Protein 5MZ5 (pdb70)

Sequence (1922 aa):
VTPKKYNIFLASKPVDGDRKWLDVTNKYTNDVAAKVPQATHKDIDDAIDAAVAAAPAMAAMGAYERKAVLEKVVAELKNRFEEIAQTLTMESGKPIKDARGEVTRTIDTFQVAAEESVRIYGEHIPLDISARNKGLQGIVKKFPIGPVSMVSPWNFPLNLVAHKVAPAIAVGCPFVLKPASRTPLSALILGEILHKIEELPLGAFSILPVSREDADMFTVDERFKLLTFTGSGPIGWDMKARAGKKKVVMELGGNAPCIVDDYVPDLDYTIQRLINGGFYQGGQSCIHMQRLYVHERLYDEVKEGFVAAVKKLKMGNPFEEDTYLGPMISESAAKGIEDWVKEAVAKGGKLLTGGNRKGAFIEPTVIEDVPIEANARKEEIFGPVVLLYKYSDFKEAVKECNNTHYGLQSGIFTKDLNKAFYAFEHMEVGGVILNDSPALRVDSQPYGGLKDSGIQREGVKYAMDDMLETKVLVMRNVGTLTPKKYNIFLASKPVDGDRKWLDVTNKYTNDVAAKVPQATHKDIDDAIDAAVAAAPAMAAMGAYERKAVLEKVVAELKNRFEEIAQTLTMESGKPIKDARGEVTRTIDTFQVAAEESVRIYGEHIPLDISARNKGLQGIVKKFPIGPVSMVSPWNFPLNLVAHKVAPAIAVGCPFVLKPASRTPLSALILGEILHKIEELPLGAFSILPVSREDADMFTVDERFKLLTFTGSGPIGWDMKARAGKKKVVMELGGNAPCIVDDYVPDLDYTIQRLINGGFYQGGQSCIHMQRLYVHERLYDEVKEGFVAAVKKLKMGNPFEEDTYLGPMISESAAKGIEDWVKEAVAKGGKLLTGGNRKGAFIEPTVIEDVPIEANARKEEIFGPVVLLYKYSDFKEAVKECNNTHYGLQSGIFTKDLNKAFYAFEHMEVGGVILNDSPALRVDSQPYGGLKDSGIQREGVKYAMDDMLETKVLVMRNVGTLVTPKKYNIFLASKPVDGDRKWLDVTNKYTNDVAAKVPQATHKDIDDAIDAAVAAAPAMAAMGAYERKAVLEKVVAELKNRFEEIAQTLTMESGKPIKDARGEVTRTIDTFQVAAEESVRIYGEHIPLDISARNKGLQGIVKKFPIGPVSMVSPWNFPLNLVAHKVAPAIAVGCPFVLKPASRTPLSALILGEILHKIEELPLGAFSILPVSREDADMFTVDERFKLLTFTGSGPIGWDMKARAGKKKVVMELGGNAPCIVDDYVPDLDYTIQRLINGGFYQGGQSCIHMQRLYVHERLYDEVKEGFVAAVKKLKMGNPFEEDTYLGPMISESAAKGIEDWVKEAVAKGGKLLTGGNRKGAFIEPTVIEDVPIEANARKEEIFGPVVLLYKYSDFKEAVKECNNTHYGLQSGIFTKDLNKAFYAFEHMEVGGVILNDSPALRVDSQPYGGLKDSGIQREGVKYAMDDMLETKVLVMRNVGTLTPKKYNIFLASKPVDGDRKWLDVTNKYTNDVAAKVPQATHKDIDDAIDAAVAAAPAMAAMGAYERKAVLEKVVAELKNRFEEIAQTLTMESGKPIKDARGEVTRTIDTFQVAAEESVRIYGEHIPLDISARNKGLQGIVKKFPIGPVSMVSPWNFPLNLVAHKVAPAIAVGCPFVLKPASRTPLSALILGEILHKIEELPLGAFSILPVSREDADMFTVDERFKLLTFTGSGPIGWDMKARAGKKKVVMELGGNAPCIVDDYVPDLDYTIQRLINGGFYQGGQSCIHMQRLYVHERLYDEVKEGFVAAVKKLKMGNPFEEDTYLGPMISESAAKGIEDWVKEAVAKGGKLLTGGNRKGAFIEPTVIEDVPIEANARKEEIFGPVVLLYKYSDFKEAVKECNNTHYGLQSGIFTKDLNKAFYAFEHMEVGGVILNDSPALRVDSQPYGGLKDSGIQREGVKYAMDDMLETKVLVMRNVGTL

Radius of gyration: 36.04 Å; Cα contacts (8 Å, |Δi|>4): 5044; chains: 4; bounding box: 90×94×94 Å

CATH classification: 3.40.605.10 (+1 more: 3.40.309.10)

B-factor: mean 34.43, std 11.36, range [14.4, 120.55]

Secondary structure (DSSP, 8-state):
-PPEE--EEETTEEE-TTPPEEEEE-TTT--EEEEEEPBPHHHHHHHHHHHHHHHHHHHHS-HHHHHHHHHHHHHHHHHTHHHHHHHHHHHH---HHHHHHHHHHHHHHHHHHHHHHT---EEEEE--SSGGGTTEEEEEEEEE---EEEE--SSSTTHHHHHHHHHHHHHT--EEEE--TTS-HHHHHHHHHHHT-TTS-TTSEEE--B-TTTTTHHHH-TT-SEEEEES-HHHHHHHHHH-TTSEEEEE----EEEEESS-SS-HHHHHHHHHHHHHGGGG-STT-EEEEEEETTTHHHHHHHHHHHHHT--BS-TTSTT--B---S-HHHHHHHHHHHHHHHHTT-EEEE---EETTEE--EEEES--TTSHHHHS---SSEEEEEEES-HHHHHHHHT-SS--SEEEEE-SBHHHHHHHHHH--SSEEEESS-TT---TTS-B--SGGGEES-BSHHHHHHHTEEEEEEEEESTT--/-PEE--EEETTEEE-TTPPEEEEE-TTT--EEEEEEPB-HHHHHHHHHHHHHHHHHHHHS-HHHHHHHHHHHHHHHHHTHHHHHHHHHHHH---HHHHHHHHHHHHHHHHHHHHHHT---EEEEE--SSGGGTTEEEEEEEEE---EEEE--SSSTTHHHHHHHHHHHHHT--EEEE--TTS-HHHHHHHHHHHT-TTS-TTSEEE--B-TTTTTHHHH-TT-SEEEEES-HHHHHHHHHH-TTSEEEEE----EEEEESS-SS-HHHHHHHHHHHHHGGGG-STT-EEEEEEETTTHHHHHHHHHHHHHT--BS-TTSTT--B---S-HHHHHHHHHHHHHHHHTT-EEEE---EETTEE--EEEES--TTSHHHHS---SSEEEEEEES-HHHHHHHHT-SS--SEEEEE-SBHHHHHHHHHH--SSEEEESS-TT---TTS-B--SGGGEES-BSHHHHHHHTEEEEEEEEESTT--/-PPEE--EEETTEEE-TTPPEEEEE-TTT--EEEEEEPBPHHHHHHHHHHHHHHHHHHHHS-HHHHHHHHHHHHHHHHHTHHHHHHHHHHHH---HHHHHHHHHHHHHHHHHHHHHHT---EEEEE--SSGGGTTEEEEEEEEE---EEEE--SSSTTHHHHHHHHHHHHHT--EEEE--TTS-HHHHHHHHHHHT-TTS-TTSEEE--B-TTTTTHHHH-TT-SEEEEES-HHHHHHHHHH-TTSEEEEE----EEEEESS-SS-HHHHHHHHHHHHHGGGG-STT-EEEEEEETTTHHHHHHHHHHHHHT--BS-TTSTT-SB---S-HHHHHHHHHHHHHHHHTT-EEEE---EETTEE--EEEES--TTSHHHHS---SSEEEEEEES-HHHHHHHHT-SS--SEEEEE-SBHHHHHHHHHH--SSEEEESS-TT---TTS-B--SGGGEES-BSHHHHHHHTEEEEEEEEESTT--/-PEE--EEETTEEE-TTPPEEEEE-TTT--EEEEEEPB-HHHHHHHHHHHHHHHHHHHHS-HHHHHHHHHHHHHHHHHTHHHHHHHHHHHH---HHHHHHHHHHHHHHHHHHHHHHT---EEEEE--SSGGGTTEEEEEEEEE---EEEE--SSSTTHHHHHHHHHHHHHT--EEEE--TTS-HHHHHHHHHHHT-TTS-TTSEEE--B-TTTTTHHHH-TT-SEEEEES-HHHHHHHHHH-TTSEEEEE----EEEEESS-SS-HHHHHHHHHHHHHGGGG-STT-EEEEEEETTTHHHHHHHHHHHHHT--BS-TTSTT--B---S-HHHHHHHHHHHHHHHHTT-EEEE---EETTEE--EEEES--TTSHHHHS---SSEEEEEEES-HHHHHHHHT-SS--SEEEEE-SBHHHHHHHHHH--SSEEEESS-TT---TTS-B--SGGGEES-BSHHHHHHHTEEEEEEEEESTT--

Organism: Physcomitrium patens (NCBI:txid3218)

InterPro domains:
  IPR015590 Aldehyde dehydrogenase domain [PF00171] (35-488)
  IPR016161 Aldehyde/histidinol dehydrogenase [SSF53720] (17-492)
  IPR016162 Aldehyde dehydrogenase, N-terminal [G3DSA:3.40.605.10] (43-480)
  IPR016163 Aldehyde dehydrogenase, C-terminal [G3DSA:3.40.309.10] (270-459)
  IPR029510 Aldehyde dehydrogenase, glutamic acid active site [PS00687] (266-273)
  IPR051020 Aldehyde dehydrogenase-related metabolic enzymes [PTHR42991] (15-496)

Foldseek 3Di:
DDAAEFFFFQLLDTDAPPFDWQFAFQLAPRDRNHTYGADDLVSVVRLLVLLQVCLVVLQVADLLLLLVLLVLLLVVLVVCQQVLLVLLCRLQQAASVVSSVLSVLLSVLSVVLSVVLNVQDWDWAAQPPDVVRPQKIKIKGKTFLEEEQEEADRLSQQNRLSLQVSLCSSRRYQYEYAGASSRQVNVSSSSVSSSPRPSRDGSSYTYHHHDPVNPCCSQAPPSHQEYEYEEALVVQVVSVVRNPPHHYFYFYAFAAEEEEADQVVHLVLLLVLLLCQQQASQLLDRQRHAEYEYEPVCQVVSLVSNLVVLVVAAEHRSHDPRHRHTFHSAQVLQVQLLVLLVQQVVQPWAWSDWSDDDRRHGRQTEIEPRDCPRCSNADRSSGNYHYYYYDHDLVVVLVVSQVYQWAWEYEYEDPDPCSQVVSVVRRQHPYYHYNGGSPDDRLQDFGFTDGSSTDWTTRNVRSSVSSIDMDMDIDGNPVPD/DAAEAFFFFQLDTDDPPADWFFAFFQAVRHRRHTYGFDDLVSLVRLLVLQQVCLVVLQVADLLLLLVLLVLLLVVLVVCQQVLLVLLCRLQQAASVLSSVLSVLLSVLSVVLSVVLNVQDWDWAQQPPDVVCPQKIKIKGKTFLEEEQEEADRLSQQNRLSLQVSLCSSRRYQYEYAGASSRQVNVSVSSVSSSPRPSRDGSSYTYHHHDPVNPLCSQDPPSHQEYEYEEALVVQVVSVVRRPPHHYFYFYAFAAEEEEADQVVHLVVLLVLLLCQLQASQLLDRQRHAEYEYEPVCQVVSLVSNLVVLVVAAEHRSHDPRHRHTFHSFQVLQVQLLVLLVQQVVQPKAWSDWSDDDGRHGRQTEIEDRDCPGCSNADRSSGNYHYYYYDHDLVVVLVVSQVYQWAWEYEYEDPDPCSQVVSVVRRQHPYYHYNGGSNDDNLQDFGFTDGSSTDFTTRNVRSSVSSIDMDMDIDRNPVPD/DDAAEFFFFQLLDTDDPPADWQFAFQLFVRDRNHIYGADDLVSVVRLLVLQQVCLVVLQVADLLLLLVLLVLLLVVLVVCQQVLLVLLCRLQQAASVVSSVLSVLLSVLSNVLSVVLNVQDWDWAQQPPDVVRPQKIKIKGKTFLEEEQEEADRLSQQNRLSLQVSLCSSRRYAYEYAGPSSRQVNVSSSSVSSSPRPSRDGSSYTYHHHDPVNPCCSQAPPSHQEYEYEEALVVQVVSVVRNPPHHYFYFYAFAAEEEEADAVVHLVLLLVLLLCQLQASQLLDRQRHAEYEYEPVCQVVSLVSNLVVLVVAAEHRSHDPRHRHTFHSFQVLQVQLLVLLVQQVVQPWAWSDWSDDDGRHGRQTEIEPRDCPRCSNAHRSSGNYHYYYYDHDLVVVLVSSQVYQWAWEYEYEDPDPCSQVVSVVRRQHPYYHYNGGSNDDRLQDFGFTDGSSIDWTTRNVRSSVSRIDMDMDIDRNPVPD/DAAEAFFFALLDTDDPPADWFFAFQLFVRDRRHTYGADDLVSVVRLLVLQQVCLVVLQVADLLLLLVLLVLLLVVLVVCQQVLLVLLCRLQQAASVLSSVLSVLLSVLSNVLSVVLNVQDWDWAAQPPDPVCPQKIKIKGKTFLEEEQEEADRLSQQNRVSLQVSLCSSRRYQYEYAGDSSRCVNVSVSSVSSSPRPSRDGSSYTYHHHDPVNPLCSQDPPSHQEYEYEEALVVQVVSVVRRPPHHYFYQYAFAAEEEEADQVVHLVLLLVQLLCQLQQSQLLDRQRHAEYEYEPVCQVVSLVSNLVVLVVAAEHRSHDPRHRHTFHSFQVLQVQLLVLLVQQVVQPWAWSDWSDDDGRHGRQTEIEDRDCPRCSNAHRSSGNYHYYYYDHDLVVVLVVSQVYQWAFEYEYEDPDPCSQVVSVVRRQHPYYHYNGGSVDDRLQDFGFTDGSSTDFTTRNVRSSVSSIDMDMDIDRNPPPD

Nearest PDB structures (foldseek):
  5mz8-assembly1_D  TM=1.002E+00  e=0.000E+00  Physcomitrium patens
  5kf0-assembly1_C  TM=9.879E-01  e=3.777E-74  Burkholderia vietnamiensis G4
  5j6b-assembly1_C  TM=9.877E-01  e=5.446E-74  Burkholderia thailandensis E264
  5jry-assembly1_A  TM=9.874E-01  e=2.388E-72  Burkholderia multivorans ATCC 17616
  6qhn-assembly2_B  TM=9.439E-01  e=6.249E-44  Alphaproteobacteria

Solvent-accessible surface area: 61012 Å² total; per-residue (Å²): 149,129,34,117,116,20,53,0,3,24,24,10,102,55,34,60,57,140,47,157,90,32,82,1,43,18,16,82,69,113,62,50,23,0,51,0,1,46,3,69,93,140,7,0,42,49,1,0,77,20,1,66,78,5,22,93,51,1,54,87,16,14,3,34,52,27,19,25,0,0,65,72,0,7,60,41,0,125,123,40,54,74,85,0,0,65,17,0,1,26,0,5,1,11,4,0,115,40,0,54,30,3,0,49,26,0,19,20,0,0,30,13,0,0,2,18,0,9,24,33,80,10,47,12,6,24,0,19,22,23,70,106,1,134,29,5,30,0,1,9,34,74,25,37,15,11,9,0,0,0,13,6,10,52,10,16,2,0,2,14,1,0,0,0,0,0,0,0,1,0,5,1,0,1,1,0,0,32,1,14,38,104,2,0,0,0,0,0,2,0,0,46,1,2,72,119,11,140,52,13,27,121,4,0,2,1,0,0,0,6,15,224,151,18,29,66,20,1,4,62,23,154,72,3,78,0,0,2,9,4,17,63,14,107,102,0,29,66,14,24,38,105,1,40,93,12,31,15,7,1,3,1,4,4,5,2,3,0,0,0,4,23,35,14,95,74,46,104,61,0,16,105,51,0,13,36,0,0,0,28,16,3,0,14,4,12,7,7,0,2,0,0,5,0,30,92,141,18,16,110,88,0,49,130,22,0,22,49,25,2,134,168,30,110,56,16,41,0,61,91,85,88,11,68,0,4,4,1,7,33,82,86,32,0,94,31,8,29,80,70,4,107,40,0,57,90,92,57,8,117,80,31,16,18,9,96,78,134,33,20,17,1,59,14,0,0,0,17,86,4,32,88,101,0,42,0,6,84,44,40,9,37,0,0,0,0,0,0,28,128,18,77,67,14,102,100,1,3,139,56,3,26,68,28,69,24,3,4,3,1,0,0,0,0,91,39,0,16,51,0,10,30,0,2,70,84,0,78,8,1,1,0,0,0,2,0,0,0,8,21,12,0,0,20,0,1,15,1,1,35,52,30,0,3,16,48,14,3,0,0,46,31,6,7,72,27,4,16,20,23,11,0,0,0,0,30,72,12,15,79,98,174,41,131,131,22,66,0,4,25,24,11,103,55,32,58,62,158,59,129,103,28,71,1,42,20,15,83,69,110,93,55,26,0,43,0,0,31,3,64,92,143,7,0,42,49,1,0,77,19,0,66,80,5,23,93,51,1,55,86,19,12,4,33,53,26,18,24,0,0,67,72,0,6,59,39,0,126,120,40,54,74,85,0,0,67,17,0,1,28,0,6,2,13,4,0,114,37,0,54,33,3,0,50,24,0,20,21,0,0,34,15,0,0,2,19,0,9,24,34,79,10,50,12,5,22,0,20,21,20,69,102,1,137,29,4,30,0,1,9,36,75,26,35,15,10,10,0,0,0,15,7,12,55,11,14,1,0,2,13,1,0,0,0,1,0,0,0,2,0,4,1,0,0,1,0,0,34,1,16,38,105,2,0,0,0,0,0,3,0,0,53,1,3,73,118,11,140,52,15,25,122,4,0,2,1,0,0,0,7,16,208,146,21,28,77,20,0,2,77,24,121,73,2,73,1,0,2,10,4,16,62,14,107,102,0,28,70,13,24,44,88,0,38,66,12,29,14,6,0,4,1,4,4,3,2,3,0,0,0,4,23,35,14,92,73,46,109,61,0,14,108,51,0,13,36,0,0,0,30,20,4,0,15,4,14,6,6,0,2,0,0,6,0,28,94,141,18,9,89,91,0,45,119,24,0,22,42,25,2,133,166,30,71,56,16,36,0,60,79,83,103,4,70,1,4,4,1,6,34,84,85,32,0,97,31,10,26,82,72,5,127,40,0,64,90,95,56,6,117,75,32,15,18,8,86,71,130,36,18,28,1,42,14,0,0,0,17,86,4,34,81,109,0,46,1,5,79,41,39,8,40,0,0,0,0,0,0,28,114,18,76,69,13,106,99,1,3,141,58,3,25,68,26,69,24,3,4,2,1,0,0,0,0,94,40,0,17,51,0,10,29,0,1,70,84,0,76,7,1,0,0,0,0,2,1,0,0,6,18,13,0,0,20,0,1,14,1,1,36,52,27,0,3,17,47,15,2,0,0,48,32,4,7,72,30,4,16,18,23,11,0,0,0,0,28,70,13,14,81,101,158,133,32,120,136,20,50,0,3,25,20,10,98,57,29,71,48,151,55,155,100,29,69,1,32,21,21,90,71,114,74,46,24,0,58,0,1,44,3,64,92,138,8,0,42,49,1,0,76,21,0,66,80,5,22,93,49,1,56,84,17,13,4,32,52,26,18,25,0,0,64,71,0,8,60,41,0,126,121,42,55,74,85,0,0,65,15,0,1,27,0,7,1,12,4,0,115,40,0,56,32,2,0,50,23,0,20,21,0,0,30,15,0,0,1,18,0,8,26,34,71,9,50,12,5,23,0,20,22,23,69,124,8,137,29,5,30,0,1,9,36,76,25,36,15,10,10,0,0,0,14,6,13,54,12,15,2,0,2,13,1,0,0,0,0,0,0,0,1,0,5,0,0,1,1,0,0,33,1,14,39,106,1,0,0,1,0,0,2,0,0,47,1,2,79,117,11,138,50,15,26,124,3,0,2,1,1,0,0,4,17,226,151,20,28,64,20,2,4,63,23,162,70,3,78,1,0,2,11,4,17,63,14,106,103,0,29,68,14,23,39,103,1,40,97,12,29,14,7,1,3,1,4,4,4,2,4,0,0,0,4,22,34,15,96,74,44,103,61,0,15,105,51,0,14,37,0,0,0,33,16,4,0,14,4,14,5,7,0,2,0,0,5,0,33,92,142,18,14,108,90,0,46,132,24,0,21,49,25,2,134,177,29,72,49,15,34,0,64,77,85,103,5,71,0,3,4,1,6,34,83,85,32,0,98,31,9,25,81,70,4,120,39,0,58,90,92,58,8,116,78,31,17,19,10,94,76,140,35,22,27,1,45,15,0,0,0,17,86,4,32,89,102,0,42,0,4,84,43,40,9,38,0,0,0,0,0,0,27,121,18,75,67,16,106,99,1,3,139,57,2,24,69,27,69,24,3,3,2,1,0,0,0,0,93,39,0,16,51,0,10,34,0,2,69,82,0,77,7,0,0,0,0,0,2,1,0,0,5,20,11,0,1,20,0,1,13,1,1,36,52,28,0,3,17,47,14,3,0,0,49,33,5,8,81,28,5,16,19,27,10,0,0,0,0,29,72,13,15,82,98,173,37,119,125,19,63,0,3,24,24,10,101,54,32,59,62,159,58,130,99,28,73,1,43,21,14,81,70,112,97,60,28,0,53,0,0,29,4,65,90,141,6,0,42,49,1,0,76,20,0,66,79,4,22,91,50,1,56,86,16,13,5,32,48,26,19,24,0,0,66,72,1,7,60,40,0,126,121,44,54,74,86,0,0,66,17,0,1,27,0,6,1,11,4,0,116,40,0,53,20,3,0,44,24,0,20,21,0,1,33,15,0,0,3,18,0,9,25,34,72,9,48,12,6,23,0,20,21,19,71,104,1,139,28,4,28,0,1,7,35,75,26,35,15,10,10,0,0,0,14,7,14,52,10,15,2,0,2,13,1,0,0,0,0,0,0,0,1,0,4,1,0,1,1,0,0,34,1,14,38,106,2,0,0,0,0,0,2,1,0,42,2,3,73,120,11,138,51,13,25,123,3,0,2,1,0,0,0,6,20,211,142,21,28,78,19,1,3,78,23,154,70,2,74,0,0,2,9,4,18,64,14,106,103,0,28,69,12,24,42,90,0,37,95,12,28,14,6,0,4,2,5,4,5,2,3,0,0,0,4,22,34,13,96,75,44,108,61,0,15,107,46,0,12,39,0,0,0,33,15,4,0,14,4,15,6,7,0,2,0,0,5,0,27,95,139,17,9,98,91,0,45,131,25,0,21,50,25,2,135,177,30,70,58,16,35,0,60,79,85,104,4,70,0,4,5,1,6,32,83,86,31,0,96,32,9,24,84,72,4,124,38,0,62,90,92,57,5,116,78,31,16,19,7,93,75,162,34,17,26,1,58,14,0,0,0,17,86,4,32,88,95,0,41,0,6,94,45,41,9,39,0,0,0,0,1,1,28,113,19,76,68,14,107,98,1,3,141,57,3,25,68,27,68,25,3,4,2,1,0,0,0,0,94,39,0,16,51,0,11,29,0,2,71,83,0,77,7,0,1,0,0,0,2,1,0,0,6,22,16,0,3,19,0,0,15,1,1,36,54,28,0,3,16,48,14,2,0,0,46,31,5,8,80,29,4,16,19,28,11,0,0,0,0,28,64,12,11,80,106

Structure (mmCIF, N/CA/C/O backbone):
data_5MZ5
#
_entry.id   5MZ5
#
_cell.length_a   91.802
_cell.length_b   151.793
_cell.length_c   158.518
_cell.angle_alpha   90.00
_cell.angle_beta   90.00
_cell.angle_gamma   90.00
#
_symmetry.space_group_name_H-M   'P 21 21 21'
#
loop_
_entity.id
_entity.type
_entity.pdbx_description
1 polymer ALDH21)
2 non-polymer GLYCEROL
3 non-polymer 1,2-ETHANEDIOL
4 non-polymer DI(HYDROXYETHYL)ETHER
5 water water
#
loop_
_atom_site.group_PDB
_atom_site.id
_atom_site.type_symbol
_atom_site.label_atom_id
_atom_site.label_alt_id
_atom_site.label_comp_id
_atom_site.label_asym_id
_atom_site.label_entity_id
_atom_site.label_seq_id
_atom_site.pdbx_PDB_ins_code
_atom_site.Cartn_x
_atom_site.Cartn_y
_atom_site.Cartn_z
_atom_site.occupancy
_atom_site.B_iso_or_equiv
_atom_site.auth_seq_id
_atom_site.auth_comp_id
_atom_site.auth_asym_id
_atom_site.auth_atom_id
_atom_site.pdbx_PDB_model_num
ATOM 1 N N . VAL A 1 35 ? 78.499 -73.886 26.989 1.00 67.70 17 VAL A N 1
ATOM 2 C CA . VAL A 1 35 ? 77.356 -74.137 27.876 1.00 66.69 17 VAL A CA 1
ATOM 3 C C . VAL A 1 35 ? 76.939 -75.625 27.818 1.00 68.68 17 VAL A C 1
ATOM 4 O O . VAL A 1 35 ? 76.228 -76.041 26.889 1.00 68.04 17 VAL A O 1
ATOM 8 N N . THR A 1 36 ? 77.394 -76.423 28.807 1.00 63.41 18 THR A N 1
ATOM 9 C CA . THR A 1 36 ? 77.027 -77.843 28.870 1.00 62.01 18 THR A CA 1
ATOM 10 C C . THR A 1 36 ? 75.659 -77.961 29.567 1.00 61.27 18 THR A C 1
ATOM 11 O O . THR A 1 36 ? 75.537 -77.525 30.718 1.00 60.27 18 THR A O 1
ATOM 15 N N . PRO A 1 37 ? 74.609 -78.498 28.890 1.00 54.23 19 PRO A N 1
ATOM 16 C CA . PRO A 1 37 ? 73.298 -78.598 29.559 1.00 51.98 19 PRO A CA 1
ATOM 17 C C . PRO A 1 37 ? 73.297 -79.622 30.696 1.00 52.56 19 PRO A C 1
ATOM 18 O O . PRO A 1 37 ? 73.876 -80.707 30.546 1.00 51.79 19 PRO A O 1
ATOM 22 N N . LYS A 1 38 ? 72.676 -79.263 31.846 1.00 46.08 20 LYS A N 1
ATOM 23 C CA . LYS A 1 38 ? 72.572 -80.158 33.002 1.00 43.41 20 LYS A CA 1
ATOM 24 C C . LYS A 1 38 ? 71.579 -81.290 32.692 1.00 43.92 20 LYS A C 1
ATOM 25 O O . LYS A 1 38 ? 70.497 -81.035 32.158 1.00 42.62 20 LYS A O 1
ATOM 31 N N . LYS A 1 39 ? 71.957 -82.536 33.014 1.00 38.92 21 LYS A N 1
ATOM 32 C CA . LYS A 1 39 ? 71.093 -83.698 32.815 1.00 37.69 21 LYS A CA 1
ATOM 33 C C . LYS A 1 39 ? 70.294 -83.952 34.085 1.00 40.39 21 LYS A C 1
ATOM 34 O O . LYS A 1 39 ? 70.839 -83.933 35.188 1.00 39.41 21 LYS A O 1
ATOM 40 N N . TYR A 1 40 ? 68.982 -84.110 33.926 1.00 36.58 22 TYR A N 1
ATOM 41 C CA . TYR A 1 40 ? 68.058 -84.353 35.024 1.00 35.65 22 TYR A CA 1
ATOM 42 C C . TYR A 1 40 ? 67.493 -85.759 34.897 1.00 38.13 22 TYR A C 1
ATOM 43 O O . TYR A 1 40 ? 67.583 -86.382 33.840 1.00 36.45 22 TYR A O 1
ATOM 52 N N . ASN A 1 41 ? 66.906 -86.247 35.979 1.00 35.04 23 ASN A N 1
ATOM 53 C CA . ASN A 1 41 ? 66.215 -87.517 35.991 1.00 34.85 23 ASN A CA 1
ATOM 54 C C . ASN A 1 41 ? 64.733 -87.229 36.082 1.00 37.49 23 ASN A C 1
ATOM 55 O O . ASN A 1 41 ? 64.330 -86.167 36.559 1.00 38.02 23 ASN A O 1
ATOM 60 N N . ILE A 1 42 ? 63.923 -88.182 35.632 1.00 33.08 24 ILE A N 1
ATOM 61 C CA . ILE A 1 42 ? 62.476 -88.127 35.764 1.00 31.33 24 ILE A CA 1
ATOM 62 C C . ILE A 1 42 ? 62.127 -89.125 36.855 1.00 32.24 24 ILE A C 1
ATOM 63 O O . ILE A 1 42 ? 62.978 -89.946 37.223 1.00 30.23 24 ILE A O 1
ATOM 68 N N . PHE A 1 43 ? 60.919 -89.029 37.412 1.00 27.27 25 PHE A N 1
ATOM 69 C CA . PHE A 1 43 ? 60.563 -89.891 38.517 1.00 26.92 25 PHE A CA 1
ATOM 70 C C . PHE A 1 43 ? 59.470 -90.849 38.150 1.00 30.36 25 PHE A C 1
ATOM 71 O O . PHE A 1 43 ? 58.380 -90.445 37.780 1.00 29.38 25 PHE A O 1
ATOM 79 N N . LEU A 1 44 ? 59.801 -92.137 38.208 1.00 29.85 26 LEU A N 1
ATOM 80 C CA . LEU A 1 44 ? 58.909 -93.232 37.866 1.00 30.55 26 LEU A CA 1
ATOM 81 C C . LEU A 1 44 ? 58.761 -94.121 39.082 1.00 34.00 26 LEU A C 1
ATOM 82 O O . LEU A 1 44 ? 59.731 -94.767 39.499 1.00 34.09 26 LEU A O 1
ATOM 87 N N . ALA A 1 45 ? 57.538 -94.132 39.668 1.00 30.28 27 ALA A N 1
ATOM 88 C CA . ALA A 1 45 ? 57.192 -94.904 40.864 1.00 30.34 27 ALA A CA 1
ATOM 89 C C . ALA A 1 45 ? 58.205 -94.612 42.002 1.00 33.66 27 ALA A C 1
ATOM 90 O O . ALA A 1 45 ? 58.793 -95.543 42.573 1.00 33.86 27 ALA A O 1
ATOM 92 N N . SER A 1 46 ? 58.428 -93.284 42.265 1.00 29.35 28 SER A N 1
ATOM 93 C CA . SER A 1 46 ? 59.306 -92.685 43.295 1.00 29.61 28 SER A CA 1
ATOM 94 C C . SER A 1 46 ? 60.810 -92.745 43.009 1.00 33.57 28 SER A C 1
ATOM 95 O O . SER A 1 46 ? 61.609 -92.281 43.831 1.00 33.37 28 SER A O 1
ATOM 98 N N . LYS A 1 47 ? 61.200 -93.325 41.867 1.00 30.29 29 LYS A N 1
ATOM 99 C CA . LYS A 1 47 ? 62.609 -93.549 41.566 1.00 30.62 29 LYS A CA 1
ATOM 100 C C . LYS A 1 47 ? 63.147 -92.720 40.393 1.00 34.05 29 LYS A C 1
ATOM 101 O O . LYS A 1 47 ? 62.453 -92.558 39.385 1.00 30.86 29 LYS A O 1
ATOM 107 N N . PRO A 1 48 ? 64.392 -92.188 40.517 1.00 33.23 30 PRO A N 1
ATOM 108 C CA . PRO A 1 48 ? 64.971 -91.426 39.404 1.00 33.85 30 PRO A CA 1
ATOM 109 C C . PRO A 1 48 ? 65.330 -92.346 38.234 1.00 40.04 30 PRO A C 1
ATOM 110 O O . PRO A 1 48 ? 65.917 -93.405 38.443 1.00 40.43 30 PRO A O 1
ATOM 114 N N . VAL A 1 49 ? 64.921 -91.980 37.018 1.00 38.25 31 VAL A N 1
ATOM 115 C CA . VAL A 1 49 ? 65.235 -92.761 35.823 1.00 39.42 31 VAL A CA 1
ATOM 116 C C . VAL A 1 49 ? 65.724 -91.841 34.703 1.00 46.50 31 VAL A C 1
ATOM 117 O O . VAL A 1 49 ? 65.385 -90.650 34.686 1.00 44.72 31 VAL A O 1
ATOM 121 N N . ASP A 1 50 ? 66.547 -92.402 33.788 1.00 46.89 32 ASP A N 1
ATOM 122 C CA . ASP A 1 50 ? 67.047 -91.754 32.575 1.00 48.65 32 ASP A CA 1
ATOM 123 C C . ASP A 1 50 ? 67.274 -92.819 31.493 1.00 53.64 32 ASP A C 1
ATOM 124 O O . ASP A 1 50 ? 66.385 -93.040 30.677 1.00 51.79 32 ASP A O 1
ATOM 129 N N . GLY A 1 51 ? 68.402 -93.524 31.570 1.00 53.11 33 GLY A N 1
ATOM 130 C CA . GLY A 1 51 ? 68.803 -94.600 30.671 1.00 54.00 33 GLY A CA 1
ATOM 131 C C . GLY A 1 51 ? 68.741 -94.303 29.187 1.00 58.12 33 GLY A C 1
ATOM 132 O O . GLY A 1 51 ? 69.157 -93.229 28.732 1.00 56.71 33 GLY A O 1
ATOM 133 N N . ASP A 1 52 ? 68.165 -95.268 28.442 1.00 55.70 34 ASP A N 1
ATOM 134 C CA . ASP A 1 52 ? 68.008 -95.302 26.982 1.00 55.88 34 ASP A CA 1
ATOM 135 C C . ASP A 1 52 ? 66.913 -94.380 26.408 1.00 54.57 34 ASP A C 1
ATOM 136 O O . ASP A 1 52 ? 66.546 -94.523 25.233 1.00 55.55 34 ASP A O 1
ATOM 141 N N . ARG A 1 53 ? 66.397 -93.448 27.218 1.00 45.79 35 ARG A N 1
ATOM 142 C CA . ARG A 1 53 ? 65.323 -92.542 26.813 1.00 42.66 35 ARG A CA 1
ATOM 143 C C . ARG A 1 53 ? 65.781 -91.356 25.978 1.00 43.70 35 ARG A C 1
ATOM 144 O O . ARG A 1 53 ? 66.930 -90.916 26.074 1.00 43.33 35 ARG A O 1
ATOM 152 N N . LYS A 1 54 ? 64.841 -90.829 25.174 1.00 38.42 36 LYS A N 1
ATOM 153 C CA . LYS A 1 54 ? 64.998 -89.643 24.356 0.50 38.05 36 LYS A CA 1
ATOM 154 C C . LYS A 1 54 ? 65.056 -88.405 25.249 1.00 40.57 36 LYS A C 1
ATOM 155 O O . LYS A 1 54 ? 64.513 -88.406 26.357 1.00 38.57 36 LYS A O 1
ATOM 161 N N . TRP A 1 55 ? 65.737 -87.362 24.785 1.00 38.88 37 TRP A N 1
ATOM 162 C CA . TRP A 1 55 ? 65.904 -86.151 25.577 1.00 38.77 37 TRP A CA 1
ATOM 163 C C . TRP A 1 55 ? 64.967 -85.043 25.187 1.00 40.33 37 TRP A C 1
ATOM 164 O O . TRP A 1 55 ? 64.687 -84.843 24.014 1.00 39.94 37 TRP A O 1
ATOM 175 N N . LEU A 1 56 ? 64.478 -84.326 26.189 1.00 35.30 38 LEU A N 1
ATOM 176 C CA . LEU A 1 56 ? 63.672 -83.125 26.034 1.00 33.63 38 LEU A CA 1
ATOM 177 C C . LEU A 1 56 ? 64.606 -81.952 26.377 1.00 34.12 38 LEU A C 1
ATOM 178 O O . LEU A 1 56 ? 65.236 -81.954 27.451 1.00 31.33 38 LEU A O 1
ATOM 183 N N . ASP A 1 57 ? 64.695 -80.959 25.472 1.00 30.48 39 ASP A N 1
ATOM 184 C CA . ASP A 1 57 ? 65.539 -79.773 25.676 1.00 30.48 39 ASP A CA 1
ATOM 185 C C . ASP A 1 57 ? 64.798 -78.724 26.472 1.00 32.53 39 ASP A C 1
ATOM 186 O O . ASP A 1 57 ? 63.655 -78.410 26.157 1.00 31.44 39 ASP A O 1
ATOM 191 N N . VAL A 1 58 ? 65.446 -78.170 27.498 1.00 28.53 40 VAL A N 1
ATOM 192 C CA . VAL A 1 58 ? 64.882 -77.089 28.300 1.00 26.88 40 VAL A CA 1
ATOM 193 C C . VAL A 1 58 ? 65.773 -75.870 28.113 1.00 32.14 40 VAL A C 1
ATOM 194 O O . VAL A 1 58 ? 66.964 -75.896 28.457 1.00 31.80 40 VAL A O 1
ATOM 198 N N . THR A 1 59 ? 65.191 -74.810 27.548 1.00 28.72 41 THR A N 1
ATOM 199 C CA . THR A 1 59 ? 65.946 -73.599 27.254 1.00 28.74 41 THR A CA 1
ATOM 200 C C . THR A 1 59 ? 65.869 -72.530 28.320 1.00 32.59 41 THR A C 1
ATOM 201 O O . THR A 1 59 ? 64.875 -72.396 29.033 1.00 30.42 41 THR A O 1
ATOM 205 N N . ASN A 1 60 ? 66.943 -71.732 28.383 1.00 31.46 42 ASN A N 1
ATOM 206 C CA . ASN A 1 60 ? 67.037 -70.536 29.193 1.00 29.76 42 ASN A CA 1
ATOM 207 C C . ASN A 1 60 ? 66.144 -69.568 28.396 1.00 30.98 42 ASN A C 1
ATOM 208 O O . ASN A 1 60 ? 66.367 -69.367 27.204 1.00 28.09 42 ASN A O 1
ATOM 213 N N . LYS A 1 61 ? 65.082 -69.058 29.016 1.00 28.50 43 LYS A N 1
ATOM 214 C CA . LYS A 1 61 ? 64.100 -68.225 28.309 1.00 28.23 43 LYS A CA 1
ATOM 215 C C . LYS A 1 61 ? 64.612 -66.827 27.958 1.00 32.92 43 LYS A C 1
ATOM 216 O O . LYS A 1 61 ? 63.993 -66.145 27.120 1.00 33.42 43 LYS A O 1
ATOM 222 N N . TYR A 1 62 ? 65.766 -66.435 28.523 1.00 29.23 44 TYR A N 1
ATOM 223 C CA . TYR A 1 62 ? 66.399 -65.162 28.193 1.00 29.75 44 TYR A CA 1
ATOM 224 C C . TYR A 1 62 ? 67.408 -65.319 27.044 1.00 35.46 44 TYR A C 1
ATOM 225 O O . TYR A 1 62 ? 67.321 -64.585 26.062 1.00 36.36 44 TYR A O 1
ATOM 234 N N . THR A 1 63 ? 68.375 -66.256 27.187 1.00 32.31 45 THR A N 1
ATOM 235 C CA . THR A 1 63 ? 69.464 -66.480 26.224 1.00 31.64 45 THR A CA 1
ATOM 236 C C . THR A 1 63 ? 69.104 -67.411 25.075 1.00 33.58 45 THR A C 1
ATOM 237 O O . THR A 1 63 ? 69.791 -67.380 24.056 1.00 32.85 45 THR A O 1
ATOM 241 N N . ASN A 1 64 ? 68.080 -68.282 25.267 1.00 29.06 46 ASN A N 1
ATOM 242 C CA . ASN A 1 64 ? 67.619 -69.323 24.333 1.00 28.91 46 ASN A CA 1
ATOM 243 C C . ASN A 1 64 ? 68.568 -70.539 24.289 1.00 34.40 46 ASN A C 1
ATOM 244 O O . ASN A 1 64 ? 68.341 -71.460 23.508 1.00 34.81 46 ASN A O 1
ATOM 249 N N . ASP A 1 65 ? 69.580 -70.574 25.186 1.00 31.62 47 ASP A N 1
ATOM 250 C CA . ASP A 1 65 ? 70.522 -71.692 25.306 1.00 32.25 47 ASP A CA 1
ATOM 251 C C . ASP A 1 65 ? 69.809 -72.893 25.904 1.00 36.79 47 ASP A C 1
ATOM 252 O O . ASP A 1 65 ? 68.980 -72.734 26.815 1.00 36.12 47 ASP A O 1
ATOM 257 N N . VAL A 1 66 ? 70.191 -74.098 25.471 1.00 34.19 48 VAL A N 1
ATOM 258 C CA . VAL A 1 66 ? 69.658 -75.334 26.035 1.00 33.74 48 VAL A CA 1
ATOM 259 C C . VAL A 1 66 ? 70.441 -75.494 27.348 1.00 40.96 48 VAL A C 1
ATOM 260 O O . VAL A 1 66 ? 71.650 -75.736 27.324 1.00 42.57 48 VAL A O 1
ATOM 264 N N . ALA A 1 67 ? 69.781 -75.213 28.479 1.00 37.01 49 ALA A N 1
ATOM 265 C CA . ALA A 1 67 ? 70.442 -75.245 29.777 1.00 36.68 49 ALA A CA 1
ATOM 266 C C . ALA A 1 67 ? 70.270 -76.565 30.493 1.00 40.23 49 ALA A C 1
ATOM 267 O O . ALA A 1 67 ? 71.012 -76.861 31.436 1.00 41.67 49 ALA A O 1
ATOM 269 N N . ALA A 1 68 ? 69.298 -77.359 30.045 1.00 34.82 50 ALA A N 1
ATOM 270 C CA . ALA A 1 68 ? 68.972 -78.635 30.649 1.00 33.72 50 ALA A CA 1
ATOM 271 C C . ALA A 1 68 ? 68.433 -79.652 29.650 1.00 37.43 50 ALA A C 1
ATOM 272 O O . ALA A 1 68 ? 67.841 -79.278 28.636 1.00 36.72 50 ALA A O 1
ATOM 274 N N . LYS A 1 69 ? 68.655 -80.943 29.948 1.00 35.27 51 LYS A N 1
ATOM 275 C CA . LYS A 1 69 ? 68.197 -82.105 29.178 1.00 34.95 51 LYS A CA 1
ATOM 276 C C . LYS A 1 69 ? 67.427 -82.990 30.137 1.00 36.62 51 LYS A C 1
ATOM 277 O O . LYS A 1 69 ? 67.920 -83.322 31.223 1.00 35.59 51 LYS A O 1
ATOM 283 N N . VAL A 1 70 ? 66.178 -83.296 29.778 1.00 32.59 52 VAL A N 1
ATOM 284 C CA . VAL A 1 70 ? 65.266 -84.090 30.623 1.00 31.53 52 VAL A CA 1
ATOM 285 C C . VAL A 1 70 ? 64.870 -85.370 29.884 1.00 33.63 52 VAL A C 1
ATOM 286 O O . VAL A 1 70 ? 64.435 -85.269 28.736 1.00 33.76 52 VAL A O 1
ATOM 290 N N . PRO A 1 71 ? 64.964 -86.569 30.501 1.00 30.84 53 PRO A N 1
ATOM 291 C CA . PRO A 1 71 ? 64.483 -87.780 29.818 1.00 30.85 53 PRO A CA 1
ATOM 292 C C . PRO A 1 71 ? 62.991 -87.686 29.499 1.00 36.60 53 PRO A C 1
ATOM 293 O O . PRO A 1 71 ? 62.215 -87.129 30.279 1.00 34.69 53 PRO A O 1
ATOM 297 N N . GLN A 1 72 ? 62.601 -88.180 28.325 1.00 36.82 54 GLN A N 1
ATOM 298 C CA . GLN A 1 72 ? 61.200 -88.192 27.929 1.00 37.50 54 GLN A CA 1
ATOM 299 C C . GLN A 1 72 ? 60.637 -89.575 28.220 1.00 40.57 54 GLN A C 1
ATOM 300 O O . GLN A 1 72 ? 61.218 -90.574 27.793 1.00 40.60 54 GLN A O 1
ATOM 306 N N . ALA A 1 73 ? 59.525 -89.627 28.977 1.00 35.92 55 ALA A N 1
ATOM 307 C CA . ALA A 1 73 ? 58.880 -90.886 29.349 1.00 35.12 55 ALA A CA 1
ATOM 308 C C . ALA A 1 73 ? 58.199 -91.539 28.158 1.00 37.92 55 ALA A C 1
ATOM 309 O O . ALA A 1 73 ? 57.602 -90.856 27.323 1.00 38.00 55 ALA A O 1
ATOM 311 N N . THR A 1 74 ? 58.296 -92.864 28.075 1.00 34.18 56 THR A N 1
ATOM 312 C CA . THR A 1 74 ? 57.625 -93.615 27.010 1.00 34.15 56 THR A CA 1
ATOM 313 C C . THR A 1 74 ? 56.205 -93.940 27.499 1.00 38.12 56 THR A C 1
ATOM 314 O O . THR A 1 74 ? 55.880 -93.710 28.669 1.00 36.21 56 THR A O 1
ATOM 318 N N . HIS A 1 75 ? 55.387 -94.512 26.618 1.00 35.60 57 HIS A N 1
ATOM 319 C CA . HIS A 1 75 ? 54.035 -94.971 26.918 1.00 35.13 57 HIS A CA 1
ATOM 320 C C . HIS A 1 75 ? 54.073 -96.035 28.037 1.00 35.47 57 HIS A C 1
ATOM 321 O O . HIS A 1 75 ? 53.216 -96.017 28.920 1.00 33.40 57 HIS A O 1
ATOM 328 N N . LYS A 1 76 ? 55.071 -96.949 27.983 1.00 31.77 58 LYS A N 1
ATOM 329 C CA . LYS A 1 76 ? 55.264 -98.001 28.968 1.00 32.25 58 LYS A CA 1
ATOM 330 C C . LYS A 1 76 ? 55.567 -97.401 30.348 1.00 36.09 58 LYS A C 1
ATOM 331 O O . LYS A 1 76 ? 55.032 -97.903 31.337 1.00 36.10 58 LYS A O 1
ATOM 337 N N . ASP A 1 77 ? 56.380 -96.310 30.404 1.00 31.47 59 ASP A N 1
ATOM 338 C CA . ASP A 1 77 ? 56.698 -95.597 31.641 1.00 30.38 59 ASP A CA 1
ATOM 339 C C . ASP A 1 77 ? 55.428 -95.054 32.292 1.00 34.45 59 ASP A C 1
ATOM 340 O O . ASP A 1 77 ? 55.236 -95.246 33.496 1.00 33.68 59 ASP A O 1
ATOM 345 N N . ILE A 1 78 ? 54.537 -94.419 31.490 1.00 31.53 60 ILE A N 1
ATOM 346 C CA . ILE A 1 78 ? 53.272 -93.861 31.990 1.00 30.97 60 ILE A CA 1
ATOM 347 C C . ILE A 1 78 ? 52.372 -94.981 32.542 1.00 33.82 60 ILE A C 1
ATOM 348 O O . ILE A 1 78 ? 51.844 -94.838 33.645 1.00 33.32 60 ILE A O 1
ATOM 353 N N . ASP A 1 79 ? 52.260 -96.112 31.807 1.00 29.53 61 ASP A N 1
ATOM 354 C CA . ASP A 1 79 ? 51.499 -97.277 32.263 1.00 29.28 61 ASP A CA 1
ATOM 355 C C . ASP A 1 79 ? 52.011 -97.807 33.595 1.00 30.63 61 ASP A C 1
ATOM 356 O O . ASP A 1 79 ? 51.213 -98.076 34.485 1.00 29.71 61 ASP A O 1
ATOM 361 N N . ASP A 1 80 ? 53.337 -97.929 33.724 1.00 28.42 62 ASP A N 1
ATOM 362 C CA . ASP A 1 80 ? 54.017 -98.400 34.931 1.00 29.82 62 ASP A CA 1
ATOM 363 C C . ASP A 1 80 ? 53.801 -97.434 36.090 1.00 32.29 62 ASP A C 1
ATOM 364 O O . ASP A 1 80 ? 53.584 -97.889 37.213 1.00 30.97 62 ASP A O 1
ATOM 369 N N . ALA A 1 81 ? 53.819 -96.107 35.802 1.00 27.89 63 ALA A N 1
ATOM 370 C CA . ALA A 1 81 ? 53.595 -95.041 36.781 1.00 26.11 63 ALA A CA 1
ATOM 371 C C . ALA A 1 81 ? 52.195 -95.126 37.359 1.00 27.97 63 ALA A C 1
ATOM 372 O O . ALA A 1 81 ? 52.025 -95.051 38.585 1.00 27.31 63 ALA A O 1
ATOM 374 N N . ILE A 1 82 ? 51.194 -95.292 36.475 1.00 22.97 64 ILE A N 1
ATOM 375 C CA . ILE A 1 82 ? 49.795 -95.388 36.891 1.00 22.57 64 ILE A CA 1
ATOM 376 C C . ILE A 1 82 ? 49.552 -96.695 37.695 1.00 27.44 64 ILE A C 1
ATOM 377 O O . ILE A 1 82 ? 48.905 -96.644 38.747 1.00 26.93 64 ILE A O 1
ATOM 382 N N . ASP A 1 83 ? 50.105 -97.844 37.225 1.00 23.73 65 ASP A N 1
ATOM 383 C CA . ASP A 1 83 ? 49.998 -99.121 37.952 1.00 23.40 65 ASP A CA 1
ATOM 384 C C . ASP A 1 83 ? 50.597 -99.014 39.363 1.00 27.00 65 ASP A C 1
ATOM 385 O O . ASP A 1 83 ? 50.019 -99.553 40.308 1.00 26.65 65 ASP A O 1
ATOM 390 N N . ALA A 1 84 ? 51.762 -98.345 39.484 1.00 22.50 66 ALA A N 1
ATOM 391 C CA . ALA A 1 84 ? 52.456 -98.146 40.755 1.00 23.18 66 ALA A CA 1
ATOM 392 C C . ALA A 1 84 ? 51.653 -97.257 41.706 1.00 27.76 66 ALA A C 1
ATOM 393 O O . ALA A 1 84 ? 51.643 -97.536 42.895 1.00 28.95 66 ALA A O 1
ATOM 395 N N . ALA A 1 85 ? 50.939 -96.223 41.169 1.00 25.29 67 ALA A N 1
ATOM 396 C CA . ALA A 1 85 ? 50.082 -95.311 41.938 1.00 24.70 67 ALA A CA 1
ATOM 397 C C . ALA A 1 85 ? 48.873 -96.075 42.493 1.00 29.03 67 ALA A C 1
ATOM 398 O O . ALA A 1 85 ? 48.550 -95.924 43.666 1.00 29.92 67 ALA A O 1
ATOM 400 N N . VAL A 1 86 ? 48.234 -96.920 41.660 1.00 26.48 68 VAL A N 1
ATOM 401 C CA . VAL A 1 86 ? 47.122 -97.793 42.061 1.00 26.32 68 VAL A CA 1
ATOM 402 C C . VAL A 1 86 ? 47.616 -98.746 43.181 1.00 30.58 68 VAL A C 1
ATOM 403 O O . VAL A 1 86 ? 46.958 -98.865 44.214 1.00 30.64 68 VAL A O 1
ATOM 407 N N . ALA A 1 87 ? 48.801 -99.370 42.993 1.00 25.69 69 ALA A N 1
ATOM 408 C CA . ALA A 1 87 ? 49.366 -100.303 43.970 1.00 24.21 69 ALA A CA 1
ATOM 409 C C . ALA A 1 87 ? 49.805 -99.622 45.270 1.00 26.98 69 ALA A C 1
ATOM 410 O O . ALA A 1 87 ? 49.729 -100.253 46.324 1.00 24.89 69 ALA A O 1
ATOM 412 N N . ALA A 1 88 ? 50.187 -98.321 45.213 1.00 23.57 70 ALA A N 1
ATOM 413 C CA . ALA A 1 88 ? 50.582 -97.558 46.399 1.00 23.26 70 ALA A CA 1
ATOM 414 C C . ALA A 1 88 ? 49.396 -96.931 47.150 1.00 26.63 70 ALA A C 1
ATOM 415 O O . ALA A 1 88 ? 49.576 -96.500 48.285 1.00 26.72 70 ALA A O 1
ATOM 417 N N . ALA A 1 89 ? 48.209 -96.852 46.525 1.00 23.29 71 ALA A N 1
ATOM 418 C CA . ALA A 1 89 ? 47.014 -96.237 47.136 1.00 22.91 71 ALA A CA 1
ATOM 419 C C . ALA A 1 89 ? 46.670 -96.811 48.536 1.00 28.52 71 ALA A C 1
ATOM 420 O O . ALA A 1 89 ? 46.535 -95.987 49.446 1.00 28.03 71 ALA A O 1
ATOM 422 N N . PRO A 1 90 ? 46.662 -98.164 48.786 1.00 25.55 72 PRO A N 1
ATOM 423 C CA . PRO A 1 90 ? 46.391 -98.645 50.162 1.00 25.65 72 PRO A CA 1
ATOM 424 C C . PRO A 1 90 ? 47.419 -98.201 51.210 1.00 29.50 72 PRO A C 1
ATOM 425 O O . PRO A 1 90 ? 47.016 -97.806 52.302 1.00 29.28 72 PRO A O 1
ATOM 429 N N . ALA A 1 91 ? 48.732 -98.234 50.887 1.00 25.42 73 ALA A N 1
ATOM 430 C CA . ALA A 1 91 ? 49.754 -97.778 51.843 1.00 25.25 73 ALA A CA 1
ATOM 431 C C . ALA A 1 91 ? 49.688 -96.254 52.071 1.00 29.26 73 ALA A C 1
ATOM 432 O O . ALA A 1 91 ? 49.948 -95.801 53.177 1.00 27.48 73 ALA A O 1
ATOM 434 N N . MET A 1 92 ? 49.300 -95.483 51.039 1.00 28.30 74 MET A N 1
ATOM 435 C CA . MET A 1 92 ? 49.116 -94.027 51.133 1.00 28.54 74 MET A CA 1
ATOM 436 C C . MET A 1 92 ? 47.953 -93.738 52.106 1.00 30.41 74 MET A C 1
ATOM 437 O O . MET A 1 92 ? 48.102 -92.921 53.016 1.00 29.27 74 MET A O 1
ATOM 442 N N . ALA A 1 93 ? 46.824 -94.477 51.939 1.00 26.02 75 ALA A N 1
ATOM 443 C CA . ALA A 1 93 ? 45.611 -94.380 52.757 1.00 25.09 75 ALA A CA 1
ATOM 444 C C . ALA A 1 93 ? 45.814 -94.876 54.207 1.00 29.45 75 ALA A C 1
ATOM 445 O O . ALA A 1 93 ? 45.106 -94.413 55.092 1.00 31.63 75 ALA A O 1
ATOM 447 N N . ALA A 1 94 ? 46.790 -95.779 54.452 1.00 24.71 76 ALA A N 1
ATOM 448 C CA . ALA A 1 94 ? 47.119 -96.335 55.776 1.00 24.08 76 ALA A CA 1
ATOM 449 C C . ALA A 1 94 ? 48.158 -95.499 56.563 1.00 28.13 76 ALA A C 1
ATOM 450 O O . ALA A 1 94 ? 48.374 -95.762 57.739 1.00 29.34 76 ALA A O 1
ATOM 452 N N . MET A 1 95 ? 48.817 -94.523 55.926 1.00 23.97 77 MET A N 1
ATOM 453 C CA . MET A 1 95 ? 49.776 -93.660 56.625 1.00 23.01 77 MET A CA 1
ATOM 454 C C . MET A 1 95 ? 49.065 -92.919 57.777 1.00 26.86 77 MET A C 1
ATOM 455 O O . MET A 1 95 ? 47.911 -92.480 57.627 1.00 24.80 77 MET A O 1
ATOM 460 N N . GLY A 1 96 ? 49.776 -92.753 58.888 1.00 23.10 78 GLY A N 1
ATOM 461 C CA . GLY A 1 96 ? 49.297 -91.945 60.004 1.00 22.48 78 GLY A CA 1
ATOM 462 C C . GLY A 1 96 ? 49.339 -90.488 59.582 1.00 25.92 78 GLY A C 1
ATOM 463 O O . GLY A 1 96 ? 50.125 -90.130 58.695 1.00 25.42 78 GLY A O 1
ATOM 464 N N . ALA A 1 97 ? 48.467 -89.643 60.170 1.00 22.10 79 ALA A N 1
ATOM 465 C CA . ALA A 1 97 ? 48.397 -88.206 59.850 1.00 20.83 79 ALA A CA 1
ATOM 466 C C . ALA A 1 97 ? 49.754 -87.519 60.058 1.00 23.63 79 ALA A C 1
ATOM 467 O O . ALA A 1 97 ? 50.162 -86.709 59.222 1.00 22.34 79 ALA A O 1
ATOM 469 N N . TYR A 1 98 ? 50.477 -87.909 61.131 1.00 21.13 80 TYR A N 1
ATOM 470 C CA . TYR A 1 98 ? 51.806 -87.395 61.477 1.00 21.39 80 TYR A CA 1
ATOM 471 C C . TYR A 1 98 ? 52.859 -87.795 60.421 1.00 25.59 80 TYR A C 1
ATOM 472 O O . TYR A 1 98 ? 53.849 -87.086 60.263 1.00 25.48 80 TYR A O 1
ATOM 481 N N . GLU A 1 99 ? 52.658 -88.934 59.724 1.00 22.83 81 GLU A N 1
ATOM 482 C CA . GLU A 1 99 ? 53.574 -89.386 58.664 1.00 22.89 81 GLU A CA 1
ATOM 483 C C . GLU A 1 99 ? 53.406 -88.519 57.435 1.00 25.36 81 GLU A C 1
ATOM 484 O O . GLU A 1 99 ? 54.404 -88.145 56.829 1.00 26.28 81 GLU A O 1
ATOM 490 N N . ARG A 1 100 ? 52.149 -88.175 57.083 1.00 22.47 82 ARG A N 1
ATOM 491 C CA . ARG A 1 100 ? 51.838 -87.283 55.954 1.00 22.31 82 ARG A CA 1
ATOM 492 C C . ARG A 1 100 ? 52.427 -85.900 56.255 1.00 24.83 82 ARG A C 1
ATOM 493 O O . ARG A 1 100 ? 53.071 -85.319 55.387 1.00 24.66 82 ARG A O 1
ATOM 501 N N . LYS A 1 101 ? 52.289 -85.433 57.523 1.00 20.50 83 LYS A N 1
ATOM 502 C CA . LYS A 1 101 ? 52.854 -84.171 57.994 1.00 20.69 83 LYS A CA 1
ATOM 503 C C . LYS A 1 101 ? 54.381 -84.158 57.879 1.00 23.71 83 LYS A C 1
ATOM 504 O O . LYS A 1 101 ? 54.942 -83.157 57.434 1.00 22.24 83 LYS A O 1
ATOM 510 N N . ALA A 1 102 ? 55.049 -85.244 58.331 1.00 20.81 84 ALA A N 1
ATOM 511 C CA . ALA A 1 102 ? 56.505 -85.381 58.289 1.00 20.84 84 ALA A CA 1
ATOM 512 C C . ALA A 1 102 ? 57.043 -85.267 56.853 1.00 26.76 84 ALA A C 1
ATOM 513 O O . ALA A 1 102 ? 58.077 -84.627 56.658 1.00 27.76 84 ALA A O 1
ATOM 515 N N . VAL A 1 103 ? 56.328 -85.842 55.852 1.00 24.00 85 VAL A N 1
ATOM 516 C CA . VAL A 1 103 ? 56.717 -85.748 54.431 1.00 23.54 85 VAL A CA 1
ATOM 517 C C . VAL A 1 103 ? 56.724 -84.257 54.027 1.00 27.60 85 VAL A C 1
ATOM 518 O O . VAL A 1 103 ? 57.724 -83.760 53.500 1.00 26.79 85 VAL A O 1
ATOM 522 N N . LEU A 1 104 ? 55.602 -83.564 54.289 1.00 23.44 86 LEU A N 1
ATOM 523 C CA . LEU A 1 104 ? 55.413 -82.159 53.931 1.00 23.46 86 LEU A CA 1
ATOM 524 C C . LEU A 1 104 ? 56.398 -81.223 54.631 1.00 28.52 86 LEU A C 1
ATOM 525 O O . LEU A 1 104 ? 56.867 -80.270 54.015 1.00 29.93 86 LEU A O 1
ATOM 530 N N . GLU A 1 105 ? 56.744 -81.520 55.894 1.00 24.60 87 GLU A N 1
ATOM 531 C CA . GLU A 1 105 ? 57.709 -80.731 56.661 1.00 23.67 87 GLU A CA 1
ATOM 532 C C . GLU A 1 105 ? 59.124 -80.930 56.127 1.00 27.15 87 GLU A C 1
ATOM 533 O O . GLU A 1 105 ? 59.926 -79.990 56.160 1.00 26.76 87 GLU A O 1
ATOM 539 N N . LYS A 1 106 ? 59.427 -82.149 55.638 1.00 23.37 88 LYS A N 1
ATOM 540 C CA . LYS A 1 106 ? 60.723 -82.464 55.044 1.00 23.91 88 LYS A CA 1
ATOM 541 C C . LYS A 1 106 ? 60.879 -81.735 53.703 1.00 26.10 88 LYS A C 1
ATOM 542 O O . LYS A 1 106 ? 61.974 -81.308 53.377 1.00 24.92 88 LYS A O 1
ATOM 548 N N . VAL A 1 107 ? 59.764 -81.547 52.956 1.00 22.94 89 VAL A N 1
ATOM 549 C CA . VAL A 1 107 ? 59.758 -80.795 51.697 1.00 21.94 89 VAL A CA 1
ATOM 550 C C . VAL A 1 107 ? 60.048 -79.306 52.025 1.00 27.21 89 VAL A C 1
ATOM 551 O O . VAL A 1 107 ? 60.896 -78.707 51.373 1.00 27.00 89 VAL A O 1
ATOM 555 N N . VAL A 1 108 ? 59.374 -78.749 53.058 1.00 24.55 90 VAL A N 1
ATOM 556 C CA . VAL A 1 108 ? 59.567 -77.369 53.540 1.00 25.47 90 VAL A CA 1
ATOM 557 C C . VAL A 1 108 ? 61.065 -77.115 53.861 1.00 32.19 90 VAL A C 1
ATOM 558 O O . VAL A 1 108 ? 61.635 -76.143 53.351 1.00 32.19 90 VAL A O 1
ATOM 562 N N . ALA A 1 109 ? 61.697 -78.034 54.629 1.00 29.41 91 ALA A N 1
ATOM 563 C CA . ALA A 1 109 ? 63.105 -77.978 55.034 1.00 30.05 91 ALA A CA 1
ATOM 564 C C . ALA A 1 109 ? 64.068 -78.016 53.840 1.00 33.01 91 ALA A C 1
ATOM 565 O O . ALA A 1 109 ? 65.030 -77.243 53.808 1.00 31.58 91 ALA A O 1
ATOM 567 N N . GLU A 1 110 ? 63.786 -78.875 52.849 1.00 29.59 92 GLU A N 1
ATOM 568 C CA . GLU A 1 110 ? 64.604 -78.980 51.637 1.00 29.56 92 GLU A CA 1
ATOM 569 C C . GLU A 1 110 ? 64.458 -77.763 50.713 1.00 32.10 92 GLU A C 1
ATOM 570 O O . GLU A 1 110 ? 65.455 -77.346 50.123 1.00 32.94 92 GLU A O 1
ATOM 576 N N . LEU A 1 111 ? 63.239 -77.177 50.615 1.00 26.39 93 LEU A N 1
ATOM 577 C CA . LEU A 1 111 ? 63.002 -75.954 49.832 1.00 25.84 93 LEU A CA 1
ATOM 578 C C . LEU A 1 111 ? 63.770 -74.762 50.417 1.00 31.18 93 LEU A C 1
ATOM 579 O O . LEU A 1 111 ? 64.342 -73.981 49.667 1.00 31.91 93 LEU A O 1
ATOM 584 N N . LYS A 1 112 ? 63.816 -74.649 51.755 1.00 28.18 94 LYS A N 1
ATOM 585 C CA . LYS A 1 112 ? 64.545 -73.581 52.445 1.00 27.96 94 LYS A CA 1
ATOM 586 C C . LYS A 1 112 ? 66.053 -73.708 52.221 1.00 33.42 94 LYS A C 1
ATOM 587 O O . LYS A 1 112 ? 66.732 -72.707 52.003 1.00 33.03 94 LYS A O 1
ATOM 593 N N . ASN A 1 113 ? 66.558 -74.951 52.262 1.00 31.47 95 ASN A N 1
ATOM 594 C CA . ASN A 1 113 ? 67.956 -75.325 52.111 1.00 32.28 95 ASN A CA 1
ATOM 595 C C . ASN A 1 113 ? 68.490 -75.085 50.695 1.00 38.47 95 ASN A C 1
ATOM 596 O O . ASN A 1 113 ? 69.652 -74.719 50.529 1.00 39.23 95 ASN A O 1
ATOM 601 N N . ARG A 1 114 ? 67.643 -75.311 49.681 1.00 34.81 96 ARG A N 1
ATOM 602 C CA . ARG A 1 114 ? 67.985 -75.158 48.269 1.00 33.75 96 ARG A CA 1
ATOM 603 C C . ARG A 1 114 ? 67.311 -73.911 47.652 1.00 34.42 96 ARG A C 1
ATOM 604 O O . ARG A 1 114 ? 67.215 -73.826 46.437 1.00 33.47 96 ARG A O 1
ATOM 612 N N . PHE A 1 115 ? 66.874 -72.943 48.495 1.00 29.94 97 PHE A N 1
ATOM 613 C CA . PHE A 1 115 ? 66.146 -71.724 48.103 1.00 28.38 97 PHE A CA 1
ATOM 614 C C . PHE A 1 115 ? 66.679 -71.004 46.838 1.00 31.58 97 PHE A C 1
ATOM 615 O O . PHE A 1 115 ? 65.941 -70.887 45.858 1.00 29.06 97 PHE A O 1
ATOM 623 N N . GLU A 1 116 ? 67.918 -70.470 46.894 1.00 30.35 98 GLU A N 1
ATOM 624 C CA . GLU A 1 116 ? 68.529 -69.719 45.801 1.00 30.20 98 GLU A CA 1
ATOM 625 C C . GLU A 1 116 ? 68.689 -70.541 44.544 1.00 32.26 98 GLU A C 1
ATOM 626 O O . GLU A 1 116 ? 68.382 -70.042 43.465 1.00 31.59 98 GLU A O 1
ATOM 632 N N . GLU A 1 117 ? 69.126 -71.807 44.685 1.00 28.69 99 GLU A N 1
ATOM 633 C CA . GLU A 1 117 ? 69.281 -72.740 43.568 1.00 28.31 99 GLU A CA 1
ATOM 634 C C . GLU A 1 117 ? 67.935 -72.952 42.840 1.00 30.36 99 GLU A C 1
ATOM 635 O O . GLU A 1 117 ? 67.901 -72.917 41.617 1.00 27.81 99 GLU A O 1
ATOM 641 N N . ILE A 1 118 ? 66.835 -73.146 43.602 1.00 28.26 100 ILE A N 1
ATOM 642 C CA . ILE A 1 118 ? 65.484 -73.327 43.052 1.00 27.85 100 ILE A CA 1
ATOM 643 C C . ILE A 1 118 ? 65.029 -72.040 42.347 1.00 31.74 100 ILE A C 1
ATOM 644 O O . ILE A 1 118 ? 64.543 -72.114 41.215 1.00 31.76 100 ILE A O 1
ATOM 649 N N . ALA A 1 119 ? 65.251 -70.866 42.986 1.00 27.45 101 ALA A N 1
ATOM 650 C CA . ALA A 1 119 ? 64.924 -69.554 42.411 1.00 26.32 101 ALA A CA 1
ATOM 651 C C . ALA A 1 119 ? 65.668 -69.317 41.077 1.00 28.68 101 ALA A C 1
ATOM 652 O O . ALA A 1 119 ? 65.042 -68.887 40.102 1.00 26.80 101 ALA A O 1
ATOM 654 N N . GLN A 1 120 ? 66.974 -69.639 41.034 1.00 25.06 102 GLN A N 1
ATOM 655 C CA . GLN A 1 120 ? 67.803 -69.493 39.831 1.00 26.21 102 GLN A CA 1
ATOM 656 C C . GLN A 1 120 ? 67.305 -70.385 38.684 1.00 32.15 102 GLN A C 1
ATOM 657 O O . GLN A 1 120 ? 67.220 -69.918 37.557 1.00 31.30 102 GLN A O 1
ATOM 663 N N . THR A 1 121 ? 66.934 -71.645 38.996 1.00 30.28 103 THR A N 1
ATOM 664 C CA . THR A 1 121 ? 66.384 -72.625 38.055 1.00 30.26 103 THR A CA 1
ATOM 665 C C . THR A 1 121 ? 65.047 -72.134 37.512 1.00 33.43 103 THR A C 1
ATOM 666 O O . THR A 1 121 ? 64.790 -72.290 36.323 1.00 33.62 103 THR A O 1
ATOM 670 N N . LEU A 1 122 ? 64.200 -71.557 38.393 1.00 29.21 104 LEU A N 1
ATOM 671 C CA . LEU A 1 122 ? 62.901 -70.988 38.060 1.00 28.80 104 LEU A CA 1
ATOM 672 C C . LEU A 1 122 ? 63.029 -69.861 37.066 1.00 30.06 104 LEU A C 1
ATOM 673 O O . LEU A 1 122 ? 62.344 -69.876 36.055 1.00 29.73 104 LEU A O 1
ATOM 678 N N . THR A 1 123 ? 63.898 -68.877 37.347 1.00 26.13 105 THR A N 1
ATOM 679 C CA . THR A 1 123 ? 64.159 -67.741 36.456 1.00 25.90 105 THR A CA 1
ATOM 680 C C . THR A 1 123 ? 64.662 -68.225 35.088 1.00 29.72 105 THR A C 1
ATOM 681 O O . THR A 1 123 ? 64.188 -67.763 34.051 1.00 27.34 105 THR A O 1
ATOM 685 N N . MET A 1 124 ? 65.606 -69.171 35.101 1.00 28.91 106 MET A N 1
ATOM 686 C CA . MET A 1 124 ? 66.179 -69.759 33.900 1.00 30.40 106 MET A CA 1
ATOM 687 C C . MET A 1 124 ? 65.100 -70.401 32.993 1.00 34.31 106 MET A C 1
ATOM 688 O O . MET A 1 124 ? 65.000 -70.040 31.813 1.00 33.74 106 MET A O 1
ATOM 693 N N . GLU A 1 125 ? 64.308 -71.345 33.533 1.00 30.37 107 GLU A N 1
ATOM 694 C CA . GLU A 1 125 ? 63.331 -72.054 32.707 1.00 30.26 107 GLU A CA 1
ATOM 695 C C . GLU A 1 125 ? 62.033 -71.282 32.427 1.00 33.87 107 GLU A C 1
ATOM 696 O O . GLU A 1 125 ? 61.339 -71.637 31.480 1.00 32.65 107 GLU A O 1
ATOM 702 N N . SER A 1 126 ? 61.670 -70.295 33.271 1.00 29.94 108 SER A N 1
ATOM 703 C CA . SER A 1 126 ? 60.415 -69.573 33.064 1.00 29.55 108 SER A CA 1
ATOM 704 C C . SER A 1 126 ? 60.598 -68.175 32.484 1.00 32.81 108 SER A C 1
ATOM 705 O O . SER A 1 126 ? 59.654 -67.624 31.913 1.00 32.35 108 SER A O 1
ATOM 708 N N . GLY A 1 127 ? 61.794 -67.610 32.647 1.00 27.34 109 GLY A N 1
ATOM 709 C CA . GLY A 1 127 ? 62.078 -66.256 32.197 1.00 27.15 109 GLY A CA 1
ATOM 710 C C . GLY A 1 127 ? 61.578 -65.188 33.158 1.00 30.90 109 GLY A C 1
ATOM 711 O O . GLY A 1 127 ? 61.658 -63.998 32.850 1.00 31.12 109 GLY A O 1
ATOM 712 N N . LYS A 1 128 ? 61.033 -65.582 34.326 1.00 28.29 110 LYS A N 1
ATOM 713 C CA . LYS A 1 128 ? 60.538 -64.597 35.292 1.00 27.34 110 LYS A CA 1
ATOM 714 C C . LYS A 1 128 ? 61.698 -63.943 36.046 1.00 30.19 110 LYS A C 1
ATOM 715 O O . LYS A 1 128 ? 62.682 -64.619 36.342 1.00 27.91 110 LYS A O 1
ATOM 721 N N . PRO A 1 129 ? 61.631 -62.624 36.330 1.00 27.95 111 PRO A N 1
ATOM 722 C CA . PRO A 1 129 ? 62.734 -61.976 37.063 1.00 28.10 111 PRO A CA 1
ATOM 723 C C . PRO A 1 129 ? 63.072 -62.685 38.380 1.00 31.72 111 PRO A C 1
ATOM 724 O O . PRO A 1 129 ? 62.171 -63.219 39.021 1.00 31.11 111 PRO A O 1
ATOM 728 N N . ILE A 1 130 ? 64.364 -62.715 38.765 1.00 29.01 112 ILE A N 1
ATOM 729 C CA . ILE A 1 130 ? 64.867 -63.394 39.970 1.00 29.91 112 ILE A CA 1
ATOM 730 C C . ILE A 1 130 ? 64.120 -62.975 41.256 1.00 33.94 112 ILE A C 1
ATOM 731 O O . ILE A 1 130 ? 63.881 -63.830 42.108 1.00 32.92 112 ILE A O 1
ATOM 736 N N . LYS A 1 131 ? 63.714 -61.694 41.374 1.00 31.77 113 LYS A N 1
ATOM 737 C CA . LYS A 1 131 ? 62.953 -61.217 42.536 1.00 31.51 113 LYS A CA 1
ATOM 738 C C . LYS A 1 131 ? 61.600 -61.943 42.588 1.00 32.54 113 LYS A C 1
ATOM 739 O O . LYS A 1 131 ? 61.198 -62.374 43.667 1.00 31.43 113 LYS A O 1
ATOM 745 N N . ASP A 1 132 ? 60.924 -62.106 41.419 1.00 28.64 114 ASP A N 1
ATOM 746 C CA . ASP A 1 132 ? 59.642 -62.827 41.329 1.00 28.64 114 ASP A CA 1
ATOM 747 C C . ASP A 1 132 ? 59.820 -64.320 41.577 1.00 30.78 114 ASP A C 1
ATOM 748 O O . ASP A 1 132 ? 58.972 -64.924 42.232 1.00 30.15 114 ASP A O 1
ATOM 753 N N . ALA A 1 133 ? 60.928 -64.914 41.050 1.00 27.36 115 ALA A N 1
ATOM 754 C CA . ALA A 1 133 ? 61.273 -66.325 41.234 1.00 27.08 115 ALA A CA 1
ATOM 755 C C . ALA A 1 133 ? 61.457 -66.646 42.724 1.00 29.60 115 ALA A C 1
ATOM 756 O O . ALA A 1 133 ? 60.949 -67.664 43.165 1.00 28.60 115 ALA A O 1
ATOM 758 N N . ARG A 1 134 ? 62.125 -65.749 43.494 1.00 27.04 116 ARG A N 1
ATOM 759 C CA . ARG A 1 134 ? 62.338 -65.875 44.956 1.00 27.20 116 ARG A CA 1
ATOM 760 C C . ARG A 1 134 ? 61.007 -65.805 45.684 1.00 30.39 116 ARG A C 1
ATOM 761 O O . ARG A 1 134 ? 60.778 -66.609 46.587 1.00 28.31 116 ARG A O 1
ATOM 769 N N . GLY A 1 135 ? 60.123 -64.896 45.231 1.00 28.55 117 GLY A N 1
ATOM 770 C CA . GLY A 1 135 ? 58.760 -64.746 45.746 1.00 27.85 117 GLY A CA 1
ATOM 771 C C . GLY A 1 135 ? 57.959 -66.025 45.540 1.00 31.82 117 GLY A C 1
ATOM 772 O O . GLY A 1 135 ? 57.220 -66.445 46.434 1.00 33.07 117 GLY A O 1
ATOM 773 N N . GLU A 1 136 ? 58.151 -66.695 44.385 1.00 26.40 118 GLU A N 1
ATOM 774 C CA . GLU A 1 136 ? 57.487 -67.965 44.064 1.00 25.03 118 GLU A CA 1
ATOM 775 C C . GLU A 1 136 ? 57.972 -69.134 44.949 1.00 27.72 118 GLU A C 1
ATOM 776 O O . GLU A 1 136 ? 57.162 -70.004 45.284 1.00 25.31 118 GLU A O 1
ATOM 782 N N . VAL A 1 137 ? 59.284 -69.157 45.306 1.00 25.33 119 VAL A N 1
ATOM 783 C CA . VAL A 1 137 ? 59.850 -70.191 46.180 1.00 25.72 119 VAL A CA 1
ATOM 784 C C . VAL A 1 137 ? 59.290 -70.010 47.627 1.00 29.84 119 VAL A C 1
ATOM 785 O O . VAL A 1 137 ? 58.848 -70.985 48.221 1.00 30.15 119 VAL A O 1
ATOM 789 N N . THR A 1 138 ? 59.185 -68.762 48.110 1.00 25.87 120 THR A N 1
ATOM 790 C CA . THR A 1 138 ? 58.611 -68.415 49.418 1.00 25.40 120 THR A CA 1
ATOM 791 C C . THR A 1 138 ? 57.150 -68.853 49.480 1.00 27.06 120 THR A C 1
ATOM 792 O O . THR A 1 138 ? 56.715 -69.389 50.493 1.00 27.49 120 THR A O 1
ATOM 796 N N . ARG A 1 139 ? 56.387 -68.586 48.419 1.00 22.63 121 ARG A N 1
ATOM 797 C CA . ARG A 1 139 ? 54.981 -68.951 48.373 1.00 23.11 121 ARG A CA 1
ATOM 798 C C . ARG A 1 139 ? 54.811 -70.474 48.325 1.00 27.27 121 ARG A C 1
ATOM 799 O O . ARG A 1 139 ? 53.854 -70.980 48.908 1.00 26.12 121 ARG A O 1
ATOM 807 N N . THR A 1 140 ? 55.751 -71.197 47.650 1.00 25.35 122 THR A N 1
ATOM 808 C CA . THR A 1 140 ? 55.777 -72.673 47.570 1.00 24.87 122 THR A CA 1
ATOM 809 C C . THR A 1 140 ? 56.061 -73.242 48.964 1.00 27.30 122 THR A C 1
ATOM 810 O O . THR A 1 140 ? 55.447 -74.237 49.342 1.00 26.86 122 THR A O 1
ATOM 814 N N . ILE A 1 141 ? 56.990 -72.598 49.714 1.00 25.12 123 ILE A N 1
ATOM 815 C CA . ILE A 1 141 ? 57.315 -72.944 51.107 1.00 25.03 123 ILE A CA 1
ATOM 816 C C . ILE A 1 141 ? 56.040 -72.780 51.968 1.00 27.43 123 ILE A C 1
ATOM 817 O O . ILE A 1 141 ? 55.696 -73.709 52.698 1.00 25.25 123 ILE A O 1
ATOM 822 N N . ASP A 1 142 ? 55.288 -71.667 51.783 1.00 25.11 124 ASP A N 1
ATOM 823 C CA . ASP A 1 142 ? 54.040 -71.424 52.513 1.00 25.57 124 ASP A CA 1
ATOM 824 C C . ASP A 1 142 ? 52.967 -72.466 52.178 1.00 28.54 124 ASP A C 1
ATOM 825 O O . ASP A 1 142 ? 52.233 -72.873 53.067 1.00 27.97 124 ASP A O 1
ATOM 830 N N . THR A 1 143 ? 52.871 -72.875 50.901 1.00 23.81 125 THR A N 1
ATOM 831 C CA . THR A 1 143 ? 51.895 -73.844 50.397 1.00 22.67 125 THR A CA 1
ATOM 832 C C . THR A 1 143 ? 52.139 -75.217 51.033 1.00 23.74 125 THR A C 1
ATOM 833 O O . THR A 1 143 ? 51.190 -75.830 51.521 1.00 21.61 125 THR A O 1
ATOM 837 N N . PHE A 1 144 ? 53.404 -75.686 51.026 1.00 20.40 126 PHE A N 1
ATOM 838 C CA . PHE A 1 144 ? 53.767 -76.963 51.638 1.00 20.55 126 PHE A CA 1
ATOM 839 C C . PHE A 1 144 ? 53.598 -76.912 53.171 1.00 24.75 126 PHE A C 1
ATOM 840 O O . PHE A 1 144 ? 53.222 -77.922 53.768 1.00 24.16 126 PHE A O 1
ATOM 848 N N . GLN A 1 145 ? 53.840 -75.727 53.780 1.00 21.39 127 GLN A N 1
ATOM 849 C CA . GLN A 1 145 ? 53.697 -75.495 55.217 1.00 22.30 127 GLN A CA 1
ATOM 850 C C . GLN A 1 145 ? 52.230 -75.540 55.615 1.00 27.26 127 GLN A C 1
ATOM 851 O O . GLN A 1 145 ? 51.910 -76.210 56.583 1.00 28.37 127 GLN A O 1
ATOM 857 N N . VAL A 1 146 ? 51.333 -74.881 54.837 1.00 24.80 128 VAL A N 1
ATOM 858 C CA . VAL A 1 146 ? 49.882 -74.920 55.073 1.00 24.45 128 VAL A CA 1
ATOM 859 C C . VAL A 1 146 ? 49.417 -76.393 54.971 1.00 28.20 128 VAL A C 1
ATOM 860 O O . VAL A 1 146 ? 48.643 -76.838 55.822 1.00 28.94 128 VAL A O 1
ATOM 864 N N . ALA A 1 147 ? 49.909 -77.140 53.950 1.00 22.28 129 ALA A N 1
ATOM 865 C CA . ALA A 1 147 ? 49.540 -78.539 53.751 1.00 21.08 129 ALA A CA 1
ATOM 866 C C . ALA A 1 147 ? 49.972 -79.409 54.916 1.00 22.65 129 ALA A C 1
ATOM 867 O O . ALA A 1 147 ? 49.181 -80.250 55.347 1.00 20.52 129 ALA A O 1
ATOM 869 N N . ALA A 1 148 ? 51.198 -79.179 55.458 1.00 20.01 130 ALA A N 1
ATOM 870 C CA . ALA A 1 148 ? 51.702 -79.915 56.625 1.00 20.53 130 ALA A CA 1
ATOM 871 C C . ALA A 1 148 ? 50.733 -79.748 57.810 1.00 23.02 130 ALA A C 1
ATOM 872 O O . ALA A 1 148 ? 50.388 -80.734 58.467 1.00 21.26 130 ALA A O 1
ATOM 874 N N . GLU A 1 149 ? 50.247 -78.506 58.034 1.00 20.19 131 GLU A N 1
ATOM 875 C CA . GLU A 1 149 ? 49.325 -78.193 59.132 1.00 20.16 131 GLU A CA 1
ATOM 876 C C . GLU A 1 149 ? 47.940 -78.752 58.912 1.00 21.84 131 GLU A C 1
ATOM 877 O O . GLU A 1 149 ? 47.292 -79.165 59.872 1.00 21.54 131 GLU A O 1
ATOM 883 N N . GLU A 1 150 ? 47.480 -78.754 57.648 1.00 17.79 132 GLU A N 1
ATOM 884 C CA . GLU A 1 150 ? 46.179 -79.286 57.263 1.00 16.70 132 GLU A CA 1
ATOM 885 C C . GLU A 1 150 ? 46.135 -80.826 57.307 1.00 23.88 132 GLU A C 1
ATOM 886 O O . GLU A 1 150 ? 45.073 -81.385 57.579 1.00 25.33 132 GLU A O 1
ATOM 892 N N . SER A 1 151 ? 47.273 -81.503 57.046 1.00 21.39 133 SER A N 1
ATOM 893 C CA . SER A 1 151 ? 47.364 -82.979 57.054 1.00 21.23 133 SER A CA 1
ATOM 894 C C . SER A 1 151 ? 46.933 -83.627 58.391 1.00 25.03 133 SER A C 1
ATOM 895 O O . SER A 1 151 ? 46.448 -84.765 58.381 1.00 23.80 133 SER A O 1
ATOM 898 N N . VAL A 1 152 ? 47.105 -82.901 59.517 1.00 22.34 134 VAL A N 1
ATOM 899 C CA . VAL A 1 152 ? 46.741 -83.354 60.866 1.00 22.31 134 VAL A CA 1
ATOM 900 C C . VAL A 1 152 ? 45.410 -82.738 61.333 1.00 27.24 134 VAL A C 1
ATOM 901 O O . VAL A 1 152 ? 45.057 -82.869 62.497 1.00 27.17 134 VAL A O 1
ATOM 905 N N . ARG A 1 153 ? 44.653 -82.116 60.415 1.00 25.23 135 ARG A N 1
ATOM 906 C CA . ARG A 1 153 ? 43.386 -81.440 60.713 1.00 25.07 135 ARG A CA 1
ATOM 907 C C . ARG A 1 153 ? 42.237 -81.846 59.816 1.00 27.14 135 ARG A C 1
ATOM 908 O O . ARG A 1 153 ? 41.324 -81.044 59.610 1.00 26.10 135 ARG A O 1
ATOM 916 N N . ILE A 1 154 ? 42.260 -83.065 59.279 1.00 24.18 136 ILE A N 1
ATOM 917 C CA . ILE A 1 154 ? 41.137 -83.523 58.460 1.00 23.19 136 ILE A CA 1
ATOM 918 C C . ILE A 1 154 ? 40.078 -84.037 59.453 1.00 27.70 136 ILE A C 1
ATOM 919 O O . ILE A 1 154 ? 40.154 -85.164 59.942 1.00 30.15 136 ILE A O 1
ATOM 924 N N . TYR A 1 155 ? 39.141 -83.180 59.772 1.00 22.78 137 TYR A N 1
ATOM 925 C CA . TYR A 1 155 ? 38.066 -83.463 60.717 1.00 23.96 137 TYR A CA 1
ATOM 926 C C . TYR A 1 155 ? 36.867 -84.092 60.053 1.00 28.85 137 TYR A C 1
ATOM 927 O O . TYR A 1 155 ? 36.614 -83.902 58.858 1.00 29.92 137 TYR A O 1
ATOM 936 N N . GLY A 1 156 ? 36.147 -84.858 60.841 1.00 24.21 138 GLY A N 1
ATOM 937 C CA . GLY A 1 156 ? 34.899 -85.454 60.416 1.00 24.52 138 GLY A CA 1
ATOM 938 C C . GLY A 1 156 ? 33.807 -84.938 61.331 1.00 27.89 138 GLY A C 1
ATOM 939 O O . GLY A 1 156 ? 34.063 -84.117 62.216 1.00 25.00 138 GLY A O 1
ATOM 940 N N . GLU A 1 157 ? 32.594 -85.417 61.140 1.00 26.59 139 GLU A N 1
ATOM 941 C CA . GLU A 1 157 ? 31.491 -84.976 61.990 1.00 27.85 139 GLU A CA 1
ATOM 942 C C . GLU A 1 157 ? 30.846 -86.143 62.697 1.00 30.74 139 GLU A C 1
ATOM 943 O O . GLU A 1 157 ? 30.769 -87.241 62.161 1.00 32.06 139 GLU A O 1
ATOM 949 N N . HIS A 1 158 ? 30.314 -85.869 63.865 1.00 27.58 140 HIS A N 1
ATOM 950 C CA . HIS A 1 158 ? 29.416 -86.744 64.565 1.00 28.12 140 HIS A CA 1
ATOM 951 C C . HIS A 1 158 ? 28.037 -86.090 64.344 1.00 30.44 140 HIS A C 1
ATOM 952 O O . HIS A 1 158 ? 27.833 -84.931 64.707 1.00 28.06 140 HIS A O 1
ATOM 959 N N . ILE A 1 159 ? 27.139 -86.790 63.645 1.00 29.29 141 ILE A N 1
ATOM 960 C CA . ILE A 1 159 ? 25.841 -86.212 63.310 1.00 29.47 141 ILE A CA 1
ATOM 961 C C . ILE A 1 159 ? 24.677 -86.963 63.954 1.00 31.79 141 ILE A C 1
ATOM 962 O O . ILE A 1 159 ? 24.631 -88.197 63.895 1.00 30.77 141 ILE A O 1
ATOM 967 N N . PRO A 1 160 ? 23.707 -86.234 64.560 1.00 27.59 142 PRO A N 1
ATOM 968 C CA . PRO A 1 160 ? 22.486 -86.926 65.027 1.00 26.85 142 PRO A CA 1
ATOM 969 C C . PRO A 1 160 ? 21.644 -87.226 63.768 1.00 29.10 142 PRO A C 1
ATOM 970 O O . PRO A 1 160 ? 21.608 -86.410 62.836 1.00 28.91 142 PRO A O 1
ATOM 974 N N . LEU A 1 161 ? 21.082 -88.427 63.671 1.00 24.16 143 LEU A N 1
ATOM 975 C CA . LEU A 1 161 ? 20.273 -88.766 62.505 1.00 23.58 143 LEU A CA 1
ATOM 976 C C . LEU A 1 161 ? 18.805 -88.995 62.893 1.00 30.91 143 LEU A C 1
ATOM 977 O O . LEU A 1 161 ? 17.963 -89.205 62.025 1.00 31.13 143 LEU A O 1
ATOM 982 N N . ASP A 1 162 ? 18.493 -88.873 64.204 1.00 28.32 144 ASP A N 1
ATOM 983 C CA . ASP A 1 162 ? 17.136 -89.011 64.750 1.00 27.97 144 ASP A CA 1
ATOM 984 C C . ASP A 1 162 ? 16.408 -87.664 64.640 1.00 30.20 144 ASP A C 1
ATOM 985 O O . ASP A 1 162 ? 16.006 -87.067 65.634 1.00 28.36 144 ASP A O 1
ATOM 990 N N . ILE A 1 163 ? 16.237 -87.210 63.401 1.00 27.41 145 ILE A N 1
ATOM 991 C CA . ILE A 1 163 ? 15.622 -85.921 63.039 1.00 28.23 145 ILE A CA 1
ATOM 992 C C . ILE A 1 163 ? 14.098 -85.975 63.048 1.00 28.43 145 ILE A C 1
ATOM 993 O O . ILE A 1 163 ? 13.457 -84.932 63.034 1.00 27.20 145 ILE A O 1
ATOM 998 N N . SER A 1 164 ? 13.533 -87.185 63.040 1.00 24.43 146 SER A N 1
ATOM 999 C CA . SER A 1 164 ? 12.093 -87.456 63.067 1.00 25.14 146 SER A CA 1
ATOM 1000 C C . SER A 1 164 ? 11.896 -88.812 63.748 1.00 30.05 146 SER A C 1
ATOM 1001 O O . SER A 1 164 ? 12.879 -89.538 63.932 1.00 29.11 146 SER A O 1
ATOM 1004 N N . ALA A 1 165 ? 10.660 -89.119 64.182 1.00 27.55 147 ALA A N 1
ATOM 1005 C CA . ALA A 1 165 ? 10.308 -90.345 64.905 1.00 28.56 147 ALA A CA 1
ATOM 1006 C C . ALA A 1 165 ? 10.671 -91.633 64.178 1.00 35.02 147 ALA A C 1
ATOM 1007 O O . ALA A 1 165 ? 11.109 -92.583 64.834 1.00 35.21 147 ALA A O 1
ATOM 1009 N N . ARG A 1 166 ? 10.513 -91.662 62.832 1.00 32.42 148 ARG A N 1
ATOM 1010 C CA . ARG A 1 166 ? 10.856 -92.828 62.014 1.00 33.15 148 ARG A CA 1
ATOM 1011 C C . ARG A 1 166 ? 12.382 -93.135 62.055 1.00 36.55 148 ARG A C 1
ATOM 1012 O O . ARG A 1 166 ? 12.795 -94.286 61.860 1.00 35.77 148 ARG A O 1
ATOM 1020 N N . ASN A 1 167 ? 13.195 -92.107 62.379 1.00 32.17 149 ASN A N 1
ATOM 1021 C CA . ASN A 1 167 ? 14.654 -92.180 62.472 1.00 30.48 149 ASN A CA 1
ATOM 1022 C C . ASN A 1 167 ? 15.193 -92.327 63.895 1.00 31.82 149 ASN A C 1
ATOM 1023 O O . ASN A 1 167 ? 16.393 -92.137 64.110 1.00 31.61 149 ASN A O 1
ATOM 1028 N N . LYS A 1 168 ? 14.335 -92.729 64.841 1.00 27.23 150 LYS A N 1
ATOM 1029 C CA . LYS A 1 168 ? 14.693 -92.972 66.241 1.00 27.44 150 LYS A CA 1
ATOM 1030 C C . LYS A 1 168 ? 15.883 -93.957 66.368 1.00 31.07 150 LYS A C 1
ATOM 1031 O O . LYS A 1 168 ? 15.905 -94.980 65.676 1.00 31.27 150 LYS A O 1
ATOM 1037 N N . GLY A 1 169 ? 16.827 -93.629 67.259 1.00 26.56 151 GLY A N 1
ATOM 1038 C CA . GLY A 1 169 ? 17.988 -94.448 67.574 1.00 25.36 151 GLY A CA 1
ATOM 1039 C C . GLY A 1 169 ? 19.094 -94.422 66.540 1.00 28.31 151 GLY A C 1
ATOM 1040 O O . GLY A 1 169 ? 19.990 -95.265 66.591 1.00 28.59 151 GLY A O 1
ATOM 1041 N N . LEU A 1 170 ? 19.072 -93.447 65.618 1.00 22.89 152 LEU A N 1
ATOM 1042 C CA . LEU A 1 170 ? 20.111 -93.327 64.600 1.00 20.22 152 LEU A CA 1
ATOM 1043 C C . LEU A 1 170 ? 21.044 -92.152 64.849 1.00 25.68 152 LEU A C 1
ATOM 1044 O O . LEU A 1 170 ? 20.619 -91.072 65.255 1.00 24.72 152 LEU A O 1
ATOM 1049 N N . GLN A 1 171 ? 22.342 -92.391 64.606 1.00 23.52 153 GLN A N 1
ATOM 1050 C CA . GLN A 1 171 ? 23.419 -91.404 64.680 1.00 22.36 153 GLN A CA 1
ATOM 1051 C C . GLN A 1 171 ? 24.395 -91.771 63.566 1.00 24.38 153 GLN A C 1
ATOM 1052 O O . GLN A 1 171 ? 24.371 -92.894 63.055 1.00 23.69 153 GLN A O 1
ATOM 1058 N N . GLY A 1 172 ? 25.229 -90.834 63.197 1.00 21.12 154 GLY A N 1
ATOM 1059 C CA . GLY A 1 172 ? 26.196 -91.055 62.137 1.00 21.26 154 GLY A CA 1
ATOM 1060 C C . GLY A 1 172 ? 27.546 -90.457 62.408 1.00 27.49 154 GLY A C 1
ATOM 1061 O O . GLY A 1 172 ? 27.666 -89.456 63.125 1.00 29.00 154 GLY A O 1
ATOM 1062 N N . ILE A 1 173 ? 28.573 -91.098 61.869 1.00 25.20 155 ILE A N 1
ATOM 1063 C CA . ILE A 1 173 ? 29.948 -90.604 61.887 1.00 24.98 155 ILE A CA 1
ATOM 1064 C C . ILE A 1 173 ? 30.290 -90.371 60.419 1.00 27.21 155 ILE A C 1
ATOM 1065 O O . ILE A 1 173 ? 30.246 -91.306 59.623 1.00 23.50 155 ILE A O 1
ATOM 1070 N N . VAL A 1 174 ? 30.576 -89.116 60.069 1.00 26.05 156 VAL A N 1
ATOM 1071 C CA . VAL A 1 174 ? 30.938 -88.715 58.712 1.00 26.33 156 VAL A CA 1
ATOM 1072 C C . VAL A 1 174 ? 32.444 -88.500 58.689 1.00 31.88 156 VAL A C 1
ATOM 1073 O O . VAL A 1 174 ? 32.954 -87.686 59.447 1.00 33.54 156 VAL A O 1
ATOM 1077 N N . LYS A 1 175 ? 33.149 -89.247 57.842 1.00 27.51 157 LYS A N 1
ATOM 1078 C CA . LYS A 1 175 ? 34.601 -89.185 57.735 1.00 27.43 157 LYS A CA 1
ATOM 1079 C C . LYS A 1 175 ? 34.979 -89.049 56.261 1.00 30.40 157 LYS A C 1
ATOM 1080 O O . LYS A 1 175 ? 34.215 -89.440 55.386 1.00 30.04 157 LYS A O 1
ATOM 1086 N N . LYS A 1 176 ? 36.137 -88.443 55.992 1.00 26.75 158 LYS A N 1
ATOM 1087 C CA . LYS A 1 176 ? 36.648 -88.222 54.639 1.00 24.36 158 LYS A CA 1
ATOM 1088 C C . LYS A 1 176 ? 37.797 -89.164 54.345 1.00 26.74 158 LYS A C 1
ATOM 1089 O O . LYS A 1 176 ? 38.642 -89.406 55.207 1.00 25.75 158 LYS A O 1
ATOM 1095 N N . PHE A 1 177 ? 37.806 -89.729 53.135 1.00 22.59 159 PHE A N 1
ATOM 1096 C CA . PHE A 1 177 ? 38.805 -90.705 52.715 1.00 22.20 159 PHE A CA 1
ATOM 1097 C C . PHE A 1 177 ? 39.530 -90.268 51.452 1.00 24.13 159 PHE A C 1
ATOM 1098 O O . PHE A 1 177 ? 38.907 -89.619 50.616 1.00 23.09 159 PHE A O 1
ATOM 1106 N N . PRO A 1 178 ? 40.818 -90.648 51.246 1.00 20.48 160 PRO A N 1
ATOM 1107 C CA . PRO A 1 178 ? 41.476 -90.306 49.968 1.00 20.46 160 PRO A CA 1
ATOM 1108 C C . PRO A 1 178 ? 40.672 -90.794 48.754 1.00 23.73 160 PRO A C 1
ATOM 1109 O O . PRO A 1 178 ? 40.184 -91.926 48.769 1.00 24.72 160 PRO A O 1
ATOM 1113 N N . ILE A 1 179 ? 40.489 -89.936 47.741 1.00 20.79 161 ILE A N 1
ATOM 1114 C CA . ILE A 1 179 ? 39.744 -90.277 46.504 1.00 21.12 161 ILE A CA 1
ATOM 1115 C C . ILE A 1 179 ? 40.468 -91.385 45.707 1.00 26.23 161 ILE A C 1
ATOM 1116 O O . ILE A 1 179 ? 39.810 -92.170 45.020 1.00 26.13 161 ILE A O 1
ATOM 1121 N N . GLY A 1 180 ? 41.798 -91.454 45.851 1.00 21.97 162 GLY A N 1
ATOM 1122 C CA . GLY A 1 180 ? 42.636 -92.427 45.157 1.00 21.16 162 GLY A CA 1
ATOM 1123 C C . GLY A 1 180 ? 43.651 -91.773 44.251 1.00 23.61 162 GLY A C 1
ATOM 1124 O O . GLY A 1 180 ? 43.911 -90.583 44.417 1.00 23.69 162 GLY A O 1
ATOM 1125 N N . PRO A 1 181 ? 44.198 -92.507 43.239 1.00 20.91 163 PRO A N 1
ATOM 1126 C CA . PRO A 1 181 ? 45.198 -91.897 42.319 1.00 20.45 163 PRO A CA 1
ATOM 1127 C C . PRO A 1 181 ? 44.743 -90.622 41.593 1.00 23.42 163 PRO A C 1
ATOM 1128 O O . PRO A 1 181 ? 43.639 -90.539 41.061 1.00 20.86 163 PRO A O 1
ATOM 1132 N N . VAL A 1 182 ? 45.618 -89.610 41.620 1.00 21.49 164 VAL A N 1
ATOM 1133 C CA . VAL A 1 182 ? 45.350 -88.294 41.051 1.00 20.04 164 VAL A CA 1
ATOM 1134 C C . VAL A 1 182 ? 46.221 -88.041 39.828 1.00 22.95 164 VAL A C 1
ATOM 1135 O O . VAL A 1 182 ? 47.439 -88.213 39.883 1.00 21.46 164 VAL A O 1
ATOM 1139 N N . SER A 1 183 ? 45.579 -87.603 38.726 1.00 20.24 165 SER A N 1
ATOM 1140 C CA . SER A 1 183 ? 46.258 -87.178 37.503 1.00 19.48 165 SER A CA 1
ATOM 1141 C C . SER A 1 183 ? 46.440 -85.654 37.625 1.00 22.38 165 SER A C 1
ATOM 1142 O O . SER A 1 183 ? 45.461 -84.928 37.833 1.00 21.83 165 SER A O 1
ATOM 1145 N N . MET A 1 184 ? 47.695 -85.182 37.533 1.00 18.82 166 MET A N 1
ATOM 1146 C CA . MET A 1 184 ? 48.022 -83.751 37.663 1.00 17.24 166 MET A CA 1
ATOM 1147 C C . MET A 1 184 ? 48.693 -83.267 36.413 1.00 24.20 166 MET A C 1
ATOM 1148 O O . MET A 1 184 ? 49.618 -83.913 35.922 1.00 24.88 166 MET A O 1
ATOM 1153 N N . VAL A 1 185 ? 48.203 -82.144 35.879 1.00 21.85 167 VAL A N 1
ATOM 1154 C CA . VAL A 1 185 ? 48.728 -81.484 34.688 1.00 21.83 167 VAL A CA 1
ATOM 1155 C C . VAL A 1 185 ? 48.914 -80.024 35.078 1.00 27.68 167 VAL A C 1
ATOM 1156 O O . VAL A 1 185 ? 47.953 -79.341 35.417 1.00 27.96 167 VAL A O 1
ATOM 1160 N N . SER A 1 186 ? 50.165 -79.577 35.111 1.00 25.77 168 SER A N 1
ATOM 1161 C CA . SER A 1 186 ? 50.526 -78.249 35.601 1.00 25.50 168 SER A CA 1
ATOM 1162 C C . SER A 1 186 ? 51.008 -77.275 34.491 1.00 29.72 168 SER A C 1
ATOM 1163 O O . SER A 1 186 ? 51.351 -77.719 33.400 1.00 26.99 168 SER A O 1
ATOM 1166 N N . PRO A 1 187 ? 51.024 -75.942 34.753 1.00 29.54 169 PRO A N 1
ATOM 1167 C CA . PRO A 1 187 ? 51.407 -74.991 33.696 1.00 29.45 169 PRO A CA 1
ATOM 1168 C C . PRO A 1 187 ? 52.877 -74.537 33.722 1.00 33.03 169 PRO A C 1
ATOM 1169 O O . PRO A 1 187 ? 53.668 -74.952 34.586 1.00 31.09 169 PRO A O 1
ATOM 1173 N N . TRP A 1 188 ? 53.216 -73.627 32.796 1.00 30.09 170 TRP A N 1
ATOM 1174 C CA . TRP A 1 188 ? 54.546 -73.072 32.656 1.00 31.48 170 TRP A CA 1
ATOM 1175 C C . TRP A 1 188 ? 54.726 -71.699 33.322 1.00 34.72 170 TRP A C 1
ATOM 1176 O O . TRP A 1 188 ? 55.873 -71.285 33.501 1.00 34.77 170 TRP A O 1
ATOM 1187 N N . ASN A 1 189 ? 53.628 -70.986 33.672 1.00 31.33 171 ASN A N 1
ATOM 1188 C CA . ASN A 1 189 ? 53.717 -69.617 34.234 1.00 31.97 171 ASN A CA 1
ATOM 1189 C C . ASN A 1 189 ? 54.132 -69.550 35.733 1.00 37.82 171 ASN A C 1
ATOM 1190 O O . ASN A 1 189 ? 54.771 -68.559 36.131 1.00 39.73 171 ASN A O 1
ATOM 1195 N N . PHE A 1 190 ? 53.787 -70.564 36.547 1.00 30.88 172 PHE A N 1
ATOM 1196 C CA . PHE A 1 190 ? 54.274 -70.665 37.945 1.00 30.27 172 PHE A CA 1
ATOM 1197 C C . PHE A 1 190 ? 54.633 -72.144 38.084 1.00 34.42 172 PHE A C 1
ATOM 1198 O O . PHE A 1 190 ? 53.872 -72.901 38.697 1.00 34.26 172 PHE A O 1
ATOM 1206 N N . PRO A 1 191 ? 55.743 -72.595 37.448 1.00 30.96 173 PRO A N 1
ATOM 1207 C CA . PRO A 1 191 ? 56.032 -74.041 37.409 1.00 30.82 173 PRO A CA 1
ATOM 1208 C C . PRO A 1 191 ? 56.386 -74.710 38.729 1.00 32.11 173 PRO A C 1
ATOM 1209 O O . PRO A 1 191 ? 56.489 -75.943 38.766 1.00 31.97 173 PRO A O 1
ATOM 1213 N N . LEU A 1 192 ? 56.559 -73.930 39.794 1.00 26.56 174 LEU A N 1
ATOM 1214 C CA . LEU A 1 192 ? 56.809 -74.512 41.101 1.00 26.27 174 LEU A CA 1
ATOM 1215 C C . LEU A 1 192 ? 55.558 -74.384 41.980 1.00 27.61 174 LEU A C 1
ATOM 1216 O O . LEU A 1 192 ? 55.049 -75.395 42.461 1.00 26.89 174 LEU A O 1
ATOM 1221 N N . ASN A 1 193 ? 55.053 -73.148 42.154 1.00 23.48 175 ASN A N 1
ATOM 1222 C CA . ASN A 1 193 ? 53.891 -72.868 42.985 1.00 22.86 175 ASN A CA 1
ATOM 1223 C C . ASN A 1 193 ? 52.614 -73.553 42.509 1.00 27.19 175 ASN A C 1
ATOM 1224 O O . ASN A 1 193 ? 51.882 -74.083 43.339 1.00 26.60 175 ASN A O 1
ATOM 1229 N N . LEU A 1 194 ? 52.341 -73.554 41.200 1.00 24.54 176 LEU A N 1
ATOM 1230 C CA . LEU A 1 194 ? 51.112 -74.163 40.700 1.00 23.96 176 LEU A CA 1
ATOM 1231 C C . LEU A 1 194 ? 51.209 -75.693 40.679 1.00 28.24 176 LEU A C 1
ATOM 1232 O O . LEU A 1 194 ? 50.172 -76.365 40.678 1.00 27.83 176 LEU A O 1
ATOM 1237 N N . VAL A 1 195 ? 52.437 -76.231 40.835 1.00 24.58 177 VAL A N 1
ATOM 1238 C CA . VAL A 1 195 ? 52.670 -77.670 41.032 1.00 23.95 177 VAL A CA 1
ATOM 1239 C C . VAL A 1 195 ? 52.368 -77.964 42.515 1.00 26.98 177 VAL A C 1
ATOM 1240 O O . VAL A 1 195 ? 51.602 -78.890 42.818 1.00 25.00 177 VAL A O 1
ATOM 1244 N N . ALA A 1 196 ? 52.961 -77.146 43.432 1.00 23.00 178 ALA A N 1
ATOM 1245 C CA . ALA A 1 196 ? 52.787 -77.248 44.890 1.00 22.30 178 ALA A CA 1
ATOM 1246 C C . ALA A 1 196 ? 51.306 -77.265 45.285 1.00 25.79 178 ALA A C 1
ATOM 1247 O O . ALA A 1 196 ? 50.922 -78.071 46.131 1.00 24.53 178 ALA A O 1
ATOM 1249 N N . HIS A 1 197 ? 50.466 -76.441 44.613 1.00 22.38 179 HIS A N 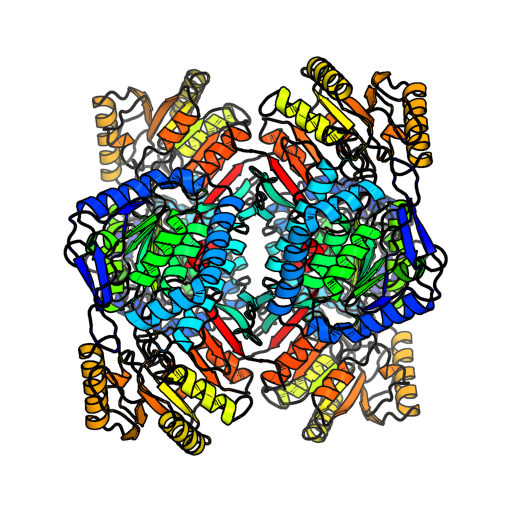1
ATOM 1250 C CA . HIS A 1 197 ? 49.028 -76.354 44.888 1.00 21.09 179 HIS A CA 1
ATOM 1251 C C . HIS A 1 197 ? 48.237 -77.623 44.510 1.00 24.51 179 HIS A C 1
ATOM 1252 O O . HIS A 1 197 ? 47.057 -77.729 44.855 1.00 24.46 179 HIS A O 1
ATOM 1259 N N . LYS A 1 198 ? 48.888 -78.595 43.846 1.00 21.53 180 LYS A N 1
ATOM 1260 C CA . LYS A 1 198 ? 48.286 -79.891 43.517 1.00 21.25 180 LYS A CA 1
ATOM 1261 C C . LYS A 1 198 ? 48.945 -80.996 44.354 1.00 23.20 180 LYS A C 1
ATOM 1262 O O . LYS A 1 198 ? 48.246 -81.805 44.974 1.00 23.84 180 LYS A O 1
ATOM 1268 N N . VAL A 1 199 ? 50.281 -81.007 44.388 1.00 19.10 181 VAL A N 1
ATOM 1269 C CA . VAL A 1 199 ? 51.127 -81.999 45.072 1.00 19.16 181 VAL A CA 1
ATOM 1270 C C . VAL A 1 199 ? 50.998 -81.944 46.619 1.00 22.37 181 VAL A C 1
ATOM 1271 O O . VAL A 1 199 ? 50.824 -82.994 47.234 1.00 20.16 181 VAL A O 1
ATOM 1275 N N . ALA A 1 200 ? 51.093 -80.745 47.231 1.00 21.31 182 ALA A N 1
ATOM 1276 C CA . ALA A 1 200 ? 51.007 -80.593 48.702 1.00 21.61 182 ALA A CA 1
ATOM 1277 C C . ALA A 1 200 ? 49.648 -81.099 49.232 1.00 25.46 182 ALA A C 1
ATOM 1278 O O . ALA A 1 200 ? 49.683 -81.943 50.110 1.00 24.19 182 ALA A O 1
ATOM 1280 N N . PRO A 1 201 ? 48.460 -80.733 48.652 1.00 23.57 183 PRO A N 1
ATOM 1281 C CA . PRO A 1 201 ? 47.196 -81.338 49.132 1.00 22.50 183 PRO A CA 1
ATOM 1282 C C . PRO A 1 201 ? 47.060 -82.857 48.906 1.00 24.15 183 PRO A C 1
ATOM 1283 O O . PRO A 1 201 ? 46.461 -83.518 49.748 1.00 22.04 183 PRO A O 1
ATOM 1287 N N . ALA A 1 202 ? 47.645 -83.423 47.824 1.00 20.94 184 ALA A N 1
ATOM 1288 C CA . ALA A 1 202 ? 47.619 -84.873 47.559 1.00 20.28 184 ALA A CA 1
ATOM 1289 C C . ALA A 1 202 ? 48.346 -85.647 48.663 1.00 23.95 184 ALA A C 1
ATOM 1290 O O . ALA A 1 202 ? 47.833 -86.650 49.150 1.00 24.16 184 ALA A O 1
ATOM 1292 N N . ILE A 1 203 ? 49.510 -85.148 49.084 1.00 20.66 185 ILE A N 1
ATOM 1293 C CA . ILE A 1 203 ? 50.301 -85.722 50.175 1.00 20.56 185 ILE A CA 1
ATOM 1294 C C . ILE A 1 203 ? 49.577 -85.488 51.539 1.00 23.77 185 ILE A C 1
ATOM 1295 O O . ILE A 1 203 ? 49.486 -86.418 52.326 1.00 22.53 185 ILE A O 1
ATOM 1300 N N . ALA A 1 204 ? 49.008 -84.286 51.763 1.00 19.91 186 ALA A N 1
ATOM 1301 C CA . ALA A 1 204 ? 48.290 -83.951 52.998 1.00 20.29 186 ALA A CA 1
ATOM 1302 C C . ALA A 1 204 ? 47.086 -84.876 53.252 1.00 25.24 186 ALA A C 1
ATOM 1303 O O . ALA A 1 204 ? 46.757 -85.165 54.404 1.00 25.49 186 ALA A O 1
ATOM 1305 N N . VAL A 1 205 ? 46.459 -85.354 52.169 1.00 21.17 187 VAL A N 1
ATOM 1306 C CA . VAL A 1 205 ? 45.309 -86.237 52.173 1.00 21.52 187 VAL A CA 1
ATOM 1307 C C . VAL A 1 205 ? 45.702 -87.737 52.157 1.00 25.69 187 VAL A C 1
ATOM 1308 O O . VAL A 1 205 ? 45.050 -88.543 52.811 1.00 25.30 187 VAL A O 1
ATOM 1312 N N . GLY A 1 206 ? 46.756 -88.078 51.432 1.00 22.79 188 GLY A N 1
ATOM 1313 C CA . GLY A 1 206 ? 47.209 -89.454 51.291 1.00 22.95 188 GLY A CA 1
ATOM 1314 C C . GLY A 1 206 ? 46.769 -90.070 49.973 1.00 26.70 188 GLY A C 1
ATOM 1315 O O . GLY A 1 206 ? 46.348 -91.232 49.940 1.00 26.13 188 GLY A O 1
ATOM 1316 N N . CYS A 1 207 ? 46.864 -89.290 48.879 1.00 21.88 189 CYS A N 1
ATOM 1317 C CA . CYS A 1 207 ? 46.556 -89.720 47.507 1.00 21.19 189 CYS A CA 1
ATOM 1318 C C . CYS A 1 207 ? 47.849 -89.946 46.743 1.00 24.47 189 CYS A C 1
ATOM 1319 O O . CYS A 1 207 ? 48.630 -89.004 46.639 1.00 23.38 189 CYS A O 1
ATOM 1322 N N . PRO A 1 208 ? 48.052 -91.103 46.074 1.00 22.63 190 PRO A N 1
ATOM 1323 C CA . PRO A 1 208 ? 49.209 -91.216 45.167 1.00 22.74 190 PRO A CA 1
ATOM 1324 C C . PRO A 1 208 ? 48.921 -90.385 43.896 1.00 25.71 190 PRO A C 1
ATOM 1325 O O . PRO A 1 208 ? 47.759 -90.111 43.574 1.00 24.48 190 PRO A O 1
ATOM 1329 N N . PHE A 1 209 ? 49.965 -89.949 43.185 1.00 20.75 191 PHE A N 1
ATOM 1330 C CA . PHE A 1 209 ? 49.736 -89.113 42.019 1.00 19.20 191 PHE A CA 1
ATOM 1331 C C . PHE A 1 209 ? 50.754 -89.336 40.909 1.00 24.38 191 PHE A C 1
ATOM 1332 O O . PHE A 1 209 ? 51.869 -89.777 41.166 1.00 23.48 191 PHE A O 1
ATOM 1340 N N . VAL A 1 210 ? 50.370 -88.982 39.678 1.00 22.26 192 VAL A N 1
ATOM 1341 C CA . VAL A 1 210 ? 51.231 -88.984 38.492 1.00 21.03 192 VAL A CA 1
ATOM 1342 C C . VAL A 1 210 ? 51.142 -87.567 37.957 1.00 24.91 192 VAL A C 1
ATOM 1343 O O . VAL A 1 210 ? 50.065 -87.115 37.568 1.00 25.77 192 VAL A O 1
ATOM 1347 N N . LEU A 1 211 ? 52.258 -86.854 37.982 1.00 20.65 193 LEU A N 1
ATOM 1348 C CA . LEU A 1 211 ? 52.307 -85.484 37.516 1.00 21.05 193 LEU A CA 1
ATOM 1349 C C . LEU A 1 211 ? 52.973 -85.339 36.164 1.00 26.26 193 LEU A C 1
ATOM 1350 O O . LEU A 1 211 ? 54.069 -85.869 35.931 1.00 23.94 193 LEU A O 1
ATOM 1355 N N . LYS A 1 212 ? 52.278 -84.604 35.273 1.00 24.33 194 LYS A N 1
ATOM 1356 C CA . LYS A 1 212 ? 52.772 -84.239 33.963 1.00 24.63 194 LYS A CA 1
ATOM 1357 C C . LYS A 1 212 ? 53.140 -82.746 34.072 1.00 27.89 194 LYS A C 1
ATOM 1358 O O . LYS A 1 212 ? 52.261 -81.890 34.001 1.00 25.74 194 LYS A O 1
ATOM 1364 N N . PRO A 1 213 ? 54.419 -82.401 34.310 1.00 25.58 195 PRO A N 1
ATOM 1365 C CA . PRO A 1 213 ? 54.769 -80.974 34.352 1.00 25.58 195 PRO A CA 1
ATOM 1366 C C . PRO A 1 213 ? 54.775 -80.402 32.924 1.00 28.27 195 PRO A C 1
ATOM 1367 O O . PRO A 1 213 ? 54.859 -81.177 31.962 1.00 26.80 195 PRO A O 1
ATOM 1371 N N . ALA A 1 214 ? 54.677 -79.063 32.775 1.00 24.58 196 ALA A N 1
ATOM 1372 C CA . ALA A 1 214 ? 54.733 -78.444 31.444 1.00 24.26 196 ALA A CA 1
ATOM 1373 C C . ALA A 1 214 ? 56.120 -78.729 30.847 1.00 28.59 196 ALA A C 1
ATOM 1374 O O . ALA A 1 214 ? 57.130 -78.642 31.551 1.00 27.45 196 ALA A O 1
ATOM 1376 N N . SER A 1 215 ? 56.154 -79.145 29.579 1.00 27.90 197 SER A N 1
ATOM 1377 C CA . SER A 1 215 ? 57.385 -79.501 28.872 1.00 28.26 197 SER A CA 1
ATOM 1378 C C . SER A 1 215 ? 58.379 -78.346 28.737 1.00 30.18 197 SER A C 1
ATOM 1379 O O . SER A 1 215 ? 59.582 -78.597 28.727 1.00 30.53 197 SER A O 1
ATOM 1382 N N . ARG A 1 216 ? 57.893 -77.098 28.710 1.00 26.04 198 ARG A N 1
ATOM 1383 C CA . ARG A 1 216 ? 58.743 -75.901 28.644 1.00 26.59 198 ARG A CA 1
ATOM 1384 C C . ARG A 1 216 ? 59.410 -75.591 29.987 1.00 29.26 198 ARG A C 1
ATOM 1385 O O . ARG A 1 216 ? 60.487 -75.000 30.001 1.00 28.76 198 ARG A O 1
ATOM 1393 N N . THR A 1 217 ? 58.743 -75.938 31.122 1.00 24.10 199 THR A N 1
ATOM 1394 C CA . THR A 1 217 ? 59.232 -75.645 32.469 1.00 24.38 199 THR A CA 1
ATOM 1395 C C . THR A 1 217 ? 59.144 -76.885 33.413 1.00 27.71 199 THR A C 1
ATOM 1396 O O . THR A 1 217 ? 58.484 -76.795 34.450 1.00 27.14 199 THR A O 1
ATOM 1400 N N . PRO A 1 218 ? 59.830 -78.023 33.137 1.00 23.66 200 PRO A N 1
ATOM 1401 C CA . PRO A 1 218 ? 59.664 -79.193 34.021 1.00 22.43 200 PRO A CA 1
ATOM 1402 C C . PRO A 1 218 ? 60.612 -79.301 35.205 1.00 26.00 200 PRO A C 1
ATOM 1403 O O . PRO A 1 218 ? 60.404 -80.160 36.049 1.00 26.13 200 PRO A O 1
ATOM 1407 N N . LEU A 1 219 ? 61.682 -78.507 35.228 1.00 23.06 201 LEU A N 1
ATOM 1408 C CA . LEU A 1 219 ? 62.751 -78.651 36.213 1.00 22.95 201 LEU A CA 1
ATOM 1409 C C . LEU A 1 219 ? 62.337 -78.400 37.638 1.00 28.95 201 LEU A C 1
ATOM 1410 O O . LEU A 1 219 ? 62.876 -79.056 38.524 1.00 29.66 201 LEU A O 1
ATOM 1415 N N . SER A 1 220 ? 61.394 -77.467 37.864 1.00 27.03 202 SER A N 1
ATOM 1416 C CA . SER A 1 220 ? 60.865 -77.123 39.191 1.00 27.11 202 SER A CA 1
ATOM 1417 C C . SER A 1 220 ? 60.125 -78.315 39.763 1.00 30.81 202 SER A C 1
ATOM 1418 O O . SER A 1 220 ? 60.299 -78.648 40.947 1.00 30.48 202 SER A O 1
ATOM 1421 N N . ALA A 1 221 ? 59.329 -78.984 38.903 1.00 26.97 203 ALA A N 1
ATOM 1422 C CA . ALA A 1 221 ? 58.617 -80.196 39.283 1.00 25.64 203 ALA A CA 1
ATOM 1423 C C . ALA A 1 221 ? 59.599 -81.345 39.552 1.00 26.64 203 ALA A C 1
ATOM 1424 O O . ALA A 1 221 ? 59.377 -82.137 40.463 1.00 24.06 203 ALA A O 1
ATOM 1426 N N . LEU A 1 222 ? 60.693 -81.411 38.782 1.00 23.52 204 LEU A N 1
ATOM 1427 C CA . LEU A 1 222 ? 61.692 -82.462 38.920 1.00 23.67 204 LEU A CA 1
ATOM 1428 C C . LEU A 1 222 ? 62.521 -82.301 40.187 1.00 27.88 204 LEU A C 1
ATOM 1429 O O . LEU A 1 222 ? 62.947 -83.305 40.744 1.00 27.01 204 LEU A O 1
ATOM 1434 N N . ILE A 1 223 ? 62.707 -81.045 40.657 1.00 25.83 205 ILE A N 1
ATOM 1435 C CA . ILE A 1 223 ? 63.373 -80.718 41.915 1.00 26.47 205 ILE A CA 1
ATOM 1436 C C . ILE A 1 223 ? 62.479 -81.217 43.057 1.00 30.08 205 ILE A C 1
ATOM 1437 O O . ILE A 1 223 ? 63.000 -81.852 43.973 1.00 29.99 205 ILE A O 1
ATOM 1442 N N . LEU A 1 224 ? 61.135 -81.028 42.957 1.00 28.06 206 LEU A N 1
ATOM 1443 C CA . LEU A 1 224 ? 60.212 -81.560 43.980 1.00 28.83 206 LEU A CA 1
ATOM 1444 C C . LEU A 1 224 ? 60.324 -83.094 44.042 1.00 31.57 206 LEU A C 1
ATOM 1445 O O . LEU A 1 224 ? 60.377 -83.643 45.137 1.00 30.53 206 LEU A O 1
ATOM 1450 N N . GLY A 1 225 ? 60.487 -83.720 42.872 1.00 28.39 207 GLY A N 1
ATOM 1451 C CA . GLY A 1 225 ? 60.695 -85.152 42.681 1.00 28.35 207 GLY A CA 1
ATOM 1452 C C . GLY A 1 225 ? 61.945 -85.653 43.370 1.00 32.02 207 GLY A C 1
ATOM 1453 O O . GLY A 1 225 ? 61.884 -86.676 44.048 1.00 31.68 207 GLY A O 1
ATOM 1454 N N . GLU A 1 226 ? 63.073 -84.895 43.266 1.00 29.01 208 GLU A N 1
ATOM 1455 C CA . GLU A 1 226 ? 64.349 -85.213 43.922 1.00 28.68 208 GLU A CA 1
ATOM 1456 C C . GLU A 1 226 ? 64.166 -85.187 45.437 1.00 30.63 208 GLU A C 1
ATOM 1457 O O . GLU A 1 226 ? 64.649 -86.082 46.143 1.00 29.73 208 GLU A O 1
ATOM 1463 N N . ILE A 1 227 ? 63.483 -84.140 45.927 1.00 26.86 209 ILE A N 1
ATOM 1464 C CA . ILE A 1 227 ? 63.186 -83.948 47.344 1.00 26.56 209 ILE A CA 1
ATOM 1465 C C . ILE A 1 227 ? 62.324 -85.126 47.845 1.00 30.23 209 ILE A C 1
ATOM 1466 O O . ILE A 1 227 ? 62.687 -85.763 48.820 1.00 30.97 209 ILE A O 1
ATOM 1471 N N . LEU A 1 228 ? 61.235 -85.444 47.126 1.00 25.90 210 LEU A N 1
ATOM 1472 C CA . LEU A 1 228 ? 60.299 -86.503 47.481 1.00 25.30 210 LEU A CA 1
ATOM 1473 C C . LEU A 1 228 ? 60.916 -87.883 47.503 1.00 28.16 210 LEU A C 1
ATOM 1474 O O . LEU A 1 228 ? 60.581 -88.677 48.373 1.00 27.59 210 LEU A O 1
ATOM 1479 N N . HIS A 1 229 ? 61.838 -88.154 46.563 1.00 24.47 211 HIS A N 1
ATOM 1480 C CA . HIS A 1 229 ? 62.565 -89.414 46.433 1.00 24.27 211 HIS A CA 1
ATOM 1481 C C . HIS A 1 229 ? 63.355 -89.774 47.701 1.00 26.82 211 HIS A C 1
ATOM 1482 O O . HIS A 1 229 ? 63.436 -90.943 48.046 1.00 25.95 211 HIS A O 1
ATOM 1489 N N . LYS A 1 230 ? 63.922 -88.774 48.396 1.00 25.16 212 LYS A N 1
ATOM 1490 C CA . LYS A 1 230 ? 64.718 -88.958 49.612 1.00 26.18 212 LYS A CA 1
ATOM 1491 C C . LYS A 1 230 ? 63.861 -89.111 50.882 1.00 32.74 212 LYS A C 1
ATOM 1492 O O . LYS A 1 230 ? 64.420 -89.326 51.954 1.00 34.10 212 LYS A O 1
ATOM 1498 N N . ILE A 1 231 ? 62.514 -89.012 50.777 1.00 29.72 213 ILE A N 1
ATOM 1499 C CA . ILE A 1 231 ? 61.641 -89.104 51.954 1.00 29.08 213 ILE A CA 1
ATOM 1500 C C . ILE A 1 231 ? 61.122 -90.544 52.141 1.00 34.43 213 ILE A C 1
ATOM 1501 O O . ILE A 1 231 ? 60.248 -91.010 51.405 1.00 33.20 213 ILE A O 1
ATOM 1506 N N . GLU A 1 232 ? 61.673 -91.217 53.166 1.00 33.44 214 GLU A N 1
ATOM 1507 C CA . GLU A 1 232 ? 61.414 -92.607 53.549 1.00 34.76 214 GLU A CA 1
ATOM 1508 C C . GLU A 1 232 ? 59.963 -92.882 53.964 1.00 38.01 214 GLU A C 1
ATOM 1509 O O . GLU A 1 232 ? 59.469 -93.971 53.675 1.00 37.52 214 GLU A O 1
ATOM 1515 N N . GLU A 1 233 ? 59.285 -91.903 54.623 1.00 34.69 215 GLU A N 1
ATOM 1516 C CA . GLU A 1 233 ? 57.883 -91.988 55.070 1.00 34.28 215 GLU A CA 1
ATOM 1517 C C . GLU A 1 233 ? 56.910 -92.160 53.898 1.00 36.64 215 GLU A C 1
ATOM 1518 O O . GLU A 1 233 ? 55.832 -92.727 54.076 1.00 36.49 215 GLU A O 1
ATOM 1524 N N . LEU A 1 234 ? 57.278 -91.648 52.716 1.00 31.28 216 LEU A N 1
ATOM 1525 C CA . LEU A 1 234 ? 56.432 -91.717 51.535 1.00 30.01 216 LEU A CA 1
ATOM 1526 C C . LEU A 1 234 ? 56.523 -93.093 50.869 1.00 32.96 216 LEU A C 1
ATOM 1527 O O . LEU A 1 234 ? 57.610 -93.484 50.460 1.00 33.06 216 LEU A O 1
ATOM 1532 N N . PRO A 1 235 ? 55.412 -93.880 50.828 1.00 30.42 217 PRO A N 1
ATOM 1533 C CA . PRO A 1 235 ? 55.473 -95.231 50.227 1.00 30.09 217 PRO A CA 1
ATOM 1534 C C . PRO A 1 235 ? 56.012 -95.272 48.792 1.00 33.52 217 PRO A C 1
ATOM 1535 O O . PRO A 1 235 ? 55.844 -94.315 48.045 1.00 31.64 217 PRO A O 1
ATOM 1539 N N . LEU A 1 236 ? 56.645 -96.393 48.412 1.00 31.71 218 LEU A N 1
ATOM 1540 C CA . LEU A 1 236 ? 57.166 -96.597 47.059 1.00 33.60 218 LEU A CA 1
ATOM 1541 C C . LEU A 1 236 ? 56.009 -96.610 46.046 1.00 36.25 218 LEU A C 1
ATOM 1542 O O . LEU A 1 236 ? 54.994 -97.270 46.270 1.00 36.70 218 LEU A O 1
ATOM 1547 N N . GLY A 1 237 ? 56.153 -95.827 44.987 1.00 32.22 219 GLY A N 1
ATOM 1548 C CA . GLY A 1 237 ? 55.128 -95.688 43.957 1.00 31.45 219 GLY A CA 1
ATOM 1549 C C . GLY A 1 237 ? 54.081 -94.626 44.227 1.00 33.22 219 GLY A C 1
ATOM 1550 O O . GLY A 1 237 ? 53.158 -94.472 43.428 1.00 33.23 219 GLY A O 1
ATOM 1551 N N . ALA A 1 238 ? 54.215 -93.869 45.343 1.00 28.83 220 ALA A N 1
ATOM 1552 C CA . ALA A 1 238 ? 53.292 -92.782 45.735 1.00 26.98 220 ALA A CA 1
ATOM 1553 C C . ALA A 1 238 ? 53.304 -91.637 44.711 1.00 28.07 220 ALA A C 1
ATOM 1554 O O . ALA A 1 238 ? 52.332 -90.870 44.601 1.00 27.74 220 ALA A O 1
ATOM 1556 N N . PHE A 1 239 ? 54.422 -91.483 44.006 1.00 21.42 221 PHE A N 1
ATOM 1557 C CA . PHE A 1 239 ? 54.522 -90.411 43.030 1.00 21.62 221 PHE A CA 1
ATOM 1558 C C . PHE A 1 239 ? 55.324 -90.789 41.806 1.00 26.72 221 PHE A C 1
ATOM 1559 O O . PHE A 1 239 ? 56.232 -91.618 41.864 1.00 25.96 221 PHE A O 1
ATOM 1567 N N . SER A 1 240 ? 54.987 -90.123 40.705 1.00 25.21 222 SER A N 1
ATOM 1568 C CA . SER A 1 240 ? 55.687 -90.140 39.435 1.00 24.73 222 SER A CA 1
ATOM 1569 C C . SER A 1 240 ? 55.583 -88.726 38.889 1.00 27.99 222 SER A C 1
ATOM 1570 O O . SER A 1 240 ? 54.527 -88.105 39.010 1.00 24.77 222 SER A O 1
ATOM 1573 N N . ILE A 1 241 ? 56.693 -88.203 38.369 1.00 27.37 223 ILE A N 1
ATOM 1574 C CA . ILE A 1 241 ? 56.782 -86.874 37.741 1.00 28.42 223 ILE A CA 1
ATOM 1575 C C . ILE A 1 241 ? 57.462 -87.100 36.388 1.00 33.66 223 ILE A C 1
ATOM 1576 O O . ILE A 1 241 ? 58.664 -87.382 36.332 1.00 31.04 223 ILE A O 1
ATOM 1581 N N . LEU A 1 242 ? 56.644 -87.081 35.320 1.00 33.32 224 LEU A N 1
ATOM 1582 C CA . LEU A 1 242 ? 57.086 -87.365 33.960 1.00 34.96 224 LEU A CA 1
ATOM 1583 C C . LEU A 1 242 ? 56.698 -86.285 32.922 1.00 38.77 224 LEU A C 1
ATOM 1584 O O . LEU A 1 242 ? 55.512 -86.145 32.606 1.00 36.37 224 LEU A O 1
ATOM 1589 N N . PRO A 1 243 ? 57.677 -85.549 32.345 1.00 37.91 225 PRO A N 1
ATOM 1590 C CA . PRO A 1 243 ? 57.359 -84.657 31.208 1.00 38.57 225 PRO A CA 1
ATOM 1591 C C . PRO A 1 243 ? 57.009 -85.612 30.055 1.00 41.54 225 PRO A C 1
ATOM 1592 O O . PRO A 1 243 ? 57.705 -86.609 29.825 1.00 41.58 225 PRO A O 1
ATOM 1596 N N . VAL A 1 244 ? 55.857 -85.403 29.439 1.00 38.11 226 VAL A N 1
ATOM 1597 C CA . VAL A 1 244 ? 55.341 -86.358 28.454 1.00 38.05 226 VAL A CA 1
ATOM 1598 C C . VAL A 1 244 ? 55.177 -85.718 27.061 1.00 41.70 226 VAL A C 1
ATOM 1599 O O . VAL A 1 244 ? 54.833 -84.527 26.934 1.00 40.49 226 VAL A O 1
ATOM 1603 N N . SER A 1 245 ? 55.474 -86.526 26.025 1.00 38.76 227 SER A N 1
ATOM 1604 C CA . SER A 1 245 ? 55.329 -86.164 24.614 1.00 40.01 227 SER A CA 1
ATOM 1605 C C . SER A 1 245 ? 53.831 -86.074 24.271 1.00 44.10 227 SER A C 1
ATOM 1606 O O . SER A 1 245 ? 52.984 -86.645 24.968 1.00 43.10 227 SER A O 1
ATOM 1609 N N . ARG A 1 246 ? 53.523 -85.392 23.174 1.00 41.29 228 ARG A N 1
ATOM 1610 C CA . ARG A 1 246 ? 52.166 -85.198 22.679 1.00 40.74 228 ARG A CA 1
ATOM 1611 C C . ARG A 1 246 ? 51.446 -86.525 22.404 1.00 43.30 228 ARG A C 1
ATOM 1612 O O . ARG A 1 246 ? 50.268 -86.648 22.719 1.00 41.56 228 ARG A O 1
ATOM 1620 N N . GLU A 1 247 ? 52.174 -87.524 21.874 1.00 41.27 229 GLU A N 1
ATOM 1621 C CA . GLU A 1 247 ? 51.638 -88.840 21.510 1.00 41.99 229 GLU A CA 1
ATOM 1622 C C . GLU A 1 247 ? 51.043 -89.631 22.695 1.00 45.36 229 GLU A C 1
ATOM 1623 O O . GLU A 1 247 ? 50.206 -90.517 22.469 1.00 46.04 229 GLU A O 1
ATOM 1629 N N . ASP A 1 248 ? 51.472 -89.312 23.939 1.00 39.43 230 ASP A N 1
ATOM 1630 C CA . ASP A 1 248 ? 51.050 -89.997 25.153 1.00 38.39 230 ASP A CA 1
ATOM 1631 C C . ASP A 1 248 ? 50.363 -89.112 26.186 1.00 38.88 230 ASP A C 1
ATOM 1632 O O . ASP A 1 248 ? 49.900 -89.628 27.201 1.00 37.36 230 ASP A O 1
ATOM 1637 N N . ALA A 1 249 ? 50.286 -87.797 25.942 1.00 34.96 231 ALA A N 1
ATOM 1638 C CA . ALA A 1 249 ? 49.669 -86.835 26.867 1.00 34.73 231 ALA A CA 1
ATOM 1639 C C . ALA A 1 249 ? 48.217 -87.166 27.249 1.00 37.14 231 ALA A C 1
ATOM 1640 O O . ALA A 1 249 ? 47.828 -86.933 28.392 1.00 36.90 231 ALA A O 1
ATOM 1642 N N . ASP A 1 250 ? 47.447 -87.749 26.315 1.00 32.48 232 ASP A N 1
ATOM 1643 C CA . ASP A 1 250 ? 46.038 -88.130 26.490 1.00 31.59 232 ASP A CA 1
ATOM 1644 C C . ASP A 1 250 ? 45.779 -89.123 27.635 1.00 32.31 232 ASP A C 1
ATOM 1645 O O . ASP A 1 250 ? 44.686 -89.113 28.198 1.00 29.03 232 ASP A O 1
ATOM 1650 N N . MET A 1 251 ? 46.787 -89.939 28.006 1.00 30.83 233 MET A N 1
ATOM 1651 C CA . MET A 1 251 ? 46.706 -90.896 29.121 1.00 31.59 233 MET A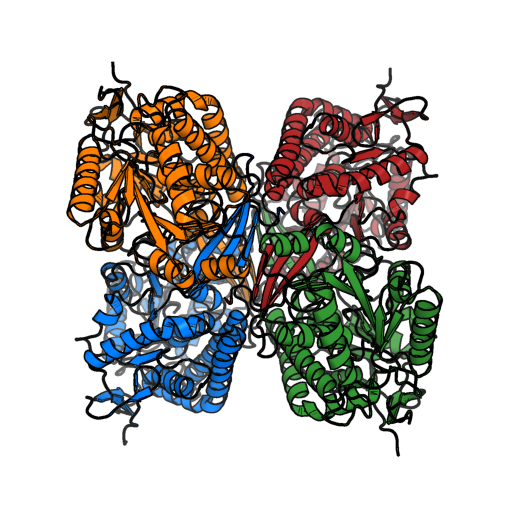 CA 1
ATOM 1652 C C . MET A 1 251 ? 46.318 -90.202 30.446 1.00 31.49 233 MET A C 1
ATOM 1653 O O . MET A 1 251 ? 45.522 -90.740 31.213 1.00 29.77 233 MET A O 1
ATOM 1658 N N . PHE A 1 252 ? 46.811 -88.964 30.649 1.00 26.24 234 PHE A N 1
ATOM 1659 C CA . PHE A 1 252 ? 46.525 -88.140 31.817 1.00 25.08 234 PHE A CA 1
ATOM 1660 C C . PHE A 1 252 ? 45.061 -87.703 31.883 1.00 29.70 234 PHE A C 1
ATOM 1661 O O . PHE A 1 252 ? 44.546 -87.403 32.973 1.00 29.06 234 PHE A O 1
ATOM 1669 N N . THR A 1 253 ? 44.389 -87.678 30.715 1.00 25.72 235 THR A N 1
ATOM 1670 C CA . THR A 1 253 ? 42.993 -87.294 30.615 1.00 25.81 235 THR A CA 1
ATOM 1671 C C . THR A 1 253 ? 42.031 -88.486 30.774 1.00 29.23 235 THR A C 1
ATOM 1672 O O . THR A 1 253 ? 41.156 -88.454 31.628 1.00 28.67 235 THR A O 1
ATOM 1676 N N . VAL A 1 254 ? 42.193 -89.509 29.943 1.00 27.00 236 VAL A N 1
ATOM 1677 C CA . VAL A 1 254 ? 41.259 -90.625 29.769 1.00 27.09 236 VAL A CA 1
ATOM 1678 C C . VAL A 1 254 ? 41.457 -91.851 30.675 1.00 32.11 236 VAL A C 1
ATOM 1679 O O . VAL A 1 254 ? 40.504 -92.623 30.840 1.00 31.82 236 VAL A O 1
ATOM 1683 N N . ASP A 1 255 ? 42.664 -92.069 31.210 1.00 28.85 237 ASP A N 1
ATOM 1684 C CA . ASP A 1 255 ? 42.934 -93.286 31.976 1.00 28.38 237 ASP A CA 1
ATOM 1685 C C . ASP A 1 255 ? 41.985 -93.486 33.165 1.00 31.48 237 ASP A C 1
ATOM 1686 O O . ASP A 1 255 ? 41.865 -92.627 34.032 1.00 30.31 237 ASP A O 1
ATOM 1691 N N . GLU A 1 256 ? 41.289 -94.620 33.157 1.00 28.95 238 GLU A N 1
ATOM 1692 C CA . GLU A 1 256 ? 40.277 -95.000 34.142 1.00 29.95 238 GLU A CA 1
ATOM 1693 C C . GLU A 1 256 ? 40.859 -95.331 35.516 1.00 32.69 238 GLU A C 1
ATOM 1694 O O . GLU A 1 256 ? 40.106 -95.348 36.492 1.00 32.90 238 GLU A O 1
ATOM 1700 N N . ARG A 1 257 ? 42.197 -95.561 35.613 1.00 27.75 239 ARG A N 1
ATOM 1701 C CA . ARG A 1 257 ? 42.856 -95.845 36.896 1.00 27.04 239 ARG A CA 1
ATOM 1702 C C . ARG A 1 257 ? 42.950 -94.579 37.774 1.00 28.54 239 ARG A C 1
ATOM 1703 O O . ARG A 1 257 ? 43.075 -94.684 38.985 1.00 29.21 239 ARG A O 1
ATOM 1711 N N . PHE A 1 258 ? 42.873 -93.389 37.164 1.00 23.99 240 PHE A N 1
ATOM 1712 C CA . PHE A 1 258 ? 42.848 -92.131 37.905 1.00 23.22 240 PHE A CA 1
ATOM 1713 C C . PHE A 1 258 ? 41.418 -91.838 38.369 1.00 27.34 240 PHE A C 1
ATOM 1714 O O . PHE A 1 258 ? 40.460 -91.987 37.593 1.00 26.47 240 PHE A O 1
ATOM 1722 N N . LYS A 1 259 ? 41.295 -91.380 39.623 1.00 23.21 241 LYS A N 1
ATOM 1723 C CA . LYS A 1 259 ? 40.007 -91.044 40.258 1.00 22.60 241 LYS A CA 1
ATOM 1724 C C . LYS A 1 259 ? 39.695 -89.561 40.164 1.00 26.30 241 LYS A C 1
ATOM 1725 O O . LYS A 1 259 ? 38.542 -89.140 40.309 1.00 25.31 241 LYS A O 1
ATOM 1731 N N . LEU A 1 260 ? 40.734 -88.774 39.921 1.00 23.17 242 LEU A N 1
ATOM 1732 C CA . LEU A 1 260 ? 40.636 -87.335 39.784 1.00 22.62 242 LEU A CA 1
ATOM 1733 C C . LEU A 1 260 ? 41.669 -86.826 38.785 1.00 27.50 242 LEU A C 1
ATOM 1734 O O . LEU A 1 260 ? 42.813 -87.283 38.787 1.00 26.55 242 LEU A O 1
ATOM 1739 N N . LEU A 1 261 ? 41.239 -85.887 37.928 1.00 23.40 243 LEU A N 1
ATOM 1740 C CA . LEU A 1 261 ? 42.103 -85.125 37.060 1.00 22.66 243 LEU A CA 1
ATOM 1741 C C . LEU A 1 261 ? 42.091 -83.664 37.592 1.00 26.17 243 LEU A C 1
ATOM 1742 O O . LEU A 1 261 ? 41.033 -83.058 37.730 1.00 24.85 243 LEU A O 1
ATOM 1747 N N . THR A 1 262 ? 43.269 -83.116 37.871 1.00 24.13 244 THR A N 1
ATOM 1748 C CA . THR A 1 262 ? 43.421 -81.716 38.288 1.00 23.34 244 THR A CA 1
ATOM 1749 C C . THR A 1 262 ? 44.342 -81.032 37.283 1.00 26.25 244 THR A C 1
ATOM 1750 O O . THR A 1 262 ? 45.523 -81.395 37.134 1.00 24.24 244 THR A O 1
ATOM 1754 N N . PHE A 1 263 ? 43.763 -80.068 36.559 1.00 24.12 245 PHE A N 1
ATOM 1755 C CA . PHE A 1 263 ? 44.451 -79.344 35.495 1.00 23.55 245 PHE A CA 1
ATOM 1756 C C . PHE A 1 263 ? 44.507 -77.851 35.749 1.00 26.46 245 PHE A C 1
ATOM 1757 O O . PHE A 1 263 ? 43.523 -77.238 36.182 1.00 25.88 245 PHE A O 1
ATOM 1765 N N . THR A 1 264 ? 45.685 -77.283 35.492 1.00 22.80 246 THR A N 1
ATOM 1766 C CA . THR A 1 264 ? 45.930 -75.839 35.510 1.00 22.91 246 THR A CA 1
ATOM 1767 C C . THR A 1 264 ? 46.579 -75.510 34.174 1.00 28.00 246 THR A C 1
ATOM 1768 O O . THR A 1 264 ? 47.612 -76.087 33.829 1.00 26.54 246 THR A O 1
ATOM 1772 N N . GLY A 1 265 ? 45.937 -74.630 33.423 1.00 27.05 247 GLY A N 1
ATOM 1773 C CA . GLY A 1 265 ? 46.441 -74.225 32.115 1.00 27.89 247 GLY A CA 1
ATOM 1774 C C . GLY A 1 265 ? 45.417 -73.544 31.241 1.00 33.24 247 GLY A C 1
ATOM 1775 O O . GLY A 1 265 ? 44.487 -72.907 31.745 1.00 34.13 247 GLY A O 1
ATOM 1776 N N . SER A 1 266 ? 45.604 -73.680 29.919 1.00 29.91 248 SER A N 1
ATOM 1777 C CA . SER A 1 266 ? 44.754 -73.101 28.882 1.00 30.23 248 SER A CA 1
ATOM 1778 C C . SER A 1 266 ? 43.309 -73.605 28.929 1.00 32.05 248 SER A C 1
ATOM 1779 O O . SER A 1 266 ? 43.077 -74.809 28.986 1.00 30.78 248 SER A O 1
ATOM 1782 N N . GLY A 1 267 ? 42.367 -72.660 28.896 1.00 29.24 249 GLY A N 1
ATOM 1783 C CA . GLY A 1 267 ? 40.928 -72.895 28.914 1.00 28.79 249 GLY A CA 1
ATOM 1784 C C . GLY A 1 267 ? 40.438 -73.873 27.865 1.00 32.85 249 GLY A C 1
ATOM 1785 O O . GLY A 1 267 ? 39.832 -74.879 28.238 1.00 32.24 249 GLY A O 1
ATOM 1786 N N . PRO A 1 268 ? 40.715 -73.649 26.541 1.00 29.36 250 PRO A N 1
ATOM 1787 C CA . PRO A 1 268 ? 40.225 -74.596 25.522 1.00 28.37 250 PRO A CA 1
ATOM 1788 C C . PRO A 1 268 ? 40.725 -76.023 25.721 1.00 31.43 250 PRO A C 1
ATOM 1789 O O . PRO A 1 268 ? 39.980 -76.973 25.495 1.00 29.24 250 PRO A O 1
ATOM 1793 N N . ILE A 1 269 ? 41.986 -76.162 26.169 1.00 30.06 251 ILE A N 1
ATOM 1794 C CA . ILE A 1 269 ? 42.626 -77.448 26.460 1.00 28.76 251 ILE A CA 1
ATOM 1795 C C . ILE A 1 269 ? 41.907 -78.089 27.661 1.00 29.25 251 ILE A C 1
ATOM 1796 O O . ILE A 1 269 ? 41.516 -79.255 27.584 1.00 26.41 251 ILE A O 1
ATOM 1801 N N . GLY A 1 270 ? 41.728 -77.309 28.726 1.00 27.14 252 GLY A N 1
ATOM 1802 C CA . GLY A 1 270 ? 41.087 -77.742 29.970 1.00 26.70 252 GLY A CA 1
ATOM 1803 C C . GLY A 1 270 ? 39.659 -78.209 29.804 1.00 29.82 252 GLY A C 1
ATOM 1804 O O . GLY A 1 270 ? 39.325 -79.317 30.223 1.00 29.62 252 GLY A O 1
ATOM 1805 N N . TRP A 1 271 ? 38.816 -77.383 29.161 1.00 25.19 253 TRP A N 1
ATOM 1806 C CA . TRP A 1 271 ? 37.423 -77.759 28.901 1.00 24.46 253 TRP A CA 1
ATOM 1807 C C . TRP A 1 271 ? 37.298 -79.030 28.071 1.00 27.87 253 TRP A C 1
ATOM 1808 O O . TRP A 1 271 ? 36.427 -79.841 28.338 1.00 27.60 253 TRP A O 1
ATOM 1819 N N . ASP A 1 272 ? 38.188 -79.210 27.087 1.00 25.39 254 ASP A N 1
ATOM 1820 C CA . ASP A 1 272 ? 38.222 -80.405 26.265 1.00 24.99 254 ASP A CA 1
ATOM 1821 C C . ASP A 1 272 ? 38.647 -81.644 27.090 1.00 26.19 254 ASP A C 1
ATOM 1822 O O . ASP A 1 272 ? 38.113 -82.726 26.882 1.00 25.56 254 ASP A O 1
ATOM 1827 N N . MET A 1 273 ? 39.595 -81.488 28.020 1.00 23.87 255 MET A N 1
ATOM 1828 C CA . MET A 1 273 ? 39.995 -82.586 28.919 1.00 23.60 255 MET A CA 1
ATOM 1829 C C . MET A 1 273 ? 38.830 -82.995 29.842 1.00 25.11 255 MET A C 1
ATOM 1830 O O . MET A 1 273 ? 38.599 -84.198 30.031 1.00 22.85 255 MET A O 1
ATOM 1835 N N . LYS A 1 274 ? 38.073 -82.003 30.360 1.00 19.94 256 LYS A N 1
ATOM 1836 C CA . LYS A 1 274 ? 36.896 -82.259 31.215 1.00 20.44 256 LYS A CA 1
ATOM 1837 C C . LYS A 1 274 ? 35.857 -83.082 30.433 1.00 26.01 256 LYS A C 1
ATOM 1838 O O . LYS A 1 274 ? 35.361 -84.079 30.961 1.00 25.57 256 LYS A O 1
ATOM 1844 N N . ALA A 1 275 ? 35.594 -82.696 29.139 1.00 22.98 257 ALA A N 1
ATOM 1845 C CA . ALA A 1 275 ? 34.654 -83.376 28.256 1.00 23.20 257 ALA A CA 1
ATOM 1846 C C . ALA A 1 275 ? 35.029 -84.835 27.986 1.00 28.50 257 ALA A C 1
ATOM 1847 O O . ALA A 1 275 ? 34.132 -85.677 27.867 1.00 29.01 257 ALA A O 1
ATOM 1849 N N . ARG A 1 276 ? 36.347 -85.146 27.932 1.00 24.13 258 ARG A N 1
ATOM 1850 C CA . ARG A 1 276 ? 36.812 -86.494 27.583 1.00 23.73 258 ARG A CA 1
ATOM 1851 C C . ARG A 1 276 ? 37.396 -87.298 28.729 1.00 27.56 258 ARG A C 1
ATOM 1852 O O . ARG A 1 276 ? 37.829 -88.426 28.510 1.00 28.07 258 ARG A O 1
ATOM 1860 N N . ALA A 1 277 ? 37.362 -86.754 29.953 1.00 24.66 259 ALA A N 1
ATOM 1861 C CA . ALA A 1 277 ? 37.914 -87.385 31.147 1.00 23.40 259 ALA A CA 1
ATOM 1862 C C . ALA A 1 277 ? 37.284 -88.746 31.542 1.00 28.26 259 ALA A C 1
ATOM 1863 O O . ALA A 1 277 ? 37.921 -89.532 32.248 1.00 28.21 259 ALA A O 1
ATOM 1865 N N . GLY A 1 278 ? 36.059 -89.012 31.088 1.00 24.36 260 GLY A N 1
ATOM 1866 C CA . GLY A 1 278 ? 35.338 -90.222 31.464 1.00 23.68 260 GLY A CA 1
ATOM 1867 C C . GLY A 1 278 ? 34.666 -90.056 32.821 1.00 27.72 260 GLY A C 1
ATOM 1868 O O . GLY A 1 278 ? 34.170 -88.976 33.142 1.00 27.77 260 GLY A O 1
ATOM 1869 N N . LYS A 1 279 ? 34.714 -91.095 33.659 1.00 24.59 261 LYS A N 1
ATOM 1870 C CA . LYS A 1 279 ? 34.030 -91.150 34.967 1.00 23.80 261 LYS A CA 1
ATOM 1871 C C . LYS A 1 279 ? 34.664 -90.341 36.109 1.00 26.76 261 LYS A C 1
ATOM 1872 O O . LYS A 1 279 ? 33.950 -89.947 37.027 1.00 25.95 261 LYS A O 1
ATOM 1878 N N . LYS A 1 280 ? 35.975 -90.106 36.072 1.00 23.26 262 LYS A N 1
ATOM 1879 C CA . LYS A 1 280 ? 36.698 -89.376 37.118 1.00 22.52 262 LYS A CA 1
ATOM 1880 C C . LYS A 1 280 ? 36.195 -87.944 37.379 1.00 27.53 262 LYS A C 1
ATOM 1881 O O . LYS A 1 280 ? 35.668 -87.274 36.476 1.00 26.91 262 LYS A O 1
ATOM 1887 N N . LYS A 1 281 ? 36.450 -87.458 38.606 1.00 22.76 263 LYS A N 1
ATOM 1888 C CA . LYS A 1 281 ? 36.193 -86.076 38.972 1.00 22.40 263 LYS A CA 1
ATOM 1889 C C . LYS A 1 281 ? 37.242 -85.189 38.275 1.00 25.86 263 LYS A C 1
ATOM 1890 O O . LYS A 1 281 ? 38.352 -85.637 37.938 1.00 23.60 263 LYS A O 1
ATOM 1896 N N . VAL A 1 282 ? 36.856 -83.941 38.006 1.00 23.70 264 VAL A N 1
ATOM 1897 C CA . VAL A 1 282 ? 37.710 -82.983 37.322 1.00 23.62 264 VAL A CA 1
ATOM 1898 C C . VAL A 1 282 ? 37.712 -81.666 38.083 1.00 29.77 264 VAL A C 1
ATOM 1899 O O . VAL A 1 282 ? 36.653 -81.185 38.471 1.00 30.61 264 VAL A O 1
ATOM 1903 N N . VAL A 1 283 ? 38.914 -81.101 38.287 1.00 25.94 265 VAL A N 1
ATOM 1904 C CA . VAL A 1 283 ? 39.198 -79.805 38.899 1.00 26.34 265 VAL A CA 1
ATOM 1905 C C . VAL A 1 283 ? 39.935 -79.040 37.809 1.00 30.10 265 VAL A C 1
ATOM 1906 O O . VAL A 1 283 ? 40.821 -79.615 37.173 1.00 29.24 265 VAL A O 1
ATOM 1910 N N . MET A 1 284 ? 39.570 -77.765 37.592 1.00 27.07 266 MET A N 1
ATOM 1911 C CA . MET A 1 284 ? 40.153 -76.935 36.540 1.00 27.96 266 MET A CA 1
ATOM 1912 C C . MET A 1 284 ? 40.489 -75.526 37.026 1.00 31.84 266 MET A C 1
ATOM 1913 O O . MET A 1 284 ? 39.615 -74.803 37.501 1.00 32.21 266 MET A O 1
ATOM 1918 N N . GLU A 1 285 ? 41.733 -75.116 36.819 1.00 26.97 267 GLU A N 1
ATOM 1919 C CA . GLU A 1 285 ? 42.187 -73.756 37.118 1.00 26.07 267 GLU A CA 1
ATOM 1920 C C . GLU A 1 285 ? 42.618 -73.195 35.779 1.00 28.84 267 GLU A C 1
ATOM 1921 O O . GLU A 1 285 ? 43.641 -73.610 35.228 1.00 27.46 267 GLU A O 1
ATOM 1927 N N . LEU A 1 286 ? 41.765 -72.353 35.187 1.00 25.39 268 LEU A N 1
ATOM 1928 C CA . LEU A 1 286 ? 42.030 -71.834 33.839 1.00 25.16 268 LEU A CA 1
ATOM 1929 C C . LEU A 1 286 ? 42.281 -70.338 33.879 1.00 31.74 268 LEU A C 1
ATOM 1930 O O . LEU A 1 286 ? 42.478 -69.793 34.970 1.00 33.92 268 LEU A O 1
ATOM 1935 N N . GLY A 1 287 ? 42.316 -69.700 32.721 1.00 29.11 269 GLY A N 1
ATOM 1936 C CA . GLY A 1 287 ? 42.632 -68.278 32.616 1.00 29.92 269 GLY A CA 1
ATOM 1937 C C . GLY A 1 287 ? 41.621 -67.277 33.138 1.00 34.29 269 GLY A C 1
ATOM 1938 O O . GLY A 1 287 ? 40.589 -67.641 33.708 1.00 33.31 269 GLY A O 1
ATOM 1939 N N . GLY A 1 288 ? 41.933 -66.004 32.939 1.00 30.29 270 GLY A N 1
ATOM 1940 C CA . GLY A 1 288 ? 41.063 -64.916 33.337 1.00 29.25 270 GLY A CA 1
ATOM 1941 C C . GLY A 1 288 ? 41.244 -63.667 32.514 1.00 31.77 270 GLY A C 1
ATOM 1942 O O . GLY A 1 288 ? 42.095 -63.608 31.629 1.00 31.90 270 GLY A O 1
ATOM 1943 N N . ASN A 1 289 ? 40.411 -62.681 32.778 1.00 29.15 271 ASN A N 1
ATOM 1944 C CA . ASN A 1 289 ? 40.478 -61.359 32.126 1.00 29.59 271 ASN A CA 1
ATOM 1945 C C . ASN A 1 289 ? 40.039 -60.405 33.236 1.00 31.75 271 ASN A C 1
ATOM 1946 O O . ASN A 1 289 ? 38.943 -59.829 33.205 1.00 31.83 271 ASN A O 1
ATOM 1951 N N . ALA A 1 290 ? 40.907 -60.317 34.263 1.00 26.79 272 ALA A N 1
ATOM 1952 C CA . ALA A 1 290 ? 40.663 -59.595 35.497 1.00 25.81 272 ALA A CA 1
ATOM 1953 C C . ALA A 1 290 ? 40.558 -58.072 35.379 1.00 30.58 272 ALA A C 1
ATOM 1954 O O . ALA A 1 290 ? 41.491 -57.387 34.942 1.00 30.09 272 ALA A O 1
ATOM 1956 N N . PRO A 1 291 ? 39.412 -57.536 35.853 1.00 25.42 273 PRO A N 1
ATOM 1957 C CA . PRO A 1 291 ? 39.235 -56.081 35.878 1.00 25.04 273 PRO A CA 1
ATOM 1958 C C . PRO A 1 291 ? 39.546 -55.481 37.273 1.00 30.12 273 PRO A C 1
ATOM 1959 O O . PRO A 1 291 ? 39.555 -56.180 38.285 1.00 28.27 273 PRO A O 1
ATOM 1963 N N . CYS A 1 292 ? 39.745 -54.168 37.328 1.00 29.25 274 CYS A N 1
ATOM 1964 C CA . CYS A 1 292 ? 39.926 -53.452 38.590 1.00 28.91 274 CYS A CA 1
ATOM 1965 C C . CYS A 1 292 ? 39.188 -52.133 38.505 1.00 32.96 274 CYS A C 1
ATOM 1966 O O . CYS A 1 292 ? 39.321 -51.431 37.509 1.00 32.94 274 CYS A O 1
ATOM 1969 N N . ILE A 1 293 ? 38.406 -51.814 39.548 1.00 29.87 275 ILE A N 1
ATOM 1970 C CA . ILE A 1 293 ? 37.702 -50.547 39.699 1.00 29.23 275 ILE A CA 1
ATOM 1971 C C . ILE A 1 293 ? 38.533 -49.647 40.630 1.00 31.65 275 ILE A C 1
ATOM 1972 O O . ILE A 1 293 ? 38.945 -50.089 41.696 1.00 30.26 275 ILE A O 1
ATOM 1977 N N . VAL A 1 294 ? 38.779 -48.401 40.215 1.00 29.63 276 VAL A N 1
ATOM 1978 C CA . VAL A 1 294 ? 39.448 -47.395 41.030 1.00 30.38 276 VAL A CA 1
ATOM 1979 C C . VAL A 1 294 ? 38.398 -46.302 41.275 1.00 33.87 276 VAL A C 1
ATOM 1980 O O . VAL A 1 294 ? 38.134 -45.497 40.391 1.00 33.14 276 VAL A O 1
ATOM 1984 N N . ASP A 1 295 ? 37.743 -46.340 42.453 1.00 31.56 277 ASP A N 1
ATOM 1985 C CA . ASP A 1 295 ? 36.725 -45.351 42.831 1.00 31.96 277 ASP A CA 1
ATOM 1986 C C . ASP A 1 295 ? 37.242 -44.377 43.890 1.00 33.78 277 ASP A C 1
ATOM 1987 O O . ASP A 1 295 ? 36.581 -43.397 44.198 1.00 34.54 277 ASP A O 1
ATOM 1992 N N . ASP A 1 296 ? 38.441 -44.645 44.421 1.00 28.89 278 ASP A N 1
ATOM 1993 C CA . ASP A 1 296 ? 39.142 -43.878 45.457 1.00 28.11 278 ASP A CA 1
ATOM 1994 C C . ASP A 1 296 ? 40.618 -44.278 45.453 1.00 32.14 278 ASP A C 1
ATOM 1995 O O . ASP A 1 296 ? 40.982 -45.280 44.835 1.00 30.68 278 ASP A O 1
ATOM 2000 N N . TYR A 1 297 ? 41.459 -43.517 46.175 1.00 30.68 279 TYR A N 1
ATOM 2001 C CA . TYR A 1 297 ? 42.881 -43.818 46.369 1.00 30.46 279 TYR A CA 1
ATOM 2002 C C . TYR A 1 297 ? 42.971 -44.355 47.787 1.00 34.21 279 TYR A C 1
ATOM 2003 O O . TYR A 1 297 ? 42.570 -43.660 48.726 1.00 33.32 279 TYR A O 1
ATOM 2012 N N . VAL A 1 298 ? 43.378 -45.625 47.949 1.00 30.83 280 VAL A N 1
ATOM 2013 C CA . VAL A 1 298 ? 43.409 -46.223 49.287 1.00 29.82 280 VAL A CA 1
ATOM 2014 C C . VAL A 1 298 ? 44.780 -46.853 49.619 1.00 33.65 280 VAL A C 1
ATOM 2015 O O . VAL A 1 298 ? 45.138 -47.841 48.984 1.00 33.32 280 VAL A O 1
ATOM 2019 N N . PRO A 1 299 ? 45.526 -46.370 50.652 1.00 30.00 281 PRO A N 1
ATOM 2020 C CA . PRO A 1 299 ? 45.252 -45.179 51.497 1.00 29.71 281 PRO A CA 1
ATOM 2021 C C . PRO A 1 299 ? 45.527 -43.856 50.773 1.00 33.56 281 PRO A C 1
ATOM 2022 O O . PRO A 1 299 ? 45.008 -42.811 51.175 1.00 33.16 281 PRO A O 1
ATOM 2026 N N . ASP A 1 300 ? 46.340 -43.898 49.701 1.00 30.13 282 ASP A N 1
ATOM 2027 C CA . ASP A 1 300 ? 46.700 -42.717 48.915 1.00 31.44 282 ASP A CA 1
ATOM 2028 C C . ASP A 1 300 ? 46.995 -43.091 47.463 1.00 35.53 282 ASP A C 1
ATOM 2029 O O . ASP A 1 300 ? 47.002 -44.282 47.125 1.00 33.75 282 ASP A O 1
ATOM 2034 N N . LEU A 1 301 ? 47.225 -42.072 46.606 1.00 34.43 283 LEU A N 1
ATOM 2035 C CA . LEU A 1 301 ? 47.506 -42.233 45.179 1.00 34.39 283 LEU A CA 1
ATOM 2036 C C . LEU A 1 301 ? 48.754 -43.070 44.910 1.00 37.91 283 LEU A C 1
ATOM 2037 O O . LEU A 1 301 ? 48.694 -43.983 44.091 1.00 35.64 283 LEU A O 1
ATOM 2042 N N . ASP A 1 302 ? 49.863 -42.770 45.609 1.00 36.87 284 ASP A N 1
ATOM 2043 C CA . ASP A 1 302 ? 51.145 -43.470 45.465 1.00 37.26 284 ASP A CA 1
ATOM 2044 C C . ASP A 1 302 ? 50.990 -44.971 45.657 1.00 38.06 284 ASP A C 1
ATOM 2045 O O . ASP A 1 302 ? 51.432 -45.736 44.801 1.00 37.38 284 ASP A O 1
ATOM 2050 N N . TYR A 1 303 ? 50.340 -45.382 46.771 1.00 32.32 285 TYR A N 1
ATOM 2051 C CA . TYR A 1 303 ? 50.100 -46.782 47.070 1.00 31.61 285 TYR A CA 1
ATOM 2052 C C . TYR A 1 303 ? 49.147 -47.417 46.051 1.00 33.64 285 TYR A C 1
ATOM 2053 O O . TYR A 1 303 ? 49.389 -48.547 45.647 1.00 32.46 285 TYR A O 1
ATOM 2062 N N . THR A 1 304 ? 48.090 -46.690 45.629 1.00 30.77 286 THR A N 1
ATOM 2063 C CA . THR A 1 304 ? 47.126 -47.171 44.620 1.00 30.06 286 THR A CA 1
ATOM 2064 C C . THR A 1 304 ? 47.833 -47.481 43.297 1.00 32.51 286 THR A C 1
ATOM 2065 O O . THR A 1 304 ? 47.666 -48.588 42.786 1.00 32.00 286 THR A O 1
ATOM 2069 N N . ILE A 1 305 ? 48.675 -46.541 42.799 1.00 29.14 287 ILE A N 1
ATOM 2070 C CA . ILE A 1 305 ? 49.451 -46.684 41.553 1.00 28.35 287 ILE A CA 1
ATOM 2071 C C . ILE A 1 305 ? 50.380 -47.897 41.642 1.00 32.26 287 ILE A C 1
ATOM 2072 O O . ILE A 1 305 ? 50.383 -48.712 40.725 1.00 30.26 287 ILE A O 1
ATOM 2077 N N . GLN A 1 306 ? 51.126 -48.037 42.764 1.00 31.60 288 GLN A N 1
ATOM 2078 C CA . GLN A 1 306 ? 52.042 -49.166 42.979 1.00 31.59 288 GLN A CA 1
ATOM 2079 C C . GLN A 1 306 ? 51.326 -50.503 42.879 1.00 34.23 288 GLN A C 1
ATOM 2080 O O . GLN A 1 306 ? 51.861 -51.426 42.277 1.00 33.81 288 GLN A O 1
ATOM 2086 N N . ARG A 1 307 ? 50.106 -50.606 43.460 1.00 30.31 289 ARG A N 1
ATOM 2087 C CA . ARG A 1 307 ? 49.327 -51.851 43.432 1.00 28.54 289 ARG A CA 1
ATOM 2088 C C . ARG A 1 307 ? 48.741 -52.115 42.061 1.00 30.30 289 ARG A C 1
ATOM 2089 O O . ARG A 1 307 ? 48.667 -53.270 41.646 1.00 29.78 289 ARG A O 1
ATOM 2097 N N . LEU A 1 308 ? 48.370 -51.040 41.338 1.00 26.99 290 LEU A N 1
ATOM 2098 C CA . LEU A 1 308 ? 47.857 -51.149 39.967 1.00 26.70 290 LEU A CA 1
ATOM 2099 C C . LEU A 1 308 ? 48.973 -51.596 39.015 1.00 31.51 290 LEU A C 1
ATOM 2100 O O . LEU A 1 308 ? 48.717 -52.372 38.088 1.00 31.37 290 LEU A O 1
ATOM 2105 N N . ILE A 1 309 ? 50.215 -51.135 39.270 1.00 28.42 291 ILE A N 1
ATOM 2106 C CA . ILE A 1 309 ? 51.416 -51.526 38.506 1.00 28.74 291 ILE A CA 1
ATOM 2107 C C . ILE A 1 309 ? 51.678 -53.026 38.743 1.00 33.95 291 ILE A C 1
ATOM 2108 O O . ILE A 1 309 ? 51.868 -53.770 37.777 1.00 33.65 291 ILE A O 1
ATOM 2113 N N . ASN A 1 310 ? 51.625 -53.474 40.026 1.00 31.11 292 ASN A N 1
ATOM 2114 C CA . ASN A 1 310 ? 51.805 -54.884 40.373 1.00 29.83 292 ASN A CA 1
ATOM 2115 C C . ASN A 1 310 ? 50.749 -55.738 39.648 1.00 32.58 292 ASN A C 1
ATOM 2116 O O . ASN A 1 310 ? 51.096 -56.724 39.001 1.00 31.81 292 ASN A O 1
ATOM 2121 N N . GLY A 1 311 ? 49.495 -55.312 39.704 1.00 27.74 293 GLY A N 1
ATOM 2122 C CA . GLY A 1 311 ? 48.409 -56.017 39.038 1.00 27.35 293 GLY A CA 1
ATOM 2123 C C . GLY A 1 311 ? 48.585 -56.168 37.541 1.00 29.59 293 GLY A C 1
ATOM 2124 O O . GLY A 1 311 ? 48.486 -57.274 36.998 1.00 28.64 293 GLY A O 1
ATOM 2125 N N . GLY A 1 312 ? 48.839 -55.054 36.886 1.00 25.79 294 GLY A N 1
ATOM 2126 C CA . GLY A 1 312 ? 48.985 -55.008 35.440 1.00 25.53 294 GLY A CA 1
ATOM 2127 C C . GLY A 1 312 ? 50.252 -55.571 34.830 1.00 28.69 294 GLY A C 1
ATOM 2128 O O . GLY A 1 312 ? 50.236 -55.933 33.651 1.00 28.73 294 GLY A O 1
ATOM 2129 N N . PHE A 1 313 ? 51.366 -55.621 35.583 1.00 26.68 295 PHE A N 1
ATOM 2130 C CA . PHE A 1 313 ? 52.658 -55.998 35.002 1.00 28.37 295 PHE A CA 1
ATOM 2131 C C . PHE A 1 313 ? 53.539 -56.992 35.782 1.00 42.48 295 PHE A C 1
ATOM 2132 O O . PHE A 1 313 ? 54.617 -57.329 35.272 1.00 43.63 295 PHE A O 1
ATOM 2140 N N . TYR A 1 314 ? 53.113 -57.478 36.966 1.00 44.83 296 TYR A N 1
ATOM 2141 C CA . TYR A 1 314 ? 53.893 -58.494 37.700 1.00 47.69 296 TYR A CA 1
ATOM 2142 C C . TYR A 1 314 ? 53.821 -59.794 36.873 1.00 50.32 296 TYR A C 1
ATOM 2143 O O . TYR A 1 314 ? 52.804 -60.028 36.196 1.00 49.63 296 TYR A O 1
ATOM 2152 N N . GLN A 1 315 ? 54.909 -60.602 36.878 1.00 46.57 297 GLN A N 1
ATOM 2153 C CA . GLN A 1 315 ? 55.045 -61.837 36.079 1.00 45.87 297 GLN A CA 1
ATOM 2154 C C . GLN A 1 315 ? 54.921 -61.531 34.566 1.00 47.28 297 GLN A C 1
ATOM 2155 O O . GLN A 1 315 ? 54.730 -62.435 33.753 1.00 47.65 297 GLN A O 1
ATOM 2161 N N . GLY A 1 316 ? 55.027 -60.247 34.221 1.00 41.72 298 GLY A N 1
ATOM 2162 C CA . GLY A 1 316 ? 54.888 -59.735 32.862 1.00 40.40 298 GLY A CA 1
ATOM 2163 C C . GLY A 1 316 ? 53.513 -59.955 32.272 1.00 41.56 298 GLY A C 1
ATOM 2164 O O . GLY A 1 316 ? 53.398 -60.164 31.067 1.00 40.72 298 GLY A O 1
ATOM 2165 N N . GLY A 1 317 ? 52.484 -59.946 33.127 1.00 36.64 299 GLY A N 1
ATOM 2166 C CA . GLY A 1 317 ? 51.112 -60.223 32.733 1.00 35.90 299 GLY A CA 1
ATOM 2167 C C . GLY A 1 317 ? 50.837 -61.683 32.407 1.00 39.28 299 GLY A C 1
ATOM 2168 O O . GLY A 1 317 ? 49.718 -62.016 32.005 1.00 38.79 299 GLY A O 1
ATOM 2169 N N . GLN A 1 318 ? 51.850 -62.578 32.581 1.00 35.49 300 GLN A N 1
ATOM 2170 C CA . GLN A 1 318 ? 51.733 -64.031 32.335 1.00 34.13 300 GLN A CA 1
ATOM 2171 C C . GLN A 1 318 ? 51.209 -64.714 33.609 1.00 36.72 300 GLN A C 1
ATOM 2172 O O . GLN A 1 318 ? 51.883 -65.530 34.255 1.00 35.48 300 GLN A O 1
ATOM 2178 N N . SER A 1 319 ? 49.990 -64.318 33.982 1.00 32.99 301 SER A N 1
ATOM 2179 C CA . SER A 1 319 ? 49.296 -64.767 35.171 1.00 32.24 301 SER A CA 1
ATOM 2180 C C . SER A 1 319 ? 47.816 -64.806 34.866 1.00 38.24 301 SER A C 1
ATOM 2181 O O . SER A 1 319 ? 47.300 -63.937 34.166 1.00 37.31 301 SER A O 1
ATOM 2184 N N . CYS A 1 320 ? 47.137 -65.816 35.404 1.00 37.32 302 CYS A N 1
ATOM 2185 C CA . CYS A 1 320 ? 45.703 -66.024 35.241 1.00 38.15 302 CYS A CA 1
ATOM 2186 C C . CYS A 1 320 ? 44.894 -64.950 35.981 1.00 37.27 302 CYS A C 1
ATOM 2187 O O . CYS A 1 320 ? 43.723 -64.777 35.671 1.00 35.81 302 CYS A O 1
ATOM 2190 N N . ILE A 1 321 ? 45.542 -64.191 36.920 1.00 31.98 303 ILE A N 1
ATOM 2191 C CA . ILE A 1 321 ? 44.914 -63.086 37.665 1.00 30.39 303 ILE A CA 1
ATOM 2192 C C . ILE A 1 321 ? 45.582 -61.722 37.349 1.00 32.28 303 ILE A C 1
ATOM 2193 O O . ILE A 1 321 ? 45.403 -60.762 38.094 1.00 31.60 303 ILE A O 1
ATOM 2198 N N . HIS A 1 322 ? 46.304 -61.634 36.214 1.00 27.81 304 HIS A N 1
ATOM 2199 C CA . HIS A 1 322 ? 46.890 -60.390 35.718 1.00 26.69 304 HIS A CA 1
ATOM 2200 C C . HIS A 1 322 ? 45.765 -59.345 35.562 1.00 26.86 304 HIS A C 1
ATOM 2201 O O . HIS A 1 322 ? 44.675 -59.698 35.120 1.00 23.92 304 HIS A O 1
ATOM 2208 N N . MET A 1 323 ? 45.994 -58.086 35.987 1.00 23.88 305 MET A N 1
ATOM 2209 C CA . MET A 1 323 ? 44.972 -57.036 35.832 1.00 22.41 305 MET A CA 1
ATOM 2210 C C . MET A 1 323 ? 45.008 -56.554 34.374 1.00 27.74 305 MET A C 1
ATOM 2211 O O . MET A 1 323 ? 45.889 -55.784 33.974 1.00 27.85 305 MET A O 1
ATOM 2216 N N . GLN A 1 324 ? 44.070 -57.064 33.571 1.00 25.94 306 GLN A N 1
ATOM 2217 C CA . GLN A 1 324 ? 43.995 -56.753 32.144 1.00 25.80 306 GLN A CA 1
ATOM 2218 C C . GLN A 1 324 ? 43.185 -55.488 31.860 1.00 28.86 306 GLN A C 1
ATOM 2219 O O . GLN A 1 324 ? 43.485 -54.789 30.900 1.00 26.39 306 GLN A O 1
ATOM 2225 N N . ARG A 1 325 ? 42.152 -55.214 32.683 1.00 27.04 307 ARG A N 1
ATOM 2226 C CA . ARG A 1 325 ? 41.243 -54.079 32.483 1.00 27.76 307 ARG A CA 1
ATOM 2227 C C . ARG A 1 325 ? 41.182 -53.184 33.716 1.00 32.65 307 ARG A C 1
ATOM 2228 O O . ARG A 1 325 ? 41.017 -53.669 34.842 1.00 30.92 307 ARG A O 1
ATOM 2236 N N . LEU A 1 326 ? 41.351 -51.872 33.488 1.00 29.32 308 LEU A N 1
ATOM 2237 C CA . LEU A 1 326 ? 41.360 -50.881 34.546 1.00 29.50 308 LEU A CA 1
ATOM 2238 C C . LEU A 1 326 ? 40.267 -49.842 34.298 1.00 34.36 308 LEU A C 1
ATOM 2239 O O . LEU A 1 326 ? 40.302 -49.150 33.282 1.00 36.17 308 LEU A O 1
ATOM 2244 N N . TYR A 1 327 ? 39.304 -49.755 35.235 1.00 28.39 309 TYR A N 1
ATOM 2245 C CA . TYR A 1 327 ? 38.151 -48.846 35.215 1.00 27.48 309 TYR A CA 1
ATOM 2246 C C . TYR A 1 327 ? 38.348 -47.793 36.288 1.00 31.27 309 TYR A C 1
ATOM 2247 O O . TYR A 1 327 ? 38.421 -48.117 37.475 1.00 29.49 309 TYR A O 1
ATOM 2256 N N . VAL A 1 328 ? 38.537 -46.540 35.861 1.00 28.90 310 VAL A N 1
ATOM 2257 C CA . VAL A 1 328 ? 38.793 -45.427 36.778 1.00 28.85 310 VAL A CA 1
ATOM 2258 C C . VAL A 1 328 ? 37.658 -44.407 36.698 1.00 32.61 310 VAL A C 1
ATOM 2259 O O . VAL A 1 328 ? 37.245 -44.029 35.608 1.00 30.27 310 VAL A O 1
ATOM 2263 N N . HIS A 1 329 ? 37.139 -43.985 37.856 1.00 31.14 311 HIS A N 1
ATOM 2264 C CA . HIS A 1 329 ? 36.074 -42.997 37.893 1.00 31.01 311 HIS A CA 1
ATOM 2265 C C . HIS A 1 329 ? 36.561 -41.667 37.248 1.00 34.97 311 HIS A C 1
ATOM 2266 O O . HIS A 1 329 ? 37.717 -41.271 37.425 1.00 32.62 311 HIS A O 1
ATOM 2273 N N . GLU A 1 330 ? 35.670 -41.021 36.469 1.00 32.96 312 GLU A N 1
ATOM 2274 C CA . GLU A 1 330 ? 35.913 -39.789 35.721 0.50 33.00 312 GLU A CA 1
ATOM 2275 C C . GLU A 1 330 ? 36.595 -38.672 36.525 1.00 37.43 312 GLU A C 1
ATOM 2276 O O . GLU A 1 330 ? 37.423 -37.961 35.947 1.00 37.02 312 GLU A O 1
ATOM 2282 N N . ARG A 1 331 ? 36.271 -38.511 37.843 1.00 34.63 313 ARG A N 1
ATOM 2283 C CA . ARG A 1 331 ? 36.883 -37.453 38.669 1.00 35.09 313 ARG A CA 1
ATOM 2284 C C . ARG A 1 331 ? 38.375 -37.730 38.959 1.00 36.58 313 ARG A C 1
ATOM 2285 O O . ARG A 1 331 ? 39.129 -36.802 39.237 1.00 35.25 313 ARG A O 1
ATOM 2293 N N . LEU A 1 332 ? 38.789 -39.007 38.887 1.00 32.69 314 LEU A N 1
ATOM 2294 C CA . LEU A 1 332 ? 40.156 -39.446 39.185 1.00 31.28 314 LEU A CA 1
ATOM 2295 C C . LEU A 1 332 ? 40.947 -39.793 37.940 1.00 34.86 314 LEU A C 1
ATOM 2296 O O . LEU A 1 332 ? 42.169 -39.905 38.016 1.00 34.42 314 LEU A O 1
ATOM 2301 N N . TYR A 1 333 ? 40.251 -39.991 36.812 1.00 32.62 315 TYR A N 1
ATOM 2302 C CA . TYR A 1 333 ? 40.796 -40.492 35.558 1.00 33.55 315 TYR A CA 1
ATOM 2303 C C . TYR A 1 333 ? 42.120 -39.862 35.088 1.00 38.60 315 TYR A C 1
ATOM 2304 O O . TYR A 1 333 ? 43.077 -40.610 34.888 1.00 38.11 315 TYR A O 1
ATOM 2313 N N . ASP A 1 334 ? 42.172 -38.530 34.867 1.00 36.95 316 ASP A N 1
ATOM 2314 C CA . ASP A 1 334 ? 43.382 -37.864 34.361 1.00 36.81 316 ASP A CA 1
ATOM 2315 C C . ASP A 1 334 ? 44.577 -38.028 35.295 1.00 38.22 316 ASP A C 1
ATOM 2316 O O . ASP A 1 334 ? 45.680 -38.315 34.830 1.00 36.42 316 ASP A O 1
ATOM 2321 N N . GLU A 1 335 ? 44.342 -37.904 36.613 1.00 34.86 317 GLU A N 1
ATOM 2322 C CA . GLU A 1 335 ? 45.383 -38.061 37.627 1.00 34.55 317 GLU A CA 1
ATOM 2323 C C . GLU A 1 335 ? 45.940 -39.501 37.651 1.00 36.13 317 GLU A C 1
ATOM 2324 O O . GLU A 1 335 ? 47.160 -39.680 37.672 1.00 35.25 317 GLU A O 1
ATOM 2330 N N . VAL A 1 336 ? 45.049 -40.510 37.608 1.00 31.96 318 VAL A N 1
ATOM 2331 C CA . VAL A 1 336 ? 45.409 -41.933 37.598 1.00 30.31 318 VAL A CA 1
ATOM 2332 C C . VAL A 1 336 ? 46.177 -42.272 36.316 1.00 33.64 318 VAL A C 1
ATOM 2333 O O . VAL A 1 336 ? 47.270 -42.818 36.413 1.00 33.53 318 VAL A O 1
ATOM 2337 N N . LYS A 1 337 ? 45.629 -41.920 35.140 1.00 30.04 319 LYS A N 1
ATOM 2338 C CA . LYS A 1 337 ? 46.260 -42.158 33.837 1.00 30.62 319 LYS A CA 1
ATOM 2339 C C . LYS A 1 337 ? 47.693 -41.587 33.799 1.00 36.17 319 LYS A C 1
ATOM 2340 O O . LYS A 1 337 ? 48.620 -42.288 33.405 1.00 36.55 319 LYS A O 1
ATOM 2346 N N . GLU A 1 338 ? 47.865 -40.330 34.237 1.00 32.74 320 GLU A N 1
ATOM 2347 C CA . GLU A 1 338 ? 49.156 -39.658 34.282 1.00 33.00 320 GLU A CA 1
ATOM 2348 C C . GLU A 1 338 ? 50.160 -40.438 35.174 1.00 37.83 320 GLU A C 1
ATOM 2349 O O . GLU A 1 338 ? 51.248 -40.792 34.705 1.00 38.12 320 GLU A O 1
ATOM 2355 N N . GLY A 1 339 ? 49.772 -40.695 36.426 1.00 33.21 321 GLY A N 1
ATOM 2356 C CA . GLY A 1 339 ? 50.599 -41.410 37.389 1.00 33.14 321 GLY A CA 1
ATOM 2357 C C . GLY A 1 339 ? 50.902 -42.843 36.991 1.00 37.45 321 GLY A C 1
ATOM 2358 O O . GLY A 1 339 ? 52.043 -43.295 37.140 1.00 39.30 321 GLY A O 1
ATOM 2359 N N . PHE A 1 340 ? 49.888 -43.559 36.472 1.00 31.06 322 PHE A N 1
ATOM 2360 C CA . PHE A 1 340 ? 50.008 -44.942 36.020 1.00 31.16 322 PHE A CA 1
ATOM 2361 C C . PHE A 1 340 ? 50.949 -45.060 34.824 1.00 35.95 322 PHE A C 1
ATOM 2362 O O . PHE A 1 340 ? 51.893 -45.851 34.899 1.00 34.96 322 PHE A O 1
ATOM 2370 N N . VAL A 1 341 ? 50.734 -44.256 33.754 1.00 33.38 323 VAL A N 1
ATOM 2371 C CA . VAL A 1 341 ? 51.590 -44.254 32.549 1.00 33.71 323 VAL A CA 1
ATOM 2372 C C . VAL A 1 341 ? 53.041 -43.869 32.911 1.00 37.68 323 VAL A C 1
ATOM 2373 O O . VAL A 1 341 ? 53.972 -44.522 32.440 1.00 38.29 323 VAL A O 1
ATOM 2377 N N . ALA A 1 342 ? 53.233 -42.847 33.767 1.00 34.39 324 ALA A N 1
ATOM 2378 C CA . ALA A 1 342 ? 54.569 -42.441 34.221 1.00 34.97 324 ALA A CA 1
ATOM 2379 C C . ALA A 1 342 ? 55.276 -43.598 34.963 1.00 39.67 324 ALA A C 1
ATOM 2380 O O . ALA A 1 342 ? 56.460 -43.850 34.724 1.00 40.77 324 ALA A O 1
ATOM 2382 N N . ALA A 1 343 ? 54.537 -44.334 35.809 1.00 35.09 325 ALA A N 1
ATOM 2383 C CA . ALA A 1 343 ? 55.088 -45.478 36.532 1.00 33.89 325 ALA A CA 1
ATOM 2384 C C . ALA A 1 343 ? 55.415 -46.672 35.617 1.00 37.96 325 ALA A C 1
ATOM 2385 O O . ALA A 1 343 ? 56.451 -47.299 35.831 1.00 37.57 325 ALA A O 1
ATOM 2387 N N . VAL A 1 344 ? 54.605 -46.942 34.558 1.00 35.95 326 VAL A N 1
ATOM 2388 C CA . VAL A 1 344 ? 54.918 -48.061 33.642 1.00 36.26 326 VAL A CA 1
ATOM 2389 C C . VAL A 1 344 ? 56.181 -47.743 32.833 1.00 39.53 326 VAL A C 1
ATOM 2390 O O . VAL A 1 344 ? 56.943 -48.667 32.533 1.00 38.88 326 VAL A O 1
ATOM 2394 N N . LYS A 1 345 ? 56.412 -46.443 32.510 1.00 36.33 327 LYS A N 1
ATOM 2395 C CA . LYS A 1 345 ? 57.578 -45.975 31.758 1.00 36.74 327 LYS A CA 1
ATOM 2396 C C . LYS A 1 345 ? 58.892 -46.155 32.522 1.00 41.47 327 LYS A C 1
ATOM 2397 O O . LYS A 1 345 ? 59.955 -46.191 31.899 1.00 42.53 327 LYS A O 1
ATOM 2403 N N . LYS A 1 346 ? 58.811 -46.324 33.853 1.00 36.63 328 LYS A N 1
ATOM 2404 C CA . LYS A 1 346 ? 59.958 -46.505 34.743 1.00 36.52 328 LYS A CA 1
ATOM 2405 C C . LYS A 1 346 ? 60.321 -47.977 34.946 1.00 38.99 328 LYS A C 1
ATOM 2406 O O . LYS A 1 346 ? 61.398 -48.256 35.489 1.00 37.06 328 LYS A O 1
ATOM 2412 N N . LEU A 1 347 ? 59.421 -48.915 34.531 1.00 35.17 329 LEU A N 1
ATOM 2413 C CA . LEU A 1 347 ? 59.599 -50.354 34.723 1.00 34.26 329 LEU A CA 1
ATOM 2414 C C . LEU A 1 347 ? 60.788 -50.901 33.951 1.00 39.67 329 LEU A C 1
ATOM 2415 O O . LEU A 1 347 ? 60.861 -50.725 32.741 1.00 40.85 329 LEU A O 1
ATOM 2420 N N . LYS A 1 348 ? 61.742 -51.526 34.661 1.00 36.31 330 LYS A N 1
ATOM 2421 C CA . LYS A 1 348 ? 62.948 -52.077 34.044 1.00 36.50 330 LYS A CA 1
ATOM 2422 C C . LYS A 1 348 ? 62.648 -53.396 33.371 1.00 38.53 330 LYS A C 1
ATOM 2423 O O . LYS A 1 348 ? 62.223 -54.351 34.018 1.00 36.53 330 LYS A O 1
ATOM 2429 N N . MET A 1 349 ? 62.874 -53.431 32.060 1.00 36.08 331 MET A N 1
ATOM 2430 C CA . MET A 1 349 ? 62.692 -54.589 31.206 1.00 35.27 331 MET A CA 1
ATOM 2431 C C . MET A 1 349 ? 64.075 -55.057 30.759 1.00 39.18 331 MET A C 1
ATOM 2432 O O . MET A 1 349 ? 64.884 -54.254 30.285 1.00 40.73 331 MET A O 1
ATOM 2437 N N . GLY A 1 350 ? 64.345 -56.343 30.933 1.00 33.12 332 GLY A N 1
ATOM 2438 C CA . GLY A 1 350 ? 65.623 -56.908 30.530 1.00 32.19 332 GLY A CA 1
ATOM 2439 C C . GLY A 1 350 ? 65.904 -58.286 31.068 1.00 34.94 332 GLY A C 1
ATOM 2440 O O . GLY A 1 350 ? 64.985 -59.080 31.291 1.00 33.06 332 GLY A O 1
ATOM 2441 N N . ASN A 1 351 ? 67.199 -58.564 31.255 1.00 32.24 333 ASN A N 1
ATOM 2442 C CA . ASN A 1 351 ? 67.748 -59.811 31.773 1.00 32.15 333 ASN A CA 1
ATOM 2443 C C . ASN A 1 351 ? 67.068 -60.192 33.109 1.00 35.28 333 ASN A C 1
ATOM 2444 O O . ASN A 1 351 ? 67.259 -59.489 34.103 1.00 34.76 333 ASN A O 1
ATOM 2449 N N . PRO A 1 352 ? 66.273 -61.297 33.140 1.00 30.01 334 PRO A N 1
ATOM 2450 C CA . PRO A 1 352 ? 65.562 -61.658 34.381 1.00 28.48 334 PRO A CA 1
ATOM 2451 C C . PRO A 1 352 ? 66.492 -62.040 35.539 1.00 31.78 334 PRO A C 1
ATOM 2452 O O . PRO A 1 352 ? 66.057 -62.023 36.688 1.00 29.61 334 PRO A O 1
ATOM 2456 N N . PHE A 1 353 ? 67.782 -62.324 35.238 1.00 28.38 335 PHE A N 1
ATOM 2457 C CA . PHE A 1 353 ? 68.791 -62.641 36.253 1.00 28.41 335 PHE A CA 1
ATOM 2458 C C . PHE A 1 353 ? 69.309 -61.399 36.991 1.00 33.86 335 PHE A C 1
ATOM 2459 O O . PHE A 1 353 ? 69.949 -61.541 38.039 1.00 33.37 335 PHE A O 1
ATOM 2467 N N . GLU A 1 354 ? 69.010 -60.185 36.460 1.00 32.47 336 GLU A N 1
ATOM 2468 C CA . GLU A 1 354 ? 69.382 -58.920 37.110 1.00 33.29 336 GLU A CA 1
ATOM 2469 C C . GLU A 1 354 ? 68.431 -58.699 38.276 1.00 35.24 336 GLU A C 1
ATOM 2470 O O . GLU A 1 354 ? 67.237 -58.955 38.144 1.00 34.30 336 GLU A O 1
ATOM 2476 N N . GLU A 1 355 ? 68.973 -58.259 39.419 1.00 31.99 337 GLU A N 1
ATOM 2477 C CA . GLU A 1 355 ? 68.237 -57.981 40.633 0.50 32.19 337 GLU A CA 1
ATOM 2478 C C . GLU A 1 355 ? 67.215 -56.868 40.473 1.00 38.02 337 GLU A C 1
ATOM 2479 O O . GLU A 1 355 ? 66.168 -56.936 41.110 1.00 37.46 337 GLU A O 1
ATOM 2485 N N . ASP A 1 356 ? 67.488 -55.851 39.626 1.00 35.96 338 ASP A N 1
ATOM 2486 C CA . ASP A 1 356 ? 66.565 -54.723 39.447 1.00 35.94 338 ASP A CA 1
ATOM 2487 C C . ASP A 1 356 ? 65.598 -54.872 38.233 1.00 39.78 338 ASP A C 1
ATOM 2488 O O . ASP A 1 356 ? 64.818 -53.956 37.988 1.00 40.45 338 ASP A O 1
ATOM 2493 N N . THR A 1 357 ? 65.615 -56.033 37.525 1.00 34.15 339 THR A N 1
ATOM 2494 C CA . THR A 1 357 ? 64.685 -56.286 36.418 1.00 33.22 339 THR A CA 1
ATOM 2495 C C . THR A 1 357 ? 63.282 -56.508 36.983 1.00 36.52 339 THR A C 1
ATOM 2496 O O . THR A 1 357 ? 63.088 -57.336 37.890 1.00 34.06 339 THR A O 1
ATOM 2500 N N . TYR A 1 358 ? 62.318 -55.737 36.452 1.00 32.97 340 TYR A N 1
ATOM 2501 C CA . TYR A 1 358 ? 60.919 -55.853 36.829 1.00 31.84 340 TYR A CA 1
ATOM 2502 C C . TYR A 1 358 ? 60.208 -56.757 35.834 1.00 36.10 340 TYR A C 1
ATOM 2503 O O . TYR A 1 358 ? 59.389 -57.569 36.234 1.00 35.72 340 TYR A O 1
ATOM 2512 N N . LEU A 1 359 ? 60.510 -56.598 34.533 1.00 32.94 341 LEU A N 1
ATOM 2513 C CA . LEU A 1 359 ? 59.862 -57.307 33.443 1.00 31.82 341 LEU A CA 1
ATOM 2514 C C . LEU A 1 359 ? 60.855 -58.133 32.627 1.00 32.61 341 LEU A C 1
ATOM 2515 O O . LEU A 1 359 ? 61.749 -57.583 31.995 1.00 30.53 341 LEU A O 1
ATOM 2520 N N . GLY A 1 360 ? 60.673 -59.448 32.656 1.00 29.74 342 GLY A N 1
ATOM 2521 C CA . GLY A 1 360 ? 61.479 -60.380 31.879 1.00 29.79 342 GLY A CA 1
ATOM 2522 C C . GLY A 1 360 ? 60.873 -60.642 30.502 1.00 33.57 342 GLY A C 1
ATOM 2523 O O . GLY A 1 360 ? 59.899 -59.982 30.105 1.00 31.64 342 GLY A O 1
ATOM 2524 N N . PRO A 1 361 ? 61.409 -61.605 29.721 1.00 31.81 343 PRO A N 1
ATOM 2525 C CA . PRO A 1 361 ? 60.812 -61.857 28.394 1.00 31.64 343 PRO A CA 1
ATOM 2526 C C . PRO A 1 361 ? 59.539 -62.694 28.492 1.00 35.53 343 PRO A C 1
ATOM 2527 O O . PRO A 1 361 ? 59.240 -63.242 29.556 1.00 35.69 343 PRO A O 1
ATOM 2531 N N . MET A 1 362 ? 58.799 -62.818 27.383 1.00 30.64 344 MET A N 1
ATOM 2532 C CA . MET A 1 362 ? 57.631 -63.693 27.351 1.00 29.50 344 MET A CA 1
ATOM 2533 C C . MET A 1 362 ? 58.173 -65.136 27.209 1.00 36.15 344 MET A C 1
ATOM 2534 O O . MET A 1 362 ? 59.366 -65.313 26.916 1.00 35.81 344 MET A O 1
ATOM 2539 N N . ILE A 1 363 ? 57.327 -66.157 27.478 1.00 33.14 345 ILE A N 1
ATOM 2540 C CA . ILE A 1 363 ? 57.735 -67.568 27.456 1.00 32.30 345 ILE A CA 1
ATOM 2541 C C . ILE A 1 363 ? 58.376 -67.982 26.113 1.00 36.52 345 ILE A C 1
ATOM 2542 O O . ILE A 1 363 ? 59.256 -68.846 26.100 1.00 37.25 345 ILE A O 1
ATOM 2547 N N . SER A 1 364 ? 57.969 -67.332 25.014 1.00 32.96 346 SER A N 1
ATOM 2548 C CA . SER A 1 364 ? 58.488 -67.574 23.669 1.00 32.58 346 SER A CA 1
ATOM 2549 C C . SER A 1 364 ? 58.301 -66.336 22.799 1.00 35.55 346 SER A C 1
ATOM 2550 O O . SER A 1 364 ? 57.493 -65.461 23.132 1.00 34.66 346 SER A O 1
ATOM 2553 N N . GLU A 1 365 ? 59.033 -66.284 21.669 1.00 32.83 347 GLU A N 1
ATOM 2554 C CA . GLU A 1 365 ? 58.938 -65.207 20.689 1.00 34.20 347 GLU A CA 1
ATOM 2555 C C . GLU A 1 365 ? 57.542 -65.220 20.028 1.00 37.32 347 GLU A C 1
ATOM 2556 O O . GLU A 1 365 ? 56.988 -64.156 19.754 1.00 35.20 347 GLU A O 1
ATOM 2562 N N . SER A 1 366 ? 56.982 -66.433 19.819 1.00 34.57 348 SER A N 1
ATOM 2563 C CA . SER A 1 366 ? 55.648 -66.672 19.265 1.00 35.19 348 SER A CA 1
ATOM 2564 C C . SER A 1 366 ? 54.562 -66.084 20.204 1.00 38.54 348 SER A C 1
ATOM 2565 O O . SER A 1 366 ? 53.608 -65.453 19.728 1.00 38.83 348 SER A O 1
ATOM 2568 N N . ALA A 1 367 ? 54.739 -66.256 21.532 1.00 33.53 349 ALA A N 1
ATOM 2569 C CA . ALA A 1 367 ? 53.833 -65.698 22.544 1.00 31.86 349 ALA A CA 1
ATOM 2570 C C . ALA A 1 367 ? 53.872 -64.159 22.433 1.00 36.05 349 ALA A C 1
ATOM 2571 O O . ALA A 1 367 ? 52.816 -63.528 22.348 1.00 35.64 349 ALA A O 1
ATOM 2573 N N . ALA A 1 368 ? 55.095 -63.576 22.352 1.00 33.09 350 ALA A N 1
ATOM 2574 C CA . ALA A 1 368 ? 55.333 -62.131 22.196 1.00 33.06 350 ALA A CA 1
ATOM 2575 C C . ALA A 1 368 ? 54.709 -61.577 20.896 1.00 38.29 350 ALA A C 1
ATOM 2576 O O . ALA A 1 368 ? 54.058 -60.533 20.949 1.00 37.66 350 ALA A O 1
ATOM 2578 N N . LYS A 1 369 ? 54.873 -62.298 19.749 1.00 35.81 351 LYS A N 1
ATOM 2579 C CA . LYS A 1 369 ? 54.305 -61.925 18.444 1.00 36.40 351 LYS A CA 1
ATOM 2580 C C . LYS A 1 369 ? 52.776 -61.863 18.506 1.00 40.25 351 LYS A C 1
ATOM 2581 O O . LYS A 1 369 ? 52.194 -60.937 17.946 1.00 41.36 351 LYS A O 1
ATOM 2587 N N . GLY A 1 370 ? 52.165 -62.828 19.209 1.00 35.96 352 GLY A N 1
ATOM 2588 C CA . GLY A 1 370 ? 50.723 -62.913 19.428 1.00 35.08 352 GLY A CA 1
ATOM 2589 C C . GLY A 1 370 ? 50.189 -61.706 20.177 1.00 38.83 352 GLY A C 1
ATOM 2590 O O . GLY A 1 370 ? 49.173 -61.131 19.779 1.00 37.78 352 GLY A O 1
ATOM 2591 N N . ILE A 1 371 ? 50.893 -61.297 21.256 1.00 35.75 353 ILE A N 1
ATOM 2592 C CA . ILE A 1 371 ? 50.551 -60.121 22.081 1.00 34.24 353 ILE A CA 1
ATOM 2593 C C . ILE A 1 371 ? 50.667 -58.837 21.225 1.00 36.57 353 ILE A C 1
ATOM 2594 O O . ILE A 1 371 ? 49.744 -58.026 21.204 1.00 35.18 353 ILE A O 1
ATOM 2599 N N . GLU A 1 372 ? 51.788 -58.692 20.492 1.00 33.92 354 GLU A N 1
ATOM 2600 C CA . GLU A 1 372 ? 52.057 -57.587 19.571 1.00 34.62 354 GLU A CA 1
ATOM 2601 C C . GLU A 1 372 ? 50.923 -57.451 18.516 1.00 38.27 354 GLU A C 1
ATOM 2602 O O . GLU A 1 372 ? 50.492 -56.328 18.227 1.00 36.82 354 GLU A O 1
ATOM 2608 N N . ASP A 1 373 ? 50.440 -58.594 17.967 1.00 35.23 355 ASP A N 1
ATOM 2609 C CA . ASP A 1 373 ? 49.352 -58.613 16.982 1.00 35.88 355 ASP A CA 1
ATOM 2610 C C . ASP A 1 373 ? 48.063 -58.063 17.598 1.00 38.13 355 ASP A C 1
ATOM 2611 O O . ASP A 1 373 ? 47.378 -57.249 16.975 1.00 35.85 355 ASP A O 1
ATOM 2616 N N . TRP A 1 374 ? 47.736 -58.513 18.830 1.00 35.76 356 TRP A N 1
ATOM 2617 C CA . TRP A 1 374 ? 46.542 -58.066 19.543 1.00 36.07 356 TRP A CA 1
ATOM 2618 C C . TRP A 1 374 ? 46.616 -56.595 19.906 1.00 38.35 356 TRP A C 1
ATOM 2619 O O . TRP A 1 374 ? 45.594 -55.922 19.849 1.00 38.36 356 TRP A O 1
ATOM 2630 N N . VAL A 1 375 ? 47.823 -56.077 20.211 1.00 33.97 357 VAL A N 1
ATOM 2631 C CA . VAL A 1 375 ? 48.027 -54.651 20.503 1.00 33.72 357 VAL A CA 1
ATOM 2632 C C . VAL A 1 375 ? 47.745 -53.832 19.221 1.00 39.81 357 VAL A C 1
ATOM 2633 O O . VAL A 1 375 ? 46.985 -52.854 19.277 1.00 40.50 357 VAL A O 1
ATOM 2637 N N . LYS A 1 376 ? 48.335 -54.247 18.071 1.00 36.34 358 LYS A N 1
ATOM 2638 C CA . LYS A 1 376 ? 48.137 -53.577 16.782 1.00 37.34 358 LYS A CA 1
ATOM 2639 C C . LYS A 1 376 ? 46.654 -53.606 16.377 1.00 41.15 358 LYS A C 1
ATOM 2640 O O . LYS A 1 376 ? 46.110 -52.579 15.976 1.00 41.62 358 LYS A O 1
ATOM 2646 N N . GLU A 1 377 ? 45.993 -54.761 16.554 1.00 36.41 359 GLU A N 1
ATOM 2647 C CA . GLU A 1 377 ? 44.573 -54.921 16.256 1.00 36.91 359 GLU A CA 1
ATOM 2648 C C . GLU A 1 377 ? 43.713 -53.983 17.129 1.00 42.52 359 GLU A C 1
ATOM 2649 O O . GLU A 1 377 ? 42.782 -53.370 16.609 1.00 42.96 359 GLU A O 1
ATOM 2655 N N . ALA A 1 378 ? 44.050 -53.852 18.437 1.00 39.15 360 ALA A N 1
ATOM 2656 C CA . ALA A 1 378 ? 43.348 -52.985 19.390 1.00 37.88 360 ALA A CA 1
ATOM 2657 C C . ALA A 1 378 ? 43.416 -51.521 18.948 1.00 44.64 360 ALA A C 1
ATOM 2658 O O . ALA A 1 378 ? 42.389 -50.837 18.979 1.00 43.32 360 ALA A O 1
ATOM 2660 N N . VAL A 1 379 ? 44.612 -51.063 18.493 1.00 43.81 361 VAL A N 1
ATOM 2661 C CA . VAL A 1 379 ? 44.823 -49.701 18.018 1.00 45.46 361 VAL A CA 1
ATOM 2662 C C . VAL A 1 379 ? 44.103 -49.481 16.657 1.00 48.23 361 VAL A C 1
ATOM 2663 O O . VAL A 1 379 ? 43.520 -48.414 16.453 1.00 48.16 361 VAL A O 1
ATOM 2667 N N . ALA A 1 380 ? 44.086 -50.515 15.775 1.00 43.62 362 ALA A N 1
ATOM 2668 C CA . ALA A 1 380 ? 43.414 -50.475 14.456 1.00 43.65 362 ALA A CA 1
ATOM 2669 C C . ALA A 1 380 ? 41.886 -50.331 14.608 1.00 47.01 362 ALA A C 1
ATOM 2670 O O . ALA A 1 380 ? 41.241 -49.663 13.806 1.00 46.63 362 ALA A O 1
ATOM 2672 N N . LYS A 1 381 ? 41.332 -50.926 15.675 1.00 43.38 363 LYS A N 1
ATOM 2673 C CA . LYS A 1 381 ? 39.913 -50.900 16.007 1.00 42.61 363 LYS A CA 1
ATOM 2674 C C . LYS A 1 381 ? 39.475 -49.632 16.784 1.00 48.45 363 LYS A C 1
ATOM 2675 O O . LYS A 1 381 ? 38.298 -49.520 17.149 1.00 50.10 363 LYS A O 1
ATOM 2681 N N . GLY A 1 382 ? 40.398 -48.690 17.004 1.00 43.70 364 GLY A N 1
ATOM 2682 C CA . GLY A 1 382 ? 40.088 -47.445 17.703 1.00 43.66 364 GLY A CA 1
ATOM 2683 C C . GLY A 1 382 ? 40.755 -47.194 19.048 1.00 46.44 364 GLY A C 1
ATOM 2684 O O . GLY A 1 382 ? 40.606 -46.102 19.603 1.00 46.33 364 GLY A O 1
ATOM 2685 N N . GLY A 1 383 ? 41.491 -48.179 19.574 1.00 40.96 365 GLY A N 1
ATOM 2686 C CA . GLY A 1 383 ? 42.208 -48.033 20.840 1.00 39.31 365 GLY A CA 1
ATOM 2687 C C . GLY A 1 383 ? 43.344 -47.024 20.761 1.00 42.47 365 GLY A C 1
ATOM 2688 O O . GLY A 1 383 ? 44.064 -46.966 19.760 1.00 41.61 365 GLY A O 1
ATOM 2689 N N . LYS A 1 384 ? 43.515 -46.219 21.811 1.00 38.91 366 LYS A N 1
ATOM 2690 C CA . LYS A 1 384 ? 44.579 -45.215 21.853 1.00 39.46 366 LYS A CA 1
ATOM 2691 C C . LYS A 1 384 ? 45.771 -45.730 22.672 1.00 42.79 366 LYS A C 1
ATOM 2692 O O . LYS A 1 384 ? 45.651 -45.934 23.886 1.00 42.63 366 LYS A O 1
ATOM 2698 N N . LEU A 1 385 ? 46.916 -45.942 22.001 1.00 37.10 367 LEU A N 1
ATOM 2699 C CA . LEU A 1 385 ? 48.134 -46.413 22.643 1.00 35.87 367 LEU A CA 1
ATOM 2700 C C . LEU A 1 385 ? 48.736 -45.290 23.495 1.00 41.17 367 LEU A C 1
ATOM 2701 O O . LEU A 1 385 ? 49.069 -44.223 22.968 1.00 42.24 367 LEU A O 1
ATOM 2706 N N . LEU A 1 386 ? 48.827 -45.520 24.819 1.00 37.17 368 LEU A N 1
ATOM 2707 C CA . LEU A 1 386 ? 49.367 -44.531 25.756 1.00 36.93 368 LEU A CA 1
ATOM 2708 C C . LEU A 1 386 ? 50.864 -44.691 25.975 1.00 40.70 368 LEU A C 1
ATOM 2709 O O . LEU A 1 386 ? 51.557 -43.693 26.196 1.00 41.05 368 LEU A O 1
ATOM 2714 N N . THR A 1 387 ? 51.358 -45.949 25.904 1.00 36.04 369 THR A N 1
ATOM 2715 C CA . THR A 1 387 ? 52.777 -46.306 26.061 1.00 35.49 369 THR A CA 1
ATOM 2716 C C . THR A 1 387 ? 53.014 -47.755 25.609 1.00 39.81 369 THR A C 1
ATOM 2717 O O . THR A 1 387 ? 52.071 -48.549 25.575 1.00 39.03 369 THR A O 1
ATOM 2721 N N . GLY A 1 388 ? 54.264 -48.077 25.291 1.00 37.22 370 GLY A N 1
ATOM 2722 C CA . GLY A 1 388 ? 54.694 -49.415 24.895 1.00 37.11 370 GLY A CA 1
ATOM 2723 C C . GLY A 1 388 ? 54.139 -49.913 23.579 1.00 40.74 370 GLY A C 1
ATOM 2724 O O . GLY A 1 388 ? 53.983 -49.138 22.632 1.00 40.52 370 GLY A O 1
ATOM 2725 N N . GLY A 1 389 ? 53.861 -51.213 23.525 1.00 36.85 371 GLY A N 1
ATOM 2726 C CA . GLY A 1 389 ? 53.322 -51.864 22.330 1.00 36.95 371 GLY A CA 1
ATOM 2727 C C . GLY A 1 389 ? 54.346 -52.404 21.343 1.00 41.12 371 GLY A C 1
ATOM 2728 O O . GLY A 1 389 ? 53.962 -52.983 20.321 1.00 42.17 371 GLY A O 1
ATOM 2729 N N . ASN A 1 390 ? 55.652 -52.216 21.621 1.00 36.99 372 ASN A N 1
ATOM 2730 C CA . ASN A 1 390 ? 56.713 -52.704 20.737 1.00 37.59 372 ASN A CA 1
ATOM 2731 C C . ASN A 1 390 ? 57.300 -54.035 21.202 1.00 43.21 372 ASN A C 1
ATOM 2732 O O . ASN A 1 390 ? 57.382 -54.302 22.411 1.00 42.91 372 ASN A O 1
ATOM 2737 N N . ARG A 1 391 ? 57.683 -54.873 20.226 1.00 39.20 373 ARG A N 1
ATOM 2738 C CA . ARG A 1 391 ? 58.279 -56.183 20.460 1.00 38.47 373 ARG A CA 1
ATOM 2739 C C . ARG A 1 391 ? 59.764 -56.150 20.088 1.00 44.54 373 ARG A C 1
ATOM 2740 O O . ARG A 1 391 ? 60.151 -55.540 19.090 1.00 46.29 373 ARG A O 1
ATOM 2748 N N . LYS A 1 392 ? 60.584 -56.812 20.904 1.00 42.00 374 LYS A N 1
ATOM 2749 C CA . LYS A 1 392 ? 62.026 -56.956 20.735 1.00 42.12 374 LYS A CA 1
ATOM 2750 C C . LYS A 1 392 ? 62.279 -58.436 21.087 1.00 43.15 374 LYS A C 1
ATOM 2751 O O . LYS A 1 392 ? 62.428 -58.768 22.269 1.00 41.55 374 LYS A O 1
ATOM 2757 N N . GLY A 1 393 ? 62.221 -59.308 20.068 1.00 37.46 375 GLY A N 1
ATOM 2758 C CA . GLY A 1 393 ? 62.355 -60.753 20.230 1.00 35.53 375 GLY A CA 1
ATOM 2759 C C . GLY A 1 393 ? 61.192 -61.315 21.032 1.00 36.66 375 GLY A C 1
ATOM 2760 O O . GLY A 1 393 ? 60.045 -61.219 20.598 1.00 35.62 375 GLY A O 1
ATOM 2761 N N . ALA A 1 394 ? 61.473 -61.868 22.227 1.00 32.41 376 ALA A N 1
ATOM 2762 C CA . ALA A 1 394 ? 60.448 -62.414 23.122 1.00 31.92 376 ALA A CA 1
ATOM 2763 C C . ALA A 1 394 ? 59.946 -61.348 24.123 1.00 37.25 376 ALA A C 1
ATOM 2764 O O . ALA A 1 394 ? 58.992 -61.596 24.865 1.00 36.79 376 ALA A O 1
ATOM 2766 N N . PHE A 1 395 ? 60.568 -60.155 24.114 1.00 34.72 377 PHE A N 1
ATOM 2767 C CA . PHE A 1 395 ? 60.201 -59.037 24.976 1.00 34.45 377 PHE A CA 1
ATOM 2768 C C . PHE A 1 395 ? 59.076 -58.183 24.385 1.00 40.40 377 PHE A C 1
ATOM 2769 O O . PHE A 1 395 ? 59.100 -57.845 23.202 1.00 40.26 377 PHE A O 1
ATOM 2777 N N . ILE A 1 396 ? 58.094 -57.843 25.230 1.00 37.35 378 ILE A N 1
ATOM 2778 C CA . ILE A 1 396 ? 56.976 -56.953 24.926 1.00 37.09 378 ILE A CA 1
ATOM 2779 C C . ILE A 1 396 ? 57.087 -55.838 25.940 1.00 38.83 378 ILE A C 1
ATOM 2780 O O . ILE A 1 396 ? 57.136 -56.101 27.148 1.00 39.20 378 ILE A O 1
ATOM 2785 N N . GLU A 1 397 ? 57.122 -54.597 25.458 1.00 35.08 379 GLU A N 1
ATOM 2786 C CA . GLU A 1 397 ? 57.165 -53.413 26.318 1.00 34.48 379 GLU A CA 1
ATOM 2787 C C . GLU A 1 397 ? 55.895 -53.353 27.188 1.00 35.32 379 GLU A C 1
ATOM 2788 O O . GLU A 1 397 ? 54.822 -53.749 26.708 1.00 33.63 379 GLU A O 1
ATOM 2794 N N . PRO A 1 398 ? 55.979 -52.885 28.459 1.00 31.17 380 PRO A N 1
ATOM 2795 C CA . PRO A 1 398 ? 54.734 -52.740 29.254 1.00 29.59 380 PRO A CA 1
ATOM 2796 C C . PRO A 1 398 ? 53.836 -51.726 28.522 1.00 33.59 380 PRO A C 1
ATOM 2797 O O . PRO A 1 398 ? 54.281 -50.638 28.143 1.00 32.25 380 PRO A O 1
ATOM 2801 N N . THR A 1 399 ? 52.626 -52.169 28.179 1.00 31.52 381 THR A N 1
ATOM 2802 C CA . THR A 1 399 ? 51.687 -51.436 27.342 1.00 31.62 381 THR A CA 1
ATOM 2803 C C . THR A 1 399 ? 50.419 -51.038 28.072 1.00 35.11 381 THR A C 1
ATOM 2804 O O . THR A 1 399 ? 49.907 -51.805 28.878 1.00 34.36 381 THR A O 1
ATOM 2808 N N . VAL A 1 400 ? 49.895 -49.846 27.737 1.00 32.79 382 VAL A N 1
ATOM 2809 C CA . VAL A 1 400 ? 48.617 -49.295 28.207 1.00 32.64 382 VAL A CA 1
ATOM 2810 C C . VAL A 1 400 ? 47.855 -48.769 26.986 1.00 35.80 382 VAL A C 1
ATOM 2811 O O . VAL A 1 400 ? 48.378 -47.960 26.235 1.00 34.33 382 VAL A O 1
ATOM 2815 N N . ILE A 1 401 ? 46.638 -49.267 26.779 1.00 34.24 383 ILE A N 1
ATOM 2816 C CA . ILE A 1 401 ? 45.778 -48.863 25.665 1.00 34.24 383 ILE A CA 1
ATOM 2817 C C . ILE A 1 401 ? 44.442 -48.388 26.231 1.00 38.98 383 ILE A C 1
ATOM 2818 O O . ILE A 1 401 ? 43.826 -49.074 27.044 1.00 37.53 383 ILE A O 1
ATOM 2823 N N . GLU A 1 402 ? 44.005 -47.228 25.770 1.00 37.44 384 GLU A N 1
ATOM 2824 C CA . GLU A 1 402 ? 42.783 -46.563 26.179 1.00 38.59 384 GLU A CA 1
ATOM 2825 C C . GLU A 1 402 ? 41.642 -46.798 25.176 1.00 45.51 384 GLU A C 1
ATOM 2826 O O . GLU A 1 402 ? 41.868 -46.791 23.970 1.00 45.72 384 GLU A O 1
ATOM 2832 N N . ASP A 1 403 ? 40.419 -47.037 25.706 1.00 43.45 385 ASP A N 1
ATOM 2833 C CA . ASP A 1 403 ? 39.157 -47.220 24.966 1.00 43.69 385 ASP A CA 1
ATOM 2834 C C . ASP A 1 403 ? 39.213 -48.280 23.842 1.00 45.58 385 ASP A C 1
ATOM 2835 O O . ASP A 1 403 ? 38.805 -48.025 22.703 1.00 46.45 385 ASP A O 1
ATOM 2840 N N . VAL A 1 404 ? 39.681 -49.483 24.188 1.00 39.41 386 VAL A N 1
ATOM 2841 C CA . VAL A 1 404 ? 39.722 -50.604 23.253 1.00 37.81 386 VAL A CA 1
ATOM 2842 C C . VAL A 1 404 ? 38.279 -51.159 23.132 1.00 39.90 386 VAL A C 1
ATOM 2843 O O . VAL A 1 404 ? 37.664 -51.465 24.159 1.00 37.42 386 VAL A O 1
ATOM 2847 N N . PRO A 1 405 ? 37.706 -51.252 21.904 1.00 37.01 387 PRO A N 1
ATOM 2848 C CA . PRO A 1 405 ? 36.326 -51.764 21.783 1.00 36.73 387 PRO A CA 1
ATOM 2849 C C . PRO A 1 405 ? 36.189 -53.249 22.131 1.00 39.64 387 PRO A C 1
ATOM 2850 O O . PRO A 1 405 ? 37.159 -54.001 22.076 1.00 37.96 387 PRO A O 1
ATOM 2854 N N . ILE A 1 406 ? 34.972 -53.649 22.500 1.00 38.41 388 ILE A N 1
ATOM 2855 C CA . ILE A 1 406 ? 34.581 -55.000 22.912 1.00 39.16 388 ILE A CA 1
ATOM 2856 C C . ILE A 1 406 ? 34.904 -56.083 21.844 1.00 44.81 388 ILE A C 1
ATOM 2857 O O . ILE A 1 406 ? 35.179 -57.219 22.210 1.00 44.18 388 ILE A O 1
ATOM 2862 N N . GLU A 1 407 ? 34.876 -55.726 20.549 1.00 44.01 389 GLU A N 1
ATOM 2863 C CA . GLU A 1 407 ? 35.143 -56.668 19.458 1.00 44.42 389 GLU A CA 1
ATOM 2864 C C . GLU A 1 407 ? 36.642 -57.039 19.331 1.00 48.31 389 GLU A C 1
ATOM 2865 O O . GLU A 1 407 ? 36.944 -58.121 18.812 1.00 48.97 389 GLU A O 1
ATOM 2871 N N . ALA A 1 408 ? 37.568 -56.174 19.823 1.00 42.82 390 ALA A N 1
ATOM 2872 C CA . ALA A 1 408 ? 39.015 -56.458 19.783 1.00 41.46 390 ALA A CA 1
ATOM 2873 C C . ALA A 1 408 ? 39.397 -57.632 20.691 1.00 43.14 390 ALA A C 1
ATOM 2874 O O . ALA A 1 408 ? 38.877 -57.746 21.812 1.00 41.94 390 ALA A O 1
ATOM 2876 N N . ASN A 1 409 ? 40.301 -58.512 20.193 1.00 38.01 391 ASN A N 1
ATOM 2877 C CA . ASN A 1 409 ? 40.800 -59.692 20.916 1.00 36.69 391 ASN A CA 1
ATOM 2878 C C . ASN A 1 409 ? 41.436 -59.341 22.254 1.00 39.78 391 ASN A C 1
ATOM 2879 O O . ASN A 1 409 ? 41.286 -60.108 23.209 1.00 39.03 391 ASN A O 1
ATOM 2884 N N . ALA A 1 410 ? 42.128 -58.178 22.322 1.00 36.13 392 ALA A N 1
ATOM 2885 C CA . ALA A 1 410 ? 42.777 -57.673 23.535 1.00 35.22 392 ALA A CA 1
ATOM 2886 C C . ALA A 1 410 ? 41.736 -57.429 24.643 1.00 38.18 392 ALA A C 1
ATOM 2887 O O . ALA A 1 410 ? 42.062 -57.599 25.811 1.00 37.70 392 ALA A O 1
ATOM 2889 N N . ARG A 1 411 ? 40.483 -57.096 24.273 1.00 34.25 393 ARG A N 1
ATOM 2890 C CA . ARG A 1 411 ? 39.402 -56.859 25.228 1.00 33.94 393 ARG A CA 1
ATOM 2891 C C . ARG A 1 411 ? 38.601 -58.135 25.566 1.00 38.23 393 ARG A C 1
ATOM 2892 O O . ARG A 1 411 ? 38.298 -58.383 26.733 1.00 37.86 393 ARG A O 1
ATOM 2900 N N . LYS A 1 412 ? 38.280 -58.935 24.550 1.00 35.38 394 LYS A N 1
ATOM 2901 C CA . LYS A 1 412 ? 37.476 -60.153 24.640 1.00 34.66 394 LYS A CA 1
ATOM 2902 C C . LYS A 1 412 ? 38.214 -61.346 25.277 1.00 39.56 394 LYS A C 1
ATOM 2903 O O . LYS A 1 412 ? 37.611 -62.108 26.044 1.00 38.72 394 LYS A O 1
ATOM 2909 N N . GLU A 1 413 ? 39.503 -61.520 24.947 1.00 34.92 395 GLU A N 1
ATOM 2910 C CA . GLU A 1 413 ? 40.285 -62.674 25.394 1.00 32.79 395 GLU A CA 1
ATOM 2911 C C . GLU A 1 413 ? 41.363 -62.329 26.409 1.00 36.91 395 GLU A C 1
ATOM 2912 O O . GLU A 1 413 ? 41.732 -61.164 26.565 1.00 36.71 395 GLU A O 1
ATOM 2918 N N . GLU A 1 414 ? 41.909 -63.376 27.047 1.00 32.40 396 GLU A N 1
ATOM 2919 C CA . GLU A 1 414 ? 43.025 -63.296 27.975 1.00 31.84 396 GLU A CA 1
ATOM 2920 C C . GLU A 1 414 ? 44.267 -62.983 27.140 1.00 37.06 396 GLU A C 1
ATOM 2921 O O . GLU A 1 414 ? 44.616 -63.750 26.240 1.00 37.29 396 GLU A O 1
ATOM 2927 N N . ILE A 1 415 ? 44.899 -61.837 27.397 1.00 34.41 397 ILE A N 1
ATOM 2928 C CA . ILE A 1 415 ? 46.086 -61.442 26.648 1.00 34.15 397 ILE A CA 1
ATOM 2929 C C . ILE A 1 415 ? 47.347 -62.189 27.192 1.00 35.16 397 ILE A C 1
ATOM 2930 O O . ILE A 1 415 ? 48.207 -62.567 26.403 1.00 32.41 397 ILE A O 1
ATOM 2935 N N . PHE A 1 416 ? 47.424 -62.433 28.527 1.00 32.31 398 PHE A N 1
ATOM 2936 C CA . PHE A 1 416 ? 48.559 -63.122 29.172 1.00 32.69 398 PHE A CA 1
ATOM 2937 C C . PHE A 1 416 ? 49.917 -62.444 28.782 1.00 37.08 398 PHE A C 1
ATOM 2938 O O . PHE A 1 416 ? 50.880 -63.105 28.379 1.00 36.97 398 PHE A O 1
ATOM 2946 N N . GLY A 1 417 ? 49.937 -61.114 28.874 1.00 34.23 399 GLY A N 1
ATOM 2947 C CA . GLY A 1 417 ? 51.075 -60.274 28.513 1.00 33.61 399 GLY A CA 1
ATOM 2948 C C . GLY A 1 417 ? 51.059 -58.959 29.262 1.00 35.18 399 GLY A C 1
ATOM 2949 O O . GLY A 1 417 ? 50.079 -58.667 29.963 1.00 33.12 399 GLY A O 1
ATOM 2950 N N . PRO A 1 418 ? 52.125 -58.128 29.151 1.00 30.47 400 PRO A N 1
ATOM 2951 C CA . PRO A 1 418 ? 52.150 -56.888 29.953 1.00 29.61 400 PRO A CA 1
ATOM 2952 C C . PRO A 1 418 ? 51.341 -55.770 29.296 1.00 32.43 400 PRO A C 1
ATOM 2953 O O . PRO A 1 418 ? 51.893 -54.759 28.857 1.00 33.62 400 PRO A O 1
ATOM 2957 N N . VAL A 1 419 ? 50.020 -55.986 29.201 1.00 26.63 401 VAL A N 1
ATOM 2958 C CA . VAL A 1 419 ? 49.072 -55.094 28.541 1.00 25.23 401 VAL A CA 1
ATOM 2959 C C . VAL A 1 419 ? 47.909 -54.792 29.452 1.00 28.99 401 VAL A C 1
ATOM 2960 O O . VAL A 1 419 ? 47.276 -55.722 29.961 1.00 28.23 401 VAL A O 1
ATOM 2964 N N . VAL A 1 420 ? 47.614 -53.488 29.628 1.00 26.82 402 VAL A N 1
ATOM 2965 C CA . VAL A 1 420 ? 46.501 -52.993 30.440 1.00 27.26 402 VAL A CA 1
ATOM 2966 C C . VAL A 1 420 ? 45.557 -52.151 29.588 1.00 32.07 402 VAL A C 1
ATOM 2967 O O . VAL A 1 420 ? 45.992 -51.222 28.907 1.00 30.96 402 VAL A O 1
ATOM 2971 N N . LEU A 1 421 ? 44.261 -52.486 29.633 1.00 30.19 403 LEU A N 1
ATOM 2972 C CA . LEU A 1 421 ? 43.223 -51.744 28.928 1.00 30.32 403 LEU A CA 1
ATOM 2973 C C . LEU A 1 421 ? 42.551 -50.784 29.891 1.00 35.21 403 LEU A C 1
ATOM 2974 O O . LEU A 1 421 ? 41.896 -51.214 30.837 1.00 35.06 403 LEU A O 1
ATOM 2979 N N . LEU A 1 422 ? 42.760 -49.479 29.665 1.00 32.87 404 LEU A N 1
ATOM 2980 C CA . LEU A 1 422 ? 42.240 -48.397 30.497 1.00 32.79 404 LEU A CA 1
ATOM 2981 C C . LEU A 1 422 ? 40.901 -47.867 30.007 1.00 36.19 404 LEU A C 1
ATOM 2982 O O . LEU A 1 422 ? 40.714 -47.630 28.812 1.00 35.74 404 LEU A O 1
ATOM 2987 N N . TYR A 1 423 ? 39.976 -47.667 30.953 1.00 32.52 405 TYR A N 1
ATOM 2988 C CA . TYR A 1 423 ? 38.626 -47.143 30.706 1.00 31.97 405 TYR A CA 1
ATOM 2989 C C . TYR A 1 423 ? 38.211 -46.175 31.803 1.00 35.48 405 TYR A C 1
ATOM 2990 O O . TYR A 1 423 ? 38.646 -46.283 32.953 1.00 34.51 405 TYR A O 1
ATOM 2999 N N . LYS A 1 424 ? 37.322 -45.261 31.438 1.00 31.76 406 LYS A N 1
ATOM 3000 C CA . LYS A 1 424 ? 36.727 -44.270 32.318 1.00 30.96 406 LYS A CA 1
ATOM 3001 C C . LYS A 1 424 ? 35.270 -44.671 32.537 1.00 32.15 406 LYS A C 1
ATOM 3002 O O . LYS A 1 424 ? 34.644 -45.239 31.639 1.00 29.81 406 LYS A O 1
ATOM 3008 N N . TYR A 1 425 ? 34.728 -44.366 33.721 1.00 28.54 407 TYR A N 1
ATOM 3009 C CA . TYR A 1 425 ? 33.316 -44.596 34.019 1.00 27.65 407 TYR A CA 1
ATOM 3010 C C . TYR A 1 425 ? 32.781 -43.428 34.848 1.00 31.69 407 TYR A C 1
ATOM 3011 O O . TYR A 1 425 ? 33.561 -42.717 35.496 1.00 29.65 407 TYR A O 1
ATOM 3020 N N . SER A 1 426 ? 31.455 -43.245 34.827 1.00 30.66 408 SER A N 1
ATOM 3021 C CA . SER A 1 426 ? 30.784 -42.199 35.603 1.00 33.00 408 SER A CA 1
ATOM 3022 C C . SER A 1 426 ? 29.848 -42.815 36.642 1.00 39.17 408 SER A C 1
ATOM 3023 O O . SER A 1 426 ? 29.595 -42.190 37.677 1.00 40.55 408 SER A O 1
ATOM 3026 N N . ASP A 1 427 ? 29.317 -44.022 36.353 1.00 35.30 409 ASP A N 1
ATOM 3027 C CA . ASP A 1 427 ? 28.405 -44.729 37.249 1.00 35.26 409 ASP A CA 1
ATOM 3028 C C . ASP A 1 427 ? 29.047 -46.011 37.801 1.00 37.67 409 ASP A C 1
ATOM 3029 O O . ASP A 1 427 ? 29.489 -46.862 37.027 1.00 38.03 409 ASP A O 1
ATOM 3034 N N . PHE A 1 428 ? 29.093 -46.142 39.137 1.00 31.90 410 PHE A N 1
ATOM 3035 C CA . PHE A 1 428 ? 29.673 -47.286 39.836 1.00 29.69 410 PHE A CA 1
ATOM 3036 C C . PHE A 1 428 ? 28.994 -48.620 39.466 1.00 34.09 410 PHE A C 1
ATOM 3037 O O . PHE A 1 428 ? 29.698 -49.591 39.194 1.00 32.98 410 PHE A O 1
ATOM 3045 N N . LYS A 1 429 ? 27.640 -48.666 39.477 1.00 30.94 411 LYS A N 1
ATOM 3046 C CA . LYS A 1 429 ? 26.859 -49.858 39.141 1.00 31.02 411 LYS A CA 1
ATOM 3047 C C . LYS A 1 429 ? 27.225 -50.339 37.724 1.00 35.23 411 LYS A C 1
ATOM 3048 O O . LYS A 1 429 ? 27.363 -51.547 37.497 1.00 33.95 411 LYS A O 1
ATOM 3054 N N . GLU A 1 430 ? 27.415 -49.377 36.793 1.00 30.75 412 GLU A N 1
ATOM 3055 C CA . GLU A 1 430 ? 27.796 -49.623 35.403 1.00 30.00 412 GLU A CA 1
ATOM 3056 C C . GLU A 1 430 ? 29.207 -50.161 35.301 1.00 32.88 412 GLU A C 1
ATOM 3057 O O . GLU A 1 430 ? 29.456 -51.014 34.458 1.00 31.79 412 GLU A O 1
ATOM 3063 N N . ALA A 1 431 ? 30.130 -49.671 36.155 1.00 29.89 413 ALA A N 1
ATOM 3064 C CA . ALA A 1 431 ? 31.512 -50.148 36.198 1.00 29.09 413 ALA A CA 1
ATOM 3065 C C . ALA A 1 431 ? 31.528 -51.634 36.617 1.00 30.61 413 ALA A C 1
ATOM 3066 O O . ALA A 1 431 ? 32.255 -52.412 36.003 1.00 29.44 413 ALA A O 1
ATOM 3068 N N . VAL A 1 432 ? 30.698 -52.022 37.636 1.00 25.88 414 VAL A N 1
ATOM 3069 C CA . VAL A 1 432 ? 30.573 -53.400 38.127 1.00 24.98 414 VAL A CA 1
ATOM 3070 C C . VAL A 1 432 ? 30.038 -54.303 36.998 1.00 29.62 414 VAL A C 1
ATOM 3071 O O . VAL A 1 432 ? 30.579 -55.386 36.768 1.00 30.94 414 VAL A O 1
ATOM 3075 N N . LYS A 1 433 ? 28.995 -53.830 36.293 1.00 25.74 415 LYS A N 1
ATOM 3076 C CA . LYS A 1 433 ? 28.383 -54.502 35.158 1.00 26.33 415 LYS A CA 1
ATOM 3077 C C . LYS A 1 433 ? 29.439 -54.715 34.037 1.00 31.38 415 LYS A C 1
ATOM 3078 O O . LYS A 1 433 ? 29.507 -55.800 33.454 1.00 31.66 415 LYS A O 1
ATOM 3084 N N . GLU A 1 434 ? 30.294 -53.708 33.791 1.00 26.46 416 GLU A N 1
ATOM 3085 C CA . GLU A 1 434 ? 31.342 -53.815 32.789 1.00 26.90 416 GLU A CA 1
ATOM 3086 C C . GLU A 1 434 ? 32.461 -54.780 33.211 1.00 31.41 416 GLU A C 1
ATOM 3087 O O . GLU A 1 434 ? 33.028 -55.466 32.356 1.00 29.89 416 GLU A O 1
ATOM 3093 N N . CYS A 1 435 ? 32.764 -54.845 34.529 1.00 29.37 417 CYS A N 1
ATOM 3094 C CA . CYS A 1 435 ? 33.730 -55.802 35.092 1.00 28.52 417 CYS A CA 1
ATOM 3095 C C . CYS A 1 435 ? 33.275 -57.223 34.776 1.00 28.56 417 CYS A C 1
ATOM 3096 O O . CYS A 1 435 ? 34.100 -58.067 34.427 1.00 28.15 417 CYS A O 1
ATOM 3099 N N . ASN A 1 436 ? 31.952 -57.458 34.878 1.00 24.00 418 ASN A N 1
ATOM 3100 C CA . ASN A 1 436 ? 31.274 -58.723 34.623 1.00 24.46 418 ASN A CA 1
ATOM 3101 C C . ASN A 1 436 ? 31.089 -59.022 33.154 1.00 28.86 418 ASN A C 1
ATOM 3102 O O . ASN A 1 436 ? 30.746 -60.158 32.829 1.00 27.41 418 ASN A O 1
ATOM 3107 N N . ASN A 1 437 ? 31.297 -58.011 32.268 1.00 27.64 419 ASN A N 1
ATOM 3108 C CA . ASN A 1 437 ? 31.132 -58.128 30.813 1.00 27.41 419 ASN A CA 1
ATOM 3109 C C . ASN A 1 437 ? 32.336 -58.854 30.185 1.00 31.73 419 ASN A C 1
ATOM 3110 O O . ASN A 1 437 ? 33.155 -58.264 29.456 1.00 32.00 419 ASN A O 1
ATOM 3115 N N . THR A 1 438 ? 32.430 -60.154 30.500 1.00 26.53 420 THR A N 1
ATOM 3116 C CA . THR A 1 438 ? 33.509 -61.055 30.103 1.00 26.63 420 THR A CA 1
ATOM 3117 C C . THR A 1 438 ? 33.028 -62.499 30.232 1.00 30.74 420 THR A C 1
ATOM 3118 O O . THR A 1 438 ? 32.093 -62.765 30.987 1.00 28.25 420 THR A O 1
ATOM 3122 N N . HIS A 1 439 ? 33.687 -63.423 29.529 1.00 30.17 421 HIS A N 1
ATOM 3123 C CA . HIS A 1 439 ? 33.382 -64.849 29.586 1.00 31.54 421 HIS A CA 1
ATOM 3124 C C . HIS A 1 439 ? 34.267 -65.561 30.618 1.00 32.55 421 HIS A C 1
ATOM 3125 O O . HIS A 1 439 ? 34.102 -66.754 30.870 1.00 31.74 421 HIS A O 1
ATOM 3132 N N . TYR A 1 440 ? 35.145 -64.797 31.286 1.00 27.87 422 TYR A N 1
ATOM 3133 C CA . TYR A 1 440 ? 35.996 -65.281 32.381 1.00 26.09 422 TYR A CA 1
ATOM 3134 C C . TYR A 1 440 ? 35.365 -64.837 33.715 1.00 28.59 422 TYR A C 1
ATOM 3135 O O . TYR A 1 440 ? 34.402 -64.069 33.711 1.00 26.91 422 TYR A O 1
ATOM 3144 N N . GLY A 1 441 ? 35.886 -65.332 34.838 1.00 26.39 423 GLY A N 1
ATOM 3145 C CA . GLY A 1 441 ? 35.374 -64.974 36.158 1.00 26.37 423 GLY A CA 1
ATOM 3146 C C . GLY A 1 441 ? 36.251 -65.448 37.289 1.00 30.44 423 GLY A C 1
ATOM 3147 O O . GLY A 1 441 ? 35.771 -66.090 38.218 1.00 29.62 423 GLY A O 1
ATOM 3148 N N . LEU A 1 442 ? 37.541 -65.125 37.222 1.00 27.68 424 LEU A N 1
ATOM 3149 C CA . LEU A 1 442 ? 38.513 -65.568 38.211 1.00 26.91 424 LEU A CA 1
ATOM 3150 C C . LEU A 1 442 ? 38.582 -64.624 39.404 1.00 29.37 424 LEU A C 1
ATOM 3151 O O . LEU A 1 442 ? 38.120 -64.980 40.493 1.00 29.38 424 LEU A O 1
ATOM 3156 N N . GLN A 1 443 ? 39.122 -63.419 39.204 1.00 26.34 425 GLN A N 1
ATOM 3157 C CA . GLN A 1 443 ? 39.249 -62.410 40.252 1.00 25.49 425 GLN A CA 1
ATOM 3158 C C . GLN A 1 443 ? 38.987 -61.018 39.718 1.00 27.92 425 GLN A C 1
ATOM 3159 O O . GLN A 1 443 ? 39.081 -60.780 38.519 1.00 26.88 425 GLN A O 1
ATOM 3165 N N . SER A 1 444 ? 38.607 -60.116 40.614 1.00 26.48 426 SER A N 1
ATOM 3166 C CA . SER A 1 444 ? 38.340 -58.697 40.351 1.00 26.81 426 SER A CA 1
ATOM 3167 C C . SER A 1 444 ? 38.931 -57.892 41.502 1.00 31.08 426 SER A C 1
ATOM 3168 O O . SER A 1 444 ? 39.093 -58.420 42.599 1.00 30.42 426 SER A O 1
ATOM 3171 N N . GLY A 1 445 ? 39.246 -56.632 41.235 1.00 27.93 427 GLY A N 1
ATOM 3172 C CA . GLY A 1 445 ? 39.790 -55.705 42.209 1.00 26.69 427 GLY A CA 1
ATOM 3173 C C . GLY A 1 445 ? 38.913 -54.474 42.311 1.00 30.35 427 GLY A C 1
ATOM 3174 O O . GLY A 1 445 ? 38.249 -54.101 41.342 1.00 28.39 427 GLY A O 1
ATOM 3175 N N . ILE A 1 446 ? 38.877 -53.858 43.504 1.00 27.21 428 ILE A N 1
ATOM 3176 C CA . ILE A 1 446 ? 38.127 -52.627 43.763 1.00 27.70 428 ILE A CA 1
ATOM 3177 C C . ILE A 1 446 ? 38.832 -51.736 44.810 1.00 31.82 428 ILE A C 1
ATOM 3178 O O . ILE A 1 446 ? 39.070 -52.176 45.937 1.00 32.52 428 ILE A O 1
ATOM 3183 N N . PHE A 1 447 ? 39.118 -50.483 44.445 1.00 27.71 429 PHE A N 1
ATOM 3184 C CA . PHE A 1 447 ? 39.664 -49.488 45.381 1.00 27.61 429 PHE A CA 1
ATOM 3185 C C . PHE A 1 447 ? 38.515 -48.569 45.766 1.00 31.45 429 PHE A C 1
ATOM 3186 O O . PHE A 1 447 ? 37.952 -47.892 44.902 1.00 30.57 429 PHE A O 1
ATOM 3194 N N . THR A 1 448 ? 38.137 -48.589 47.056 1.00 27.38 430 THR A N 1
ATOM 3195 C CA . THR A 1 448 ? 37.016 -47.790 47.567 1.00 27.36 430 THR A CA 1
ATOM 3196 C C . THR A 1 448 ? 37.146 -47.538 49.058 1.00 31.01 430 THR A C 1
ATOM 3197 O O . THR A 1 448 ? 37.655 -48.393 49.789 1.00 30.48 430 THR A O 1
ATOM 3201 N N . LYS A 1 449 ? 36.647 -46.379 49.504 1.00 27.03 431 LYS A N 1
ATOM 3202 C CA . LYS A 1 449 ? 36.580 -46.008 50.913 1.00 26.78 431 LYS A CA 1
ATOM 3203 C C . LYS A 1 449 ? 35.124 -46.170 51.386 1.00 30.55 431 LYS A C 1
ATOM 3204 O O . LYS A 1 449 ? 34.823 -45.978 52.568 1.00 30.32 431 LYS A O 1
ATOM 3210 N N . ASP A 1 450 ? 34.230 -46.493 50.445 1.00 27.19 432 ASP A N 1
ATOM 3211 C CA . ASP A 1 450 ? 32.791 -46.624 50.651 1.00 26.85 432 ASP A CA 1
ATOM 3212 C C . ASP A 1 450 ? 32.386 -48.037 51.065 1.00 29.47 432 ASP A C 1
ATOM 3213 O O . ASP A 1 450 ? 32.556 -48.987 50.309 1.00 29.18 432 ASP A O 1
ATOM 3218 N N . LEU A 1 451 ? 31.824 -48.156 52.275 1.00 26.30 433 LEU A N 1
ATOM 3219 C CA . LEU A 1 451 ? 31.363 -49.404 52.876 1.00 24.97 433 LEU A CA 1
ATOM 3220 C C . LEU A 1 451 ? 30.376 -50.161 51.965 1.00 27.94 433 LEU A C 1
ATOM 3221 O O . LEU A 1 451 ? 30.527 -51.362 51.748 1.00 26.86 433 LEU A O 1
ATOM 3226 N N . ASN A 1 452 ? 29.374 -49.449 51.444 1.00 25.08 434 ASN A N 1
ATOM 3227 C CA . ASN A 1 452 ? 28.336 -50.039 50.590 1.00 24.31 434 ASN A CA 1
ATOM 3228 C C . ASN A 1 452 ? 28.838 -50.442 49.210 1.00 27.55 434 ASN A C 1
ATOM 3229 O O . ASN A 1 452 ? 28.457 -51.501 48.725 1.00 27.15 434 ASN A O 1
ATOM 3234 N N . LYS A 1 453 ? 29.737 -49.655 48.610 1.00 25.27 435 LYS A N 1
ATOM 3235 C CA . LYS A 1 453 ? 30.336 -49.980 47.299 1.00 24.98 435 LYS A CA 1
ATOM 3236 C C . LYS A 1 453 ? 31.195 -51.239 47.402 1.00 28.00 435 LYS A C 1
ATOM 3237 O O . LYS A 1 453 ? 31.153 -52.077 46.507 1.00 27.15 435 LYS A O 1
ATOM 3243 N N . ALA A 1 454 ? 31.943 -51.381 48.528 1.00 26.76 436 ALA A N 1
ATOM 3244 C CA . ALA A 1 454 ? 32.797 -52.537 48.819 1.00 25.80 436 ALA A CA 1
ATOM 3245 C C . ALA A 1 454 ? 31.959 -53.824 48.858 1.00 26.95 436 ALA A C 1
ATOM 3246 O O . ALA A 1 454 ? 32.280 -54.793 48.159 1.00 26.23 436 ALA A O 1
ATOM 3248 N N . PHE A 1 455 ? 30.853 -53.805 49.629 1.00 22.37 437 PHE A N 1
ATOM 3249 C CA . PHE A 1 455 ? 29.991 -54.969 49.777 1.00 22.71 437 PHE A CA 1
ATOM 3250 C C . PHE A 1 455 ? 29.055 -55.185 48.582 1.00 28.10 437 PHE A C 1
ATOM 3251 O O . PHE A 1 455 ? 28.666 -56.322 48.341 1.00 28.65 437 PHE A O 1
ATOM 3259 N N . TYR A 1 456 ? 28.732 -54.131 47.814 1.00 25.83 438 TYR A N 1
ATOM 3260 C CA . TYR A 1 456 ? 27.934 -54.252 46.584 1.00 24.94 438 TYR A CA 1
ATOM 3261 C C . TYR A 1 456 ? 28.801 -55.021 45.577 1.00 28.21 438 TYR A C 1
ATOM 3262 O O . TYR A 1 456 ? 28.314 -55.952 44.932 1.00 27.99 438 TYR A O 1
ATOM 3271 N N . ALA A 1 457 ? 30.095 -54.642 45.462 1.00 26.06 439 ALA A N 1
ATOM 3272 C CA . ALA A 1 457 ? 31.041 -55.311 44.557 1.00 26.30 439 ALA A CA 1
ATOM 3273 C C . ALA A 1 457 ? 31.244 -56.787 44.963 1.00 29.45 439 ALA A C 1
ATOM 3274 O O . ALA A 1 457 ? 31.299 -57.651 44.091 1.00 29.16 439 ALA A O 1
ATOM 3276 N N . PHE A 1 458 ? 31.320 -57.082 46.281 1.00 24.78 440 PHE A N 1
ATOM 3277 C CA . PHE A 1 458 ? 31.453 -58.461 46.763 1.00 24.21 440 PHE A CA 1
ATOM 3278 C C . PHE A 1 458 ? 30.238 -59.290 46.326 1.00 28.45 440 PHE A C 1
ATOM 3279 O O . PHE A 1 458 ? 30.386 -60.398 45.826 1.00 27.87 440 PHE A O 1
ATOM 3287 N N . GLU A 1 459 ? 29.057 -58.713 46.458 1.00 26.90 441 GLU A N 1
ATOM 3288 C CA . GLU A 1 459 ? 27.796 -59.332 46.094 1.00 28.07 441 GLU A CA 1
ATOM 3289 C C . GLU A 1 459 ? 27.581 -59.549 44.583 1.00 33.24 441 GLU A C 1
ATOM 3290 O O . GLU A 1 459 ? 27.064 -60.599 44.200 1.00 33.55 441 GLU A O 1
ATOM 3296 N N . HIS A 1 460 ? 27.943 -58.565 43.742 1.00 28.51 442 HIS A N 1
ATOM 3297 C CA . HIS A 1 460 ? 27.611 -58.605 42.319 1.00 28.62 442 HIS A CA 1
ATOM 3298 C C . HIS A 1 460 ? 28.733 -58.969 41.352 1.00 30.43 442 HIS A C 1
ATOM 3299 O O . HIS A 1 460 ? 28.413 -59.325 40.209 1.00 30.20 442 HIS A O 1
ATOM 3306 N N . MET A 1 461 ? 30.019 -58.924 41.774 1.00 24.81 443 MET A N 1
ATOM 3307 C CA . MET A 1 461 ? 31.095 -59.323 40.855 1.00 23.75 443 MET A CA 1
ATOM 3308 C C . MET A 1 461 ? 31.092 -60.855 40.666 1.00 26.15 443 MET A C 1
ATOM 3309 O O . MET A 1 461 ? 31.154 -61.595 41.643 1.00 26.91 443 MET A O 1
ATOM 3314 N N . GLU A 1 462 ? 30.968 -61.306 39.414 1.00 21.83 444 GLU A N 1
ATOM 3315 C CA . GLU A 1 462 ? 30.861 -62.706 39.002 1.00 21.61 444 GLU A CA 1
ATOM 3316 C C . GLU A 1 462 ? 32.205 -63.381 38.910 1.00 26.49 444 GLU A C 1
ATOM 3317 O O . GLU A 1 462 ? 32.652 -63.758 37.822 1.00 26.21 444 GLU A O 1
ATOM 3323 N N . VAL A 1 463 ? 32.863 -63.514 40.070 1.00 24.60 445 VAL A N 1
ATOM 3324 C CA . VAL A 1 463 ? 34.217 -64.057 40.207 1.00 24.20 445 VAL A CA 1
ATOM 3325 C C . VAL A 1 463 ? 34.299 -64.973 41.425 1.00 28.46 445 VAL A C 1
ATOM 3326 O O . VAL A 1 463 ? 33.379 -64.972 42.249 1.00 27.69 445 VAL A O 1
ATOM 3330 N N . GLY A 1 464 ? 35.426 -65.678 41.562 1.00 25.08 446 GLY A N 1
ATOM 3331 C CA . GLY A 1 464 ? 35.738 -66.483 42.749 1.00 24.10 446 GLY A CA 1
ATOM 3332 C C . GLY A 1 464 ? 36.342 -65.657 43.891 1.00 27.27 446 GLY A C 1
ATOM 3333 O O . GLY A 1 464 ? 36.222 -66.013 45.063 1.00 26.53 446 GLY A O 1
ATOM 3334 N N . GLY A 1 465 ? 37.006 -64.552 43.555 1.00 24.71 447 GLY A N 1
ATOM 3335 C CA . GLY A 1 465 ? 37.641 -63.683 44.536 1.00 24.10 447 GLY A CA 1
ATOM 3336 C C . GLY A 1 465 ? 37.582 -62.211 44.191 1.00 27.37 447 GLY A C 1
ATOM 3337 O O . GLY A 1 465 ? 37.914 -61.817 43.069 1.00 25.48 447 GLY A O 1
ATOM 3338 N N . VAL A 1 466 ? 37.148 -61.388 45.164 1.00 23.72 448 VAL A N 1
ATOM 3339 C CA . VAL A 1 466 ? 37.067 -59.940 45.018 1.00 22.34 448 VAL A CA 1
ATOM 3340 C C . VAL A 1 466 ? 38.167 -59.354 45.901 1.00 27.10 448 VAL A C 1
ATOM 3341 O O . VAL A 1 466 ? 38.179 -59.574 47.111 1.00 26.42 448 VAL A O 1
ATOM 3345 N N . ILE A 1 467 ? 39.087 -58.615 45.291 1.00 24.89 449 ILE A N 1
ATOM 3346 C CA . ILE A 1 467 ? 40.169 -57.980 46.032 1.00 24.35 449 ILE A CA 1
ATOM 3347 C C . ILE A 1 467 ? 39.781 -56.561 46.371 1.00 27.93 449 ILE A C 1
ATOM 3348 O O . ILE A 1 467 ? 39.545 -55.752 45.476 1.00 26.25 449 ILE A O 1
ATOM 3353 N N . LEU A 1 468 ? 39.710 -56.279 47.692 1.00 24.46 450 LEU A N 1
ATOM 3354 C CA . LEU A 1 468 ? 39.338 -54.992 48.233 1.00 23.97 450 LEU A CA 1
ATOM 3355 C C . LEU A 1 468 ? 40.575 -54.184 48.642 1.00 26.84 450 LEU A C 1
ATOM 3356 O O . LEU A 1 468 ? 41.335 -54.594 49.527 1.00 25.20 450 LEU A O 1
ATOM 3361 N N . ASN A 1 469 ? 40.766 -53.048 47.964 1.00 25.53 451 ASN A N 1
ATOM 3362 C CA . ASN A 1 469 ? 41.855 -52.070 48.147 1.00 27.44 451 ASN A CA 1
ATOM 3363 C C . ASN A 1 469 ? 43.242 -52.668 47.834 1.00 33.46 451 ASN A C 1
ATOM 3364 O O . ASN A 1 469 ? 44.249 -52.426 48.501 1.00 34.68 451 ASN A O 1
ATOM 3369 N N . ASP A 1 470 ? 43.254 -53.435 46.756 1.00 30.61 452 ASP A N 1
ATOM 3370 C CA . ASP A 1 470 ? 44.399 -54.018 46.075 1.00 30.06 452 ASP A CA 1
ATOM 3371 C C . ASP A 1 470 ? 43.862 -54.454 44.711 1.00 33.38 452 ASP A C 1
ATOM 3372 O O . ASP A 1 470 ? 42.639 -54.506 44.506 1.00 31.24 452 ASP A O 1
ATOM 3377 N N . SER A 1 471 ? 44.772 -54.699 43.769 1.00 30.52 453 SER A N 1
ATOM 3378 C CA . SER A 1 471 ? 44.459 -55.116 42.414 1.00 29.87 453 SER A CA 1
ATOM 3379 C C . SER A 1 471 ? 44.017 -56.595 42.439 1.00 32.25 453 SER A C 1
ATOM 3380 O O . SER A 1 471 ? 44.311 -57.294 43.428 1.00 31.89 453 SER A O 1
ATOM 3383 N N . PRO A 1 472 ? 43.374 -57.103 41.350 1.00 26.50 454 PRO A N 1
ATOM 3384 C CA . PRO A 1 472 ? 42.952 -58.525 41.332 1.00 25.60 454 PRO A CA 1
ATOM 3385 C C . PRO A 1 472 ? 44.108 -59.539 41.299 1.00 28.50 454 PRO A C 1
ATOM 3386 O O . PRO A 1 472 ? 43.848 -60.742 41.372 1.00 27.71 454 PRO A O 1
ATOM 3390 N N . ALA A 1 473 ? 45.368 -59.076 41.156 1.00 25.10 455 ALA A N 1
ATOM 3391 C CA . ALA A 1 473 ? 46.515 -59.972 41.070 1.00 26.20 455 ALA A CA 1
ATOM 3392 C C . ALA A 1 473 ? 46.963 -60.562 42.431 1.00 32.44 455 ALA A C 1
ATOM 3393 O O . ALA A 1 473 ? 47.913 -61.344 42.479 1.00 34.39 455 ALA A O 1
ATOM 3395 N N . LEU A 1 474 ? 46.213 -60.289 43.498 1.00 27.98 456 LEU A N 1
ATOM 3396 C CA . LEU A 1 474 ? 46.509 -60.794 44.829 1.00 27.07 456 LEU A CA 1
ATOM 3397 C C . LEU A 1 474 ? 45.984 -62.207 45.084 1.00 30.02 456 LEU A C 1
ATOM 3398 O O . LEU A 1 474 ? 44.812 -62.495 44.864 1.00 29.68 456 LEU A O 1
ATOM 3403 N N . ARG A 1 475 ? 46.875 -63.083 45.553 1.00 26.20 457 ARG A N 1
ATOM 3404 C CA . ARG A 1 475 ? 46.548 -64.430 45.974 1.00 26.49 457 ARG A CA 1
ATOM 3405 C C . ARG A 1 475 ? 47.314 -64.833 47.237 1.00 30.37 457 ARG A C 1
ATOM 3406 O O . ARG A 1 475 ? 48.547 -64.803 47.252 1.00 29.99 457 ARG A O 1
ATOM 3414 N N . VAL A 1 476 ? 46.574 -65.254 48.274 1.00 27.48 458 VAL A N 1
ATOM 3415 C CA . VAL A 1 476 ? 47.137 -65.824 49.493 1.00 26.91 458 VAL A CA 1
ATOM 3416 C C . VAL A 1 476 ? 47.013 -67.338 49.274 1.00 30.02 458 VAL A C 1
ATOM 3417 O O . VAL A 1 476 ? 45.952 -67.821 48.878 1.00 26.66 458 VAL A O 1
ATOM 3421 N N . ASP A 1 477 ? 48.092 -68.088 49.540 1.00 28.94 459 ASP A N 1
ATOM 3422 C CA . ASP A 1 477 ? 48.151 -69.525 49.262 1.00 28.57 459 ASP A CA 1
ATOM 3423 C C . ASP A 1 477 ? 47.178 -70.385 50.110 1.00 33.08 459 ASP A C 1
ATOM 3424 O O . ASP A 1 477 ? 46.983 -71.565 49.791 1.00 32.71 459 ASP A O 1
ATOM 3429 N N . SER A 1 478 ? 46.480 -69.761 51.090 1.00 27.95 460 SER A N 1
ATOM 3430 C CA . SER A 1 478 ? 45.463 -70.432 51.892 1.00 26.75 460 SER A CA 1
ATOM 3431 C C . SER A 1 478 ? 44.024 -70.076 51.478 1.00 30.53 460 SER A C 1
ATOM 3432 O O . SER A 1 478 ? 43.075 -70.705 51.959 1.00 31.17 460 SER A O 1
ATOM 3435 N N . GLN A 1 479 ? 43.858 -69.034 50.640 1.00 25.82 461 GLN A N 1
ATOM 3436 C CA . GLN A 1 479 ? 42.532 -68.577 50.224 1.00 24.88 461 GLN A CA 1
ATOM 3437 C C . GLN A 1 479 ? 41.852 -69.553 49.238 1.00 28.17 461 GLN A C 1
ATOM 3438 O O . GLN A 1 479 ? 42.572 -70.227 48.490 1.00 28.19 461 GLN A O 1
ATOM 3444 N N . PRO A 1 480 ? 40.494 -69.611 49.154 1.00 23.87 462 PRO A N 1
ATOM 3445 C CA . PRO A 1 480 ? 39.881 -70.429 48.082 1.00 22.89 462 PRO A CA 1
ATOM 3446 C C . PRO A 1 480 ? 40.103 -69.685 46.755 1.00 29.26 462 PRO A C 1
ATOM 3447 O O . PRO A 1 480 ? 39.679 -68.538 46.596 1.00 29.58 462 PRO A O 1
ATOM 3451 N N . TYR A 1 481 ? 40.895 -70.287 45.872 1.00 26.26 463 TYR A N 1
ATOM 3452 C CA . TYR A 1 481 ? 41.272 -69.681 44.602 1.00 26.58 463 TYR A CA 1
ATOM 3453 C C . TYR A 1 481 ? 40.699 -70.464 43.423 1.00 28.63 463 TYR A C 1
ATOM 3454 O O . TYR A 1 481 ? 40.894 -71.669 43.309 1.00 26.59 463 TYR A O 1
ATOM 3463 N N . GLY A 1 482 ? 40.022 -69.750 42.547 1.00 25.91 464 GLY A N 1
ATOM 3464 C CA . GLY A 1 482 ? 39.375 -70.336 41.386 1.00 25.61 464 GLY A CA 1
ATOM 3465 C C . GLY A 1 482 ? 38.284 -69.431 40.881 1.00 32.32 464 GLY A C 1
ATOM 3466 O O . GLY A 1 482 ? 38.100 -68.318 41.394 1.00 32.84 464 GLY A O 1
ATOM 3467 N N . GLY A 1 483 ? 37.579 -69.874 39.856 1.00 31.00 465 GLY A N 1
ATOM 3468 C CA . GLY A 1 483 ? 36.585 -68.983 39.290 1.00 30.91 465 GLY A CA 1
ATOM 3469 C C . GLY A 1 483 ? 35.300 -69.541 38.745 1.00 30.48 465 GLY A C 1
ATOM 3470 O O . GLY A 1 483 ? 34.984 -70.728 38.866 1.00 26.75 465 GLY A O 1
ATOM 3471 N N . LEU A 1 484 ? 34.552 -68.616 38.158 1.00 27.10 466 LEU A N 1
ATOM 3472 C CA . LEU A 1 484 ? 33.270 -68.853 37.521 1.00 26.12 466 LEU A CA 1
ATOM 3473 C C . LEU A 1 484 ? 33.484 -68.756 36.034 1.00 26.59 466 LEU A C 1
ATOM 3474 O O . LEU A 1 484 ? 34.591 -68.410 35.584 1.00 24.56 466 LEU A O 1
ATOM 3479 N N . LYS A 1 485 ? 32.433 -69.084 35.268 1.00 23.35 467 LYS A N 1
ATOM 3480 C CA . LYS A 1 485 ? 32.405 -69.021 33.810 1.00 22.62 467 LYS A CA 1
ATOM 3481 C C . LYS A 1 485 ? 33.563 -69.842 33.158 1.00 27.35 467 LYS A C 1
ATOM 3482 O O . LYS A 1 485 ? 33.732 -71.014 33.508 1.00 26.72 467 LYS A O 1
ATOM 3488 N N . ASP A 1 486 ? 34.345 -69.251 32.229 1.00 25.57 468 ASP A N 1
ATOM 3489 C CA . ASP A 1 486 ? 35.428 -69.978 31.545 1.00 26.25 468 ASP A CA 1
ATOM 3490 C C . ASP A 1 486 ? 36.721 -70.096 32.350 1.00 28.43 468 ASP A C 1
ATOM 3491 O O . ASP A 1 486 ? 37.663 -70.752 31.889 1.00 27.82 468 ASP A O 1
ATOM 3496 N N . SER A 1 487 ? 36.746 -69.530 33.564 1.00 23.88 469 SER A N 1
ATOM 3497 C CA . SER A 1 487 ? 37.923 -69.570 34.442 1.00 23.42 469 SER A CA 1
ATOM 3498 C C . SER A 1 487 ? 38.131 -70.923 35.155 1.00 27.04 469 SER A C 1
ATOM 3499 O O . SER A 1 487 ? 39.195 -71.158 35.709 1.00 27.32 469 SER A O 1
ATOM 3502 N N . GLY A 1 488 ? 37.160 -71.815 35.061 1.00 25.16 470 GLY A N 1
ATOM 3503 C CA . GLY A 1 488 ? 37.287 -73.177 35.577 1.00 25.94 470 GLY A CA 1
ATOM 3504 C C . GLY A 1 488 ? 36.166 -73.650 36.471 1.00 29.19 470 GLY A C 1
ATOM 3505 O O . GLY A 1 488 ? 35.071 -73.082 36.464 1.00 29.64 470 GLY A O 1
ATOM 3506 N N . ILE A 1 489 ? 36.445 -74.717 37.220 1.00 25.96 471 ILE A N 1
ATOM 3507 C CA . ILE A 1 489 ? 35.548 -75.341 38.203 1.00 26.18 471 ILE A CA 1
ATOM 3508 C C . ILE A 1 489 ? 36.338 -75.741 39.444 1.00 28.76 471 ILE A C 1
ATOM 3509 O O . ILE A 1 489 ? 37.464 -76.252 39.333 1.00 27.41 471 ILE A O 1
ATOM 3514 N N . GLN A 1 490 ? 35.719 -75.540 40.631 1.00 24.15 472 GLN A N 1
ATOM 3515 C CA . GLN A 1 490 ? 36.270 -75.840 41.965 1.00 23.54 472 GLN A CA 1
ATOM 3516 C C . GLN A 1 490 ? 37.353 -74.849 42.396 1.00 26.40 472 GLN A C 1
ATOM 3517 O O . GLN A 1 490 ? 37.602 -73.842 41.726 1.00 26.16 472 GLN A O 1
ATOM 3523 N N . ARG A 1 491 ? 37.941 -75.099 43.558 1.00 23.85 473 ARG A N 1
ATOM 3524 C CA . ARG A 1 491 ? 38.911 -74.199 44.141 1.00 24.06 473 ARG A CA 1
ATOM 3525 C C . ARG A 1 491 ? 40.181 -74.897 44.568 1.00 28.85 473 ARG A C 1
ATOM 3526 O O . ARG A 1 491 ? 40.155 -76.021 45.080 1.00 27.08 473 ARG A O 1
ATOM 3534 N N . GLU A 1 492 ? 41.281 -74.171 44.413 1.00 25.62 474 GLU A N 1
ATOM 3535 C CA . GLU A 1 492 ? 42.586 -74.510 44.940 1.00 24.82 474 GLU A CA 1
ATOM 3536 C C . GLU A 1 492 ? 42.806 -73.571 46.131 1.00 27.99 474 GLU A C 1
ATOM 3537 O O . GLU A 1 492 ? 41.894 -72.842 46.525 1.00 26.56 474 GLU A O 1
ATOM 3543 N N . GLY A 1 493 ? 43.963 -73.657 46.745 1.00 27.06 475 GLY A N 1
ATOM 3544 C CA . GLY A 1 493 ? 44.202 -73.102 48.067 1.00 27.92 475 GLY A CA 1
ATOM 3545 C C . GLY A 1 493 ? 44.113 -74.390 48.860 1.00 29.75 475 GLY A C 1
ATOM 3546 O O . GLY A 1 493 ? 43.168 -75.171 48.670 1.00 28.01 475 GLY A O 1
ATOM 3547 N N . VAL A 1 494 ? 45.169 -74.701 49.607 1.00 25.92 476 VAL A N 1
ATOM 3548 C CA . VAL A 1 494 ? 45.436 -76.014 50.196 1.00 25.43 476 VAL A CA 1
ATOM 3549 C C . VAL A 1 494 ? 44.199 -76.745 50.765 1.00 27.46 476 VAL A C 1
ATOM 3550 O O . VAL A 1 494 ? 43.920 -77.848 50.292 1.00 26.14 476 VAL A O 1
ATOM 3554 N N . LYS A 1 495 ? 43.469 -76.162 51.751 1.00 24.09 477 LYS A N 1
ATOM 3555 C CA . LYS A 1 495 ? 42.332 -76.874 52.368 1.00 22.61 477 LYS A CA 1
ATOM 3556 C C . LYS A 1 495 ? 41.167 -77.135 51.378 1.00 25.57 477 LYS A C 1
ATOM 3557 O O . LYS A 1 495 ? 40.512 -78.163 51.479 1.00 25.61 477 LYS A O 1
ATOM 3563 N N . TYR A 1 496 ? 40.980 -76.275 50.382 1.00 23.62 478 TYR A N 1
ATOM 3564 C CA . TYR A 1 496 ? 39.941 -76.443 49.344 1.00 22.56 478 TYR A CA 1
ATOM 3565 C C . TYR A 1 496 ? 40.358 -77.490 48.313 1.00 24.59 478 TYR A C 1
ATOM 3566 O O . TYR A 1 496 ? 39.522 -78.299 47.915 1.00 23.58 478 TYR A O 1
ATOM 3575 N N . ALA A 1 497 ? 41.660 -77.490 47.883 1.00 21.52 479 ALA A N 1
ATOM 3576 C CA . ALA A 1 497 ? 42.167 -78.516 46.957 1.00 20.71 479 ALA A CA 1
ATOM 3577 C C . ALA A 1 497 ? 42.063 -79.891 47.626 1.00 25.78 479 ALA A C 1
ATOM 3578 O O . ALA A 1 497 ? 41.654 -80.850 46.970 1.00 25.75 479 ALA A O 1
ATOM 3580 N N . MET A 1 498 ? 42.347 -79.961 48.960 1.00 20.78 480 MET A N 1
ATOM 3581 C CA . MET A 1 498 ? 42.216 -81.199 49.742 1.00 19.73 480 MET A CA 1
ATOM 3582 C C . MET A 1 498 ? 40.797 -81.759 49.710 1.00 25.15 480 MET A C 1
ATOM 3583 O O . MET A 1 498 ? 40.647 -82.965 49.576 1.00 22.58 480 MET A O 1
ATOM 3588 N N . ASP A 1 499 ? 39.764 -80.887 49.792 1.00 26.31 481 ASP A N 1
ATOM 3589 C CA . ASP A 1 499 ? 38.352 -81.296 49.715 1.00 27.74 481 ASP A CA 1
ATOM 3590 C C . ASP A 1 499 ? 38.032 -82.129 48.461 1.00 30.77 481 ASP A C 1
ATOM 3591 O O . ASP A 1 499 ? 37.329 -83.135 48.556 1.00 30.77 481 ASP A O 1
ATOM 3596 N N . ASP A 1 500 ? 38.575 -81.723 47.294 1.00 27.35 482 ASP A N 1
ATOM 3597 C CA . ASP A 1 500 ? 38.370 -82.411 46.022 1.00 26.21 482 ASP A CA 1
ATOM 3598 C C . ASP A 1 500 ? 39.103 -83.757 45.922 1.00 28.38 482 ASP A C 1
ATOM 3599 O O . ASP A 1 500 ? 38.727 -84.596 45.107 1.00 28.35 482 ASP A O 1
ATOM 3604 N N . MET A 1 501 ? 40.127 -83.967 46.764 1.00 24.18 483 MET A N 1
ATOM 3605 C CA . MET A 1 501 ? 40.897 -85.215 46.842 1.00 23.62 483 MET A CA 1
ATOM 3606 C C . MET A 1 501 ? 40.371 -86.140 47.952 1.00 26.81 483 MET A C 1
ATOM 3607 O O . MET A 1 501 ? 40.989 -87.156 48.287 1.00 25.79 483 MET A O 1
ATOM 3612 N N . LEU A 1 502 ? 39.217 -85.778 48.519 1.00 23.45 484 LEU A N 1
ATOM 3613 C CA . LEU A 1 502 ? 38.584 -86.523 49.605 1.00 23.65 484 LEU A CA 1
ATOM 3614 C C . LEU A 1 502 ? 37.180 -86.958 49.247 1.00 28.43 484 LEU A C 1
ATOM 3615 O O . LEU A 1 502 ? 36.450 -86.221 48.595 1.00 28.63 484 LEU A O 1
ATOM 3620 N N . GLU A 1 503 ? 36.811 -88.171 49.658 1.00 24.35 485 GLU A N 1
ATOM 3621 C CA . GLU A 1 503 ? 35.462 -88.698 49.465 1.00 22.88 485 GLU A CA 1
ATOM 3622 C C . GLU A 1 503 ? 34.783 -88.811 50.814 1.00 25.31 485 GLU A C 1
ATOM 3623 O O . GLU A 1 503 ? 35.401 -89.238 51.787 1.00 24.56 485 GLU A O 1
ATOM 3629 N N . THR A 1 504 ? 33.525 -88.415 50.869 1.00 22.20 486 THR A N 1
ATOM 3630 C CA . THR A 1 504 ? 32.716 -88.495 52.081 1.00 23.09 486 THR A CA 1
ATOM 3631 C C . THR A 1 504 ? 32.171 -89.921 52.259 1.00 25.68 486 THR A C 1
ATOM 3632 O O . THR A 1 504 ? 31.664 -90.505 51.304 1.00 26.42 486 THR A O 1
ATOM 3636 N N . LYS A 1 505 ? 32.267 -90.456 53.484 1.00 20.42 487 LYS A N 1
ATOM 3637 C CA . LYS A 1 505 ? 31.687 -91.754 53.847 1.00 18.87 487 LYS A CA 1
ATOM 3638 C C . LYS A 1 505 ? 30.998 -91.590 55.184 1.00 21.14 487 LYS A C 1
ATOM 3639 O O . LYS A 1 505 ? 31.577 -91.038 56.117 1.00 19.55 487 LYS A O 1
ATOM 3645 N N . VAL A 1 506 ? 29.754 -92.064 55.280 1.00 18.66 488 VAL A N 1
ATOM 3646 C 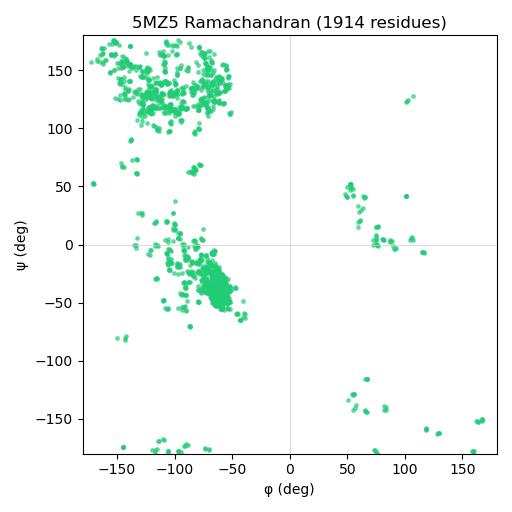CA . VAL A 1 506 ? 29.007 -92.007 56.554 1.00 18.68 488 VAL A CA 1
ATOM 3647 C C . VAL A 1 506 ? 28.818 -93.418 57.138 1.00 24.65 488 VAL A C 1
ATOM 3648 O O . VAL A 1 506 ? 28.527 -94.356 56.410 1.00 24.77 488 VAL A O 1
ATOM 3652 N N . LEU A 1 507 ? 28.985 -93.547 58.450 1.00 22.08 489 LEU A N 1
ATOM 3653 C CA . LEU A 1 507 ? 28.695 -94.760 59.202 1.00 22.57 489 LEU A CA 1
ATOM 3654 C C . LEU A 1 507 ? 27.369 -94.456 59.907 1.00 26.44 489 LEU A C 1
ATOM 3655 O O . LEU A 1 507 ? 27.328 -93.615 60.809 1.00 24.84 489 LEU A O 1
ATOM 3660 N N . VAL A 1 508 ? 26.279 -95.054 59.419 1.00 24.16 490 VAL A N 1
ATOM 3661 C CA . VAL A 1 508 ? 24.941 -94.873 59.980 1.00 23.67 490 VAL A CA 1
ATOM 3662 C C . VAL A 1 508 ? 24.791 -95.969 61.023 1.00 28.26 490 VAL A C 1
ATOM 3663 O O . VAL A 1 508 ? 24.878 -97.141 60.704 1.00 27.92 490 VAL A O 1
ATOM 3667 N N . MET A 1 509 ? 24.625 -95.569 62.275 1.00 27.20 491 MET A N 1
ATOM 3668 C CA . MET A 1 509 ? 24.605 -96.463 63.424 1.00 27.26 491 MET A CA 1
ATOM 3669 C C . MET A 1 509 ? 23.239 -96.547 64.077 1.00 27.53 491 MET A C 1
ATOM 3670 O O . MET A 1 509 ? 22.730 -95.558 64.607 1.00 27.37 491 MET A O 1
ATOM 3675 N N . ARG A 1 510 ? 22.668 -97.747 64.063 1.00 22.02 492 ARG A N 1
ATOM 3676 C CA . ARG A 1 510 ? 21.366 -98.069 64.634 1.00 21.85 492 ARG A CA 1
ATOM 3677 C C . ARG A 1 510 ? 21.497 -98.649 66.048 1.00 25.03 492 ARG A C 1
ATOM 3678 O O . ARG A 1 510 ? 22.021 -99.751 66.228 1.00 25.83 492 ARG A O 1
ATOM 3686 N N . ASN A 1 511 ? 21.018 -97.885 67.047 1.00 21.96 493 ASN A N 1
ATOM 3687 C CA . ASN A 1 511 ? 21.034 -98.232 68.476 1.00 23.46 493 ASN A CA 1
ATOM 3688 C C . ASN A 1 511 ? 22.407 -98.717 68.982 1.00 28.58 493 ASN A C 1
ATOM 3689 O O . ASN A 1 511 ? 22.486 -99.686 69.737 1.00 27.95 493 ASN A O 1
ATOM 3694 N N . VAL A 1 512 ? 23.484 -98.051 68.551 1.00 26.78 494 VAL A N 1
ATOM 3695 C CA . VAL A 1 512 ? 24.835 -98.415 68.999 1.00 26.97 494 VAL A CA 1
ATOM 3696 C C . VAL A 1 512 ? 25.010 -97.835 70.424 1.00 30.43 494 VAL A C 1
ATOM 3697 O O . VAL A 1 512 ? 24.760 -96.652 70.660 1.00 29.26 494 VAL A O 1
ATOM 3701 N N . GLY A 1 513 ? 25.357 -98.700 71.362 1.00 25.90 495 GLY A N 1
ATOM 3702 C CA . GLY A 1 513 ? 25.466 -98.327 72.759 1.00 24.81 495 GLY A CA 1
ATOM 3703 C C . GLY A 1 513 ? 24.306 -98.877 73.554 1.00 30.96 495 GLY A C 1
ATOM 3704 O O . GLY A 1 513 ? 24.171 -98.561 74.737 1.00 31.39 495 GLY A O 1
ATOM 3705 N N . THR A 1 514 ? 23.449 -99.706 72.909 1.00 29.42 496 THR A N 1
ATOM 3706 C CA . THR A 1 514 ? 22.320 -100.379 73.582 1.00 31.14 496 THR A CA 1
ATOM 3707 C C . THR A 1 514 ? 22.849 -101.752 73.977 1.00 35.94 496 THR A C 1
ATOM 3708 O O . THR A 1 514 ? 23.281 -102.520 73.124 1.00 36.77 496 THR A O 1
ATOM 3712 N N . LEU A 1 515 ? 22.869 -102.031 75.264 1.00 32.45 497 LEU A N 1
ATOM 3713 C CA . LEU A 1 515 ? 23.372 -103.299 75.766 1.00 34.45 497 LEU A CA 1
ATOM 3714 C C . LEU A 1 515 ? 22.337 -104.436 75.623 1.00 51.40 497 LEU A C 1
ATOM 3715 O O . LEU A 1 515 ? 21.118 -104.149 75.643 1.00 52.47 497 LEU A O 1
ATOM 3721 N N . THR B 1 36 ? -12.414 -92.262 33.098 1.00 57.20 18 THR B N 1
ATOM 3722 C CA . THR B 1 36 ? -11.910 -91.109 32.354 1.00 56.39 18 THR B CA 1
ATOM 3723 C C . THR B 1 36 ? -10.569 -90.641 32.947 1.00 57.04 18 THR B C 1
ATOM 3724 O O . THR B 1 36 ? -10.502 -90.365 34.155 1.00 57.41 18 THR B O 1
ATOM 3728 N N . PRO B 1 37 ? -9.478 -90.589 32.138 1.00 49.70 19 PRO B N 1
ATOM 3729 C CA . PRO B 1 37 ? -8.183 -90.165 32.701 1.00 47.21 19 PRO B CA 1
ATOM 3730 C C . PRO B 1 37 ? -8.166 -88.691 33.108 1.00 46.48 19 PRO B C 1
ATOM 3731 O O . PRO B 1 37 ? -8.737 -87.852 32.410 1.00 45.12 19 PRO B O 1
ATOM 3735 N N . LYS B 1 38 ? -7.537 -88.380 34.250 1.00 40.98 20 LYS B N 1
ATOM 3736 C CA . LYS B 1 38 ? -7.416 -86.999 34.735 1.00 39.69 20 LYS B CA 1
ATOM 3737 C C . LYS B 1 38 ? -6.433 -86.211 33.840 1.00 40.65 20 LYS B C 1
ATOM 3738 O O . LYS B 1 38 ? -5.371 -86.720 33.491 1.00 38.22 20 LYS B O 1
ATOM 3744 N N . LYS B 1 39 ? -6.797 -84.981 33.472 1.00 38.15 21 LYS B N 1
ATOM 3745 C CA . LYS B 1 39 ? -5.942 -84.117 32.647 1.00 38.39 21 LYS B CA 1
ATOM 3746 C C . LYS B 1 39 ? -5.110 -83.229 33.550 1.00 41.44 21 LYS B C 1
ATOM 3747 O O . LYS B 1 39 ? -5.642 -82.620 34.481 1.00 42.33 21 LYS B O 1
ATOM 3753 N N . TYR B 1 40 ? -3.794 -83.206 33.312 1.00 35.98 22 TYR B N 1
ATOM 3754 C CA . TYR B 1 40 ? -2.848 -82.415 34.094 1.00 33.79 22 TYR B CA 1
ATOM 3755 C C . TYR B 1 40 ? -2.273 -81.276 33.284 1.00 33.63 22 TYR B C 1
ATOM 3756 O O . TYR B 1 40 ? -2.380 -81.261 32.064 1.00 32.35 22 TYR B O 1
ATOM 3765 N N . ASN B 1 41 ? -1.663 -80.310 33.969 1.00 30.76 23 ASN B N 1
ATOM 3766 C CA . ASN B 1 41 ? -0.914 -79.217 33.354 1.00 30.63 23 ASN B CA 1
ATOM 3767 C C . ASN B 1 41 ? 0.555 -79.443 33.650 1.00 32.41 23 ASN B C 1
ATOM 3768 O O . ASN B 1 41 ? 0.907 -80.079 34.637 1.00 32.97 23 ASN B O 1
ATOM 3773 N N . ILE B 1 42 ? 1.411 -78.905 32.804 1.00 27.82 24 ILE B N 1
ATOM 3774 C CA . ILE B 1 42 ? 2.840 -78.907 33.072 1.00 26.08 24 ILE B CA 1
ATOM 3775 C C . ILE B 1 42 ? 3.179 -77.465 33.449 1.00 29.53 24 ILE B C 1
ATOM 3776 O O . ILE B 1 42 ? 2.300 -76.596 33.371 1.00 30.62 24 ILE B O 1
ATOM 3781 N N . PHE B 1 43 ? 4.397 -77.214 33.908 1.00 24.18 25 PHE B N 1
ATOM 3782 C CA . PHE B 1 43 ? 4.756 -75.899 34.407 1.00 22.55 25 PHE B CA 1
ATOM 3783 C C . PHE B 1 43 ? 5.871 -75.292 33.624 1.00 27.14 25 PHE B C 1
ATOM 3784 O O . PHE B 1 43 ? 6.953 -75.850 33.534 1.00 27.79 25 PHE B O 1
ATOM 3792 N N . LEU B 1 44 ? 5.583 -74.168 33.010 1.00 24.77 26 LEU B N 1
ATOM 3793 C CA . LEU B 1 44 ? 6.530 -73.443 32.199 1.00 24.47 26 LEU B CA 1
ATOM 3794 C C . LEU B 1 44 ? 6.646 -72.065 32.806 1.00 28.14 26 LEU B C 1
ATOM 3795 O O . LEU B 1 44 ? 5.649 -71.348 32.876 1.00 27.40 26 LEU B O 1
ATOM 3800 N N . ALA B 1 45 ? 7.863 -71.711 33.278 1.00 25.43 27 ALA B N 1
ATOM 3801 C CA . ALA B 1 45 ? 8.179 -70.418 33.904 1.00 25.73 27 ALA B CA 1
ATOM 3802 C C . ALA B 1 45 ? 7.161 -70.068 35.013 1.00 30.68 27 ALA B C 1
ATOM 3803 O O . ALA B 1 45 ? 6.580 -68.973 35.021 1.00 30.54 27 ALA B O 1
ATOM 3805 N N . SER B 1 46 ? 6.918 -71.061 35.923 1.00 26.96 28 SER B N 1
ATOM 3806 C CA . SER B 1 46 ? 6.027 -71.023 37.104 1.00 25.65 28 SER B CA 1
ATOM 3807 C C . SER B 1 46 ? 4.529 -71.120 36.798 1.00 29.31 28 SER B C 1
ATOM 3808 O O . SER B 1 46 ? 3.719 -71.077 37.724 1.00 28.96 28 SER B O 1
ATOM 3811 N N . LYS B 1 47 ? 4.157 -71.219 35.523 1.00 25.95 29 LYS B N 1
ATOM 3812 C CA . LYS B 1 47 ? 2.758 -71.166 35.111 1.00 25.87 29 LYS B CA 1
ATOM 3813 C C . LYS B 1 47 ? 2.226 -72.473 34.518 1.00 29.49 29 LYS B C 1
ATOM 3814 O O . LYS B 1 47 ? 2.933 -73.119 33.755 1.00 28.03 29 LYS B O 1
ATOM 3820 N N . PRO B 1 48 ? 0.971 -72.863 34.866 1.00 27.74 30 PRO B N 1
ATOM 3821 C CA . PRO B 1 48 ? 0.405 -74.105 34.300 1.00 27.58 30 PRO B CA 1
ATOM 3822 C C . PRO B 1 48 ? 0.110 -73.919 32.817 1.00 33.67 30 PRO B C 1
ATOM 3823 O O . PRO B 1 48 ? -0.460 -72.895 32.422 1.00 34.24 30 PRO B O 1
ATOM 3827 N N . VAL B 1 49 ? 0.599 -74.854 31.990 1.00 30.44 31 VAL B N 1
ATOM 3828 C CA . VAL B 1 49 ? 0.387 -74.819 30.536 1.00 30.66 31 VAL B CA 1
ATOM 3829 C C . VAL B 1 49 ? -0.163 -76.170 30.055 1.00 35.32 31 VAL B C 1
ATOM 3830 O O . VAL B 1 49 ? 0.140 -77.221 30.633 1.00 33.23 31 VAL B O 1
ATOM 3834 N N . ASP B 1 50 ? -0.973 -76.124 28.995 1.00 35.26 32 ASP B N 1
ATOM 3835 C CA . ASP B 1 50 ? -1.601 -77.291 28.388 1.00 36.36 32 ASP B CA 1
ATOM 3836 C C . ASP B 1 50 ? -1.638 -77.111 26.853 1.00 38.99 32 ASP B C 1
ATOM 3837 O O . ASP B 1 50 ? -0.771 -77.641 26.153 1.00 35.63 32 ASP B O 1
ATOM 3842 N N . GLY B 1 51 ? -2.616 -76.334 26.369 1.00 37.40 33 GLY B N 1
ATOM 3843 C CA . GLY B 1 51 ? -2.807 -76.006 24.961 1.00 37.41 33 GLY B CA 1
ATOM 3844 C C . GLY B 1 51 ? -2.976 -77.188 24.030 1.00 41.79 33 GLY B C 1
ATOM 3845 O O . GLY B 1 51 ? -3.685 -78.137 24.364 1.00 40.73 33 GLY B O 1
ATOM 3846 N N . ASP B 1 52 ? -2.332 -77.121 22.843 1.00 38.77 34 ASP B N 1
ATOM 3847 C CA . ASP B 1 52 ? -2.406 -78.180 21.833 1.00 38.81 34 ASP B CA 1
ATOM 3848 C C . ASP B 1 52 ? -1.168 -79.086 21.817 1.00 37.87 34 ASP B C 1
ATOM 3849 O O . ASP B 1 52 ? -0.875 -79.698 20.786 1.00 37.07 34 ASP B O 1
ATOM 3854 N N . ARG B 1 53 ? -0.477 -79.207 22.965 1.00 30.43 35 ARG B N 1
ATOM 3855 C CA . ARG B 1 53 ? 0.706 -80.058 23.113 1.00 29.39 35 ARG B CA 1
ATOM 3856 C C . ARG B 1 53 ? 0.328 -81.533 23.019 1.00 34.65 35 ARG B C 1
ATOM 3857 O O . ARG B 1 53 ? -0.787 -81.924 23.406 1.00 34.41 35 ARG B O 1
ATOM 3865 N N . LYS B 1 54 ? 1.270 -82.355 22.518 1.00 30.03 36 LYS B N 1
ATOM 3866 C CA . LYS B 1 54 ? 1.118 -83.802 22.448 1.00 29.43 36 LYS B CA 1
ATOM 3867 C C . LYS B 1 54 ? 0.868 -84.337 23.899 1.00 34.13 36 LYS B C 1
ATOM 3868 O O . LYS B 1 54 ? 1.432 -83.832 24.880 1.00 30.13 36 LYS B O 1
ATOM 3874 N N . TRP B 1 55 ? -0.045 -85.290 24.009 1.00 32.90 37 TRP B N 1
ATOM 3875 C CA . TRP B 1 55 ? -0.442 -85.867 25.271 1.00 33.83 37 TRP B CA 1
ATOM 3876 C C . TRP B 1 55 ? 0.319 -87.128 25.589 1.00 36.48 37 TRP B C 1
ATOM 3877 O O . TRP B 1 55 ? 0.453 -88.028 24.757 1.00 34.13 37 TRP B O 1
ATOM 3888 N N . LEU B 1 56 ? 0.763 -87.201 26.829 1.00 34.88 38 LEU B N 1
ATOM 3889 C CA . LEU B 1 56 ? 1.471 -88.325 27.402 1.00 35.71 38 LEU B CA 1
ATOM 3890 C C . LEU B 1 56 ? 0.460 -89.095 28.245 1.00 36.76 38 LEU B C 1
ATOM 3891 O O . LEU B 1 56 ? -0.239 -88.498 29.066 1.00 37.35 38 LEU B O 1
ATOM 3896 N N . ASP B 1 57 ? 0.388 -90.404 28.051 1.00 31.31 39 ASP B N 1
ATOM 3897 C CA . ASP B 1 57 ? -0.439 -91.277 28.870 1.00 30.41 39 ASP B CA 1
ATOM 3898 C C . ASP B 1 57 ? 0.338 -91.679 30.100 1.00 32.49 39 ASP B C 1
ATOM 3899 O O . ASP B 1 57 ? 1.494 -92.070 29.989 1.00 31.29 39 ASP B O 1
ATOM 3904 N N . VAL B 1 58 ? -0.295 -91.606 31.267 1.00 29.40 40 VAL B N 1
ATOM 3905 C CA . VAL B 1 58 ? 0.300 -92.116 32.501 1.00 28.39 40 VAL B CA 1
ATOM 3906 C C . VAL B 1 58 ? -0.635 -93.220 32.887 1.00 30.92 40 VAL B C 1
ATOM 3907 O O . VAL B 1 58 ? -1.831 -92.965 33.076 1.00 31.09 40 VAL B O 1
ATOM 3911 N N . THR B 1 59 ? -0.114 -94.455 32.953 1.00 26.41 41 THR B N 1
ATOM 3912 C CA . THR B 1 59 ? -0.933 -95.603 33.323 1.00 26.42 41 THR B CA 1
ATOM 3913 C C . THR B 1 59 ? -0.863 -95.941 34.804 1.00 31.76 41 THR B C 1
ATOM 3914 O O . THR B 1 59 ? 0.174 -95.721 35.449 1.00 31.09 41 THR B O 1
ATOM 3918 N N . ASN B 1 60 ? -1.943 -96.587 35.312 1.00 29.25 42 ASN B N 1
ATOM 3919 C CA . ASN B 1 60 ? -2.025 -97.163 36.644 1.00 29.23 42 ASN B CA 1
ATOM 3920 C C . ASN B 1 60 ? -1.143 -98.423 36.512 1.00 33.03 42 ASN B C 1
ATOM 3921 O O . ASN B 1 60 ? -1.377 -99.245 35.627 1.00 33.48 42 ASN B O 1
ATOM 3926 N N . LYS B 1 61 ? -0.090 -98.521 37.314 1.00 28.87 43 LYS B N 1
ATOM 3927 C CA . LYS B 1 61 ? 0.886 -99.601 37.174 1.00 27.61 43 LYS B CA 1
ATOM 3928 C C . LYS B 1 61 ? 0.361 -100.970 37.640 1.00 30.46 43 LYS B C 1
ATOM 3929 O O . LYS B 1 61 ? 0.991 -101.978 37.353 1.00 29.88 43 LYS B O 1
ATOM 3935 N N . TYR B 1 62 ? -0.806 -101.009 38.280 1.00 27.64 44 TYR B N 1
ATOM 3936 C CA . TYR B 1 62 ? -1.451 -102.259 38.670 1.00 28.80 44 TYR B CA 1
ATOM 3937 C C . TYR B 1 62 ? -2.450 -102.730 37.611 1.00 36.06 44 TYR B C 1
ATOM 3938 O O . TYR B 1 62 ? -2.368 -103.877 37.169 1.00 35.76 44 TYR B O 1
ATOM 3947 N N . THR B 1 63 ? -3.406 -101.854 37.228 1.00 34.43 45 THR B N 1
ATOM 3948 C CA . THR B 1 63 ? -4.485 -102.168 36.273 1.00 34.92 45 THR B CA 1
ATOM 3949 C C . THR B 1 63 ? -4.094 -102.008 34.807 1.00 39.61 45 THR B C 1
ATOM 3950 O O . THR B 1 63 ? -4.746 -102.601 33.945 1.00 40.26 45 THR B O 1
ATOM 3954 N N . ASN B 1 64 ? -3.060 -101.179 34.525 1.00 35.27 46 ASN B N 1
ATOM 3955 C CA . ASN B 1 64 ? -2.565 -100.825 33.182 1.00 35.07 46 ASN B CA 1
ATOM 3956 C C . ASN B 1 64 ? -3.489 -99.840 32.446 1.00 37.58 46 ASN B C 1
ATOM 3957 O O . ASN B 1 64 ? -3.212 -99.498 31.291 1.00 36.97 46 ASN B O 1
ATOM 3962 N N . ASP B 1 65 ? -4.558 -99.352 33.115 1.00 33.04 47 ASP B N 1
ATOM 3963 C CA . ASP B 1 65 ? -5.455 -98.367 32.518 1.00 33.05 47 ASP B CA 1
ATOM 3964 C C . ASP B 1 65 ? -4.784 -97.005 32.504 1.00 37.03 47 ASP B C 1
ATOM 3965 O O . ASP B 1 65 ? -4.021 -96.673 33.426 1.00 36.03 47 ASP B O 1
ATOM 3970 N N . VAL B 1 66 ? -5.089 -96.211 31.475 1.00 32.25 48 VAL B N 1
ATOM 3971 C CA . VAL B 1 66 ? -4.600 -94.847 31.375 1.00 31.22 48 VAL B CA 1
ATOM 3972 C C . VAL B 1 66 ? -5.358 -94.085 32.462 1.00 36.55 48 VAL B C 1
ATOM 3973 O O . VAL B 1 66 ? -6.590 -94.048 32.453 1.00 37.60 48 VAL B O 1
ATOM 3977 N N . ALA B 1 67 ? -4.619 -93.577 33.449 1.00 31.47 49 ALA B N 1
ATOM 3978 C CA . ALA B 1 67 ? -5.205 -92.878 34.572 1.00 30.78 49 ALA B CA 1
ATOM 3979 C C . ALA B 1 67 ? -5.085 -91.377 34.403 1.00 33.53 49 ALA B C 1
ATOM 3980 O O . ALA B 1 67 ? -5.868 -90.634 34.999 1.00 34.23 49 ALA B O 1
ATOM 3982 N N . ALA B 1 68 ? -4.091 -90.923 33.620 1.00 28.16 50 ALA B N 1
ATOM 3983 C CA . ALA B 1 68 ? -3.856 -89.498 33.418 1.00 27.50 50 ALA B CA 1
ATOM 3984 C C . ALA B 1 68 ? -3.329 -89.149 32.038 1.00 32.65 50 ALA B C 1
ATOM 3985 O O . ALA B 1 68 ? -2.690 -89.970 31.376 1.00 32.28 50 ALA B O 1
ATOM 3987 N N . LYS B 1 69 ? -3.578 -87.895 31.626 1.00 30.62 51 LYS B N 1
ATOM 3988 C CA . LYS B 1 69 ? -3.107 -87.298 30.375 1.00 30.22 51 LYS B CA 1
ATOM 3989 C C . LYS B 1 69 ? -2.250 -86.113 30.772 1.00 33.67 51 LYS B C 1
ATOM 3990 O O . LYS B 1 69 ? -2.662 -85.272 31.589 1.00 33.55 51 LYS B O 1
ATOM 3996 N N . VAL B 1 70 ? -1.015 -86.102 30.272 1.00 28.31 52 VAL B N 1
ATOM 3997 C CA . VAL B 1 70 ? -0.032 -85.088 30.620 1.00 26.93 52 VAL B CA 1
ATOM 3998 C C . VAL B 1 70 ? 0.517 -84.399 29.360 1.00 32.24 52 VAL B C 1
ATOM 3999 O O . VAL B 1 70 ? 1.002 -85.090 28.453 1.00 31.91 52 VAL B O 1
ATOM 4003 N N . PRO B 1 71 ? 0.497 -83.046 29.260 1.00 27.97 53 PRO B N 1
ATOM 4004 C CA . PRO B 1 71 ? 1.119 -82.410 28.079 1.00 26.90 53 PRO B CA 1
ATOM 4005 C C . PRO B 1 71 ? 2.621 -82.706 28.009 1.00 31.40 53 PRO B C 1
ATOM 4006 O O . PRO B 1 71 ? 3.282 -82.844 29.040 1.00 30.49 53 PRO B O 1
ATOM 4010 N N . GLN B 1 72 ? 3.147 -82.873 26.795 1.00 28.53 54 GLN B N 1
ATOM 4011 C CA . GLN B 1 72 ? 4.578 -83.091 26.582 1.00 27.41 54 GLN B CA 1
ATOM 4012 C C . GLN B 1 72 ? 5.147 -81.737 26.108 1.00 28.90 54 GLN B C 1
ATOM 4013 O O . GLN B 1 72 ? 4.606 -81.129 25.183 1.00 26.89 54 GLN B O 1
ATOM 4019 N N . ALA B 1 73 ? 6.203 -81.254 26.774 1.00 25.24 55 ALA B N 1
ATOM 4020 C CA . ALA B 1 73 ? 6.832 -79.991 26.403 1.00 25.30 55 ALA B CA 1
ATOM 4021 C C . ALA B 1 73 ? 7.497 -80.101 25.016 1.00 29.87 55 ALA B C 1
ATOM 4022 O O . ALA B 1 73 ? 7.886 -81.191 24.596 1.00 29.65 55 ALA B O 1
ATOM 4024 N N . THR B 1 74 ? 7.514 -78.998 24.272 1.00 26.39 56 THR B N 1
ATOM 4025 C CA . THR B 1 74 ? 8.156 -78.907 22.945 1.00 25.58 56 THR B CA 1
ATOM 4026 C C . THR B 1 74 ? 9.585 -78.348 23.132 1.00 28.99 56 THR B C 1
ATOM 4027 O O . THR B 1 74 ? 9.966 -78.006 24.248 1.00 26.80 56 THR B O 1
ATOM 4031 N N . HIS B 1 75 ? 10.379 -78.292 22.059 1.00 28.40 57 HIS B N 1
ATOM 4032 C CA . HIS B 1 75 ? 11.722 -77.718 22.083 1.00 29.23 57 HIS B CA 1
ATOM 4033 C C . HIS B 1 75 ? 11.645 -76.217 22.488 1.00 32.02 57 HIS B C 1
ATOM 4034 O O . HIS B 1 75 ? 12.486 -75.732 23.263 1.00 31.67 57 HIS B O 1
ATOM 4041 N N . LYS B 1 76 ? 10.628 -75.504 21.966 1.00 27.15 58 LYS B N 1
ATOM 4042 C CA . LYS B 1 76 ? 10.395 -74.099 22.270 1.00 26.85 58 LYS B CA 1
ATOM 4043 C C . LYS B 1 76 ? 10.085 -73.894 23.762 1.00 29.58 58 LYS B C 1
ATOM 4044 O O . LYS B 1 76 ? 10.590 -72.933 24.343 1.00 29.33 58 LYS B O 1
ATOM 4050 N N . ASP B 1 77 ? 9.298 -74.803 24.386 1.00 25.13 59 ASP B N 1
ATOM 4051 C CA . ASP B 1 77 ? 8.989 -74.728 25.834 1.00 24.04 59 ASP B CA 1
ATOM 4052 C C . ASP B 1 77 ? 10.260 -74.865 26.677 1.00 26.97 59 ASP B C 1
ATOM 4053 O O . ASP B 1 77 ? 10.427 -74.117 27.632 1.00 24.30 59 ASP B O 1
ATOM 4058 N N . ILE B 1 78 ? 11.166 -75.793 26.293 1.00 24.66 60 ILE B N 1
ATOM 4059 C CA . ILE B 1 78 ? 12.424 -75.996 27.008 1.00 24.68 60 ILE B CA 1
ATOM 4060 C C . ILE B 1 78 ? 13.291 -74.733 26.902 1.00 31.02 60 ILE B C 1
ATOM 4061 O O . ILE B 1 78 ? 13.793 -74.271 27.928 1.00 30.16 60 ILE B O 1
ATOM 4066 N N . ASP B 1 79 ? 13.418 -74.153 25.681 1.00 28.56 61 ASP B N 1
ATOM 4067 C CA . ASP B 1 79 ? 14.151 -72.900 25.463 1.00 28.05 61 ASP B CA 1
ATOM 4068 C C . ASP B 1 79 ? 13.613 -71.772 26.309 1.00 28.24 61 ASP B C 1
ATOM 4069 O O . ASP B 1 79 ? 14.403 -71.054 26.929 1.00 27.82 61 ASP B O 1
ATOM 4074 N N . ASP B 1 80 ? 12.267 -71.634 26.349 1.00 22.61 62 ASP B N 1
ATOM 4075 C CA . ASP B 1 80 ? 11.570 -70.608 27.119 1.00 22.91 62 ASP B CA 1
ATOM 4076 C C . ASP B 1 80 ? 11.780 -70.817 28.616 1.00 27.63 62 ASP B C 1
ATOM 4077 O O . ASP B 1 80 ? 11.969 -69.844 29.331 1.00 27.70 62 ASP B O 1
ATOM 4082 N N . ALA B 1 81 ? 11.782 -72.083 29.071 1.00 24.84 63 ALA B N 1
ATOM 4083 C CA . ALA B 1 81 ? 11.981 -72.471 30.468 1.00 24.46 63 ALA B CA 1
ATOM 4084 C C . ALA B 1 81 ? 13.380 -72.086 30.925 1.00 27.05 63 ALA B C 1
ATOM 4085 O O . ALA B 1 81 ? 13.525 -71.520 32.003 1.00 25.87 63 ALA B O 1
ATOM 4087 N N . ILE B 1 82 ? 14.400 -72.375 30.094 1.00 25.45 64 ILE B N 1
ATOM 4088 C CA . ILE B 1 82 ? 15.792 -72.051 30.394 1.00 25.58 64 ILE B CA 1
ATOM 4089 C C . ILE B 1 82 ? 15.995 -70.524 30.397 1.00 30.32 64 ILE B C 1
ATOM 4090 O O . ILE B 1 82 ? 16.614 -70.015 31.323 1.00 29.86 64 ILE B O 1
ATOM 4095 N N . ASP B 1 83 ? 15.433 -69.798 29.400 1.00 26.16 65 ASP B N 1
ATOM 4096 C CA . ASP B 1 83 ? 15.511 -68.327 29.363 1.00 25.99 65 ASP B CA 1
ATOM 4097 C C . ASP B 1 83 ? 14.872 -67.694 30.602 1.00 27.44 65 ASP B C 1
ATOM 4098 O O . ASP B 1 83 ? 15.409 -66.716 31.120 1.00 26.15 65 ASP B O 1
ATOM 4103 N N . ALA B 1 84 ? 13.720 -68.236 31.050 1.00 22.73 66 ALA B N 1
ATOM 4104 C CA . ALA B 1 84 ? 12.995 -67.739 32.219 1.00 23.46 66 ALA B CA 1
ATOM 4105 C C . ALA B 1 84 ? 13.795 -67.975 33.503 1.00 27.99 66 ALA B C 1
ATOM 4106 O O . ALA B 1 84 ? 13.792 -67.108 34.369 1.00 27.21 66 ALA B O 1
ATOM 4108 N N . ALA B 1 85 ? 14.506 -69.124 33.599 1.00 25.06 67 ALA B N 1
ATOM 4109 C CA . ALA B 1 85 ? 15.360 -69.485 34.736 1.00 25.03 67 ALA B CA 1
ATOM 4110 C C . ALA B 1 85 ? 16.560 -68.524 34.818 1.00 28.35 67 ALA B C 1
ATOM 4111 O O . ALA B 1 85 ? 16.859 -68.038 35.902 1.00 27.33 67 ALA B O 1
ATOM 4113 N N . VAL B 1 86 ? 17.214 -68.226 33.671 1.00 25.52 68 VAL B N 1
ATOM 4114 C CA . VAL B 1 86 ? 18.321 -67.270 33.564 1.00 25.34 68 VAL B CA 1
ATOM 4115 C C . VAL B 1 86 ? 17.806 -65.878 34.008 1.00 29.39 68 VAL B C 1
ATOM 4116 O O . VAL B 1 86 ? 18.444 -65.228 34.846 1.00 28.64 68 VAL B O 1
ATOM 4120 N N . ALA B 1 87 ? 16.619 -65.470 33.521 1.00 25.36 69 ALA B N 1
ATOM 4121 C CA . ALA B 1 87 ? 16.024 -64.169 33.861 1.00 25.97 69 ALA B CA 1
ATOM 4122 C C . ALA B 1 87 ? 15.598 -64.064 35.317 1.00 29.59 69 ALA B C 1
ATOM 4123 O O . ALA B 1 87 ? 15.634 -62.970 35.869 1.00 28.99 69 ALA B O 1
ATOM 4125 N N . ALA B 1 88 ? 15.213 -65.194 35.943 1.00 26.37 70 ALA B N 1
ATOM 4126 C CA . ALA B 1 88 ? 14.785 -65.240 37.348 1.00 25.17 70 ALA B CA 1
ATOM 4127 C C . ALA B 1 88 ? 15.967 -65.377 38.322 1.00 28.12 70 ALA B C 1
ATOM 4128 O O . ALA B 1 88 ? 15.776 -65.155 39.509 1.00 26.92 70 ALA B O 1
ATOM 4130 N N . ALA B 1 89 ? 17.176 -65.752 37.839 1.00 26.51 71 ALA B N 1
ATOM 4131 C CA . ALA B 1 89 ? 18.355 -65.963 38.706 1.00 26.13 71 ALA B CA 1
ATOM 4132 C C . ALA B 1 89 ? 18.681 -64.746 39.598 1.00 30.35 71 ALA B C 1
ATOM 4133 O O . ALA B 1 89 ? 18.796 -64.972 40.797 1.00 29.16 71 ALA B O 1
ATOM 4135 N N . PRO B 1 90 ? 18.695 -63.462 39.108 1.00 28.18 72 PRO B N 1
ATOM 4136 C CA . PRO B 1 90 ? 18.952 -62.328 40.026 1.00 27.05 72 PRO B CA 1
ATOM 4137 C C . PRO B 1 90 ? 17.911 -62.169 41.135 1.00 29.68 72 PRO B C 1
ATOM 4138 O O . PRO B 1 90 ? 18.306 -61.958 42.272 1.00 29.31 72 PRO B O 1
ATOM 4142 N N . ALA B 1 91 ? 16.597 -62.297 40.833 1.00 26.92 73 ALA B N 1
ATOM 4143 C CA . ALA B 1 91 ? 15.557 -62.194 41.876 1.00 26.53 73 ALA B CA 1
ATOM 4144 C C . ALA B 1 91 ? 15.624 -63.377 42.865 1.00 32.61 73 ALA B C 1
ATOM 4145 O O . ALA B 1 91 ? 15.350 -63.193 44.047 1.00 33.05 73 ALA B O 1
ATOM 4147 N N . MET B 1 92 ? 16.011 -64.574 42.390 1.00 30.69 74 MET B N 1
ATOM 4148 C CA . MET B 1 92 ? 16.180 -65.770 43.231 1.00 31.35 74 MET B CA 1
ATOM 4149 C C . MET B 1 92 ? 17.326 -65.515 44.227 1.00 32.93 74 MET B C 1
ATOM 4150 O O . MET B 1 92 ? 17.156 -65.718 45.429 1.00 33.48 74 MET B O 1
ATOM 4155 N N . ALA B 1 93 ? 18.457 -64.983 43.718 1.00 28.89 75 ALA B N 1
ATOM 4156 C CA . ALA B 1 93 ? 19.669 -64.642 44.468 1.00 28.75 75 ALA B CA 1
ATOM 4157 C C . ALA B 1 93 ? 19.465 -63.468 45.439 1.00 33.60 75 ALA B C 1
ATOM 4158 O O . ALA B 1 93 ? 20.172 -63.402 46.444 1.00 34.38 75 ALA B O 1
ATOM 4160 N N . ALA B 1 94 ? 18.495 -62.558 45.153 1.00 29.76 76 ALA B N 1
ATOM 4161 C CA . ALA B 1 94 ? 18.180 -61.383 45.981 1.00 28.00 76 ALA B CA 1
ATOM 4162 C C . ALA B 1 94 ? 17.146 -61.662 47.092 1.00 30.75 76 ALA B C 1
ATOM 4163 O O . ALA B 1 94 ? 16.971 -60.830 47.980 1.00 30.87 76 ALA B O 1
ATOM 4165 N N . MET B 1 95 ? 16.485 -62.825 47.068 1.00 27.08 77 MET B N 1
ATOM 4166 C CA . MET B 1 95 ? 15.523 -63.190 48.121 1.00 26.25 77 MET B CA 1
ATOM 4167 C C . MET B 1 95 ? 16.229 -63.227 49.494 1.00 29.96 77 MET B C 1
ATOM 4168 O O . MET B 1 95 ? 17.391 -63.653 49.596 1.00 29.96 77 MET B O 1
ATOM 4173 N N . GLY B 1 96 ? 15.520 -62.796 50.525 1.00 25.21 78 GLY B N 1
ATOM 4174 C CA . GLY B 1 96 ? 16.001 -62.897 51.891 1.00 24.12 78 GLY B CA 1
ATOM 4175 C C . GLY B 1 96 ? 15.939 -64.363 52.297 1.00 26.60 78 GLY B C 1
ATOM 4176 O O . GLY B 1 96 ? 15.149 -65.130 51.722 1.00 25.75 78 GLY B O 1
ATOM 4177 N N . ALA B 1 97 ? 16.798 -64.780 53.251 1.00 20.71 79 ALA B N 1
ATOM 4178 C CA . ALA B 1 97 ? 16.851 -66.180 53.725 1.00 19.98 79 ALA B CA 1
ATOM 4179 C C . ALA B 1 97 ? 15.480 -66.638 54.268 1.00 25.95 79 ALA B C 1
ATOM 4180 O O . ALA B 1 97 ? 15.048 -67.763 53.984 1.00 26.03 79 ALA B O 1
ATOM 4182 N N . TYR B 1 98 ? 14.765 -65.723 54.964 1.00 22.14 80 TYR B N 1
ATOM 4183 C CA . TYR B 1 98 ? 13.432 -65.970 55.520 1.00 22.86 80 TYR B CA 1
ATOM 4184 C C . TYR B 1 98 ? 12.374 -66.169 54.402 1.00 26.32 80 TYR B C 1
ATOM 4185 O O . TYR B 1 98 ? 11.372 -66.851 54.625 1.00 26.28 80 TYR B O 1
ATOM 4194 N N . GLU B 1 99 ? 12.592 -65.572 53.217 1.00 23.89 81 GLU B N 1
ATOM 4195 C CA . GLU B 1 99 ? 11.669 -65.730 52.085 1.00 24.41 81 GLU B CA 1
ATOM 4196 C C . GLU B 1 99 ? 11.827 -67.120 51.486 1.00 28.39 81 GLU B C 1
ATOM 4197 O O . GLU B 1 99 ? 10.826 -67.747 51.163 1.00 28.93 81 GLU B O 1
ATOM 4203 N N . ARG B 1 100 ? 13.087 -67.609 51.367 1.00 25.70 82 ARG B N 1
ATOM 4204 C CA . ARG B 1 100 ? 13.389 -68.954 50.867 1.00 25.04 82 ARG B CA 1
ATOM 4205 C C . ARG B 1 100 ? 12.775 -69.965 51.826 1.00 27.40 82 ARG B C 1
ATOM 4206 O O . ARG B 1 100 ? 12.116 -70.903 51.381 1.00 26.74 82 ARG B O 1
ATOM 4214 N N . LYS B 1 101 ? 12.921 -69.719 53.151 1.00 24.22 83 LYS B N 1
ATOM 4215 C CA . LYS B 1 101 ? 12.323 -70.528 54.215 1.00 24.15 83 LYS B CA 1
ATOM 4216 C C . LYS B 1 101 ? 10.799 -70.583 54.106 1.00 26.44 83 LYS B C 1
ATOM 4217 O O . LYS B 1 101 ? 10.233 -71.660 54.235 1.00 23.65 83 LYS B O 1
ATOM 4223 N N . ALA B 1 102 ? 10.139 -69.413 53.913 1.00 26.26 84 ALA B N 1
ATOM 4224 C CA . ALA B 1 102 ? 8.678 -69.311 53.785 1.00 28.23 84 ALA B CA 1
ATOM 4225 C C . ALA B 1 102 ? 8.143 -70.152 52.632 1.00 31.40 84 ALA B C 1
ATOM 4226 O O . ALA B 1 102 ? 7.104 -70.797 52.810 1.00 30.84 84 ALA B O 1
ATOM 4228 N N . VAL B 1 103 ? 8.872 -70.196 51.476 1.00 27.71 85 VAL B N 1
ATOM 4229 C CA . VAL B 1 103 ? 8.495 -71.025 50.315 1.00 26.23 85 VAL B CA 1
ATOM 4230 C C . VAL B 1 103 ? 8.479 -72.497 50.757 1.00 28.11 85 VAL B C 1
ATOM 4231 O O . VAL B 1 103 ? 7.476 -73.184 50.569 1.00 28.15 85 VAL B O 1
ATOM 4235 N N . LEU B 1 104 ? 9.594 -72.960 51.343 1.00 23.72 86 LEU B N 1
ATOM 4236 C CA . LEU B 1 104 ? 9.775 -74.348 51.776 1.00 23.28 86 LEU B CA 1
ATOM 4237 C C . LEU B 1 104 ? 8.775 -74.777 52.850 1.00 28.75 86 LEU B C 1
ATOM 4238 O O . LEU B 1 104 ? 8.294 -75.912 52.804 1.00 27.92 86 LEU B O 1
ATOM 4243 N N . GLU B 1 105 ? 8.421 -73.856 53.773 1.00 26.03 87 GLU B N 1
ATOM 4244 C CA . GLU B 1 105 ? 7.433 -74.114 54.828 1.00 26.08 87 GLU B CA 1
ATOM 4245 C C . GLU B 1 105 ? 6.027 -74.225 54.243 1.00 30.14 87 GLU B C 1
ATOM 4246 O O . GLU B 1 105 ? 5.223 -75.022 54.732 1.00 30.05 87 GLU B O 1
ATOM 4252 N N . LYS B 1 106 ? 5.735 -73.436 53.191 1.00 28.22 88 LYS B N 1
ATOM 4253 C CA . LYS B 1 106 ? 4.450 -73.487 52.481 1.00 28.14 88 LYS B CA 1
ATOM 4254 C C . LYS B 1 106 ? 4.312 -74.809 51.725 1.00 31.52 88 LYS B C 1
ATOM 4255 O O . LYS B 1 106 ? 3.212 -75.344 51.653 1.00 32.32 88 LYS B O 1
ATOM 4261 N N . VAL B 1 107 ? 5.434 -75.364 51.220 1.00 26.19 89 VAL B N 1
ATOM 4262 C CA . VAL B 1 107 ? 5.453 -76.666 50.534 1.00 25.34 89 VAL B CA 1
ATOM 4263 C C . VAL B 1 107 ? 5.134 -77.757 51.577 1.00 28.81 89 VAL B C 1
ATOM 4264 O O . VAL B 1 107 ? 4.283 -78.604 51.319 1.00 29.29 89 VAL B O 1
ATOM 4268 N N . VAL B 1 108 ? 5.794 -77.704 52.756 1.00 24.21 90 VAL B N 1
ATOM 4269 C CA . VAL B 1 108 ? 5.582 -78.626 53.874 1.00 24.01 90 VAL B CA 1
ATOM 4270 C C . VAL B 1 108 ? 4.080 -78.664 54.246 1.00 28.78 90 VAL B C 1
ATOM 4271 O O . VAL B 1 108 ? 3.496 -79.752 54.318 1.00 27.56 90 VAL B O 1
ATOM 4275 N N . ALA B 1 109 ? 3.459 -77.470 54.428 1.00 25.93 91 ALA B N 1
ATOM 4276 C CA . ALA B 1 109 ? 2.045 -77.312 54.802 1.00 26.22 91 ALA B CA 1
ATOM 4277 C C . ALA B 1 109 ? 1.093 -77.884 53.738 1.00 29.58 91 ALA B C 1
ATOM 4278 O O . ALA B 1 109 ? 0.128 -78.540 54.101 1.00 28.55 91 ALA B O 1
ATOM 4280 N N . GLU B 1 110 ? 1.397 -77.682 52.438 1.00 27.27 92 GLU B N 1
ATOM 4281 C CA . GLU B 1 110 ? 0.578 -78.204 51.339 1.00 28.12 92 GLU B CA 1
ATOM 4282 C C . GLU B 1 110 ? 0.713 -79.738 51.180 1.00 32.81 92 GLU B C 1
ATOM 4283 O O . GLU B 1 110 ? -0.278 -80.402 50.874 1.00 33.67 92 GLU B O 1
ATOM 4289 N N . LEU B 1 111 ? 1.916 -80.290 51.413 1.00 28.01 93 LEU B N 1
ATOM 4290 C CA . LEU B 1 111 ? 2.156 -81.729 51.362 1.00 27.60 93 LEU B CA 1
ATOM 4291 C C . LEU B 1 111 ? 1.376 -82.435 52.495 1.00 32.95 93 LEU B C 1
ATOM 4292 O O . LEU B 1 111 ? 0.790 -83.481 52.251 1.00 33.96 93 LEU B O 1
ATOM 4297 N N . LYS B 1 112 ? 1.321 -81.837 53.705 1.00 28.18 94 LYS B N 1
ATOM 4298 C CA . LYS B 1 112 ? 0.572 -82.383 54.842 1.00 28.26 94 LYS B CA 1
ATOM 4299 C C . LYS B 1 112 ? -0.943 -82.367 54.576 1.00 35.65 94 LYS B C 1
ATOM 4300 O O . LYS B 1 112 ? -1.640 -83.326 54.902 1.00 35.04 94 LYS B O 1
ATOM 4306 N N . ASN B 1 113 ? -1.428 -81.278 53.971 1.00 33.90 95 ASN B N 1
ATOM 4307 C CA . ASN B 1 113 ? -2.819 -81.019 53.632 1.00 33.93 95 ASN B CA 1
ATOM 4308 C C . ASN B 1 113 ? -3.350 -81.963 52.552 1.00 37.78 95 ASN B C 1
ATOM 4309 O O . ASN B 1 113 ? -4.522 -82.335 52.596 1.00 37.89 95 ASN B O 1
ATOM 4314 N N . ARG B 1 114 ? -2.504 -82.314 51.565 1.00 33.65 96 ARG B N 1
ATOM 4315 C CA . ARG B 1 114 ? -2.873 -83.184 50.445 1.00 33.53 96 ARG B CA 1
ATOM 4316 C C . ARG B 1 114 ? -2.230 -84.587 50.579 1.00 36.47 96 ARG B C 1
ATOM 4317 O O . ARG B 1 114 ? -2.142 -85.305 49.583 1.00 36.87 96 ARG B O 1
ATOM 4325 N N . PHE B 1 115 ? -1.804 -84.972 51.807 1.00 30.09 97 PHE B N 1
ATOM 4326 C CA . PHE B 1 115 ? -1.063 -86.206 52.114 1.00 28.99 97 PHE B CA 1
ATOM 4327 C C . PHE B 1 115 ? -1.586 -87.478 51.417 1.00 35.24 97 PHE B C 1
ATOM 4328 O O . PHE B 1 115 ? -0.844 -88.088 50.641 1.00 34.35 97 PHE B O 1
ATOM 4336 N N . GLU B 1 116 ? -2.820 -87.901 51.748 1.00 34.23 98 GLU B N 1
ATOM 4337 C CA . GLU B 1 116 ? -3.440 -89.107 51.213 1.00 34.37 98 GLU B CA 1
ATOM 4338 C C . GLU B 1 116 ? -3.604 -89.073 49.713 1.00 36.81 98 GLU B C 1
ATOM 4339 O O . GLU B 1 116 ? -3.315 -90.074 49.063 1.00 34.41 98 GLU B O 1
ATOM 4345 N N . GLU B 1 117 ? -4.033 -87.921 49.160 1.00 34.71 99 GLU B N 1
ATOM 4346 C CA . GLU B 1 117 ? -4.196 -87.719 47.720 1.00 34.67 99 GLU B CA 1
ATOM 4347 C C . GLU B 1 117 ? -2.862 -87.940 46.985 1.00 38.75 99 GLU B C 1
ATOM 4348 O O . GLU B 1 117 ? -2.845 -88.625 45.962 1.00 39.71 99 GLU B O 1
ATOM 4354 N N . ILE B 1 118 ? -1.753 -87.372 47.519 1.00 33.62 100 ILE B N 1
ATOM 4355 C CA . ILE B 1 118 ? -0.413 -87.514 46.946 1.00 31.27 100 ILE B CA 1
ATOM 4356 C C . ILE B 1 118 ? 0.028 -88.992 47.032 1.00 31.66 100 ILE B C 1
ATOM 4357 O O . ILE B 1 118 ? 0.501 -89.531 46.036 1.00 29.33 100 ILE B O 1
ATOM 4362 N N . ALA B 1 119 ? -0.178 -89.642 48.198 1.00 27.69 101 ALA B N 1
ATOM 4363 C CA . ALA B 1 119 ? 0.146 -91.065 48.424 1.00 27.41 101 ALA B CA 1
ATOM 4364 C C . ALA B 1 119 ? -0.609 -91.978 47.445 1.00 29.63 101 ALA B C 1
ATOM 4365 O O . ALA B 1 119 ? 0.012 -92.865 46.860 1.00 28.99 101 ALA B O 1
ATOM 4367 N N . GLN B 1 120 ? -1.914 -91.720 47.220 1.00 25.15 102 GLN B N 1
ATOM 4368 C CA . GLN B 1 120 ? -2.748 -92.477 46.280 1.00 25.01 102 GLN B CA 1
ATOM 4369 C C . GLN B 1 120 ? -2.246 -92.347 44.845 1.00 29.25 102 GLN B C 1
ATOM 4370 O O . GLN B 1 120 ? -2.155 -93.348 44.146 1.00 27.25 102 GLN B O 1
ATOM 4376 N N . THR B 1 121 ? -1.882 -91.110 44.429 1.00 27.28 103 THR B N 1
ATOM 4377 C CA . THR B 1 121 ? -1.342 -90.797 43.102 1.00 27.43 103 THR B CA 1
ATOM 4378 C C . THR B 1 121 ? 0.003 -91.496 42.905 1.00 30.31 103 THR B C 1
ATOM 4379 O O . THR B 1 121 ? 0.287 -91.977 41.812 1.00 28.97 103 THR B O 1
ATOM 4383 N N . LEU B 1 122 ? 0.812 -91.559 43.986 1.00 28.57 104 LEU B N 1
ATOM 4384 C CA . LEU B 1 122 ? 2.126 -92.188 44.037 1.00 28.82 104 LEU B CA 1
ATOM 4385 C C . LEU B 1 122 ? 2.005 -93.678 43.773 1.00 30.75 104 LEU B C 1
ATOM 4386 O O . LEU B 1 122 ? 2.674 -94.178 42.869 1.00 29.88 104 LEU B O 1
ATOM 4391 N N . THR B 1 123 ? 1.099 -94.367 44.492 1.00 27.45 105 THR B N 1
ATOM 4392 C CA . THR B 1 123 ? 0.813 -95.800 44.313 1.00 28.17 105 THR B CA 1
ATOM 4393 C C . THR B 1 123 ? 0.356 -96.111 42.889 1.00 33.34 105 THR B C 1
ATOM 4394 O O . THR B 1 123 ? 0.838 -97.056 42.279 1.00 33.02 105 THR B O 1
ATOM 4398 N N . MET B 1 124 ? -0.545 -95.292 42.368 1.00 32.16 106 MET B N 1
ATOM 4399 C CA . MET B 1 124 ? -1.136 -95.393 41.037 1.00 32.38 106 MET B CA 1
ATOM 4400 C C . MET B 1 124 ? -0.072 -95.304 39.934 1.00 33.77 106 MET B C 1
ATOM 4401 O O . MET B 1 124 ? -0.005 -96.209 39.095 1.00 33.01 106 MET B O 1
ATOM 4406 N N . GLU B 1 125 ? 0.750 -94.228 39.924 1.00 28.85 107 GLU B N 1
ATOM 4407 C CA . GLU B 1 125 ? 1.746 -94.046 38.856 1.00 27.67 107 GLU B CA 1
ATOM 4408 C C . GLU B 1 125 ? 3.037 -94.860 39.027 1.00 31.01 107 GLU B C 1
ATOM 4409 O O . GLU B 1 125 ? 3.739 -95.064 38.035 1.00 30.00 107 GLU B O 1
ATOM 4415 N N . SER B 1 126 ? 3.398 -95.247 40.269 1.00 27.02 108 SER B N 1
ATOM 4416 C CA . SER B 1 126 ? 4.642 -95.976 40.499 1.00 26.08 108 SER B CA 1
ATOM 4417 C C . SER B 1 126 ? 4.440 -97.457 40.752 1.00 30.97 108 SER B C 1
ATOM 4418 O O . SER B 1 126 ? 5.372 -98.220 40.568 1.00 30.77 108 SER B O 1
ATOM 4421 N N . GLY B 1 127 ? 3.244 -97.854 41.174 1.00 29.26 109 GLY B N 1
ATOM 4422 C CA . GLY B 1 127 ? 2.952 -99.249 41.498 1.00 29.01 109 GLY B CA 1
ATOM 4423 C C . GLY B 1 127 ? 3.409 -99.649 42.893 1.00 31.82 109 GLY B C 1
ATOM 4424 O O . GLY B 1 127 ? 3.295 -100.822 43.262 1.00 31.38 109 GLY B O 1
ATOM 4425 N N . LYS B 1 128 ? 3.942 -98.695 43.688 1.00 27.93 110 LYS B N 1
ATOM 4426 C CA . LYS B 1 128 ? 4.425 -99.037 45.027 1.00 28.45 110 LYS B CA 1
ATOM 4427 C C . LYS B 1 128 ? 3.273 -99.185 46.021 1.00 31.97 110 LYS B C 1
ATOM 4428 O O . LYS B 1 128 ? 2.302 -98.443 45.915 1.00 30.92 110 LYS B O 1
ATOM 4434 N N . PRO B 1 129 ? 3.321 -100.172 46.950 1.00 29.75 111 PRO B N 1
ATOM 4435 C CA . PRO B 1 129 ? 2.207 -100.336 47.910 1.00 29.47 111 PRO B CA 1
ATOM 4436 C C . PRO B 1 129 ? 1.895 -99.051 48.659 1.00 32.12 111 PRO B C 1
ATOM 4437 O O . PRO B 1 129 ? 2.810 -98.275 48.943 1.00 32.54 111 PRO B O 1
ATOM 4441 N N . ILE B 1 130 ? 0.609 -98.813 48.941 1.00 28.56 112 ILE B N 1
ATOM 4442 C CA . ILE B 1 130 ? 0.095 -97.605 49.604 1.00 28.49 112 ILE B CA 1
ATOM 4443 C C . ILE B 1 130 ? 0.850 -97.291 50.940 1.00 32.04 112 ILE B C 1
ATOM 4444 O O . ILE B 1 130 ? 1.128 -96.124 51.199 1.00 29.96 112 ILE B O 1
ATOM 4449 N N . LYS B 1 131 ? 1.264 -98.312 51.714 1.00 31.29 113 LYS B N 1
ATOM 4450 C CA . LYS B 1 131 ? 2.029 -98.084 52.951 1.00 32.07 113 LYS B CA 1
ATOM 4451 C C . LYS B 1 131 ? 3.391 -97.444 52.605 1.00 35.62 113 LYS B C 1
ATOM 4452 O O . LYS B 1 131 ? 3.814 -96.521 53.299 1.00 35.52 113 LYS B O 1
ATOM 4458 N N . ASP B 1 132 ? 4.062 -97.929 51.526 1.00 30.16 114 ASP B N 1
ATOM 4459 C CA . ASP B 1 132 ? 5.348 -97.397 51.079 1.00 30.20 114 ASP B CA 1
ATOM 4460 C C . ASP B 1 132 ? 5.202 -95.982 50.507 1.00 31.43 114 ASP B C 1
ATOM 4461 O O . ASP B 1 132 ? 6.074 -95.135 50.738 1.00 28.83 114 ASP B O 1
ATOM 4466 N N . ALA B 1 133 ? 4.099 -95.736 49.774 1.00 27.82 115 ALA B N 1
ATOM 4467 C CA . ALA B 1 133 ? 3.772 -94.438 49.196 1.00 26.85 115 ALA B CA 1
ATOM 4468 C C . ALA B 1 133 ? 3.567 -93.375 50.278 1.00 30.20 115 ALA B C 1
ATOM 4469 O O . ALA B 1 133 ? 4.020 -92.254 50.109 1.00 29.46 115 ALA B O 1
ATOM 4471 N N . ARG B 1 134 ? 2.925 -93.737 51.394 1.00 28.24 116 ARG B N 1
ATOM 4472 C CA . ARG B 1 134 ? 2.715 -92.852 52.548 1.00 27.88 116 ARG B CA 1
ATOM 4473 C C . ARG B 1 134 ? 4.054 -92.539 53.204 1.00 31.61 116 ARG B C 1
ATOM 4474 O O . ARG B 1 134 ? 4.293 -91.385 53.558 1.00 30.97 116 ARG B O 1
ATOM 4482 N N . GLY B 1 135 ? 4.924 -93.555 53.303 1.00 27.30 117 GLY B N 1
ATOM 4483 C CA . GLY B 1 135 ? 6.286 -93.416 53.806 1.00 27.03 117 GLY B CA 1
ATOM 4484 C C . GLY B 1 135 ? 7.105 -92.447 52.968 1.00 31.14 117 GLY B C 1
ATOM 4485 O O . GLY B 1 135 ? 7.836 -91.625 53.517 1.00 31.49 117 GLY B O 1
ATOM 4486 N N . GLU B 1 136 ? 6.950 -92.497 51.625 1.00 28.45 118 GLU B N 1
ATOM 4487 C CA . GLU B 1 136 ? 7.642 -91.588 50.705 1.00 26.85 118 GLU B CA 1
ATOM 4488 C C . GLU B 1 136 ? 7.201 -90.125 50.908 1.00 28.41 118 GLU B C 1
ATOM 4489 O O . GLU B 1 136 ? 8.056 -89.237 50.914 1.00 27.23 118 GLU B O 1
ATOM 4495 N N . VAL B 1 137 ? 5.873 -89.879 51.042 1.00 25.08 119 VAL B N 1
ATOM 4496 C CA . VAL B 1 137 ? 5.284 -88.537 51.288 1.00 25.03 119 VAL B CA 1
ATOM 4497 C C . VAL B 1 137 ? 5.809 -87.979 52.642 1.00 30.01 119 VAL B C 1
ATOM 4498 O O . VAL B 1 137 ? 6.156 -86.801 52.737 1.00 28.60 119 VAL B O 1
ATOM 4502 N N . THR B 1 138 ? 5.923 -88.849 53.650 1.00 29.45 120 THR B N 1
ATOM 4503 C CA . THR B 1 138 ? 6.468 -88.483 54.958 1.00 30.31 120 THR B CA 1
ATOM 4504 C C . THR B 1 138 ? 7.924 -88.027 54.823 1.00 33.76 120 THR B C 1
ATOM 4505 O O . THR B 1 138 ? 8.270 -86.976 55.351 1.00 34.27 120 THR B O 1
ATOM 4509 N N . ARG B 1 139 ? 8.755 -88.799 54.092 1.00 29.73 121 ARG B N 1
ATOM 4510 C CA . ARG B 1 139 ? 10.161 -88.480 53.848 1.00 28.50 121 ARG B CA 1
ATOM 4511 C C . ARG B 1 139 ? 10.327 -87.206 53.017 1.00 31.67 121 ARG B C 1
ATOM 4512 O O . ARG B 1 139 ? 11.278 -86.451 53.233 1.00 30.51 121 ARG B O 1
ATOM 4520 N N . THR B 1 140 ? 9.378 -86.950 52.102 1.00 29.27 122 THR B N 1
ATOM 4521 C CA . THR B 1 140 ? 9.358 -85.739 51.274 1.00 28.44 122 THR B CA 1
ATOM 4522 C C . THR B 1 140 ? 9.087 -84.532 52.156 1.00 29.57 122 THR B C 1
ATOM 4523 O O . THR B 1 140 ? 9.701 -83.487 51.946 1.00 28.10 122 THR B O 1
ATOM 4527 N N . ILE B 1 141 ? 8.163 -84.674 53.143 1.00 26.30 123 ILE B N 1
ATOM 4528 C CA . ILE B 1 141 ? 7.841 -83.627 54.110 1.00 24.74 123 ILE B CA 1
ATOM 4529 C C . ILE B 1 141 ? 9.107 -83.335 54.926 1.00 28.80 123 ILE B C 1
ATOM 4530 O O . ILE B 1 141 ? 9.463 -82.161 55.072 1.00 28.52 123 ILE B O 1
ATOM 4535 N N . ASP B 1 142 ? 9.829 -84.394 55.375 1.00 23.99 124 ASP B N 1
ATOM 4536 C CA . ASP B 1 142 ? 11.072 -84.243 56.141 1.00 23.49 124 ASP B CA 1
ATOM 4537 C C . ASP B 1 142 ? 12.153 -83.544 55.324 1.00 27.52 124 ASP B C 1
ATOM 4538 O O . ASP B 1 142 ? 12.877 -82.729 55.872 1.00 27.03 124 ASP B O 1
ATOM 4543 N N . THR B 1 143 ? 12.265 -83.869 54.012 1.00 25.05 125 THR B N 1
ATOM 4544 C CA . THR B 1 143 ? 13.246 -83.305 53.085 1.00 23.10 125 THR B CA 1
ATOM 4545 C C . THR B 1 143 ? 13.016 -81.801 52.922 1.00 26.09 125 THR B C 1
ATOM 4546 O O . THR B 1 143 ? 13.959 -81.027 53.041 1.00 23.26 125 THR B O 1
ATOM 4550 N N . PHE B 1 144 ? 11.748 -81.395 52.670 1.00 24.70 126 PHE B N 1
ATOM 4551 C CA . PHE B 1 144 ? 11.386 -79.986 52.537 1.00 24.39 126 PHE B CA 1
ATOM 4552 C C . PHE B 1 144 ? 11.557 -79.234 53.862 1.00 27.43 126 PHE B C 1
ATOM 4553 O O . PHE B 1 144 ? 11.945 -78.070 53.852 1.00 26.45 126 PHE B O 1
ATOM 4561 N N . GLN B 1 145 ? 11.293 -79.919 54.993 1.00 25.74 127 GLN B N 1
ATOM 4562 C CA . GLN B 1 145 ? 11.438 -79.371 56.346 1.00 25.74 127 GLN B CA 1
ATOM 4563 C C . GLN B 1 145 ? 12.911 -79.129 56.675 1.00 28.65 127 GLN B C 1
ATOM 4564 O O . GLN B 1 145 ? 13.245 -78.041 57.145 1.00 29.46 127 GLN B O 1
ATOM 4570 N N . VAL B 1 146 ? 13.787 -80.104 56.385 1.00 24.15 128 VAL B N 1
ATOM 4571 C CA . VAL B 1 146 ? 15.247 -79.957 56.561 1.00 24.05 128 VAL B CA 1
ATOM 4572 C C . VAL B 1 146 ? 15.730 -78.755 55.709 1.00 26.25 128 VAL B C 1
ATOM 4573 O O . VAL B 1 146 ? 16.500 -77.940 56.204 1.00 26.96 128 VAL B O 1
ATOM 4577 N N . ALA B 1 147 ? 15.265 -78.655 54.439 1.00 22.09 129 ALA B N 1
ATOM 4578 C CA . ALA B 1 147 ? 15.629 -77.561 53.538 1.00 21.42 129 ALA B CA 1
ATOM 4579 C C . ALA B 1 147 ? 15.187 -76.205 54.077 1.00 24.02 129 ALA B C 1
ATOM 4580 O O . ALA B 1 147 ? 15.968 -75.259 54.003 1.00 24.84 129 ALA B O 1
ATOM 4582 N N . ALA B 1 148 ? 13.963 -76.114 54.651 1.00 20.19 130 ALA B N 1
ATOM 4583 C CA . ALA B 1 148 ? 13.461 -74.873 55.269 1.00 20.79 130 ALA B CA 1
ATOM 4584 C C . ALA B 1 148 ? 14.428 -74.396 56.374 1.00 26.36 130 ALA B C 1
ATOM 4585 O O . ALA B 1 148 ? 14.770 -73.213 56.429 1.00 25.53 130 ALA B O 1
ATOM 4587 N N . GLU B 1 149 ? 14.913 -75.336 57.209 1.00 25.03 131 GLU B N 1
ATOM 4588 C CA . GLU B 1 149 ? 15.844 -75.046 58.317 1.00 24.99 131 GLU B CA 1
ATOM 4589 C C . GLU B 1 149 ? 17.243 -74.708 57.849 1.00 29.75 131 GLU B C 1
ATOM 4590 O O . GLU B 1 149 ? 17.898 -73.857 58.445 1.00 30.21 131 GLU B O 1
ATOM 4596 N N . GLU B 1 150 ? 17.688 -75.352 56.760 1.00 26.60 132 GLU B N 1
ATOM 4597 C CA . GLU B 1 150 ? 18.993 -75.114 56.160 1.00 24.12 132 GLU B CA 1
ATOM 4598 C C . GLU B 1 150 ? 19.051 -73.781 55.411 1.00 27.17 132 GLU B C 1
ATOM 4599 O O . GLU B 1 150 ? 20.125 -73.176 55.344 1.00 25.04 132 GLU B O 1
ATOM 4605 N N . SER B 1 151 ? 17.907 -73.326 54.835 1.00 24.97 133 SER B N 1
ATOM 4606 C CA . SER B 1 151 ? 17.829 -72.058 54.074 1.00 23.76 133 SER B CA 1
ATOM 4607 C C . SER B 1 151 ? 18.267 -70.826 54.889 1.00 26.89 133 SER B C 1
ATOM 4608 O O . SER B 1 151 ? 18.769 -69.861 54.302 1.00 25.90 133 SER B O 1
ATOM 4611 N N . VAL B 1 152 ? 18.074 -70.862 56.235 1.00 25.22 134 VAL B N 1
ATOM 4612 C CA . VAL B 1 152 ? 18.441 -69.772 57.158 1.00 25.08 134 VAL B CA 1
ATOM 4613 C C . VAL B 1 152 ? 19.784 -70.049 57.883 1.00 29.17 134 VAL B C 1
ATOM 4614 O O . VAL B 1 152 ? 20.131 -69.351 58.824 1.00 29.83 134 VAL B O 1
ATOM 4618 N N . ARG B 1 153 ? 20.545 -71.037 57.417 1.00 26.55 135 ARG B N 1
ATOM 4619 C CA . ARG B 1 153 ? 21.810 -71.465 58.018 1.00 26.50 135 ARG B CA 1
ATOM 4620 C C . ARG B 1 153 ? 22.958 -71.547 57.054 1.00 28.29 135 ARG B C 1
ATOM 4621 O O . ARG B 1 153 ? 23.874 -72.338 57.295 1.00 29.45 135 ARG B O 1
ATOM 4629 N N . ILE B 1 154 ? 22.929 -70.788 55.967 1.00 24.19 136 ILE B N 1
ATOM 4630 C CA . ILE B 1 154 ? 24.056 -70.809 55.026 1.00 23.39 136 ILE B CA 1
ATOM 4631 C C . ILE B 1 154 ? 25.113 -69.863 55.592 1.00 27.47 136 ILE B C 1
ATOM 4632 O O . ILE B 1 154 ? 25.028 -68.650 55.436 1.00 28.23 136 ILE B O 1
ATOM 4637 N N . TYR B 1 155 ? 26.057 -70.433 56.316 1.00 24.47 137 TYR B N 1
ATOM 4638 C CA . TYR B 1 155 ? 27.126 -69.719 56.981 1.00 24.99 137 TYR B CA 1
ATOM 4639 C C . TYR B 1 155 ? 28.330 -69.526 56.090 1.00 27.63 137 TYR B C 1
ATOM 4640 O O . TYR B 1 155 ? 28.583 -70.320 55.183 1.00 28.47 137 TYR B O 1
ATOM 4649 N N . GLY B 1 156 ? 29.050 -68.455 56.359 1.00 23.17 138 GLY B N 1
ATOM 4650 C CA . GLY B 1 156 ? 30.310 -68.155 55.703 1.00 22.97 138 GLY B CA 1
ATOM 4651 C C . GLY B 1 156 ? 31.406 -68.160 56.750 1.00 26.15 138 GLY B C 1
ATOM 4652 O O . GLY B 1 156 ? 31.143 -68.417 57.928 1.00 23.48 138 GLY B O 1
ATOM 4653 N N . GLU B 1 157 ? 32.628 -67.845 56.345 1.00 26.38 139 GLU B N 1
ATOM 4654 C CA . GLU B 1 157 ? 33.736 -67.784 57.277 1.00 28.13 139 GLU B CA 1
ATOM 4655 C C . GLU B 1 157 ? 34.377 -66.419 57.250 1.00 32.94 139 GLU B C 1
ATOM 4656 O O . GLU B 1 157 ? 34.439 -65.766 56.206 1.00 33.66 139 GLU B O 1
ATOM 4662 N N . HIS B 1 158 ? 34.958 -66.043 58.379 1.00 29.15 140 HIS B N 1
ATOM 4663 C CA . HIS B 1 158 ? 35.838 -64.903 58.472 1.00 28.61 140 HIS B CA 1
ATOM 4664 C C . HIS B 1 158 ? 37.198 -65.584 58.630 1.00 32.27 140 HIS B C 1
ATOM 4665 O O . HIS B 1 158 ? 37.401 -66.384 59.553 1.00 31.25 140 HIS B O 1
ATOM 4672 N N . ILE B 1 159 ? 38.094 -65.345 57.675 1.00 29.38 141 ILE B N 1
ATOM 4673 C CA . ILE B 1 159 ? 39.385 -66.007 57.683 1.00 28.55 141 ILE B CA 1
ATOM 4674 C C . ILE B 1 159 ? 40.549 -65.022 57.829 1.00 31.95 141 ILE B C 1
ATOM 4675 O O . ILE B 1 159 ? 40.586 -64.011 57.140 1.00 31.50 141 ILE B O 1
ATOM 4680 N N . PRO B 1 160 ? 41.526 -65.317 58.717 1.00 28.20 142 PRO B N 1
ATOM 4681 C CA . PRO B 1 160 ? 42.742 -64.487 58.740 1.00 27.60 142 PRO B CA 1
ATOM 4682 C C . PRO B 1 160 ? 43.555 -64.882 57.491 1.00 29.58 142 PRO B C 1
ATOM 4683 O O . PRO B 1 160 ? 43.597 -66.080 57.115 1.00 29.49 142 PRO B O 1
ATOM 4687 N N . LEU B 1 161 ? 44.132 -63.895 56.812 1.00 24.09 143 LEU B N 1
ATOM 4688 C CA . LEU B 1 161 ? 44.892 -64.198 55.605 1.00 22.98 143 LEU B CA 1
ATOM 4689 C C . LEU B 1 161 ? 46.369 -63.826 55.758 1.00 27.63 143 LEU B C 1
ATOM 4690 O O . LEU B 1 161 ? 47.178 -64.109 54.877 1.00 28.41 143 LEU B O 1
ATOM 4695 N N . ASP B 1 162 ? 46.732 -63.311 56.933 1.00 24.98 144 ASP B N 1
ATOM 4696 C CA . ASP B 1 162 ? 48.098 -62.917 57.293 1.00 24.89 144 ASP B CA 1
ATOM 4697 C C . ASP B 1 162 ? 48.834 -64.130 57.881 1.00 30.16 144 ASP B C 1
ATOM 4698 O O . ASP B 1 162 ? 49.276 -64.127 59.038 1.00 30.08 144 ASP B O 1
ATOM 4703 N N . ILE B 1 163 ? 48.978 -65.164 57.048 1.00 28.47 145 ILE B N 1
ATOM 4704 C CA . ILE B 1 163 ? 49.603 -66.458 57.397 1.00 28.84 145 ILE B CA 1
ATOM 4705 C C . ILE B 1 163 ? 51.141 -66.403 57.359 1.00 30.87 145 ILE B C 1
ATOM 4706 O O . ILE B 1 163 ? 51.795 -67.311 57.859 1.00 30.03 145 ILE B O 1
ATOM 4711 N N . SER B 1 164 ? 51.695 -65.362 56.723 1.00 26.30 146 SER B N 1
ATOM 4712 C CA . SER B 1 164 ? 53.131 -65.119 56.572 1.00 26.64 146 SER B CA 1
ATOM 4713 C C . SER B 1 164 ? 53.321 -63.610 56.447 1.00 29.31 146 SER B C 1
ATOM 4714 O O . SER B 1 164 ? 52.333 -62.901 56.254 1.00 28.03 146 SER B O 1
ATOM 4717 N N . ALA B 1 165 ? 54.550 -63.117 56.655 1.00 27.66 147 ALA B N 1
ATOM 4718 C CA . ALA B 1 165 ? 54.909 -61.683 56.628 1.00 28.55 147 ALA B CA 1
ATOM 4719 C C . ALA B 1 165 ? 54.519 -60.959 55.342 1.00 34.15 147 ALA B C 1
ATOM 4720 O O . ALA B 1 165 ? 54.079 -59.814 55.408 1.00 35.05 147 ALA B O 1
ATOM 4722 N N . ARG B 1 166 ? 54.660 -61.617 54.184 1.00 31.43 148 ARG B N 1
ATOM 4723 C CA . ARG B 1 166 ? 54.282 -61.048 52.881 1.00 32.03 148 ARG B CA 1
ATOM 4724 C C . ARG B 1 166 ? 52.767 -60.784 52.786 1.00 35.37 148 ARG B C 1
ATOM 4725 O O . ARG B 1 166 ? 52.337 -59.928 52.011 1.00 35.33 148 ARG B O 1
ATOM 4733 N N . ASN B 1 167 ? 51.968 -61.490 53.621 1.00 30.21 149 ASN B N 1
ATOM 4734 C CA . ASN B 1 167 ? 50.512 -61.381 53.671 1.00 28.10 149 ASN B CA 1
ATOM 4735 C C . ASN B 1 167 ? 49.989 -60.512 54.813 1.00 30.73 149 ASN B C 1
ATOM 4736 O O . ASN B 1 167 ? 48.809 -60.568 55.119 1.00 30.32 149 ASN B O 1
ATOM 4741 N N . LYS B 1 168 ? 50.853 -59.673 55.404 1.00 27.38 150 LYS B N 1
ATOM 4742 C CA . LYS B 1 168 ? 50.526 -58.736 56.478 1.00 26.88 150 LYS B CA 1
ATOM 4743 C C . LYS B 1 168 ? 49.336 -57.826 56.086 1.00 30.50 150 LYS B C 1
ATOM 4744 O O . LYS B 1 168 ? 49.306 -57.320 54.966 1.00 31.67 150 LYS B O 1
ATOM 4750 N N . GLY B 1 169 ? 48.402 -57.624 57.020 1.00 24.42 151 GLY B N 1
ATOM 4751 C CA . GLY B 1 169 ? 47.246 -56.747 56.861 1.00 23.52 151 GLY B CA 1
ATOM 4752 C C . GLY B 1 169 ? 46.131 -57.314 56.002 1.00 26.44 151 GLY B C 1
ATOM 4753 O O . GLY B 1 169 ? 45.246 -56.566 55.578 1.00 25.74 151 GLY B O 1
ATOM 4754 N N . LEU B 1 170 ? 46.156 -58.645 55.755 1.00 22.23 152 LEU B N 1
ATOM 4755 C CA . LEU B 1 170 ? 45.161 -59.326 54.933 1.00 21.83 152 LEU B CA 1
ATOM 4756 C C . LEU B 1 170 ? 44.202 -60.164 55.745 1.00 27.99 152 LEU B C 1
ATOM 4757 O O . LEU B 1 170 ? 44.594 -60.866 56.688 1.00 27.84 152 LEU B O 1
ATOM 4762 N N . GLN B 1 171 ? 42.934 -60.104 55.362 1.00 25.35 153 GLN B N 1
ATOM 4763 C CA . GLN B 1 171 ? 41.866 -60.884 55.989 1.00 25.36 153 GLN B CA 1
ATOM 4764 C C . GLN B 1 171 ? 40.822 -61.192 54.911 1.00 29.89 153 GLN B C 1
ATOM 4765 O O . GLN B 1 171 ? 40.726 -60.476 53.926 1.00 29.30 153 GLN B O 1
ATOM 4771 N N . GLY B 1 172 ? 40.055 -62.247 55.095 1.00 27.90 154 GLY B N 1
ATOM 4772 C CA . GLY B 1 172 ? 39.029 -62.591 54.125 1.00 26.84 154 GLY B CA 1
ATOM 4773 C C . GLY B 1 172 ? 37.674 -62.927 54.698 1.00 28.03 154 GLY B C 1
ATOM 4774 O O . GLY B 1 172 ? 37.566 -63.386 55.831 1.00 26.94 154 GLY B O 1
ATOM 4775 N N . ILE B 1 173 ? 36.634 -62.650 53.921 1.00 24.34 155 ILE B N 1
ATOM 4776 C CA . ILE B 1 173 ? 35.262 -63.044 54.205 1.00 24.04 155 ILE B CA 1
ATOM 4777 C C . ILE B 1 173 ? 34.919 -64.020 53.083 1.00 27.34 155 ILE B C 1
ATOM 4778 O O . ILE B 1 173 ? 34.999 -63.660 51.910 1.00 25.23 155 ILE B O 1
ATOM 4783 N N . VAL B 1 174 ? 34.630 -65.266 53.448 1.00 25.82 156 VAL B N 1
ATOM 4784 C CA . VAL B 1 174 ? 34.275 -66.333 52.503 1.00 26.12 156 VAL B CA 1
ATOM 4785 C C . VAL B 1 174 ? 32.774 -66.519 52.616 1.00 33.79 156 VAL B C 1
ATOM 4786 O O . VAL B 1 174 ? 32.266 -66.789 53.705 1.00 35.40 156 VAL B O 1
ATOM 4790 N N . LYS B 1 175 ? 32.068 -66.332 51.512 1.00 30.24 157 LYS B N 1
ATOM 4791 C CA . LYS B 1 175 ? 30.609 -66.444 51.458 1.00 29.01 157 LYS B CA 1
ATOM 4792 C C . LYS B 1 175 ? 30.236 -67.340 50.281 1.00 30.77 157 LYS B C 1
ATOM 4793 O O . LYS B 1 175 ? 31.015 -67.483 49.333 1.00 29.03 157 LYS B O 1
ATOM 4799 N N . LYS B 1 176 ? 29.078 -68.002 50.376 1.00 26.96 158 LYS B N 1
ATOM 4800 C CA . LYS B 1 176 ? 28.574 -68.895 49.333 1.00 25.12 158 LYS B CA 1
ATOM 4801 C C . LYS B 1 176 ? 27.430 -68.236 48.569 1.00 26.18 158 LYS B C 1
ATOM 4802 O O . LYS B 1 176 ? 26.599 -67.551 49.161 1.00 26.20 158 LYS B O 1
ATOM 4808 N N . PHE B 1 177 ? 27.418 -68.406 47.256 1.00 22.19 159 PHE B N 1
ATOM 4809 C CA . PHE B 1 177 ? 26.429 -67.796 46.371 1.00 21.61 159 PHE B CA 1
ATOM 4810 C C . PHE B 1 177 ? 25.715 -68.838 45.541 1.00 23.91 159 PHE B C 1
ATOM 4811 O O . PHE B 1 177 ? 26.347 -69.826 45.184 1.00 23.38 159 PHE B O 1
ATOM 4819 N N . PRO B 1 178 ? 24.428 -68.638 45.158 1.00 21.46 160 PRO B N 1
ATOM 4820 C CA . PRO B 1 178 ? 23.779 -69.618 44.249 1.00 20.10 160 PRO B CA 1
ATOM 4821 C C . PRO B 1 178 ? 24.601 -69.831 42.969 1.00 21.52 160 PRO B C 1
ATOM 4822 O O . PRO B 1 178 ? 25.105 -68.868 42.397 1.00 22.27 160 PRO B O 1
ATOM 4826 N N . ILE B 1 179 ? 24.784 -71.092 42.548 1.00 17.31 161 ILE B N 1
ATOM 4827 C CA . ILE B 1 179 ? 25.517 -71.445 41.324 1.00 17.02 161 ILE B CA 1
ATOM 4828 C C . ILE B 1 179 ? 24.806 -70.895 40.055 1.00 24.43 161 ILE B C 1
ATOM 4829 O O . ILE B 1 179 ? 25.463 -70.552 39.073 1.00 24.97 161 ILE B O 1
ATOM 4834 N N . GLY B 1 180 ? 23.485 -70.768 40.132 1.00 22.92 162 GLY B N 1
ATOM 4835 C CA . GLY B 1 180 ? 22.657 -70.293 39.038 1.00 23.18 162 GLY B CA 1
ATOM 4836 C C . GLY B 1 180 ? 21.661 -71.349 38.587 1.00 27.76 162 GLY B C 1
ATOM 4837 O O . GLY B 1 180 ? 21.373 -72.273 39.352 1.00 26.99 162 GLY B O 1
ATOM 4838 N N . PRO B 1 181 ? 21.134 -71.253 37.329 1.00 24.78 163 PRO B N 1
ATOM 4839 C CA . PRO B 1 181 ? 20.132 -72.241 36.854 1.00 23.72 163 PRO B CA 1
ATOM 4840 C C . PRO B 1 181 ? 20.565 -73.706 36.889 1.00 24.98 163 PRO B C 1
ATOM 4841 O O . PRO B 1 181 ? 21.655 -74.057 36.436 1.00 24.04 163 PRO B O 1
ATOM 4845 N N . VAL B 1 182 ? 19.711 -74.570 37.432 1.00 22.12 164 VAL B N 1
ATOM 4846 C CA . VAL B 1 182 ? 20.099 -75.967 37.532 1.00 21.72 164 VAL B CA 1
ATOM 4847 C C . VAL B 1 182 ? 19.126 -76.849 36.762 1.00 27.63 164 VAL B C 1
ATOM 4848 O O . VAL B 1 182 ? 17.912 -76.655 36.797 1.00 27.38 164 VAL B O 1
ATOM 4852 N N . SER B 1 183 ? 19.712 -77.802 36.018 1.00 24.33 165 SER B N 1
ATOM 4853 C CA . SER B 1 183 ? 19.013 -78.814 35.225 1.00 23.23 165 SER B CA 1
ATOM 4854 C C . SER B 1 183 ? 18.841 -80.054 36.110 1.00 26.37 165 SER B C 1
ATOM 4855 O O . SER B 1 183 ? 19.817 -80.607 36.630 1.00 25.08 165 SER B O 1
ATOM 4858 N N . MET B 1 184 ? 17.591 -80.474 36.282 1.00 22.52 166 MET B N 1
ATOM 4859 C CA . MET B 1 184 ? 17.251 -81.622 37.109 1.00 21.10 166 MET B CA 1
ATOM 4860 C C . MET B 1 184 ? 16.586 -82.695 36.281 1.00 26.62 166 MET B C 1
ATOM 4861 O O . MET B 1 184 ? 15.675 -82.407 35.510 1.00 27.28 166 MET B O 1
ATOM 4866 N N . VAL B 1 185 ? 17.068 -83.925 36.418 1.00 23.97 167 VAL B N 1
ATOM 4867 C CA . VAL B 1 185 ? 16.555 -85.103 35.713 1.00 24.34 167 VAL B CA 1
ATOM 4868 C C . VAL B 1 185 ? 16.338 -86.138 36.807 1.00 28.79 167 VAL B C 1
ATOM 4869 O O . VAL B 1 185 ? 17.288 -86.557 37.473 1.00 27.82 167 VAL B O 1
ATOM 4873 N N . SER B 1 186 ? 15.063 -86.478 37.033 1.00 26.52 168 SER B N 1
ATOM 4874 C CA . SER B 1 186 ? 14.619 -87.327 38.130 1.00 26.57 168 SER B CA 1
ATOM 4875 C C . SER B 1 186 ? 14.154 -88.730 37.706 1.00 30.26 168 SER B C 1
ATOM 4876 O O . SER B 1 186 ? 13.827 -88.921 36.540 1.00 30.36 168 SER B O 1
ATOM 4879 N N . PRO B 1 187 ? 14.173 -89.740 38.619 1.00 28.49 169 PRO B N 1
ATOM 4880 C CA . PRO B 1 187 ? 13.781 -91.101 38.212 1.00 29.28 169 PRO B CA 1
ATOM 4881 C C . PRO B 1 187 ? 12.294 -91.454 38.465 1.00 33.80 169 PRO B C 1
ATOM 4882 O O . PRO B 1 187 ? 11.510 -90.648 38.991 1.00 31.88 169 PRO B O 1
ATOM 4886 N N . TRP B 1 188 ? 11.936 -92.701 38.132 1.00 31.68 170 TRP B N 1
ATOM 4887 C CA . TRP B 1 188 ? 10.580 -93.231 38.301 1.00 31.73 170 TRP B CA 1
ATOM 4888 C C . TRP B 1 188 ? 10.375 -94.038 39.586 1.00 34.56 170 TRP B C 1
ATOM 4889 O O . TRP B 1 188 ? 9.220 -94.295 39.942 1.00 34.86 170 TRP B O 1
ATOM 4900 N N . ASN B 1 189 ? 11.468 -94.477 40.254 1.00 30.11 171 ASN B N 1
ATOM 4901 C CA . ASN B 1 189 ? 11.355 -95.343 41.447 1.00 30.05 171 ASN B CA 1
ATOM 4902 C C . ASN B 1 189 ? 10.907 -94.590 42.747 1.00 37.02 171 ASN B C 1
ATOM 4903 O O . ASN B 1 189 ? 10.124 -95.138 43.540 1.00 38.36 171 ASN B O 1
ATOM 4908 N N . PHE B 1 190 ? 11.340 -93.350 42.949 1.00 33.61 172 PHE B N 1
ATOM 4909 C CA . PHE B 1 190 ? 10.838 -92.546 44.081 1.00 33.84 172 PHE B CA 1
ATOM 4910 C C . PHE B 1 190 ? 10.501 -91.207 43.431 1.00 35.63 172 PHE B C 1
ATOM 4911 O O . PHE B 1 190 ? 11.286 -90.258 43.563 1.00 34.07 172 PHE B O 1
ATOM 4919 N N . PRO B 1 191 ? 9.390 -91.143 42.639 1.00 31.25 173 PRO B N 1
ATOM 4920 C CA . PRO B 1 191 ? 9.113 -89.921 41.859 1.00 30.48 173 PRO B CA 1
ATOM 4921 C C . PRO B 1 191 ? 8.778 -88.666 42.661 1.00 33.20 173 PRO B C 1
ATOM 4922 O O . PRO B 1 191 ? 8.670 -87.591 42.071 1.00 33.39 173 PRO B O 1
ATOM 4926 N N . LEU B 1 192 ? 8.603 -88.787 43.980 1.00 28.44 174 LEU B N 1
ATOM 4927 C CA . LEU B 1 192 ? 8.364 -87.613 44.805 1.00 27.88 174 LEU B CA 1
ATOM 4928 C C . LEU B 1 192 ? 9.617 -87.271 45.624 1.00 29.79 174 LEU B C 1
ATOM 4929 O O . LEU B 1 192 ? 10.134 -86.162 45.503 1.00 28.46 174 LEU B O 1
ATOM 4934 N N . ASN B 1 193 ? 10.123 -88.230 46.414 1.00 25.90 175 ASN B N 1
ATOM 4935 C CA . ASN B 1 193 ? 11.270 -88.011 47.287 1.00 26.19 175 ASN B CA 1
ATOM 4936 C C . ASN B 1 193 ? 12.583 -87.745 46.531 1.00 30.14 175 ASN B C 1
ATOM 4937 O O . ASN B 1 193 ? 13.367 -86.912 46.981 1.00 30.63 175 ASN B O 1
ATOM 4942 N N . LEU B 1 194 ? 12.812 -88.399 45.395 1.00 27.23 176 LEU B N 1
ATOM 4943 C CA . LEU B 1 194 ? 14.055 -88.157 44.663 1.00 26.73 176 LEU B CA 1
ATOM 4944 C C . LEU B 1 194 ? 13.979 -86.850 43.858 1.00 30.39 176 LEU B C 1
ATOM 4945 O O . LEU B 1 194 ? 15.020 -86.283 43.526 1.00 29.82 176 LEU B O 1
ATOM 4950 N N . VAL B 1 195 ? 12.754 -86.310 43.677 1.00 27.04 177 VAL B N 1
ATOM 4951 C CA . VAL B 1 195 ? 12.534 -84.977 43.097 1.00 25.90 177 VAL B CA 1
ATOM 4952 C C . VAL B 1 195 ? 12.823 -83.954 44.225 1.00 26.82 177 VAL B C 1
ATOM 4953 O O . VAL B 1 195 ? 13.583 -83.012 44.015 1.00 27.27 177 VAL B O 1
ATOM 4957 N N . ALA B 1 196 ? 12.233 -84.172 45.421 1.00 22.98 178 ALA B N 1
ATOM 4958 C CA . ALA B 1 196 ? 12.388 -83.317 46.611 1.00 22.63 178 ALA B CA 1
ATOM 4959 C C . ALA B 1 196 ? 13.875 -83.095 46.956 1.00 25.85 178 ALA B C 1
ATOM 4960 O O . ALA B 1 196 ? 14.253 -81.964 47.243 1.00 22.70 178 ALA B O 1
ATOM 4962 N N . HIS B 1 197 ? 14.716 -84.152 46.824 1.00 23.20 179 HIS B N 1
ATOM 4963 C CA . HIS B 1 197 ? 16.152 -84.090 47.105 1.00 22.97 179 HIS B CA 1
ATOM 4964 C C . HIS B 1 197 ? 16.954 -83.197 46.121 1.00 27.05 179 HIS B C 1
ATOM 4965 O O . HIS B 1 197 ? 18.134 -82.904 46.384 1.00 26.71 179 HIS B O 1
ATOM 4972 N N . LYS B 1 198 ? 16.304 -82.723 45.034 1.00 22.81 180 LYS B N 1
ATOM 4973 C CA . LYS B 1 198 ? 16.913 -81.793 44.081 1.00 22.50 180 LYS B CA 1
ATOM 4974 C C . LYS B 1 198 ? 16.247 -80.408 44.219 1.00 26.03 180 LYS B C 1
ATOM 4975 O O . LYS B 1 198 ? 16.943 -79.394 44.339 1.00 25.64 180 LYS B O 1
ATOM 4981 N N . VAL B 1 199 ? 14.907 -80.384 44.241 1.00 21.53 181 VAL B N 1
ATOM 4982 C CA . VAL B 1 199 ? 14.074 -79.179 44.313 1.00 21.30 181 VAL B CA 1
ATOM 4983 C C . VAL B 1 199 ? 14.208 -78.414 45.666 1.00 25.18 181 VAL B C 1
ATOM 4984 O O . VAL B 1 199 ? 14.383 -77.188 45.654 1.00 24.70 181 VAL B O 1
ATOM 4988 N N . ALA B 1 200 ? 14.096 -79.114 46.807 1.00 21.89 182 ALA B N 1
ATOM 4989 C CA . ALA B 1 200 ? 14.193 -78.476 48.136 1.00 20.99 182 ALA B CA 1
ATOM 4990 C C . ALA B 1 200 ? 15.551 -77.775 48.343 1.00 22.95 182 ALA B C 1
ATOM 4991 O O . ALA B 1 200 ? 15.532 -76.590 48.664 1.00 21.90 182 ALA B O 1
ATOM 4993 N N . PRO B 1 201 ? 16.723 -78.399 48.025 1.00 22.58 183 PRO B N 1
ATOM 4994 C CA . PRO B 1 201 ? 18.004 -77.663 48.137 1.00 21.93 183 PRO B CA 1
ATOM 4995 C C . PRO B 1 201 ? 18.122 -76.455 47.204 1.00 24.26 183 PRO B C 1
ATOM 4996 O O . PRO B 1 201 ? 18.726 -75.471 47.620 1.00 20.87 183 PRO B O 1
ATOM 5000 N N . ALA B 1 202 ? 17.567 -76.531 45.949 1.00 22.80 184 ALA B N 1
ATOM 5001 C CA . ALA B 1 202 ? 17.597 -75.436 44.971 1.00 23.34 184 ALA B CA 1
ATOM 5002 C C . ALA B 1 202 ? 16.873 -74.191 45.515 1.00 26.35 184 ALA B C 1
ATOM 5003 O O . ALA B 1 202 ? 17.386 -73.072 45.416 1.00 24.62 184 ALA B O 1
ATOM 5005 N N . ILE B 1 203 ? 15.702 -74.403 46.136 1.00 24.20 185 ILE B N 1
ATOM 5006 C CA . ILE B 1 203 ? 14.927 -73.333 46.751 1.00 24.55 185 ILE B CA 1
ATOM 5007 C C . ILE B 1 203 ? 15.623 -72.811 48.022 1.00 26.60 185 ILE B C 1
ATOM 5008 O O . ILE B 1 203 ? 15.694 -71.596 48.219 1.00 25.52 185 ILE B O 1
ATOM 5013 N N . ALA B 1 204 ? 16.188 -73.725 48.837 1.00 23.18 186 ALA B N 1
ATOM 5014 C CA . ALA B 1 204 ? 16.896 -73.367 50.088 1.00 23.18 186 ALA B CA 1
ATOM 5015 C C . ALA B 1 204 ? 18.099 -72.448 49.835 1.00 26.00 186 ALA B C 1
ATOM 5016 O O . ALA B 1 204 ? 18.414 -71.602 50.659 1.00 24.03 186 ALA B O 1
ATOM 5018 N N . VAL B 1 205 ? 18.736 -72.616 48.673 1.00 24.23 187 VAL B N 1
ATOM 5019 C CA . VAL B 1 205 ? 19.905 -71.866 48.230 1.00 25.23 187 VAL B CA 1
ATOM 5020 C C . VAL B 1 205 ? 19.524 -70.594 47.427 1.00 27.37 187 VAL B C 1
ATOM 5021 O O . VAL B 1 205 ? 20.193 -69.574 47.562 1.00 26.21 187 VAL B O 1
ATOM 5025 N N . GLY B 1 206 ? 18.469 -70.676 46.619 1.00 22.49 188 GLY B N 1
ATOM 5026 C CA . GLY B 1 206 ? 18.051 -69.576 45.769 1.00 22.54 188 GLY B CA 1
ATOM 5027 C C . GLY B 1 206 ? 18.493 -69.760 44.330 1.00 26.76 188 GLY B C 1
ATOM 5028 O O . GLY B 1 206 ? 18.903 -68.798 43.688 1.00 26.22 188 GLY B O 1
ATOM 5029 N N . CYS B 1 207 ? 18.384 -70.996 43.806 1.00 24.65 189 CYS B N 1
ATOM 5030 C CA . CYS B 1 207 ? 18.713 -71.356 42.414 1.00 24.47 189 CYS B CA 1
ATOM 5031 C C . CYS B 1 207 ? 17.432 -71.551 41.631 1.00 27.23 189 CYS B C 1
ATOM 5032 O O . CYS B 1 207 ? 16.633 -72.407 42.031 1.00 25.56 189 CYS B O 1
ATOM 5035 N N . PRO B 1 208 ? 17.260 -70.919 40.446 1.00 24.10 190 PRO B N 1
ATOM 5036 C CA . PRO B 1 208 ? 16.109 -71.290 39.599 1.00 23.65 190 PRO B CA 1
ATOM 5037 C C . PRO B 1 208 ? 16.391 -72.671 38.969 1.00 27.62 190 PRO B C 1
ATOM 5038 O O . PRO B 1 208 ? 17.557 -73.087 38.871 1.00 27.90 190 PRO B O 1
ATOM 5042 N N . PHE B 1 209 ? 15.351 -73.408 38.588 1.00 22.85 191 PHE B N 1
ATOM 5043 C CA . PHE B 1 209 ? 15.586 -74.726 38.018 1.00 22.09 191 PHE B CA 1
ATOM 5044 C C . PHE B 1 209 ? 14.608 -75.119 36.916 1.00 26.32 191 PHE B C 1
ATOM 5045 O O . PHE B 1 209 ? 13.486 -74.603 36.864 1.00 23.81 191 PHE B O 1
ATOM 5053 N N . VAL B 1 210 ? 15.049 -76.071 36.048 1.00 22.23 192 VAL B N 1
ATOM 5054 C CA . VAL B 1 210 ? 14.211 -76.665 35.020 1.00 21.56 192 VAL B CA 1
ATOM 5055 C C . VAL B 1 210 ? 14.260 -78.182 35.285 1.00 27.14 192 VAL B C 1
ATOM 5056 O O . VAL B 1 210 ? 15.329 -78.797 35.190 1.00 26.30 192 VAL B O 1
ATOM 5060 N N . LEU B 1 211 ? 13.106 -78.760 35.666 1.00 24.25 193 LEU B N 1
ATOM 5061 C CA . LEU B 1 211 ? 13.013 -80.177 35.978 1.00 24.09 193 LEU B CA 1
ATOM 5062 C C . LEU B 1 211 ? 12.382 -81.010 34.879 1.00 27.55 193 LEU B C 1
ATOM 5063 O O . LEU B 1 211 ? 11.301 -80.676 34.393 1.00 26.70 193 LEU B O 1
ATOM 5068 N N . LYS B 1 212 ? 13.063 -82.111 34.516 1.00 24.79 194 LYS B N 1
ATOM 5069 C CA . LYS B 1 212 ? 12.573 -83.101 33.566 1.00 25.30 194 LYS B CA 1
ATOM 5070 C C . LYS B 1 212 ? 12.164 -84.303 34.424 1.00 28.92 194 LYS B C 1
ATOM 5071 O O . LYS B 1 212 ? 13.031 -85.072 34.836 1.00 27.67 194 LYS B O 1
ATOM 5077 N N . PRO B 1 213 ? 10.864 -84.463 34.760 1.00 27.02 195 PRO B N 1
ATOM 5078 C CA . PRO B 1 213 ? 10.470 -85.646 35.543 1.00 27.21 195 PRO B CA 1
ATOM 5079 C C . PRO B 1 213 ? 10.479 -86.892 34.659 1.00 28.54 195 PRO B C 1
ATOM 5080 O O . PRO B 1 213 ? 10.468 -86.756 33.428 1.00 28.20 195 PRO B O 1
ATOM 5084 N N . ALA B 1 214 ? 10.511 -88.096 35.258 1.00 25.41 196 ALA B N 1
ATOM 5085 C CA . ALA B 1 214 ? 10.450 -89.332 34.433 1.00 25.40 196 ALA B CA 1
ATOM 5086 C C . ALA B 1 214 ? 9.052 -89.388 33.767 1.00 28.49 196 ALA B C 1
ATOM 5087 O O . ALA B 1 214 ? 8.038 -89.112 34.415 1.00 25.56 196 ALA B O 1
ATOM 5089 N N . SER B 1 215 ? 9.014 -89.664 32.474 1.00 28.07 197 SER B N 1
ATOM 5090 C CA . SER B 1 215 ? 7.770 -89.727 31.694 1.00 29.62 197 SER B CA 1
ATOM 5091 C C . SER B 1 215 ? 6.784 -90.812 32.163 1.00 32.37 197 SER B C 1
ATOM 5092 O O . SER B 1 215 ? 5.589 -90.634 31.970 1.00 30.78 197 SER B O 1
ATOM 5095 N N . ARG B 1 216 ? 7.265 -91.881 32.824 1.00 30.43 198 ARG B N 1
ATOM 5096 C CA . ARG B 1 216 ? 6.404 -92.929 33.393 1.00 31.79 198 ARG B CA 1
ATOM 5097 C C . ARG B 1 216 ? 5.722 -92.483 34.696 1.00 35.38 198 ARG B C 1
ATOM 5098 O O . ARG B 1 216 ? 4.629 -92.959 35.011 1.00 35.16 198 ARG B O 1
ATOM 5106 N N . THR B 1 217 ? 6.386 -91.599 35.471 1.00 31.24 199 THR B N 1
ATOM 5107 C CA . THR B 1 217 ? 5.903 -91.130 36.778 1.00 29.77 199 THR B CA 1
ATOM 5108 C C . THR B 1 217 ? 6.021 -89.585 36.928 1.00 32.22 199 THR B C 1
ATOM 5109 O O . THR B 1 217 ? 6.702 -89.117 37.859 1.00 32.63 199 THR B O 1
ATOM 5113 N N . PRO B 1 218 ? 5.348 -88.757 36.092 1.00 27.10 200 PRO B N 1
ATOM 5114 C CA . PRO B 1 218 ? 5.529 -87.300 36.230 1.00 25.95 200 PRO B CA 1
ATOM 5115 C C . PRO B 1 218 ? 4.580 -86.589 37.191 1.00 29.79 200 PRO B C 1
ATOM 5116 O O . PRO B 1 218 ? 4.805 -85.421 37.485 1.00 30.25 200 PRO B O 1
ATOM 5120 N N . LEU B 1 219 ? 3.523 -87.268 37.643 1.00 26.78 201 LEU B N 1
ATOM 5121 C CA . LEU B 1 219 ? 2.434 -86.692 38.438 1.00 27.29 201 LEU B CA 1
ATOM 5122 C C . LEU B 1 219 ? 2.879 -86.168 39.783 1.00 33.79 201 LEU B C 1
ATOM 5123 O O . LEU B 1 219 ? 2.451 -85.077 40.153 1.00 34.92 201 LEU B O 1
ATOM 5128 N N . SER B 1 220 ? 3.790 -86.871 40.466 1.00 30.29 202 SER B N 1
ATOM 5129 C CA . SER B 1 220 ? 4.322 -86.422 41.746 1.00 30.45 202 SER B CA 1
ATOM 5130 C C . SER B 1 220 ? 5.036 -85.087 41.583 1.00 35.06 202 SER B C 1
ATOM 5131 O O . SER B 1 220 ? 4.768 -84.164 42.364 1.00 36.22 202 SER B O 1
ATOM 5134 N N . ALA B 1 221 ? 5.893 -84.969 40.525 1.00 29.67 203 ALA B N 1
ATOM 5135 C CA . ALA B 1 221 ? 6.622 -83.743 40.191 1.00 27.05 203 ALA B CA 1
ATOM 5136 C C . ALA B 1 221 ? 5.647 -82.636 39.824 1.00 30.64 203 ALA B C 1
ATOM 5137 O O . ALA B 1 221 ? 5.849 -81.502 40.239 1.00 31.54 203 ALA B O 1
ATOM 5139 N N . LEU B 1 222 ? 4.570 -82.972 39.077 1.00 27.07 204 LEU B N 1
ATOM 5140 C CA . LEU B 1 222 ? 3.542 -82.018 38.675 1.00 26.56 204 LEU B CA 1
ATOM 5141 C C . LEU B 1 222 ? 2.729 -81.490 39.876 1.00 31.56 204 LEU B C 1
ATOM 5142 O O . LEU B 1 222 ? 2.374 -80.319 39.871 1.00 32.38 204 LEU B O 1
ATOM 5147 N N . ILE B 1 223 ? 2.518 -82.306 40.926 1.00 29.36 205 ILE B N 1
ATOM 5148 C CA . ILE B 1 223 ? 1.821 -81.868 42.160 1.00 29.74 205 ILE B CA 1
ATOM 5149 C C . ILE B 1 223 ? 2.715 -80.848 42.898 1.00 33.10 205 ILE B C 1
ATOM 5150 O O . ILE B 1 223 ? 2.191 -79.862 43.410 1.00 32.80 205 ILE B O 1
ATOM 5155 N N . LEU B 1 224 ? 4.060 -81.025 42.846 1.00 29.95 206 LEU B N 1
ATOM 5156 C CA . LEU B 1 224 ? 5.004 -80.057 43.415 1.00 30.30 206 LEU B CA 1
ATOM 5157 C C . LEU B 1 224 ? 4.937 -78.744 42.667 1.00 32.66 206 LEU B C 1
ATOM 5158 O O . LEU B 1 224 ? 5.027 -77.689 43.285 1.00 33.18 206 LEU B O 1
ATOM 5163 N N . GLY B 1 225 ? 4.735 -78.821 41.355 1.00 29.27 207 GLY B N 1
ATOM 5164 C CA . GLY B 1 225 ? 4.560 -77.664 40.485 1.00 28.58 207 GLY B CA 1
ATOM 5165 C C . GLY B 1 225 ? 3.320 -76.886 40.865 1.00 31.37 207 GLY B C 1
ATOM 5166 O O . GLY B 1 225 ? 3.392 -75.672 41.017 1.00 30.27 207 GLY B O 1
ATOM 5167 N N . GLU B 1 226 ? 2.182 -77.594 41.068 1.00 29.61 208 GLU B N 1
ATOM 5168 C CA . GLU B 1 226 ? 0.906 -77.005 41.497 1.00 30.33 208 GLU B CA 1
ATOM 5169 C C . GLU B 1 226 ? 1.106 -76.215 42.765 1.00 32.06 208 GLU B C 1
ATOM 5170 O O . GLU B 1 226 ? 0.642 -75.080 42.860 1.00 31.64 208 GLU B O 1
ATOM 5176 N N . ILE B 1 227 ? 1.809 -76.824 43.737 1.00 28.02 209 ILE B N 1
ATOM 5177 C CA . ILE B 1 227 ? 2.093 -76.214 45.033 1.00 27.12 209 ILE B CA 1
ATOM 5178 C C . ILE B 1 227 ? 2.926 -74.954 44.841 1.00 31.21 209 ILE B C 1
ATOM 5179 O O . ILE B 1 227 ? 2.514 -73.866 45.288 1.00 29.69 209 ILE B O 1
ATOM 5184 N N . LEU B 1 228 ? 4.057 -75.095 44.098 1.00 28.16 210 LEU B N 1
ATOM 5185 C CA . LEU B 1 228 ? 4.994 -74.007 43.843 1.00 26.89 210 LEU B CA 1
ATOM 5186 C C . LEU B 1 228 ? 4.367 -72.858 43.117 1.00 33.36 210 LEU B C 1
ATOM 5187 O O . LEU B 1 228 ? 4.703 -71.714 43.414 1.00 34.10 210 LEU B O 1
ATOM 5192 N N . HIS B 1 229 ? 3.430 -73.151 42.190 1.00 30.92 211 HIS B N 1
ATOM 5193 C CA . HIS B 1 229 ? 2.714 -72.154 41.402 1.00 30.59 211 HIS B CA 1
ATOM 5194 C C . HIS B 1 229 ? 1.930 -71.179 42.294 1.00 35.20 211 HIS B C 1
ATOM 5195 O O . HIS B 1 229 ? 1.856 -69.992 41.974 1.00 35.27 211 HIS B O 1
ATOM 5202 N N . LYS B 1 230 ? 1.372 -71.678 43.411 1.00 31.86 212 LYS B N 1
ATOM 5203 C CA . LYS B 1 230 ? 0.578 -70.882 44.351 1.00 32.14 212 LYS B CA 1
ATOM 5204 C C . LYS B 1 230 ? 1.416 -70.079 45.365 1.00 35.46 212 LYS B C 1
ATOM 5205 O O . LYS B 1 230 ? 0.843 -69.328 46.159 1.00 34.82 212 LYS B O 1
ATOM 5211 N N . ILE B 1 231 ? 2.760 -70.228 45.350 1.00 32.08 213 ILE B N 1
ATOM 5212 C CA . ILE B 1 231 ? 3.618 -69.517 46.317 1.00 31.38 213 ILE B CA 1
ATOM 5213 C C . ILE B 1 231 ? 4.142 -68.184 45.729 1.00 37.70 213 ILE B C 1
ATOM 5214 O O . ILE B 1 231 ? 5.017 -68.164 44.864 1.00 36.75 213 ILE B O 1
ATOM 5219 N N . GLU B 1 232 ? 3.585 -67.076 46.240 1.00 37.57 214 GLU B N 1
ATOM 5220 C CA . GLU B 1 232 ? 3.857 -65.689 45.840 1.00 38.82 214 GLU B CA 1
ATOM 5221 C C . GLU B 1 232 ? 5.310 -65.230 46.072 1.00 42.25 214 GLU B C 1
ATOM 5222 O O . GLU B 1 232 ? 5.817 -64.450 45.252 1.00 41.12 214 GLU B O 1
ATOM 5228 N N . GLU B 1 233 ? 5.973 -65.713 47.169 1.00 38.23 215 GLU B N 1
ATOM 5229 C CA . GLU B 1 233 ? 7.369 -65.397 47.519 1.00 37.69 215 GLU B CA 1
ATOM 5230 C C . GLU B 1 233 ? 8.349 -65.864 46.440 1.00 40.33 215 GLU B C 1
ATOM 5231 O O . GLU B 1 233 ? 9.421 -65.270 46.295 1.00 41.22 215 GLU B O 1
ATOM 5237 N N . LEU B 1 234 ? 8.002 -66.944 45.715 1.00 34.16 216 LEU B N 1
ATOM 5238 C CA . LEU B 1 234 ? 8.855 -67.513 44.683 1.00 32.21 216 LEU B CA 1
ATOM 5239 C C . LEU B 1 234 ? 8.775 -66.700 43.382 1.00 33.98 216 LEU B C 1
ATOM 5240 O O . LEU B 1 234 ? 7.690 -66.576 42.810 1.00 33.14 216 LEU B O 1
ATOM 5245 N N . PRO B 1 235 ? 9.896 -66.067 42.946 1.00 30.56 217 PRO B N 1
ATOM 5246 C CA . PRO B 1 235 ? 9.856 -65.234 41.714 1.00 30.05 217 PRO B CA 1
ATOM 5247 C C . PRO B 1 235 ? 9.343 -65.957 40.465 1.00 35.10 217 PRO B C 1
ATOM 5248 O O . PRO B 1 235 ? 9.499 -67.167 40.345 1.00 34.55 217 PRO B O 1
ATOM 5252 N N . LEU B 1 236 ? 8.721 -65.211 39.543 1.00 32.48 218 LEU B N 1
ATOM 5253 C CA . LEU B 1 236 ? 8.215 -65.733 38.283 1.00 32.83 218 LEU B CA 1
ATOM 5254 C C . LEU B 1 236 ? 9.376 -66.268 37.443 1.00 35.57 218 LEU B C 1
ATOM 5255 O O . LEU B 1 236 ? 10.394 -65.588 37.295 1.00 35.39 218 LEU B O 1
ATOM 5260 N N . GLY B 1 237 ? 9.226 -67.498 36.945 1.00 30.74 219 GLY B N 1
ATOM 5261 C CA . GLY B 1 237 ? 10.250 -68.162 36.151 1.00 29.67 219 GLY B CA 1
ATOM 5262 C C . GLY B 1 237 ? 11.283 -68.918 36.961 1.00 33.01 219 GLY B C 1
ATOM 5263 O O . GLY B 1 237 ? 12.220 -69.465 36.381 1.00 33.99 219 GLY B O 1
ATOM 5264 N N . ALA B 1 238 ? 11.120 -68.980 38.298 1.00 28.82 220 ALA B N 1
ATOM 5265 C CA . ALA B 1 238 ? 12.018 -69.698 39.219 1.00 28.56 220 ALA B CA 1
ATOM 5266 C C . ALA B 1 238 ? 12.013 -71.198 38.936 1.00 30.32 220 ALA B C 1
ATOM 5267 O O . ALA B 1 238 ? 12.984 -71.889 39.256 1.00 28.34 220 ALA B O 1
ATOM 5269 N N . PHE B 1 239 ? 10.899 -71.710 38.390 1.00 25.15 221 PHE B N 1
ATOM 5270 C CA . PHE B 1 239 ? 10.799 -73.132 38.118 1.00 24.02 221 PHE B CA 1
ATOM 5271 C C . PHE B 1 239 ? 9.996 -73.450 36.852 1.00 28.73 221 PHE B C 1
ATOM 5272 O O . PHE B 1 239 ? 9.077 -72.722 36.472 1.00 28.31 221 PHE B O 1
ATOM 5280 N N . SER B 1 240 ? 10.320 -74.587 36.254 1.00 24.23 222 SER B N 1
ATOM 5281 C CA . SER B 1 240 ? 9.603 -75.193 35.148 1.00 23.76 222 SER B CA 1
ATOM 5282 C C . SER B 1 240 ? 9.709 -76.680 35.430 1.00 28.04 222 SER B C 1
ATOM 5283 O O . SER B 1 240 ? 10.722 -77.125 35.984 1.00 27.21 222 SER B O 1
ATOM 5286 N N . ILE B 1 241 ? 8.652 -77.424 35.114 1.00 24.25 223 ILE B N 1
ATOM 5287 C CA . ILE B 1 241 ? 8.575 -78.880 35.284 1.00 23.60 223 ILE B CA 1
ATOM 5288 C C . ILE B 1 241 ? 8.034 -79.389 33.969 1.00 27.92 223 ILE B C 1
ATOM 5289 O O . ILE B 1 241 ? 6.866 -79.140 33.632 1.00 28.43 223 ILE B O 1
ATOM 5294 N N . LEU B 1 242 ? 8.913 -80.019 33.182 1.00 24.21 224 LEU B N 1
ATOM 5295 C CA . LEU B 1 242 ? 8.546 -80.393 31.817 1.00 24.82 224 LEU B CA 1
ATOM 5296 C C . LEU B 1 242 ? 8.842 -81.839 31.401 1.00 30.53 224 LEU B C 1
ATOM 5297 O O . LEU B 1 242 ? 10.013 -82.191 31.193 1.00 31.24 224 LEU B O 1
ATOM 5302 N N . PRO B 1 243 ? 7.784 -82.665 31.189 1.00 27.03 225 PRO B N 1
ATOM 5303 C CA . PRO B 1 243 ? 7.989 -83.988 30.579 1.00 26.96 225 PRO B CA 1
ATOM 5304 C C . PRO B 1 243 ? 8.437 -83.700 29.128 1.00 30.72 225 PRO B C 1
ATOM 5305 O O . PRO B 1 243 ? 7.875 -82.824 28.467 1.00 29.41 225 PRO B O 1
ATOM 5309 N N . VAL B 1 244 ? 9.503 -84.363 28.679 1.00 28.90 226 VAL B N 1
ATOM 5310 C CA . VAL B 1 244 ? 10.175 -84.095 27.399 1.00 29.87 226 VAL B CA 1
ATOM 5311 C C . VAL B 1 244 ? 10.333 -85.363 26.538 1.00 37.32 226 VAL B C 1
ATOM 5312 O O . VAL B 1 244 ? 10.620 -86.449 27.065 1.00 37.08 226 VAL B O 1
ATOM 5316 N N . SER B 1 245 ? 10.200 -85.191 25.201 1.00 35.91 227 SER B N 1
ATOM 5317 C CA . SER B 1 245 ? 10.422 -86.221 24.182 1.00 36.90 227 SER B CA 1
ATOM 5318 C C . SER B 1 245 ? 11.916 -86.611 24.168 1.00 40.96 227 SER B C 1
ATOM 5319 O O . SER B 1 245 ? 12.757 -85.869 24.684 1.00 38.46 227 SER B O 1
ATOM 5322 N N . ARG B 1 246 ? 12.259 -87.744 23.548 1.00 39.82 228 ARG B N 1
ATOM 5323 C CA . ARG B 1 246 ? 13.667 -88.125 23.496 1.00 39.96 228 ARG B CA 1
ATOM 5324 C C . ARG B 1 246 ? 14.461 -87.275 22.487 1.00 42.08 228 ARG B C 1
ATOM 5325 O O . ARG B 1 246 ? 15.668 -87.158 22.644 1.00 40.03 228 ARG B O 1
ATOM 5333 N N . GLU B 1 247 ? 13.780 -86.659 21.485 1.00 39.51 229 GLU B N 1
ATOM 5334 C CA . GLU B 1 247 ? 14.399 -85.764 20.488 1.00 39.57 229 GLU B CA 1
ATOM 5335 C C . GLU B 1 247 ? 14.914 -84.443 21.091 1.00 41.72 229 GLU B C 1
ATOM 5336 O O . GLU B 1 247 ? 15.735 -83.763 20.455 1.00 42.42 229 GLU B O 1
ATOM 5342 N N . ASP B 1 248 ? 14.437 -84.090 22.305 1.00 34.77 230 ASP B N 1
ATOM 5343 C CA . ASP B 1 248 ? 14.775 -82.851 23.001 1.00 33.14 230 ASP B CA 1
ATOM 5344 C C . ASP B 1 248 ? 15.409 -83.044 24.370 1.00 35.10 230 ASP B C 1
ATOM 5345 O O . ASP B 1 248 ? 15.852 -82.055 24.965 1.00 32.75 230 ASP B O 1
ATOM 5350 N N . ALA B 1 249 ? 15.421 -84.294 24.892 1.00 31.77 231 ALA B N 1
ATOM 5351 C CA . ALA B 1 249 ? 15.942 -84.609 26.231 1.00 31.24 231 ALA B CA 1
ATOM 5352 C C . ALA B 1 249 ? 17.398 -84.165 26.457 1.00 32.15 231 ALA B C 1
ATOM 5353 O O . ALA B 1 249 ? 17.731 -83.753 27.565 1.00 31.48 231 ALA B O 1
ATOM 5355 N N . ASP B 1 250 ? 18.232 -84.187 25.385 1.00 27.81 232 ASP B N 1
ATOM 5356 C CA . ASP B 1 250 ? 19.641 -83.794 25.394 1.00 27.38 232 ASP B CA 1
ATOM 5357 C C . ASP B 1 250 ? 19.882 -82.349 25.844 1.00 30.88 232 ASP B C 1
ATOM 5358 O O . ASP B 1 250 ? 20.944 -82.081 26.405 1.00 29.76 232 ASP B O 1
ATOM 5363 N N . MET B 1 251 ? 18.903 -81.445 25.667 1.00 28.22 233 MET B N 1
ATOM 5364 C CA . MET B 1 251 ? 18.979 -80.045 26.114 1.00 29.42 233 MET B CA 1
ATOM 5365 C C . MET B 1 251 ? 19.307 -79.938 27.613 1.00 31.26 233 MET B C 1
ATOM 5366 O O . MET B 1 251 ? 20.098 -79.079 28.006 1.00 29.80 233 MET B O 1
ATOM 5371 N N . PHE B 1 252 ? 18.742 -80.850 28.432 1.00 26.28 234 PHE B N 1
ATOM 5372 C CA . PHE B 1 252 ? 18.987 -80.936 29.875 1.00 24.51 234 PHE B CA 1
ATOM 5373 C C . PHE B 1 252 ? 20.450 -81.270 30.202 1.00 27.76 234 PHE B C 1
ATOM 5374 O O . PHE B 1 252 ? 20.914 -80.978 31.300 1.00 27.20 234 PHE B O 1
ATOM 5382 N N . THR B 1 253 ? 21.185 -81.809 29.222 1.00 25.60 235 THR B N 1
ATOM 5383 C CA . THR B 1 253 ? 22.593 -82.174 29.360 1.00 25.47 235 THR B CA 1
ATOM 5384 C C . THR B 1 253 ? 23.534 -81.101 28.833 1.00 27.00 235 THR B C 1
ATOM 5385 O O . THR B 1 253 ? 24.444 -80.686 29.547 1.00 24.70 235 THR B O 1
ATOM 5389 N N . VAL B 1 254 ? 23.343 -80.696 27.571 1.00 24.04 236 VAL B N 1
ATOM 5390 C CA . VAL B 1 254 ? 24.271 -79.830 26.837 1.00 24.10 236 VAL B CA 1
ATOM 5391 C C . VAL B 1 254 ? 24.071 -78.324 27.005 1.00 29.39 236 VAL B C 1
ATOM 5392 O O . VAL B 1 254 ? 25.039 -77.593 26.782 1.00 30.68 236 VAL B O 1
ATOM 5396 N N . ASP B 1 255 ? 22.862 -77.852 27.352 1.00 25.87 237 ASP B N 1
ATOM 5397 C CA . ASP B 1 255 ? 22.612 -76.412 27.370 1.00 26.81 237 ASP B CA 1
ATOM 5398 C C . ASP B 1 255 ? 23.559 -75.632 28.296 1.00 31.46 237 ASP B C 1
ATOM 5399 O O . ASP B 1 255 ? 23.650 -75.912 29.489 1.00 29.98 237 ASP B O 1
ATOM 5404 N N . GLU B 1 256 ? 24.297 -74.673 27.694 1.00 29.28 238 GLU B N 1
ATOM 5405 C CA . GLU B 1 256 ? 25.293 -73.861 28.373 1.00 30.30 238 GLU B CA 1
ATOM 5406 C C . GLU B 1 256 ? 24.709 -72.872 29.389 1.00 33.15 238 GLU B C 1
ATOM 5407 O O . GLU B 1 256 ? 25.450 -72.412 30.251 1.00 33.66 238 GLU B O 1
ATOM 5413 N N . ARG B 1 257 ? 23.386 -72.563 29.312 1.00 27.92 239 ARG B N 1
ATOM 5414 C CA . ARG B 1 257 ? 22.719 -71.652 30.245 1.00 25.89 239 ARG B CA 1
ATOM 5415 C C . ARG B 1 257 ? 22.578 -72.266 31.628 1.00 27.32 239 ARG B C 1
ATOM 5416 O O . ARG B 1 257 ? 22.449 -71.528 32.609 1.00 25.79 239 ARG B O 1
ATOM 5424 N N . PHE B 1 258 ? 22.621 -73.624 31.712 1.00 23.39 240 PHE B N 1
ATOM 5425 C CA . PHE B 1 258 ? 22.565 -74.351 32.969 1.00 21.88 240 PHE B CA 1
ATOM 5426 C C . PHE B 1 258 ? 23.964 -74.351 33.607 1.00 24.47 240 PHE B C 1
ATOM 5427 O O . PHE B 1 258 ? 24.957 -74.587 32.924 1.00 22.89 240 PHE B O 1
ATOM 5435 N N . LYS B 1 259 ? 24.034 -74.115 34.911 1.00 21.23 241 LYS B N 1
ATOM 5436 C CA . LYS B 1 259 ? 25.316 -74.085 35.630 1.00 21.45 241 LYS B CA 1
ATOM 5437 C C . LYS B 1 259 ? 25.598 -75.409 36.322 1.00 26.30 241 LYS B C 1
ATOM 5438 O O . LYS B 1 259 ? 26.739 -75.700 36.679 1.00 27.10 241 LYS B O 1
ATOM 5444 N N . LEU B 1 260 ? 24.548 -76.197 36.530 1.00 22.64 242 LEU B N 1
ATOM 5445 C CA . LEU B 1 260 ? 24.639 -77.492 37.167 1.00 22.31 242 LEU B CA 1
ATOM 5446 C C . LEU B 1 260 ? 23.628 -78.462 36.575 1.00 27.81 242 LEU B C 1
ATOM 5447 O O . LEU B 1 260 ? 22.476 -78.104 36.334 1.00 28.75 242 LEU B O 1
ATOM 5452 N N . LEU B 1 261 ? 24.070 -79.692 36.367 1.00 24.76 243 LEU B N 1
ATOM 5453 C CA . LEU B 1 261 ? 23.220 -80.801 35.970 1.00 24.72 243 LEU B CA 1
ATOM 5454 C C . LEU B 1 261 ? 23.182 -81.759 37.157 1.00 28.03 243 LEU B C 1
ATOM 5455 O O . LEU B 1 261 ? 24.238 -82.215 37.615 1.00 27.04 243 LEU B O 1
ATOM 5460 N N . THR B 1 262 ? 21.982 -82.060 37.645 1.00 23.85 244 THR B N 1
ATOM 5461 C CA . THR B 1 262 ? 21.825 -83.030 38.719 1.00 23.66 244 THR B CA 1
ATOM 5462 C C . THR B 1 262 ? 20.909 -84.146 38.206 1.00 26.24 244 THR B C 1
ATOM 5463 O O . THR B 1 262 ? 19.739 -83.922 37.877 1.00 24.38 244 THR B O 1
ATOM 5467 N N . PHE B 1 263 ? 21.470 -85.338 38.123 1.00 24.01 245 PHE B N 1
ATOM 5468 C CA . PHE B 1 263 ? 20.801 -86.514 37.585 1.00 24.27 245 PHE B CA 1
ATOM 5469 C C . PHE B 1 263 ? 20.720 -87.652 38.567 1.00 30.07 245 PHE B C 1
ATOM 5470 O O . PHE B 1 263 ? 21.701 -87.969 39.246 1.00 30.24 245 PHE B O 1
ATOM 5478 N N . THR B 1 264 ? 19.544 -88.281 38.620 1.00 26.57 246 THR B N 1
ATOM 5479 C CA . THR B 1 264 ? 19.286 -89.497 39.377 1.00 25.95 246 THR B CA 1
ATOM 5480 C C . THR B 1 264 ? 18.645 -90.468 38.415 1.00 30.06 246 THR B C 1
ATOM 5481 O O . THR B 1 264 ? 17.614 -90.147 37.817 1.00 29.51 246 THR B O 1
ATOM 5485 N N . GLY B 1 265 ? 19.278 -91.616 38.239 1.00 27.60 247 GLY B N 1
ATOM 5486 C CA . GLY B 1 265 ? 18.792 -92.662 37.346 1.00 28.36 247 GLY B CA 1
ATOM 5487 C C . GLY B 1 265 ? 19.834 -93.684 36.942 1.00 34.31 247 GLY B C 1
ATOM 5488 O O . GLY B 1 265 ? 20.772 -93.962 37.685 1.00 33.92 247 GLY B O 1
ATOM 5489 N N . SER B 1 266 ? 19.654 -94.259 35.762 1.00 34.38 248 SER B N 1
ATOM 5490 C CA . SER B 1 266 ? 20.502 -95.302 35.168 1.00 34.37 248 SER B CA 1
ATOM 5491 C C . SER B 1 266 ? 21.962 -94.855 34.947 1.00 36.18 248 SER B C 1
ATOM 5492 O O . SER B 1 266 ? 22.216 -93.782 34.393 1.00 34.10 248 SER B O 1
ATOM 5495 N N . GLY B 1 267 ? 22.888 -95.701 35.396 1.00 33.19 249 GLY B N 1
ATOM 5496 C CA . GLY B 1 267 ? 24.329 -95.497 35.279 1.00 33.61 249 GLY B CA 1
ATOM 5497 C C . GLY B 1 267 ? 24.829 -95.226 33.866 1.00 36.58 249 GLY B C 1
ATOM 5498 O O . GLY B 1 267 ? 25.439 -94.179 33.640 1.00 36.20 249 GLY B O 1
ATOM 5499 N N . PRO B 1 268 ? 24.547 -96.102 32.865 1.00 32.43 250 PRO B N 1
ATOM 5500 C CA . PRO B 1 268 ? 25.010 -95.816 31.493 1.00 32.04 250 PRO B CA 1
ATOM 5501 C C . PRO B 1 268 ? 24.499 -94.486 30.935 1.00 36.07 250 PRO B C 1
ATOM 5502 O O . PRO B 1 268 ? 25.236 -93.792 30.244 1.00 35.09 250 PRO B O 1
ATOM 5506 N N . ILE B 1 269 ? 23.246 -94.122 31.260 1.00 33.91 251 ILE B N 1
ATOM 5507 C CA . ILE B 1 269 ? 22.625 -92.863 30.853 1.00 33.47 251 ILE B CA 1
ATOM 5508 C C . ILE B 1 269 ? 23.367 -91.693 31.536 1.00 33.29 251 ILE B C 1
ATOM 5509 O O . ILE B 1 269 ? 23.770 -90.757 30.863 1.00 32.09 251 ILE B O 1
ATOM 5514 N N . GLY B 1 270 ? 23.563 -91.799 32.850 1.00 29.85 252 GLY B N 1
ATOM 5515 C CA . GLY B 1 270 ? 24.238 -90.798 33.665 1.00 28.80 252 GLY B CA 1
ATOM 5516 C C . GLY B 1 270 ? 25.670 -90.518 33.248 1.00 30.64 252 GLY B C 1
ATOM 5517 O O . GLY B 1 270 ? 26.038 -89.353 33.056 1.00 29.16 252 GLY B O 1
ATOM 5518 N N . TRP B 1 271 ? 26.490 -91.575 33.091 1.00 25.12 253 TRP B N 1
ATOM 5519 C CA . TRP B 1 271 ? 27.884 -91.416 32.653 1.00 25.64 253 TRP B CA 1
ATOM 5520 C C . TRP B 1 271 ? 28.015 -90.798 31.258 1.00 28.47 253 TRP B C 1
ATOM 5521 O O . TRP B 1 271 ? 28.910 -89.990 31.021 1.00 27.66 253 TRP B O 1
ATOM 5532 N N . ASP B 1 272 ? 27.082 -91.121 30.375 1.00 25.67 254 ASP B N 1
ATOM 5533 C CA . ASP B 1 272 ? 27.041 -90.557 29.038 1.00 26.03 254 ASP B CA 1
ATOM 5534 C C . ASP B 1 272 ? 26.618 -89.073 29.100 1.00 28.56 254 ASP B C 1
ATOM 5535 O O . ASP B 1 272 ? 27.139 -88.267 28.338 1.00 27.99 254 ASP B O 1
ATOM 5540 N N . MET B 1 273 ? 25.723 -88.717 30.031 1.00 24.13 255 MET B N 1
ATOM 5541 C CA . MET B 1 273 ? 25.313 -87.318 30.249 1.00 24.57 255 MET B CA 1
ATOM 5542 C C . MET B 1 273 ? 26.485 -86.480 30.778 1.00 26.98 255 MET B C 1
ATOM 5543 O O . MET B 1 273 ? 26.655 -85.347 30.333 1.00 27.06 255 MET B O 1
ATOM 5548 N N . LYS B 1 274 ? 27.300 -87.047 31.710 1.00 22.03 256 LYS B N 1
ATOM 5549 C CA . LYS B 1 274 ? 28.492 -86.403 32.268 1.00 21.59 256 LYS B CA 1
ATOM 5550 C C . LYS B 1 274 ? 29.498 -86.113 31.136 1.00 27.09 256 LYS B C 1
ATOM 5551 O O . LYS B 1 274 ? 30.054 -85.007 31.078 1.00 28.13 256 LYS B O 1
ATOM 5557 N N . ALA B 1 275 ? 29.672 -87.078 30.215 1.00 23.70 257 ALA B N 1
ATOM 5558 C CA . ALA B 1 275 ? 30.584 -86.962 29.059 1.00 25.06 257 ALA B CA 1
ATOM 5559 C C . ALA B 1 275 ? 30.179 -85.841 28.093 1.00 31.12 257 ALA B C 1
ATOM 5560 O O . ALA B 1 275 ? 31.048 -85.185 27.509 1.00 30.82 257 ALA B O 1
ATOM 5562 N N . ARG B 1 276 ? 28.866 -85.570 27.994 1.00 28.05 258 ARG B N 1
ATOM 5563 C CA . ARG B 1 276 ? 28.311 -84.577 27.069 1.00 27.35 258 ARG B CA 1
ATOM 5564 C C . ARG B 1 276 ? 27.848 -83.274 27.720 1.00 29.94 258 ARG B C 1
ATOM 5565 O O . ARG B 1 276 ? 27.310 -82.414 27.022 1.00 28.91 258 ARG B O 1
ATOM 5573 N N . ALA B 1 277 ? 28.023 -83.130 29.050 1.00 25.88 259 ALA B N 1
ATOM 5574 C CA . ALA B 1 277 ? 27.504 -81.979 29.784 1.00 24.88 259 ALA B CA 1
ATOM 5575 C C . ALA B 1 277 ? 28.133 -80.630 29.445 1.00 29.14 259 ALA B C 1
ATOM 5576 O O . ALA B 1 277 ? 27.477 -79.603 29.644 1.00 29.38 259 ALA B O 1
ATOM 5578 N N . GLY B 1 278 ? 29.354 -80.616 28.918 1.00 25.09 260 GLY B N 1
ATOM 5579 C CA . GLY B 1 278 ? 29.998 -79.338 28.622 1.00 24.86 260 GLY B CA 1
ATOM 5580 C C . GLY B 1 278 ? 30.661 -78.774 29.866 1.00 27.09 260 GLY B C 1
ATOM 5581 O O . GLY B 1 278 ? 31.145 -79.541 30.694 1.00 26.28 260 GLY B O 1
ATOM 5582 N N . LYS B 1 279 ? 30.616 -77.448 30.054 1.00 24.54 261 LYS B N 1
ATOM 5583 C CA . LYS B 1 279 ? 31.300 -76.736 31.157 1.00 24.13 261 LYS B CA 1
ATOM 5584 C C . LYS B 1 279 ? 30.681 -76.885 32.542 1.00 27.37 261 LYS B C 1
ATOM 5585 O O . LYS B 1 279 ? 31.418 -76.841 33.527 1.00 25.90 261 LYS B O 1
ATOM 5591 N N . LYS B 1 280 ? 29.360 -77.079 32.618 1.00 25.63 262 LYS B N 1
ATOM 5592 C CA . LYS B 1 280 ? 28.606 -77.181 33.878 1.00 25.31 262 LYS B CA 1
ATOM 5593 C C . LYS B 1 280 ? 29.097 -78.257 34.850 1.00 29.24 262 LYS B C 1
ATOM 5594 O O . LYS B 1 280 ? 29.654 -79.286 34.437 1.00 29.09 262 LYS B O 1
ATOM 5600 N N . LYS B 1 281 ? 28.836 -78.026 36.143 1.00 25.60 263 LYS B N 1
ATOM 5601 C CA . LYS B 1 281 ? 29.085 -78.999 37.196 1.00 25.36 263 LYS B CA 1
ATOM 5602 C C . LYS B 1 281 ? 28.036 -80.120 37.056 1.00 28.73 263 LYS B C 1
ATOM 5603 O O . LYS B 1 281 ? 26.928 -79.886 36.566 1.00 28.58 263 LYS B O 1
ATOM 5609 N N . VAL B 1 282 ? 28.425 -81.344 37.394 1.00 25.50 264 VAL B N 1
ATOM 5610 C CA . VAL B 1 282 ? 27.576 -82.525 37.251 1.00 25.54 264 VAL B CA 1
ATOM 5611 C C . VAL B 1 282 ? 27.468 -83.267 38.591 1.00 28.81 264 VAL B C 1
ATOM 5612 O O . VAL B 1 282 ? 28.487 -83.547 39.186 1.00 31.39 264 VAL B O 1
ATOM 5616 N N . VAL B 1 283 ? 26.250 -83.558 39.061 1.00 23.95 265 VAL B N 1
ATOM 5617 C CA . VAL B 1 283 ? 25.927 -84.349 40.274 1.00 23.39 265 VAL B CA 1
ATOM 5618 C C . VAL B 1 283 ? 25.183 -85.581 39.777 1.00 28.58 265 VAL B C 1
ATOM 5619 O O . VAL B 1 283 ? 24.213 -85.445 39.014 1.00 27.18 265 VAL B O 1
ATOM 5623 N N . MET B 1 284 ? 25.683 -86.783 40.138 1.00 25.91 266 MET B N 1
ATOM 5624 C CA . MET B 1 284 ? 25.077 -88.041 39.666 1.00 26.09 266 MET B CA 1
ATOM 5625 C C . MET B 1 284 ? 24.768 -89.004 40.805 1.00 28.89 266 MET B C 1
ATOM 5626 O O . MET B 1 284 ? 25.671 -89.380 41.545 1.00 27.21 266 MET B O 1
ATOM 5631 N N . GLU B 1 285 ? 23.500 -89.448 40.885 1.00 26.13 267 GLU B N 1
ATOM 5632 C CA . GLU B 1 285 ? 23.021 -90.438 41.843 1.00 25.63 267 GLU B CA 1
ATOM 5633 C C . GLU B 1 285 ? 22.591 -91.613 41.002 1.00 29.74 267 GLU B C 1
ATOM 5634 O O . GLU B 1 285 ? 21.556 -91.576 40.329 1.00 28.13 267 GLU B O 1
ATOM 5640 N N . LEU B 1 286 ? 23.452 -92.624 40.943 1.00 28.28 268 LEU B N 1
ATOM 5641 C CA . LEU B 1 286 ? 23.222 -93.748 40.049 1.00 28.97 268 LEU B CA 1
ATOM 5642 C C . LEU B 1 286 ? 22.858 -95.019 40.818 1.00 34.54 268 LEU B C 1
ATOM 5643 O O . LEU B 1 286 ? 22.512 -94.928 41.994 1.00 36.34 268 LEU B O 1
ATOM 5648 N N . GLY B 1 287 ? 22.856 -96.168 40.157 1.00 31.17 269 GLY B N 1
ATOM 5649 C CA . GLY B 1 287 ? 22.478 -97.421 40.807 1.00 31.03 269 GLY B CA 1
ATOM 5650 C C . GLY B 1 287 ? 23.484 -98.015 41.766 1.00 32.36 269 GLY B C 1
ATOM 5651 O O . GLY B 1 287 ? 24.525 -97.421 42.047 1.00 30.57 269 GLY B O 1
ATOM 5652 N N . GLY B 1 288 ? 23.151 -99.201 42.270 1.00 28.32 270 GLY B N 1
ATOM 5653 C CA . GLY B 1 288 ? 24.004 -99.937 43.187 1.00 26.89 270 GLY B CA 1
ATOM 5654 C C . GLY B 1 288 ? 23.796 -101.437 43.123 1.00 29.58 270 GLY B C 1
ATOM 5655 O O . GLY B 1 288 ? 22.941 -101.935 42.394 1.00 28.70 270 GLY B O 1
ATOM 5656 N N . ASN B 1 289 ? 24.613 -102.166 43.861 1.00 25.17 271 ASN B N 1
ATOM 5657 C CA . ASN B 1 289 ? 24.529 -103.613 44.016 1.00 25.42 271 ASN B CA 1
ATOM 5658 C C . ASN B 1 289 ? 24.942 -103.841 45.466 1.00 27.88 271 ASN B C 1
ATOM 5659 O O . ASN B 1 289 ? 26.021 -104.370 45.759 1.00 28.60 271 ASN B O 1
ATOM 5664 N N . ALA B 1 290 ? 24.075 -103.357 46.369 1.00 23.41 272 ALA B N 1
ATOM 5665 C CA . ALA B 1 290 ? 24.313 -103.318 47.804 1.00 22.65 272 ALA B CA 1
ATOM 5666 C C . ALA B 1 290 ? 24.413 -104.657 48.493 1.00 26.92 272 ALA B C 1
ATOM 5667 O O . ALA B 1 290 ? 23.465 -105.446 48.498 1.00 25.94 272 ALA B O 1
ATOM 5669 N N . PRO B 1 291 ? 25.564 -104.872 49.162 1.00 22.92 273 PRO B N 1
ATOM 5670 C CA . PRO B 1 291 ? 25.741 -106.106 49.948 1.00 23.09 273 PRO B CA 1
ATOM 5671 C C . PRO B 1 291 ? 25.452 -105.881 51.450 1.00 26.62 273 PRO B C 1
ATOM 5672 O O . PRO B 1 291 ? 25.451 -104.756 51.937 1.00 24.87 273 PRO B O 1
ATOM 5676 N N . CYS B 1 292 ? 25.254 -106.963 52.184 1.00 25.83 274 CYS B N 1
ATOM 5677 C CA . CYS B 1 292 ? 25.079 -106.913 53.647 1.00 24.00 274 CYS B CA 1
ATOM 5678 C C . CYS B 1 292 ? 25.792 -108.072 54.258 1.00 27.66 274 CYS B C 1
ATOM 5679 O O . CYS B 1 292 ? 25.635 -109.203 53.784 1.00 28.35 274 CYS B O 1
ATOM 5682 N N . ILE B 1 293 ? 26.583 -107.801 55.314 1.00 24.82 275 ILE B N 1
ATOM 5683 C CA . ILE B 1 293 ? 27.283 -108.828 56.086 1.00 24.72 275 ILE B CA 1
ATOM 5684 C C . ILE B 1 293 ? 26.455 -109.101 57.351 1.00 27.06 275 ILE B C 1
ATOM 5685 O O . ILE B 1 293 ? 26.069 -108.164 58.038 1.00 23.85 275 ILE B O 1
ATOM 5690 N N . VAL B 1 294 ? 26.185 -110.379 57.646 1.00 24.71 276 VAL B N 1
ATOM 5691 C CA . VAL B 1 294 ? 25.523 -110.793 58.884 1.00 23.52 276 VAL B CA 1
ATOM 5692 C C . VAL B 1 294 ? 26.570 -111.608 59.651 1.00 25.97 276 VAL B C 1
ATOM 5693 O O . VAL B 1 294 ? 26.804 -112.767 59.313 1.00 24.46 276 VAL B O 1
ATOM 5697 N N . ASP B 1 295 ? 27.247 -110.966 60.635 1.00 22.53 277 ASP B N 1
ATOM 5698 C CA . ASP B 1 295 ? 28.278 -111.615 61.460 1.00 22.71 277 ASP B CA 1
ATOM 5699 C C . ASP B 1 295 ? 27.780 -111.873 62.871 1.00 28.17 277 ASP B C 1
ATOM 5700 O O . ASP B 1 295 ? 28.437 -112.566 63.628 1.00 29.82 277 ASP B O 1
ATOM 5705 N N . ASP B 1 296 ? 26.585 -111.354 63.197 1.00 24.89 278 ASP B N 1
ATOM 5706 C CA . ASP B 1 296 ? 25.895 -111.457 64.484 1.00 24.08 278 ASP B CA 1
ATOM 5707 C C . ASP B 1 296 ? 24.424 -111.108 64.288 1.00 27.16 278 ASP B C 1
ATOM 5708 O O . ASP B 1 296 ? 24.056 -110.579 63.245 1.00 24.06 278 ASP B O 1
ATOM 5713 N N . TYR B 1 297 ? 23.584 -111.379 65.307 1.00 26.24 279 TYR B N 1
ATOM 5714 C CA . TYR B 1 297 ? 22.167 -111.009 65.316 1.00 26.00 279 TYR B CA 1
ATOM 5715 C C . TYR B 1 297 ? 22.091 -109.806 66.227 1.00 29.19 279 TYR B C 1
ATOM 5716 O O . TYR B 1 297 ? 22.514 -109.890 67.386 1.00 29.76 279 TYR B O 1
ATOM 5725 N N . VAL B 1 298 ? 21.669 -108.653 65.700 1.00 25.77 280 VAL B N 1
ATOM 5726 C CA . VAL B 1 298 ? 21.663 -107.430 66.528 1.00 25.12 280 VAL B CA 1
ATOM 5727 C C . VAL B 1 298 ? 20.295 -106.702 66.494 1.00 28.68 280 VAL B C 1
ATOM 5728 O O . VAL B 1 298 ? 19.930 -106.191 65.445 1.00 27.61 280 VAL B O 1
ATOM 5732 N N . PRO B 1 299 ? 19.552 -106.585 67.627 1.00 26.95 281 PRO B N 1
ATOM 5733 C CA . PRO B 1 299 ? 19.839 -107.148 68.960 1.00 27.33 281 PRO B CA 1
ATOM 5734 C C . PRO B 1 299 ? 19.578 -108.662 69.049 1.00 32.59 281 PRO B C 1
ATOM 5735 O O . PRO B 1 299 ? 20.105 -109.331 69.936 1.00 31.91 281 PRO B O 1
ATOM 5739 N N . ASP B 1 300 ? 18.754 -109.192 68.130 1.00 29.98 282 ASP B N 1
ATOM 5740 C CA . ASP B 1 300 ? 18.379 -110.605 68.080 1.00 29.25 282 ASP B CA 1
ATOM 5741 C C . ASP B 1 300 ? 18.061 -111.047 66.647 1.00 31.34 282 ASP B C 1
ATOM 5742 O O . ASP B 1 300 ? 18.045 -110.217 65.736 1.00 29.82 282 ASP B O 1
ATOM 5747 N N . LEU B 1 301 ? 17.827 -112.367 66.454 1.00 29.00 283 LEU B N 1
ATOM 5748 C CA . LEU B 1 301 ? 17.531 -112.975 65.155 1.00 28.22 283 LEU B CA 1
ATOM 5749 C C . LEU B 1 301 ? 16.289 -112.403 64.492 1.00 32.78 283 LEU B C 1
ATOM 5750 O O . LEU B 1 301 ? 16.337 -112.067 63.308 1.00 30.65 283 LEU B O 1
ATOM 5755 N N . ASP B 1 302 ? 15.177 -112.293 65.258 1.00 32.80 284 ASP B N 1
ATOM 5756 C CA . ASP B 1 302 ? 13.898 -111.752 64.771 1.00 33.24 284 ASP B CA 1
ATOM 5757 C C . ASP B 1 302 ? 14.047 -110.376 64.150 1.00 31.43 284 ASP B C 1
ATOM 5758 O O . ASP B 1 302 ? 13.590 -110.167 63.033 1.00 28.25 284 ASP B O 1
ATOM 5763 N N . TYR B 1 303 ? 14.706 -109.451 64.874 1.00 28.54 285 TYR B N 1
ATOM 5764 C CA . TYR B 1 303 ? 14.942 -108.093 64.403 1.00 27.83 285 TYR B CA 1
ATOM 5765 C C . TYR B 1 303 ? 15.891 -108.095 63.190 1.00 31.90 285 TYR B C 1
ATOM 5766 O O . TYR B 1 303 ? 15.642 -107.347 62.254 1.00 30.51 285 TYR B O 1
ATOM 5775 N N . THR B 1 304 ? 16.947 -108.946 63.203 1.00 28.55 286 THR B N 1
ATOM 5776 C CA . THR B 1 304 ? 17.895 -109.068 62.087 1.00 27.91 286 THR B CA 1
ATOM 5777 C C . THR B 1 304 ? 17.175 -109.501 60.793 1.00 31.09 286 THR B C 1
ATOM 5778 O O . THR B 1 304 ? 17.331 -108.823 59.783 1.00 30.28 286 THR B O 1
ATOM 5782 N N . ILE B 1 305 ? 16.339 -110.573 60.859 1.00 27.98 287 ILE B N 1
ATOM 5783 C CA . ILE B 1 305 ? 15.529 -111.083 59.743 1.00 27.24 287 ILE B CA 1
ATOM 5784 C C . ILE B 1 305 ? 14.595 -109.990 59.202 1.00 29.70 287 ILE B C 1
ATOM 5785 O O . ILE B 1 305 ? 14.578 -109.762 57.995 1.00 29.83 287 ILE B O 1
ATOM 5790 N N . GLN B 1 306 ? 13.861 -109.287 60.093 1.00 27.09 288 GLN B N 1
ATOM 5791 C CA . GLN B 1 306 ? 12.958 -108.194 59.702 1.00 27.76 288 GLN B CA 1
ATOM 5792 C C . GLN B 1 306 ? 13.678 -107.102 58.898 1.00 29.47 288 GLN B C 1
ATOM 5793 O O . GLN B 1 306 ? 13.134 -106.629 57.909 1.00 28.59 288 GLN B O 1
ATOM 5799 N N . ARG B 1 307 ? 14.900 -106.729 59.311 1.00 26.59 289 ARG B N 1
ATOM 5800 C CA . ARG B 1 307 ? 15.703 -105.700 58.623 1.00 26.34 289 ARG B CA 1
ATOM 5801 C C . ARG B 1 307 ? 16.268 -106.208 57.305 1.00 29.24 289 ARG B C 1
ATOM 5802 O O . ARG B 1 307 ? 16.361 -105.438 56.346 1.00 29.26 289 ARG B O 1
ATOM 5810 N N . LEU B 1 308 ? 16.595 -107.522 57.237 1.00 24.81 290 LEU B N 1
ATOM 5811 C CA . LEU B 1 308 ? 17.056 -108.158 56.002 1.00 23.81 290 LEU B CA 1
ATOM 5812 C C . LEU B 1 308 ? 15.913 -108.247 54.984 1.00 28.79 290 LEU B C 1
ATOM 5813 O O . LEU B 1 308 ? 16.143 -108.025 53.800 1.00 28.83 290 LEU B O 1
ATOM 5818 N N . ILE B 1 309 ? 14.671 -108.534 55.450 1.00 27.09 291 ILE B N 1
ATOM 5819 C CA . ILE B 1 309 ? 13.451 -108.572 54.613 1.00 26.34 291 ILE B CA 1
ATOM 5820 C C . ILE B 1 309 ? 13.187 -107.161 54.065 1.00 28.46 291 ILE B C 1
ATOM 5821 O O . ILE B 1 309 ? 12.937 -106.993 52.869 1.00 26.26 291 ILE B O 1
ATOM 5826 N N . ASN B 1 310 ? 13.257 -106.151 54.942 1.00 26.32 292 ASN B N 1
ATOM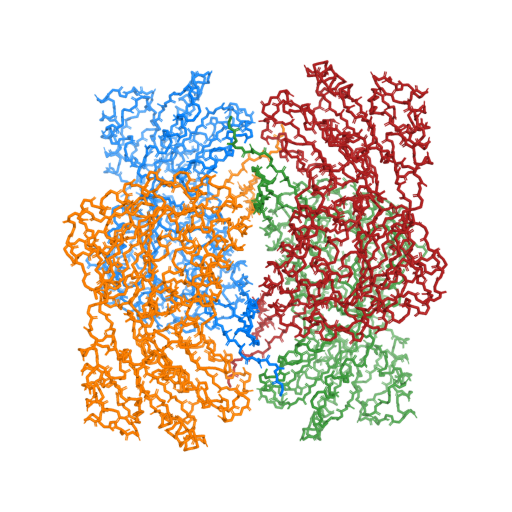 5827 C CA . ASN B 1 310 ? 13.074 -104.757 54.539 1.00 26.42 292 ASN B CA 1
ATOM 5828 C C . ASN B 1 310 ? 14.101 -104.365 53.455 1.00 29.06 292 ASN B C 1
ATOM 5829 O O . ASN B 1 310 ? 13.733 -103.780 52.438 1.00 28.29 292 ASN B O 1
ATOM 5834 N N . GLY B 1 311 ? 15.362 -104.723 53.665 1.00 23.78 293 GLY B N 1
ATOM 5835 C CA . GLY B 1 311 ? 16.411 -104.399 52.709 1.00 22.97 293 GLY B CA 1
ATOM 5836 C C . GLY B 1 311 ? 16.298 -105.104 51.378 1.00 26.36 293 GLY B C 1
ATOM 5837 O O . GLY B 1 311 ? 16.519 -104.499 50.327 1.00 24.39 293 GLY B O 1
ATOM 5838 N N . GLY B 1 312 ? 15.978 -106.388 51.430 1.00 23.34 294 GLY B N 1
ATOM 5839 C CA . GLY B 1 312 ? 15.888 -107.194 50.236 1.00 22.72 294 GLY B CA 1
ATOM 5840 C C . GLY B 1 312 ? 14.648 -107.008 49.396 1.00 28.67 294 GLY B C 1
ATOM 5841 O O . GLY B 1 312 ? 14.684 -107.307 48.196 1.00 28.81 294 GLY B O 1
ATOM 5842 N N . PHE B 1 313 ? 13.534 -106.552 50.001 1.00 28.00 295 PHE B N 1
ATOM 5843 C CA . PHE B 1 313 ? 12.255 -106.518 49.277 1.00 30.33 295 PHE B CA 1
ATOM 5844 C C . PHE B 1 313 ? 11.430 -105.221 49.393 1.00 42.99 295 PHE B C 1
ATOM 5845 O O . PHE B 1 313 ? 10.384 -105.131 48.738 1.00 43.49 295 PHE B O 1
ATOM 5853 N N . TYR B 1 314 ? 11.876 -104.225 50.183 1.00 45.58 296 TYR B N 1
ATOM 5854 C CA . TYR B 1 314 ? 11.148 -102.945 50.269 1.00 47.97 296 TYR B CA 1
ATOM 5855 C C . TYR B 1 314 ? 11.209 -102.274 48.883 1.00 49.08 296 TYR B C 1
ATOM 5856 O O . TYR B 1 314 ? 12.226 -102.413 48.181 1.00 48.65 296 TYR B O 1
ATOM 5865 N N . GLN B 1 315 ? 10.102 -101.603 48.472 1.00 43.81 297 GLN B N 1
ATOM 5866 C CA . GLN B 1 315 ? 9.928 -100.943 47.159 1.00 42.45 297 GLN B CA 1
ATOM 5867 C C . GLN B 1 315 ? 10.080 -101.975 46.031 1.00 42.40 297 GLN B C 1
ATOM 5868 O O . GLN B 1 315 ? 10.367 -101.604 44.889 1.00 42.20 297 GLN B O 1
ATOM 5874 N N . GLY B 1 316 ? 9.935 -103.257 46.392 1.00 35.90 298 GLY B N 1
ATOM 5875 C CA . GLY B 1 316 ? 10.078 -104.405 45.507 1.00 34.94 298 GLY B CA 1
ATOM 5876 C C . GLY B 1 316 ? 11.456 -104.546 44.899 1.00 37.06 298 GLY B C 1
ATOM 5877 O O . GLY B 1 316 ? 11.573 -105.012 43.771 1.00 35.01 298 GLY B O 1
ATOM 5878 N N . GLY B 1 317 ? 12.488 -104.089 45.622 1.00 34.04 299 GLY B N 1
ATOM 5879 C CA . GLY B 1 317 ? 13.864 -104.097 45.142 1.00 33.10 299 GLY B CA 1
ATOM 5880 C C . GLY B 1 317 ? 14.180 -103.012 44.130 1.00 35.43 299 GLY B C 1
ATOM 5881 O O . GLY B 1 317 ? 15.326 -102.900 43.691 1.00 33.42 299 GLY B O 1
ATOM 5882 N N . GLN B 1 318 ? 13.161 -102.186 43.762 1.00 32.72 300 GLN B N 1
ATOM 5883 C CA . GLN B 1 318 ? 13.279 -101.077 42.797 1.00 32.26 300 GLN B CA 1
ATOM 5884 C C . GLN B 1 318 ? 13.824 -99.830 43.516 1.00 34.48 300 GLN B C 1
ATOM 5885 O O . GLN B 1 318 ? 13.157 -98.799 43.652 1.00 33.92 300 GLN B O 1
ATOM 5891 N N . SER B 1 319 ? 15.058 -99.971 44.007 1.00 29.20 301 SER B N 1
ATOM 5892 C CA . SER B 1 319 ? 15.772 -98.985 44.793 1.00 28.21 301 SER B CA 1
ATOM 5893 C C . SER B 1 319 ? 17.251 -99.136 44.509 1.00 32.80 301 SER B C 1
ATOM 5894 O O . SER B 1 319 ? 17.751 -100.262 44.353 1.00 30.50 301 SER B O 1
ATOM 5897 N N . CYS B 1 320 ? 17.955 -97.998 44.477 1.00 31.28 302 CYS B N 1
ATOM 5898 C CA . CYS B 1 320 ? 19.397 -97.946 44.242 1.00 34.01 302 CYS B CA 1
ATOM 5899 C C . CYS B 1 320 ? 20.201 -98.479 45.434 1.00 32.15 302 CYS B C 1
ATOM 5900 O O . CYS B 1 320 ? 21.377 -98.791 45.281 1.00 30.87 302 CYS B O 1
ATOM 5903 N N . ILE B 1 321 ? 19.545 -98.633 46.601 1.00 26.40 303 ILE B N 1
ATOM 5904 C CA . ILE B 1 321 ? 20.156 -99.175 47.820 1.00 25.89 303 ILE B CA 1
ATOM 5905 C C . ILE B 1 321 ? 19.468 -100.483 48.262 1.00 29.14 303 ILE B C 1
ATOM 5906 O O . ILE B 1 321 ? 19.627 -100.906 49.412 1.00 29.29 303 ILE B O 1
ATOM 5911 N N . HIS B 1 322 ? 18.730 -101.143 47.331 1.00 23.87 304 HIS B N 1
ATOM 5912 C CA . HIS B 1 322 ? 18.118 -102.469 47.555 1.00 22.08 304 HIS B CA 1
ATOM 5913 C C . HIS B 1 322 ? 19.237 -103.443 47.994 1.00 26.76 304 HIS B C 1
ATOM 5914 O O . HIS B 1 322 ? 20.330 -103.394 47.437 1.00 26.48 304 HIS B O 1
ATOM 5921 N N . MET B 1 323 ? 18.990 -104.275 49.011 1.00 24.32 305 MET B N 1
ATOM 5922 C CA . MET B 1 323 ? 19.981 -105.263 49.460 1.00 23.52 305 MET B CA 1
ATOM 5923 C C . MET B 1 323 ? 19.903 -106.439 48.483 1.00 28.20 305 MET B C 1
ATOM 5924 O O . MET B 1 323 ? 18.965 -107.245 48.521 1.00 27.06 305 MET B O 1
ATOM 5929 N N . GLN B 1 324 ? 20.858 -106.463 47.540 1.00 25.81 306 GLN B N 1
ATOM 5930 C CA . GLN B 1 324 ? 20.928 -107.452 46.475 1.00 25.35 306 GLN B CA 1
ATOM 5931 C C . GLN B 1 324 ? 21.748 -108.677 46.882 1.00 29.56 306 GLN B C 1
ATOM 5932 O O . GLN B 1 324 ? 21.461 -109.780 46.434 1.00 28.71 306 GLN B O 1
ATOM 5938 N N . ARG B 1 325 ? 22.782 -108.471 47.696 1.00 26.47 307 ARG B N 1
ATOM 5939 C CA . ARG B 1 325 ? 23.692 -109.535 48.116 1.00 25.30 307 ARG B CA 1
ATOM 5940 C C . ARG B 1 325 ? 23.754 -109.665 49.636 1.00 26.45 307 ARG B C 1
ATOM 5941 O O . ARG B 1 325 ? 23.913 -108.681 50.346 1.00 24.23 307 ARG B O 1
ATOM 5949 N N . LEU B 1 326 ? 23.595 -110.889 50.124 1.00 24.67 308 LEU B N 1
ATOM 5950 C CA . LEU B 1 326 ? 23.570 -111.195 51.545 1.00 23.87 308 LEU B CA 1
ATOM 5951 C C . LEU B 1 326 ? 24.652 -112.220 51.891 1.00 26.43 308 LEU B C 1
ATOM 5952 O O . LEU B 1 326 ? 24.580 -113.366 51.449 1.00 25.89 308 LEU B O 1
ATOM 5957 N N . TYR B 1 327 ? 25.638 -111.796 52.693 1.00 24.07 309 TYR B N 1
ATOM 5958 C CA . TYR B 1 327 ? 26.790 -112.595 53.149 1.00 23.60 309 TYR B CA 1
ATOM 5959 C C . TYR B 1 327 ? 26.603 -112.935 54.619 1.00 25.36 309 TYR B C 1
ATOM 5960 O O . TYR B 1 327 ? 26.540 -112.043 55.450 1.00 23.99 309 TYR B O 1
ATOM 5969 N N . VAL B 1 328 ? 26.403 -114.220 54.916 1.00 22.21 310 VAL B N 1
ATOM 5970 C CA . VAL B 1 328 ? 26.151 -114.687 56.279 1.00 21.39 310 VAL B CA 1
ATOM 5971 C C . VAL B 1 328 ? 27.283 -115.601 56.728 1.00 26.53 310 VAL B C 1
ATOM 5972 O O . VAL B 1 328 ? 27.677 -116.506 55.992 1.00 27.10 310 VAL B O 1
ATOM 5976 N N . HIS B 1 329 ? 27.819 -115.361 57.936 1.00 23.66 311 HIS B N 1
ATOM 5977 C CA . HIS B 1 329 ? 28.892 -116.190 58.471 1.00 23.72 311 HIS B CA 1
ATOM 5978 C C . HIS B 1 329 ? 28.408 -117.640 58.634 1.00 26.84 311 HIS B C 1
ATOM 5979 O O . HIS B 1 329 ? 27.264 -117.862 59.020 1.00 26.06 311 HIS B O 1
ATOM 5986 N N . GLU B 1 330 ? 29.266 -118.605 58.291 1.00 23.82 312 GLU B N 1
ATOM 5987 C CA . GLU B 1 330 ? 29.011 -120.043 58.298 0.50 24.11 312 GLU B CA 1
ATOM 5988 C C . GLU B 1 330 ? 28.330 -120.573 59.561 1.00 30.45 312 GLU B C 1
ATOM 5989 O O . GLU B 1 330 ? 27.494 -121.467 59.430 1.00 32.07 312 GLU B O 1
ATOM 5995 N N . ARG B 1 331 ? 28.669 -120.043 60.776 1.00 27.00 313 ARG B N 1
ATOM 5996 C CA . ARG B 1 331 ? 28.064 -120.505 62.033 1.00 27.28 313 ARG B CA 1
ATOM 5997 C C . ARG B 1 331 ? 26.588 -120.091 62.153 1.00 31.12 313 ARG B C 1
ATOM 5998 O O . ARG B 1 331 ? 25.843 -120.728 62.891 1.00 33.31 313 ARG B O 1
ATOM 6006 N N . LEU B 1 332 ? 26.176 -119.039 61.434 1.00 26.24 314 LEU B N 1
ATOM 6007 C CA . LEU B 1 332 ? 24.808 -118.502 61.458 1.00 25.66 314 LEU B CA 1
ATOM 6008 C C . LEU B 1 332 ? 24.005 -118.839 60.209 1.00 29.46 314 LEU B C 1
ATOM 6009 O O . LEU B 1 332 ? 22.786 -118.674 60.207 1.00 29.40 314 LEU B O 1
ATOM 6014 N N . TYR B 1 333 ? 24.693 -119.277 59.144 1.00 26.07 315 TYR B N 1
ATOM 6015 C CA . TYR B 1 333 ? 24.142 -119.506 57.811 1.00 25.70 315 TYR B CA 1
ATOM 6016 C C . TYR B 1 333 ? 22.815 -120.277 57.747 1.00 30.22 315 TYR B C 1
ATOM 6017 O O . TYR B 1 333 ? 21.864 -119.739 57.176 1.00 27.94 315 TYR B O 1
ATOM 6026 N N . ASP B 1 334 ? 22.759 -121.529 58.260 1.00 29.34 316 ASP B N 1
ATOM 6027 C CA . ASP B 1 334 ? 21.542 -122.343 58.174 1.00 29.90 316 ASP B CA 1
ATOM 6028 C C . ASP B 1 334 ? 20.360 -121.695 58.879 1.00 33.68 316 ASP B C 1
ATOM 6029 O O . ASP B 1 334 ? 19.273 -121.665 58.321 1.00 32.47 316 ASP B O 1
ATOM 6034 N N . GLU B 1 335 ? 20.593 -121.136 60.070 1.00 30.83 317 GLU B N 1
ATOM 6035 C CA . GLU B 1 335 ? 19.567 -120.467 60.857 1.00 31.23 317 GLU B CA 1
ATOM 6036 C C . GLU B 1 335 ? 19.016 -119.214 60.137 1.00 33.59 317 GLU B C 1
ATOM 6037 O O . GLU B 1 335 ? 17.796 -119.063 60.059 1.00 33.16 317 GLU B O 1
ATOM 6043 N N . VAL B 1 336 ? 19.912 -118.375 59.562 1.00 28.50 318 VAL B N 1
ATOM 6044 C CA . VAL B 1 336 ? 19.548 -117.167 58.820 1.00 27.43 318 VAL B CA 1
ATOM 6045 C C . VAL B 1 336 ? 18.786 -117.526 57.544 1.00 31.65 318 VAL B C 1
ATOM 6046 O O . VAL B 1 336 ? 17.697 -116.992 57.329 1.00 30.32 318 VAL B O 1
ATOM 6050 N N . LYS B 1 337 ? 19.334 -118.446 56.722 1.00 30.19 319 LYS B N 1
ATOM 6051 C CA . LYS B 1 337 ? 18.703 -118.907 55.481 1.00 30.72 319 LYS B CA 1
ATOM 6052 C C . LYS B 1 337 ? 17.271 -119.409 55.746 1.00 36.08 319 LYS B C 1
ATOM 6053 O O . LYS B 1 337 ? 16.342 -119.010 55.043 1.00 36.88 319 LYS B O 1
ATOM 6059 N N . GLU B 1 338 ? 17.110 -120.263 56.763 1.00 32.68 320 GLU B N 1
ATOM 6060 C CA . GLU B 1 338 ? 15.818 -120.830 57.155 1.00 34.14 320 GLU B CA 1
ATOM 6061 C C . GLU B 1 338 ? 14.815 -119.732 57.545 1.00 35.70 320 GLU B C 1
ATOM 6062 O O . GLU B 1 338 ? 13.723 -119.690 56.982 1.00 33.91 320 GLU B O 1
ATOM 6068 N N . GLY B 1 339 ? 15.213 -118.841 58.458 1.00 31.16 321 GLY B N 1
ATOM 6069 C CA . GLY B 1 339 ? 14.379 -117.742 58.933 1.00 30.25 321 GLY B CA 1
ATOM 6070 C C . GLY B 1 339 ? 14.042 -116.734 57.856 1.00 32.28 321 GLY B C 1
ATOM 6071 O O . GLY B 1 339 ? 12.897 -116.293 57.757 1.00 31.31 321 GLY B O 1
ATOM 6072 N N . PHE B 1 340 ? 15.043 -116.376 57.036 1.00 28.30 322 PHE B N 1
ATOM 6073 C CA . PHE B 1 340 ? 14.907 -115.443 55.918 1.00 26.86 322 PHE B CA 1
ATOM 6074 C C . PHE B 1 340 ? 13.958 -115.975 54.851 1.00 30.05 322 PHE B C 1
ATOM 6075 O O . PHE B 1 340 ? 13.007 -115.270 54.511 1.00 30.43 322 PHE B O 1
ATOM 6083 N N . VAL B 1 341 ? 14.159 -117.228 54.380 1.00 25.96 323 VAL B N 1
ATOM 6084 C CA . VAL B 1 341 ? 13.303 -117.859 53.364 1.00 26.21 323 VAL B CA 1
ATOM 6085 C C . VAL B 1 341 ? 11.859 -118.003 53.878 1.00 30.72 323 VAL B C 1
ATOM 6086 O O . VAL B 1 341 ? 10.920 -117.698 53.141 1.00 30.57 323 VAL B O 1
ATOM 6090 N N . ALA B 1 342 ? 11.682 -118.429 55.145 1.00 27.34 324 ALA B N 1
ATOM 6091 C CA . ALA B 1 342 ? 10.357 -118.552 55.761 1.00 26.36 324 ALA B CA 1
ATOM 6092 C C . ALA B 1 342 ? 9.636 -117.195 55.803 1.00 32.84 324 ALA B C 1
ATOM 6093 O O . ALA B 1 342 ? 8.445 -117.120 55.467 1.00 34.26 324 ALA B O 1
ATOM 6095 N N . ALA B 1 343 ? 10.369 -116.117 56.147 1.00 30.27 325 ALA B N 1
ATOM 6096 C CA . ALA B 1 343 ? 9.816 -114.762 56.178 1.00 29.41 325 ALA B CA 1
ATOM 6097 C C . ALA B 1 343 ? 9.469 -114.218 54.771 1.00 34.05 325 ALA B C 1
ATOM 6098 O O . ALA B 1 343 ? 8.433 -113.561 54.648 1.00 34.29 325 ALA B O 1
ATOM 6100 N N . VAL B 1 344 ? 10.269 -114.527 53.708 1.00 31.05 326 VAL B N 1
ATOM 6101 C CA . VAL B 1 344 ? 9.944 -114.027 52.352 1.00 32.07 326 VAL B CA 1
ATOM 6102 C C . VAL B 1 344 ? 8.683 -114.759 51.822 1.00 34.98 326 VAL B C 1
ATOM 6103 O O . VAL B 1 344 ? 7.848 -114.132 51.160 1.00 34.69 326 VAL B O 1
ATOM 6107 N N . LYS B 1 345 ? 8.488 -116.019 52.220 1.00 31.21 327 LYS B N 1
ATOM 6108 C CA . LYS B 1 345 ? 7.308 -116.805 51.841 1.00 32.01 327 LYS B CA 1
ATOM 6109 C C . LYS B 1 345 ? 5.992 -116.251 52.411 1.00 37.40 327 LYS B C 1
ATOM 6110 O O . LYS B 1 345 ? 4.937 -116.524 51.844 1.00 39.43 327 LYS B O 1
ATOM 6116 N N . LYS B 1 346 ? 6.068 -115.436 53.480 1.00 31.88 328 LYS B N 1
ATOM 6117 C CA . LYS B 1 346 ? 4.929 -114.814 54.157 1.00 31.12 328 LYS B CA 1
ATOM 6118 C C . LYS B 1 346 ? 4.559 -113.435 53.586 1.00 34.71 328 LYS B C 1
ATOM 6119 O O . LYS B 1 346 ? 3.496 -112.907 53.933 1.00 35.20 328 LYS B O 1
ATOM 6125 N N . LEU B 1 347 ? 5.431 -112.848 52.728 1.00 29.15 329 LEU B N 1
ATOM 6126 C CA . LEU B 1 347 ? 5.233 -111.522 52.146 1.00 28.58 329 LEU B CA 1
ATOM 6127 C C . LEU B 1 347 ? 4.034 -111.465 51.194 1.00 33.84 329 LEU B C 1
ATOM 6128 O O . LEU B 1 347 ? 3.955 -112.255 50.250 1.00 34.36 329 LEU B O 1
ATOM 6133 N N . LYS B 1 348 ? 3.095 -110.539 51.455 1.00 29.87 330 LYS B N 1
ATOM 6134 C CA . LYS B 1 348 ? 1.915 -110.403 50.605 1.00 30.12 330 LYS B CA 1
ATOM 6135 C C . LYS B 1 348 ? 2.214 -109.629 49.330 1.00 33.85 330 LYS B C 1
ATOM 6136 O O . LYS B 1 348 ? 2.606 -108.463 49.380 1.00 32.86 330 LYS B O 1
ATOM 6142 N N . MET B 1 349 ? 2.020 -110.289 48.191 1.00 31.44 331 MET B N 1
ATOM 6143 C CA . MET B 1 349 ? 2.206 -109.727 46.861 1.00 30.90 331 MET B CA 1
ATOM 6144 C C . MET B 1 349 ? 0.825 -109.546 46.216 1.00 34.99 331 MET B C 1
ATOM 6145 O O . MET B 1 349 ? 0.022 -110.477 46.237 1.00 36.89 331 MET B O 1
ATOM 6150 N N . GLY B 1 350 ? 0.551 -108.361 45.683 1.00 29.70 332 GLY B N 1
ATOM 6151 C CA . GLY B 1 350 ? -0.735 -108.093 45.047 1.00 29.99 332 GLY B CA 1
ATOM 6152 C C . GLY B 1 350 ? -1.013 -106.635 44.768 1.00 34.39 332 GLY B C 1
ATOM 6153 O O . GLY B 1 350 ? -0.082 -105.848 44.550 1.00 33.24 332 GLY B O 1
ATOM 6154 N N . ASN B 1 351 ? -2.314 -106.282 44.758 1.00 31.27 333 ASN B N 1
ATOM 6155 C CA . ASN B 1 351 ? -2.840 -104.938 44.525 1.00 30.87 333 ASN B CA 1
ATOM 6156 C C . ASN B 1 351 ? -2.170 -103.934 45.484 1.00 36.00 333 ASN B C 1
ATOM 6157 O O . ASN B 1 351 ? -2.376 -104.041 46.699 1.00 35.09 333 ASN B O 1
ATOM 6162 N N . PRO B 1 352 ? -1.349 -102.973 44.952 1.00 33.24 334 PRO B N 1
ATOM 6163 C CA . PRO B 1 352 ? -0.657 -102.005 45.827 1.00 31.58 334 PRO B CA 1
ATOM 6164 C C . PRO B 1 352 ? -1.578 -101.052 46.593 1.00 34.75 334 PRO B C 1
ATOM 6165 O O . PRO B 1 352 ? -1.137 -100.460 47.568 1.00 34.05 334 PRO B O 1
ATOM 6169 N N . PHE B 1 353 ? -2.854 -100.913 46.168 1.00 31.43 335 PHE B N 1
ATOM 6170 C CA . PHE B 1 353 ? -3.841 -100.073 46.845 1.00 31.14 335 PHE B CA 1
ATOM 6171 C C . PHE B 1 353 ? -4.332 -100.706 48.144 1.00 34.82 335 PHE B C 1
ATOM 6172 O O . PHE B 1 353 ? -4.869 -99.994 48.997 1.00 34.84 335 PHE B O 1
ATOM 6180 N N . GLU B 1 354 ? -4.126 -102.033 48.315 1.00 31.62 336 GLU B N 1
ATOM 6181 C CA . GLU B 1 354 ? -4.498 -102.760 49.533 1.00 32.13 336 GLU B CA 1
ATOM 6182 C C . GLU B 1 354 ? -3.483 -102.489 50.627 1.00 37.59 336 GLU B C 1
ATOM 6183 O O . GLU B 1 354 ? -2.265 -102.543 50.392 1.00 37.28 336 GLU B O 1
ATOM 6189 N N . GLU B 1 355 ? -4.001 -102.171 51.821 1.00 34.50 337 GLU B N 1
ATOM 6190 C CA . GLU B 1 355 ? -3.260 -101.807 53.024 0.50 34.21 337 GLU B CA 1
ATOM 6191 C C . GLU B 1 355 ? -2.289 -102.854 53.504 1.00 38.63 337 GLU B C 1
ATOM 6192 O O . GLU B 1 355 ? -1.264 -102.493 54.078 1.00 39.15 337 GLU B O 1
ATOM 6198 N N . ASP B 1 356 ? -2.586 -104.147 53.288 1.00 35.19 338 ASP B N 1
ATOM 6199 C CA . ASP B 1 356 ? -1.712 -105.235 53.748 1.00 35.61 338 ASP B CA 1
ATOM 6200 C C . ASP B 1 356 ? -0.756 -105.770 52.661 1.00 37.95 338 ASP B C 1
ATOM 6201 O O . ASP B 1 356 ? -0.043 -106.747 52.895 1.00 37.44 338 ASP B O 1
ATOM 6206 N N . THR B 1 357 ? -0.743 -105.128 51.474 1.00 33.90 339 THR B N 1
ATOM 6207 C CA . THR B 1 357 ? 0.161 -105.515 50.388 1.00 31.94 339 THR B CA 1
ATOM 6208 C C . THR B 1 357 ? 1.564 -105.038 50.710 1.00 33.42 339 THR B C 1
ATOM 6209 O O . THR B 1 357 ? 1.760 -103.861 51.039 1.00 31.91 339 THR B O 1
ATOM 6213 N N . TYR B 1 358 ? 2.529 -105.979 50.669 1.00 29.71 340 TYR B N 1
ATOM 6214 C CA . TYR B 1 358 ? 3.936 -105.710 50.933 1.00 28.66 340 TYR B CA 1
ATOM 6215 C C . TYR B 1 358 ? 4.677 -105.457 49.623 1.00 31.73 340 TYR B C 1
ATOM 6216 O O . TYR B 1 358 ? 5.507 -104.559 49.556 1.00 30.95 340 TYR B O 1
ATOM 6225 N N . LEU B 1 359 ? 4.396 -106.274 48.604 1.00 29.22 341 LEU B N 1
ATOM 6226 C CA . LEU B 1 359 ? 5.044 -106.258 47.307 1.00 29.93 341 LEU B CA 1
ATOM 6227 C C . LEU B 1 359 ? 4.072 -105.972 46.147 1.00 33.15 341 LEU B C 1
ATOM 6228 O O . LEU B 1 359 ? 3.207 -106.784 45.830 1.00 32.50 341 LEU B O 1
ATOM 6233 N N . GLY B 1 360 ? 4.244 -104.820 45.519 1.00 30.94 342 GLY B N 1
ATOM 6234 C CA . GLY B 1 360 ? 3.441 -104.423 44.370 1.00 31.62 342 GLY B CA 1
ATOM 6235 C C . GLY B 1 360 ? 4.048 -104.919 43.065 1.00 35.28 342 GLY B C 1
ATOM 6236 O O . GLY B 1 360 ? 5.016 -105.685 43.076 1.00 33.33 342 GLY B O 1
ATOM 6237 N N . PRO B 1 361 ? 3.517 -104.506 41.899 1.00 33.19 343 PRO B N 1
ATOM 6238 C CA . PRO B 1 361 ? 4.118 -104.974 40.637 1.00 32.60 343 PRO B CA 1
ATOM 6239 C C . PRO B 1 361 ? 5.387 -104.206 40.282 1.00 33.87 343 PRO B C 1
ATOM 6240 O O . PRO B 1 361 ? 5.678 -103.174 40.880 1.00 32.84 343 PRO B O 1
ATOM 6244 N N . MET B 1 362 ? 6.123 -104.678 39.272 1.00 30.26 344 MET B N 1
ATOM 6245 C CA . MET B 1 362 ? 7.292 -103.952 38.771 1.00 28.30 344 MET B CA 1
ATOM 6246 C C . MET B 1 362 ? 6.767 -102.797 37.900 1.00 32.66 344 MET B C 1
ATOM 6247 O O . MET B 1 362 ? 5.575 -102.773 37.577 1.00 30.61 344 MET B O 1
ATOM 6252 N N . ILE B 1 363 ? 7.634 -101.822 37.568 1.00 31.56 345 ILE B N 1
ATOM 6253 C CA . ILE B 1 363 ? 7.247 -100.626 36.822 1.00 32.51 345 ILE B CA 1
ATOM 6254 C C . ILE B 1 363 ? 6.584 -100.969 35.473 1.00 36.38 345 ILE B C 1
ATOM 6255 O O . ILE B 1 363 ? 5.698 -100.239 35.043 1.00 36.25 345 ILE B O 1
ATOM 6260 N N . SER B 1 364 ? 6.970 -102.098 34.853 1.00 31.19 346 SER B N 1
ATOM 6261 C CA . SER B 1 364 ? 6.411 -102.571 33.583 1.00 30.68 346 SER B CA 1
ATOM 6262 C C . SER B 1 364 ? 6.586 -104.076 33.486 1.00 36.82 346 SER B C 1
ATOM 6263 O O . SER B 1 364 ? 7.392 -104.658 34.233 1.00 36.21 346 SER B O 1
ATOM 6266 N N . GLU B 1 365 ? 5.849 -104.703 32.552 1.00 34.20 347 GLU B N 1
ATOM 6267 C CA . GLU B 1 365 ? 5.928 -106.132 32.274 1.00 35.03 347 GLU B CA 1
ATOM 6268 C C . GLU B 1 365 ? 7.315 -106.466 31.692 1.00 37.93 347 GLU B C 1
ATOM 6269 O O . GLU B 1 365 ? 7.866 -107.517 32.006 1.00 37.28 347 GLU B O 1
ATOM 6275 N N . SER B 1 366 ? 7.883 -105.541 30.889 1.00 34.16 348 SER B N 1
ATOM 6276 C CA . SER B 1 366 ? 9.212 -105.645 30.275 1.00 33.63 348 SER B CA 1
ATOM 6277 C C . SER B 1 366 ? 10.307 -105.669 31.376 1.00 38.12 348 SER B C 1
ATOM 6278 O O . SER B 1 366 ? 11.259 -106.450 31.279 1.00 37.57 348 SER B O 1
ATOM 6281 N N . ALA B 1 367 ? 10.151 -104.824 32.422 1.00 34.31 349 ALA B N 1
ATOM 6282 C CA . ALA B 1 367 ? 11.054 -104.777 33.574 1.00 32.65 349 ALA B CA 1
ATOM 6283 C C . ALA B 1 367 ? 11.005 -106.135 34.283 1.00 34.35 349 ALA B C 1
ATOM 6284 O O . ALA B 1 367 ? 12.065 -106.711 34.529 1.00 33.13 349 ALA B O 1
ATOM 6286 N N . ALA B 1 368 ? 9.782 -106.669 34.535 1.00 30.38 350 ALA B N 1
ATOM 6287 C CA . ALA B 1 368 ? 9.530 -107.982 35.146 1.00 31.26 350 ALA B CA 1
ATOM 6288 C C . ALA B 1 368 ? 10.134 -109.139 34.317 1.00 37.87 350 ALA B C 1
ATOM 6289 O O . ALA B 1 368 ? 10.786 -110.005 34.899 1.00 39.61 350 ALA B O 1
ATOM 6291 N N . LYS B 1 369 ? 9.961 -109.121 32.963 1.00 33.72 351 LYS B N 1
ATOM 6292 C CA . LYS B 1 369 ? 10.516 -110.120 32.035 1.00 33.00 351 LYS B CA 1
ATOM 6293 C C . LYS B 1 369 ? 12.045 -110.152 32.102 1.00 34.76 351 LYS B C 1
ATOM 6294 O O . LYS B 1 369 ? 12.618 -111.235 32.125 1.00 35.14 351 LYS B O 1
ATOM 6300 N N . GLY B 1 370 ? 12.666 -108.976 32.185 1.00 30.32 352 GLY B N 1
ATOM 6301 C CA . GLY B 1 370 ? 14.107 -108.806 32.324 1.00 29.90 352 GLY B CA 1
ATOM 6302 C C . GLY B 1 370 ? 14.646 -109.417 33.605 1.00 36.18 352 GLY B C 1
ATOM 6303 O O . GLY B 1 370 ? 15.659 -110.116 33.571 1.00 37.50 352 GLY B O 1
ATOM 6304 N N . ILE B 1 371 ? 13.954 -109.188 34.742 1.00 33.63 353 ILE B N 1
ATOM 6305 C CA . ILE B 1 371 ? 14.297 -109.749 36.064 1.00 32.93 353 ILE B CA 1
ATOM 6306 C C . ILE B 1 371 ? 14.177 -111.285 36.009 1.00 38.12 353 ILE B C 1
ATOM 6307 O O . ILE B 1 371 ? 15.106 -111.978 36.424 1.00 37.06 353 ILE B O 1
ATOM 6312 N N . GLU B 1 372 ? 13.049 -111.794 35.454 1.00 36.62 354 GLU B N 1
ATOM 6313 C CA . GLU B 1 372 ? 12.763 -113.222 35.267 1.00 37.67 354 GLU B CA 1
ATOM 6314 C C . GLU B 1 372 ? 13.879 -113.899 34.440 1.00 41.16 354 GLU B C 1
ATOM 6315 O O . GLU B 1 372 ? 14.304 -114.999 34.795 1.00 41.41 354 GLU B O 1
ATOM 6321 N N . ASP B 1 373 ? 14.360 -113.230 33.365 1.00 37.33 355 ASP B N 1
ATOM 6322 C CA . ASP B 1 373 ? 15.437 -113.736 32.510 1.00 37.83 355 ASP B CA 1
ATOM 6323 C C . ASP B 1 373 ? 16.735 -113.874 33.308 1.00 39.35 355 ASP B C 1
ATOM 6324 O O . ASP B 1 373 ? 17.404 -114.896 33.203 1.00 38.56 355 ASP B O 1
ATOM 6329 N N . TRP B 1 374 ? 17.076 -112.849 34.115 1.00 34.28 356 TRP B N 1
ATOM 6330 C CA . TRP B 1 374 ? 18.271 -112.860 34.957 1.00 32.76 356 TRP B CA 1
ATOM 6331 C C . TRP B 1 374 ? 18.188 -113.916 36.047 1.00 33.80 356 TRP B C 1
ATOM 6332 O O . TRP B 1 374 ? 19.200 -114.520 36.356 1.00 32.27 356 TRP B O 1
ATOM 6343 N N . VAL B 1 375 ? 16.985 -114.195 36.576 1.00 30.28 357 VAL B N 1
ATOM 6344 C CA . VAL B 1 375 ? 16.777 -115.242 37.582 1.00 30.19 357 VAL B CA 1
ATOM 6345 C C . VAL B 1 375 ? 17.025 -116.625 36.929 1.00 34.89 357 VAL B C 1
ATOM 6346 O O . VAL B 1 375 ? 17.773 -117.435 37.486 1.00 32.90 357 VAL B O 1
ATOM 6350 N N . LYS B 1 376 ? 16.435 -116.866 35.729 1.00 33.31 358 LYS B N 1
ATOM 6351 C CA . LYS B 1 376 ? 16.622 -118.116 34.981 1.00 33.81 358 LYS B CA 1
ATOM 6352 C C . LYS B 1 376 ? 18.107 -118.318 34.620 1.00 35.33 358 LYS B C 1
ATOM 6353 O O . LYS B 1 376 ? 18.634 -119.414 34.811 1.00 35.18 358 LYS B O 1
ATOM 6359 N N . GLU B 1 377 ? 18.781 -117.241 34.167 1.00 28.98 359 GLU B N 1
ATOM 6360 C CA . GLU B 1 377 ? 20.199 -117.266 33.825 1.00 28.21 359 GLU B CA 1
ATOM 6361 C C . GLU B 1 377 ? 21.060 -117.600 35.068 1.00 34.04 359 GLU B C 1
ATOM 6362 O O . GLU B 1 377 ? 21.998 -118.399 34.954 1.00 34.43 359 GLU B O 1
ATOM 6368 N N . ALA B 1 378 ? 20.714 -117.020 36.250 1.00 29.52 360 ALA B N 1
ATOM 6369 C CA . ALA B 1 378 ? 21.430 -117.246 37.508 1.00 29.26 360 ALA B CA 1
ATOM 6370 C C . ALA B 1 378 ? 21.366 -118.722 37.902 1.00 36.14 360 ALA B C 1
ATOM 6371 O O . ALA B 1 378 ? 22.392 -119.286 38.284 1.00 37.19 360 ALA B O 1
ATOM 6373 N N . VAL B 1 379 ? 20.174 -119.351 37.766 1.00 33.46 361 VAL B N 1
ATOM 6374 C CA . VAL B 1 379 ? 19.942 -120.772 38.067 1.00 33.42 361 VAL B CA 1
ATOM 6375 C C . VAL B 1 379 ? 20.671 -121.653 37.037 1.00 37.63 361 VAL B C 1
ATOM 6376 O O . VAL B 1 379 ? 21.264 -122.650 37.426 1.00 38.70 361 VAL B O 1
ATOM 6380 N N . ALA B 1 380 ? 20.672 -121.257 35.739 1.00 35.08 362 ALA B N 1
ATOM 6381 C CA . ALA B 1 380 ? 21.350 -121.984 34.652 1.00 35.74 362 ALA B CA 1
ATOM 6382 C C . ALA B 1 380 ? 22.880 -122.034 34.861 1.00 39.79 362 ALA B C 1
ATOM 6383 O O . ALA B 1 380 ? 23.519 -123.048 34.573 1.00 41.58 362 ALA B O 1
ATOM 6385 N N . LYS B 1 381 ? 23.441 -120.960 35.417 1.00 33.78 363 LYS B N 1
ATOM 6386 C CA . LYS B 1 381 ? 24.863 -120.822 35.724 1.00 32.59 363 LYS B CA 1
ATOM 6387 C C . LYS B 1 381 ? 25.297 -121.464 37.066 1.00 36.07 363 LYS B C 1
ATOM 6388 O O . LYS B 1 381 ? 26.464 -121.359 37.440 1.00 35.33 363 LYS B O 1
ATOM 6394 N N . GLY B 1 382 ? 24.376 -122.135 37.759 1.00 33.28 364 GLY B N 1
ATOM 6395 C CA . GLY B 1 382 ? 24.693 -122.830 39.004 1.00 33.58 364 GLY B CA 1
ATOM 6396 C C . GLY B 1 382 ? 24.010 -122.354 40.269 1.00 37.32 364 GLY B C 1
ATOM 6397 O O . GLY B 1 382 ? 24.143 -123.000 41.303 1.00 36.81 364 GLY B O 1
ATOM 6398 N N . GLY B 1 383 ? 23.283 -121.240 40.200 1.00 34.24 365 GLY B N 1
ATOM 6399 C CA . GLY B 1 383 ? 22.541 -120.711 41.345 1.00 32.91 365 GLY B CA 1
ATOM 6400 C C . GLY B 1 383 ? 21.401 -121.613 41.799 1.00 34.71 365 GLY B C 1
ATOM 6401 O O . GLY B 1 383 ? 20.690 -122.200 40.975 1.00 32.62 365 GLY B O 1
ATOM 6402 N N . LYS B 1 384 ? 21.235 -121.752 43.123 1.00 31.31 366 LYS B N 1
ATOM 6403 C CA . LYS B 1 384 ? 20.173 -122.578 43.694 1.00 31.62 366 LYS B CA 1
ATOM 6404 C C . LYS B 1 384 ? 18.986 -121.717 44.131 1.00 35.10 366 LYS B C 1
ATOM 6405 O O . LYS B 1 384 ? 19.103 -120.905 45.050 1.00 35.04 366 LYS B O 1
ATOM 6411 N N . LEU B 1 385 ? 17.848 -121.891 43.456 1.00 31.94 367 LEU B N 1
ATOM 6412 C CA . LEU B 1 385 ? 16.630 -121.157 43.755 1.00 31.59 367 LEU B CA 1
ATOM 6413 C C . LEU B 1 385 ? 16.033 -121.662 45.080 1.00 36.37 367 LEU B C 1
ATOM 6414 O O . LEU B 1 385 ? 15.685 -122.840 45.189 1.00 35.77 367 LEU B O 1
ATOM 6419 N N . LEU B 1 386 ? 15.950 -120.771 46.092 1.00 32.37 368 LEU B N 1
ATOM 6420 C CA . LEU B 1 386 ? 15.418 -121.137 47.409 1.00 31.68 368 LEU B CA 1
ATOM 6421 C C . LEU B 1 386 ? 13.938 -120.850 47.515 1.00 36.23 368 LEU B C 1
ATOM 6422 O O . LEU B 1 386 ? 13.225 -121.579 48.209 1.00 37.48 368 LEU B O 1
ATOM 6427 N N . THR B 1 387 ? 13.479 -119.789 46.831 1.00 31.38 369 THR B N 1
ATOM 6428 C CA . THR B 1 387 ? 12.074 -119.378 46.793 1.00 30.94 369 THR B CA 1
ATOM 6429 C C . THR B 1 387 ? 11.826 -118.387 45.641 1.00 33.18 369 THR B C 1
ATOM 6430 O O . THR B 1 387 ? 12.755 -117.720 45.182 1.00 31.50 369 THR B O 1
ATOM 6434 N N . GLY B 1 388 ? 10.575 -118.307 45.195 1.00 31.13 370 GLY B N 1
ATOM 6435 C CA . GLY B 1 388 ? 10.139 -117.388 44.148 1.00 31.28 370 GLY B CA 1
ATOM 6436 C C . GLY B 1 388 ? 10.687 -117.666 42.764 1.00 36.27 370 GLY B C 1
ATOM 6437 O O . GLY B 1 388 ? 10.827 -118.822 42.367 1.00 35.82 370 GLY B O 1
ATOM 6438 N N . GLY B 1 389 ? 10.964 -116.598 42.029 1.00 34.29 371 GLY B N 1
ATOM 6439 C CA . GLY B 1 389 ? 11.520 -116.663 40.679 1.00 34.95 371 GLY B CA 1
ATOM 6440 C C . GLY B 1 389 ? 10.505 -116.676 39.554 1.00 40.71 371 GLY B C 1
ATOM 6441 O O . GLY B 1 389 ? 10.897 -116.674 38.381 1.00 41.86 371 GLY B O 1
ATOM 6442 N N . ASN B 1 390 ? 9.201 -116.698 39.886 1.00 37.11 372 ASN B N 1
ATOM 6443 C CA . ASN B 1 390 ? 8.144 -116.736 38.867 1.00 37.41 372 ASN B CA 1
ATOM 6444 C C . ASN B 1 390 ? 7.547 -115.365 38.571 1.00 41.82 372 ASN B C 1
ATOM 6445 O O . ASN B 1 390 ? 7.437 -114.519 39.466 1.00 41.40 372 ASN B O 1
ATOM 6450 N N . ARG B 1 391 ? 7.174 -115.155 37.298 1.00 38.11 373 ARG B N 1
ATOM 6451 C CA . ARG B 1 391 ? 6.565 -113.922 36.814 1.00 36.92 373 ARG B CA 1
ATOM 6452 C C . ARG B 1 391 ? 5.087 -114.145 36.526 1.00 42.42 373 ARG B C 1
ATOM 6453 O O . ARG B 1 391 ? 4.690 -115.202 36.011 1.00 42.09 373 ARG B O 1
ATOM 6461 N N . LYS B 1 392 ? 4.280 -113.136 36.871 1.00 38.85 374 LYS B N 1
ATOM 6462 C CA . LYS B 1 392 ? 2.840 -113.091 36.646 1.00 38.78 374 LYS B CA 1
ATOM 6463 C C . LYS B 1 392 ? 2.566 -111.664 36.173 1.00 38.88 374 LYS B C 1
ATOM 6464 O O . LYS B 1 392 ? 2.417 -110.770 36.991 1.00 38.44 374 LYS B O 1
ATOM 6470 N N . GLY B 1 393 ? 2.631 -111.447 34.862 1.00 33.79 375 GLY B N 1
ATOM 6471 C CA . GLY B 1 393 ? 2.492 -110.127 34.257 1.00 33.01 375 GLY B CA 1
ATOM 6472 C C . GLY B 1 393 ? 3.667 -109.234 34.624 1.00 36.60 375 GLY B C 1
ATOM 6473 O O . GLY B 1 393 ? 4.814 -109.550 34.293 1.00 36.86 375 GLY B O 1
ATOM 6474 N N . ALA B 1 394 ? 3.400 -108.139 35.359 1.00 31.46 376 ALA B N 1
ATOM 6475 C CA . ALA B 1 394 ? 4.441 -107.222 35.821 1.00 31.20 376 ALA B CA 1
ATOM 6476 C C . ALA B 1 394 ? 4.945 -107.614 37.238 1.00 35.79 376 ALA B C 1
ATOM 6477 O O . ALA B 1 394 ? 5.903 -107.022 37.743 1.00 35.29 376 ALA B O 1
ATOM 6479 N N . PHE B 1 395 ? 4.318 -108.631 37.848 1.00 32.80 377 PHE B N 1
ATOM 6480 C CA . PHE B 1 395 ? 4.693 -109.137 39.169 1.00 33.58 377 PHE B CA 1
ATOM 6481 C C . PHE B 1 395 ? 5.817 -110.167 39.110 1.00 38.70 377 PHE B C 1
ATOM 6482 O O . PHE B 1 395 ? 5.793 -111.062 38.276 1.00 39.23 377 PHE B O 1
ATOM 6490 N N . ILE B 1 396 ? 6.806 -110.018 40.000 1.00 34.67 378 ILE B N 1
ATOM 6491 C CA . ILE B 1 396 ? 7.904 -110.956 40.212 1.00 33.86 378 ILE B CA 1
ATOM 6492 C C . ILE B 1 396 ? 7.784 -111.369 41.681 1.00 34.42 378 ILE B C 1
ATOM 6493 O O . ILE B 1 396 ? 7.741 -110.504 42.572 1.00 33.29 378 ILE B O 1
ATOM 6498 N N . GLU B 1 397 ? 7.738 -112.684 41.926 1.00 28.92 379 GLU B N 1
ATOM 6499 C CA . GLU B 1 397 ? 7.695 -113.240 43.269 1.00 28.44 379 GLU B CA 1
ATOM 6500 C C . GLU B 1 397 ? 8.961 -112.848 44.045 1.00 32.70 379 GLU B C 1
ATOM 6501 O O . GLU B 1 397 ? 10.030 -112.767 43.431 1.00 32.30 379 GLU B O 1
ATOM 6507 N N . PRO B 1 398 ? 8.878 -112.580 45.377 1.00 29.69 380 PRO B N 1
ATOM 6508 C CA . PRO B 1 398 ? 10.113 -112.284 46.135 1.00 29.21 380 PRO B CA 1
ATOM 6509 C C . PRO B 1 398 ? 11.008 -113.531 46.043 1.00 33.29 380 PRO B C 1
ATOM 6510 O O . PRO B 1 398 ? 10.554 -114.651 46.299 1.00 32.84 380 PRO B O 1
ATOM 6514 N N . THR B 1 399 ? 12.227 -113.343 45.513 1.00 29.36 381 THR B N 1
ATOM 6515 C CA . THR B 1 399 ? 13.142 -114.417 45.137 1.00 28.72 381 THR B CA 1
ATOM 6516 C C . THR B 1 399 ? 14.414 -114.430 45.941 1.00 29.78 381 THR B C 1
ATOM 6517 O O . THR B 1 399 ? 14.984 -113.368 46.191 1.00 28.46 381 THR B O 1
ATOM 6521 N N . VAL B 1 400 ? 14.882 -115.642 46.314 1.00 25.58 382 VAL B N 1
ATOM 6522 C CA . VAL B 1 400 ? 16.162 -115.847 47.010 1.00 24.77 382 VAL B CA 1
ATOM 6523 C C . VAL B 1 400 ? 16.945 -116.910 46.238 1.00 30.31 382 VAL B C 1
ATOM 6524 O O . VAL B 1 400 ? 16.441 -118.009 45.993 1.00 31.06 382 VAL B O 1
ATOM 6528 N N . ILE B 1 401 ? 18.153 -116.556 45.800 1.00 27.53 383 ILE B N 1
ATOM 6529 C CA . ILE B 1 401 ? 19.012 -117.477 45.049 1.00 27.51 383 ILE B CA 1
ATOM 6530 C C . ILE B 1 401 ? 20.351 -117.601 45.774 1.00 30.58 383 ILE B C 1
ATOM 6531 O O . ILE B 1 401 ? 20.975 -116.601 46.137 1.00 28.72 383 ILE B O 1
ATOM 6536 N N . GLU B 1 402 ? 20.779 -118.833 45.968 1.00 28.03 384 GLU B N 1
ATOM 6537 C CA . GLU B 1 402 ? 22.009 -119.181 46.660 1.00 29.60 384 GLU B CA 1
ATOM 6538 C C . GLU B 1 402 ? 23.139 -119.500 45.672 1.00 34.82 384 GLU B C 1
ATOM 6539 O O . GLU B 1 402 ? 22.899 -120.127 44.641 1.00 32.47 384 GLU B O 1
ATOM 6545 N N . ASP B 1 403 ? 24.364 -119.025 45.989 1.00 34.48 385 ASP B N 1
ATOM 6546 C CA . ASP B 1 403 ? 25.620 -119.262 45.259 1.00 35.23 385 ASP B CA 1
ATOM 6547 C C . ASP B 1 403 ? 25.559 -118.934 43.758 1.00 39.18 385 ASP B C 1
ATOM 6548 O O . ASP B 1 403 ? 25.958 -119.739 42.919 1.00 39.72 385 ASP B O 1
ATOM 6553 N N . VAL B 1 404 ? 25.103 -117.726 43.435 1.00 34.94 386 VAL B N 1
ATOM 6554 C CA . VAL B 1 404 ? 25.057 -117.256 42.057 1.00 34.28 386 VAL B CA 1
ATOM 6555 C C . VAL B 1 404 ? 26.503 -116.854 41.657 1.00 37.03 386 VAL B C 1
ATOM 6556 O O . VAL B 1 404 ? 27.103 -116.037 42.350 1.00 35.11 386 VAL B O 1
ATOM 6560 N N . PRO B 1 405 ? 27.084 -117.431 40.579 1.00 34.57 387 PRO B N 1
ATOM 6561 C CA . PRO B 1 405 ? 28.468 -117.058 40.204 1.00 33.49 387 PRO B CA 1
ATOM 6562 C C . PRO B 1 405 ? 28.599 -115.619 39.694 1.00 36.25 387 PRO B C 1
ATOM 6563 O O . PRO B 1 405 ? 27.620 -115.024 39.239 1.00 32.65 387 PRO B O 1
ATOM 6567 N N . ILE B 1 406 ? 29.824 -115.082 39.756 1.00 36.56 388 ILE B N 1
ATOM 6568 C CA . ILE B 1 406 ? 30.195 -113.714 39.361 1.00 38.18 388 ILE B CA 1
ATOM 6569 C C . ILE B 1 406 ? 29.864 -113.403 37.875 1.00 42.26 388 ILE B C 1
ATOM 6570 O O . ILE B 1 406 ? 29.601 -112.250 37.544 1.00 41.11 388 ILE B O 1
ATOM 6575 N N . GLU B 1 407 ? 29.824 -114.439 37.012 1.00 39.89 389 GLU B N 1
ATOM 6576 C CA . GLU B 1 407 ? 29.558 -114.328 35.573 1.00 40.69 389 GLU B CA 1
ATOM 6577 C C . GLU B 1 407 ? 28.096 -114.033 35.266 1.00 45.04 389 GLU B C 1
ATOM 6578 O O . GLU B 1 407 ? 27.792 -113.496 34.193 1.00 45.43 389 GLU B O 1
ATOM 6584 N N . ALA B 1 408 ? 27.190 -114.391 36.188 1.00 39.41 390 ALA B N 1
ATOM 6585 C CA . ALA B 1 408 ? 25.762 -114.153 36.005 1.00 37.94 390 ALA B CA 1
ATOM 6586 C C . ALA B 1 408 ? 25.405 -112.671 36.148 1.00 38.51 390 ALA B C 1
ATOM 6587 O O . ALA B 1 408 ? 25.917 -111.998 37.044 1.00 36.27 390 ALA B O 1
ATOM 6589 N N . ASN B 1 409 ? 24.511 -112.173 35.261 1.00 34.55 391 ASN B N 1
ATOM 6590 C CA . ASN B 1 409 ? 24.023 -110.787 35.264 1.00 33.74 391 ASN B CA 1
ATOM 6591 C C . ASN B 1 409 ? 23.393 -110.381 36.586 1.00 36.22 391 ASN B C 1
ATOM 6592 O O . ASN B 1 409 ? 23.561 -109.235 36.998 1.00 35.52 391 ASN B O 1
ATOM 6597 N N . ALA B 1 410 ? 22.696 -111.322 37.259 1.00 32.53 392 ALA B N 1
ATOM 6598 C CA . ALA B 1 410 ? 22.051 -111.106 38.557 1.00 32.10 392 ALA B CA 1
ATOM 6599 C C . ALA B 1 410 ? 23.089 -110.742 39.633 1.00 35.42 392 ALA B C 1
ATOM 6600 O O . ALA B 1 410 ? 22.778 -109.969 40.531 1.00 34.46 392 ALA B O 1
ATOM 6602 N N . ARG B 1 411 ? 24.332 -111.234 39.491 1.00 32.06 393 ARG B N 1
ATOM 6603 C CA . ARG B 1 411 ? 25.413 -110.945 40.419 1.00 31.55 393 ARG B CA 1
ATOM 6604 C C . ARG B 1 411 ? 26.215 -109.681 40.061 1.00 34.26 393 ARG B C 1
ATOM 6605 O O . ARG B 1 411 ? 26.494 -108.890 40.957 1.00 33.97 393 ARG B O 1
ATOM 6613 N N . LYS B 1 412 ? 26.640 -109.534 38.812 1.00 30.68 394 LYS B N 1
ATOM 6614 C CA . LYS B 1 412 ? 27.459 -108.394 38.387 1.00 31.20 394 LYS B CA 1
ATOM 6615 C C . LYS B 1 412 ? 26.671 -107.103 38.209 1.00 36.04 394 LYS B C 1
ATOM 6616 O O . LYS B 1 412 ? 27.212 -106.034 38.475 1.00 37.28 394 LYS B O 1
ATOM 6622 N N . GLU B 1 413 ? 25.405 -107.188 37.782 1.00 31.62 395 GLU B N 1
ATOM 6623 C CA . GLU B 1 413 ? 24.621 -105.984 37.533 1.00 30.58 395 GLU B CA 1
ATOM 6624 C C . GLU B 1 413 ? 23.513 -105.776 38.560 1.00 33.49 395 GLU B C 1
ATOM 6625 O O . GLU B 1 413 ? 23.033 -106.741 39.151 1.00 32.82 395 GLU B O 1
ATOM 6631 N N . GLU B 1 414 ? 23.062 -104.519 38.700 1.00 30.74 396 GLU B N 1
ATOM 6632 C CA . GLU B 1 414 ? 21.931 -104.112 39.544 1.00 31.49 396 GLU B CA 1
ATOM 6633 C C . GLU B 1 414 ? 20.661 -104.821 39.030 1.00 37.26 396 GLU B C 1
ATOM 6634 O O . GLU B 1 414 ? 20.309 -104.677 37.852 1.00 37.74 396 GLU B O 1
ATOM 6640 N N . ILE B 1 415 ? 20.003 -105.610 39.894 1.00 34.90 397 ILE B N 1
ATOM 6641 C CA . ILE B 1 415 ? 18.807 -106.348 39.499 1.00 34.76 397 ILE B CA 1
ATOM 6642 C C . ILE B 1 415 ? 17.563 -105.425 39.496 1.00 35.98 397 ILE B C 1
ATOM 6643 O O . ILE B 1 415 ? 16.743 -105.541 38.584 1.00 35.62 397 ILE B O 1
ATOM 6648 N N . PHE B 1 416 ? 17.442 -104.496 40.481 1.00 31.38 398 PHE B N 1
ATOM 6649 C CA . PHE B 1 416 ? 16.313 -103.549 40.603 1.00 30.47 398 PHE B CA 1
ATOM 6650 C C . PHE B 1 416 ? 14.967 -104.317 40.636 1.00 34.48 398 PHE B C 1
ATOM 6651 O O . PHE B 1 416 ? 13.989 -103.942 39.982 1.00 33.31 398 PHE B O 1
ATOM 6659 N N . GLY B 1 417 ? 14.973 -105.419 41.368 1.00 30.60 399 GLY B N 1
ATOM 6660 C CA . GLY B 1 417 ? 13.820 -106.293 41.509 1.00 30.52 399 GLY B CA 1
ATOM 6661 C C . GLY B 1 417 ? 13.842 -107.011 42.837 1.00 33.64 399 GLY B C 1
ATOM 6662 O O . GLY B 1 417 ? 14.833 -106.897 43.569 1.00 32.02 399 GLY B O 1
ATOM 6663 N N . PRO B 1 418 ? 12.767 -107.764 43.195 1.00 30.63 400 PRO B N 1
ATOM 6664 C CA . PRO B 1 418 ? 12.741 -108.398 44.531 1.00 29.61 400 PRO B CA 1
ATOM 6665 C C . PRO B 1 418 ? 13.533 -109.709 44.563 1.00 30.73 400 PRO B C 1
ATOM 6666 O O . PRO B 1 418 ? 12.967 -110.784 44.755 1.00 30.11 400 PRO B O 1
ATOM 6670 N N . VAL B 1 419 ? 14.859 -109.599 44.342 1.00 25.19 401 VAL B N 1
ATOM 6671 C CA . VAL B 1 419 ? 15.789 -110.718 44.248 1.00 23.97 401 VAL B CA 1
ATOM 6672 C C . VAL B 1 419 ? 16.942 -110.517 45.201 1.00 27.58 401 VAL B C 1
ATOM 6673 O O . VAL B 1 419 ? 17.567 -109.462 45.199 1.00 28.49 401 VAL B O 1
ATOM 6677 N N . VAL B 1 420 ? 17.229 -111.531 46.017 1.00 23.89 402 VAL B N 1
ATOM 6678 C CA . VAL B 1 420 ? 18.355 -111.483 46.944 1.00 23.30 402 VAL B CA 1
ATOM 6679 C C . VAL B 1 420 ? 19.266 -112.654 46.633 1.00 27.12 402 VAL B C 1
ATOM 6680 O O . VAL B 1 420 ? 18.810 -113.790 46.527 1.00 26.23 402 VAL B O 1
ATOM 6684 N N . LEU B 1 421 ? 20.558 -112.359 46.519 1.00 24.95 403 LEU B N 1
ATOM 6685 C CA . LEU B 1 421 ? 21.633 -113.318 46.311 1.00 25.03 403 LEU B CA 1
ATOM 6686 C C . LEU B 1 421 ? 22.234 -113.645 47.675 1.00 27.82 403 LEU B C 1
ATOM 6687 O O . LEU B 1 421 ? 22.767 -112.767 48.344 1.00 26.40 403 LEU B O 1
ATOM 6692 N N . LEU B 1 422 ? 22.160 -114.915 48.072 1.00 25.58 404 LEU B N 1
ATOM 6693 C CA . LEU B 1 422 ? 22.647 -115.406 49.361 1.00 25.05 404 LEU B CA 1
ATOM 6694 C C . LEU B 1 422 ? 23.981 -116.151 49.255 1.00 27.12 404 LEU B C 1
ATOM 6695 O O . LEU B 1 422 ? 24.140 -117.042 48.435 1.00 25.63 404 LEU B O 1
ATOM 6700 N N . TYR B 1 423 ? 24.901 -115.812 50.148 1.00 25.44 405 TYR B N 1
ATOM 6701 C CA . TYR B 1 423 ? 26.238 -116.386 50.205 1.00 25.96 405 TYR B CA 1
ATOM 6702 C C . TYR B 1 423 ? 26.659 -116.642 51.636 1.00 29.13 405 TYR B C 1
ATOM 6703 O O . TYR B 1 423 ? 26.238 -115.943 52.552 1.00 27.83 405 TYR B O 1
ATOM 6712 N N . LYS B 1 424 ? 27.560 -117.609 51.801 1.00 27.08 406 LYS B N 1
ATOM 6713 C CA . LYS B 1 424 ? 28.166 -118.001 53.065 1.00 26.73 406 LYS B CA 1
ATOM 6714 C C . LYS B 1 424 ? 29.623 -117.551 53.029 1.00 30.29 406 LYS B C 1
ATOM 6715 O O . LYS B 1 424 ? 30.239 -117.558 51.968 1.00 29.96 406 LYS B O 1
ATOM 6721 N N . TYR B 1 425 ? 30.187 -117.212 54.188 1.00 26.75 407 TYR B N 1
ATOM 6722 C CA . TYR B 1 425 ? 31.610 -116.880 54.306 1.00 25.68 407 TYR B CA 1
ATOM 6723 C C . TYR B 1 425 ? 32.148 -117.445 55.628 1.00 30.12 407 TYR B C 1
ATOM 6724 O O . TYR B 1 425 ? 31.377 -117.697 56.565 1.00 28.63 407 TYR B O 1
ATOM 6733 N N . SER B 1 426 ? 33.467 -117.616 55.708 1.00 29.04 408 SER B N 1
ATOM 6734 C CA . SER B 1 426 ? 34.128 -118.099 56.922 1.00 30.48 408 SER B CA 1
ATOM 6735 C C . SER B 1 426 ? 35.056 -117.032 57.516 1.00 35.91 408 SER B C 1
ATOM 6736 O O . SER B 1 426 ? 35.284 -117.016 58.725 1.00 37.32 408 SER B O 1
ATOM 6739 N N . ASP B 1 427 ? 35.598 -116.162 56.662 1.00 31.56 409 ASP B N 1
ATOM 6740 C CA . ASP B 1 427 ? 36.521 -115.100 57.061 1.00 31.12 409 ASP B CA 1
ATOM 6741 C C . ASP B 1 427 ? 35.896 -113.722 56.842 1.00 31.83 409 ASP B C 1
ATOM 6742 O O . ASP B 1 427 ? 35.467 -113.409 55.726 1.00 31.46 409 ASP B O 1
ATOM 6747 N N . PHE B 1 428 ? 35.844 -112.913 57.911 1.00 27.00 410 PHE B N 1
ATOM 6748 C CA . PHE B 1 428 ? 35.278 -111.560 57.893 1.00 25.60 410 PHE B CA 1
ATOM 6749 C C . PHE B 1 428 ? 35.963 -110.621 56.888 1.00 29.61 410 PHE B C 1
ATOM 6750 O O . PHE B 1 428 ? 35.259 -109.936 56.137 1.00 30.47 410 PHE B O 1
ATOM 6758 N N . LYS B 1 429 ? 37.309 -110.579 56.879 1.00 26.10 411 LYS B N 1
ATOM 6759 C CA . LYS B 1 429 ? 38.095 -109.755 55.949 1.00 26.71 411 LYS B CA 1
ATOM 6760 C C . LYS B 1 429 ? 37.723 -110.081 54.501 1.00 28.91 411 LYS B C 1
ATOM 6761 O O . LYS B 1 429 ? 37.589 -109.175 53.684 1.00 27.64 411 LYS B O 1
ATOM 6767 N N . GLU B 1 430 ? 37.534 -111.380 54.213 1.00 25.98 412 GLU B N 1
ATOM 6768 C CA . GLU B 1 430 ? 37.154 -111.911 52.906 1.00 25.23 412 GLU B CA 1
ATOM 6769 C C . GLU B 1 430 ? 35.732 -111.508 52.530 1.00 26.87 412 GLU B C 1
ATOM 6770 O O . GLU B 1 430 ? 35.465 -111.254 51.356 1.00 26.53 412 GLU B O 1
ATOM 6776 N N . ALA B 1 431 ? 34.819 -111.461 53.520 1.00 23.03 413 ALA B N 1
ATOM 6777 C CA . ALA B 1 431 ? 33.437 -111.035 53.300 1.00 23.13 413 ALA B CA 1
ATOM 6778 C C . ALA B 1 431 ? 33.418 -109.555 52.873 1.00 26.77 413 ALA B C 1
ATOM 6779 O O . ALA B 1 431 ? 32.701 -109.217 51.931 1.00 26.34 413 ALA B O 1
ATOM 6781 N N . VAL B 1 432 ? 34.256 -108.695 53.531 1.00 23.85 414 VAL B N 1
ATOM 6782 C CA . VAL B 1 432 ? 34.403 -107.262 53.219 1.00 22.27 414 VAL B CA 1
ATOM 6783 C C . VAL B 1 432 ? 34.933 -107.111 51.776 1.00 25.50 414 VAL B C 1
ATOM 6784 O O . VAL B 1 432 ? 34.403 -106.307 51.006 1.00 22.64 414 VAL B O 1
ATOM 6788 N N . LYS B 1 433 ? 35.972 -107.901 51.427 1.00 23.56 415 LYS B N 1
ATOM 6789 C CA . LYS B 1 433 ? 36.580 -107.928 50.102 1.00 23.63 415 LYS B CA 1
ATOM 6790 C C . LYS B 1 433 ? 35.515 -108.314 49.048 1.00 28.38 415 LYS B C 1
ATOM 6791 O O . LYS B 1 433 ? 35.446 -107.683 47.999 1.00 27.64 415 LYS B O 1
ATOM 6797 N N . GLU B 1 434 ? 34.647 -109.296 49.366 1.00 25.69 416 GLU B N 1
ATOM 6798 C CA . GLU B 1 434 ? 33.582 -109.715 48.453 1.00 24.57 416 GLU B CA 1
ATOM 6799 C C . GLU B 1 434 ? 32.474 -108.646 48.319 1.00 26.36 416 GLU B C 1
ATOM 6800 O O . GLU B 1 434 ? 31.916 -108.477 47.222 1.00 25.09 416 GLU B O 1
ATOM 6806 N N . CYS B 1 435 ? 32.184 -107.910 49.409 1.00 22.83 417 CYS B N 1
ATOM 6807 C CA . CYS B 1 435 ? 31.236 -106.777 49.392 1.00 22.96 417 CYS B CA 1
ATOM 6808 C C . CYS B 1 435 ? 31.704 -105.725 48.381 1.00 28.23 417 CYS B C 1
ATOM 6809 O O . CYS B 1 435 ? 30.891 -105.149 47.655 1.00 28.82 417 CYS B O 1
ATOM 6812 N N . ASN B 1 436 ? 33.032 -105.494 48.346 1.00 24.91 418 ASN B N 1
ATOM 6813 C CA . ASN B 1 436 ? 33.725 -104.558 47.461 1.00 24.37 418 ASN B CA 1
ATOM 6814 C C . ASN B 1 436 ? 33.903 -105.088 46.045 1.00 27.76 418 ASN B C 1
ATOM 6815 O O . ASN B 1 436 ? 34.289 -104.318 45.174 1.00 27.05 418 ASN B O 1
ATOM 6820 N N . ASN B 1 437 ? 33.660 -106.400 45.820 1.00 26.57 419 ASN B N 1
ATOM 6821 C CA . ASN B 1 437 ? 33.814 -107.074 44.522 1.00 27.44 419 ASN B CA 1
ATOM 6822 C C . ASN B 1 437 ? 32.624 -106.760 43.609 1.00 32.22 419 ASN B C 1
ATOM 6823 O O . ASN B 1 437 ? 31.786 -107.618 43.315 1.00 33.69 419 ASN B O 1
ATOM 6828 N N . THR B 1 438 ? 32.558 -105.497 43.186 1.00 28.07 420 THR B N 1
ATOM 6829 C CA . THR B 1 438 ? 31.477 -104.926 42.385 1.00 27.55 420 THR B CA 1
ATOM 6830 C C . THR B 1 438 ? 31.979 -103.628 41.744 1.00 31.43 420 THR B C 1
ATOM 6831 O O . THR B 1 438 ? 32.894 -103.001 42.281 1.00 30.52 420 THR B O 1
ATOM 6835 N N . HIS B 1 439 ? 31.370 -103.223 40.616 1.00 28.46 421 HIS B N 1
ATOM 6836 C CA . HIS B 1 439 ? 31.696 -101.964 39.942 1.00 29.07 421 HIS B CA 1
ATOM 6837 C C . HIS B 1 439 ? 30.853 -100.808 40.484 1.00 29.17 421 HIS B C 1
ATOM 6838 O O . HIS B 1 439 ? 31.055 -99.677 40.067 1.00 28.23 421 HIS B O 1
ATOM 6845 N N . TYR B 1 440 ? 29.930 -101.095 41.435 1.00 26.05 422 TYR B N 1
ATOM 6846 C CA . TYR B 1 440 ? 29.081 -100.126 42.128 1.00 25.36 422 TYR B CA 1
ATOM 6847 C C . TYR B 1 440 ? 29.724 -99.812 43.495 1.00 28.04 422 TYR B C 1
ATOM 6848 O O . TYR B 1 440 ? 30.686 -100.473 43.876 1.00 25.76 422 TYR B O 1
ATOM 6857 N N . GLY B 1 441 ? 29.206 -98.814 44.206 1.00 25.70 423 GLY B N 1
ATOM 6858 C CA . GLY B 1 441 ? 29.725 -98.434 45.523 1.00 25.95 423 GLY B CA 1
ATOM 6859 C C . GLY B 1 441 ? 28.850 -97.427 46.236 1.00 31.37 423 GLY B C 1
ATOM 6860 O O . GLY B 1 441 ? 29.334 -96.382 46.679 1.00 31.35 423 GLY B O 1
ATOM 6861 N N . LEU B 1 442 ? 27.553 -97.727 46.344 1.00 26.84 424 LEU B N 1
ATOM 6862 C CA . LEU B 1 442 ? 26.589 -96.820 46.956 1.00 26.68 424 LEU B CA 1
ATOM 6863 C C . LEU B 1 442 ? 26.514 -96.997 48.480 1.00 28.86 424 LEU B C 1
ATOM 6864 O O . LEU B 1 442 ? 26.982 -96.126 49.218 1.00 27.31 424 LEU B O 1
ATOM 6869 N N . GLN B 1 443 ? 25.953 -98.116 48.943 1.00 25.39 425 GLN B N 1
ATOM 6870 C CA . GLN B 1 443 ? 25.827 -98.428 50.360 1.00 24.94 425 GLN B CA 1
ATOM 6871 C C . GLN B 1 443 ? 26.076 -99.896 50.627 1.00 28.64 425 GLN B C 1
ATOM 6872 O O . GLN B 1 443 ? 25.969 -100.715 49.734 1.00 27.79 425 GLN B O 1
ATOM 6878 N N . SER B 1 444 ? 26.466 -100.201 51.863 1.00 26.14 426 SER B N 1
ATOM 6879 C CA . SER B 1 444 ? 26.716 -101.546 52.381 1.00 25.65 426 SER B CA 1
ATOM 6880 C C . SER B 1 444 ? 26.136 -101.616 53.787 1.00 26.58 426 SER B C 1
ATOM 6881 O O . SER B 1 444 ? 25.988 -100.592 54.439 1.00 25.88 426 SER B O 1
ATOM 6884 N N . GLY B 1 445 ? 25.808 -102.815 54.224 1.00 22.22 427 GLY B N 1
ATOM 6885 C CA . GLY B 1 445 ? 25.270 -103.083 55.547 1.00 21.76 427 GLY B CA 1
ATOM 6886 C C . GLY B 1 445 ? 26.124 -104.101 56.269 1.00 25.85 427 GLY B C 1
ATOM 6887 O O . GLY B 1 445 ? 26.780 -104.925 55.637 1.00 25.09 427 GLY B O 1
ATOM 6888 N N . ILE B 1 446 ? 26.147 -104.022 57.598 1.00 23.09 428 ILE B N 1
ATOM 6889 C CA . ILE B 1 446 ? 26.896 -104.934 58.450 1.00 22.80 428 ILE B CA 1
ATOM 6890 C C . ILE B 1 446 ? 26.207 -105.118 59.799 1.00 26.11 428 ILE B C 1
ATOM 6891 O O . ILE B 1 446 ? 25.935 -104.138 60.485 1.00 25.90 428 ILE B O 1
ATOM 6896 N N . PHE B 1 447 ? 25.929 -106.378 60.173 1.00 22.01 429 PHE B N 1
ATOM 6897 C CA . PHE B 1 447 ? 25.398 -106.729 61.481 1.00 21.45 429 PHE B CA 1
ATOM 6898 C C . PHE B 1 447 ? 26.557 -107.312 62.279 1.00 25.33 429 PHE B C 1
ATOM 6899 O O . PHE B 1 447 ? 27.117 -108.334 61.890 1.00 24.61 429 PHE B O 1
ATOM 6907 N N . THR B 1 448 ? 26.945 -106.632 63.369 1.00 22.87 430 THR B N 1
ATOM 6908 C CA . THR B 1 448 ? 28.070 -107.044 64.221 1.00 22.27 430 THR B CA 1
ATOM 6909 C C . THR B 1 448 ? 27.946 -106.489 65.634 1.00 25.47 430 THR B C 1
ATOM 6910 O O . THR B 1 448 ? 27.424 -105.390 65.830 1.00 25.68 430 THR B O 1
ATOM 6914 N N . LYS B 1 449 ? 28.459 -107.235 66.605 1.00 23.56 431 LYS B N 1
ATOM 6915 C CA . LYS B 1 449 ? 28.540 -106.823 68.021 1.00 24.20 431 LYS B CA 1
ATOM 6916 C C . LYS B 1 449 ? 30.006 -106.459 68.321 1.00 28.86 431 LYS B C 1
ATOM 6917 O O . LYS B 1 449 ? 30.330 -106.021 69.425 1.00 29.72 431 LYS B O 1
ATOM 6923 N N . ASP B 1 450 ? 30.883 -106.651 67.319 1.00 24.35 432 ASP B N 1
ATOM 6924 C CA . ASP B 1 450 ? 32.319 -106.458 67.417 1.00 24.53 432 ASP B CA 1
ATOM 6925 C C . ASP B 1 450 ? 32.750 -105.044 67.041 1.00 28.33 432 ASP B C 1
ATOM 6926 O O . ASP B 1 450 ? 32.583 -104.614 65.895 1.00 27.05 432 ASP B O 1
ATOM 6931 N N . LEU B 1 451 ? 33.318 -104.328 68.019 1.00 24.77 433 LEU B N 1
ATOM 6932 C CA . LEU B 1 451 ? 33.816 -102.958 67.863 1.00 23.02 433 LEU B CA 1
ATOM 6933 C C . LEU B 1 451 ? 34.786 -102.814 66.666 1.00 24.83 433 LEU B C 1
ATOM 6934 O O . LEU B 1 451 ? 34.636 -101.900 65.855 1.00 21.37 433 LEU B O 1
ATOM 6939 N N . ASN B 1 452 ? 35.779 -103.707 66.584 1.00 22.56 434 ASN B N 1
ATOM 6940 C CA . ASN B 1 452 ? 36.803 -103.662 65.544 1.00 22.81 434 ASN B CA 1
ATOM 6941 C C . ASN B 1 452 ? 36.284 -104.026 64.166 1.00 26.25 434 ASN B C 1
ATOM 6942 O O . ASN B 1 452 ? 36.680 -103.385 63.206 1.00 26.35 434 ASN B O 1
ATOM 6947 N N . LYS B 1 453 ? 35.368 -104.999 64.066 1.00 22.96 435 LYS B N 1
ATOM 6948 C CA . LYS B 1 453 ? 34.749 -105.387 62.789 1.00 22.05 435 LYS B CA 1
ATOM 6949 C C . LYS B 1 453 ? 33.896 -104.247 62.227 1.00 26.35 435 LYS B C 1
ATOM 6950 O O . LYS B 1 453 ? 33.923 -103.989 61.020 1.00 24.77 435 LYS B O 1
ATOM 6956 N N . ALA B 1 454 ? 33.161 -103.552 63.114 1.00 24.51 436 ALA B N 1
ATOM 6957 C CA . ALA B 1 454 ? 32.324 -102.404 62.763 1.00 24.12 436 ALA B CA 1
ATOM 6958 C C . ALA B 1 454 ? 33.168 -101.294 62.123 1.00 24.82 436 ALA B C 1
ATOM 6959 O O . ALA B 1 454 ? 32.853 -100.841 61.021 1.00 23.46 436 ALA B O 1
ATOM 6961 N N . PHE B 1 455 ? 34.281 -100.927 62.782 1.00 21.75 437 PHE B N 1
ATOM 6962 C CA . PHE B 1 455 ? 35.157 -99.864 62.296 1.00 22.07 437 PHE B CA 1
ATOM 6963 C C . PHE B 1 455 ? 36.083 -100.304 61.170 1.00 25.13 437 PHE B C 1
ATOM 6964 O O . PHE B 1 455 ? 36.465 -99.461 60.370 1.00 26.37 437 PHE B O 1
ATOM 6972 N N . TYR B 1 456 ? 36.383 -101.617 61.051 1.00 21.16 438 TYR B N 1
ATOM 6973 C CA . TYR B 1 456 ? 37.166 -102.150 59.942 1.00 20.26 438 TYR B CA 1
ATOM 6974 C C . TYR B 1 456 ? 36.291 -102.019 58.674 1.00 24.88 438 TYR B C 1
ATOM 6975 O O . TYR B 1 456 ? 36.775 -101.580 57.623 1.00 24.61 438 TYR B O 1
ATOM 6984 N N . ALA B 1 457 ? 34.993 -102.377 58.794 1.00 21.35 439 ALA B N 1
ATOM 6985 C CA . ALA B 1 457 ? 34.040 -102.260 57.680 1.00 21.66 439 ALA B CA 1
ATOM 6986 C C . ALA B 1 457 ? 33.856 -100.790 57.254 1.00 24.44 439 ALA B C 1
ATOM 6987 O O . ALA B 1 457 ? 33.799 -100.506 56.063 1.00 23.79 439 ALA B O 1
ATOM 6989 N N . PHE B 1 458 ? 33.814 -99.858 58.219 1.00 22.37 440 PHE B N 1
ATOM 6990 C CA . PHE B 1 458 ? 33.682 -98.425 57.915 1.00 22.63 440 PHE B CA 1
ATOM 6991 C C . PHE B 1 458 ? 34.900 -97.951 57.105 1.00 26.66 440 PHE B C 1
ATOM 6992 O O . PHE B 1 458 ? 34.757 -97.262 56.102 1.00 25.75 440 PHE B O 1
ATOM 7000 N N . GLU B 1 459 ? 36.072 -98.401 57.504 1.00 25.33 441 GLU B N 1
ATOM 7001 C CA . GLU B 1 459 ? 37.329 -98.070 56.863 1.00 26.00 441 GLU B CA 1
ATOM 7002 C C . GLU B 1 459 ? 37.525 -98.665 55.461 1.00 29.14 441 GLU B C 1
ATOM 7003 O O . GLU B 1 459 ? 38.052 -97.970 54.582 1.00 29.10 441 GLU B O 1
ATOM 7009 N N . HIS B 1 460 ? 37.146 -99.942 55.262 1.00 24.28 442 HIS B N 1
ATOM 7010 C CA . HIS B 1 460 ? 37.468 -100.659 54.025 1.00 25.51 442 HIS B CA 1
ATOM 7011 C C . HIS B 1 460 ? 36.337 -100.844 53.027 1.00 28.60 442 HIS B C 1
ATOM 7012 O O . HIS B 1 460 ? 36.638 -101.133 51.872 1.00 28.66 442 HIS B O 1
ATOM 7019 N N . MET B 1 461 ? 35.072 -100.648 53.417 1.00 24.36 443 MET B N 1
ATOM 7020 C CA . MET B 1 461 ? 33.982 -100.773 52.443 1.00 22.98 443 MET B CA 1
ATOM 7021 C C . MET B 1 461 ? 33.997 -99.585 51.475 1.00 28.53 443 MET B C 1
ATOM 7022 O O . MET B 1 461 ? 33.969 -98.421 51.903 1.00 26.82 443 MET B O 1
ATOM 7027 N N . GLU B 1 462 ? 34.114 -99.889 50.169 1.00 26.15 444 GLU B N 1
ATOM 7028 C CA . GLU B 1 462 ? 34.233 -98.899 49.088 1.00 25.27 444 GLU B CA 1
ATOM 7029 C C . GLU B 1 462 ? 32.872 -98.380 48.668 1.00 26.61 444 GLU B C 1
ATOM 7030 O O . GLU B 1 462 ? 32.413 -98.634 47.562 1.00 24.44 444 GLU B O 1
ATOM 7036 N N . VAL B 1 463 ? 32.222 -97.655 49.583 1.00 24.36 445 VAL B N 1
ATOM 7037 C CA . VAL B 1 463 ? 30.869 -97.108 49.442 1.00 22.37 445 VAL B CA 1
ATOM 7038 C C . VAL B 1 463 ? 30.814 -95.685 50.015 1.00 24.98 445 VAL B C 1
ATOM 7039 O O . VAL B 1 463 ? 31.742 -95.260 50.714 1.00 22.38 445 VAL B O 1
ATOM 7043 N N . GLY B 1 464 ? 29.689 -94.999 49.772 1.00 21.88 446 GLY B N 1
ATOM 7044 C CA . GLY B 1 464 ? 29.404 -93.692 50.359 1.00 20.87 446 GLY B CA 1
ATOM 7045 C C . GLY B 1 464 ? 28.801 -93.798 51.761 1.00 23.02 446 GLY B C 1
ATOM 7046 O O . GLY B 1 464 ? 28.915 -92.884 52.572 1.00 21.59 446 GLY B O 1
ATOM 7047 N N . GLY B 1 465 ? 28.117 -94.893 52.039 1.00 21.07 447 GLY B N 1
ATOM 7048 C CA . GLY B 1 465 ? 27.463 -95.107 53.327 1.00 20.72 447 GLY B CA 1
ATOM 7049 C C . GLY B 1 465 ? 27.520 -96.538 53.810 1.00 25.88 447 GLY B C 1
ATOM 7050 O O . GLY B 1 465 ? 27.185 -97.458 53.069 1.00 25.60 447 GLY B O 1
ATOM 7051 N N . VAL B 1 466 ? 27.990 -96.734 55.055 1.00 23.68 448 VAL B N 1
ATOM 7052 C CA . VAL B 1 466 ? 28.057 -98.049 55.683 1.00 22.47 448 VAL B CA 1
ATOM 7053 C C . VAL B 1 466 ? 26.950 -98.070 56.755 1.00 24.71 448 VAL B C 1
ATOM 7054 O O . VAL B 1 466 ? 26.986 -97.258 57.670 1.00 24.09 448 VAL B O 1
ATOM 7058 N N . ILE B 1 467 ? 25.966 -98.983 56.624 1.00 20.83 449 ILE B N 1
ATOM 7059 C CA . ILE B 1 467 ? 24.878 -99.095 57.611 1.00 20.43 449 ILE B CA 1
ATOM 7060 C C . ILE B 1 467 ? 25.256 -100.147 58.635 1.00 25.26 449 ILE B C 1
ATOM 7061 O O . ILE B 1 467 ? 25.485 -101.306 58.282 1.00 26.09 449 ILE B O 1
ATOM 7066 N N . LEU B 1 468 ? 25.367 -99.726 59.897 1.00 23.16 450 LEU B N 1
ATOM 7067 C CA . LEU B 1 468 ? 25.762 -100.567 61.008 1.00 22.16 450 LEU B CA 1
ATOM 7068 C C . LEU B 1 468 ? 24.556 -101.025 61.801 1.00 26.14 450 LEU B C 1
ATOM 7069 O O . LEU B 1 468 ? 23.837 -100.212 62.364 1.00 25.00 450 LEU B O 1
ATOM 7074 N N . ASN B 1 469 ? 24.331 -102.350 61.803 1.00 24.27 451 ASN B N 1
ATOM 7075 C CA . ASN B 1 469 ? 23.245 -103.066 62.489 1.00 24.53 451 ASN B CA 1
ATOM 7076 C C . ASN B 1 469 ? 21.856 -102.714 61.913 1.00 28.53 451 ASN B C 1
ATOM 7077 O O . ASN B 1 469 ? 20.845 -102.591 62.609 1.00 28.55 451 ASN B O 1
ATOM 7082 N N . ASP B 1 470 ? 21.844 -102.615 60.597 1.00 25.46 452 ASP B N 1
ATOM 7083 C CA . ASP B 1 470 ? 20.687 -102.495 59.724 1.00 25.32 452 ASP B CA 1
ATOM 7084 C C . ASP B 1 470 ? 21.196 -102.857 58.335 1.00 29.80 452 ASP B C 1
ATOM 7085 O O . ASP B 1 470 ? 22.417 -102.929 58.122 1.00 30.26 452 ASP B O 1
ATOM 7090 N N . SER B 1 471 ? 20.275 -103.128 57.409 1.00 26.26 453 SER B N 1
ATOM 7091 C CA . SER B 1 471 ? 20.586 -103.479 56.030 1.00 25.63 453 SER B CA 1
ATOM 7092 C C . SER B 1 471 ? 21.042 -102.215 55.274 1.00 29.47 453 SER B C 1
ATOM 7093 O O . SER B 1 471 ? 20.771 -101.098 55.740 1.00 28.41 453 SER B O 1
ATOM 7096 N N . PRO B 1 472 ? 21.682 -102.359 54.085 1.00 26.91 454 PRO B N 1
ATOM 7097 C CA . PRO B 1 472 ? 22.106 -101.159 53.319 1.00 25.86 454 PRO B CA 1
ATOM 7098 C C . PRO B 1 472 ? 20.961 -100.306 52.766 1.00 28.98 454 PRO B C 1
ATOM 7099 O O . PRO B 1 472 ? 21.234 -99.248 52.198 1.00 27.81 454 PRO B O 1
ATOM 7103 N N . ALA B 1 473 ? 19.696 -100.771 52.880 1.00 27.21 455 ALA B N 1
ATOM 7104 C CA . ALA B 1 473 ? 18.543 -100.041 52.340 1.00 28.51 455 ALA B CA 1
ATOM 7105 C C . ALA B 1 473 ? 18.107 -98.829 53.184 1.00 35.75 455 ALA B C 1
ATOM 7106 O O . ALA B 1 473 ? 17.157 -98.140 52.813 1.00 37.58 455 ALA B O 1
ATOM 7108 N N . LEU B 1 474 ? 18.854 -98.520 54.259 1.00 31.37 456 LEU B N 1
ATOM 7109 C CA . LEU B 1 474 ? 18.555 -97.394 55.123 1.00 29.29 456 LEU B CA 1
ATOM 7110 C C . LEU B 1 474 ? 19.104 -96.064 54.608 1.00 30.66 456 LEU B C 1
ATOM 7111 O O . LEU B 1 474 ? 20.281 -95.951 54.274 1.00 29.01 456 LEU B O 1
ATOM 7116 N N . ARG B 1 475 ? 18.231 -95.047 54.586 1.00 26.75 457 ARG B N 1
ATOM 7117 C CA . ARG B 1 475 ? 18.604 -93.680 54.250 1.00 26.04 457 ARG B CA 1
ATOM 7118 C C . ARG B 1 475 ? 17.824 -92.683 55.086 1.00 31.03 457 ARG B C 1
ATOM 7119 O O . ARG B 1 475 ? 16.592 -92.690 55.070 1.00 30.90 457 ARG B O 1
ATOM 7127 N N . VAL B 1 476 ? 18.552 -91.786 55.777 1.00 29.12 458 VAL B N 1
ATOM 7128 C CA . VAL B 1 476 ? 17.979 -90.668 56.532 1.00 27.93 458 VAL B CA 1
ATOM 7129 C C . VAL B 1 476 ? 18.122 -89.493 55.559 1.00 32.67 458 VAL B C 1
ATOM 7130 O O . VAL B 1 476 ? 19.196 -89.304 54.987 1.00 31.49 458 VAL B O 1
ATOM 7134 N N . ASP B 1 477 ? 17.048 -88.709 55.372 1.00 31.03 459 ASP B N 1
ATOM 7135 C CA . ASP B 1 477 ? 17.006 -87.628 54.385 1.00 31.07 459 ASP B CA 1
ATOM 7136 C C . ASP B 1 477 ? 17.991 -86.473 54.659 1.00 32.98 459 ASP B C 1
ATOM 7137 O O . ASP B 1 477 ? 18.188 -85.633 53.776 1.00 33.51 459 ASP B O 1
ATOM 7142 N N . SER B 1 478 ? 18.699 -86.504 55.800 1.00 27.74 460 SER B N 1
ATOM 7143 C CA . SER B 1 478 ? 19.710 -85.494 56.135 1.00 27.68 460 SER B CA 1
ATOM 7144 C C . SER B 1 478 ? 21.164 -86.022 55.986 1.00 30.15 460 SER B C 1
ATOM 7145 O O . SER B 1 478 ? 22.104 -85.232 56.060 1.00 30.99 460 SER B O 1
ATOM 7148 N N . GLN B 1 479 ? 21.340 -87.346 55.797 1.00 24.38 461 GLN B N 1
ATOM 7149 C CA . GLN B 1 479 ? 22.651 -87.971 55.693 1.00 23.28 461 GLN B CA 1
ATOM 7150 C C . GLN B 1 479 ? 23.316 -87.704 54.330 1.00 27.14 461 GLN B C 1
ATOM 7151 O O . GLN B 1 479 ? 22.581 -87.555 53.343 1.00 27.36 461 GLN B O 1
ATOM 7157 N N . PRO B 1 480 ? 24.677 -87.650 54.226 1.00 23.09 462 PRO B N 1
ATOM 7158 C CA . PRO B 1 480 ? 25.300 -87.520 52.877 1.00 22.03 462 PRO B CA 1
ATOM 7159 C C . PRO B 1 480 ? 25.085 -88.850 52.134 1.00 27.61 462 PRO B C 1
ATOM 7160 O O . PRO B 1 480 ? 25.523 -89.913 52.582 1.00 28.78 462 PRO B O 1
ATOM 7164 N N . TYR B 1 481 ? 24.316 -88.796 51.061 1.00 24.81 463 TYR B N 1
ATOM 7165 C CA . TYR B 1 481 ? 23.926 -89.970 50.298 1.00 25.56 463 TYR B CA 1
ATOM 7166 C C . TYR B 1 481 ? 24.502 -89.909 48.893 1.00 29.32 463 TYR B C 1
ATOM 7167 O O . TYR B 1 481 ? 24.321 -88.928 48.167 1.00 28.81 463 TYR B O 1
ATOM 7176 N N . GLY B 1 482 ? 25.172 -90.976 48.517 1.00 26.20 464 GLY B N 1
ATOM 7177 C CA . GLY B 1 482 ? 25.819 -91.077 47.217 1.00 26.25 464 GLY B CA 1
ATOM 7178 C C . GLY B 1 482 ? 26.892 -92.134 47.244 1.00 30.94 464 GLY B C 1
ATOM 7179 O O . GLY B 1 482 ? 27.059 -92.822 48.250 1.00 31.25 464 GLY B O 1
ATOM 7180 N N . GLY B 1 483 ? 27.585 -92.306 46.143 1.00 29.05 465 GLY B N 1
ATOM 7181 C CA . GLY B 1 483 ? 28.564 -93.369 46.120 1.00 29.14 465 GLY B CA 1
ATOM 7182 C C . GLY B 1 483 ? 29.849 -93.188 45.367 1.00 30.32 465 GLY B C 1
ATOM 7183 O O . GLY B 1 483 ? 30.177 -92.101 44.883 1.00 29.22 465 GLY B O 1
ATOM 7184 N N . LEU B 1 484 ? 30.597 -94.293 45.327 1.00 26.17 466 LEU B N 1
ATOM 7185 C CA . LEU B 1 484 ? 31.886 -94.429 44.654 1.00 25.04 466 LEU B CA 1
ATOM 7186 C C . LEU B 1 484 ? 31.670 -95.280 43.428 1.00 28.18 466 LEU B C 1
ATOM 7187 O O . LEU B 1 484 ? 30.568 -95.809 43.227 1.00 29.45 466 LEU B O 1
ATOM 7192 N N . LYS B 1 485 ? 32.719 -95.426 42.612 1.00 24.55 467 LYS B N 1
ATOM 7193 C CA . LYS B 1 485 ? 32.751 -96.244 41.395 1.00 23.46 467 LYS B CA 1
ATOM 7194 C C . LYS B 1 485 ? 31.606 -95.882 40.416 1.00 27.24 467 LYS B C 1
ATOM 7195 O O . LYS B 1 485 ? 31.455 -94.700 40.128 1.00 28.10 467 LYS B O 1
ATOM 7201 N N . ASP B 1 486 ? 30.804 -96.855 39.929 1.00 23.22 468 ASP B N 1
ATOM 7202 C CA . ASP B 1 486 ? 29.717 -96.579 38.976 1.00 23.65 468 ASP B CA 1
ATOM 7203 C C . ASP B 1 486 ? 28.435 -96.039 39.614 1.00 30.03 468 ASP B C 1
ATOM 7204 O O . ASP B 1 486 ? 27.499 -95.710 38.886 1.00 32.53 468 ASP B O 1
ATOM 7209 N N . SER B 1 487 ? 28.405 -95.893 40.949 1.00 25.06 469 SER B N 1
ATOM 7210 C CA . SER B 1 487 ? 27.232 -95.387 41.671 1.00 23.77 469 SER B CA 1
ATOM 7211 C C . SER B 1 487 ? 27.053 -93.867 41.583 1.00 26.66 469 SER B C 1
ATOM 7212 O O . SER B 1 487 ? 25.993 -93.369 41.945 1.00 25.19 469 SER B O 1
ATOM 7215 N N . GLY B 1 488 ? 28.045 -93.165 41.045 1.00 24.34 470 GLY B N 1
ATOM 7216 C CA . GLY B 1 488 ? 27.943 -91.736 40.774 1.00 25.04 470 GLY B CA 1
ATOM 7217 C C . GLY B 1 488 ? 29.066 -90.878 41.296 1.00 28.52 470 GLY B C 1
ATOM 7218 O O . GLY B 1 488 ? 30.146 -91.370 41.621 1.00 27.12 470 GLY B O 1
ATOM 7219 N N . ILE B 1 489 ? 28.790 -89.576 41.375 1.00 27.07 471 ILE B N 1
ATOM 7220 C CA . ILE B 1 489 ? 29.690 -88.538 41.889 1.00 27.52 471 ILE B CA 1
ATOM 7221 C C . ILE B 1 489 ? 28.898 -87.551 42.740 1.00 28.96 471 ILE B C 1
ATOM 7222 O O . ILE B 1 489 ? 27.769 -87.208 42.399 1.00 28.68 471 ILE B O 1
ATOM 7227 N N . GLN B 1 490 ? 29.498 -87.094 43.853 1.00 22.94 472 GLN B N 1
ATOM 7228 C CA . GLN B 1 490 ? 28.932 -86.132 44.808 1.00 22.13 472 GLN B CA 1
ATOM 7229 C C . GLN B 1 490 ? 27.878 -86.751 45.718 1.00 26.52 472 GLN B C 1
ATOM 7230 O O . GLN B 1 490 ? 27.629 -87.964 45.673 1.00 26.56 472 GLN B O 1
ATOM 7236 N N . ARG B 1 491 ? 27.306 -85.923 46.605 1.00 22.95 473 ARG B N 1
ATOM 7237 C CA . ARG B 1 491 ? 26.332 -86.358 47.584 1.00 21.51 473 ARG B CA 1
ATOM 7238 C C . ARG B 1 491 ? 25.072 -85.537 47.583 1.00 26.12 473 ARG B C 1
ATOM 7239 O O . ARG B 1 491 ? 25.115 -84.319 47.428 1.00 24.78 473 ARG B O 1
ATOM 7247 N N . GLU B 1 492 ? 23.953 -86.220 47.828 1.00 24.46 474 GLU B N 1
ATOM 7248 C CA . GLU B 1 492 ? 22.646 -85.648 48.105 1.00 24.06 474 GLU B CA 1
ATOM 7249 C C . GLU B 1 492 ? 22.414 -85.835 49.600 1.00 27.14 474 GLU B C 1
ATOM 7250 O O . GLU B 1 492 ? 23.318 -86.281 50.306 1.00 27.87 474 GLU B O 1
ATOM 7256 N N . GLY B 1 493 ? 21.276 -85.398 50.087 1.00 24.78 475 GLY B N 1
ATOM 7257 C CA . GLY B 1 493 ? 21.008 -85.209 51.504 1.00 24.87 475 GLY B CA 1
ATOM 7258 C C . GLY B 1 493 ? 21.047 -83.697 51.486 1.00 28.62 475 GLY B C 1
ATOM 7259 O O . GLY B 1 493 ? 21.946 -83.119 50.854 1.00 26.27 475 GLY B O 1
ATOM 7260 N N . VAL B 1 494 ? 20.004 -83.055 52.015 1.00 26.18 476 VAL B N 1
ATOM 7261 C CA . VAL B 1 494 ? 19.727 -81.625 51.844 1.00 25.56 476 VAL B CA 1
ATOM 7262 C C . VAL B 1 494 ? 20.966 -80.713 51.924 1.00 26.58 476 VAL B C 1
ATOM 7263 O O . VAL B 1 494 ? 21.251 -80.063 50.923 1.00 24.26 476 VAL B O 1
ATOM 7267 N N . LYS B 1 495 ? 21.688 -80.658 53.065 1.00 23.51 477 LYS B N 1
ATOM 7268 C CA . LYS B 1 495 ? 22.826 -79.748 53.211 1.00 22.49 477 LYS B CA 1
ATOM 7269 C C . LYS B 1 495 ? 23.993 -80.060 52.228 1.00 24.21 477 LYS B C 1
ATOM 7270 O O . LYS B 1 495 ? 24.649 -79.131 51.788 1.00 21.74 477 LYS B O 1
ATOM 7276 N N . TYR B 1 496 ? 24.191 -81.336 51.829 1.00 22.58 478 TYR B N 1
ATOM 7277 C CA . TYR B 1 496 ? 25.236 -81.725 50.868 1.00 22.12 478 TYR B CA 1
ATOM 7278 C C . TYR B 1 496 ? 24.832 -81.385 49.460 1.00 25.56 478 TYR B C 1
ATOM 7279 O O . TYR B 1 496 ? 25.659 -80.915 48.682 1.00 25.19 478 TYR B O 1
ATOM 7288 N N . ALA B 1 497 ? 23.546 -81.577 49.135 1.00 21.79 479 ALA B N 1
ATOM 7289 C CA . ALA B 1 497 ? 23.035 -81.203 47.819 1.00 20.74 479 ALA B CA 1
ATOM 7290 C C . ALA B 1 497 ? 23.105 -79.655 47.707 1.00 24.28 479 ALA B C 1
ATOM 7291 O O . ALA B 1 497 ? 23.402 -79.138 46.635 1.00 24.34 479 ALA B O 1
ATOM 7293 N N . MET B 1 498 ? 22.833 -78.925 48.809 1.00 21.09 480 MET B N 1
ATOM 7294 C CA . MET B 1 498 ? 22.933 -77.446 48.805 1.00 20.54 480 MET B CA 1
ATOM 7295 C C . MET B 1 498 ? 24.365 -76.951 48.449 1.00 27.30 480 MET B C 1
ATOM 7296 O O . MET B 1 498 ? 24.507 -76.018 47.658 1.00 27.83 480 MET B O 1
ATOM 7301 N N . ASP B 1 499 ? 25.401 -77.633 48.972 1.00 26.08 481 ASP B N 1
ATOM 7302 C CA . ASP B 1 499 ? 26.808 -77.332 48.719 1.00 27.09 481 ASP B CA 1
ATOM 7303 C C . ASP B 1 499 ? 27.162 -77.343 47.248 1.00 29.51 481 ASP B C 1
ATOM 7304 O O . ASP B 1 499 ? 27.896 -76.457 46.816 1.00 29.89 481 ASP B O 1
ATOM 7309 N N . ASP B 1 500 ? 26.625 -78.309 46.472 1.00 25.91 482 ASP B N 1
ATOM 7310 C CA . ASP B 1 500 ? 26.872 -78.385 45.033 1.00 25.48 482 ASP B CA 1
ATOM 7311 C C . ASP B 1 500 ? 26.155 -77.284 44.252 1.00 26.50 482 ASP B C 1
ATOM 7312 O O . ASP B 1 500 ? 26.546 -76.992 43.127 1.00 26.42 482 ASP B O 1
ATOM 7317 N N . MET B 1 501 ? 25.117 -76.673 44.845 1.00 22.17 483 MET B N 1
ATOM 7318 C CA . MET B 1 501 ? 24.353 -75.573 44.241 1.00 21.97 483 MET B CA 1
ATOM 7319 C C . MET B 1 501 ? 24.876 -74.203 44.704 1.00 26.13 483 MET B C 1
ATOM 7320 O O . MET B 1 501 ? 24.241 -73.173 44.461 1.00 26.50 483 MET B O 1
ATOM 7325 N N . LEU B 1 502 ? 26.026 -74.204 45.394 1.00 23.58 484 LEU B N 1
ATOM 7326 C CA . LEU B 1 502 ? 26.648 -73.000 45.930 1.00 23.30 484 LEU B CA 1
ATOM 7327 C C . LEU B 1 502 ? 28.055 -72.824 45.406 1.00 26.81 484 LEU B C 1
ATOM 7328 O O . LEU B 1 502 ? 28.785 -73.796 45.252 1.00 25.78 484 LEU B O 1
ATOM 7333 N N . GLU B 1 503 ? 28.429 -71.576 45.124 1.00 24.40 485 GLU B N 1
ATOM 7334 C CA . GLU B 1 503 ? 29.774 -71.218 44.684 1.00 23.01 485 GLU B CA 1
ATOM 7335 C C . GLU B 1 503 ? 30.441 -70.388 45.762 1.00 26.56 485 GLU B C 1
ATOM 7336 O O . GLU B 1 503 ? 29.816 -69.514 46.359 1.00 27.36 485 GLU B O 1
ATOM 7342 N N . THR B 1 504 ? 31.701 -70.666 46.008 1.00 22.79 486 THR B N 1
ATOM 7343 C CA . THR B 1 504 ? 32.500 -69.958 47.003 1.00 23.43 486 THR B CA 1
ATOM 7344 C C . THR B 1 504 ? 33.028 -68.650 46.391 1.00 26.89 486 THR B C 1
ATOM 7345 O O . THR B 1 504 ? 33.524 -68.643 45.255 1.00 28.06 486 THR B O 1
ATOM 7349 N N . LYS B 1 505 ? 32.912 -67.563 47.145 1.00 21.65 487 LYS B N 1
ATOM 7350 C CA . LYS B 1 505 ? 33.475 -66.263 46.780 1.00 21.62 487 LYS B CA 1
ATOM 7351 C C . LYS B 1 505 ? 34.180 -65.710 47.998 1.00 23.64 487 LYS B C 1
ATOM 7352 O O . LYS B 1 505 ? 33.604 -65.682 49.083 1.00 22.82 487 LYS B O 1
ATOM 7358 N N . VAL B 1 506 ? 35.422 -65.263 47.819 1.00 19.97 488 VAL B N 1
ATOM 7359 C CA . VAL B 1 506 ? 36.173 -64.670 48.921 1.00 19.29 488 VAL B CA 1
ATOM 7360 C C . VAL B 1 506 ? 36.366 -63.162 48.658 1.00 23.18 488 VAL B C 1
ATOM 7361 O O . VAL B 1 506 ? 36.661 -62.755 47.535 1.00 22.70 488 VAL B O 1
ATOM 7365 N N . LEU B 1 507 ? 36.192 -62.360 49.702 1.00 19.61 489 LEU B N 1
ATOM 7366 C CA . LEU B 1 507 ? 36.466 -60.936 49.708 1.00 20.31 489 LEU B CA 1
ATOM 7367 C C . LEU B 1 507 ? 37.797 -60.808 50.450 1.00 24.54 489 LEU B C 1
ATOM 7368 O O . LEU B 1 507 ? 37.837 -61.037 51.651 1.00 22.61 489 LEU B O 1
ATOM 7373 N N . VAL B 1 508 ? 38.898 -60.578 49.708 1.00 22.72 490 VAL B N 1
ATOM 7374 C CA . VAL B 1 508 ? 40.226 -60.437 50.299 1.00 23.60 490 VAL B CA 1
ATOM 7375 C C . VAL B 1 508 ? 40.376 -58.956 50.605 1.00 30.94 490 VAL B C 1
ATOM 7376 O O . VAL B 1 508 ? 40.320 -58.134 49.692 1.00 31.63 490 VAL B O 1
ATOM 7380 N N . MET B 1 509 ? 40.530 -58.626 51.897 1.00 28.35 491 MET B N 1
ATOM 7381 C CA . MET B 1 509 ? 40.558 -57.259 52.392 1.00 28.67 491 MET B CA 1
ATOM 7382 C C . MET B 1 509 ? 41.928 -56.809 52.856 1.00 31.13 491 MET B C 1
ATOM 7383 O O . MET B 1 509 ? 42.480 -57.359 53.807 1.00 30.06 491 MET B O 1
ATOM 7388 N N . ARG B 1 510 ? 42.462 -55.777 52.194 1.00 29.40 492 ARG B N 1
ATOM 7389 C CA . ARG B 1 510 ? 43.769 -55.199 52.480 1.00 30.14 492 ARG B CA 1
ATOM 7390 C C . ARG B 1 510 ? 43.652 -53.965 53.378 1.00 33.05 492 ARG B C 1
ATOM 7391 O O . ARG B 1 510 ? 43.104 -52.935 52.962 1.00 32.73 492 ARG B O 1
ATOM 7399 N N . ASN B 1 511 ? 44.157 -54.100 54.626 1.00 28.85 493 ASN B N 1
ATOM 7400 C CA . ASN B 1 511 ? 44.176 -53.060 55.669 1.00 28.62 493 ASN B CA 1
ATOM 7401 C C . ASN B 1 511 ? 42.805 -52.389 55.888 1.00 30.91 493 ASN B C 1
ATOM 7402 O O . ASN B 1 511 ? 42.716 -51.172 56.037 1.00 28.93 493 ASN B O 1
ATOM 7407 N N . VAL B 1 512 ? 41.736 -53.187 55.877 1.00 29.20 494 VAL B N 1
ATOM 7408 C CA . VAL B 1 512 ? 40.389 -52.671 56.115 1.00 30.30 494 VAL B CA 1
ATOM 7409 C C . VAL B 1 512 ? 40.253 -52.443 57.631 1.00 35.00 494 VAL B C 1
ATOM 7410 O O . VAL B 1 512 ? 40.521 -53.350 58.422 1.00 35.27 494 VAL B O 1
ATOM 7414 N N . GLY B 1 513 ? 39.917 -51.213 58.003 1.00 31.20 495 GLY B N 1
ATOM 7415 C CA . GLY B 1 513 ? 39.817 -50.798 59.394 1.00 30.81 495 GLY B CA 1
ATOM 7416 C C . GLY B 1 513 ? 40.993 -49.933 59.797 1.00 35.29 495 GLY B C 1
ATOM 7417 O O . GLY B 1 513 ? 41.140 -49.605 60.968 1.00 34.45 495 GLY B O 1
ATOM 7418 N N . THR B 1 514 ? 41.860 -49.580 58.831 1.00 34.34 496 THR B N 1
ATOM 7419 C CA . THR B 1 514 ? 42.995 -48.678 59.041 1.00 35.58 496 THR B CA 1
ATOM 7420 C C . THR B 1 514 ? 42.494 -47.290 58.655 1.00 39.24 496 THR B C 1
ATOM 7421 O O . THR B 1 514 ? 42.108 -47.064 57.510 1.00 38.71 496 THR B O 1
ATOM 7425 N N . LEU B 1 515 ? 42.485 -46.376 59.614 1.00 37.12 497 LEU B N 1
ATOM 7426 C CA . LEU B 1 515 ? 42.029 -45.017 59.371 1.00 41.58 497 LEU B CA 1
ATOM 7427 C C . LEU B 1 515 ? 43.089 -44.156 58.658 1.00 68.15 497 LEU B C 1
ATOM 7428 O O . LEU B 1 515 ? 44.301 -44.419 58.855 1.00 74.43 497 LEU B O 1
ATOM 7434 N N . VAL C 1 35 ? 78.830 -78.597 96.116 1.00 72.32 17 VAL C N 1
ATOM 7435 C CA . VAL C 1 35 ? 77.817 -78.392 95.075 1.00 71.56 17 VAL C CA 1
ATOM 7436 C C . VAL C 1 35 ? 77.247 -76.958 95.145 1.00 74.32 17 VAL C C 1
ATOM 7437 O O . VAL C 1 35 ? 76.457 -76.633 96.039 1.00 74.29 17 VAL C O 1
ATOM 7441 N N . THR C 1 36 ? 77.686 -76.094 94.212 1.00 69.03 18 THR C N 1
ATOM 7442 C CA . THR C 1 36 ? 77.224 -74.704 94.172 1.00 67.39 18 THR C CA 1
ATOM 7443 C C . THR C 1 36 ? 75.864 -74.634 93.450 1.00 66.16 18 THR C C 1
ATOM 7444 O O . THR C 1 36 ? 75.787 -75.040 92.283 1.00 65.49 18 THR C O 1
ATOM 7448 N N . PRO C 1 37 ? 74.778 -74.158 94.122 1.00 58.69 19 PRO C N 1
ATOM 7449 C CA . PRO C 1 37 ? 73.470 -74.078 93.433 1.00 55.85 19 PRO C CA 1
ATOM 7450 C C . PRO C 1 37 ? 73.454 -73.046 92.309 1.00 56.01 19 PRO C C 1
ATOM 7451 O O . PRO C 1 37 ? 74.009 -71.957 92.474 1.00 56.23 19 PRO C O 1
ATOM 7455 N N . LYS C 1 38 ? 72.855 -73.405 91.157 1.00 49.27 20 LYS C N 1
ATOM 7456 C CA . LYS C 1 38 ? 72.744 -72.513 90.001 1.00 47.29 20 LYS C CA 1
ATOM 7457 C C . LYS C 1 38 ? 71.772 -71.355 90.294 1.00 47.77 20 LYS C C 1
ATOM 7458 O O . LYS C 1 38 ? 70.683 -71.574 90.823 1.00 46.30 20 LYS C O 1
ATOM 7464 N N . LYS C 1 39 ? 72.185 -70.122 89.971 1.00 43.41 21 LYS C N 1
ATOM 7465 C CA . LYS C 1 39 ? 71.355 -68.933 90.153 1.00 42.26 21 LYS C CA 1
ATOM 7466 C C . LYS C 1 39 ? 70.586 -68.675 88.855 1.00 44.90 21 LYS C C 1
ATOM 7467 O O . LYS C 1 39 ? 71.156 -68.710 87.756 1.00 44.09 21 LYS C O 1
ATOM 7473 N N . TYR C 1 40 ? 69.275 -68.469 88.991 1.00 39.10 22 TYR C N 1
ATOM 7474 C CA . TYR C 1 40 ? 68.384 -68.203 87.868 1.00 37.51 22 TYR C CA 1
ATOM 7475 C C . TYR C 1 40 ? 67.849 -66.788 87.984 1.00 37.64 22 TYR C C 1
ATOM 7476 O O . TYR C 1 40 ? 67.967 -66.160 89.034 1.00 35.83 22 TYR C O 1
ATOM 7485 N N . ASN C 1 41 ? 67.262 -66.288 86.910 1.00 33.51 23 ASN C N 1
ATOM 7486 C CA . ASN C 1 41 ? 66.585 -64.990 86.920 1.00 32.59 23 ASN C CA 1
ATOM 7487 C C . ASN C 1 41 ? 65.097 -65.268 86.818 1.00 34.54 23 ASN C C 1
ATOM 7488 O O . ASN C 1 41 ? 64.689 -66.306 86.290 1.00 33.27 23 ASN C O 1
ATOM 7493 N N . ILE C 1 42 ? 64.293 -64.340 87.317 1.00 32.31 24 ILE C N 1
ATOM 7494 C CA . ILE C 1 42 ? 62.843 -64.361 87.153 1.00 31.15 24 ILE C CA 1
ATOM 7495 C C . ILE C 1 42 ? 62.532 -63.339 86.052 1.00 32.97 24 ILE C C 1
ATOM 7496 O O . ILE C 1 42 ? 63.430 -62.579 85.655 1.00 32.65 24 ILE C O 1
ATOM 7501 N N . PHE C 1 43 ? 61.317 -63.363 85.514 1.00 26.49 25 PHE C N 1
ATOM 7502 C CA . PHE C 1 43 ? 60.976 -62.493 84.409 1.00 26.59 25 PHE C CA 1
ATOM 7503 C C . PHE C 1 43 ? 59.884 -61.518 84.772 1.00 31.88 25 PHE C C 1
ATOM 7504 O O . PHE C 1 43 ? 58.777 -61.912 85.112 1.00 30.31 25 PHE C O 1
ATOM 7512 N N . LEU C 1 44 ? 60.223 -60.235 84.716 1.00 31.42 26 LEU C N 1
ATOM 7513 C CA . LEU C 1 44 ? 59.337 -59.135 85.052 1.00 31.44 26 LEU C CA 1
ATOM 7514 C C . LEU C 1 44 ? 59.208 -58.243 83.840 1.00 35.14 26 LEU C C 1
ATOM 7515 O O . LEU C 1 44 ? 60.193 -57.614 83.428 1.00 35.49 26 LEU C O 1
ATOM 7520 N N . ALA C 1 45 ? 57.986 -58.207 83.249 1.00 30.80 27 ALA C N 1
ATOM 7521 C CA . ALA C 1 45 ? 57.659 -57.426 82.056 1.00 29.92 27 ALA C CA 1
ATOM 7522 C C . ALA C 1 45 ? 58.660 -57.746 80.915 1.00 33.80 27 ALA C C 1
ATOM 7523 O O . ALA C 1 45 ? 59.252 -56.836 80.322 1.00 33.42 27 ALA C O 1
ATOM 7525 N N . SER C 1 46 ? 58.867 -59.073 80.659 1.00 29.29 28 SER C N 1
ATOM 7526 C CA . SER C 1 46 ? 59.737 -59.674 79.625 1.00 28.52 28 SER C CA 1
ATOM 7527 C C . SER C 1 46 ? 61.240 -59.635 79.911 1.00 33.10 28 SER C C 1
ATOM 7528 O O . SER C 1 46 ? 62.027 -60.112 79.086 1.00 32.60 28 SER C O 1
ATOM 7531 N N . LYS C 1 47 ? 61.644 -59.059 81.054 1.00 30.73 29 LYS C N 1
ATOM 7532 C CA . LYS C 1 47 ? 63.055 -58.852 81.360 1.00 31.09 29 LYS C CA 1
ATOM 7533 C C . LYS C 1 47 ? 63.587 -59.687 82.534 1.00 35.27 29 LYS C C 1
ATOM 7534 O O . LYS C 1 47 ? 62.890 -59.838 83.547 1.00 32.95 29 LYS C O 1
ATOM 7540 N N . PRO C 1 48 ? 64.824 -60.244 82.403 1.00 34.22 30 PRO C N 1
ATOM 7541 C CA . PRO C 1 48 ? 65.396 -61.025 83.511 1.00 35.15 30 PRO C CA 1
ATOM 7542 C C . PRO C 1 48 ? 65.758 -60.118 84.683 1.00 41.70 30 PRO C C 1
ATOM 7543 O O . PRO C 1 48 ? 66.370 -59.062 84.488 1.00 41.42 30 PRO C O 1
ATOM 7547 N N . VAL C 1 49 ? 65.284 -60.475 85.883 1.00 40.08 31 VAL C N 1
ATOM 7548 C CA . VAL C 1 49 ? 65.563 -59.705 87.104 1.00 41.16 31 VAL C CA 1
ATOM 7549 C C . VAL C 1 49 ? 66.119 -60.641 88.185 1.00 47.98 31 VAL C C 1
ATOM 7550 O O . VAL C 1 49 ? 65.766 -61.826 88.220 1.00 45.40 31 VAL C O 1
ATOM 7554 N N . ASP C 1 50 ? 67.007 -60.102 89.035 1.00 49.64 32 ASP C N 1
ATOM 7555 C CA . ASP C 1 50 ? 67.648 -60.818 90.144 1.00 51.39 32 ASP C CA 1
ATOM 7556 C C . ASP C 1 50 ? 67.809 -59.875 91.349 1.00 56.06 32 ASP C C 1
ATOM 7557 O O . ASP C 1 50 ? 66.954 -59.860 92.232 1.00 53.90 32 ASP C O 1
ATOM 7562 N N . GLY C 1 51 ? 68.871 -59.066 91.327 1.00 55.76 33 GLY C N 1
ATOM 7563 C CA . GLY C 1 51 ? 69.222 -58.064 92.329 1.00 56.57 33 GLY C CA 1
ATOM 7564 C C . GLY C 1 51 ? 69.336 -58.573 93.748 1.00 61.06 33 GLY C C 1
ATOM 7565 O O . GLY C 1 51 ? 69.819 -59.691 93.998 1.00 60.01 33 GLY C O 1
ATOM 7566 N N . ASP C 1 52 ? 68.874 -57.734 94.690 1.00 58.16 34 ASP C N 1
ATOM 7567 C CA . ASP C 1 52 ? 68.906 -58.044 96.115 1.00 58.11 34 ASP C CA 1
ATOM 7568 C C . ASP C 1 52 ? 67.547 -58.542 96.628 1.00 58.64 34 ASP C C 1
ATOM 7569 O O . ASP C 1 52 ? 67.139 -58.278 97.767 1.00 59.84 34 ASP C O 1
ATOM 7574 N N . ARG C 1 53 ? 66.881 -59.328 95.783 1.00 50.50 35 ARG C N 1
ATOM 7575 C CA . ARG C 1 53 ? 65.619 -59.959 96.123 1.00 47.47 35 ARG C CA 1
ATOM 7576 C C . ARG C 1 53 ? 65.939 -61.204 96.941 1.00 49.52 35 ARG C C 1
ATOM 7577 O O . ARG C 1 53 ? 67.048 -61.746 96.848 1.00 48.51 35 ARG C O 1
ATOM 7585 N N . LYS C 1 54 ? 64.965 -61.650 97.740 1.00 45.13 36 LYS C N 1
ATOM 7586 C CA . LYS C 1 54 ? 65.077 -62.847 98.566 0.50 44.96 36 LYS C CA 1
ATOM 7587 C C . LYS C 1 54 ? 65.178 -64.094 97.681 1.00 48.08 36 LYS C C 1
ATOM 7588 O O . LYS C 1 54 ? 64.664 -64.087 96.559 1.00 46.76 36 LYS C O 1
ATOM 7594 N N . TRP C 1 55 ? 65.870 -65.146 98.157 1.00 44.71 37 TRP C N 1
ATOM 7595 C CA . TRP C 1 55 ? 66.056 -66.375 97.378 1.00 43.88 37 TRP C CA 1
ATOM 7596 C C . TRP C 1 55 ? 65.112 -67.494 97.759 1.00 43.61 37 TRP C C 1
ATOM 7597 O O . TRP C 1 55 ? 64.874 -67.736 98.939 1.00 43.06 37 TRP C O 1
ATOM 7608 N N . LEU C 1 56 ? 64.571 -68.173 96.742 1.00 37.44 38 LEU C N 1
ATOM 7609 C CA . LEU C 1 56 ? 63.734 -69.362 96.877 1.00 35.64 38 LEU C CA 1
ATOM 7610 C C . LEU C 1 56 ? 64.666 -70.520 96.491 1.00 36.60 38 LEU C C 1
ATOM 7611 O O . LEU C 1 56 ? 65.346 -70.455 95.464 1.00 36.43 38 LEU C O 1
ATOM 7616 N N . ASP C 1 57 ? 64.713 -71.556 97.321 1.00 31.60 39 ASP C N 1
ATOM 7617 C CA . ASP C 1 57 ? 65.572 -72.715 97.089 1.00 31.65 39 ASP C CA 1
ATOM 7618 C C . ASP C 1 57 ? 64.836 -73.762 96.290 1.00 33.40 39 ASP C C 1
ATOM 7619 O O . ASP C 1 57 ? 63.683 -74.053 96.588 1.00 31.66 39 ASP C O 1
ATOM 7624 N N . VAL C 1 58 ? 65.495 -74.354 95.288 1.00 30.13 40 VAL C N 1
ATOM 7625 C CA . VAL C 1 58 ? 64.892 -75.444 94.519 1.00 29.14 40 VAL C CA 1
ATOM 7626 C C . VAL C 1 58 ? 65.772 -76.665 94.726 1.00 33.73 40 VAL C C 1
ATOM 7627 O O . VAL C 1 58 ? 66.970 -76.618 94.442 1.00 33.50 40 VAL C O 1
ATOM 7631 N N . THR C 1 59 ? 65.180 -77.733 95.275 1.00 30.77 41 THR C N 1
ATOM 7632 C CA . THR C 1 59 ? 65.901 -78.951 95.610 1.00 31.16 41 THR C CA 1
ATOM 7633 C C . THR C 1 59 ? 65.860 -80.032 94.555 1.00 34.97 41 THR C C 1
ATOM 7634 O O . THR C 1 59 ? 64.894 -80.156 93.802 1.00 33.63 41 THR C O 1
ATOM 7638 N N . ASN C 1 60 ? 66.913 -80.854 94.549 1.00 31.56 42 ASN C N 1
ATOM 7639 C CA . ASN C 1 60 ? 66.993 -82.051 93.731 1.00 30.17 42 ASN C CA 1
ATOM 7640 C C . ASN C 1 60 ? 66.051 -83.003 94.502 1.00 31.62 42 ASN C C 1
ATOM 7641 O O . ASN C 1 60 ? 66.230 -83.208 95.699 1.00 30.18 42 ASN C O 1
ATOM 7646 N N . LYS C 1 61 ? 65.001 -83.488 93.864 1.00 27.39 43 LYS C N 1
ATOM 7647 C CA . LYS C 1 61 ? 63.990 -84.298 94.551 1.00 26.19 43 LYS C CA 1
ATOM 7648 C C . LYS C 1 61 ? 64.455 -85.717 94.889 1.00 30.49 43 LYS C C 1
ATOM 7649 O O . LYS C 1 61 ? 63.818 -86.387 95.718 1.00 30.36 43 LYS C O 1
ATOM 7655 N N . TYR C 1 62 ? 65.617 -86.125 94.357 1.00 26.68 44 TYR C N 1
ATOM 7656 C CA . TYR C 1 62 ? 66.224 -87.405 94.707 1.00 27.57 44 TYR C CA 1
ATOM 7657 C C . TYR C 1 62 ? 67.189 -87.273 95.908 1.00 34.93 44 TYR C C 1
ATOM 7658 O O . TYR C 1 62 ? 67.068 -88.026 96.873 1.00 34.75 44 TYR C O 1
ATOM 7667 N N . THR C 1 63 ? 68.148 -86.334 95.835 1.00 34.81 45 THR C N 1
ATOM 7668 C CA . THR C 1 63 ? 69.184 -86.121 96.863 1.00 35.67 45 THR C CA 1
ATOM 7669 C C . THR C 1 63 ? 68.749 -85.195 98.011 1.00 40.67 45 THR C C 1
ATOM 7670 O O . THR C 1 63 ? 69.327 -85.263 99.101 1.00 41.54 45 THR C O 1
ATOM 7674 N N . ASN C 1 64 ? 67.762 -84.316 97.753 1.00 36.20 46 ASN C N 1
ATOM 7675 C CA . ASN C 1 64 ? 67.206 -83.289 98.653 1.00 35.61 46 ASN C CA 1
ATOM 7676 C C . ASN C 1 64 ? 68.162 -82.088 98.800 1.00 38.73 46 ASN C C 1
ATOM 7677 O O . ASN C 1 64 ? 67.891 -81.196 99.601 1.00 39.24 46 ASN C O 1
ATOM 7682 N N . ASP C 1 65 ? 69.245 -82.031 98.004 1.00 34.87 47 ASP C N 1
ATOM 7683 C CA . ASP C 1 65 ? 70.168 -80.901 98.065 1.00 34.88 47 ASP C CA 1
ATOM 7684 C C . ASP C 1 65 ? 69.588 -79.733 97.295 1.00 38.41 47 ASP C C 1
ATOM 7685 O O . ASP C 1 65 ? 68.911 -79.950 96.284 1.00 37.12 47 ASP C O 1
ATOM 7690 N N . VAL C 1 66 ? 69.894 -78.490 97.738 1.00 34.58 48 VAL C N 1
ATOM 7691 C CA . VAL C 1 66 ? 69.485 -77.268 97.031 1.00 32.88 48 VAL C CA 1
ATOM 7692 C C . VAL C 1 66 ? 70.313 -77.291 95.748 1.00 37.57 48 VAL C C 1
ATOM 7693 O O . VAL C 1 66 ? 71.541 -77.287 95.810 1.00 37.27 48 VAL C O 1
ATOM 7697 N N . ALA C 1 67 ? 69.651 -77.419 94.598 1.00 34.31 49 ALA C N 1
ATOM 7698 C CA . ALA C 1 67 ? 70.370 -77.476 93.327 1.00 34.17 49 ALA C CA 1
ATOM 7699 C C . ALA C 1 67 ? 70.302 -76.147 92.591 1.00 37.63 49 ALA C C 1
ATOM 7700 O O . ALA C 1 67 ? 71.078 -75.907 91.663 1.00 38.02 49 ALA C O 1
ATOM 7702 N N . ALA C 1 68 ? 69.368 -75.282 93.008 1.00 33.27 50 ALA C N 1
ATOM 7703 C CA . ALA C 1 68 ? 69.127 -73.995 92.368 1.00 32.46 50 ALA C CA 1
ATOM 7704 C C . ALA C 1 68 ? 68.555 -72.948 93.309 1.00 35.92 50 ALA C C 1
ATOM 7705 O O . ALA C 1 68 ? 67.833 -73.266 94.254 1.00 35.03 50 ALA C O 1
ATOM 7707 N N . LYS C 1 69 ? 68.877 -71.688 93.032 1.00 34.59 51 LYS C N 1
ATOM 7708 C CA . LYS C 1 69 ? 68.380 -70.539 93.777 1.00 34.69 51 LYS C CA 1
ATOM 7709 C C . LYS C 1 69 ? 67.713 -69.592 92.792 1.00 38.74 51 LYS C C 1
ATOM 7710 O O . LYS C 1 69 ? 68.282 -69.292 91.738 1.00 38.97 51 LYS C O 1
ATOM 7716 N N . VAL C 1 70 ? 66.453 -69.236 93.066 1.00 34.54 52 VAL C N 1
ATOM 7717 C CA . VAL C 1 70 ? 65.693 -68.359 92.166 1.00 34.09 52 VAL C CA 1
ATOM 7718 C C . VAL C 1 70 ? 65.211 -67.111 92.959 1.00 37.75 52 VAL C C 1
ATOM 7719 O O . VAL C 1 70 ? 64.842 -67.241 94.135 1.00 36.69 52 VAL C O 1
ATOM 7723 N N . PRO C 1 71 ? 65.286 -65.892 92.361 1.00 34.55 53 PRO C N 1
ATOM 7724 C CA . PRO C 1 71 ? 64.801 -64.694 93.080 1.00 34.11 53 PRO C CA 1
ATOM 7725 C C . PRO C 1 71 ? 63.297 -64.777 93.345 1.00 37.93 53 PRO C C 1
ATOM 7726 O O . PRO C 1 71 ? 62.542 -65.335 92.552 1.00 35.46 53 PRO C O 1
ATOM 7730 N N . GLN C 1 72 ? 62.867 -64.272 94.489 1.00 37.34 54 GLN C N 1
ATOM 7731 C CA . GLN C 1 72 ? 61.449 -64.273 94.799 1.00 37.39 54 GLN C CA 1
ATOM 7732 C C . GLN C 1 72 ? 60.900 -62.884 94.517 1.00 41.51 54 GLN C C 1
ATOM 7733 O O . GLN C 1 72 ? 61.475 -61.889 94.966 1.00 41.43 54 GLN C O 1
ATOM 7739 N N . ALA C 1 73 ? 59.807 -62.819 93.746 1.00 37.44 55 ALA C N 1
ATOM 7740 C CA . ALA C 1 73 ? 59.161 -61.564 93.395 1.00 36.48 55 ALA C CA 1
ATOM 7741 C C . ALA C 1 73 ? 58.501 -60.926 94.616 1.00 40.63 55 ALA C C 1
ATOM 7742 O O . ALA C 1 73 ? 57.908 -61.631 95.439 1.00 39.82 55 ALA C O 1
ATOM 7744 N N . THR C 1 74 ? 58.640 -59.588 94.743 1.00 37.77 56 THR C N 1
ATOM 7745 C CA . THR C 1 74 ? 58.022 -58.774 95.808 1.00 37.22 56 THR C CA 1
ATOM 7746 C C . THR C 1 74 ? 56.607 -58.400 95.357 1.00 40.20 56 THR C C 1
ATOM 7747 O O . THR C 1 74 ? 56.277 -58.575 94.186 1.00 38.70 56 THR C O 1
ATOM 7751 N N . HIS C 1 75 ? 55.803 -57.827 96.269 1.00 37.19 57 HIS C N 1
ATOM 7752 C CA . HIS C 1 75 ? 54.455 -57.341 95.997 1.00 36.37 57 HIS C CA 1
ATOM 7753 C C . HIS C 1 75 ? 54.508 -56.272 94.893 1.00 36.55 57 HIS C C 1
ATOM 7754 O O . HIS C 1 75 ? 53.659 -56.289 94.003 1.00 33.37 57 HIS C O 1
ATOM 7761 N N . LYS C 1 76 ? 55.513 -55.352 94.961 1.00 33.15 58 LYS C N 1
ATOM 7762 C CA . LYS C 1 76 ? 55.738 -54.306 93.968 1.00 32.27 58 LYS C CA 1
ATOM 7763 C C . LYS C 1 76 ? 56.054 -54.913 92.592 1.00 35.53 58 LYS C C 1
ATOM 7764 O O . LYS C 1 76 ? 55.530 -54.412 91.603 1.00 36.29 58 LYS C O 1
ATOM 7770 N N . ASP C 1 77 ? 56.872 -55.999 92.523 1.00 31.26 59 ASP C N 1
ATOM 7771 C CA . ASP C 1 77 ? 57.166 -56.687 91.259 1.00 30.23 59 ASP C CA 1
ATOM 7772 C C . ASP C 1 77 ? 55.891 -57.231 90.623 1.00 32.98 59 ASP C C 1
ATOM 7773 O O . ASP C 1 77 ? 55.722 -57.065 89.420 1.00 31.98 59 ASP C O 1
ATOM 7778 N N . ILE C 1 78 ? 54.983 -57.858 91.427 1.00 29.92 60 ILE C N 1
ATOM 7779 C CA . ILE C 1 78 ? 53.706 -58.406 90.924 1.00 29.15 60 ILE C CA 1
ATOM 7780 C C . ILE C 1 78 ? 52.829 -57.270 90.374 1.00 33.80 60 ILE C C 1
ATOM 7781 O O . ILE C 1 78 ? 52.304 -57.398 89.271 1.00 34.45 60 ILE C O 1
ATOM 7786 N N . ASP C 1 79 ? 52.727 -56.150 91.111 1.00 30.74 61 ASP C N 1
ATOM 7787 C CA . ASP C 1 79 ? 51.992 -54.963 90.665 1.00 31.20 61 ASP C CA 1
ATOM 7788 C C . ASP C 1 79 ? 52.513 -54.432 89.338 1.00 31.78 61 ASP C C 1
ATOM 7789 O O . ASP C 1 79 ? 51.718 -54.138 88.449 1.00 30.41 61 ASP C O 1
ATOM 7794 N N . ASP C 1 80 ? 53.849 -54.350 89.205 1.00 28.66 62 ASP C N 1
ATOM 7795 C CA . ASP C 1 80 ? 54.539 -53.898 87.993 1.00 28.83 62 ASP C CA 1
ATOM 7796 C C . ASP C 1 80 ? 54.302 -54.859 86.833 1.00 31.80 62 ASP C C 1
ATOM 7797 O O . ASP C 1 80 ? 54.096 -54.406 85.713 1.00 30.99 62 ASP C O 1
ATOM 7802 N N . ALA C 1 81 ? 54.303 -56.181 87.112 1.00 29.86 63 ALA C N 1
ATOM 7803 C CA . ALA C 1 81 ? 54.041 -57.249 86.139 1.00 29.19 63 ALA C CA 1
ATOM 7804 C C . ALA C 1 81 ? 52.634 -57.139 85.566 1.00 30.88 63 ALA C C 1
ATOM 7805 O O . ALA C 1 81 ? 52.457 -57.212 84.346 1.00 30.05 63 ALA C O 1
ATOM 7807 N N . ILE C 1 82 ? 51.645 -56.934 86.448 1.00 27.08 64 ILE C N 1
ATOM 7808 C CA . ILE C 1 82 ? 50.243 -56.803 86.045 1.00 26.27 64 ILE C CA 1
ATOM 7809 C C . ILE C 1 82 ? 50.032 -55.504 85.242 1.00 30.06 64 ILE C C 1
ATOM 7810 O O . ILE C 1 82 ? 49.380 -55.550 84.192 1.00 31.13 64 ILE C O 1
ATOM 7815 N N . ASP C 1 83 ? 50.612 -54.372 85.706 1.00 25.44 65 ASP C N 1
ATOM 7816 C CA . ASP C 1 83 ? 50.533 -53.102 84.975 1.00 25.51 65 ASP C CA 1
ATOM 7817 C C . ASP C 1 83 ? 51.133 -53.217 83.568 1.00 28.24 65 ASP C C 1
ATOM 7818 O O . ASP C 1 83 ? 50.568 -52.667 82.620 1.00 27.73 65 ASP C O 1
ATOM 7823 N N . ALA C 1 84 ? 52.273 -53.924 83.447 1.00 24.32 66 ALA C N 1
ATOM 7824 C CA . ALA C 1 84 ? 52.969 -54.122 82.172 1.00 24.75 66 ALA C CA 1
ATOM 7825 C C . ALA C 1 84 ? 52.147 -54.985 81.219 1.00 27.55 66 ALA C C 1
ATOM 7826 O O . ALA C 1 84 ? 52.137 -54.698 80.029 1.00 27.62 66 ALA C O 1
ATOM 7828 N N . ALA C 1 85 ? 51.425 -56.007 81.750 1.00 25.67 67 ALA C N 1
ATOM 7829 C CA . ALA C 1 85 ? 50.543 -56.896 80.981 1.00 25.26 67 ALA C CA 1
ATOM 7830 C C . ALA C 1 85 ? 49.352 -56.109 80.425 1.00 29.45 67 ALA C C 1
ATOM 7831 O O . ALA C 1 85 ? 49.037 -56.240 79.240 1.00 29.12 67 ALA C O 1
ATOM 7833 N N . VAL C 1 86 ? 48.731 -55.248 81.267 1.00 27.30 68 VAL C N 1
ATOM 7834 C CA . VAL C 1 86 ? 47.632 -54.361 80.861 1.00 26.94 68 VAL C CA 1
ATOM 7835 C C . VAL C 1 86 ? 48.151 -53.415 79.737 1.00 30.55 68 VAL C C 1
ATOM 7836 O O . VAL C 1 86 ? 47.496 -53.275 78.700 1.00 29.07 68 VAL C O 1
ATOM 7840 N N . ALA C 1 87 ? 49.347 -52.822 79.933 1.00 27.23 69 ALA C N 1
ATOM 7841 C CA . ALA C 1 87 ? 49.935 -51.896 78.962 1.00 27.62 69 ALA C CA 1
ATOM 7842 C C . ALA C 1 87 ? 50.341 -52.573 77.659 1.00 28.90 69 ALA C C 1
ATOM 7843 O O . ALA C 1 87 ? 50.254 -51.939 76.613 1.00 27.01 69 ALA C O 1
ATOM 7845 N N . ALA C 1 88 ? 50.707 -53.877 77.708 1.00 26.49 70 ALA C N 1
ATOM 7846 C CA . ALA C 1 88 ? 51.096 -54.637 76.518 1.00 26.73 70 ALA C CA 1
ATOM 7847 C C . ALA C 1 88 ? 49.893 -55.244 75.757 1.00 30.13 70 ALA C C 1
ATOM 7848 O O . ALA C 1 88 ? 50.068 -55.686 74.623 1.00 28.93 70 ALA C O 1
ATOM 7850 N N . ALA C 1 89 ? 48.694 -55.286 76.379 1.00 27.33 71 ALA C N 1
ATOM 7851 C CA . ALA C 1 89 ? 47.495 -55.879 75.764 1.00 27.01 71 ALA C CA 1
ATOM 7852 C C . ALA C 1 89 ? 47.169 -55.306 74.357 1.00 31.16 71 ALA C C 1
ATOM 7853 O O . ALA C 1 89 ? 47.011 -56.129 73.453 1.00 29.86 71 ALA C O 1
ATOM 7855 N N . PRO C 1 90 ? 47.193 -53.948 74.102 1.00 28.10 72 PRO C N 1
ATOM 7856 C CA . PRO C 1 90 ? 46.929 -53.461 72.730 1.00 27.35 72 PRO C CA 1
ATOM 7857 C C . PRO C 1 90 ? 47.952 -53.930 71.692 1.00 31.75 72 PRO C C 1
ATOM 7858 O O . PRO C 1 90 ? 47.543 -54.321 70.602 1.00 31.82 72 PRO C O 1
ATOM 7862 N N . ALA C 1 91 ? 49.263 -53.924 72.018 1.00 28.47 73 ALA C N 1
ATOM 7863 C CA . ALA C 1 91 ? 50.285 -54.399 71.066 1.00 29.03 73 ALA C CA 1
ATOM 7864 C C . ALA C 1 91 ? 50.191 -55.915 70.837 1.00 33.15 73 ALA C C 1
ATOM 7865 O O . ALA C 1 91 ? 50.447 -56.371 69.719 1.00 32.80 73 ALA C O 1
ATOM 7867 N N . MET C 1 92 ? 49.782 -56.679 71.872 1.00 29.85 74 MET C N 1
ATOM 7868 C CA . MET C 1 92 ? 49.566 -58.136 71.777 1.00 29.38 74 MET C CA 1
ATOM 7869 C C . MET C 1 92 ? 48.403 -58.400 70.788 1.00 31.84 74 MET C C 1
ATOM 7870 O O . MET C 1 92 ? 48.545 -59.217 69.880 1.00 29.75 74 MET C O 1
ATOM 7875 N N . ALA C 1 93 ? 47.290 -57.640 70.942 1.00 28.33 75 ALA C N 1
ATOM 7876 C CA . ALA C 1 93 ? 46.084 -57.708 70.118 1.00 27.68 75 ALA C CA 1
ATOM 7877 C C . ALA C 1 93 ? 46.304 -57.206 68.681 1.00 32.20 75 ALA C C 1
ATOM 7878 O O . ALA C 1 93 ? 45.581 -57.644 67.790 1.00 33.91 75 ALA C O 1
ATOM 7880 N N . ALA C 1 94 ? 47.304 -56.313 68.445 1.00 27.56 76 ALA C N 1
ATOM 7881 C CA . ALA C 1 94 ? 47.654 -55.764 67.123 1.00 26.70 76 ALA C CA 1
ATOM 7882 C C . ALA C 1 94 ? 48.653 -56.635 66.330 1.00 29.32 76 ALA C C 1
ATOM 7883 O O . ALA C 1 94 ? 48.836 -56.413 65.138 1.00 29.32 76 ALA C O 1
ATOM 7885 N N . MET C 1 95 ? 49.301 -57.612 66.969 1.00 25.89 77 MET C N 1
ATOM 7886 C CA . MET C 1 95 ? 50.235 -58.503 66.267 1.00 25.39 77 MET C CA 1
ATOM 7887 C C . MET C 1 95 ? 49.497 -59.234 65.124 1.00 28.71 77 MET C C 1
ATOM 7888 O O . MET C 1 95 ? 48.327 -59.637 65.286 1.00 27.17 77 MET C O 1
ATOM 7893 N N . GLY C 1 96 ? 50.199 -59.428 64.009 1.00 23.64 78 GLY C N 1
ATOM 7894 C CA . GLY C 1 96 ? 49.693 -60.216 62.893 1.00 23.11 78 GLY C CA 1
ATOM 7895 C C . GLY C 1 96 ? 49.697 -61.676 63.317 1.00 27.08 78 GLY C C 1
ATOM 7896 O O . GLY C 1 96 ? 50.472 -62.059 64.204 1.00 26.16 78 GLY C O 1
ATOM 7897 N N . ALA C 1 97 ? 48.803 -62.495 62.734 1.00 24.12 79 ALA C N 1
ATOM 7898 C CA . ALA C 1 97 ? 48.696 -63.929 63.052 1.00 22.38 79 ALA C CA 1
ATOM 7899 C C . ALA C 1 97 ? 50.041 -64.645 62.850 1.00 25.80 79 ALA C C 1
ATOM 7900 O O . ALA C 1 97 ? 50.427 -65.459 63.694 1.00 25.41 79 ALA C O 1
ATOM 7902 N N . TYR C 1 98 ? 50.770 -64.289 61.767 1.00 22.46 80 TYR C N 1
ATOM 7903 C CA . TYR C 1 98 ? 52.086 -64.822 61.418 1.00 22.16 80 TYR C CA 1
ATOM 7904 C C . TYR C 1 98 ? 53.152 -64.439 62.473 1.00 26.38 80 TYR C C 1
ATOM 7905 O O . TYR C 1 98 ? 54.126 -65.170 62.628 1.00 27.04 80 TYR C O 1
ATOM 7914 N N . GLU C 1 99 ? 52.986 -63.293 63.166 1.00 22.47 81 GLU C N 1
ATOM 7915 C CA . GLU C 1 99 ? 53.916 -62.865 64.222 1.00 22.16 81 GLU C CA 1
ATOM 7916 C C . GLU C 1 99 ? 53.727 -63.725 65.461 1.00 26.86 81 GLU C C 1
ATOM 7917 O O . GLU C 1 99 ? 54.709 -64.110 66.086 1.00 27.07 81 GLU C O 1
ATOM 7923 N N . ARG C 1 100 ? 52.460 -64.048 65.805 1.00 25.97 82 ARG C N 1
ATOM 7924 C CA . ARG C 1 100 ? 52.132 -64.916 66.947 1.00 25.83 82 ARG C CA 1
ATOM 7925 C C . ARG C 1 100 ? 52.694 -66.311 66.657 1.00 28.00 82 ARG C C 1
ATOM 7926 O O . ARG C 1 100 ? 53.335 -66.904 67.532 1.00 26.36 82 ARG C O 1
ATOM 7934 N N . LYS C 1 101 ? 52.544 -66.774 65.397 1.00 24.21 83 LYS C N 1
ATOM 7935 C CA . LYS C 1 101 ? 53.083 -68.049 64.913 1.00 24.03 83 LYS C CA 1
ATOM 7936 C C . LYS C 1 101 ? 54.608 -68.091 65.024 1.00 24.61 83 LYS C C 1
ATOM 7937 O O . LYS C 1 101 ? 55.142 -69.106 65.464 1.00 22.89 83 LYS C O 1
ATOM 7943 N N . ALA C 1 102 ? 55.296 -67.023 64.572 1.00 21.58 84 ALA C N 1
ATOM 7944 C CA . ALA C 1 102 ? 56.755 -66.918 64.605 1.00 22.70 84 ALA C CA 1
ATOM 7945 C C . ALA C 1 102 ? 57.296 -67.043 66.045 1.00 27.30 84 ALA C C 1
ATOM 7946 O O . ALA C 1 102 ? 58.318 -67.710 66.234 1.00 26.93 84 ALA C O 1
ATOM 7948 N N . VAL C 1 103 ? 56.592 -66.454 67.054 1.00 24.08 85 VAL C N 1
ATOM 7949 C CA . VAL C 1 103 ? 56.977 -66.561 68.473 1.00 23.70 85 VAL C CA 1
ATOM 7950 C C . VAL C 1 103 ? 56.954 -68.051 68.868 1.00 26.83 85 VAL C C 1
ATOM 7951 O O . VAL C 1 103 ? 57.941 -68.575 69.386 1.00 25.64 85 VAL C O 1
ATOM 7955 N N . LEU C 1 104 ? 55.822 -68.721 68.607 1.00 24.19 86 LEU C N 1
ATOM 7956 C CA . LEU C 1 104 ? 55.599 -70.124 68.958 1.00 24.14 86 LEU C CA 1
ATOM 7957 C C . LEU C 1 104 ? 56.565 -71.079 68.259 1.00 30.36 86 LEU C C 1
ATOM 7958 O O . LEU C 1 104 ? 57.021 -72.036 68.883 1.00 30.64 86 LEU C O 1
ATOM 7963 N N . GLU C 1 105 ? 56.919 -70.791 66.989 1.00 27.65 87 GLU C N 1
ATOM 7964 C CA . GLU C 1 105 ? 57.869 -71.590 66.222 1.00 26.91 87 GLU C CA 1
ATOM 7965 C C . GLU C 1 105 ? 59.281 -71.419 66.771 1.00 30.71 87 GLU C C 1
ATOM 7966 O O . GLU C 1 105 ? 60.063 -72.378 66.763 1.00 30.43 87 GLU C O 1
ATOM 7972 N N . LYS C 1 106 ? 59.605 -70.203 67.262 1.00 25.91 88 LYS C N 1
ATOM 7973 C CA . LYS C 1 106 ? 60.908 -69.916 67.875 1.00 25.48 88 LYS C CA 1
ATOM 7974 C C . LYS C 1 106 ? 61.047 -70.662 69.200 1.00 27.39 88 LYS C C 1
ATOM 7975 O O . LYS C 1 106 ? 62.130 -71.138 69.519 1.00 26.67 88 LYS C O 1
ATOM 7981 N N . VAL C 1 107 ? 59.931 -70.827 69.935 1.00 24.95 89 VAL C N 1
ATOM 7982 C CA . VAL C 1 107 ? 59.901 -71.589 71.195 1.00 24.01 89 VAL C CA 1
ATOM 7983 C C . VAL C 1 107 ? 60.172 -73.078 70.873 1.00 27.76 89 VAL C C 1
ATOM 7984 O O . VAL C 1 107 ? 61.014 -73.693 71.533 1.00 26.28 89 VAL C O 1
ATOM 7988 N N . VAL C 1 108 ? 59.482 -73.622 69.837 1.00 24.31 90 VAL C N 1
ATOM 7989 C CA . VAL C 1 108 ? 59.656 -75.000 69.351 1.00 24.93 90 VAL C CA 1
ATOM 7990 C C . VAL C 1 108 ? 61.145 -75.279 69.037 1.00 30.86 90 VAL C C 1
ATOM 7991 O O . VAL C 1 108 ? 61.698 -76.261 69.545 1.00 31.33 90 VAL C O 1
ATOM 7995 N N . ALA C 1 109 ? 61.786 -74.385 68.247 1.00 28.04 91 ALA C N 1
ATOM 7996 C CA . ALA C 1 109 ? 63.187 -74.471 67.837 1.00 28.63 91 ALA C CA 1
ATOM 7997 C C . ALA C 1 109 ? 64.167 -74.439 69.036 1.00 32.55 91 ALA C C 1
ATOM 7998 O O . ALA C 1 109 ? 65.125 -75.215 69.063 1.00 31.73 91 ALA C O 1
ATOM 8000 N N . GLU C 1 110 ? 63.907 -73.576 70.024 1.00 30.00 92 GLU C N 1
ATOM 8001 C CA . GLU C 1 110 ? 64.732 -73.483 71.238 1.00 30.65 92 GLU C CA 1
ATOM 8002 C C . GLU C 1 110 ? 64.567 -74.701 72.164 1.00 32.63 92 GLU C C 1
ATOM 8003 O O . GLU C 1 110 ? 65.547 -75.138 72.749 1.00 32.38 92 GLU C O 1
ATOM 8009 N N . LEU C 1 111 ? 63.340 -75.256 72.268 1.00 27.59 93 LEU C N 1
ATOM 8010 C CA . LEU C 1 111 ? 63.057 -76.457 73.060 1.00 26.26 93 LEU C CA 1
ATOM 8011 C C . LEU C 1 111 ? 63.802 -77.671 72.467 1.00 32.26 93 LEU C C 1
ATOM 8012 O O . LEU C 1 111 ? 64.368 -78.454 73.218 1.00 31.98 93 LEU C O 1
ATOM 8017 N N . LYS C 1 112 ? 63.851 -77.790 71.122 1.00 30.46 94 LYS C N 1
ATOM 8018 C CA . LYS C 1 112 ? 64.563 -78.874 70.434 1.00 30.58 94 LYS C CA 1
ATOM 8019 C C . LYS C 1 112 ? 66.072 -78.775 70.651 1.00 36.48 94 LYS C C 1
ATOM 8020 O O . LYS C 1 112 ? 66.734 -79.788 70.878 1.00 36.87 94 LYS C O 1
ATOM 8026 N N . ASN C 1 113 ? 66.597 -77.546 70.596 1.00 34.83 95 ASN C N 1
ATOM 8027 C CA . ASN C 1 113 ? 68.008 -77.202 70.749 1.00 35.93 95 ASN C CA 1
ATOM 8028 C C . ASN C 1 113 ? 68.547 -77.458 72.171 1.00 41.38 95 ASN C C 1
ATOM 8029 O O . ASN C 1 113 ? 69.704 -77.865 72.328 1.00 42.85 95 ASN C O 1
ATOM 8034 N N . ARG C 1 114 ? 67.713 -77.210 73.194 1.00 35.51 96 ARG C N 1
ATOM 8035 C CA . ARG C 1 114 ? 68.056 -77.374 74.601 1.00 34.30 96 ARG C CA 1
ATOM 8036 C C . ARG C 1 114 ? 67.368 -78.612 75.221 1.00 35.78 96 ARG C C 1
ATOM 8037 O O . ARG C 1 114 ? 67.273 -78.693 76.446 1.00 35.40 96 ARG C O 1
ATOM 8045 N N . PHE C 1 115 ? 66.912 -79.572 74.375 1.00 30.57 97 PHE C N 1
ATOM 8046 C CA . PHE C 1 115 ? 66.147 -80.771 74.766 1.00 29.08 97 PHE C CA 1
ATOM 8047 C C . PHE C 1 115 ? 66.652 -81.509 76.036 1.00 32.02 97 PHE C C 1
ATOM 8048 O O . PHE C 1 115 ? 65.913 -81.603 77.019 1.00 29.20 97 PHE C O 1
ATOM 8056 N N . GLU C 1 116 ? 67.868 -82.082 75.977 1.00 30.85 98 GLU C N 1
ATOM 8057 C CA . GLU C 1 116 ? 68.474 -82.838 77.065 1.00 30.54 98 GLU C CA 1
ATOM 8058 C C . GLU C 1 116 ? 68.665 -82.015 78.320 1.00 34.17 98 GLU C C 1
ATOM 8059 O O . GLU C 1 116 ? 68.346 -82.502 79.403 1.00 34.13 98 GLU C O 1
ATOM 8065 N N . GLU C 1 117 ? 69.122 -80.759 78.173 1.00 30.39 99 GLU C N 1
ATOM 8066 C CA . GLU C 1 117 ? 69.308 -79.830 79.294 1.00 29.16 99 GLU C CA 1
ATOM 8067 C C . GLU C 1 117 ? 67.975 -79.588 80.039 1.00 32.33 99 GLU C C 1
ATOM 8068 O O . GLU C 1 117 ? 67.943 -79.620 81.272 1.00 30.56 99 GLU C O 1
ATOM 8074 N N . ILE C 1 118 ? 66.877 -79.368 79.279 1.00 28.15 100 ILE C N 1
ATOM 8075 C CA . ILE C 1 118 ? 65.544 -79.157 79.839 1.00 27.26 100 ILE C CA 1
ATOM 8076 C C . ILE C 1 118 ? 65.060 -80.445 80.550 1.00 31.18 100 ILE C C 1
ATOM 8077 O O . ILE C 1 118 ? 64.573 -80.366 81.684 1.00 29.84 100 ILE C O 1
ATOM 8082 N N . ALA C 1 119 ? 65.245 -81.620 79.903 1.00 27.32 101 ALA C N 1
ATOM 8083 C CA . ALA C 1 119 ? 64.885 -82.933 80.470 1.00 26.39 101 ALA C CA 1
ATOM 8084 C C . ALA C 1 119 ? 65.635 -83.186 81.794 1.00 29.17 101 ALA C C 1
ATOM 8085 O O . ALA C 1 119 ? 65.012 -83.614 82.767 1.00 28.54 101 ALA C O 1
ATOM 8087 N N . GLN C 1 120 ? 66.943 -82.881 81.837 1.00 26.06 102 GLN C N 1
ATOM 8088 C CA . GLN C 1 120 ? 67.777 -83.055 83.036 1.00 26.15 102 GLN C CA 1
ATOM 8089 C C . GLN C 1 120 ? 67.298 -82.175 84.195 1.00 31.25 102 GLN C C 1
ATOM 8090 O O . GLN C 1 120 ? 67.160 -82.669 85.313 1.00 28.82 102 GLN C O 1
ATOM 8096 N N . THR C 1 121 ? 66.978 -80.894 83.898 1.00 30.45 103 THR C N 1
ATOM 8097 C CA . THR C 1 121 ? 66.443 -79.913 84.845 1.00 30.52 103 THR C CA 1
ATOM 8098 C C . THR C 1 121 ? 65.094 -80.376 85.393 1.00 32.28 103 THR C C 1
ATOM 8099 O O . THR C 1 121 ? 64.831 -80.206 86.580 1.00 31.33 103 THR C O 1
ATOM 8103 N N . LEU C 1 122 ? 64.252 -80.940 84.520 1.00 28.30 104 LEU C N 1
ATOM 8104 C CA . LEU C 1 122 ? 62.933 -81.467 84.834 1.00 27.78 104 LEU C CA 1
ATOM 8105 C C . LEU C 1 122 ? 63.034 -82.632 85.811 1.00 29.95 104 LEU C C 1
ATOM 8106 O O . LEU C 1 122 ? 62.292 -82.673 86.794 1.00 28.94 104 LEU C O 1
ATOM 8111 N N . THR C 1 123 ? 63.924 -83.595 85.522 1.00 26.78 105 THR C N 1
ATOM 8112 C CA . THR C 1 123 ? 64.142 -84.761 86.373 1.00 27.74 105 THR C CA 1
ATOM 8113 C C . THR C 1 123 ? 64.610 -84.313 87.752 1.00 32.41 105 THR C C 1
ATOM 8114 O O . THR C 1 123 ? 64.085 -84.791 88.761 1.00 29.86 105 THR C O 1
ATOM 8118 N N . MET C 1 124 ? 65.566 -83.369 87.777 1.00 31.74 106 MET C N 1
ATOM 8119 C CA . MET C 1 124 ? 66.144 -82.804 88.992 1.00 33.05 106 MET C CA 1
ATOM 8120 C C . MET C 1 124 ? 65.084 -82.135 89.898 1.00 35.51 106 MET C C 1
ATOM 8121 O O . MET C 1 124 ? 64.962 -82.506 91.074 1.00 34.50 106 MET C O 1
ATOM 8126 N N . GLU C 1 125 ? 64.318 -81.166 89.359 1.00 30.64 107 GLU C N 1
ATOM 8127 C CA . GLU C 1 125 ? 63.347 -80.432 90.171 1.00 29.64 107 GLU C CA 1
ATOM 8128 C C . GLU C 1 125 ? 62.029 -81.170 90.436 1.00 32.24 107 GLU C C 1
ATOM 8129 O O . GLU C 1 125 ? 61.336 -80.802 91.375 1.00 31.42 107 GLU C O 1
ATOM 8135 N N . SER C 1 126 ? 61.651 -82.148 89.592 1.00 28.67 108 SER C N 1
ATOM 8136 C CA . SER C 1 126 ? 60.380 -82.845 89.795 1.00 28.16 108 SER C CA 1
ATOM 8137 C C . SER C 1 126 ? 60.532 -84.244 90.362 1.00 31.71 108 SER C C 1
ATOM 8138 O O . SER C 1 126 ? 59.568 -84.780 90.919 1.00 31.40 108 SER C O 1
ATOM 8141 N N . GLY C 1 127 ? 61.718 -84.829 90.204 1.00 26.62 109 GLY C N 1
ATOM 8142 C CA . GLY C 1 127 ? 61.983 -86.193 90.646 1.00 26.98 109 GLY C CA 1
ATOM 8143 C C . GLY C 1 127 ? 61.486 -87.249 89.676 1.00 31.15 109 GLY C C 1
ATOM 8144 O O . GLY C 1 127 ? 61.554 -88.438 89.984 1.00 31.21 109 GLY C O 1
ATOM 8145 N N . LYS C 1 128 ? 60.940 -86.841 88.514 1.00 29.35 110 LYS C N 1
ATOM 8146 C CA . LYS C 1 128 ? 60.423 -87.820 87.555 1.00 29.05 110 LYS C CA 1
ATOM 8147 C C . LYS C 1 128 ? 61.561 -88.494 86.790 1.00 30.89 110 LYS C C 1
ATOM 8148 O O . LYS C 1 128 ? 62.549 -87.829 86.485 1.00 29.82 110 LYS C O 1
ATOM 8154 N N . PRO C 1 129 ? 61.477 -89.816 86.515 1.00 27.74 111 PRO C N 1
ATOM 8155 C CA . PRO C 1 129 ? 62.568 -90.483 85.780 1.00 28.44 111 PRO C CA 1
ATOM 8156 C C . PRO C 1 129 ? 62.920 -89.783 84.462 1.00 31.91 111 PRO C C 1
ATOM 8157 O O . PRO C 1 129 ? 62.029 -89.240 83.812 1.00 30.25 111 PRO C O 1
ATOM 8161 N N . ILE C 1 130 ? 64.224 -89.781 84.080 1.00 28.84 112 ILE C N 1
ATOM 8162 C CA . ILE C 1 130 ? 64.733 -89.108 82.877 1.00 29.50 112 ILE C CA 1
ATOM 8163 C C . ILE C 1 130 ? 63.956 -89.496 81.586 1.00 36.36 112 ILE C C 1
ATOM 8164 O O . ILE C 1 130 ? 63.730 -88.626 80.747 1.00 35.64 112 ILE C O 1
ATOM 8169 N N . LYS C 1 131 ? 63.521 -90.774 81.455 1.00 35.08 113 LYS C N 1
ATOM 8170 C CA . LYS C 1 131 ? 62.742 -91.229 80.300 1.00 34.50 113 LYS C CA 1
ATOM 8171 C C . LYS C 1 131 ? 61.414 -90.485 80.250 1.00 35.02 113 LYS C C 1
ATOM 8172 O O . LYS C 1 131 ? 61.012 -90.068 79.165 1.00 33.87 113 LYS C O 1
ATOM 8178 N N . ASP C 1 132 ? 60.746 -90.296 81.422 1.00 30.85 114 ASP C N 1
ATOM 8179 C CA . ASP C 1 132 ? 59.478 -89.554 81.519 1.00 30.99 114 ASP C CA 1
ATOM 8180 C C . ASP C 1 132 ? 59.696 -88.058 81.284 1.00 29.91 114 ASP C C 1
ATOM 8181 O O . ASP C 1 132 ? 58.863 -87.418 80.654 1.00 27.42 114 ASP C O 1
ATOM 8186 N N . ALA C 1 133 ? 60.822 -87.511 81.803 1.00 26.41 115 ALA C N 1
ATOM 8187 C CA . ALA C 1 133 ? 61.206 -86.104 81.627 1.00 26.47 115 ALA C CA 1
ATOM 8188 C C . ALA C 1 133 ? 61.374 -85.779 80.123 1.00 31.49 115 ALA C C 1
ATOM 8189 O O . ALA C 1 133 ? 60.852 -84.762 79.674 1.00 30.93 115 ALA C O 1
ATOM 8191 N N . ARG C 1 134 ? 62.017 -86.686 79.350 1.00 28.59 116 ARG C N 1
ATOM 8192 C CA . ARG C 1 134 ? 62.225 -86.553 77.890 1.00 28.53 116 ARG C CA 1
ATOM 8193 C C . ARG C 1 134 ? 60.878 -86.596 77.169 1.00 32.65 116 ARG C C 1
ATOM 8194 O O . ARG C 1 134 ? 60.660 -85.807 76.257 1.00 33.26 116 ARG C O 1
ATOM 8202 N N . GLY C 1 135 ? 59.974 -87.467 77.632 1.00 29.10 117 GLY C N 1
ATOM 8203 C CA . GLY C 1 135 ? 58.606 -87.580 77.125 1.00 27.97 117 GLY C CA 1
ATOM 8204 C C . GLY C 1 135 ? 57.838 -86.285 77.318 1.00 31.33 117 GLY C C 1
ATOM 8205 O O . GLY C 1 135 ? 57.142 -85.852 76.412 1.00 30.97 117 GLY C O 1
ATOM 8206 N N . GLU C 1 136 ? 58.021 -85.611 78.480 1.00 29.31 118 GLU C N 1
ATOM 8207 C CA . GLU C 1 136 ? 57.394 -84.323 78.817 1.00 27.79 118 GLU C CA 1
ATOM 8208 C C . GLU C 1 136 ? 57.893 -83.174 77.914 1.00 29.68 118 GLU C C 1
ATOM 8209 O O . GLU C 1 136 ? 57.096 -82.327 77.512 1.00 29.72 118 GLU C O 1
ATOM 8215 N N . VAL C 1 137 ? 59.198 -83.142 77.625 1.00 24.82 119 VAL C N 1
ATOM 8216 C CA . VAL C 1 137 ? 59.814 -82.162 76.734 1.00 24.19 119 VAL C CA 1
ATOM 8217 C C . VAL C 1 137 ? 59.261 -82.367 75.298 1.00 28.22 119 VAL C C 1
ATOM 8218 O O . VAL C 1 137 ? 58.930 -81.394 74.638 1.00 27.55 119 VAL C O 1
ATOM 8222 N N . THR C 1 138 ? 59.122 -83.624 74.853 1.00 25.50 120 THR C N 1
ATOM 8223 C CA . THR C 1 138 ? 58.565 -83.958 73.540 1.00 25.99 120 THR C CA 1
ATOM 8224 C C . THR C 1 138 ? 57.126 -83.439 73.432 1.00 29.37 120 THR C C 1
ATOM 8225 O O . THR C 1 138 ? 56.781 -82.815 72.429 1.00 29.59 120 THR C O 1
ATOM 8229 N N . ARG C 1 139 ? 56.304 -83.683 74.478 1.00 24.25 121 ARG C N 1
ATOM 8230 C CA . ARG C 1 139 ? 54.907 -83.285 74.516 1.00 23.36 121 ARG C CA 1
ATOM 8231 C C . ARG C 1 139 ? 54.767 -81.770 74.538 1.00 26.19 121 ARG C C 1
ATOM 8232 O O . ARG C 1 139 ? 53.817 -81.238 73.940 1.00 24.49 121 ARG C O 1
ATOM 8240 N N . THR C 1 140 ? 55.724 -81.085 75.208 1.00 23.74 122 THR C N 1
ATOM 8241 C CA . THR C 1 140 ? 55.789 -79.612 75.292 1.00 24.34 122 THR C CA 1
ATOM 8242 C C . THR C 1 140 ? 56.084 -79.029 73.908 1.00 26.85 122 THR C C 1
ATOM 8243 O O . THR C 1 140 ? 55.500 -78.011 73.545 1.00 26.05 122 THR C O 1
ATOM 8247 N N . ILE C 1 141 ? 56.973 -79.691 73.144 1.00 25.27 123 ILE C N 1
ATOM 8248 C CA . ILE C 1 141 ? 57.297 -79.320 71.762 1.00 26.27 123 ILE C CA 1
ATOM 8249 C C . ILE C 1 141 ? 56.027 -79.452 70.927 1.00 30.25 123 ILE C C 1
ATOM 8250 O O . ILE C 1 141 ? 55.689 -78.510 70.215 1.00 29.73 123 ILE C O 1
ATOM 8255 N N . ASP C 1 142 ? 55.274 -80.577 71.093 1.00 27.25 124 ASP C N 1
ATOM 8256 C CA . ASP C 1 142 ? 54.018 -80.802 70.371 1.00 27.68 124 ASP C CA 1
ATOM 8257 C C . ASP C 1 142 ? 52.965 -79.747 70.704 1.00 28.44 124 ASP C C 1
ATOM 8258 O O . ASP C 1 142 ? 52.234 -79.324 69.817 1.00 27.38 124 ASP C O 1
ATOM 8263 N N . THR C 1 143 ? 52.878 -79.342 71.979 1.00 23.50 125 THR C N 1
ATOM 8264 C CA . THR C 1 143 ? 51.913 -78.360 72.479 1.00 22.01 125 THR C CA 1
ATOM 8265 C C . THR C 1 143 ? 52.179 -76.995 71.845 1.00 24.83 125 THR C C 1
ATOM 8266 O O . THR C 1 143 ? 51.240 -76.361 71.365 1.00 23.16 125 THR C O 1
ATOM 8270 N N . PHE C 1 144 ? 53.458 -76.545 71.855 1.00 22.28 126 PHE C N 1
ATOM 8271 C CA . PHE C 1 144 ? 53.851 -75.272 71.246 1.00 22.25 126 PHE C CA 1
ATOM 8272 C C . PHE C 1 144 ? 53.681 -75.318 69.711 1.00 26.62 126 PHE C C 1
ATOM 8273 O O . PHE C 1 144 ? 53.325 -74.305 69.108 1.00 24.09 126 PHE C O 1
ATOM 8281 N N . GLN C 1 145 ? 53.906 -76.505 69.102 1.00 25.49 127 GLN C N 1
ATOM 8282 C CA . GLN C 1 145 ? 53.752 -76.727 67.665 1.00 24.92 127 GLN C CA 1
ATOM 8283 C C . GLN C 1 145 ? 52.280 -76.651 67.267 1.00 27.25 127 GLN C C 1
ATOM 8284 O O . GLN C 1 145 ? 51.975 -75.967 66.299 1.00 26.04 127 GLN C O 1
ATOM 8290 N N . VAL C 1 146 ? 51.367 -77.306 68.039 1.00 24.16 128 VAL C N 1
ATOM 8291 C CA . VAL C 1 146 ? 49.916 -77.243 67.797 1.00 22.92 128 VAL C CA 1
ATOM 8292 C C . VAL C 1 146 ? 49.478 -75.761 67.908 1.00 26.04 128 VAL C C 1
ATOM 8293 O O . VAL C 1 146 ? 48.704 -75.300 67.062 1.00 25.13 128 VAL C O 1
ATOM 8297 N N . ALA C 1 147 ? 49.985 -75.023 68.938 1.00 21.54 129 ALA C N 1
ATOM 8298 C CA . ALA C 1 147 ? 49.654 -73.607 69.144 1.00 20.08 129 ALA C CA 1
ATOM 8299 C C . ALA C 1 147 ? 50.106 -72.743 67.983 1.00 21.38 129 ALA C C 1
ATOM 8300 O O . ALA C 1 147 ? 49.343 -71.876 67.563 1.00 20.53 129 ALA C O 1
ATOM 8302 N N . ALA C 1 148 ? 51.318 -73.007 67.432 1.00 19.38 130 ALA C N 1
ATOM 8303 C CA . ALA C 1 148 ? 51.835 -72.282 66.267 1.00 21.61 130 ALA C CA 1
ATOM 8304 C C . ALA C 1 148 ? 50.859 -72.418 65.079 1.00 26.22 130 ALA C C 1
ATOM 8305 O O . ALA C 1 148 ? 50.540 -71.421 64.426 1.00 24.75 130 ALA C O 1
ATOM 8307 N N . GLU C 1 149 ? 50.340 -73.645 64.853 1.00 22.99 131 GLU C N 1
ATOM 8308 C CA . GLU C 1 149 ? 49.417 -73.937 63.759 1.00 22.56 131 GLU C CA 1
ATOM 8309 C C . GLU C 1 149 ? 48.040 -73.351 63.982 1.00 24.46 131 GLU C C 1
ATOM 8310 O O . GLU C 1 149 ? 47.388 -72.923 63.023 1.00 24.13 131 GLU C O 1
ATOM 8316 N N . GLU C 1 150 ? 47.591 -73.334 65.244 1.00 19.81 132 GLU C N 1
ATOM 8317 C CA . GLU C 1 150 ? 46.300 -72.782 65.622 1.00 18.81 132 GLU C CA 1
ATOM 8318 C C . GLU C 1 150 ? 46.283 -71.248 65.573 1.00 23.42 132 GLU C C 1
ATOM 8319 O O . GLU C 1 150 ? 45.228 -70.673 65.285 1.00 21.73 132 GLU C O 1
ATOM 8325 N N . SER C 1 151 ? 47.440 -70.586 65.859 1.00 20.88 133 SER C N 1
ATOM 8326 C CA . SER C 1 151 ? 47.555 -69.112 65.847 1.00 21.79 133 SER C CA 1
ATOM 8327 C C . SER C 1 151 ? 47.147 -68.463 64.507 1.00 25.34 133 SER C C 1
ATOM 8328 O O . SER C 1 151 ? 46.698 -67.309 64.491 1.00 23.50 133 SER C O 1
ATOM 8331 N N . VAL C 1 152 ? 47.308 -69.214 63.405 1.00 22.91 134 VAL C N 1
ATOM 8332 C CA . VAL C 1 152 ? 46.994 -68.770 62.045 1.00 23.55 134 VAL C CA 1
ATOM 8333 C C . VAL C 1 152 ? 45.660 -69.331 61.545 1.00 28.40 134 VAL C C 1
ATOM 8334 O O . VAL C 1 152 ? 45.372 -69.213 60.354 1.00 28.49 134 VAL C O 1
ATOM 8338 N N . ARG C 1 153 ? 44.833 -69.886 62.459 1.00 25.35 135 ARG C N 1
ATOM 8339 C CA . ARG C 1 153 ? 43.547 -70.527 62.161 1.00 26.24 135 ARG C CA 1
ATOM 8340 C C . ARG C 1 153 ? 42.409 -70.083 63.047 1.00 27.83 135 ARG C C 1
ATOM 8341 O O . ARG C 1 153 ? 41.478 -70.862 63.255 1.00 26.77 135 ARG C O 1
ATOM 8349 N N . ILE C 1 154 ? 42.462 -68.866 63.591 1.00 24.73 136 ILE C N 1
ATOM 8350 C CA . ILE C 1 154 ? 41.347 -68.396 64.422 1.00 23.63 136 ILE C CA 1
ATOM 8351 C C . ILE C 1 154 ? 40.287 -67.869 63.435 1.00 28.36 136 ILE C C 1
ATOM 8352 O O . ILE C 1 154 ? 40.394 -66.755 62.906 1.00 28.77 136 ILE C O 1
ATOM 8357 N N . TYR C 1 155 ? 39.312 -68.724 63.146 1.00 23.92 137 TYR C N 1
ATOM 8358 C CA . TYR C 1 155 ? 38.234 -68.437 62.212 1.00 23.77 137 TYR C CA 1
ATOM 8359 C C . TYR C 1 155 ? 37.059 -67.773 62.868 1.00 28.12 137 TYR C C 1
ATOM 8360 O O . TYR C 1 155 ? 36.824 -67.939 64.066 1.00 27.82 137 TYR C O 1
ATOM 8369 N N . GLY C 1 156 ? 36.378 -66.955 62.085 1.00 24.00 138 GLY C N 1
ATOM 8370 C CA . GLY C 1 156 ? 35.157 -66.293 62.494 1.00 23.39 138 GLY C CA 1
ATOM 8371 C C . GLY C 1 156 ? 34.046 -66.788 61.600 1.00 27.46 138 GLY C C 1
ATOM 8372 O O . GLY C 1 156 ? 34.281 -67.627 60.730 1.00 25.14 138 GLY C O 1
ATOM 8373 N N . GLU C 1 157 ? 32.846 -66.275 61.783 1.00 28.27 139 GLU C N 1
ATOM 8374 C CA . GLU C 1 157 ? 31.727 -66.693 60.956 1.00 30.49 139 GLU C CA 1
ATOM 8375 C C . GLU C 1 157 ? 31.102 -65.508 60.258 1.00 35.25 139 GLU C C 1
ATOM 8376 O O . GLU C 1 157 ? 31.067 -64.402 60.799 1.00 37.77 139 GLU C O 1
ATOM 8382 N N . HIS C 1 158 ? 30.526 -65.769 59.098 1.00 30.56 140 HIS C N 1
ATOM 8383 C CA . HIS C 1 158 ? 29.658 -64.848 58.414 1.00 29.38 140 HIS C CA 1
ATOM 8384 C C . HIS C 1 158 ? 28.285 -65.477 58.664 1.00 32.77 140 HIS C C 1
ATOM 8385 O O . HIS C 1 158 ? 28.058 -66.652 58.334 1.00 31.15 140 HIS C O 1
ATOM 8392 N N . ILE C 1 159 ? 27.401 -64.736 59.335 1.00 30.24 141 ILE C N 1
ATOM 8393 C CA . ILE C 1 159 ? 26.093 -65.280 59.664 1.00 30.52 141 ILE C CA 1
ATOM 8394 C C . ILE C 1 159 ? 24.951 -64.493 59.020 1.00 33.09 141 ILE C C 1
ATOM 8395 O O . ILE C 1 159 ? 24.933 -63.268 59.101 1.00 31.63 141 ILE C O 1
ATOM 8400 N N . PRO C 1 160 ? 23.973 -65.176 58.386 1.00 29.33 142 PRO C N 1
ATOM 8401 C CA . PRO C 1 160 ? 22.771 -64.442 57.920 1.00 28.84 142 PRO C CA 1
ATOM 8402 C C . PRO C 1 160 ? 21.919 -64.145 59.181 1.00 29.91 142 PRO C C 1
ATOM 8403 O O . PRO C 1 160 ? 21.872 -64.975 60.093 1.00 29.31 142 PRO C O 1
ATOM 8407 N N . LEU C 1 161 ? 21.340 -62.950 59.287 1.00 24.36 143 LEU C N 1
ATOM 8408 C CA . LEU C 1 161 ? 20.532 -62.597 60.458 1.00 24.09 143 LEU C CA 1
ATOM 8409 C C . LEU C 1 161 ? 19.094 -62.325 60.057 1.00 29.58 143 LEU C C 1
ATOM 8410 O O . LEU C 1 161 ? 18.233 -62.151 60.920 1.00 29.78 143 LEU C O 1
ATOM 8415 N N . ASP C 1 162 ? 18.808 -62.418 58.741 1.00 27.71 144 ASP C N 1
ATOM 8416 C CA . ASP C 1 162 ? 17.456 -62.248 58.202 1.00 28.07 144 ASP C CA 1
ATOM 8417 C C . ASP C 1 162 ? 16.694 -63.591 58.311 1.00 31.42 144 ASP C C 1
ATOM 8418 O O . ASP C 1 162 ? 16.284 -64.193 57.316 1.00 29.30 144 ASP C O 1
ATOM 8423 N N . ILE C 1 163 ? 16.514 -64.033 59.552 1.00 29.66 145 ILE C N 1
ATOM 8424 C CA . ILE C 1 163 ? 15.883 -65.309 59.921 1.00 30.66 145 ILE C CA 1
ATOM 8425 C C . ILE C 1 163 ? 14.356 -65.239 59.904 1.00 33.19 145 ILE C C 1
ATOM 8426 O O . ILE C 1 163 ? 13.706 -66.278 59.922 1.00 33.16 145 ILE C O 1
ATOM 8431 N N . SER C 1 164 ? 13.804 -64.021 59.898 1.00 29.38 146 SER C N 1
ATOM 8432 C CA . SER C 1 164 ? 12.375 -63.710 59.846 1.00 29.04 146 SER C CA 1
ATOM 8433 C C . SER C 1 164 ? 12.222 -62.347 59.167 1.00 32.83 146 SER C C 1
ATOM 8434 O O . SER C 1 164 ? 13.226 -61.646 58.993 1.00 32.05 146 SER C O 1
ATOM 8437 N N . ALA C 1 165 ? 11.001 -62.010 58.708 1.00 30.00 147 ALA C N 1
ATOM 8438 C CA . ALA C 1 165 ? 10.680 -60.766 57.997 1.00 30.44 147 ALA C CA 1
ATOM 8439 C C . ALA C 1 165 ? 11.077 -59.488 58.728 1.00 37.07 147 ALA C C 1
ATOM 8440 O O . ALA C 1 165 ? 11.542 -58.552 58.079 1.00 37.95 147 ALA C O 1
ATOM 8442 N N . ARG C 1 166 ? 10.906 -59.445 60.065 1.00 34.55 148 ARG C N 1
ATOM 8443 C CA . ARG C 1 166 ? 11.270 -58.289 60.896 1.00 34.83 148 ARG C CA 1
ATOM 8444 C C . ARG C 1 166 ? 12.796 -58.044 60.887 1.00 37.30 148 ARG C C 1
ATOM 8445 O O . ARG C 1 166 ? 13.244 -56.919 61.109 1.00 36.22 148 ARG C O 1
ATOM 8453 N N . ASN C 1 167 ? 13.579 -59.094 60.556 1.00 32.36 149 ASN C N 1
ATOM 8454 C CA . ASN C 1 167 ? 15.043 -59.053 60.484 1.00 30.54 149 ASN C CA 1
ATOM 8455 C C . ASN C 1 167 ? 15.605 -58.912 59.068 1.00 31.09 149 ASN C C 1
ATOM 8456 O O . ASN C 1 167 ? 16.802 -59.154 58.864 1.00 29.43 149 ASN C O 1
ATOM 8461 N N . LYS C 1 168 ? 14.762 -58.468 58.112 1.00 26.77 150 LYS C N 1
ATOM 8462 C CA . LYS C 1 168 ? 15.130 -58.229 56.714 1.00 26.75 150 LYS C CA 1
ATOM 8463 C C . LYS C 1 168 ? 16.347 -57.286 56.605 1.00 30.34 150 LYS C C 1
ATOM 8464 O O . LYS C 1 168 ? 16.416 -56.288 57.327 1.00 30.12 150 LYS C O 1
ATOM 8470 N N . GLY C 1 169 ? 17.266 -57.620 55.698 1.00 26.18 151 GLY C N 1
ATOM 8471 C CA . GLY C 1 169 ? 18.451 -56.834 55.390 1.00 26.11 151 GLY C CA 1
ATOM 8472 C C . GLY C 1 169 ? 19.557 -56.896 56.421 1.00 28.37 151 GLY C C 1
ATOM 8473 O O . GLY C 1 169 ? 20.461 -56.055 56.391 1.00 29.21 151 GLY C O 1
ATOM 8474 N N . LEU C 1 170 ? 19.496 -57.871 57.347 1.00 22.74 152 LEU C N 1
ATOM 8475 C CA . LEU C 1 170 ? 20.515 -58.003 58.389 1.00 22.03 152 LEU C CA 1
ATOM 8476 C C . LEU C 1 170 ? 21.439 -59.174 58.159 1.00 28.06 152 LEU C C 1
ATOM 8477 O O . LEU C 1 170 ? 21.001 -60.250 57.759 1.00 27.94 152 LEU C O 1
ATOM 8482 N N . GLN C 1 171 ? 22.730 -58.956 58.419 1.00 25.24 153 GLN C N 1
ATOM 8483 C CA . GLN C 1 171 ? 23.757 -59.990 58.332 1.00 24.93 153 GLN C CA 1
ATOM 8484 C C . GLN C 1 171 ? 24.771 -59.684 59.424 1.00 27.07 153 GLN C C 1
ATOM 8485 O O . GLN C 1 171 ? 24.833 -58.555 59.893 1.00 25.33 153 GLN C O 1
ATOM 8491 N N . GLY C 1 172 ? 25.579 -60.664 59.781 1.00 24.70 154 GLY C N 1
ATOM 8492 C CA . GLY C 1 172 ? 26.592 -60.478 60.805 1.00 25.00 154 GLY C CA 1
ATOM 8493 C C . GLY C 1 172 ? 27.936 -61.094 60.500 1.00 30.54 154 GLY C C 1
ATOM 8494 O O . GLY C 1 172 ? 28.046 -62.065 59.743 1.00 30.63 154 GLY C O 1
ATOM 8495 N N . ILE C 1 173 ? 28.967 -60.501 61.084 1.00 27.99 155 ILE C N 1
ATOM 8496 C CA . ILE C 1 173 ? 30.326 -61.024 61.061 1.00 27.99 155 ILE C CA 1
ATOM 8497 C C . ILE C 1 173 ? 30.658 -61.261 62.524 1.00 29.89 155 ILE C C 1
ATOM 8498 O O . ILE C 1 173 ? 30.630 -60.322 63.317 1.00 27.25 155 ILE C O 1
ATOM 8503 N N . VAL C 1 174 ? 30.923 -62.518 62.875 1.00 28.09 156 VAL C N 1
ATOM 8504 C CA . VAL C 1 174 ? 31.272 -62.935 64.236 1.00 27.53 156 VAL C CA 1
ATOM 8505 C C . VAL C 1 174 ? 32.769 -63.191 64.248 1.00 32.11 156 VAL C C 1
ATOM 8506 O O . VAL C 1 174 ? 33.254 -64.013 63.487 1.00 34.00 156 VAL C O 1
ATOM 8510 N N . LYS C 1 175 ? 33.496 -62.477 65.098 1.00 27.79 157 LYS C N 1
ATOM 8511 C CA . LYS C 1 175 ? 34.943 -62.583 65.195 1.00 27.12 157 LYS C CA 1
ATOM 8512 C C . LYS C 1 175 ? 35.319 -62.742 66.667 1.00 29.81 157 LYS C C 1
ATOM 8513 O O . LYS C 1 175 ? 34.571 -62.311 67.538 1.00 31.13 157 LYS C O 1
ATOM 8519 N N . LYS C 1 176 ? 36.452 -63.392 66.936 1.00 24.82 158 LYS C N 1
ATOM 8520 C CA . LYS C 1 176 ? 36.960 -63.623 68.290 1.00 23.73 158 LYS C CA 1
ATOM 8521 C C . LYS C 1 176 ? 38.137 -62.701 68.580 1.00 25.00 158 LYS C C 1
ATOM 8522 O O . LYS C 1 176 ? 38.964 -62.465 67.707 1.00 22.25 158 LYS C O 1
ATOM 8528 N N . PHE C 1 177 ? 38.177 -62.148 69.799 1.00 21.60 159 PHE C N 1
ATOM 8529 C CA . PHE C 1 177 ? 39.195 -61.202 70.217 1.00 21.69 159 PHE C CA 1
ATOM 8530 C C . PHE C 1 177 ? 39.904 -61.664 71.483 1.00 26.20 159 PHE C C 1
ATOM 8531 O O . PHE C 1 177 ? 39.273 -62.323 72.304 1.00 25.49 159 PHE C O 1
ATOM 8539 N N . PRO C 1 178 ? 41.198 -61.308 71.696 1.00 22.55 160 PRO C N 1
ATOM 8540 C CA . PRO C 1 178 ? 41.851 -61.686 72.963 1.00 22.07 160 PRO C CA 1
ATOM 8541 C C . PRO C 1 178 ? 41.052 -61.186 74.175 1.00 23.41 160 PRO C C 1
ATOM 8542 O O . PRO C 1 178 ? 40.568 -60.053 74.163 1.00 23.02 160 PRO C O 1
ATOM 8546 N N . ILE C 1 179 ? 40.867 -62.037 75.188 1.00 21.36 161 ILE C N 1
ATOM 8547 C CA . ILE C 1 179 ? 40.134 -61.686 76.427 1.00 22.14 161 ILE C CA 1
ATOM 8548 C C . ILE C 1 179 ? 40.880 -60.582 77.214 1.00 26.26 161 ILE C C 1
ATOM 8549 O O . ILE C 1 179 ? 40.245 -59.769 77.886 1.00 25.40 161 ILE C O 1
ATOM 8554 N N . GLY C 1 180 ? 42.209 -60.554 77.078 1.00 23.35 162 GLY C N 1
ATOM 8555 C CA . GLY C 1 180 ? 43.074 -59.599 77.759 1.00 23.61 162 GLY C CA 1
ATOM 8556 C C . GLY C 1 180 ? 44.061 -60.281 78.685 1.00 26.69 162 GLY C C 1
ATOM 8557 O O . GLY C 1 180 ? 44.309 -61.469 78.519 1.00 26.34 162 GLY C O 1
ATOM 8558 N N . PRO C 1 181 ? 44.617 -59.565 79.696 1.00 24.57 163 PRO C N 1
ATOM 8559 C CA . PRO C 1 181 ? 45.606 -60.190 80.609 1.00 23.45 163 PRO C CA 1
ATOM 8560 C C . PRO C 1 181 ? 45.135 -61.452 81.339 1.00 26.19 163 PRO C C 1
ATOM 8561 O O . PRO C 1 181 ? 44.030 -61.509 81.892 1.00 23.97 163 PRO C O 1
ATOM 8565 N N . VAL C 1 182 ? 45.993 -62.477 81.305 1.00 21.73 164 VAL C N 1
ATOM 8566 C CA . VAL C 1 182 ? 45.704 -63.776 81.875 1.00 21.13 164 VAL C CA 1
ATOM 8567 C C . VAL C 1 182 ? 46.579 -64.043 83.108 1.00 25.09 164 VAL C C 1
ATOM 8568 O O . VAL C 1 182 ? 47.796 -63.890 83.056 1.00 24.39 164 VAL C O 1
ATOM 8572 N N . SER C 1 183 ? 45.934 -64.466 84.200 1.00 21.39 165 SER C N 1
ATOM 8573 C CA . SER C 1 183 ? 46.584 -64.918 85.420 1.00 21.08 165 SER C CA 1
ATOM 8574 C C . SER C 1 183 ? 46.730 -66.462 85.275 1.00 23.99 165 SER C C 1
ATOM 8575 O O . SER C 1 183 ? 45.747 -67.162 85.038 1.00 22.55 165 SER C O 1
ATOM 8578 N N . MET C 1 184 ? 47.956 -66.968 85.374 1.00 21.06 166 MET C N 1
ATOM 8579 C CA . MET C 1 184 ? 48.244 -68.399 85.242 1.00 19.79 166 MET C CA 1
ATOM 8580 C C . MET C 1 184 ? 48.909 -68.910 86.501 1.00 25.21 166 MET C C 1
ATOM 8581 O O . MET C 1 184 ? 49.851 -68.288 86.995 1.00 23.89 166 MET C O 1
ATOM 8586 N N . VAL C 1 185 ? 48.390 -70.030 87.032 1.00 23.19 167 VAL C N 1
ATOM 8587 C CA . VAL C 1 185 ? 48.910 -70.699 88.226 1.00 23.88 167 VAL C CA 1
ATOM 8588 C C . VAL C 1 185 ? 49.072 -72.169 87.826 1.00 28.76 167 VAL C C 1
ATOM 8589 O O . VAL C 1 185 ? 48.105 -72.840 87.490 1.00 29.43 167 VAL C O 1
ATOM 8593 N N . SER C 1 186 ? 50.308 -72.634 87.781 1.00 27.24 168 SER C N 1
ATOM 8594 C CA . SER C 1 186 ? 50.644 -73.971 87.295 1.00 26.00 168 SER C CA 1
ATOM 8595 C C . SER C 1 186 ? 51.100 -74.958 88.401 1.00 28.18 168 SER C C 1
ATOM 8596 O O . SER C 1 186 ? 51.425 -74.524 89.512 1.00 26.05 168 SER C O 1
ATOM 8599 N N . PRO C 1 187 ? 51.094 -76.296 88.125 1.00 25.30 169 PRO C N 1
ATOM 8600 C CA . PRO C 1 187 ? 51.457 -77.261 89.173 1.00 25.85 169 PRO C CA 1
ATOM 8601 C C . PRO C 1 187 ? 52.920 -77.739 89.153 1.00 31.35 169 PRO C C 1
ATOM 8602 O O . PRO C 1 187 ? 53.719 -77.346 88.285 1.00 30.24 169 PRO C O 1
ATOM 8606 N N . TRP C 1 188 ? 53.236 -78.646 90.079 1.00 27.57 170 TRP C N 1
ATOM 8607 C CA . TRP C 1 188 ? 54.556 -79.229 90.222 1.00 29.42 170 TRP C CA 1
ATOM 8608 C C . TRP C 1 188 ? 54.707 -80.619 89.548 1.00 34.23 170 TRP C C 1
ATOM 8609 O O . TRP C 1 188 ? 55.842 -81.054 89.365 1.00 35.22 170 TRP C O 1
ATOM 8620 N N . ASN C 1 189 ? 53.595 -81.327 89.215 1.00 30.24 171 ASN C N 1
ATOM 8621 C CA . ASN C 1 189 ? 53.684 -82.679 88.628 1.00 31.49 171 ASN C CA 1
ATOM 8622 C C . ASN C 1 189 ? 54.133 -82.697 87.148 1.00 37.89 171 ASN C C 1
ATOM 8623 O O . ASN C 1 189 ? 54.864 -83.616 86.769 1.00 40.50 171 ASN C O 1
ATOM 8628 N N . PHE C 1 190 ? 53.736 -81.713 86.326 1.00 32.43 172 PHE C N 1
ATOM 8629 C CA . PHE C 1 190 ? 54.234 -81.619 84.928 1.00 31.35 172 PHE C CA 1
ATOM 8630 C C . PHE C 1 190 ? 54.624 -80.157 84.785 1.00 34.57 172 PHE C C 1
ATOM 8631 O O . PHE C 1 190 ? 53.868 -79.390 84.183 1.00 32.75 172 PHE C O 1
ATOM 8639 N N . PRO C 1 191 ? 55.756 -79.727 85.417 1.00 32.89 173 PRO C N 1
ATOM 8640 C CA . PRO C 1 191 ? 56.069 -78.288 85.463 1.00 33.16 173 PRO C CA 1
ATOM 8641 C C . PRO C 1 191 ? 56.426 -77.625 84.136 1.00 35.30 173 PRO C C 1
ATOM 8642 O O . PRO C 1 191 ? 56.589 -76.405 84.097 1.00 36.87 173 PRO C O 1
ATOM 8646 N N . LEU C 1 192 ? 56.551 -78.401 83.066 1.00 28.13 174 LEU C N 1
ATOM 8647 C CA . LEU C 1 192 ? 56.832 -77.835 81.760 1.00 26.90 174 LEU C CA 1
ATOM 8648 C C . LEU C 1 192 ? 55.584 -77.935 80.883 1.00 28.83 174 LEU C C 1
ATOM 8649 O O . LEU C 1 192 ? 55.091 -76.919 80.405 1.00 27.23 174 LEU C O 1
ATOM 8654 N N . ASN C 1 193 ? 55.040 -79.149 80.737 1.00 25.59 175 ASN C N 1
ATOM 8655 C CA . ASN C 1 193 ? 53.895 -79.389 79.873 1.00 25.06 175 ASN C CA 1
ATOM 8656 C C . ASN C 1 193 ? 52.608 -78.712 80.352 1.00 27.31 175 ASN C C 1
ATOM 8657 O O . ASN C 1 193 ? 51.865 -78.181 79.519 1.00 24.31 175 ASN C O 1
ATOM 8662 N N . LEU C 1 194 ? 52.357 -78.686 81.674 1.00 26.09 176 LEU C N 1
ATOM 8663 C CA . LEU C 1 194 ? 51.142 -78.052 82.178 1.00 26.24 176 LEU C CA 1
ATOM 8664 C C . LEU C 1 194 ? 51.280 -76.517 82.200 1.00 30.63 176 LEU C C 1
ATOM 8665 O O . LEU C 1 194 ? 50.264 -75.819 82.205 1.00 30.23 176 LEU C O 1
ATOM 8670 N N . VAL C 1 195 ? 52.519 -76.007 82.040 1.00 26.91 177 VAL C N 1
ATOM 8671 C CA . VAL C 1 195 ? 52.788 -74.574 81.852 1.00 25.92 177 VAL C CA 1
ATOM 8672 C C . VAL C 1 195 ? 52.493 -74.264 80.368 1.00 27.60 177 VAL C C 1
ATOM 8673 O O . VAL C 1 195 ? 51.755 -73.316 80.070 1.00 26.03 177 VAL C O 1
ATOM 8677 N N . ALA C 1 196 ? 53.062 -75.092 79.451 1.00 22.36 178 ALA C N 1
ATOM 8678 C CA . ALA C 1 196 ? 52.880 -74.987 77.995 1.00 21.95 178 ALA C CA 1
ATOM 8679 C C . ALA C 1 196 ? 51.392 -74.936 77.602 1.00 25.62 178 ALA C C 1
ATOM 8680 O O . ALA C 1 196 ? 51.018 -74.122 76.763 1.00 23.52 178 ALA C O 1
ATOM 8682 N N . HIS C 1 197 ? 50.541 -75.749 78.272 1.00 23.56 179 HIS C N 1
ATOM 8683 C CA . HIS C 1 197 ? 49.096 -75.805 78.005 1.00 22.75 179 HIS C CA 1
ATOM 8684 C C . HIS C 1 197 ? 48.332 -74.513 78.394 1.00 24.69 179 HIS C C 1
ATOM 8685 O O . HIS C 1 197 ? 47.158 -74.381 78.049 1.00 23.03 179 HIS C O 1
ATOM 8692 N N . LYS C 1 198 ? 49.010 -73.553 79.063 1.00 21.82 180 LYS C N 1
ATOM 8693 C CA . LYS C 1 198 ? 48.447 -72.246 79.400 1.00 20.81 180 LYS C CA 1
ATOM 8694 C C . LYS C 1 198 ? 49.130 -71.153 78.566 1.00 23.15 180 LYS C C 1
ATOM 8695 O O . LYS C 1 198 ? 48.454 -70.332 77.957 1.00 23.56 180 LYS C O 1
ATOM 8701 N N . VAL C 1 199 ? 50.466 -71.183 78.512 1.00 20.95 181 VAL C N 1
ATOM 8702 C CA . VAL C 1 199 ? 51.332 -70.205 77.832 1.00 21.16 181 VAL C CA 1
ATOM 8703 C C . VAL C 1 199 ? 51.186 -70.242 76.292 1.00 26.64 181 VAL C C 1
ATOM 8704 O O . VAL C 1 199 ? 51.030 -69.176 75.683 1.00 23.88 181 VAL C O 1
ATOM 8708 N N . ALA C 1 200 ? 51.277 -71.444 75.673 1.00 25.00 182 ALA C N 1
ATOM 8709 C CA . ALA C 1 200 ? 51.175 -71.590 74.203 1.00 24.34 182 ALA C CA 1
ATOM 8710 C C . ALA C 1 200 ? 49.826 -71.054 73.673 1.00 25.98 182 ALA C C 1
ATOM 8711 O O . ALA C 1 200 ? 49.881 -70.205 72.798 1.00 22.79 182 ALA C O 1
ATOM 8713 N N . PRO C 1 201 ? 48.639 -71.400 74.270 1.00 24.44 183 PRO C N 1
ATOM 8714 C CA . PRO C 1 201 ? 47.371 -70.797 73.802 1.00 23.53 183 PRO C CA 1
ATOM 8715 C C . PRO C 1 201 ? 47.286 -69.276 73.980 1.00 25.84 183 PRO C C 1
ATOM 8716 O O . PRO C 1 201 ? 46.692 -68.624 73.127 1.00 25.15 183 PRO C O 1
ATOM 8720 N N . ALA C 1 202 ? 47.861 -68.710 75.079 1.00 22.06 184 ALA C N 1
ATOM 8721 C CA . ALA C 1 202 ? 47.870 -67.253 75.343 1.00 21.40 184 ALA C CA 1
ATOM 8722 C C . ALA C 1 202 ? 48.606 -66.492 74.235 1.00 23.76 184 ALA C C 1
ATOM 8723 O O . ALA C 1 202 ? 48.117 -65.465 73.768 1.00 23.63 184 ALA C O 1
ATOM 8725 N N . ILE C 1 203 ? 49.758 -67.019 73.803 1.00 20.22 185 ILE C N 1
ATOM 8726 C CA . ILE C 1 203 ? 50.569 -66.450 72.716 1.00 19.72 185 ILE C CA 1
ATOM 8727 C C . ILE C 1 203 ? 49.855 -66.656 71.357 1.00 23.08 185 ILE C C 1
ATOM 8728 O O . ILE C 1 203 ? 49.785 -65.720 70.568 1.00 21.55 185 ILE C O 1
ATOM 8733 N N . ALA C 1 204 ? 49.257 -67.847 71.130 1.00 20.46 186 ALA C N 1
ATOM 8734 C CA . ALA C 1 204 ? 48.527 -68.165 69.899 1.00 20.03 186 ALA C CA 1
ATOM 8735 C C . ALA C 1 204 ? 47.358 -67.218 69.646 1.00 22.72 186 ALA C C 1
ATOM 8736 O O . ALA C 1 204 ? 47.040 -66.920 68.494 1.00 22.23 186 ALA C O 1
ATOM 8738 N N . VAL C 1 205 ? 46.736 -66.737 70.729 1.00 19.55 187 VAL C N 1
ATOM 8739 C CA . VAL C 1 205 ? 45.592 -65.828 70.721 1.00 20.23 187 VAL C CA 1
ATOM 8740 C C . VAL C 1 205 ? 46.017 -64.337 70.745 1.00 24.08 187 VAL C C 1
ATOM 8741 O O . VAL C 1 205 ? 45.383 -63.508 70.100 1.00 24.38 187 VAL C O 1
ATOM 8745 N N . GLY C 1 206 ? 47.074 -64.025 71.478 1.00 20.72 188 GLY C N 1
ATOM 8746 C CA . GLY C 1 206 ? 47.548 -62.658 71.627 1.00 20.57 188 GLY C CA 1
ATOM 8747 C C . GLY C 1 206 ? 47.118 -62.043 72.946 1.00 24.11 188 GLY C C 1
ATOM 8748 O O . GLY C 1 206 ? 46.726 -60.880 72.981 1.00 23.24 188 GLY C O 1
ATOM 8749 N N . CYS C 1 207 ? 47.195 -62.822 74.033 1.00 21.90 189 CYS C N 1
ATOM 8750 C CA . CYS C 1 207 ? 46.897 -62.389 75.409 1.00 21.97 189 CYS C CA 1
ATOM 8751 C C . CYS C 1 207 ? 48.200 -62.188 76.176 1.00 24.58 189 CYS C C 1
ATOM 8752 O O . CYS C 1 207 ? 48.954 -63.158 76.292 1.00 22.82 189 CYS C O 1
ATOM 8755 N N . PRO C 1 208 ? 48.432 -61.037 76.840 1.00 23.43 190 PRO C N 1
ATOM 8756 C CA . PRO C 1 208 ? 49.601 -60.947 77.743 1.00 23.80 190 PRO C CA 1
ATOM 8757 C C . PRO C 1 208 ? 49.306 -61.776 79.012 1.00 27.30 190 PRO C C 1
ATOM 8758 O O . PRO C 1 208 ? 48.136 -62.029 79.343 1.00 26.14 190 PRO C O 1
ATOM 8762 N N . PHE C 1 209 ? 50.346 -62.226 79.715 1.00 22.21 191 PHE C N 1
ATOM 8763 C CA . PHE C 1 209 ? 50.105 -63.060 80.886 1.00 20.15 191 PHE C CA 1
ATOM 8764 C C . PHE C 1 209 ? 51.113 -62.878 81.997 1.00 23.78 191 PHE C C 1
ATOM 8765 O O . PHE C 1 209 ? 52.249 -62.481 81.752 1.00 23.84 191 PHE C O 1
ATOM 8773 N N . VAL C 1 210 ? 50.683 -63.192 83.222 1.00 20.09 192 VAL C N 1
ATOM 8774 C CA . VAL C 1 210 ? 51.541 -63.224 84.404 1.00 20.39 192 VAL C CA 1
ATOM 8775 C C . VAL C 1 210 ? 51.446 -64.667 84.941 1.00 25.27 192 VAL C C 1
ATOM 8776 O O . VAL C 1 210 ? 50.359 -65.125 85.304 1.00 24.80 192 VAL C O 1
ATOM 8780 N N . LEU C 1 211 ? 52.558 -65.403 84.882 1.00 23.33 193 LEU C N 1
ATOM 8781 C CA . LEU C 1 211 ? 52.603 -66.798 85.344 1.00 23.24 193 LEU C CA 1
ATOM 8782 C C . LEU C 1 211 ? 53.238 -66.967 86.731 1.00 28.02 193 LEU C C 1
ATOM 8783 O O . LEU C 1 211 ? 54.347 -66.489 86.987 1.00 27.08 193 LEU C O 1
ATOM 8788 N N . LYS C 1 212 ? 52.512 -67.657 87.621 1.00 24.37 194 LYS C N 1
ATOM 8789 C CA . LYS C 1 212 ? 53.016 -68.020 88.930 1.00 23.72 194 LYS C CA 1
ATOM 8790 C C . LYS C 1 212 ? 53.350 -69.525 88.818 1.00 27.10 194 LYS C C 1
ATOM 8791 O O . LYS C 1 212 ? 52.451 -70.352 88.891 1.00 26.20 194 LYS C O 1
ATOM 8797 N N . PRO C 1 213 ? 54.617 -69.906 88.584 1.00 26.62 195 PRO C N 1
ATOM 8798 C CA . PRO C 1 213 ? 54.937 -71.338 88.562 1.00 26.79 195 PRO C CA 1
ATOM 8799 C C . PRO C 1 213 ? 54.918 -71.912 89.986 1.00 29.93 195 PRO C C 1
ATOM 8800 O O . PRO C 1 213 ? 55.018 -71.140 90.946 1.00 29.73 195 PRO C O 1
ATOM 8804 N N . ALA C 1 214 ? 54.786 -73.248 90.135 1.00 25.97 196 ALA C N 1
ATOM 8805 C CA . ALA C 1 214 ? 54.823 -73.873 91.471 1.00 25.63 196 ALA C CA 1
ATOM 8806 C C . ALA C 1 214 ? 56.211 -73.612 92.077 1.00 28.79 196 ALA C C 1
ATOM 8807 O O . ALA C 1 214 ? 57.224 -73.706 91.374 1.00 27.54 196 ALA C O 1
ATOM 8809 N N . SER C 1 215 ? 56.237 -73.226 93.361 1.00 26.96 197 SER C N 1
ATOM 8810 C CA . SER C 1 215 ? 57.479 -72.889 94.066 1.00 27.81 197 SER C CA 1
ATOM 8811 C C . SER C 1 215 ? 58.474 -74.054 94.178 1.00 30.23 197 SER C C 1
ATOM 8812 O O . SER C 1 215 ? 59.674 -73.817 94.201 1.00 31.02 197 SER C O 1
ATOM 8815 N N . ARG C 1 216 ? 57.978 -75.290 94.194 1.00 26.54 198 ARG C N 1
ATOM 8816 C CA . ARG C 1 216 ? 58.802 -76.495 94.247 1.00 26.97 198 ARG C CA 1
ATOM 8817 C C . ARG C 1 216 ? 59.457 -76.815 92.897 1.00 28.92 198 ARG C C 1
ATOM 8818 O O . ARG C 1 216 ? 60.539 -77.398 92.877 1.00 28.92 198 ARG C O 1
ATOM 8826 N N . THR C 1 217 ? 58.797 -76.462 91.783 1.00 24.53 199 THR C N 1
ATOM 8827 C CA . THR C 1 217 ? 59.293 -76.755 90.429 1.00 24.07 199 THR C CA 1
ATOM 8828 C C . THR C 1 217 ? 59.207 -75.506 89.484 1.00 27.09 199 THR C C 1
ATOM 8829 O O . THR C 1 217 ? 58.539 -75.586 88.441 1.00 23.87 199 THR C O 1
ATOM 8833 N N . PRO C 1 218 ? 59.898 -74.368 89.759 1.00 24.75 200 PRO C N 1
ATOM 8834 C CA . PRO C 1 218 ? 59.724 -73.207 88.872 1.00 25.05 200 PRO C CA 1
ATOM 8835 C C . PRO C 1 218 ? 60.703 -73.091 87.704 1.00 29.00 200 PRO C C 1
ATOM 8836 O O . PRO C 1 218 ? 60.519 -72.202 86.891 1.00 29.10 200 PRO C O 1
ATOM 8840 N N . LEU C 1 219 ? 61.754 -73.927 87.653 1.00 26.74 201 LEU C N 1
ATOM 8841 C CA . LEU C 1 219 ? 62.844 -73.845 86.672 1.00 27.20 201 LEU C CA 1
ATOM 8842 C C . LEU C 1 219 ? 62.412 -74.100 85.237 1.00 33.58 201 LEU C C 1
ATOM 8843 O O . LEU C 1 219 ? 62.862 -73.373 84.339 1.00 33.34 201 LEU C O 1
ATOM 8848 N N . SER C 1 220 ? 61.532 -75.105 85.016 1.00 31.26 202 SER C N 1
ATOM 8849 C CA . SER C 1 220 ? 60.976 -75.400 83.689 1.00 31.27 202 SER C CA 1
ATOM 8850 C C . SER C 1 220 ? 60.297 -74.131 83.159 1.00 32.80 202 SER C C 1
ATOM 8851 O O . SER C 1 220 ? 60.556 -73.737 82.020 1.00 32.43 202 SER C O 1
ATOM 8854 N N . ALA C 1 221 ? 59.497 -73.457 84.015 1.00 27.61 203 ALA C N 1
ATOM 8855 C CA . ALA C 1 221 ? 58.821 -72.213 83.649 1.00 26.58 203 ALA C CA 1
ATOM 8856 C C . ALA C 1 221 ? 59.818 -71.090 83.372 1.00 28.37 203 ALA C C 1
ATOM 8857 O O . ALA C 1 221 ? 59.606 -70.327 82.436 1.00 27.87 203 ALA C O 1
ATOM 8859 N N . LEU C 1 222 ? 60.901 -71.000 84.165 1.00 24.60 204 LEU C N 1
ATOM 8860 C CA . LEU C 1 222 ? 61.939 -69.979 84.006 1.00 25.55 204 LEU C CA 1
ATOM 8861 C C . LEU C 1 222 ? 62.758 -70.171 82.711 1.00 29.19 204 LEU C C 1
ATOM 8862 O O . LEU C 1 222 ? 63.127 -69.179 82.092 1.00 26.97 204 LEU C O 1
ATOM 8867 N N . ILE C 1 223 ? 62.981 -71.445 82.288 1.00 27.42 205 ILE C N 1
ATOM 8868 C CA . ILE C 1 223 ? 63.643 -71.783 81.027 1.00 28.23 205 ILE C CA 1
ATOM 8869 C C . ILE C 1 223 ? 62.766 -71.241 79.871 1.00 29.88 205 ILE C C 1
ATOM 8870 O O . ILE C 1 223 ? 63.319 -70.622 78.963 1.00 27.92 205 ILE C O 1
ATOM 8875 N N . LEU C 1 224 ? 61.410 -71.384 79.958 1.00 27.66 206 LEU C N 1
ATOM 8876 C CA . LEU C 1 224 ? 60.500 -70.812 78.949 1.00 29.25 206 LEU C CA 1
ATOM 8877 C C . LEU C 1 224 ? 60.625 -69.266 78.892 1.00 31.15 206 LEU C C 1
ATOM 8878 O O . LEU C 1 224 ? 60.598 -68.691 77.808 1.00 29.78 206 LEU C O 1
ATOM 8883 N N . GLY C 1 225 ? 60.820 -68.645 80.056 1.00 27.96 207 GLY C N 1
ATOM 8884 C CA . GLY C 1 225 ? 61.025 -67.210 80.212 1.00 28.13 207 GLY C CA 1
ATOM 8885 C C . GLY C 1 225 ? 62.281 -66.738 79.514 1.00 30.77 207 GLY C C 1
ATOM 8886 O O . GLY C 1 225 ? 62.248 -65.698 78.861 1.00 28.50 207 GLY C O 1
ATOM 8887 N N . GLU C 1 226 ? 63.387 -67.535 79.614 1.00 28.53 208 GLU C N 1
ATOM 8888 C CA . GLU C 1 226 ? 64.672 -67.253 78.958 1.00 29.60 208 GLU C CA 1
ATOM 8889 C C . GLU C 1 226 ? 64.461 -67.271 77.450 1.00 32.83 208 GLU C C 1
ATOM 8890 O O . GLU C 1 226 ? 64.911 -66.353 76.755 1.00 33.50 208 GLU C O 1
ATOM 8896 N N . ILE C 1 227 ? 63.770 -68.323 76.955 1.00 27.15 209 ILE C N 1
ATOM 8897 C CA . ILE C 1 227 ? 63.415 -68.495 75.538 1.00 26.84 209 ILE C CA 1
ATOM 8898 C C . ILE C 1 227 ? 62.577 -67.279 75.024 1.00 32.39 209 ILE C C 1
ATOM 8899 O O . ILE C 1 227 ? 62.942 -66.644 74.035 1.00 33.97 209 ILE C O 1
ATOM 8904 N N . LEU C 1 228 ? 61.487 -66.960 75.724 1.00 27.45 210 LEU C N 1
ATOM 8905 C CA . LEU C 1 228 ? 60.564 -65.870 75.398 1.00 26.59 210 LEU C CA 1
ATOM 8906 C C . LEU C 1 228 ? 61.213 -64.485 75.404 1.00 30.44 210 LEU C C 1
ATOM 8907 O O . LEU C 1 228 ? 60.873 -63.666 74.546 1.00 29.45 210 LEU C O 1
ATOM 8912 N N . HIS C 1 229 ? 62.171 -64.243 76.338 1.00 27.92 211 HIS C N 1
ATOM 8913 C CA . HIS C 1 229 ? 62.921 -62.992 76.484 1.00 28.13 211 HIS C CA 1
ATOM 8914 C C . HIS C 1 229 ? 63.712 -62.635 75.208 1.00 31.21 211 HIS C C 1
ATOM 8915 O O . HIS C 1 229 ? 63.801 -61.456 74.860 1.00 29.02 211 HIS C O 1
ATOM 8922 N N . LYS C 1 230 ? 64.263 -63.652 74.518 1.00 28.82 212 LYS C N 1
ATOM 8923 C CA . LYS C 1 230 ? 65.074 -63.476 73.303 1.00 29.12 212 LYS C CA 1
ATOM 8924 C C . LYS C 1 230 ? 64.230 -63.339 72.025 1.00 32.21 212 LYS C C 1
ATOM 8925 O O . LYS C 1 230 ? 64.798 -63.167 70.953 1.00 33.10 212 LYS C O 1
ATOM 8931 N N . ILE C 1 231 ? 62.895 -63.410 72.126 1.00 27.94 213 ILE C N 1
ATOM 8932 C CA . ILE C 1 231 ? 62.010 -63.311 70.959 1.00 27.83 213 ILE C CA 1
ATOM 8933 C C . ILE C 1 231 ? 61.525 -61.855 70.772 1.00 33.36 213 ILE C C 1
ATOM 8934 O O . ILE C 1 231 ? 60.658 -61.366 71.506 1.00 31.95 213 ILE C O 1
ATOM 8939 N N . GLU C 1 232 ? 62.105 -61.196 69.760 1.00 33.36 214 GLU C N 1
ATOM 8940 C CA . GLU C 1 232 ? 61.863 -59.799 69.363 1.00 35.32 214 GLU C CA 1
ATOM 8941 C C . GLU C 1 232 ? 60.405 -59.498 68.941 1.00 39.22 214 GLU C C 1
ATOM 8942 O O . GLU C 1 232 ? 59.935 -58.402 69.224 1.00 39.29 214 GLU C O 1
ATOM 8948 N N . GLU C 1 233 ? 59.703 -60.464 68.291 1.00 36.36 215 GLU C N 1
ATOM 8949 C CA . GLU C 1 233 ? 58.302 -60.346 67.844 1.00 36.36 215 GLU C CA 1
ATOM 8950 C C . GLU C 1 233 ? 57.340 -60.143 69.015 1.00 40.32 215 GLU C C 1
ATOM 8951 O O . GLU C 1 233 ? 56.271 -59.552 68.838 1.00 40.94 215 GLU C O 1
ATOM 8957 N N . LEU C 1 234 ? 57.694 -60.670 70.193 1.00 35.50 216 LEU C N 1
ATOM 8958 C CA . LEU C 1 234 ? 56.848 -60.587 71.369 1.00 34.46 216 LEU C CA 1
ATOM 8959 C C . LEU C 1 234 ? 56.968 -59.207 72.040 1.00 38.24 216 LEU C C 1
ATOM 8960 O O . LEU C 1 234 ? 58.064 -58.840 72.460 1.00 37.59 216 LEU C O 1
ATOM 8965 N N . PRO C 1 235 ? 55.864 -58.405 72.083 1.00 34.27 217 PRO C N 1
ATOM 8966 C CA . PRO C 1 235 ? 55.941 -57.061 72.693 1.00 33.53 217 PRO C CA 1
ATOM 8967 C C . PRO C 1 235 ? 56.463 -57.037 74.131 1.00 37.70 217 PRO C C 1
ATOM 8968 O O . PRO C 1 235 ? 56.288 -58.002 74.873 1.00 35.91 217 PRO C O 1
ATOM 8972 N N . LEU C 1 236 ? 57.105 -55.921 74.522 1.00 35.89 218 LEU C N 1
ATOM 8973 C CA . LEU C 1 236 ? 57.632 -55.727 75.875 1.00 36.71 218 LEU C CA 1
ATOM 8974 C C . LEU C 1 236 ? 56.479 -55.715 76.881 1.00 37.40 218 LEU C C 1
ATOM 8975 O O . LEU C 1 236 ? 55.475 -55.037 76.664 1.00 37.50 218 LEU C O 1
ATOM 8980 N N . GLY C 1 237 ? 56.617 -56.496 77.942 1.00 31.92 219 GLY C N 1
ATOM 8981 C CA . GLY C 1 237 ? 55.595 -56.610 78.973 1.00 30.89 219 GLY C CA 1
ATOM 8982 C C . GLY C 1 237 ? 54.532 -57.660 78.703 1.00 34.69 219 GLY C C 1
ATOM 8983 O O . GLY C 1 237 ? 53.608 -57.802 79.506 1.00 35.50 219 GLY C O 1
ATOM 8984 N N . ALA C 1 238 ? 54.650 -58.415 77.576 1.00 29.18 220 ALA C N 1
ATOM 8985 C CA . ALA C 1 238 ? 53.725 -59.483 77.179 1.00 27.81 220 ALA C CA 1
ATOM 8986 C C . ALA C 1 238 ? 53.713 -60.632 78.185 1.00 29.16 220 ALA C C 1
ATOM 8987 O O . ALA C 1 238 ? 52.734 -61.379 78.270 1.00 28.49 220 ALA C O 1
ATOM 8989 N N . PHE C 1 239 ? 54.820 -60.811 78.911 1.00 24.59 221 PHE C N 1
ATOM 8990 C CA . PHE C 1 239 ? 54.901 -61.883 79.883 1.00 24.13 221 PHE C CA 1
ATOM 8991 C C . PHE C 1 239 ? 55.712 -61.511 81.122 1.00 29.88 221 PHE C C 1
ATOM 8992 O O . PHE C 1 239 ? 56.636 -60.695 81.066 1.00 29.74 221 PHE C O 1
ATOM 9000 N N . SER C 1 240 ? 55.369 -62.172 82.226 1.00 27.04 222 SER C N 1
ATOM 9001 C CA . SER C 1 240 ? 56.090 -62.169 83.486 1.00 26.98 222 SER C CA 1
ATOM 9002 C C . SER C 1 240 ? 55.960 -63.599 84.031 1.00 31.18 222 SER C C 1
ATOM 9003 O O . SER C 1 240 ? 54.879 -64.192 83.928 1.00 30.28 222 SER C O 1
ATOM 9006 N N . ILE C 1 241 ? 57.071 -64.181 84.506 1.00 27.90 223 ILE C N 1
ATOM 9007 C CA . ILE C 1 241 ? 57.111 -65.515 85.134 1.00 27.81 223 ILE C CA 1
ATOM 9008 C C . ILE C 1 241 ? 57.729 -65.282 86.506 1.00 32.80 223 ILE C C 1
ATOM 9009 O O . ILE C 1 241 ? 58.928 -65.000 86.606 1.00 30.49 223 ILE C O 1
ATOM 9014 N N . LEU C 1 242 ? 56.879 -65.301 87.550 1.00 30.79 224 LEU C N 1
ATOM 9015 C CA . LEU C 1 242 ? 57.317 -64.962 88.899 1.00 32.02 224 LEU C CA 1
ATOM 9016 C C . LEU C 1 242 ? 56.981 -65.973 90.008 1.00 35.54 224 LEU C C 1
ATOM 9017 O O . LEU C 1 242 ? 55.823 -66.049 90.413 1.00 33.19 224 LEU C O 1
ATOM 9022 N N . PRO C 1 243 ? 57.988 -66.693 90.564 1.00 34.63 225 PRO C N 1
ATOM 9023 C CA . PRO C 1 243 ? 57.743 -67.502 91.778 1.00 34.91 225 PRO C CA 1
ATOM 9024 C C . PRO C 1 243 ? 57.418 -66.480 92.883 1.00 37.33 225 PRO C C 1
ATOM 9025 O O . PRO C 1 243 ? 58.089 -65.446 93.029 1.00 34.89 225 PRO C O 1
ATOM 9029 N N . VAL C 1 244 ? 56.296 -66.709 93.548 1.00 35.70 226 VAL C N 1
ATOM 9030 C CA . VAL C 1 244 ? 55.733 -65.785 94.526 1.00 36.81 226 VAL C CA 1
ATOM 9031 C C . VAL C 1 244 ? 55.554 -66.471 95.901 1.00 42.96 226 VAL C C 1
ATOM 9032 O O . VAL C 1 244 ? 55.198 -67.655 95.980 1.00 41.73 226 VAL C O 1
ATOM 9036 N N . SER C 1 245 ? 55.793 -65.705 96.975 1.00 41.89 227 SER C N 1
ATOM 9037 C CA . SER C 1 245 ? 55.608 -66.144 98.356 1.00 42.71 227 SER C CA 1
ATOM 9038 C C . SER C 1 245 ? 54.099 -66.323 98.631 1.00 45.95 227 SER C C 1
ATOM 9039 O O . SER C 1 245 ? 53.263 -65.833 97.866 1.00 45.16 227 SER C O 1
ATOM 9042 N N . ARG C 1 246 ? 53.766 -66.986 99.744 1.00 42.03 228 ARG C N 1
ATOM 9043 C CA . ARG C 1 246 ? 52.395 -67.199 100.196 1.00 41.37 228 ARG C CA 1
ATOM 9044 C C . ARG C 1 246 ? 51.698 -65.839 100.488 1.00 44.17 228 ARG C C 1
ATOM 9045 O O . ARG C 1 246 ? 50.522 -65.677 100.171 1.00 42.01 228 ARG C O 1
ATOM 9053 N N . GLU C 1 247 ? 52.465 -64.859 101.010 1.00 42.89 229 GLU C N 1
ATOM 9054 C CA . GLU C 1 247 ? 52.005 -63.517 101.395 1.00 44.10 229 GLU C CA 1
ATOM 9055 C C . GLU C 1 247 ? 51.408 -62.701 100.236 1.00 47.15 229 GLU C C 1
ATOM 9056 O O . GLU C 1 247 ? 50.600 -61.809 100.496 1.00 47.91 229 GLU C O 1
ATOM 9062 N N . ASP C 1 248 ? 51.809 -63.000 98.973 1.00 40.70 230 ASP C N 1
ATOM 9063 C CA . ASP C 1 248 ? 51.390 -62.279 97.777 1.00 39.01 230 ASP C CA 1
ATOM 9064 C C . ASP C 1 248 ? 50.691 -63.138 96.738 1.00 41.47 230 ASP C C 1
ATOM 9065 O O . ASP C 1 248 ? 50.227 -62.597 95.729 1.00 41.52 230 ASP C O 1
ATOM 9070 N N . ALA C 1 249 ? 50.616 -64.463 96.960 1.00 36.04 231 ALA C N 1
ATOM 9071 C CA . ALA C 1 249 ? 49.984 -65.404 96.026 1.00 34.77 231 ALA C CA 1
ATOM 9072 C C . ALA C 1 249 ? 48.523 -65.061 95.661 1.00 36.37 231 ALA C C 1
ATOM 9073 O O . ALA C 1 249 ? 48.120 -65.290 94.521 1.00 35.56 231 ALA C O 1
ATOM 9075 N N . ASP C 1 250 ? 47.766 -64.470 96.605 1.00 31.94 232 ASP C N 1
ATOM 9076 C CA . ASP C 1 250 ? 46.359 -64.061 96.453 1.00 30.60 232 ASP C CA 1
ATOM 9077 C C . ASP C 1 250 ? 46.109 -63.074 95.316 1.00 32.82 232 ASP C C 1
ATOM 9078 O O . ASP C 1 250 ? 45.012 -63.065 94.758 1.00 32.03 232 ASP C O 1
ATOM 9083 N N . MET C 1 251 ? 47.132 -62.259 94.953 1.00 29.85 233 MET C N 1
ATOM 9084 C CA . MET C 1 251 ? 47.042 -61.289 93.844 1.00 28.93 233 MET C CA 1
ATOM 9085 C C . MET C 1 251 ? 46.664 -61.963 92.517 1.00 29.36 233 MET C C 1
ATOM 9086 O O . MET C 1 251 ? 45.903 -61.393 91.739 1.00 27.50 233 MET C O 1
ATOM 9091 N N . PHE C 1 252 ? 47.131 -63.215 92.308 1.00 25.05 234 PHE C N 1
ATOM 9092 C CA . PHE C 1 252 ? 46.823 -64.022 91.122 1.00 24.09 234 PHE C CA 1
ATOM 9093 C C . PHE C 1 252 ? 45.347 -64.440 91.075 1.00 28.68 234 PHE C C 1
ATOM 9094 O O . PHE C 1 252 ? 44.826 -64.738 89.996 1.00 27.29 234 PHE C O 1
ATOM 9102 N N . THR C 1 253 ? 44.669 -64.432 92.245 1.00 26.78 235 THR C N 1
ATOM 9103 C CA . THR C 1 253 ? 43.260 -64.784 92.340 1.00 27.82 235 THR C CA 1
ATOM 9104 C C . THR C 1 253 ? 42.324 -63.569 92.176 1.00 31.02 235 THR C C 1
ATOM 9105 O O . THR C 1 253 ? 41.448 -63.570 91.313 1.00 29.61 235 THR C O 1
ATOM 9109 N N . VAL C 1 254 ? 42.517 -62.568 93.024 1.00 28.47 236 VAL C N 1
ATOM 9110 C CA . VAL C 1 254 ? 41.622 -61.426 93.204 1.00 28.73 236 VAL C CA 1
ATOM 9111 C C . VAL C 1 254 ? 41.867 -60.207 92.294 1.00 32.63 236 VAL C C 1
ATOM 9112 O O . VAL C 1 254 ? 40.945 -59.407 92.138 1.00 31.45 236 VAL C O 1
ATOM 9116 N N . ASP C 1 255 ? 43.081 -60.017 91.755 1.00 29.80 237 ASP C N 1
ATOM 9117 C CA . ASP C 1 255 ? 43.380 -58.797 91.008 1.00 28.99 237 ASP C CA 1
ATOM 9118 C C . ASP C 1 255 ? 42.445 -58.583 89.814 1.00 33.26 237 ASP C C 1
ATOM 9119 O O . ASP C 1 255 ? 42.330 -59.434 88.936 1.00 33.47 237 ASP C O 1
ATOM 9124 N N . GLU C 1 256 ? 41.758 -57.439 89.831 1.00 30.42 238 GLU C N 1
ATOM 9125 C CA . GLU C 1 256 ? 40.758 -57.028 88.850 1.00 30.99 238 GLU C CA 1
ATOM 9126 C C . GLU C 1 256 ? 41.346 -56.718 87.467 1.00 33.76 238 GLU C C 1
ATOM 9127 O O . GLU C 1 256 ? 40.599 -56.710 86.494 1.00 34.24 238 GLU C O 1
ATOM 9133 N N . ARG C 1 257 ? 42.674 -56.485 87.366 1.00 29.16 239 ARG C N 1
ATOM 9134 C CA . ARG C 1 257 ? 43.337 -56.231 86.077 1.00 28.25 239 ARG C CA 1
ATOM 9135 C C . ARG C 1 257 ? 43.411 -57.495 85.179 1.00 30.71 239 ARG C C 1
ATOM 9136 O O . ARG C 1 257 ? 43.524 -57.379 83.958 1.00 31.62 239 ARG C O 1
ATOM 9144 N N . PHE C 1 258 ? 43.335 -58.693 85.770 1.00 26.12 240 PHE C N 1
ATOM 9145 C CA . PHE C 1 258 ? 43.299 -59.919 84.976 1.00 24.83 240 PHE C CA 1
ATOM 9146 C C . PHE C 1 258 ? 41.856 -60.178 84.542 1.00 28.43 240 PHE C C 1
ATOM 9147 O O . PHE C 1 258 ? 40.917 -60.009 85.334 1.00 26.77 240 PHE C O 1
ATOM 9155 N N . LYS C 1 259 ? 41.701 -60.624 83.298 1.00 25.50 241 LYS C N 1
ATOM 9156 C CA . LYS C 1 259 ? 40.399 -60.936 82.678 1.00 24.74 241 LYS C CA 1
ATOM 9157 C C . LYS C 1 259 ? 40.068 -62.411 82.787 1.00 26.71 241 LYS C C 1
ATOM 9158 O O . LYS C 1 259 ? 38.908 -62.811 82.657 1.00 26.14 241 LYS C O 1
ATOM 9164 N N . LEU C 1 260 ? 41.097 -63.220 83.028 1.00 22.11 242 LEU C N 1
ATOM 9165 C CA . LEU C 1 260 ? 40.980 -64.658 83.159 1.00 21.00 242 LEU C CA 1
ATOM 9166 C C . LEU C 1 260 ? 42.009 -65.182 84.137 1.00 26.52 242 LEU C C 1
ATOM 9167 O O . LEU C 1 260 ? 43.156 -64.740 84.126 1.00 26.36 242 LEU C O 1
ATOM 9172 N N . LEU C 1 261 ? 41.592 -66.128 84.979 1.00 23.82 243 LEU C N 1
ATOM 9173 C CA . LEU C 1 261 ? 42.447 -66.904 85.840 1.00 23.71 243 LEU C CA 1
ATOM 9174 C C . LEU C 1 261 ? 42.377 -68.361 85.328 1.00 28.00 243 LEU C C 1
ATOM 9175 O O . LEU C 1 261 ? 41.290 -68.941 85.226 1.00 26.92 243 LEU C O 1
ATOM 9180 N N . THR C 1 262 ? 43.541 -68.946 85.037 1.00 23.89 244 THR C N 1
ATOM 9181 C CA . THR C 1 262 ? 43.636 -70.352 84.637 1.00 23.55 244 THR C CA 1
ATOM 9182 C C . THR C 1 262 ? 44.530 -71.072 85.635 1.00 27.39 244 THR C C 1
ATOM 9183 O O . THR C 1 262 ? 45.717 -70.738 85.786 1.00 25.69 244 THR C O 1
ATOM 9187 N N . PHE C 1 263 ? 43.930 -72.034 86.349 1.00 24.46 245 PHE C N 1
ATOM 9188 C CA . PHE C 1 263 ? 44.600 -72.772 87.410 1.00 23.52 245 PHE C CA 1
ATOM 9189 C C . PHE C 1 263 ? 44.629 -74.263 87.165 1.00 26.34 245 PHE C C 1
ATOM 9190 O O . PHE C 1 263 ? 43.634 -74.860 86.762 1.00 25.27 245 PHE C O 1
ATOM 9198 N N . THR C 1 264 ? 45.794 -74.852 87.418 1.00 22.90 246 THR C N 1
ATOM 9199 C CA . THR C 1 264 ? 46.002 -76.299 87.396 1.00 22.35 246 THR C CA 1
ATOM 9200 C C . THR C 1 264 ? 46.636 -76.655 88.722 1.00 26.14 246 THR C C 1
ATOM 9201 O O . THR C 1 264 ? 47.687 -76.112 89.055 1.00 25.99 246 THR C O 1
ATOM 9205 N N . GLY C 1 265 ? 45.968 -77.514 89.478 1.00 23.74 247 GLY C N 1
ATOM 9206 C CA . GLY C 1 265 ? 46.456 -77.947 90.786 1.00 24.83 247 GLY C CA 1
ATOM 9207 C C . GLY C 1 265 ? 45.406 -78.608 91.656 1.00 30.95 247 GLY C C 1
ATOM 9208 O O . GLY C 1 265 ? 44.448 -79.208 91.158 1.00 30.80 247 GLY C O 1
ATOM 9209 N N . SER C 1 266 ? 45.597 -78.500 92.968 1.00 28.78 248 SER C N 1
ATOM 9210 C CA . SER C 1 266 ? 44.733 -79.070 94.002 1.00 29.27 248 SER C CA 1
ATOM 9211 C C . SER C 1 266 ? 43.303 -78.522 93.960 1.00 32.24 248 SER C C 1
ATOM 9212 O O . SER C 1 266 ? 43.097 -77.302 93.901 1.00 30.29 248 SER C O 1
ATOM 9215 N N . GLY C 1 267 ? 42.338 -79.444 93.987 1.00 29.82 249 GLY C N 1
ATOM 9216 C CA . GLY C 1 267 ? 40.905 -79.161 93.959 1.00 29.68 249 GLY C CA 1
ATOM 9217 C C . GLY C 1 267 ? 40.438 -78.190 95.030 1.00 34.96 249 GLY C C 1
ATOM 9218 O O . GLY C 1 267 ? 39.858 -77.162 94.675 1.00 35.61 249 GLY C O 1
ATOM 9219 N N . PRO C 1 268 ? 40.705 -78.432 96.347 1.00 31.92 250 PRO C N 1
ATOM 9220 C CA . PRO C 1 268 ? 40.238 -77.478 97.373 1.00 31.68 250 PRO C CA 1
ATOM 9221 C C . PRO C 1 268 ? 40.783 -76.062 97.180 1.00 34.12 250 PRO C C 1
ATOM 9222 O O . PRO C 1 268 ? 40.062 -75.091 97.416 1.00 32.58 250 PRO C O 1
ATOM 9226 N N . ILE C 1 269 ? 42.054 -75.956 96.738 1.00 30.75 251 ILE C N 1
ATOM 9227 C CA . ILE C 1 269 ? 42.729 -74.684 96.457 1.00 29.64 251 ILE C CA 1
ATOM 9228 C C . ILE C 1 269 ? 42.020 -74.012 95.257 1.00 29.54 251 ILE C C 1
ATOM 9229 O O . ILE C 1 269 ? 41.656 -72.840 95.349 1.00 27.90 251 ILE C O 1
ATOM 9234 N N . GLY C 1 270 ? 41.825 -74.779 94.182 1.00 25.23 252 GLY C N 1
ATOM 9235 C CA . GLY C 1 270 ? 41.182 -74.332 92.945 1.00 24.86 252 GLY C CA 1
ATOM 9236 C C . GLY C 1 270 ? 39.764 -73.825 93.119 1.00 28.84 252 GLY C C 1
ATOM 9237 O O . GLY C 1 270 ? 39.455 -72.703 92.704 1.00 28.34 252 GLY C O 1
ATOM 9238 N N . TRP C 1 271 ? 38.905 -74.628 93.772 1.00 24.82 253 TRP C N 1
ATOM 9239 C CA . TRP C 1 271 ? 37.521 -74.215 94.031 1.00 24.53 253 TRP C CA 1
ATOM 9240 C C . TRP C 1 271 ? 37.434 -72.946 94.857 1.00 29.77 253 TRP C C 1
ATOM 9241 O O . TRP C 1 271 ? 36.581 -72.099 94.588 1.00 29.26 253 TRP C O 1
ATOM 9252 N N . ASP C 1 272 ? 38.334 -72.804 95.849 1.00 26.64 254 ASP C N 1
ATOM 9253 C CA . ASP C 1 272 ? 38.406 -71.621 96.680 1.00 25.56 254 ASP C CA 1
ATOM 9254 C C . ASP C 1 272 ? 38.853 -70.389 95.866 1.00 26.33 254 ASP C C 1
ATOM 9255 O O . ASP C 1 272 ? 38.343 -69.296 96.092 1.00 26.11 254 ASP C O 1
ATOM 9260 N N . MET C 1 273 ? 39.770 -70.573 94.906 1.00 22.60 255 MET C N 1
ATOM 9261 C CA . MET C 1 273 ? 40.202 -69.480 94.014 1.00 22.79 255 MET C CA 1
ATOM 9262 C C . MET C 1 273 ? 39.060 -69.018 93.120 1.00 24.37 255 MET C C 1
ATOM 9263 O O . MET C 1 273 ? 38.891 -67.815 92.937 1.00 24.05 255 MET C O 1
ATOM 9268 N N . LYS C 1 274 ? 38.263 -69.968 92.601 1.00 20.79 256 LYS C N 1
ATOM 9269 C CA . LYS C 1 274 ? 37.093 -69.690 91.748 1.00 20.92 256 LYS C CA 1
ATOM 9270 C C . LYS C 1 274 ? 36.073 -68.847 92.534 1.00 26.89 256 LYS C C 1
ATOM 9271 O O . LYS C 1 274 ? 35.572 -67.844 92.009 1.00 26.20 256 LYS C O 1
ATOM 9277 N N . ALA C 1 275 ? 35.826 -69.223 93.819 1.00 24.42 257 ALA C N 1
ATOM 9278 C CA . ALA C 1 275 ? 34.898 -68.533 94.712 1.00 23.59 257 ALA C CA 1
ATOM 9279 C C . ALA C 1 275 ? 35.329 -67.087 94.988 1.00 28.90 257 ALA C C 1
ATOM 9280 O O . ALA C 1 275 ? 34.466 -66.199 95.082 1.00 29.07 257 ALA C O 1
ATOM 9282 N N . ARG C 1 276 ? 36.667 -66.842 95.052 1.00 24.04 258 ARG C N 1
ATOM 9283 C CA . ARG C 1 276 ? 37.216 -65.516 95.381 1.00 23.81 258 ARG C CA 1
ATOM 9284 C C . ARG C 1 276 ? 37.813 -64.727 94.212 1.00 27.85 258 ARG C C 1
ATOM 9285 O O . ARG C 1 276 ? 38.333 -63.642 94.429 1.00 28.23 258 ARG C O 1
ATOM 9293 N N . ALA C 1 277 ? 37.712 -65.247 92.986 1.00 26.67 259 ALA C N 1
ATOM 9294 C CA . ALA C 1 277 ? 38.261 -64.626 91.780 1.00 26.45 259 ALA C CA 1
ATOM 9295 C C . AL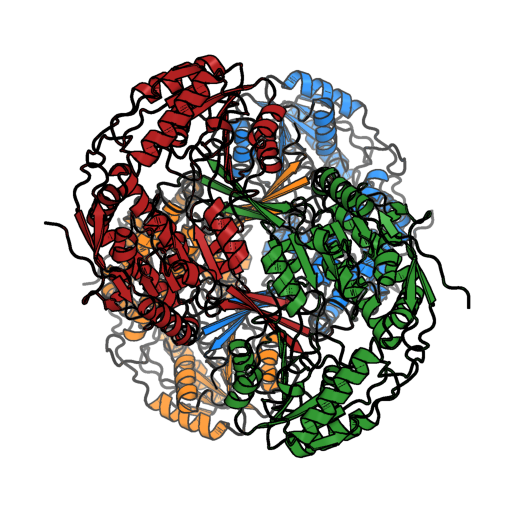A C 1 277 ? 37.652 -63.246 91.406 1.00 31.68 259 ALA C C 1
ATOM 9296 O O . ALA C 1 277 ? 38.313 -62.458 90.723 1.00 32.69 259 ALA C O 1
ATOM 9298 N N . GLY C 1 278 ? 36.425 -62.970 91.849 1.00 25.55 260 GLY C N 1
ATOM 9299 C CA . GLY C 1 278 ? 35.755 -61.733 91.486 1.00 25.81 260 GLY C CA 1
ATOM 9300 C C . GLY C 1 278 ? 35.081 -61.868 90.130 1.00 29.45 260 GLY C C 1
ATOM 9301 O O . GLY C 1 278 ? 34.562 -62.938 89.801 1.00 28.78 260 GLY C O 1
ATOM 9302 N N . LYS C 1 279 ? 35.149 -60.818 89.307 1.00 25.68 261 LYS C N 1
ATOM 9303 C CA . LYS C 1 279 ? 34.467 -60.744 87.998 1.00 24.74 261 LYS C CA 1
ATOM 9304 C C . LYS C 1 279 ? 35.079 -61.579 86.856 1.00 27.98 261 LYS C C 1
ATOM 9305 O O . LYS C 1 279 ? 34.363 -61.942 85.921 1.00 28.10 261 LYS C O 1
ATOM 9311 N N . LYS C 1 280 ? 36.381 -61.845 86.903 1.00 23.67 262 LYS C N 1
ATOM 9312 C CA . LYS C 1 280 ? 37.095 -62.571 85.855 1.00 23.36 262 LYS C CA 1
ATOM 9313 C C . LYS C 1 280 ? 36.561 -63.984 85.574 1.00 27.78 262 LYS C C 1
ATOM 9314 O O . LYS C 1 280 ? 36.018 -64.650 86.468 1.00 27.01 262 LYS C O 1
ATOM 9320 N N . LYS C 1 281 ? 36.793 -64.454 84.342 1.00 23.21 263 LYS C N 1
ATOM 9321 C CA . LYS C 1 281 ? 36.502 -65.823 83.947 1.00 23.20 263 LYS C CA 1
ATOM 9322 C C . LYS C 1 281 ? 37.538 -66.742 84.623 1.00 26.53 263 LYS C C 1
ATOM 9323 O O . LYS C 1 281 ? 38.663 -66.322 84.928 1.00 25.07 263 LYS C O 1
ATOM 9329 N N . VAL C 1 282 ? 37.126 -67.974 84.912 1.00 23.24 264 VAL C N 1
ATOM 9330 C CA . VAL C 1 282 ? 37.956 -68.943 85.592 1.00 23.39 264 VAL C CA 1
ATOM 9331 C C . VAL C 1 282 ? 37.956 -70.280 84.842 1.00 29.37 264 VAL C C 1
ATOM 9332 O O . VAL C 1 282 ? 36.902 -70.782 84.461 1.00 30.32 264 VAL C O 1
ATOM 9336 N N . VAL C 1 283 ? 39.152 -70.847 84.664 1.00 24.87 265 VAL C N 1
ATOM 9337 C CA . VAL C 1 283 ? 39.369 -72.160 84.066 1.00 24.97 265 VAL C CA 1
ATOM 9338 C C . VAL C 1 283 ? 40.108 -72.946 85.127 1.00 29.51 265 VAL C C 1
ATOM 9339 O O . VAL C 1 283 ? 41.031 -72.407 85.745 1.00 28.97 265 VAL C O 1
ATOM 9343 N N . MET C 1 284 ? 39.675 -74.187 85.380 1.00 25.98 266 MET C N 1
ATOM 9344 C CA . MET C 1 284 ? 40.277 -75.025 86.407 1.00 26.59 266 MET C CA 1
ATOM 9345 C C . MET C 1 284 ? 40.552 -76.428 85.893 1.00 29.09 266 MET C C 1
ATOM 9346 O O . MET C 1 284 ? 39.643 -77.083 85.391 1.00 28.05 266 MET C O 1
ATOM 9351 N N . GLU C 1 285 ? 41.786 -76.916 86.092 1.00 25.20 267 GLU C N 1
ATOM 9352 C CA . GLU C 1 285 ? 42.203 -78.286 85.780 1.00 24.46 267 GLU C CA 1
ATOM 9353 C C . GLU C 1 285 ? 42.632 -78.884 87.110 1.00 26.76 267 GLU C C 1
ATOM 9354 O O . GLU C 1 285 ? 43.667 -78.513 87.663 1.00 25.24 267 GLU C O 1
ATOM 9360 N N . LEU C 1 286 ? 41.781 -79.718 87.685 1.00 24.76 268 LEU C N 1
ATOM 9361 C CA . LEU C 1 286 ? 42.024 -80.247 89.031 1.00 25.28 268 LEU C CA 1
ATOM 9362 C C . LEU C 1 286 ? 42.256 -81.757 89.005 1.00 30.46 268 LEU C C 1
ATOM 9363 O O . LEU C 1 286 ? 42.470 -82.319 87.930 1.00 31.34 268 LEU C O 1
ATOM 9368 N N . GLY C 1 287 ? 42.270 -82.383 90.170 1.00 26.86 269 GLY C N 1
ATOM 9369 C CA . GLY C 1 287 ? 42.573 -83.805 90.288 1.00 26.74 269 GLY C CA 1
ATOM 9370 C C . GLY C 1 287 ? 41.538 -84.781 89.760 1.00 31.38 269 GLY C C 1
ATOM 9371 O O . GLY C 1 287 ? 40.508 -84.394 89.199 1.00 30.46 269 GLY C O 1
ATOM 9372 N N . GLY C 1 288 ? 41.826 -86.059 89.947 1.00 27.20 270 GLY C N 1
ATOM 9373 C CA . GLY C 1 288 ? 40.937 -87.132 89.551 1.00 26.35 270 GLY C CA 1
ATOM 9374 C C . GLY C 1 288 ? 41.098 -88.386 90.378 1.00 30.07 270 GLY C C 1
ATOM 9375 O O . GLY C 1 288 ? 41.956 -88.458 91.262 1.00 29.33 270 GLY C O 1
ATOM 9376 N N . ASN C 1 289 ? 40.238 -89.377 90.111 1.00 27.01 271 ASN C N 1
ATOM 9377 C CA . ASN C 1 289 ? 40.277 -90.696 90.756 1.00 27.01 271 ASN C CA 1
ATOM 9378 C C . ASN C 1 289 ? 39.828 -91.636 89.662 1.00 30.05 271 ASN C C 1
ATOM 9379 O O . ASN C 1 289 ? 38.740 -92.232 89.708 1.00 30.46 271 ASN C O 1
ATOM 9384 N N . ALA C 1 290 ? 40.691 -91.722 88.634 1.00 24.92 272 ALA C N 1
ATOM 9385 C CA . ALA C 1 290 ? 40.423 -92.431 87.398 1.00 23.69 272 ALA C CA 1
ATOM 9386 C C . ALA C 1 290 ? 40.281 -93.947 87.515 1.00 28.98 272 ALA C C 1
ATOM 9387 O O . ALA C 1 290 ? 41.201 -94.655 87.939 1.00 29.25 272 ALA C O 1
ATOM 9389 N N . PRO C 1 291 ? 39.127 -94.450 87.034 1.00 24.68 273 PRO C N 1
ATOM 9390 C CA . PRO C 1 291 ? 38.916 -95.898 87.004 1.00 24.14 273 PRO C CA 1
ATOM 9391 C C . PRO C 1 291 ? 39.201 -96.488 85.606 1.00 28.26 273 PRO C C 1
ATOM 9392 O O . PRO C 1 291 ? 39.227 -95.774 84.602 1.00 24.48 273 PRO C O 1
ATOM 9396 N N . CYS C 1 292 ? 39.369 -97.817 85.543 1.00 26.84 274 CYS C N 1
ATOM 9397 C CA . CYS C 1 292 ? 39.518 -98.529 84.284 1.00 25.56 274 CYS C CA 1
ATOM 9398 C C . CYS C 1 292 ? 38.755 -99.829 84.369 1.00 30.20 274 CYS C C 1
ATOM 9399 O O . CYS C 1 292 ? 38.877 -100.539 85.364 1.00 31.04 274 CYS C O 1
ATOM 9402 N N . ILE C 1 293 ? 37.963 -100.129 83.329 1.00 26.34 275 ILE C N 1
ATOM 9403 C CA . ILE C 1 293 ? 37.228 -101.384 83.192 1.00 26.19 275 ILE C CA 1
ATOM 9404 C C . ILE C 1 293 ? 38.030 -102.300 82.262 1.00 29.81 275 ILE C C 1
ATOM 9405 O O . ILE C 1 293 ? 38.419 -101.877 81.181 1.00 29.93 275 ILE C O 1
ATOM 9410 N N . VAL C 1 294 ? 38.276 -103.543 82.683 1.00 27.77 276 VAL C N 1
ATOM 9411 C CA . VAL C 1 294 ? 38.901 -104.572 81.855 1.00 26.96 276 VAL C CA 1
ATOM 9412 C C . VAL C 1 294 ? 37.823 -105.636 81.620 1.00 28.71 276 VAL C C 1
ATOM 9413 O O . VAL C 1 294 ? 37.546 -106.442 82.509 1.00 26.83 276 VAL C O 1
ATOM 9417 N N . ASP C 1 295 ? 37.151 -105.570 80.449 1.00 26.41 277 ASP C N 1
ATOM 9418 C CA . ASP C 1 295 ? 36.087 -106.516 80.066 1.00 26.50 277 ASP C CA 1
ATOM 9419 C C . ASP C 1 295 ? 36.563 -107.487 78.996 1.00 29.65 277 ASP C C 1
ATOM 9420 O O . ASP C 1 295 ? 35.876 -108.453 78.699 1.00 31.67 277 ASP C O 1
ATOM 9425 N N . ASP C 1 296 ? 37.766 -107.255 78.464 1.00 25.09 278 ASP C N 1
ATOM 9426 C CA . ASP C 1 296 ? 38.433 -108.049 77.424 1.00 24.56 278 ASP C CA 1
ATOM 9427 C C . ASP C 1 296 ? 39.924 -107.678 77.414 1.00 28.29 278 ASP C C 1
ATOM 9428 O O . ASP C 1 296 ? 40.310 -106.674 78.018 1.00 26.85 278 ASP C O 1
ATOM 9433 N N . TYR C 1 297 ? 40.742 -108.465 76.692 1.00 25.51 279 TYR C N 1
ATOM 9434 C CA . TYR C 1 297 ? 42.168 -108.198 76.498 1.00 25.05 279 TYR C CA 1
ATOM 9435 C C . TYR C 1 297 ? 42.270 -107.658 75.085 1.00 28.94 279 TYR C C 1
ATOM 9436 O O . TYR C 1 297 ? 41.843 -108.328 74.146 1.00 28.09 279 TYR C O 1
ATOM 9445 N N . VAL C 1 298 ? 42.719 -106.405 74.926 1.00 27.20 280 VAL C N 1
ATOM 9446 C CA . VAL C 1 298 ? 42.755 -105.802 73.583 1.00 27.09 280 VAL C CA 1
ATOM 9447 C C . VAL C 1 298 ? 44.138 -105.216 73.239 1.00 33.46 280 VAL C C 1
ATOM 9448 O O . VAL C 1 298 ? 44.533 -104.239 73.871 1.00 33.89 280 VAL C O 1
ATOM 9452 N N . PRO C 1 299 ? 44.870 -105.735 72.215 1.00 31.43 281 PRO C N 1
ATOM 9453 C CA . PRO C 1 299 ? 44.551 -106.905 71.367 1.00 31.41 281 PRO C CA 1
ATOM 9454 C C . PRO C 1 299 ? 44.787 -108.242 72.089 1.00 34.87 281 PRO C C 1
ATOM 9455 O O . PRO C 1 299 ? 44.241 -109.269 71.692 1.00 34.28 281 PRO C O 1
ATOM 9459 N N . ASP C 1 300 ? 45.604 -108.223 73.154 1.00 31.31 282 ASP C N 1
ATOM 9460 C CA . ASP C 1 300 ? 45.941 -109.415 73.933 1.00 31.82 282 ASP C CA 1
ATOM 9461 C C . ASP C 1 300 ? 46.254 -109.052 75.383 1.00 33.74 282 ASP C C 1
ATOM 9462 O O . ASP C 1 300 ? 46.294 -107.871 75.722 1.00 31.83 282 ASP C O 1
ATOM 9467 N N . LEU C 1 301 ? 46.460 -110.070 76.231 1.00 32.19 283 LEU C N 1
ATOM 9468 C CA . LEU C 1 301 ? 46.758 -109.928 77.655 1.00 31.48 283 LEU C CA 1
ATOM 9469 C C . LEU C 1 301 ? 48.031 -109.133 77.927 1.00 36.24 283 LEU C C 1
ATOM 9470 O O . LEU C 1 301 ? 48.003 -108.227 78.765 1.00 34.39 283 LEU C O 1
ATOM 9475 N N . ASP C 1 302 ? 49.128 -109.461 77.212 1.00 34.70 284 ASP C N 1
ATOM 9476 C CA . ASP C 1 302 ? 50.422 -108.799 77.355 1.00 35.61 284 ASP C CA 1
ATOM 9477 C C . ASP C 1 302 ? 50.310 -107.292 77.165 1.00 35.93 284 ASP C C 1
ATOM 9478 O O . ASP C 1 302 ? 50.782 -106.541 78.011 1.00 33.74 284 ASP C O 1
ATOM 9483 N N . TYR C 1 303 ? 49.668 -106.864 76.065 1.00 31.62 285 TYR C N 1
ATOM 9484 C CA . TYR C 1 303 ? 49.473 -105.453 75.770 1.00 30.95 285 TYR C CA 1
ATOM 9485 C C . TYR C 1 303 ? 48.543 -104.796 76.796 1.00 31.91 285 TYR C C 1
ATOM 9486 O O . TYR C 1 303 ? 48.808 -103.670 77.203 1.00 29.06 285 TYR C O 1
ATOM 9495 N N . THR C 1 304 ? 47.469 -105.502 77.227 1.00 29.47 286 THR C N 1
ATOM 9496 C CA . THR C 1 304 ? 46.528 -104.990 78.237 1.00 28.42 286 THR C CA 1
ATOM 9497 C C . THR C 1 304 ? 47.263 -104.701 79.560 1.00 29.52 286 THR C C 1
ATOM 9498 O O . THR C 1 304 ? 47.136 -103.594 80.072 1.00 28.12 286 THR C O 1
ATOM 9502 N N . ILE C 1 305 ? 48.072 -105.665 80.052 1.00 26.43 287 ILE C N 1
ATOM 9503 C CA . ILE C 1 305 ? 48.888 -105.550 81.280 1.00 26.71 287 ILE C CA 1
ATOM 9504 C C . ILE C 1 305 ? 49.849 -104.357 81.177 1.00 30.45 287 ILE C C 1
ATOM 9505 O O . ILE C 1 305 ? 49.876 -103.535 82.084 1.00 30.62 287 ILE C O 1
ATOM 9510 N N . GLN C 1 306 ? 50.583 -104.239 80.056 1.00 27.74 288 GLN C N 1
ATOM 9511 C CA . GLN C 1 306 ? 51.522 -103.132 79.824 1.00 27.92 288 GLN C CA 1
ATOM 9512 C C . GLN C 1 306 ? 50.843 -101.766 79.932 1.00 30.60 288 GLN C C 1
ATOM 9513 O O . GLN C 1 306 ? 51.414 -100.862 80.538 1.00 30.52 288 GLN C O 1
ATOM 9519 N N . ARG C 1 307 ? 49.621 -101.626 79.372 1.00 26.24 289 ARG C N 1
ATOM 9520 C CA . ARG C 1 307 ? 48.870 -100.367 79.413 1.00 25.32 289 ARG C CA 1
ATOM 9521 C C . ARG C 1 307 ? 48.302 -100.083 80.787 1.00 27.70 289 ARG C C 1
ATOM 9522 O O . ARG C 1 307 ? 48.231 -98.921 81.185 1.00 26.48 289 ARG C O 1
ATOM 9530 N N . LEU C 1 308 ? 47.943 -101.143 81.532 1.00 25.47 290 LEU C N 1
ATOM 9531 C CA . LEU C 1 308 ? 47.443 -101.028 82.905 1.00 24.95 290 LEU C CA 1
ATOM 9532 C C . LEU C 1 308 ? 48.569 -100.613 83.839 1.00 29.20 290 LEU C C 1
ATOM 9533 O O . LEU C 1 308 ? 48.330 -99.827 84.751 1.00 28.38 290 LEU C O 1
ATOM 9538 N N . ILE C 1 309 ? 49.796 -101.138 83.606 1.00 27.94 291 ILE C N 1
ATOM 9539 C CA . ILE C 1 309 ? 51.015 -100.800 84.369 1.00 27.54 291 ILE C CA 1
ATOM 9540 C C . ILE C 1 309 ? 51.319 -99.314 84.141 1.00 32.43 291 ILE C C 1
ATOM 9541 O O . ILE C 1 309 ? 51.550 -98.585 85.105 1.00 31.53 291 ILE C O 1
ATOM 9546 N N . ASN C 1 310 ? 51.267 -98.874 82.861 1.00 30.19 292 ASN C N 1
ATOM 9547 C CA . ASN C 1 310 ? 51.487 -97.486 82.453 1.00 28.82 292 ASN C CA 1
ATOM 9548 C C . ASN C 1 310 ? 50.479 -96.558 83.144 1.00 31.58 292 ASN C C 1
ATOM 9549 O O . ASN C 1 310 ? 50.875 -95.548 83.711 1.00 31.61 292 ASN C O 1
ATOM 9554 N N . GLY C 1 311 ? 49.200 -96.914 83.113 1.00 27.26 293 GLY C N 1
ATOM 9555 C CA . GLY C 1 311 ? 48.158 -96.119 83.754 1.00 27.36 293 GLY C CA 1
ATOM 9556 C C . GLY C 1 311 ? 48.290 -96.031 85.263 1.00 32.36 293 GLY C C 1
ATOM 9557 O O . GLY C 1 311 ? 48.147 -94.949 85.847 1.00 31.36 293 GLY C O 1
ATOM 9558 N N . GLY C 1 312 ? 48.566 -97.171 85.888 1.00 28.96 294 GLY C N 1
ATOM 9559 C CA . GLY C 1 312 ? 48.685 -97.245 87.336 1.00 28.19 294 GLY C CA 1
ATOM 9560 C C . GLY C 1 312 ? 49.968 -96.682 87.918 1.00 30.74 294 GLY C C 1
ATOM 9561 O O . GLY C 1 312 ? 49.977 -96.266 89.079 1.00 29.59 294 GLY C O 1
ATOM 9562 N N . PHE C 1 313 ? 51.072 -96.691 87.149 1.00 28.31 295 PHE C N 1
ATOM 9563 C CA . PHE C 1 313 ? 52.366 -96.316 87.729 1.00 29.98 295 PHE C CA 1
ATOM 9564 C C . PHE C 1 313 ? 53.221 -95.319 86.935 1.00 43.05 295 PHE C C 1
ATOM 9565 O O . PHE C 1 313 ? 54.347 -95.038 87.365 1.00 43.60 295 PHE C O 1
ATOM 9573 N N . TYR C 1 314 ? 52.707 -94.764 85.827 1.00 46.30 296 TYR C N 1
ATOM 9574 C CA . TYR C 1 314 ? 53.454 -93.746 85.069 1.00 49.48 296 TYR C CA 1
ATOM 9575 C C . TYR C 1 314 ? 53.435 -92.462 85.894 1.00 50.05 296 TYR C C 1
ATOM 9576 O O . TYR C 1 314 ? 52.421 -92.176 86.552 1.00 48.72 296 TYR C O 1
ATOM 9585 N N . GLN C 1 315 ? 54.575 -91.733 85.913 1.00 45.57 297 GLN C N 1
ATOM 9586 C CA . GLN C 1 315 ? 54.784 -90.504 86.702 1.00 44.71 297 GLN C CA 1
ATOM 9587 C C . GLN C 1 315 ? 54.639 -90.799 88.206 1.00 44.81 297 GLN C C 1
ATOM 9588 O O . GLN C 1 315 ? 54.403 -89.889 89.005 1.00 44.85 297 GLN C O 1
ATOM 9594 N N . GLY C 1 316 ? 54.789 -92.079 88.561 1.00 38.01 298 GLY C N 1
ATOM 9595 C CA . GLY C 1 316 ? 54.653 -92.590 89.920 1.00 36.56 298 GLY C CA 1
ATOM 9596 C C . GLY C 1 316 ? 53.290 -92.343 90.524 1.00 36.86 298 GLY C C 1
ATOM 9597 O O . GLY C 1 316 ? 53.188 -92.126 91.728 1.00 36.85 298 GLY C O 1
ATOM 9598 N N . GLY C 1 317 ? 52.249 -92.357 89.688 1.00 30.52 299 GLY C N 1
ATOM 9599 C CA . GLY C 1 317 ? 50.898 -92.035 90.108 1.00 29.90 299 GLY C CA 1
ATOM 9600 C C . GLY C 1 317 ? 50.659 -90.556 90.394 1.00 33.63 299 GLY C C 1
ATOM 9601 O O . GLY C 1 317 ? 49.533 -90.172 90.736 1.00 32.05 299 GLY C O 1
ATOM 9602 N N . GLN C 1 318 ? 51.703 -89.695 90.247 1.00 31.08 300 GLN C N 1
ATOM 9603 C CA . GLN C 1 318 ? 51.602 -88.242 90.496 1.00 31.31 300 GLN C CA 1
ATOM 9604 C C . GLN C 1 318 ? 51.098 -87.545 89.234 1.00 36.22 300 GLN C C 1
ATOM 9605 O O . GLN C 1 318 ? 51.799 -86.752 88.605 1.00 36.78 300 GLN C O 1
ATOM 9611 N N . SER C 1 319 ? 49.866 -87.898 88.859 1.00 32.66 301 SER C N 1
ATOM 9612 C CA . SER C 1 319 ? 49.169 -87.434 87.676 1.00 32.22 301 SER C CA 1
ATOM 9613 C C . SER C 1 319 ? 47.692 -87.358 87.995 1.00 35.29 301 SER C C 1
ATOM 9614 O O . SER C 1 319 ? 47.164 -88.219 88.695 1.00 34.38 301 SER C O 1
ATOM 9617 N N . CYS C 1 320 ? 47.030 -86.344 87.465 1.00 33.69 302 CYS C N 1
ATOM 9618 C CA . CYS C 1 320 ? 45.598 -86.120 87.641 1.00 35.94 302 CYS C CA 1
ATOM 9619 C C . CYS C 1 320 ? 44.760 -87.183 86.902 1.00 36.52 302 CYS C C 1
ATOM 9620 O O . CYS C 1 320 ? 43.586 -87.348 87.223 1.00 37.09 302 CYS C O 1
ATOM 9623 N N . ILE C 1 321 ? 45.383 -87.941 85.962 1.00 29.72 303 ILE C N 1
ATOM 9624 C CA . ILE C 1 321 ? 44.727 -89.024 85.217 1.00 28.70 303 ILE C CA 1
ATOM 9625 C C . ILE C 1 321 ? 45.363 -90.404 85.523 1.00 30.93 303 ILE C C 1
ATOM 9626 O O . ILE C 1 321 ? 45.168 -91.359 84.767 1.00 30.03 303 ILE C O 1
ATOM 9631 N N . HIS C 1 322 ? 46.074 -90.509 86.667 1.00 26.79 304 HIS C N 1
ATOM 9632 C CA . HIS C 1 322 ? 46.639 -91.764 87.151 1.00 25.82 304 HIS C CA 1
ATOM 9633 C C . HIS C 1 322 ? 45.482 -92.787 87.287 1.00 28.02 304 HIS C C 1
ATOM 9634 O O . HIS C 1 322 ? 44.396 -92.413 87.745 1.00 26.78 304 HIS C O 1
ATOM 9641 N N . MET C 1 323 ? 45.681 -94.045 86.844 1.00 23.65 305 MET C N 1
ATOM 9642 C CA . MET C 1 323 ? 44.633 -95.076 87.012 1.00 21.92 305 MET C CA 1
ATOM 9643 C C . MET C 1 323 ? 44.680 -95.575 88.461 1.00 25.35 305 MET C C 1
ATOM 9644 O O . MET C 1 323 ? 45.525 -96.399 88.830 1.00 26.29 305 MET C O 1
ATOM 9649 N N . GLN C 1 324 ? 43.777 -95.056 89.280 1.00 22.17 306 GLN C N 1
ATOM 9650 C CA . GLN C 1 324 ? 43.715 -95.379 90.706 1.00 22.26 306 GLN C CA 1
ATOM 9651 C C . GLN C 1 324 ? 42.873 -96.626 90.992 1.00 26.89 306 GLN C C 1
ATOM 9652 O O . GLN C 1 324 ? 43.146 -97.326 91.964 1.00 25.25 306 GLN C O 1
ATOM 9658 N N . ARG C 1 325 ? 41.827 -96.864 90.179 1.00 25.26 307 ARG C N 1
ATOM 9659 C CA . ARG C 1 325 ? 40.878 -97.971 90.380 1.00 26.33 307 ARG C CA 1
ATOM 9660 C C . ARG C 1 325 ? 40.796 -98.860 89.133 1.00 30.24 307 ARG C C 1
ATOM 9661 O O . ARG C 1 325 ? 40.656 -98.366 88.015 1.00 27.96 307 ARG C O 1
ATOM 9669 N N . LEU C 1 326 ? 40.930 -100.175 89.340 1.00 27.20 308 LEU C N 1
ATOM 9670 C CA . LEU C 1 326 ? 40.918 -101.151 88.268 1.00 26.94 308 LEU C CA 1
ATOM 9671 C C . LEU C 1 326 ? 39.805 -102.162 88.544 1.00 30.78 308 LEU C C 1
ATOM 9672 O O . LEU C 1 326 ? 39.792 -102.794 89.591 1.00 29.86 308 LEU C O 1
ATOM 9677 N N . TYR C 1 327 ? 38.828 -102.224 87.627 1.00 26.95 309 TYR C N 1
ATOM 9678 C CA . TYR C 1 327 ? 37.658 -103.103 87.672 1.00 26.36 309 TYR C CA 1
ATOM 9679 C C . TYR C 1 327 ? 37.828 -104.157 86.602 1.00 29.12 309 TYR C C 1
ATOM 9680 O O . TYR C 1 327 ? 37.920 -103.834 85.418 1.00 26.76 309 TYR C O 1
ATOM 9689 N N . VAL C 1 328 ? 37.980 -105.416 87.030 1.00 27.05 310 VAL C N 1
ATOM 9690 C CA . VAL C 1 328 ? 38.220 -106.531 86.111 1.00 25.91 310 VAL C CA 1
ATOM 9691 C C . VAL C 1 328 ? 37.062 -107.520 86.190 1.00 29.19 310 VAL C C 1
ATOM 9692 O O . VAL C 1 328 ? 36.653 -107.885 87.285 1.00 28.92 310 VAL C O 1
ATOM 9696 N N . HIS C 1 329 ? 36.527 -107.9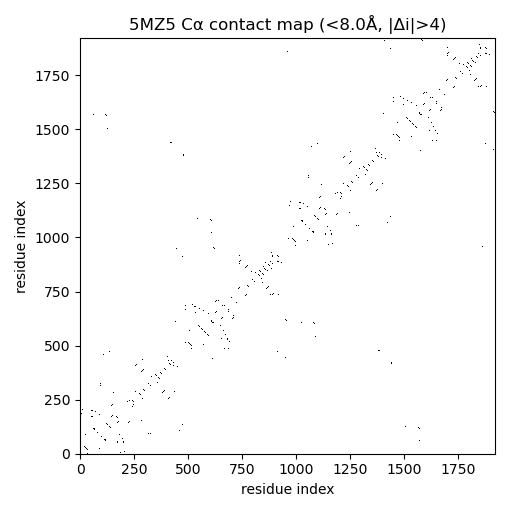48 85.029 1.00 26.51 311 HIS C N 1
ATOM 9697 C CA . HIS C 1 329 ? 35.446 -108.929 84.988 1.00 26.54 311 HIS C CA 1
ATOM 9698 C C . HIS C 1 329 ? 35.902 -110.230 85.667 1.00 32.61 311 HIS C C 1
ATOM 9699 O O . HIS C 1 329 ? 37.071 -110.608 85.559 1.00 30.63 311 HIS C O 1
ATOM 9706 N N . GLU C 1 330 ? 34.970 -110.865 86.403 1.00 31.69 312 GLU C N 1
ATOM 9707 C CA . GLU C 1 330 ? 35.088 -112.136 87.120 0.50 32.25 312 GLU C CA 1
ATOM 9708 C C . GLU C 1 330 ? 35.863 -113.188 86.354 1.00 36.12 312 GLU C C 1
ATOM 9709 O O . GLU C 1 330 ? 36.699 -113.870 86.943 1.00 35.93 312 GLU C O 1
ATOM 9715 N N . ARG C 1 331 ? 35.520 -113.390 85.055 1.00 32.63 313 ARG C N 1
ATOM 9716 C CA . ARG C 1 331 ? 36.111 -114.438 84.224 1.00 32.36 313 ARG C CA 1
ATOM 9717 C C . ARG C 1 331 ? 37.589 -114.179 83.920 1.00 34.38 313 ARG C C 1
ATOM 9718 O O . ARG C 1 331 ? 38.319 -115.124 83.627 1.00 34.52 313 ARG C O 1
ATOM 9726 N N . LEU C 1 332 ? 38.029 -112.913 84.006 1.00 29.48 314 LEU C N 1
ATOM 9727 C CA . LEU C 1 332 ? 39.403 -112.510 83.691 1.00 29.20 314 LEU C CA 1
ATOM 9728 C C . LEU C 1 332 ? 40.223 -112.193 84.924 1.00 33.11 314 LEU C C 1
ATOM 9729 O O . LEU C 1 332 ? 41.450 -112.125 84.837 1.00 32.59 314 LEU C O 1
ATOM 9734 N N . TYR C 1 333 ? 39.543 -111.963 86.056 1.00 30.27 315 TYR C N 1
ATOM 9735 C CA . TYR C 1 333 ? 40.111 -111.490 87.309 1.00 30.79 315 TYR C CA 1
ATOM 9736 C C . TYR C 1 333 ? 41.417 -112.164 87.761 1.00 36.54 315 TYR C C 1
ATOM 9737 O O . TYR C 1 333 ? 42.392 -111.439 87.967 1.00 37.74 315 TYR C O 1
ATOM 9746 N N . ASP C 1 334 ? 41.435 -113.499 87.973 1.00 33.16 316 ASP C N 1
ATOM 9747 C CA . ASP C 1 334 ? 42.629 -114.202 88.470 1.00 33.36 316 ASP C CA 1
ATOM 9748 C C . ASP C 1 334 ? 43.824 -114.065 87.536 1.00 36.52 316 ASP C C 1
ATOM 9749 O O . ASP C 1 334 ? 44.939 -113.816 88.000 1.00 36.04 316 ASP C O 1
ATOM 9754 N N . GLU C 1 335 ? 43.579 -114.176 86.221 1.00 33.27 317 GLU C N 1
ATOM 9755 C CA . GLU C 1 335 ? 44.615 -114.041 85.202 1.00 33.15 317 GLU C CA 1
ATOM 9756 C C . GLU C 1 335 ? 45.211 -112.620 85.180 1.00 34.13 317 GLU C C 1
ATOM 9757 O O . GLU C 1 335 ? 46.431 -112.475 85.156 1.00 33.67 317 GLU C O 1
ATOM 9763 N N . VAL C 1 336 ? 44.345 -111.582 85.230 1.00 29.02 318 VAL C N 1
ATOM 9764 C CA . VAL C 1 336 ? 44.742 -110.169 85.248 1.00 26.60 318 VAL C CA 1
ATOM 9765 C C . VAL C 1 336 ? 45.522 -109.860 86.529 1.00 31.51 318 VAL C C 1
ATOM 9766 O O . VAL C 1 336 ? 46.634 -109.358 86.436 1.00 30.26 318 VAL C O 1
ATOM 9770 N N . LYS C 1 337 ? 44.962 -110.200 87.709 1.00 30.00 319 LYS C N 1
ATOM 9771 C CA . LYS C 1 337 ? 45.608 -109.987 89.010 1.00 30.80 319 LYS C CA 1
ATOM 9772 C C . LYS C 1 337 ? 47.026 -110.578 89.034 1.00 36.15 319 LYS C C 1
ATOM 9773 O O . LYS C 1 337 ? 47.970 -109.892 89.425 1.00 35.56 319 LYS C O 1
ATOM 9779 N N . GLU C 1 338 ? 47.165 -111.843 88.604 1.00 33.95 320 GLU C N 1
ATOM 9780 C CA . GLU C 1 338 ? 48.441 -112.557 88.549 1.00 34.31 320 GLU C CA 1
ATOM 9781 C C . GLU C 1 338 ? 49.458 -111.826 87.654 1.00 36.89 320 GLU C C 1
ATOM 9782 O O . GLU C 1 338 ? 50.550 -111.512 88.124 1.00 37.82 320 GLU C O 1
ATOM 9788 N N . GLY C 1 339 ? 49.069 -111.542 86.405 1.00 31.22 321 GLY C N 1
ATOM 9789 C CA . GLY C 1 339 ? 49.910 -110.862 85.428 1.00 30.61 321 GLY C CA 1
ATOM 9790 C C . GLY C 1 339 ? 50.262 -109.441 85.815 1.00 34.05 321 GLY C C 1
ATOM 9791 O O . GLY C 1 339 ? 51.415 -109.031 85.667 1.00 34.90 321 GLY C O 1
ATOM 9792 N N . PHE C 1 340 ? 49.268 -108.691 86.333 1.00 29.20 322 PHE C N 1
ATOM 9793 C CA . PHE C 1 340 ? 49.428 -107.316 86.782 1.00 28.79 322 PHE C CA 1
ATOM 9794 C C . PHE C 1 340 ? 50.383 -107.223 87.971 1.00 32.62 322 PHE C C 1
ATOM 9795 O O . PHE C 1 340 ? 51.348 -106.468 87.877 1.00 32.70 322 PHE C O 1
ATOM 9803 N N . VAL C 1 341 ? 50.148 -108.001 89.046 1.00 29.91 323 VAL C N 1
ATOM 9804 C CA . VAL C 1 341 ? 51.001 -108.015 90.257 1.00 30.08 323 VAL C CA 1
ATOM 9805 C C . VAL C 1 341 ? 52.435 -108.440 89.893 1.00 33.25 323 VAL C C 1
ATOM 9806 O O . VAL C 1 341 ? 53.380 -107.802 90.355 1.00 33.13 323 VAL C O 1
ATOM 9810 N N . ALA C 1 342 ? 52.592 -109.486 89.050 1.00 29.31 324 ALA C N 1
ATOM 9811 C CA . ALA C 1 342 ? 53.918 -109.944 88.606 1.00 30.04 324 ALA C CA 1
ATOM 9812 C C . ALA C 1 342 ? 54.669 -108.816 87.855 1.00 34.40 324 ALA C C 1
ATOM 9813 O O . ALA C 1 342 ? 55.861 -108.599 88.095 1.00 35.26 324 ALA C O 1
ATOM 9815 N N . ALA C 1 343 ? 53.955 -108.074 86.993 1.00 30.44 325 ALA C N 1
ATOM 9816 C CA . ALA C 1 343 ? 54.543 -106.959 86.250 1.00 30.09 325 ALA C CA 1
ATOM 9817 C C . ALA C 1 343 ? 54.903 -105.763 87.145 1.00 34.64 325 ALA C C 1
ATOM 9818 O O . ALA C 1 343 ? 55.972 -105.178 86.943 1.00 33.89 325 ALA C O 1
ATOM 9820 N N . VAL C 1 344 ? 54.067 -105.449 88.183 1.00 32.53 326 VAL C N 1
ATOM 9821 C CA . VAL C 1 344 ? 54.392 -104.336 89.095 1.00 32.88 326 VAL C CA 1
ATOM 9822 C C . VAL C 1 344 ? 55.660 -104.692 89.915 1.00 36.41 326 VAL C C 1
ATOM 9823 O O . VAL C 1 344 ? 56.478 -103.808 90.148 1.00 36.17 326 VAL C O 1
ATOM 9827 N N . LYS C 1 345 ? 55.857 -105.980 90.274 1.00 34.47 327 LYS C N 1
ATOM 9828 C CA . LYS C 1 345 ? 57.019 -106.460 91.039 1.00 34.81 327 LYS C CA 1
ATOM 9829 C C . LYS C 1 345 ? 58.354 -106.321 90.284 1.00 38.83 327 LYS C C 1
ATOM 9830 O O . LYS C 1 345 ? 59.408 -106.309 90.913 1.00 39.56 327 LYS C O 1
ATOM 9836 N N . LYS C 1 346 ? 58.298 -106.180 88.955 1.00 35.36 328 LYS C N 1
ATOM 9837 C CA . LYS C 1 346 ? 59.450 -106.033 88.064 1.00 34.96 328 LYS C CA 1
ATOM 9838 C C . LYS C 1 346 ? 59.848 -104.563 87.833 1.00 38.69 328 LYS C C 1
ATOM 9839 O O . LYS C 1 346 ? 60.916 -104.305 87.265 1.00 38.80 328 LYS C O 1
ATOM 9845 N N . LEU C 1 347 ? 58.988 -103.606 88.240 1.00 34.84 329 LEU C N 1
ATOM 9846 C CA . LEU C 1 347 ? 59.209 -102.164 88.049 1.00 33.61 329 LEU C CA 1
ATOM 9847 C C . LEU C 1 347 ? 60.413 -101.648 88.836 1.00 37.97 329 LEU C C 1
ATOM 9848 O O . LEU C 1 347 ? 60.484 -101.834 90.051 1.00 36.93 329 LEU C O 1
ATOM 9853 N N . LYS C 1 348 ? 61.376 -101.031 88.135 1.00 35.47 330 LYS C N 1
ATOM 9854 C CA . LYS C 1 348 ? 62.568 -100.495 88.773 1.00 35.62 330 LYS C CA 1
ATOM 9855 C C . LYS C 1 348 ? 62.290 -99.152 89.437 1.00 37.17 330 LYS C C 1
ATOM 9856 O O . LYS C 1 348 ? 61.900 -98.197 88.780 1.00 34.03 330 LYS C O 1
ATOM 9862 N N . MET C 1 349 ? 62.516 -99.102 90.749 1.00 36.35 331 MET C N 1
ATOM 9863 C CA . MET C 1 349 ? 62.352 -97.931 91.582 1.00 36.20 331 MET C CA 1
ATOM 9864 C C . MET C 1 349 ? 63.739 -97.482 92.040 1.00 39.45 331 MET C C 1
ATOM 9865 O O . MET C 1 349 ? 64.522 -98.298 92.525 1.00 41.39 331 MET C O 1
ATOM 9870 N N . GLY C 1 350 ? 64.042 -96.205 91.872 1.00 33.90 332 GLY C N 1
ATOM 9871 C CA . GLY C 1 350 ? 65.329 -95.665 92.294 1.00 33.60 332 GLY C CA 1
ATOM 9872 C C . GLY C 1 350 ? 65.655 -94.285 91.774 1.00 36.59 332 GLY C C 1
ATOM 9873 O O . GLY C 1 350 ? 64.752 -93.472 91.539 1.00 35.70 332 GLY C O 1
ATOM 9874 N N . ASN C 1 351 ? 66.972 -94.018 91.620 1.00 33.77 333 ASN C N 1
ATOM 9875 C CA . ASN C 1 351 ? 67.541 -92.768 91.120 1.00 33.30 333 ASN C CA 1
ATOM 9876 C C . ASN C 1 351 ? 66.865 -92.377 89.776 1.00 36.87 333 ASN C C 1
ATOM 9877 O O . ASN C 1 351 ? 67.025 -93.105 88.797 1.00 36.69 333 ASN C O 1
ATOM 9882 N N . PRO C 1 352 ? 66.104 -91.249 89.713 1.00 31.25 334 PRO C N 1
ATOM 9883 C CA . PRO C 1 352 ? 65.400 -90.906 88.458 1.00 29.19 334 PRO C CA 1
ATOM 9884 C C . PRO C 1 352 ? 66.326 -90.521 87.313 1.00 31.97 334 PRO C C 1
ATOM 9885 O O . PRO C 1 352 ? 65.897 -90.527 86.161 1.00 31.08 334 PRO C O 1
ATOM 9889 N N . PHE C 1 353 ? 67.609 -90.260 87.620 1.00 27.97 335 PHE C N 1
ATOM 9890 C CA . PHE C 1 353 ? 68.614 -89.898 86.616 1.00 27.77 335 PHE C CA 1
ATOM 9891 C C . PHE C 1 353 ? 69.111 -91.117 85.834 1.00 34.51 335 PHE C C 1
ATOM 9892 O O . PHE C 1 353 ? 69.690 -90.950 84.758 1.00 34.38 335 PHE C O 1
ATOM 9900 N N . GLU C 1 354 ? 68.862 -92.340 86.358 1.00 32.03 336 GLU C N 1
ATOM 9901 C CA . GLU C 1 354 ? 69.238 -93.572 85.674 1.00 33.45 336 GLU C CA 1
ATOM 9902 C C . GLU C 1 354 ? 68.233 -93.891 84.569 1.00 37.58 336 GLU C C 1
ATOM 9903 O O . GLU C 1 354 ? 67.020 -93.786 84.777 1.00 35.88 336 GLU C O 1
ATOM 9909 N N . GLU C 1 355 ? 68.753 -94.274 83.390 1.00 34.91 337 GLU C N 1
ATOM 9910 C CA . GLU C 1 355 ? 67.985 -94.599 82.191 0.50 34.46 337 GLU C CA 1
ATOM 9911 C C . GLU C 1 355 ? 66.961 -95.706 82.385 1.00 39.58 337 GLU C C 1
ATOM 9912 O O . GLU C 1 355 ? 65.926 -95.679 81.729 1.00 40.36 337 GLU C O 1
ATOM 9918 N N . ASP C 1 356 ? 67.242 -96.680 83.269 1.00 36.35 338 ASP C N 1
ATOM 9919 C CA . ASP C 1 356 ? 66.353 -97.832 83.468 1.00 36.07 338 ASP C CA 1
ATOM 9920 C C . ASP C 1 356 ? 65.394 -97.692 84.675 1.00 37.55 338 ASP C C 1
ATOM 9921 O O . ASP C 1 356 ? 64.669 -98.640 84.978 1.00 35.54 338 ASP C O 1
ATOM 9926 N N . THR C 1 357 ? 65.370 -96.513 85.337 1.00 32.99 339 THR C N 1
ATOM 9927 C CA . THR C 1 357 ? 64.446 -96.267 86.445 1.00 31.81 339 THR C CA 1
ATOM 9928 C C . THR C 1 357 ? 63.052 -96.020 85.876 1.00 35.05 339 THR C C 1
ATOM 9929 O O . THR C 1 357 ? 62.877 -95.167 85.001 1.00 34.67 339 THR C O 1
ATOM 9933 N N . TYR C 1 358 ? 62.075 -96.784 86.365 1.00 31.77 340 TYR C N 1
ATOM 9934 C CA . TYR C 1 358 ? 60.683 -96.648 85.968 1.00 31.47 340 TYR C CA 1
ATOM 9935 C C . TYR C 1 358 ? 59.975 -95.710 86.941 1.00 33.70 340 TYR C C 1
ATOM 9936 O O . TYR C 1 358 ? 59.174 -94.888 86.515 1.00 33.02 340 TYR C O 1
ATOM 9945 N N . LEU C 1 359 ? 60.254 -95.868 88.249 1.00 30.70 341 LEU C N 1
ATOM 9946 C CA . LEU C 1 359 ? 59.613 -95.139 89.335 1.00 30.10 341 LEU C CA 1
ATOM 9947 C C . LEU C 1 359 ? 60.613 -94.337 90.159 1.00 32.46 341 LEU C C 1
ATOM 9948 O O . LEU C 1 359 ? 61.496 -94.907 90.795 1.00 32.04 341 LEU C O 1
ATOM 9953 N N . GLY C 1 360 ? 60.451 -93.014 90.137 1.00 28.51 342 GLY C N 1
ATOM 9954 C CA . GLY C 1 360 ? 61.264 -92.086 90.913 1.00 28.18 342 GLY C CA 1
ATOM 9955 C C . GLY C 1 360 ? 60.638 -91.797 92.268 1.00 33.20 342 GLY C C 1
ATOM 9956 O O . GLY C 1 360 ? 59.647 -92.441 92.650 1.00 33.07 342 GLY C O 1
ATOM 9957 N N . PRO C 1 361 ? 61.188 -90.852 93.056 1.00 29.59 343 PRO C N 1
ATOM 9958 C CA . PRO C 1 361 ? 60.589 -90.597 94.382 1.00 29.87 343 PRO C CA 1
ATOM 9959 C C . PRO C 1 361 ? 59.334 -89.730 94.283 1.00 32.81 343 PRO C C 1
ATOM 9960 O O . PRO C 1 361 ? 59.055 -89.168 93.216 1.00 31.41 343 PRO C O 1
ATOM 9964 N N . MET C 1 362 ? 58.590 -89.596 95.398 1.00 29.46 344 MET C N 1
ATOM 9965 C CA . MET C 1 362 ? 57.449 -88.672 95.444 1.00 28.79 344 MET C CA 1
ATOM 9966 C C . MET C 1 362 ? 58.051 -87.256 95.578 1.00 32.23 344 MET C C 1
ATOM 9967 O O . MET C 1 362 ? 59.258 -87.124 95.845 1.00 30.07 344 MET C O 1
ATOM 9972 N N . ILE C 1 363 ? 57.227 -86.212 95.346 1.00 30.48 345 ILE C N 1
ATOM 9973 C CA . ILE C 1 363 ? 57.663 -84.810 95.361 1.00 30.43 345 ILE C CA 1
ATOM 9974 C C . ILE C 1 363 ? 58.318 -84.413 96.703 1.00 35.09 345 ILE C C 1
ATOM 9975 O O . ILE C 1 363 ? 59.199 -83.564 96.711 1.00 35.39 345 ILE C O 1
ATOM 9980 N N . SER C 1 364 ? 57.899 -85.039 97.812 1.00 32.40 346 SER C N 1
ATOM 9981 C CA . SER C 1 364 ? 58.438 -84.796 99.147 1.00 32.55 346 SER C CA 1
ATOM 9982 C C . SER C 1 364 ? 58.216 -86.027 100.015 1.00 36.53 346 SER C C 1
ATOM 9983 O O . SER C 1 364 ? 57.381 -86.878 99.683 1.00 35.21 346 SER C O 1
ATOM 9986 N N . GLU C 1 365 ? 58.946 -86.096 101.139 1.00 33.77 347 GLU C N 1
ATOM 9987 C CA . GLU C 1 365 ? 58.839 -87.171 102.125 1.00 34.45 347 GLU C CA 1
ATOM 9988 C C . GLU C 1 365 ? 57.452 -87.116 102.797 1.00 36.81 347 GLU C C 1
ATOM 9989 O O . GLU C 1 365 ? 56.872 -88.161 103.075 1.00 37.09 347 GLU C O 1
ATOM 9995 N N . SER C 1 366 ? 56.919 -85.895 103.007 1.00 32.82 348 SER C N 1
ATOM 9996 C CA . SER C 1 366 ? 55.589 -85.628 103.565 1.00 32.67 348 SER C CA 1
ATOM 9997 C C . SER C 1 366 ? 54.485 -86.191 102.629 1.00 34.39 348 SER C C 1
ATOM 9998 O O . SER C 1 366 ? 53.516 -86.796 103.110 1.00 33.31 348 SER C O 1
ATOM 10001 N N . ALA C 1 367 ? 54.662 -86.023 101.298 1.00 29.58 349 ALA C N 1
ATOM 10002 C CA . ALA C 1 367 ? 53.741 -86.562 100.287 1.00 27.83 349 ALA C CA 1
ATOM 10003 C C . ALA C 1 367 ? 53.741 -88.094 100.391 1.00 31.17 349 ALA C C 1
ATOM 10004 O O . ALA C 1 367 ? 52.667 -88.693 100.490 1.00 30.94 349 ALA C O 1
ATOM 10006 N N . ALA C 1 368 ? 54.952 -88.709 100.464 1.00 28.23 350 ALA C N 1
ATOM 10007 C CA . ALA C 1 368 ? 55.161 -90.158 100.622 1.00 28.07 350 ALA C CA 1
ATOM 10008 C C . ALA C 1 368 ? 54.526 -90.695 101.926 1.00 32.92 350 ALA C C 1
ATOM 10009 O O . ALA C 1 368 ? 53.839 -91.713 101.873 1.00 31.50 350 ALA C O 1
ATOM 10011 N N . LYS C 1 369 ? 54.716 -89.978 103.076 1.00 31.51 351 LYS C N 1
ATOM 10012 C CA . LYS C 1 369 ? 54.146 -90.335 104.388 1.00 32.05 351 LYS C CA 1
ATOM 10013 C C . LYS C 1 369 ? 52.608 -90.369 104.329 1.00 35.56 351 LYS C C 1
ATOM 10014 O O . LYS C 1 369 ? 52.006 -91.284 104.891 1.00 34.48 351 LYS C O 1
ATOM 10020 N N . GLY C 1 370 ? 52.013 -89.395 103.619 1.00 31.81 352 GLY C N 1
ATOM 10021 C CA . GLY C 1 370 ? 50.575 -89.287 103.406 1.00 31.33 352 GLY C CA 1
ATOM 10022 C C . GLY C 1 370 ? 50.015 -90.488 102.662 1.00 35.20 352 GLY C C 1
ATOM 10023 O O . GLY C 1 370 ? 48.992 -91.047 103.066 1.00 34.65 352 GLY C O 1
ATOM 10024 N N . ILE C 1 371 ? 50.703 -90.907 101.578 1.00 32.00 353 ILE C N 1
ATOM 10025 C CA . ILE C 1 371 ? 50.346 -92.073 100.757 1.00 30.51 353 ILE C CA 1
ATOM 10026 C C . ILE C 1 371 ? 50.435 -93.354 101.612 1.00 33.96 353 ILE C C 1
ATOM 10027 O O . ILE C 1 371 ? 49.493 -94.147 101.633 1.00 32.70 353 ILE C O 1
ATOM 10032 N N . GLU C 1 372 ? 51.556 -93.515 102.344 1.00 32.03 354 GLU C N 1
ATOM 10033 C CA . GLU C 1 372 ? 51.810 -94.629 103.260 1.00 32.41 354 GLU C CA 1
ATOM 10034 C C . GLU C 1 372 ? 50.681 -94.760 104.314 1.00 35.37 354 GLU C C 1
ATOM 10035 O O . GLU C 1 372 ? 50.235 -95.878 104.599 1.00 33.85 354 GLU C O 1
ATOM 10041 N N . ASP C 1 373 ? 50.220 -93.615 104.873 1.00 31.70 355 ASP C N 1
ATOM 10042 C CA . ASP C 1 373 ? 49.138 -93.577 105.869 1.00 32.06 355 ASP C CA 1
ATOM 10043 C C . ASP C 1 373 ? 47.835 -94.090 105.262 1.00 33.70 355 ASP C C 1
ATOM 10044 O O . ASP C 1 373 ? 47.138 -94.880 105.880 1.00 32.93 355 ASP C O 1
ATOM 10049 N N . TRP C 1 374 ? 47.516 -93.643 104.042 1.00 32.22 356 TRP C N 1
ATOM 10050 C CA . TRP C 1 374 ? 46.310 -94.066 103.336 1.00 32.26 356 TRP C CA 1
ATOM 10051 C C . TRP C 1 374 ? 46.358 -95.538 102.963 1.00 34.36 356 TRP C C 1
ATOM 10052 O O . TRP C 1 374 ? 45.328 -96.196 103.013 1.00 34.42 356 TRP C O 1
ATOM 10063 N N . VAL C 1 375 ? 47.548 -96.069 102.650 1.00 30.67 357 VAL C N 1
ATOM 10064 C CA . VAL C 1 375 ? 47.718 -97.488 102.330 1.00 31.11 357 VAL C CA 1
ATOM 10065 C C . VAL C 1 375 ? 47.460 -98.333 103.614 1.00 38.73 357 VAL C C 1
ATOM 10066 O O . VAL C 1 375 ? 46.699 -99.308 103.569 1.00 40.83 357 VAL C O 1
ATOM 10070 N N . LYS C 1 376 ? 48.077 -97.937 104.743 1.00 34.29 358 LYS C N 1
ATOM 10071 C CA . LYS C 1 376 ? 47.903 -98.584 106.035 1.00 34.58 358 LYS C CA 1
ATOM 10072 C C . LYS C 1 376 ? 46.427 -98.574 106.416 1.00 37.73 358 LYS C C 1
ATOM 10073 O O . LYS C 1 376 ? 45.909 -99.614 106.794 1.00 37.24 358 LYS C O 1
ATOM 10079 N N . GLU C 1 377 ? 45.752 -97.407 106.295 1.00 34.13 359 GLU C N 1
ATOM 10080 C CA . GLU C 1 377 ? 44.329 -97.237 106.597 1.00 34.69 359 GLU C CA 1
ATOM 10081 C C . GLU C 1 377 ? 43.454 -98.155 105.723 1.00 38.87 359 GLU C C 1
ATOM 10082 O O . GLU C 1 377 ? 42.516 -98.764 106.240 1.00 39.72 359 GLU C O 1
ATOM 10088 N N . ALA C 1 378 ? 43.784 -98.277 104.414 1.00 34.64 360 ALA C N 1
ATOM 10089 C CA . ALA C 1 378 ? 43.058 -99.122 103.459 1.00 33.42 360 ALA C CA 1
ATOM 10090 C C . ALA C 1 378 ? 43.101 -100.595 103.889 1.00 38.49 360 ALA C C 1
ATOM 10091 O O . ALA C 1 378 ? 42.057 -101.258 103.867 1.00 37.56 360 ALA C O 1
ATOM 10093 N N . VAL C 1 379 ? 44.293 -101.079 104.324 1.00 36.39 361 VAL C N 1
ATOM 10094 C CA . VAL C 1 379 ? 44.476 -102.454 104.773 1.00 38.30 361 VAL C CA 1
ATOM 10095 C C . VAL C 1 379 ? 43.780 -102.676 106.145 1.00 42.16 361 VAL C C 1
ATOM 10096 O O . VAL C 1 379 ? 43.188 -103.742 106.358 1.00 42.36 361 VAL C O 1
ATOM 10100 N N . ALA C 1 380 ? 43.799 -101.654 107.034 1.00 38.03 362 ALA C N 1
ATOM 10101 C CA . ALA C 1 380 ? 43.152 -101.697 108.361 1.00 38.10 362 ALA C CA 1
ATOM 10102 C C . ALA C 1 380 ? 41.618 -101.823 108.234 1.00 43.16 362 ALA C C 1
ATOM 10103 O O . ALA C 1 380 ? 40.989 -102.521 109.029 1.00 42.62 362 ALA C O 1
ATOM 10105 N N . LYS C 1 381 ? 41.045 -101.192 107.188 1.00 40.65 363 LYS C N 1
ATOM 10106 C CA . LYS C 1 381 ? 39.620 -101.187 106.875 1.00 39.96 363 LYS C CA 1
ATOM 10107 C C . LYS C 1 381 ? 39.145 -102.435 106.099 1.00 45.51 363 LYS C C 1
ATOM 10108 O O . LYS C 1 381 ? 37.961 -102.521 105.745 1.00 45.89 363 LYS C O 1
ATOM 10114 N N . GLY C 1 382 ? 40.043 -103.392 105.859 1.00 41.78 364 GLY C N 1
ATOM 10115 C CA . GLY C 1 382 ? 39.696 -104.622 105.149 1.00 41.74 364 GLY C CA 1
ATOM 10116 C C . GLY C 1 382 ? 40.343 -104.870 103.790 1.00 44.94 364 GLY C C 1
ATOM 10117 O O . GLY C 1 382 ? 40.163 -105.954 103.224 1.00 45.33 364 GLY C O 1
ATOM 10118 N N . GLY C 1 383 ? 41.090 -103.895 103.262 1.00 38.86 365 GLY C N 1
ATOM 10119 C CA . GLY C 1 383 ? 41.794 -104.054 101.989 1.00 37.42 365 GLY C CA 1
ATOM 10120 C C . GLY C 1 383 ? 42.904 -105.093 102.062 1.00 40.41 365 GLY C C 1
ATOM 10121 O O . GLY C 1 383 ? 43.618 -105.184 103.065 1.00 41.22 365 GLY C O 1
ATOM 10122 N N . LYS C 1 384 ? 43.063 -105.889 101.013 1.00 35.18 366 LYS C N 1
ATOM 10123 C CA . LYS C 1 384 ? 44.103 -106.923 100.973 1.00 34.64 366 LYS C CA 1
ATOM 10124 C C . LYS C 1 384 ? 45.302 -106.445 100.149 1.00 37.03 366 LYS C C 1
ATOM 10125 O O . LYS C 1 384 ? 45.185 -106.246 98.939 1.00 35.18 366 LYS C O 1
ATOM 10131 N N . LEU C 1 385 ? 46.452 -106.253 100.819 1.00 33.33 367 LEU C N 1
ATOM 10132 C CA . LEU C 1 385 ? 47.682 -105.809 100.186 1.00 32.06 367 LEU C CA 1
ATOM 10133 C C . LEU C 1 385 ? 48.258 -106.938 99.333 1.00 36.24 367 LEU C C 1
ATOM 10134 O O . LEU C 1 385 ? 48.577 -108.007 99.855 1.00 37.42 367 LEU C O 1
ATOM 10139 N N . LEU C 1 386 ? 48.349 -106.709 98.014 1.00 32.90 368 LEU C N 1
ATOM 10140 C CA . LEU C 1 386 ? 48.863 -107.705 97.070 1.00 33.08 368 LEU C CA 1
ATOM 10141 C C . LEU C 1 386 ? 50.362 -107.552 96.850 1.00 37.19 368 LEU C C 1
ATOM 10142 O O . LEU C 1 386 ? 51.046 -108.557 96.635 1.00 37.35 368 LEU C O 1
ATOM 10147 N N . THR C 1 387 ? 50.869 -106.300 96.931 1.00 31.55 369 THR C N 1
ATOM 10148 C CA . THR C 1 387 ? 52.287 -105.953 96.761 1.00 31.54 369 THR C CA 1
ATOM 10149 C C . THR C 1 387 ? 52.550 -104.506 97.215 1.00 35.86 369 THR C C 1
ATOM 10150 O O . THR C 1 387 ? 51.618 -103.694 97.246 1.00 35.02 369 THR C O 1
ATOM 10154 N N . GLY C 1 388 ? 53.807 -104.209 97.543 1.00 32.39 370 GLY C N 1
ATOM 10155 C CA . GLY C 1 388 ? 54.262 -102.880 97.945 1.00 32.21 370 GLY C CA 1
ATOM 10156 C C . GLY C 1 388 ? 53.690 -102.353 99.243 1.00 38.07 370 GLY C C 1
ATOM 10157 O O . GLY C 1 388 ? 53.518 -103.106 100.206 1.00 38.37 370 GLY C O 1
ATOM 10158 N N . GLY C 1 389 ? 53.425 -101.046 99.270 1.00 35.20 371 GLY C N 1
ATOM 10159 C CA . GLY C 1 389 ? 52.874 -100.362 100.433 1.00 35.32 371 GLY C CA 1
ATOM 10160 C C . GLY C 1 389 ? 53.893 -99.790 101.403 1.00 39.10 371 GLY C C 1
ATOM 10161 O O . GLY C 1 389 ? 53.505 -99.147 102.378 1.00 39.02 371 GLY C O 1
ATOM 10162 N N . ASN C 1 390 ? 55.198 -100.024 101.167 1.00 35.61 372 ASN C N 1
ATOM 10163 C CA . ASN C 1 390 ? 56.248 -99.534 102.071 1.00 36.13 372 ASN C CA 1
ATOM 10164 C C . ASN C 1 390 ? 56.887 -98.244 101.597 1.00 40.68 372 ASN C C 1
ATOM 10165 O O . ASN C 1 390 ? 56.988 -97.996 100.389 1.00 40.90 372 ASN C O 1
ATOM 10170 N N . ARG C 1 391 ? 57.311 -97.423 102.559 1.00 36.63 373 ARG C N 1
ATOM 10171 C CA . ARG C 1 391 ? 57.962 -96.141 102.326 1.00 35.17 373 ARG C CA 1
ATOM 10172 C C . ARG C 1 391 ? 59.438 -96.221 102.693 1.00 40.59 373 ARG C C 1
ATOM 10173 O O . ARG C 1 391 ? 59.808 -96.836 103.695 1.00 41.39 373 ARG C O 1
ATOM 10181 N N . LYS C 1 392 ? 60.269 -95.575 101.881 1.00 38.07 374 LYS C N 1
ATOM 10182 C CA . LYS C 1 392 ? 61.715 -95.474 102.043 1.00 37.98 374 LYS C CA 1
ATOM 10183 C C . LYS C 1 392 ? 62.024 -94.010 101.689 1.00 41.13 374 LYS C C 1
ATOM 10184 O O . LYS C 1 392 ? 62.198 -93.683 100.514 1.00 40.61 374 LYS C O 1
ATOM 10190 N N . GLY C 1 393 ? 61.978 -93.132 102.696 1.00 36.66 375 GLY C N 1
ATOM 10191 C CA . GLY C 1 393 ? 62.166 -91.691 102.532 1.00 35.06 375 GLY C CA 1
ATOM 10192 C C . GLY C 1 393 ? 61.016 -91.091 101.748 1.00 37.06 375 GLY C C 1
ATOM 10193 O O . GLY C 1 393 ? 59.871 -91.156 102.193 1.00 36.24 375 GLY C O 1
ATOM 10194 N N . ALA C 1 394 ? 61.302 -90.553 100.545 1.00 32.72 376 ALA C N 1
ATOM 10195 C CA . ALA C 1 394 ? 60.268 -89.991 99.664 1.00 31.75 376 ALA C CA 1
ATOM 10196 C C . ALA C 1 394 ? 59.733 -91.047 98.671 1.00 33.23 376 ALA C C 1
ATOM 10197 O O . ALA C 1 394 ? 58.788 -90.774 97.939 1.00 30.39 376 ALA C O 1
ATOM 10199 N N . PHE C 1 395 ? 60.326 -92.255 98.673 1.00 30.85 377 PHE C N 1
ATOM 10200 C CA . PHE C 1 395 ? 59.926 -93.366 97.808 1.00 30.00 377 PHE C CA 1
ATOM 10201 C C . PHE C 1 395 ? 58.797 -94.193 98.392 1.00 34.35 377 PHE C C 1
ATOM 10202 O O . PHE C 1 395 ? 58.820 -94.538 99.574 1.00 33.51 377 PHE C O 1
ATOM 10210 N N . ILE C 1 396 ? 57.806 -94.507 97.540 1.00 31.20 378 ILE C N 1
ATOM 10211 C CA . ILE C 1 396 ? 56.676 -95.377 97.842 1.00 30.57 378 ILE C CA 1
ATOM 10212 C C . ILE C 1 396 ? 56.768 -96.508 96.830 1.00 34.57 378 ILE C C 1
ATOM 10213 O O . ILE C 1 396 ? 56.821 -96.262 95.617 1.00 33.79 378 ILE C O 1
ATOM 10218 N N . GLU C 1 397 ? 56.775 -97.746 97.326 1.00 33.19 379 GLU C N 1
ATOM 10219 C CA . GLU C 1 397 ? 56.798 -98.945 96.481 1.00 32.88 379 GLU C CA 1
ATOM 10220 C C . GLU C 1 397 ? 55.535 -98.992 95.611 1.00 35.88 379 GLU C C 1
ATOM 10221 O O . GLU C 1 397 ? 54.472 -98.567 96.080 1.00 34.83 379 GLU C O 1
ATOM 10227 N N . PRO C 1 398 ? 55.610 -99.482 94.343 1.00 32.20 380 PRO C N 1
ATOM 10228 C CA . PRO C 1 398 ? 54.369 -99.605 93.548 1.00 30.96 380 PRO C CA 1
ATOM 10229 C C . PRO C 1 398 ? 53.443 -100.583 94.287 1.00 34.45 380 PRO C C 1
ATOM 10230 O O . PRO C 1 398 ? 53.874 -101.663 94.691 1.00 34.17 380 PRO C O 1
ATOM 10234 N N . THR C 1 399 ? 52.218 -100.131 94.584 1.00 30.55 381 THR C N 1
ATOM 10235 C CA . THR C 1 399 ? 51.257 -100.808 95.440 1.00 29.90 381 THR C CA 1
ATOM 10236 C C . THR C 1 399 ? 49.969 -101.222 94.748 1.00 32.44 381 THR C C 1
ATOM 10237 O O . THR C 1 399 ? 49.394 -100.448 93.982 1.00 31.35 381 THR C O 1
ATOM 10241 N N . VAL C 1 400 ? 49.498 -102.443 95.077 1.00 29.82 382 VAL C N 1
ATOM 10242 C CA . VAL C 1 400 ? 48.221 -103.013 94.632 1.00 29.50 382 VAL C CA 1
ATOM 10243 C C . VAL C 1 400 ? 47.424 -103.498 95.862 1.00 33.21 382 VAL C C 1
ATOM 10244 O O . VAL C 1 400 ? 47.909 -104.310 96.647 1.00 32.36 382 VAL C O 1
ATOM 10248 N N . ILE C 1 401 ? 46.230 -102.932 96.052 1.00 30.87 383 ILE C N 1
ATOM 10249 C CA . ILE C 1 401 ? 45.357 -103.296 97.164 1.00 31.03 383 ILE C CA 1
ATOM 10250 C C . ILE C 1 401 ? 44.016 -103.751 96.611 1.00 35.58 383 ILE C C 1
ATOM 10251 O O . ILE C 1 401 ? 43.411 -103.065 95.795 1.00 34.49 383 ILE C O 1
ATOM 10256 N N . GLU C 1 402 ? 43.559 -104.902 97.080 1.00 33.63 384 GLU C N 1
ATOM 10257 C CA . GLU C 1 402 ? 42.314 -105.533 96.667 1.00 34.91 384 GLU C CA 1
ATOM 10258 C C . GLU C 1 402 ? 41.180 -105.268 97.664 1.00 39.66 384 GLU C C 1
ATOM 10259 O O . GLU C 1 402 ? 41.403 -105.287 98.873 1.00 40.03 384 GLU C O 1
ATOM 10265 N N . ASP C 1 403 ? 39.971 -104.990 97.136 1.00 37.73 385 ASP C N 1
ATOM 10266 C CA . ASP C 1 403 ? 38.712 -104.771 97.881 1.00 38.36 385 ASP C CA 1
ATOM 10267 C C . ASP C 1 403 ? 38.800 -103.718 99.002 1.00 39.86 385 ASP C C 1
ATOM 10268 O O . ASP C 1 403 ? 38.380 -103.959 100.131 1.00 40.13 385 ASP C O 1
ATOM 10273 N N . VAL C 1 404 ? 39.296 -102.530 98.660 1.00 35.86 386 VAL C N 1
ATOM 10274 C CA . VAL C 1 404 ? 39.371 -101.416 99.601 1.00 35.26 386 VAL C CA 1
ATOM 10275 C C . VAL C 1 404 ? 37.945 -100.829 99.738 1.00 39.25 386 VAL C C 1
ATOM 10276 O O . VAL C 1 404 ? 37.343 -100.489 98.713 1.00 36.52 386 VAL C O 1
ATOM 10280 N N . PRO C 1 405 ? 37.381 -100.733 100.979 1.00 37.42 387 PRO C N 1
ATOM 10281 C CA . PRO C 1 405 ? 36.016 -100.193 101.117 1.00 37.22 387 PRO C CA 1
ATOM 10282 C C . PRO C 1 405 ? 35.899 -98.715 100.770 1.00 41.55 387 PRO C C 1
ATOM 10283 O O . PRO C 1 405 ? 36.884 -97.980 100.823 1.00 40.94 387 PRO C O 1
ATOM 10287 N N . ILE C 1 406 ? 34.678 -98.293 100.402 1.00 40.07 388 ILE C N 1
ATOM 10288 C CA . ILE C 1 406 ? 34.312 -96.934 99.988 1.00 40.42 388 ILE C CA 1
ATOM 10289 C C . ILE C 1 406 ? 34.661 -95.859 101.049 1.00 46.42 388 ILE C C 1
ATOM 10290 O O . ILE C 1 406 ? 34.965 -94.726 100.678 1.00 47.14 388 ILE C O 1
ATOM 10295 N N . GLU C 1 407 ? 34.624 -96.214 102.348 1.00 43.44 389 GLU C N 1
ATOM 10296 C CA . GLU C 1 407 ? 34.918 -95.279 103.436 1.00 43.36 389 GLU C CA 1
ATOM 10297 C C . GLU C 1 407 ? 36.423 -94.931 103.549 1.00 45.71 389 GLU C C 1
ATOM 10298 O O . GLU C 1 407 ? 36.741 -93.845 104.054 1.00 45.85 389 GLU C O 1
ATOM 10304 N N . ALA C 1 408 ? 37.337 -95.817 103.058 1.00 39.52 390 ALA C N 1
ATOM 10305 C CA . ALA C 1 408 ? 38.784 -95.562 103.094 1.00 38.24 390 ALA C CA 1
ATOM 10306 C C . ALA C 1 408 ? 39.186 -94.391 102.192 1.00 40.96 390 ALA C C 1
ATOM 10307 O O . ALA C 1 408 ? 38.679 -94.269 101.067 1.00 40.52 390 ALA C O 1
ATOM 10309 N N . ASN C 1 409 ? 40.091 -93.520 102.697 1.00 36.15 391 ASN C N 1
ATOM 10310 C CA . ASN C 1 409 ? 40.623 -92.351 101.979 1.00 34.55 391 ASN C CA 1
ATOM 10311 C C . ASN C 1 409 ? 41.255 -92.703 100.638 1.00 37.18 391 ASN C C 1
ATOM 10312 O O . ASN C 1 409 ? 41.126 -91.931 99.689 1.00 34.54 391 ASN C O 1
ATOM 10317 N N . ALA C 1 410 ? 41.919 -93.883 100.560 1.00 35.27 392 ALA C N 1
ATOM 10318 C CA . ALA C 1 410 ? 42.555 -94.390 99.341 1.00 34.25 392 ALA C CA 1
ATOM 10319 C C . ALA C 1 410 ? 41.511 -94.612 98.236 1.00 35.54 392 ALA C C 1
ATOM 10320 O O . ALA C 1 410 ? 41.841 -94.462 97.076 1.00 34.31 392 ALA C O 1
ATOM 10322 N N . ARG C 1 411 ? 40.250 -94.925 98.602 1.00 32.45 393 ARG C N 1
ATOM 10323 C CA . ARG C 1 411 ? 39.166 -95.142 97.645 1.00 32.07 393 ARG C CA 1
ATOM 10324 C C . ARG C 1 411 ? 38.390 -93.845 97.312 1.00 38.65 393 ARG C C 1
ATOM 10325 O O . ARG C 1 411 ? 38.073 -93.589 96.145 1.00 38.30 393 ARG C O 1
ATOM 10333 N N . LYS C 1 412 ? 38.083 -93.055 98.341 1.00 36.08 394 LYS C N 1
ATOM 10334 C CA . LYS C 1 412 ? 37.298 -91.829 98.269 1.00 36.25 394 LYS C CA 1
ATOM 10335 C C . LYS C 1 412 ? 38.062 -90.662 97.643 1.00 38.46 394 LYS C C 1
ATOM 10336 O O . LYS C 1 412 ? 37.486 -89.905 96.859 1.00 38.76 394 LYS C O 1
ATOM 10342 N N . GLU C 1 413 ? 39.349 -90.520 97.991 1.00 32.50 395 GLU C N 1
ATOM 10343 C CA . GLU C 1 413 ? 40.169 -89.399 97.550 1.00 30.35 395 GLU C CA 1
ATOM 10344 C C . GLU C 1 413 ? 41.241 -89.771 96.535 1.00 33.57 395 GLU C C 1
ATOM 10345 O O . GLU C 1 413 ? 41.633 -90.938 96.429 1.00 33.90 395 GLU C O 1
ATOM 10351 N N . GLU C 1 414 ? 41.766 -88.744 95.840 1.00 29.69 396 GLU C N 1
ATOM 10352 C CA . GLU C 1 414 ? 42.887 -88.832 94.905 1.00 30.21 396 GLU C CA 1
ATOM 10353 C C . GLU C 1 414 ? 44.134 -89.187 95.722 1.00 35.44 396 GLU C C 1
ATOM 10354 O O . GLU C 1 414 ? 44.515 -88.424 96.607 1.00 35.45 396 GLU C O 1
ATOM 10360 N N . ILE C 1 415 ? 44.733 -90.365 95.461 1.00 33.11 397 ILE C N 1
ATOM 10361 C CA . ILE C 1 415 ? 45.935 -90.789 96.182 1.00 33.21 397 ILE C CA 1
ATOM 10362 C C . ILE C 1 415 ? 47.189 -90.035 95.649 1.00 35.29 397 ILE C C 1
ATOM 10363 O O . ILE C 1 415 ? 48.051 -89.655 96.454 1.00 33.73 397 ILE C O 1
ATOM 10368 N N . PHE C 1 416 ? 47.282 -89.825 94.302 1.00 30.41 398 PHE C N 1
ATOM 10369 C CA . PHE C 1 416 ? 48.391 -89.122 93.649 1.00 30.56 398 PHE C CA 1
ATOM 10370 C C . PHE C 1 416 ? 49.732 -89.790 94.038 1.00 35.53 398 PHE C C 1
ATOM 10371 O O . PHE C 1 416 ? 50.664 -89.125 94.487 1.00 35.08 398 PHE C O 1
ATOM 10379 N N . GLY C 1 417 ? 49.759 -91.121 93.926 1.00 33.26 399 GLY C N 1
ATOM 10380 C CA . GLY C 1 417 ? 50.882 -91.981 94.284 1.00 32.73 399 GLY C CA 1
ATOM 10381 C C . GLY C 1 417 ? 50.822 -93.297 93.539 1.00 35.70 399 GLY C C 1
ATOM 10382 O O . GLY C 1 417 ? 49.832 -93.558 92.843 1.00 34.58 399 GLY C O 1
ATOM 10383 N N . PRO C 1 418 ? 51.867 -94.155 93.630 1.00 31.12 400 PRO C N 1
ATOM 10384 C CA . PRO C 1 418 ? 51.864 -95.391 92.823 1.00 29.97 400 PRO C CA 1
ATOM 10385 C C . PRO C 1 418 ? 51.041 -96.500 93.474 1.00 32.46 400 PRO C C 1
ATOM 10386 O O . PRO C 1 418 ? 51.576 -97.528 93.909 1.00 32.55 400 PRO C O 1
ATOM 10390 N N . VAL C 1 419 ? 49.724 -96.263 93.574 1.00 27.14 401 VAL C N 1
ATOM 10391 C CA . VAL C 1 419 ? 48.773 -97.156 94.248 1.00 25.80 401 VAL C CA 1
ATOM 10392 C C . VAL C 1 419 ? 47.595 -97.443 93.342 1.00 29.56 401 VAL C C 1
ATOM 10393 O O . VAL C 1 419 ? 46.980 -96.512 92.842 1.00 30.16 401 VAL C O 1
ATOM 10397 N N . VAL C 1 420 ? 47.255 -98.729 93.166 1.00 26.57 402 VAL C N 1
ATOM 10398 C CA . VAL C 1 420 ? 46.110 -99.177 92.353 1.00 25.70 402 VAL C CA 1
ATOM 10399 C C . VAL C 1 420 ? 45.166 -100.004 93.230 1.00 28.91 402 VAL C C 1
ATOM 10400 O O . VAL C 1 420 ? 45.602 -100.916 93.922 1.00 27.58 402 VAL C O 1
ATOM 10404 N N . LEU C 1 421 ? 43.877 -99.677 93.185 1.00 26.99 403 LEU C N 1
ATOM 10405 C CA . LEU C 1 421 ? 42.827 -100.388 93.916 1.00 26.75 403 LEU C CA 1
ATOM 10406 C C . LEU C 1 421 ? 42.136 -101.342 92.957 1.00 30.37 403 LEU C C 1
ATOM 10407 O O . LEU C 1 421 ? 41.492 -100.901 92.003 1.00 28.68 403 LEU C O 1
ATOM 10412 N N . LEU C 1 422 ? 42.344 -102.650 93.171 1.00 28.93 404 LEU C N 1
ATOM 10413 C CA . LEU C 1 422 ? 41.806 -103.710 92.317 1.00 29.01 404 LEU C CA 1
ATOM 10414 C C . LEU C 1 422 ? 40.469 -104.226 92.827 1.00 33.25 404 LEU C C 1
ATOM 10415 O O . LEU C 1 422 ? 40.317 -104.528 94.014 1.00 34.12 404 LEU C O 1
ATOM 10420 N N . TYR C 1 423 ? 39.499 -104.312 91.912 1.00 29.37 405 TYR C N 1
ATOM 10421 C CA . TYR C 1 423 ? 38.146 -104.805 92.167 1.00 29.07 405 TYR C CA 1
ATOM 10422 C C . TYR C 1 423 ? 37.695 -105.764 91.077 1.00 32.35 405 TYR C C 1
ATOM 10423 O O . TYR C 1 423 ? 38.124 -105.668 89.925 1.00 29.91 405 TYR C O 1
ATOM 10432 N N . LYS C 1 424 ? 36.781 -106.658 91.451 1.00 29.54 406 LYS C N 1
ATOM 10433 C CA . LYS C 1 424 ? 36.157 -107.634 90.574 1.00 28.97 406 LYS C CA 1
ATOM 10434 C C . LYS C 1 424 ? 34.708 -107.199 90.356 1.00 32.13 406 LYS C C 1
ATOM 10435 O O . LYS C 1 424 ? 34.102 -106.625 91.258 1.00 32.10 406 LYS C O 1
ATOM 10441 N N . TYR C 1 425 ? 34.144 -107.502 89.183 1.00 28.76 407 TYR C N 1
ATOM 10442 C CA . TYR C 1 425 ? 32.730 -107.250 88.896 1.00 27.68 407 TYR C CA 1
ATOM 10443 C C . TYR C 1 425 ? 32.171 -108.410 88.055 1.00 31.44 407 TYR C C 1
ATOM 10444 O O . TYR C 1 425 ? 32.931 -109.149 87.418 1.00 29.05 407 TYR C O 1
ATOM 10453 N N . SER C 1 426 ? 30.840 -108.556 88.055 1.00 30.94 408 SER C N 1
ATOM 10454 C CA . SER C 1 426 ? 30.132 -109.582 87.281 1.00 31.40 408 SER C CA 1
ATOM 10455 C C . SER C 1 426 ? 29.216 -108.933 86.258 1.00 36.33 408 SER C C 1
ATOM 10456 O O . SER C 1 426 ? 28.957 -109.532 85.212 1.00 37.39 408 SER C O 1
ATOM 10459 N N . ASP C 1 427 ? 28.703 -107.726 86.566 1.00 32.48 409 ASP C N 1
ATOM 10460 C CA . ASP C 1 427 ? 27.797 -106.992 85.683 1.00 32.31 409 ASP C CA 1
ATOM 10461 C C . ASP C 1 427 ? 28.468 -105.722 85.127 1.00 33.65 409 ASP C C 1
ATOM 10462 O O . ASP C 1 427 ? 28.941 -104.880 85.901 1.00 31.96 409 ASP C O 1
ATOM 10467 N N . PHE C 1 428 ? 28.507 -105.600 83.782 1.00 28.73 410 PHE C N 1
ATOM 10468 C CA . PHE C 1 428 ? 29.111 -104.460 83.094 1.00 27.24 410 PHE C CA 1
ATOM 10469 C C . PHE C 1 428 ? 28.474 -103.110 83.468 1.00 29.97 410 PHE C C 1
ATOM 10470 O O . PHE C 1 428 ? 29.206 -102.155 83.735 1.00 29.85 410 PHE C O 1
ATOM 10478 N N . LYS C 1 429 ? 27.126 -103.031 83.467 1.00 26.61 411 LYS C N 1
ATOM 10479 C CA . LYS C 1 429 ? 26.378 -101.818 83.814 1.00 27.61 411 LYS C CA 1
ATOM 10480 C C . LYS C 1 429 ? 26.770 -101.349 85.228 1.00 31.40 411 LYS C C 1
ATOM 10481 O O . LYS C 1 429 ? 26.939 -100.148 85.452 1.00 29.49 411 LYS C O 1
ATOM 10487 N N . GLU C 1 430 ? 26.949 -102.319 86.155 1.00 28.04 412 GLU C N 1
ATOM 10488 C CA . GLU C 1 430 ? 27.337 -102.083 87.544 1.00 27.52 412 GLU C CA 1
ATOM 10489 C C . GLU C 1 430 ? 28.766 -101.585 87.640 1.00 30.04 412 GLU C C 1
ATOM 10490 O O . GLU C 1 430 ? 29.045 -100.746 88.484 1.00 29.03 412 GLU C O 1
ATOM 10496 N N . ALA C 1 431 ? 29.668 -102.096 86.778 1.00 26.95 413 ALA C N 1
ATOM 10497 C CA . ALA C 1 431 ? 31.059 -101.644 86.726 1.00 26.13 413 ALA C CA 1
ATOM 10498 C C . ALA C 1 431 ? 31.109 -100.162 86.306 1.00 27.63 413 ALA C C 1
ATOM 10499 O O . ALA C 1 431 ? 31.861 -99.400 86.899 1.00 26.26 413 ALA C O 1
ATOM 10501 N N . VAL C 1 432 ? 30.275 -99.754 85.303 1.00 25.12 414 VAL C N 1
ATOM 10502 C CA . VAL C 1 432 ? 30.177 -98.372 84.809 1.00 23.51 414 VAL C CA 1
ATOM 10503 C C . VAL C 1 432 ? 29.681 -97.458 85.957 1.00 27.61 414 VAL C C 1
ATOM 10504 O O . VAL C 1 432 ? 30.251 -96.393 86.194 1.00 26.31 414 VAL C O 1
ATOM 10508 N N . LYS C 1 433 ? 28.644 -97.919 86.674 1.00 24.98 415 LYS C N 1
ATOM 10509 C CA . LYS C 1 433 ? 28.054 -97.229 87.807 1.00 26.36 415 LYS C CA 1
ATOM 10510 C C . LYS C 1 433 ? 29.114 -97.051 88.915 1.00 29.89 415 LYS C C 1
ATOM 10511 O O . LYS C 1 433 ? 29.212 -95.968 89.493 1.00 28.04 415 LYS C O 1
ATOM 10517 N N . GLU C 1 434 ? 29.938 -98.099 89.159 1.00 26.48 416 GLU C N 1
ATOM 10518 C CA . GLU C 1 434 ? 31.011 -98.009 90.145 1.00 27.03 416 GLU C CA 1
ATOM 10519 C C . GLU C 1 434 ? 32.139 -97.039 89.707 1.00 29.86 416 GLU C C 1
ATOM 10520 O O . GLU C 1 434 ? 32.721 -96.351 90.552 1.00 28.87 416 GLU C O 1
ATOM 10526 N N . CYS C 1 435 ? 32.429 -96.969 88.392 1.00 27.27 417 CYS C N 1
ATOM 10527 C CA . CYS C 1 435 ? 33.407 -96.029 87.816 1.00 26.21 417 CYS C CA 1
ATOM 10528 C C . CYS C 1 435 ? 32.982 -94.595 88.132 1.00 26.78 417 CYS C C 1
ATOM 10529 O O . CYS C 1 435 ? 33.824 -93.759 88.462 1.00 27.19 417 CYS C O 1
ATOM 10532 N N . ASN C 1 436 ? 31.672 -94.338 88.046 1.00 22.67 418 ASN C N 1
ATOM 10533 C CA . ASN C 1 436 ? 31.020 -93.059 88.306 1.00 23.63 418 ASN C CA 1
ATOM 10534 C C . ASN C 1 436 ? 30.849 -92.757 89.781 1.00 29.32 418 ASN C C 1
ATOM 10535 O O . ASN C 1 436 ? 30.545 -91.612 90.112 1.00 28.36 418 ASN C O 1
ATOM 10540 N N . ASN C 1 437 ? 31.037 -93.772 90.664 1.00 27.17 419 ASN C N 1
ATOM 10541 C CA . ASN C 1 437 ? 30.878 -93.650 92.113 1.00 27.10 419 ASN C CA 1
ATOM 10542 C C . ASN C 1 437 ? 32.115 -92.968 92.742 1.00 31.02 419 ASN C C 1
ATOM 10543 O O . ASN C 1 437 ? 32.912 -93.575 93.475 1.00 29.24 419 ASN C O 1
ATOM 10548 N N . THR C 1 438 ? 32.250 -91.676 92.422 1.00 27.58 420 THR C N 1
ATOM 10549 C CA . THR C 1 438 ? 33.345 -90.799 92.820 1.00 26.45 420 THR C CA 1
ATOM 10550 C C . THR C 1 438 ? 32.876 -89.336 92.700 1.00 30.63 420 THR C C 1
ATOM 10551 O O . THR C 1 438 ? 31.949 -89.051 91.941 1.00 29.87 420 THR C O 1
ATOM 10555 N N . HIS C 1 439 ? 33.534 -88.426 93.408 1.00 29.16 421 HIS C N 1
ATOM 10556 C CA . HIS C 1 439 ? 33.239 -86.999 93.329 1.00 30.92 421 HIS C CA 1
ATOM 10557 C C . HIS C 1 439 ? 34.122 -86.310 92.277 1.00 31.62 421 HIS C C 1
ATOM 10558 O O . HIS C 1 439 ? 33.980 -85.115 92.038 1.00 30.57 421 HIS C O 1
ATOM 10565 N N . TYR C 1 440 ? 35.013 -87.081 91.630 1.00 27.16 422 TYR C N 1
ATOM 10566 C CA . TYR C 1 440 ? 35.874 -86.611 90.540 1.00 26.42 422 TYR C CA 1
ATOM 10567 C C . TYR C 1 440 ? 35.225 -87.039 89.201 1.00 26.80 422 TYR C C 1
ATOM 10568 O O . TYR C 1 440 ? 34.248 -87.782 89.204 1.00 26.06 422 TYR C O 1
ATOM 10577 N N . GLY C 1 441 ? 35.759 -86.570 88.078 1.00 23.16 423 GLY C N 1
ATOM 10578 C CA . GLY C 1 441 ? 35.232 -86.911 86.761 1.00 22.68 423 GLY C CA 1
ATOM 10579 C C . GLY C 1 441 ? 36.121 -86.448 85.630 1.00 27.08 423 GLY C C 1
ATOM 10580 O O . GLY C 1 441 ? 35.654 -85.787 84.708 1.00 25.32 423 GLY C O 1
ATOM 10581 N N . LEU C 1 442 ? 37.402 -86.808 85.685 1.00 25.15 424 LEU C N 1
ATOM 10582 C CA . LEU C 1 442 ? 38.379 -86.378 84.696 1.00 25.93 424 LEU C CA 1
ATOM 10583 C C . LEU C 1 442 ? 38.428 -87.322 83.497 1.00 29.58 424 LEU C C 1
ATOM 10584 O O . LEU C 1 442 ? 37.968 -86.955 82.413 1.00 28.57 424 LEU C O 1
ATOM 10589 N N . GLN C 1 443 ? 38.949 -88.540 83.691 1.00 27.20 425 GLN C N 1
ATOM 10590 C CA . GLN C 1 443 ? 39.038 -89.555 82.644 1.00 26.17 425 GLN C CA 1
ATOM 10591 C C . GLN C 1 443 ? 38.747 -90.936 83.178 1.00 28.95 425 GLN C C 1
ATOM 10592 O O . GLN C 1 443 ? 38.842 -91.178 84.376 1.00 29.53 425 GLN C O 1
ATOM 10598 N N . SER C 1 444 ? 38.334 -91.827 82.277 1.00 25.85 426 SER C N 1
ATOM 10599 C CA . SER C 1 444 ? 38.034 -93.233 82.536 1.00 25.68 426 SER C CA 1
ATOM 10600 C C . SER C 1 444 ? 38.593 -94.049 81.387 1.00 29.49 426 SER C C 1
ATOM 10601 O O . SER C 1 444 ? 38.754 -93.524 80.296 1.00 28.86 426 SER C O 1
ATOM 10604 N N . GLY C 1 445 ? 38.879 -95.321 81.649 1.00 26.48 427 GLY C N 1
ATOM 10605 C CA . GLY C 1 445 ? 39.392 -96.257 80.663 1.00 25.45 427 GLY C CA 1
ATOM 10606 C C . GLY C 1 445 ? 38.498 -97.477 80.589 1.00 28.15 427 GLY C C 1
ATOM 10607 O O . GLY C 1 445 ? 37.821 -97.827 81.563 1.00 26.72 427 GLY C O 1
ATOM 10608 N N . ILE C 1 446 ? 38.446 -98.095 79.423 1.00 24.16 428 ILE C N 1
ATOM 10609 C CA . ILE C 1 446 ? 37.681 -99.312 79.186 1.00 24.80 428 ILE C CA 1
ATOM 10610 C C . ILE C 1 446 ? 38.393 -100.178 78.128 1.00 29.17 428 ILE C C 1
ATOM 10611 O O . ILE C 1 446 ? 38.743 -99.678 77.054 1.00 28.39 428 ILE C O 1
ATOM 10616 N N . PHE C 1 447 ? 38.602 -101.458 78.444 1.00 25.33 429 PHE C N 1
ATOM 10617 C CA . PHE C 1 447 ? 39.113 -102.452 77.502 1.00 25.13 429 PHE C CA 1
ATOM 10618 C C . PHE C 1 447 ? 37.934 -103.335 77.123 1.00 26.68 429 PHE C C 1
ATOM 10619 O O . PHE C 1 447 ? 37.337 -103.979 77.988 1.00 24.34 429 PHE C O 1
ATOM 10627 N N . THR C 1 448 ? 37.555 -103.306 75.844 1.00 23.63 430 THR C N 1
ATOM 10628 C CA . THR C 1 448 ? 36.400 -104.064 75.328 1.00 23.99 430 THR C CA 1
ATOM 10629 C C . THR C 1 448 ? 36.523 -104.331 73.834 1.00 27.41 430 THR C C 1
ATOM 10630 O O . THR C 1 448 ? 37.062 -103.510 73.097 1.00 27.82 430 THR C O 1
ATOM 10634 N N . LYS C 1 449 ? 35.990 -105.461 73.392 1.00 24.17 431 LYS C N 1
ATOM 10635 C CA . LYS C 1 449 ? 35.909 -105.834 71.975 1.00 23.54 431 LYS C CA 1
ATOM 10636 C C . LYS C 1 449 ? 34.471 -105.613 71.504 1.00 27.24 431 LYS C C 1
ATOM 10637 O O . LYS C 1 449 ? 34.175 -105.773 70.322 1.00 26.52 431 LYS C O 1
ATOM 10643 N N . ASP C 1 450 ? 33.581 -105.258 72.450 1.00 24.11 432 ASP C N 1
ATOM 10644 C CA . ASP C 1 450 ? 32.150 -105.098 72.263 1.00 23.94 432 ASP C CA 1
ATOM 10645 C C . ASP C 1 450 ? 31.774 -103.679 71.850 1.00 27.48 432 ASP C C 1
ATOM 10646 O O . ASP C 1 450 ? 31.978 -102.729 72.601 1.00 27.12 432 ASP C O 1
ATOM 10651 N N . LEU C 1 451 ? 31.195 -103.559 70.647 1.00 23.87 433 LEU C N 1
ATOM 10652 C CA . LEU C 1 451 ? 30.753 -102.302 70.053 1.00 22.64 433 LEU C CA 1
ATOM 10653 C C . LEU C 1 451 ? 29.799 -101.524 70.970 1.00 25.25 433 LEU C C 1
ATOM 10654 O O . LEU C 1 451 ? 29.981 -100.320 71.179 1.00 23.41 433 LEU C O 1
ATOM 10659 N N . ASN C 1 452 ? 28.780 -102.213 71.500 1.00 22.55 434 ASN C N 1
ATOM 10660 C CA . ASN C 1 452 ? 27.762 -101.607 72.369 1.00 21.69 434 ASN C CA 1
ATOM 10661 C C . ASN C 1 452 ? 28.284 -101.223 73.737 1.00 26.30 434 ASN C C 1
ATOM 10662 O O . ASN C 1 452 ? 27.910 -100.169 74.226 1.00 26.68 434 ASN C O 1
ATOM 10667 N N . LYS C 1 453 ? 29.183 -102.023 74.326 1.00 22.94 435 LYS C N 1
ATOM 10668 C CA . LYS C 1 453 ? 29.783 -101.713 75.635 1.00 22.69 435 LYS C CA 1
ATOM 10669 C C . LYS C 1 453 ? 30.671 -100.470 75.530 1.00 26.93 435 LYS C C 1
ATOM 10670 O O . LYS C 1 453 ? 30.656 -99.639 76.431 1.00 27.01 435 LYS C O 1
ATOM 10676 N N . ALA C 1 454 ? 31.408 -100.334 74.404 1.00 23.50 436 ALA C N 1
ATOM 10677 C CA . ALA C 1 454 ? 32.285 -99.198 74.109 1.00 22.36 436 ALA C CA 1
ATOM 10678 C C . ALA C 1 454 ? 31.468 -97.900 74.072 1.00 23.40 436 ALA C C 1
ATOM 10679 O O . ALA C 1 454 ? 31.807 -96.939 74.769 1.00 22.23 436 ALA C O 1
ATOM 10681 N N . PHE C 1 455 ? 30.362 -97.898 73.310 1.00 19.29 437 PHE C N 1
ATOM 10682 C CA . PHE C 1 455 ? 29.508 -96.729 73.170 1.00 19.65 437 PHE C CA 1
ATOM 10683 C C . PHE C 1 455 ? 28.585 -96.499 74.374 1.00 24.20 437 PHE C C 1
ATOM 10684 O O . PHE C 1 455 ? 28.245 -95.352 74.640 1.00 25.14 437 PHE C O 1
ATOM 10692 N N . TYR C 1 456 ? 28.249 -97.548 75.135 1.00 22.37 438 TYR C N 1
ATOM 10693 C CA . TYR C 1 456 ? 27.471 -97.413 76.381 1.00 22.03 438 TYR C CA 1
ATOM 10694 C C . TYR C 1 456 ? 28.364 -96.663 77.386 1.00 25.25 438 TYR C C 1
ATOM 10695 O O . TYR C 1 456 ? 27.899 -95.716 78.035 1.00 24.56 438 TYR C O 1
ATOM 10704 N N . ALA C 1 457 ? 29.651 -97.063 77.476 1.00 22.42 439 ALA C N 1
ATOM 10705 C CA . ALA C 1 457 ? 30.624 -96.418 78.378 1.00 22.94 439 ALA C CA 1
ATOM 10706 C C . ALA C 1 457 ? 30.858 -94.953 77.978 1.00 26.91 439 ALA C C 1
ATOM 10707 O O . ALA C 1 457 ? 30.945 -94.099 78.854 1.00 26.70 439 ALA C O 1
ATOM 10709 N N . PHE C 1 458 ? 30.926 -94.653 76.661 1.00 22.60 440 PHE C N 1
ATOM 10710 C CA . PHE C 1 458 ? 31.094 -93.278 76.190 1.00 21.70 440 PHE C CA 1
ATOM 10711 C C . PHE C 1 458 ? 29.899 -92.423 76.642 1.00 26.33 440 PHE C C 1
ATOM 10712 O O . PHE C 1 458 ? 30.081 -91.324 77.145 1.00 25.81 440 PHE C O 1
ATOM 10720 N N . GLU C 1 459 ? 28.696 -92.968 76.513 1.00 25.23 441 GLU C N 1
ATOM 10721 C CA . GLU C 1 459 ? 27.452 -92.317 76.893 1.00 26.61 441 GLU C CA 1
ATOM 10722 C C . GLU C 1 459 ? 27.258 -92.100 78.408 1.00 29.68 441 GLU C C 1
ATOM 10723 O O . GLU C 1 459 ? 26.767 -91.040 78.801 1.00 26.99 441 GLU C O 1
ATOM 10729 N N . HIS C 1 460 ? 27.611 -93.102 79.241 1.00 26.65 442 HIS C N 1
ATOM 10730 C CA . HIS C 1 460 ? 27.293 -93.072 80.662 1.00 27.64 442 HIS C CA 1
ATOM 10731 C C . HIS C 1 460 ? 28.429 -92.740 81.611 1.00 28.92 442 HIS C C 1
ATOM 10732 O O . HIS C 1 460 ? 28.136 -92.385 82.752 1.00 29.02 442 HIS C O 1
ATOM 10739 N N . MET C 1 461 ? 29.700 -92.798 81.171 1.00 23.83 443 MET C N 1
ATOM 10740 C CA . MET C 1 461 ? 30.806 -92.422 82.078 1.00 22.08 443 MET C CA 1
ATOM 10741 C C . MET C 1 461 ? 30.834 -90.894 82.287 1.00 25.56 443 MET C C 1
ATOM 10742 O O . MET C 1 461 ? 30.877 -90.133 81.325 1.00 26.92 443 MET C O 1
ATOM 10747 N N . GLU C 1 462 ? 30.736 -90.463 83.540 1.00 21.57 444 GLU C N 1
ATOM 10748 C CA . GLU C 1 462 ? 30.645 -89.053 83.939 1.00 21.49 444 GLU C CA 1
ATOM 10749 C C . GLU C 1 462 ? 32.029 -88.415 84.035 1.00 25.42 444 GLU C C 1
ATOM 10750 O O . GLU C 1 462 ? 32.491 -88.055 85.115 1.00 24.10 444 GLU C O 1
ATOM 10756 N N . VAL C 1 463 ? 32.684 -88.298 82.877 1.00 23.03 445 VAL C N 1
ATOM 10757 C CA . VAL C 1 463 ? 34.047 -87.793 82.729 1.00 22.41 445 VAL C CA 1
ATOM 10758 C C . VAL C 1 463 ? 34.140 -86.882 81.506 1.00 25.49 445 VAL C C 1
ATOM 10759 O O . VAL C 1 463 ? 33.221 -86.861 80.682 1.00 25.88 445 VAL C O 1
ATOM 10763 N N . GLY C 1 464 ? 35.276 -86.201 81.365 1.00 22.19 446 GLY C N 1
ATOM 10764 C CA . GLY C 1 464 ? 35.601 -85.394 80.187 1.00 21.82 446 GLY C CA 1
ATOM 10765 C C . GLY C 1 464 ? 36.160 -86.230 79.037 1.00 26.52 446 GLY C C 1
ATOM 10766 O O . GLY C 1 464 ? 36.021 -85.862 77.867 1.00 25.93 446 GLY C O 1
ATOM 10767 N N . GLY C 1 465 ? 36.816 -87.346 79.364 1.00 23.21 447 GLY C N 1
ATOM 10768 C CA . GLY C 1 465 ? 37.428 -88.221 78.372 1.00 22.79 447 GLY C CA 1
ATOM 10769 C C . GLY C 1 465 ? 37.340 -89.693 78.711 1.00 25.85 447 GLY C C 1
ATOM 10770 O O . GLY C 1 465 ? 37.676 -90.093 79.823 1.00 25.24 447 GLY C O 1
ATOM 10771 N N . VAL C 1 466 ? 36.866 -90.502 77.750 1.00 22.18 448 VAL C N 1
ATOM 10772 C CA . VAL C 1 466 ? 36.759 -91.955 77.881 1.00 21.44 448 VAL C CA 1
ATOM 10773 C C . VAL C 1 466 ? 37.849 -92.563 76.983 1.00 25.17 448 VAL C C 1
ATOM 10774 O O . VAL C 1 466 ? 37.832 -92.332 75.785 1.00 22.70 448 VAL C O 1
ATOM 10778 N N . ILE C 1 467 ? 38.791 -93.329 77.576 1.00 23.56 449 ILE C N 1
ATOM 10779 C CA . ILE C 1 467 ? 39.868 -94.008 76.849 1.00 23.15 449 ILE C CA 1
ATOM 10780 C C . ILE C 1 467 ? 39.445 -95.426 76.524 1.00 25.90 449 ILE C C 1
ATOM 10781 O O . ILE C 1 467 ? 39.138 -96.218 77.417 1.00 24.96 449 ILE C O 1
ATOM 10786 N N . LEU C 1 468 ? 39.349 -95.697 75.229 1.00 21.90 450 LEU C N 1
ATOM 10787 C CA . LEU C 1 468 ? 38.909 -96.970 74.705 1.00 21.84 450 LEU C CA 1
ATOM 10788 C C . LEU C 1 468 ? 40.130 -97.790 74.269 1.00 26.54 450 LEU C C 1
ATOM 10789 O O . LEU C 1 468 ? 40.885 -97.396 73.374 1.00 25.83 450 LEU C O 1
ATOM 10794 N N . ASN C 1 469 ? 40.309 -98.922 74.939 1.00 25.53 451 ASN C N 1
ATOM 10795 C CA . ASN C 1 469 ? 41.361 -99.930 74.738 1.00 26.58 451 ASN C CA 1
ATOM 10796 C C . ASN C 1 469 ? 42.764 -99.379 75.053 1.00 30.99 451 ASN C C 1
ATOM 10797 O O . ASN C 1 469 ? 43.757 -99.661 74.386 1.00 32.30 451 ASN C O 1
ATOM 10802 N N . ASP C 1 470 ? 42.803 -98.599 76.123 1.00 26.37 452 ASP C N 1
ATOM 10803 C CA . ASP C 1 470 ? 43.966 -98.056 76.808 1.00 25.77 452 ASP C CA 1
ATOM 10804 C C . ASP C 1 470 ? 43.456 -97.624 78.170 1.00 30.72 452 ASP C C 1
ATOM 10805 O O . ASP C 1 470 ? 42.236 -97.556 78.394 1.00 29.26 452 ASP C O 1
ATOM 10810 N N . SER C 1 471 ? 44.381 -97.404 79.109 1.00 27.77 453 SER C N 1
ATOM 10811 C CA . SER C 1 471 ? 44.068 -96.973 80.452 1.00 26.30 453 SER C CA 1
ATOM 10812 C C . SER C 1 471 ? 43.645 -95.473 80.417 1.00 30.35 453 SER C C 1
ATOM 10813 O O . SER C 1 471 ? 43.947 -94.777 79.422 1.0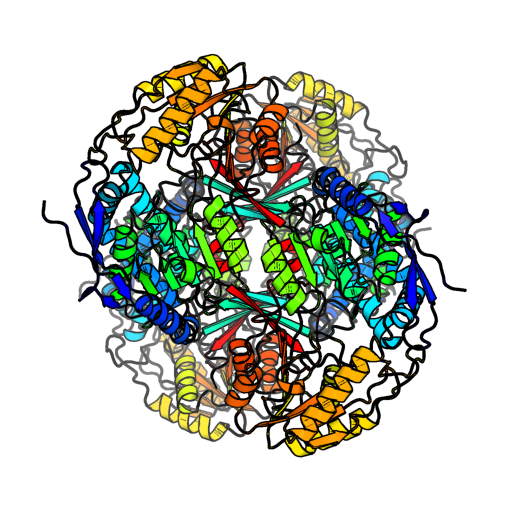0 28.66 453 SER C O 1
ATOM 10816 N N . PRO C 1 472 ? 43.012 -94.953 81.509 1.00 25.87 454 PRO C N 1
ATOM 10817 C CA . PRO C 1 472 ? 42.633 -93.522 81.538 1.00 25.53 454 PRO C CA 1
ATOM 10818 C C . PRO C 1 472 ? 43.805 -92.535 81.559 1.00 29.05 454 PRO C C 1
ATOM 10819 O O . PRO C 1 472 ? 43.573 -91.324 81.490 1.00 26.46 454 PRO C O 1
ATOM 10823 N N . ALA C 1 473 ? 45.051 -93.034 81.700 1.00 27.30 455 ALA C N 1
ATOM 10824 C CA . ALA C 1 473 ? 46.230 -92.169 81.789 1.00 28.25 455 ALA C CA 1
ATOM 10825 C C . ALA C 1 473 ? 46.693 -91.590 80.434 1.00 33.52 455 ALA C C 1
ATOM 10826 O O . ALA C 1 473 ? 47.677 -90.855 80.381 1.00 36.06 455 ALA C O 1
ATOM 10828 N N . LEU C 1 474 ? 45.940 -91.839 79.372 1.00 28.08 456 LEU C N 1
ATOM 10829 C CA . LEU C 1 474 ? 46.265 -91.341 78.049 1.00 25.59 456 LEU C CA 1
ATOM 10830 C C . LEU C 1 474 ? 45.763 -89.907 77.794 1.00 28.58 456 LEU C C 1
ATOM 10831 O O . LEU C 1 474 ? 44.590 -89.598 78.009 1.00 28.34 456 LEU C O 1
ATOM 10836 N N . ARG C 1 475 ? 46.671 -89.051 77.334 1.00 24.57 457 ARG C N 1
ATOM 10837 C CA . ARG C 1 475 ? 46.371 -87.689 76.923 1.00 25.78 457 ARG C CA 1
ATOM 10838 C C . ARG C 1 475 ? 47.150 -87.298 75.666 1.00 29.30 457 ARG C C 1
ATOM 10839 O O . ARG C 1 475 ? 48.377 -87.357 75.655 1.00 29.39 457 ARG C O 1
ATOM 10847 N N . VAL C 1 476 ? 46.422 -86.862 74.628 1.00 27.32 458 VAL C N 1
ATOM 10848 C CA . VAL C 1 476 ? 46.988 -86.298 73.407 1.00 26.99 458 VAL C CA 1
ATOM 10849 C C . VAL C 1 476 ? 46.902 -84.785 73.624 1.00 29.50 458 VAL C C 1
ATOM 10850 O O . VAL C 1 476 ? 45.855 -84.284 74.027 1.00 26.80 458 VAL C O 1
ATOM 10854 N N . ASP C 1 477 ? 47.992 -84.058 73.355 1.00 28.40 459 ASP C N 1
ATOM 10855 C CA . ASP C 1 477 ? 48.083 -82.620 73.627 1.00 28.57 459 ASP C CA 1
ATOM 10856 C C . ASP C 1 477 ? 47.123 -81.743 72.786 1.00 32.70 459 ASP C C 1
ATOM 10857 O O . ASP C 1 477 ? 46.965 -80.554 73.095 1.00 31.35 459 ASP C O 1
ATOM 10862 N N . SER C 1 478 ? 46.404 -82.355 71.821 1.00 29.26 460 SER C N 1
ATOM 10863 C CA . SER C 1 478 ? 45.394 -81.674 71.011 1.00 28.45 460 SER C CA 1
ATOM 10864 C C . SER C 1 478 ? 43.944 -82.006 71.423 1.00 31.42 460 SER C C 1
ATOM 10865 O O . SER C 1 478 ? 43.016 -81.337 70.954 1.00 31.52 460 SER C O 1
ATOM 10868 N N . GLN C 1 479 ? 43.745 -83.052 72.255 1.00 26.91 461 GLN C N 1
ATOM 10869 C CA . GLN C 1 479 ? 42.405 -83.466 72.694 1.00 26.24 461 GLN C CA 1
ATOM 10870 C C . GLN C 1 479 ? 41.758 -82.482 73.687 1.00 29.11 461 GLN C C 1
ATOM 10871 O O . GLN C 1 479 ? 42.493 -81.866 74.471 1.00 28.94 461 GLN C O 1
ATOM 10877 N N . PRO C 1 480 ? 40.399 -82.382 73.761 1.00 24.78 462 PRO C N 1
ATOM 10878 C CA . PRO C 1 480 ? 39.805 -81.556 74.833 1.00 23.55 462 PRO C CA 1
ATOM 10879 C C . PRO C 1 480 ? 40.005 -82.297 76.158 1.00 29.12 462 PRO C C 1
ATOM 10880 O O . PRO C 1 480 ? 39.529 -83.418 76.330 1.00 29.36 462 PRO C O 1
ATOM 10884 N N . TYR C 1 481 ? 40.831 -81.721 77.034 1.00 25.85 463 TYR C N 1
ATOM 10885 C CA . TYR C 1 481 ? 41.202 -82.326 78.301 1.00 25.47 463 TYR C CA 1
ATOM 10886 C C . TYR C 1 481 ? 40.644 -81.528 79.474 1.00 30.62 463 TYR C C 1
ATOM 10887 O O . TYR C 1 481 ? 40.862 -80.323 79.586 1.00 29.66 463 TYR C O 1
ATOM 10896 N N . GLY C 1 482 ? 39.947 -82.225 80.351 1.00 28.22 464 GLY C N 1
ATOM 10897 C CA . GLY C 1 482 ? 39.317 -81.624 81.515 1.00 27.98 464 GLY C CA 1
ATOM 10898 C C . GLY C 1 482 ? 38.216 -82.513 82.029 1.00 33.34 464 GLY C C 1
ATOM 10899 O O . GLY C 1 482 ? 38.013 -83.624 81.527 1.00 33.06 464 GLY C O 1
ATOM 10900 N N . GLY C 1 483 ? 37.531 -82.063 83.055 1.00 31.93 465 GLY C N 1
ATOM 10901 C CA . GLY C 1 483 ? 36.524 -82.937 83.618 1.00 32.09 465 GLY C CA 1
ATOM 10902 C C . GLY C 1 483 ? 35.258 -82.349 84.168 1.00 33.42 465 GLY C C 1
ATOM 10903 O O . GLY C 1 483 ? 34.971 -81.156 84.036 1.00 32.69 465 GLY C O 1
ATOM 10904 N N . LEU C 1 484 ? 34.488 -83.252 84.767 1.00 28.51 466 LEU C N 1
ATOM 10905 C CA . LEU C 1 484 ? 33.207 -82.968 85.405 1.00 26.54 466 LEU C CA 1
ATOM 10906 C C . LEU C 1 484 ? 33.415 -83.065 86.892 1.00 26.25 466 LEU C C 1
ATOM 10907 O O . LEU C 1 484 ? 34.506 -83.452 87.349 1.00 25.31 466 LEU C O 1
ATOM 10912 N N . LYS C 1 485 ? 32.370 -82.728 87.654 1.00 22.85 467 LYS C N 1
ATOM 10913 C CA . LYS C 1 485 ? 32.335 -82.805 89.113 1.00 21.44 467 LYS C CA 1
ATOM 10914 C C . LYS C 1 485 ? 33.503 -82.002 89.774 1.00 26.52 467 LYS C C 1
ATOM 10915 O O . LYS C 1 485 ? 33.684 -80.831 89.429 1.00 26.08 467 LYS C O 1
ATOM 10921 N N . ASP C 1 486 ? 34.280 -82.609 90.693 1.00 24.73 468 ASP C N 1
ATOM 10922 C CA . ASP C 1 486 ? 35.382 -81.920 91.379 1.00 25.66 468 ASP C CA 1
ATOM 10923 C C . ASP C 1 486 ? 36.675 -81.827 90.569 1.00 29.12 468 ASP C C 1
ATOM 10924 O O . ASP C 1 486 ? 37.625 -81.181 91.026 1.00 28.87 468 ASP C O 1
ATOM 10929 N N . SER C 1 487 ? 36.693 -82.398 89.356 1.00 25.85 469 SER C N 1
ATOM 10930 C CA . SER C 1 487 ? 37.871 -82.384 88.481 1.00 25.47 469 SER C CA 1
ATOM 10931 C C . SER C 1 487 ? 38.111 -81.048 87.766 1.00 28.64 469 SER C C 1
ATOM 10932 O O . SER C 1 487 ? 39.174 -80.860 87.187 1.00 27.60 469 SER C O 1
ATOM 10935 N N . GLY C 1 488 ? 37.164 -80.125 87.869 1.00 26.64 470 GLY C N 1
ATOM 10936 C CA . GLY C 1 488 ? 37.319 -78.779 87.339 1.00 26.88 470 GLY C CA 1
ATOM 10937 C C . GLY C 1 488 ? 36.212 -78.281 86.440 1.00 30.49 470 GLY C C 1
ATOM 10938 O O . GLY C 1 488 ? 35.109 -78.824 86.437 1.00 29.00 470 GLY C O 1
ATOM 10939 N N . ILE C 1 489 ? 36.521 -77.216 85.693 1.00 28.30 471 ILE C N 1
ATOM 10940 C CA . ILE C 1 489 ? 35.644 -76.569 84.722 1.00 28.91 471 ILE C CA 1
ATOM 10941 C C . ILE C 1 489 ? 36.443 -76.182 83.485 1.00 29.28 471 ILE C C 1
ATOM 10942 O O . ILE C 1 489 ? 37.578 -75.696 83.591 1.00 27.36 471 ILE C O 1
ATOM 10947 N N . GLN C 1 490 ? 35.814 -76.357 82.307 1.00 24.47 472 GLN C N 1
ATOM 10948 C CA . GLN C 1 490 ? 36.360 -76.062 80.970 1.00 24.70 472 GLN C CA 1
ATOM 10949 C C . GLN C 1 490 ? 37.403 -77.082 80.524 1.00 27.62 472 GLN C C 1
ATOM 10950 O O . GLN C 1 490 ? 37.625 -78.098 81.183 1.00 26.96 472 GLN C O 1
ATOM 10956 N N . ARG C 1 491 ? 37.985 -76.844 79.358 1.00 25.72 473 ARG C N 1
ATOM 10957 C CA . ARG C 1 491 ? 38.936 -77.761 78.761 1.00 25.54 473 ARG C CA 1
ATOM 10958 C C . ARG C 1 491 ? 40.213 -77.091 78.337 1.00 29.30 473 ARG C C 1
ATOM 10959 O O . ARG C 1 491 ? 40.199 -75.970 77.838 1.00 29.51 473 ARG C O 1
ATOM 10967 N N . GLU C 1 492 ? 41.307 -77.829 78.490 1.00 26.03 474 GLU C N 1
ATOM 10968 C CA . GLU C 1 492 ? 42.619 -77.525 77.962 1.00 25.68 474 GLU C CA 1
ATOM 10969 C C . GLU C 1 492 ? 42.824 -78.480 76.781 1.00 27.75 474 GLU C C 1
ATOM 10970 O O . GLU C 1 492 ? 41.885 -79.193 76.388 1.00 26.66 474 GLU C O 1
ATOM 10976 N N . GLY C 1 493 ? 43.988 -78.419 76.165 1.00 24.52 475 GLY C N 1
ATOM 10977 C CA . GLY C 1 493 ? 44.214 -78.972 74.834 1.00 24.80 475 GLY C CA 1
ATOM 10978 C C . GLY C 1 493 ? 44.139 -77.681 74.035 1.00 27.93 475 GLY C C 1
ATOM 10979 O O . GLY C 1 493 ? 43.192 -76.897 74.203 1.00 25.37 475 GLY C O 1
ATOM 10980 N N . VAL C 1 494 ? 45.203 -77.381 73.287 1.00 25.13 476 VAL C N 1
ATOM 10981 C CA . VAL C 1 494 ? 45.493 -76.077 72.693 1.00 23.86 476 VAL C CA 1
ATOM 10982 C C . VAL C 1 494 ? 44.272 -75.316 72.133 1.00 25.85 476 VAL C C 1
ATOM 10983 O O . VAL C 1 494 ? 44.030 -74.201 72.601 1.00 24.53 476 VAL C O 1
ATOM 10987 N N . LYS C 1 495 ? 43.528 -75.872 71.145 1.00 23.76 477 LYS C N 1
ATOM 10988 C CA . LYS C 1 495 ? 42.408 -75.137 70.535 1.00 22.63 477 LYS C CA 1
ATOM 10989 C C . LYS C 1 495 ? 41.246 -74.856 71.524 1.00 25.50 477 LYS C C 1
ATOM 10990 O O . LYS C 1 495 ? 40.602 -73.816 71.420 1.00 24.87 477 LYS C O 1
ATOM 10996 N N . TYR C 1 496 ? 41.051 -75.722 72.527 1.00 24.16 478 TYR C N 1
ATOM 10997 C CA . TYR C 1 496 ? 40.018 -75.523 73.566 1.00 23.64 478 TYR C CA 1
ATOM 10998 C C . TYR C 1 496 ? 40.455 -74.486 74.597 1.00 26.06 478 TYR C C 1
ATOM 10999 O O . TYR C 1 496 ? 39.653 -73.636 74.994 1.00 25.60 478 TYR C O 1
ATOM 11008 N N . ALA C 1 497 ? 41.736 -74.516 75.006 1.00 23.27 479 ALA C N 1
ATOM 11009 C CA . ALA C 1 497 ? 42.266 -73.515 75.941 1.00 22.75 479 ALA C CA 1
ATOM 11010 C C . ALA C 1 497 ? 42.214 -72.103 75.299 1.00 25.90 479 ALA C C 1
ATOM 11011 O O . ALA C 1 497 ? 41.970 -71.120 76.001 1.00 24.92 479 ALA C O 1
ATOM 11013 N N . MET C 1 498 ? 42.437 -72.025 73.960 1.00 21.52 480 MET C N 1
ATOM 11014 C CA . MET C 1 498 ? 42.392 -70.779 73.189 1.00 21.05 480 MET C CA 1
ATOM 11015 C C . MET C 1 498 ? 41.002 -70.171 73.189 1.00 26.55 480 MET C C 1
ATOM 11016 O O . MET C 1 498 ? 40.874 -68.957 73.225 1.00 25.52 480 MET C O 1
ATOM 11021 N N . ASP C 1 499 ? 39.967 -71.008 73.168 1.00 27.32 481 ASP C N 1
ATOM 11022 C CA . ASP C 1 499 ? 38.569 -70.570 73.209 1.00 28.70 481 ASP C CA 1
ATOM 11023 C C . ASP C 1 499 ? 38.223 -69.782 74.470 1.00 30.09 481 ASP C C 1
ATOM 11024 O O . ASP C 1 499 ? 37.510 -68.787 74.389 1.00 30.09 481 ASP C O 1
ATOM 11029 N N . ASP C 1 500 ? 38.751 -70.207 75.630 1.00 26.39 482 ASP C N 1
ATOM 11030 C CA . ASP C 1 500 ? 38.564 -69.529 76.908 1.00 25.79 482 ASP C CA 1
ATOM 11031 C C . ASP C 1 500 ? 39.320 -68.191 76.994 1.00 29.00 482 ASP C C 1
ATOM 11032 O O . ASP C 1 500 ? 38.971 -67.353 77.822 1.00 30.21 482 ASP C O 1
ATOM 11037 N N . MET C 1 501 ? 40.349 -68.000 76.139 1.00 23.78 483 MET C N 1
ATOM 11038 C CA . MET C 1 501 ? 41.147 -66.784 76.057 1.00 23.50 483 MET C CA 1
ATOM 11039 C C . MET C 1 501 ? 40.643 -65.844 74.961 1.00 25.32 483 MET C C 1
ATOM 11040 O O . MET C 1 501 ? 41.297 -64.849 74.623 1.00 24.21 483 MET C O 1
ATOM 11045 N N . LEU C 1 502 ? 39.477 -66.167 74.401 1.00 21.72 484 LEU C N 1
ATOM 11046 C CA . LEU C 1 502 ? 38.879 -65.395 73.319 1.00 21.73 484 LEU C CA 1
ATOM 11047 C C . LEU C 1 502 ? 37.472 -64.920 73.688 1.00 28.08 484 LEU C C 1
ATOM 11048 O O . LEU C 1 502 ? 36.723 -65.650 74.333 1.00 27.61 484 LEU C O 1
ATOM 11053 N N . GLU C 1 503 ? 37.131 -63.694 73.282 1.00 24.22 485 GLU C N 1
ATOM 11054 C CA . GLU C 1 503 ? 35.802 -63.125 73.467 1.00 23.56 485 GLU C CA 1
ATOM 11055 C C . GLU C 1 503 ? 35.126 -62.979 72.115 1.00 27.24 485 GLU C C 1
ATOM 11056 O O . GLU C 1 503 ? 35.758 -62.578 71.147 1.00 26.04 485 GLU C O 1
ATOM 11062 N N . THR C 1 504 ? 33.847 -63.311 72.059 1.00 24.95 486 THR C N 1
ATOM 11063 C CA . THR C 1 504 ? 33.045 -63.194 70.845 1.00 25.03 486 THR C CA 1
ATOM 11064 C C . THR C 1 504 ? 32.553 -61.751 70.663 1.00 27.63 486 THR C C 1
ATOM 11065 O O . THR C 1 504 ? 32.056 -61.146 71.608 1.00 27.93 486 THR C O 1
ATOM 11069 N N . LYS C 1 505 ? 32.673 -61.225 69.437 1.00 23.02 487 LYS C N 1
ATOM 11070 C CA . LYS C 1 505 ? 32.136 -59.913 69.079 1.00 22.07 487 LYS C CA 1
ATOM 11071 C C . LYS C 1 505 ? 31.430 -60.058 67.744 1.00 24.87 487 LYS C C 1
ATOM 11072 O O . LYS C 1 505 ? 31.991 -60.623 66.809 1.00 23.79 487 LYS C O 1
ATOM 11078 N N . VAL C 1 506 ? 30.212 -59.541 67.649 1.00 22.37 488 VAL C N 1
ATOM 11079 C CA . VAL C 1 506 ? 29.445 -59.586 66.388 1.00 21.90 488 VAL C CA 1
ATOM 11080 C C . VAL C 1 506 ? 29.271 -58.174 65.802 1.00 26.54 488 VAL C C 1
ATOM 11081 O O . VAL C 1 506 ? 29.005 -57.231 66.531 1.00 28.11 488 VAL C O 1
ATOM 11085 N N . LEU C 1 507 ? 29.431 -58.048 64.488 1.00 22.24 489 LEU C N 1
ATOM 11086 C CA . LEU C 1 507 ? 29.170 -56.836 63.736 1.00 22.30 489 LEU C CA 1
ATOM 11087 C C . LEU C 1 507 ? 27.837 -57.105 63.028 1.00 26.84 489 LEU C C 1
ATOM 11088 O O . LEU C 1 507 ? 27.780 -57.931 62.122 1.00 25.16 489 LEU C O 1
ATOM 11093 N N . VAL C 1 508 ? 26.754 -56.494 63.528 1.00 25.80 490 VAL C N 1
ATOM 11094 C CA . VAL C 1 508 ? 25.411 -56.638 62.979 1.00 25.69 490 VAL C CA 1
ATOM 11095 C C . VAL C 1 508 ? 25.282 -55.534 61.942 1.00 30.36 490 VAL C C 1
ATOM 11096 O O . VAL C 1 508 ? 25.393 -54.352 62.269 1.00 28.88 490 VAL C O 1
ATOM 11100 N N . MET C 1 509 ? 25.105 -55.934 60.679 1.00 27.81 491 MET C N 1
ATOM 11101 C CA . MET C 1 509 ? 25.105 -55.036 59.543 1.00 28.16 491 MET C CA 1
ATOM 11102 C C . MET C 1 509 ? 23.732 -54.889 58.908 1.00 30.99 491 MET C C 1
ATOM 11103 O O . MET C 1 509 ? 23.166 -55.851 58.398 1.00 29.86 491 MET C O 1
ATOM 11108 N N . ARG C 1 510 ? 23.218 -53.657 58.926 1.00 28.07 492 ARG C N 1
ATOM 11109 C CA . ARG C 1 510 ? 21.927 -53.284 58.366 1.00 29.21 492 ARG C CA 1
ATOM 11110 C C . ARG C 1 510 ? 22.074 -52.709 56.947 1.00 33.86 492 ARG C C 1
ATOM 11111 O O . ARG C 1 510 ? 22.650 -51.634 56.761 1.00 35.11 492 ARG C O 1
ATOM 11119 N N . ASN C 1 511 ? 21.558 -53.449 55.959 1.00 29.50 493 ASN C N 1
ATOM 11120 C CA . ASN C 1 511 ? 21.560 -53.119 54.529 1.00 29.86 493 ASN C CA 1
ATOM 11121 C C . ASN C 1 511 ? 22.943 -52.705 53.999 1.00 33.65 493 ASN C C 1
ATOM 11122 O O . ASN C 1 511 ? 23.045 -51.772 53.217 1.00 32.77 493 ASN C O 1
ATOM 11127 N N . VAL C 1 512 ? 24.005 -53.401 54.434 1.00 31.40 494 VAL C N 1
ATOM 11128 C CA . VAL C 1 512 ? 25.361 -53.126 53.959 1.00 30.95 494 VAL C CA 1
ATOM 11129 C C . VAL C 1 512 ? 25.492 -53.725 52.543 1.00 35.01 494 VAL C C 1
ATOM 11130 O O . VAL C 1 512 ? 25.198 -54.899 52.324 1.00 34.79 494 VAL C O 1
ATOM 11134 N N . GLY C 1 513 ? 25.852 -52.888 51.590 1.00 31.84 495 GLY C N 1
ATOM 11135 C CA . GLY C 1 513 ? 25.936 -53.282 50.194 1.00 31.30 495 GLY C CA 1
ATOM 11136 C C . GLY C 1 513 ? 24.794 -52.703 49.392 1.00 36.88 495 GLY C C 1
ATOM 11137 O O . GLY C 1 513 ? 24.670 -53.001 48.209 1.00 37.51 495 GLY C O 1
ATOM 11138 N N . THR C 1 514 ? 23.946 -51.869 50.030 1.00 35.04 496 THR C N 1
ATOM 11139 C CA . THR C 1 514 ? 22.845 -51.155 49.369 1.00 35.59 496 THR C CA 1
ATOM 11140 C C . THR C 1 514 ? 23.401 -49.785 49.003 1.00 37.64 496 THR C C 1
ATOM 11141 O O . THR C 1 514 ? 23.827 -49.026 49.873 1.00 35.91 496 THR C O 1
ATOM 11145 N N . LEU C 1 515 ? 23.435 -49.491 47.717 1.00 35.17 497 LEU C N 1
ATOM 11146 C CA . LEU C 1 515 ? 23.963 -48.221 47.231 1.00 38.31 497 LEU C CA 1
ATOM 11147 C C . LEU C 1 515 ? 22.955 -47.063 47.397 1.00 60.90 497 LEU C C 1
ATOM 11148 O O . LEU C 1 515 ? 21.725 -47.320 47.364 1.00 61.78 497 LEU C O 1
ATOM 11154 N N . THR D 1 36 ? -11.780 -58.282 89.831 1.00 58.69 18 THR D N 1
ATOM 11155 C CA . THR D 1 36 ? -11.366 -59.505 90.523 1.00 57.68 18 THR D CA 1
ATOM 11156 C C . THR D 1 36 ? -10.012 -59.996 89.973 1.00 56.40 18 THR D C 1
ATOM 11157 O O . THR D 1 36 ? -9.916 -60.276 88.770 1.00 55.60 18 THR D O 1
ATOM 11161 N N . PRO D 1 37 ? -8.953 -60.087 90.822 1.00 49.00 19 PRO D N 1
ATOM 11162 C CA . PRO D 1 37 ? -7.646 -60.547 90.306 1.00 46.55 19 PRO D CA 1
ATOM 11163 C C . PRO D 1 37 ? -7.659 -62.019 89.885 1.00 46.28 19 PRO D C 1
ATOM 11164 O O . PRO D 1 37 ? -8.259 -62.844 90.571 1.00 46.09 19 PRO D O 1
ATOM 11168 N N . LYS D 1 38 ? -7.028 -62.342 88.748 1.00 40.27 20 LYS D N 1
ATOM 11169 C CA . LYS D 1 38 ? -6.939 -63.723 88.272 1.00 38.78 20 LYS D CA 1
ATOM 11170 C C . LYS D 1 38 ? -5.990 -64.547 89.172 1.00 41.09 20 LYS D C 1
ATOM 11171 O O . LYS D 1 38 ? -4.914 -64.073 89.530 1.00 39.38 20 LYS D O 1
ATOM 11177 N N . LYS D 1 39 ? -6.399 -65.768 89.537 1.00 38.18 21 LYS D N 1
ATOM 11178 C CA . LYS D 1 39 ? -5.575 -66.663 90.358 1.00 37.88 21 LYS D CA 1
ATOM 11179 C C . LYS D 1 39 ? -4.782 -67.582 89.437 1.00 41.91 21 LYS D C 1
ATOM 11180 O O . LYS D 1 39 ? -5.336 -68.148 88.489 1.00 42.39 21 LYS D O 1
ATOM 11186 N N . TYR D 1 40 ? -3.472 -67.679 89.681 1.00 37.08 22 TYR D N 1
ATOM 11187 C CA . TYR D 1 40 ? -2.562 -68.484 88.876 1.00 35.55 22 TYR D CA 1
ATOM 11188 C C . TYR D 1 40 ? -2.019 -69.656 89.658 1.00 38.75 22 TYR D C 1
ATOM 11189 O O . TYR D 1 40 ? -2.094 -69.673 90.883 1.00 38.63 22 TYR D O 1
ATOM 11198 N N . ASN D 1 41 ? -1.462 -70.640 88.940 1.00 34.46 23 ASN D N 1
ATOM 11199 C CA . ASN D 1 41 ? -0.744 -71.763 89.520 1.00 33.77 23 ASN D CA 1
ATOM 11200 C C . ASN D 1 41 ? 0.731 -71.572 89.224 1.00 35.97 23 ASN D C 1
ATOM 11201 O O . ASN D 1 41 ? 1.090 -70.954 88.226 1.00 36.36 23 ASN D O 1
ATOM 11206 N N . ILE D 1 42 ? 1.587 -72.112 90.089 1.00 30.77 24 ILE D N 1
ATOM 11207 C CA . ILE D 1 42 ? 3.030 -72.140 89.838 1.00 28.07 24 ILE D CA 1
ATOM 11208 C C . ILE D 1 42 ? 3.333 -73.588 89.439 1.00 28.67 24 ILE D C 1
ATOM 11209 O O . ILE D 1 42 ? 2.421 -74.411 89.475 1.00 27.48 24 ILE D O 1
ATOM 11214 N N . PHE D 1 43 ? 4.543 -73.888 88.984 1.00 25.17 25 PHE D N 1
ATOM 11215 C CA . PHE D 1 43 ? 4.863 -75.219 88.476 1.00 23.57 25 PHE D CA 1
ATOM 11216 C C . PHE D 1 43 ? 5.962 -75.876 89.257 1.00 27.61 25 PHE D C 1
ATOM 11217 O O . PHE D 1 43 ? 7.067 -75.349 89.340 1.00 30.22 25 PHE D O 1
ATOM 11225 N N . LEU D 1 44 ? 5.650 -77.021 89.839 1.00 21.76 26 LEU D N 1
ATOM 11226 C CA . LEU D 1 44 ? 6.569 -77.793 90.654 1.00 22.33 26 LEU D CA 1
ATOM 11227 C C . LEU D 1 44 ? 6.663 -79.179 90.061 1.00 28.55 26 LEU D C 1
ATOM 11228 O O . LEU D 1 44 ? 5.686 -79.929 90.077 1.00 28.35 26 LEU D O 1
ATOM 11233 N N . ALA D 1 45 ? 7.861 -79.523 89.547 1.00 26.79 27 ALA D N 1
ATOM 11234 C CA . ALA D 1 45 ? 8.152 -80.822 88.931 1.00 26.89 27 ALA D CA 1
ATOM 11235 C C . ALA D 1 45 ? 7.118 -81.133 87.817 1.00 30.45 27 ALA D C 1
ATOM 11236 O O . ALA D 1 45 ? 6.518 -82.211 87.793 1.00 29.26 27 ALA D O 1
ATOM 11238 N N . SER D 1 46 ? 6.897 -80.130 86.921 1.00 27.40 28 SER D N 1
ATOM 11239 C CA . SER D 1 46 ? 6.004 -80.128 85.749 1.00 27.03 28 SER D CA 1
ATOM 11240 C C . SER D 1 46 ? 4.507 -79.988 86.062 1.00 31.86 28 SER D C 1
ATOM 11241 O O . SER D 1 46 ? 3.691 -79.991 85.143 1.00 30.95 28 SER D O 1
ATOM 11244 N N . LYS D 1 47 ? 4.147 -79.884 87.345 1.00 29.18 29 LYS D N 1
ATOM 11245 C CA . LYS D 1 47 ? 2.746 -79.896 87.747 1.00 29.73 29 LYS D CA 1
ATOM 11246 C C . LYS D 1 47 ? 2.240 -78.574 88.341 1.00 31.26 29 LYS D C 1
ATOM 11247 O O . LYS D 1 47 ? 2.959 -77.944 89.104 1.00 28.50 29 LYS D O 1
ATOM 11253 N N . PRO D 1 48 ? 0.999 -78.147 87.986 1.00 28.44 30 PRO D N 1
ATOM 11254 C CA . PRO D 1 48 ? 0.459 -76.902 88.569 1.00 28.95 30 PRO D CA 1
ATOM 11255 C C . PRO D 1 48 ? 0.167 -77.077 90.057 1.00 32.86 30 PRO D C 1
ATOM 11256 O O . PRO D 1 48 ? -0.429 -78.075 90.454 1.00 33.70 30 PRO D O 1
ATOM 11260 N N . VAL D 1 49 ? 0.678 -76.163 90.877 1.00 27.78 31 VAL D N 1
ATOM 11261 C CA . VAL D 1 49 ? 0.468 -76.193 92.329 1.00 27.90 31 VAL D CA 1
ATOM 11262 C C . VAL D 1 49 ? -0.048 -74.832 92.802 1.00 34.02 31 VAL D C 1
ATOM 11263 O O . VAL D 1 49 ? 0.269 -73.799 92.217 1.00 32.55 31 VAL D O 1
ATOM 11267 N N . ASP D 1 50 ? -0.852 -74.852 93.863 1.00 35.33 32 ASP D N 1
ATOM 11268 C CA . ASP D 1 50 ? -1.463 -73.682 94.463 1.00 36.82 32 ASP D CA 1
ATOM 11269 C C . ASP D 1 50 ? -1.479 -73.850 96.001 1.00 40.68 32 ASP D C 1
ATOM 11270 O O . ASP D 1 50 ? -0.600 -73.315 96.683 1.00 37.62 32 ASP D O 1
ATOM 11275 N N . GLY D 1 51 ? -2.432 -74.645 96.498 1.00 39.68 33 GLY D N 1
ATOM 11276 C CA . GLY D 1 51 ? -2.595 -74.982 97.905 1.00 39.86 33 GLY D CA 1
ATOM 11277 C C . GLY D 1 51 ? -2.756 -73.804 98.840 1.00 44.50 33 GLY D C 1
ATOM 11278 O O . GLY D 1 51 ? -3.442 -72.829 98.510 1.00 44.13 33 GLY D O 1
ATOM 11279 N N . ASP D 1 52 ? -2.120 -73.904 100.025 1.00 41.38 34 ASP D N 1
ATOM 11280 C CA . ASP D 1 52 ? -2.176 -72.875 101.058 1.00 41.53 34 ASP D CA 1
ATOM 11281 C C . ASP D 1 52 ? -0.927 -72.024 101.078 1.00 42.13 34 ASP D C 1
ATOM 11282 O O . ASP D 1 52 ? -0.582 -71.448 102.116 1.00 41.87 34 ASP D O 1
ATOM 11287 N N . ARG D 1 53 ? -0.265 -71.911 99.913 1.00 35.86 35 ARG D N 1
ATOM 11288 C CA . ARG D 1 53 ? 0.925 -71.081 99.756 1.00 34.23 35 ARG D CA 1
ATOM 11289 C C . ARG D 1 53 ? 0.562 -69.596 99.875 1.00 38.19 35 ARG D C 1
ATOM 11290 O O . ARG D 1 53 ? -0.534 -69.189 99.470 1.00 37.86 35 ARG D O 1
ATOM 11298 N N . LYS D 1 54 ? 1.489 -68.794 100.445 1.00 33.54 36 LYS D N 1
ATOM 11299 C CA . LYS D 1 54 ? 1.362 -67.345 100.548 1.00 32.63 36 LYS D CA 1
ATOM 11300 C C . LYS D 1 54 ? 1.127 -66.782 99.113 1.00 35.31 36 LYS D C 1
ATOM 11301 O O . LYS D 1 54 ? 1.686 -67.278 98.127 1.00 31.54 36 LYS D O 1
ATOM 11307 N N . TRP D 1 55 ? 0.206 -65.832 99.013 1.00 33.98 37 TRP D N 1
ATOM 11308 C CA . TRP D 1 55 ? -0.122 -65.210 97.744 1.00 34.39 37 TRP D CA 1
ATOM 11309 C C . TRP D 1 55 ? 0.694 -63.953 97.518 1.00 37.68 37 TRP D C 1
ATOM 11310 O O . TRP D 1 55 ? 0.816 -63.110 98.400 1.00 36.58 37 TRP D O 1
ATOM 11321 N N . LEU D 1 56 ? 1.228 -63.836 96.319 1.00 36.19 38 LEU D N 1
ATOM 11322 C CA . LEU D 1 56 ? 1.983 -62.696 95.837 1.00 37.20 38 LEU D CA 1
ATOM 11323 C C . LEU D 1 56 ? 1.044 -61.922 94.896 1.00 38.38 38 LEU D C 1
ATOM 11324 O O . LEU D 1 56 ? 0.370 -62.528 94.070 1.00 37.85 38 LEU D O 1
ATOM 11329 N N . ASP D 1 57 ? 0.967 -60.598 95.071 1.00 34.62 39 ASP D N 1
ATOM 11330 C CA . ASP D 1 57 ? 0.162 -59.701 94.234 1.00 33.45 39 ASP D CA 1
ATOM 11331 C C . ASP D 1 57 ? 0.952 -59.280 93.014 1.00 36.39 39 ASP D C 1
ATOM 11332 O O . ASP D 1 57 ? 2.098 -58.849 93.146 1.00 36.87 39 ASP D O 1
ATOM 11337 N N . VAL D 1 58 ? 0.343 -59.383 91.832 1.00 32.01 40 VAL D N 1
ATOM 11338 C CA . VAL D 1 58 ? 0.924 -58.875 90.588 1.00 30.93 40 VAL D CA 1
ATOM 11339 C C . VAL D 1 58 ? 0.040 -57.684 90.194 1.00 33.97 40 VAL D C 1
ATOM 11340 O O . VAL D 1 58 ? -1.173 -57.840 90.078 1.00 33.87 40 VAL D O 1
ATOM 11344 N N . THR D 1 59 ? 0.640 -56.490 90.054 1.00 30.68 41 THR D N 1
ATOM 11345 C CA . THR D 1 59 ? -0.101 -55.271 89.718 1.00 30.57 41 THR D CA 1
ATOM 11346 C C . THR D 1 59 ? -0.062 -54.905 88.241 1.00 34.54 41 THR D C 1
ATOM 11347 O O . THR D 1 59 ? 0.899 -55.210 87.529 1.00 31.81 41 THR D O 1
ATOM 11351 N N . ASN D 1 60 ? -1.120 -54.215 87.791 1.00 34.74 42 ASN D N 1
ATOM 11352 C CA . ASN D 1 60 ? -1.206 -53.630 86.454 1.00 34.75 42 ASN D CA 1
ATOM 11353 C C . ASN D 1 60 ? -0.269 -52.409 86.604 1.00 38.11 42 ASN D C 1
ATOM 11354 O O . ASN D 1 60 ? -0.452 -51.609 87.520 1.00 37.49 42 ASN D O 1
ATOM 11359 N N . LYS D 1 61 ? 0.788 -52.338 85.793 1.00 34.33 43 LYS D N 1
ATOM 11360 C CA . LYS D 1 61 ? 1.795 -51.293 85.953 1.00 34.12 43 LYS D CA 1
ATOM 11361 C C . LYS D 1 61 ? 1.319 -49.904 85.509 1.00 39.58 43 LYS D C 1
ATOM 11362 O O . LYS D 1 61 ? 1.979 -48.908 85.831 1.00 40.35 43 LYS D O 1
ATOM 11368 N N . TYR D 1 62 ? 0.145 -49.826 84.863 1.00 36.00 44 TYR D N 1
ATOM 11369 C CA . TYR D 1 62 ? -0.457 -48.549 84.496 1.00 37.44 44 TYR D CA 1
ATOM 11370 C C . TYR D 1 62 ? -1.425 -48.046 85.581 1.00 44.76 44 TYR D C 1
ATOM 11371 O O . TYR D 1 62 ? -1.292 -46.909 86.031 1.00 45.80 44 TYR D O 1
ATOM 11380 N N . THR D 1 63 ? -2.400 -48.887 85.983 1.00 42.21 45 THR D N 1
ATOM 11381 C CA . THR D 1 63 ? -3.446 -48.549 86.959 1.00 42.56 45 THR D CA 1
ATOM 11382 C C . THR D 1 63 ? -3.038 -48.745 88.417 1.00 46.58 45 THR D C 1
ATOM 11383 O O . THR D 1 63 ? -3.649 -48.144 89.301 1.00 46.54 45 THR D O 1
ATOM 11387 N N . ASN D 1 64 ? -2.040 -49.616 88.668 1.00 42.29 46 ASN D N 1
ATOM 11388 C CA . ASN D 1 64 ? -1.535 -50.009 89.998 1.00 41.41 46 ASN D CA 1
ATOM 11389 C C . ASN D 1 64 ? -2.498 -50.960 90.724 1.00 42.66 46 ASN D C 1
ATOM 11390 O O . ASN D 1 64 ? -2.236 -51.328 91.869 1.00 41.56 46 ASN D O 1
ATOM 11395 N N . ASP D 1 65 ? -3.593 -51.387 90.039 1.00 38.34 47 ASP D N 1
ATOM 11396 C CA . ASP D 1 65 ? -4.555 -52.350 90.578 1.00 38.00 47 ASP D CA 1
ATOM 11397 C C . ASP D 1 65 ? -3.951 -53.752 90.611 1.00 40.09 47 ASP D C 1
ATOM 11398 O O . ASP D 1 65 ? -3.182 -54.109 89.707 1.00 38.88 47 ASP D O 1
ATOM 11403 N N . VAL D 1 66 ? -4.328 -54.553 91.638 1.00 35.88 48 VAL D N 1
ATOM 11404 C CA . VAL D 1 66 ? -3.912 -55.953 91.770 1.00 35.20 48 VAL D CA 1
ATOM 11405 C C . VAL D 1 66 ? -4.662 -56.717 90.673 1.00 40.09 48 VAL D C 1
ATOM 11406 O O . VAL D 1 66 ? -5.887 -56.814 90.711 1.00 40.23 48 VAL D O 1
ATOM 11410 N N . ALA D 1 67 ? -3.925 -57.190 89.664 1.00 36.09 49 ALA D N 1
ATOM 11411 C CA . ALA D 1 67 ? -4.526 -57.913 88.548 1.00 36.04 49 ALA D CA 1
ATOM 11412 C C . ALA D 1 67 ? -4.439 -59.418 88.727 1.00 38.25 49 ALA D C 1
ATOM 11413 O O . ALA D 1 67 ? -5.219 -60.158 88.127 1.00 37.17 49 ALA D O 1
ATOM 11415 N N . ALA D 1 68 ? -3.457 -59.879 89.500 1.00 34.55 50 ALA D N 1
ATOM 11416 C CA . ALA D 1 68 ? -3.246 -61.307 89.671 1.00 34.27 50 ALA D CA 1
ATOM 11417 C C . ALA D 1 68 ? -2.736 -61.699 91.049 1.00 37.56 50 ALA D C 1
ATOM 11418 O O . ALA D 1 68 ? -2.051 -60.930 91.735 1.00 36.14 50 ALA D O 1
ATOM 11420 N N . LYS D 1 69 ? -3.075 -62.928 91.433 1.00 34.34 51 LYS D N 1
ATOM 11421 C CA . LYS D 1 69 ? -2.657 -63.532 92.694 1.00 34.04 51 LYS D CA 1
ATOM 11422 C C . LYS D 1 69 ? -1.880 -64.789 92.324 1.00 36.77 51 LYS D C 1
ATOM 11423 O O . LYS D 1 69 ? -2.391 -65.654 91.594 1.00 36.65 51 LYS D O 1
ATOM 11429 N N . VAL D 1 70 ? -0.607 -64.819 92.727 1.00 30.98 52 VAL D N 1
ATOM 11430 C CA . VAL D 1 70 ? 0.329 -65.891 92.391 1.00 29.36 52 VAL D CA 1
ATOM 11431 C C . VAL D 1 70 ? 0.874 -66.572 93.660 1.00 35.29 52 VAL D C 1
ATOM 11432 O O . VAL D 1 70 ? 1.432 -65.887 94.532 1.00 33.53 52 VAL D O 1
ATOM 11436 N N . PRO D 1 71 ? 0.784 -67.926 93.749 1.00 32.24 53 PRO D N 1
ATOM 11437 C CA . PRO D 1 71 ? 1.376 -68.616 94.909 1.00 32.07 53 PRO D CA 1
ATOM 11438 C C . PRO D 1 71 ? 2.886 -68.419 94.979 1.00 35.44 53 PRO D C 1
ATOM 11439 O O . PRO D 1 71 ? 3.583 -68.388 93.959 1.00 35.31 53 PRO D O 1
ATOM 11443 N N . GLN D 1 72 ? 3.388 -68.255 96.194 1.00 31.28 54 GLN D N 1
ATOM 11444 C CA . GLN D 1 72 ? 4.814 -68.131 96.420 1.00 29.55 54 GLN D CA 1
ATOM 11445 C C . GLN D 1 72 ? 5.320 -69.506 96.891 1.00 31.72 54 GLN D C 1
ATOM 11446 O O . GLN D 1 72 ? 4.738 -70.107 97.802 1.00 30.77 54 GLN D O 1
ATOM 11452 N N . ALA D 1 73 ? 6.392 -70.003 96.261 1.00 27.35 55 ALA D N 1
ATOM 11453 C CA . ALA D 1 73 ? 6.975 -71.290 96.629 1.00 26.13 55 ALA D CA 1
ATOM 11454 C C . ALA D 1 73 ? 7.668 -71.186 97.992 1.00 31.26 55 ALA D C 1
ATOM 11455 O O . ALA D 1 73 ? 8.140 -70.114 98.388 1.00 30.00 55 ALA D O 1
ATOM 11457 N N . THR D 1 74 ? 7.698 -72.308 98.715 1.00 29.06 56 THR D N 1
ATOM 11458 C CA . THR D 1 74 ? 8.347 -72.414 100.010 1.00 28.33 56 THR D CA 1
ATOM 11459 C C . THR D 1 74 ? 9.744 -73.018 99.775 1.00 33.68 56 THR D C 1
ATOM 11460 O O . THR D 1 74 ? 10.088 -73.405 98.648 1.00 30.74 56 THR D O 1
ATOM 11464 N N . HIS D 1 75 ? 10.541 -73.117 100.856 1.00 32.29 57 HIS D N 1
ATOM 11465 C CA . HIS D 1 75 ? 11.860 -73.727 100.826 1.00 31.65 57 HIS D CA 1
ATOM 11466 C C . HIS D 1 75 ? 11.738 -75.212 100.403 1.00 34.05 57 HIS D C 1
ATOM 11467 O O . HIS D 1 75 ? 12.557 -75.693 99.609 1.00 33.62 57 HIS D O 1
ATOM 11474 N N . LYS D 1 76 ? 10.723 -75.920 100.942 1.00 28.85 58 LYS D N 1
ATOM 11475 C CA . LYS D 1 76 ? 10.448 -77.317 100.621 1.00 28.28 58 LYS D CA 1
ATOM 11476 C C . LYS D 1 76 ? 10.126 -77.487 99.129 1.00 31.91 58 LYS D C 1
ATOM 11477 O O . LYS D 1 76 ? 10.615 -78.450 98.539 1.00 30.37 58 LYS D O 1
ATOM 11483 N N . ASP D 1 77 ? 9.352 -76.542 98.516 1.00 28.26 59 ASP D N 1
ATOM 11484 C CA . ASP D 1 77 ? 9.039 -76.567 97.080 1.00 27.06 59 ASP D CA 1
ATOM 11485 C C . ASP D 1 77 ? 10.308 -76.488 96.242 1.00 30.85 59 ASP D C 1
ATOM 11486 O O . ASP D 1 77 ? 10.445 -77.264 95.304 1.00 29.01 59 ASP D O 1
ATOM 11491 N N . ILE D 1 78 ? 11.249 -75.584 96.608 1.00 28.65 60 ILE D N 1
ATOM 11492 C CA . ILE D 1 78 ? 12.520 -75.409 95.892 1.00 27.83 60 ILE D CA 1
ATOM 11493 C C . ILE D 1 78 ? 13.353 -76.692 95.990 1.00 32.08 60 ILE D C 1
ATOM 11494 O O . ILE D 1 78 ? 13.856 -77.157 94.972 1.00 30.01 60 ILE D O 1
ATOM 11499 N N . ASP D 1 79 ? 13.453 -77.281 97.204 1.00 29.84 61 ASP D N 1
ATOM 11500 C CA . ASP D 1 79 ? 14.158 -78.546 97.415 1.00 29.07 61 ASP D CA 1
ATOM 11501 C C . ASP D 1 79 ? 13.592 -79.658 96.552 1.00 30.81 61 ASP D C 1
ATOM 11502 O O . ASP D 1 79 ? 14.368 -80.390 95.932 1.00 30.04 61 ASP D O 1
ATOM 11507 N N . ASP D 1 80 ? 12.240 -79.765 96.506 1.00 25.47 62 ASP D N 1
ATOM 11508 C CA . ASP D 1 80 ? 11.516 -80.757 95.731 1.00 25.03 62 ASP D CA 1
ATOM 11509 C C . ASP D 1 80 ? 11.737 -80.538 94.244 1.00 26.72 62 ASP D C 1
ATOM 11510 O O . ASP D 1 80 ? 11.894 -81.512 93.532 1.00 27.00 62 ASP D O 1
ATOM 11515 N N . ALA D 1 81 ? 11.777 -79.269 93.795 1.00 22.22 63 ALA D N 1
ATOM 11516 C CA . ALA D 1 81 ? 11.994 -78.875 92.403 1.00 22.45 63 ALA D CA 1
ATOM 11517 C C . ALA D 1 81 ? 13.382 -79.290 91.953 1.00 26.39 63 ALA D C 1
ATOM 11518 O O . ALA D 1 81 ? 13.514 -79.858 90.882 1.00 25.51 63 ALA D O 1
ATOM 11520 N N . ILE D 1 82 ? 14.411 -79.029 92.781 1.00 25.87 64 ILE D N 1
ATOM 11521 C CA . ILE D 1 82 ? 15.795 -79.390 92.483 1.00 26.68 64 ILE D CA 1
ATOM 11522 C C . ILE D 1 82 ? 15.953 -80.929 92.475 1.00 30.90 64 ILE D C 1
ATOM 11523 O O . ILE D 1 82 ? 16.547 -81.449 91.541 1.00 29.49 64 ILE D O 1
ATOM 11528 N N . ASP D 1 83 ? 15.374 -81.649 93.472 1.00 26.68 65 ASP D N 1
ATOM 11529 C CA . ASP D 1 83 ? 15.409 -83.123 93.500 1.00 26.15 65 ASP D CA 1
ATOM 11530 C C . ASP D 1 83 ? 14.746 -83.728 92.256 1.00 27.73 65 ASP D C 1
ATOM 11531 O O . ASP D 1 83 ? 15.257 -84.703 91.728 1.00 26.63 65 ASP D O 1
ATOM 11536 N N . ALA D 1 84 ? 13.609 -83.155 91.810 1.00 23.07 66 ALA D N 1
ATOM 11537 C CA . ALA D 1 84 ? 12.877 -83.616 90.632 1.00 23.20 66 ALA D CA 1
ATOM 11538 C C . ALA D 1 84 ? 13.681 -83.387 89.353 1.00 27.64 66 ALA D C 1
ATOM 11539 O O . ALA D 1 84 ? 13.660 -84.250 88.482 1.00 26.95 66 ALA D O 1
ATOM 11541 N N . ALA D 1 85 ? 14.420 -82.256 89.266 1.00 24.58 67 ALA D N 1
ATOM 11542 C CA . ALA D 1 85 ? 15.281 -81.907 88.132 1.00 24.94 67 ALA D CA 1
ATOM 11543 C C . ALA D 1 85 ? 16.464 -82.895 88.044 1.00 29.09 67 ALA D C 1
ATOM 11544 O O . ALA D 1 85 ? 16.747 -83.393 86.956 1.00 27.79 67 ALA D O 1
ATOM 11546 N N . VAL D 1 86 ? 17.116 -83.211 89.191 1.00 26.13 68 VAL D N 1
ATOM 11547 C CA . VAL D 1 86 ? 18.201 -84.194 89.283 1.00 25.22 68 VAL D CA 1
ATOM 11548 C C . VAL D 1 86 ? 17.649 -85.572 88.828 1.00 29.18 68 VAL D C 1
ATOM 11549 O O . VAL D 1 86 ? 18.285 -86.235 88.005 1.00 27.43 68 VAL D O 1
ATOM 11553 N N . ALA D 1 87 ? 16.437 -85.954 89.313 1.00 25.46 69 ALA D N 1
ATOM 11554 C CA . ALA D 1 87 ? 15.808 -87.236 88.974 1.00 25.40 69 ALA D CA 1
ATOM 11555 C C . ALA D 1 87 ? 15.384 -87.324 87.515 1.00 30.08 69 ALA D C 1
ATOM 11556 O O . ALA D 1 87 ? 15.409 -88.416 86.951 1.00 30.41 69 ALA D O 1
ATOM 11558 N N . ALA D 1 88 ? 15.019 -86.189 86.902 1.00 27.12 70 ALA D N 1
ATOM 11559 C CA . ALA D 1 88 ? 14.600 -86.122 85.491 1.00 26.61 70 ALA D CA 1
ATOM 11560 C C . ALA D 1 88 ? 15.785 -85.998 84.513 1.00 28.91 70 ALA D C 1
ATOM 11561 O O . ALA D 1 88 ? 15.582 -86.194 83.329 1.00 27.93 70 ALA D O 1
ATOM 11563 N N . ALA D 1 89 ? 16.998 -85.661 84.993 1.00 27.19 71 ALA D N 1
ATOM 11564 C CA . ALA D 1 89 ? 18.179 -85.473 84.134 1.00 27.16 71 ALA D CA 1
ATOM 11565 C C . ALA D 1 89 ? 18.477 -86.697 83.233 1.00 31.36 71 ALA D C 1
ATOM 11566 O O . ALA D 1 89 ? 18.606 -86.477 82.036 1.00 30.61 71 ALA D O 1
ATOM 11568 N N . PRO D 1 90 ? 18.453 -87.979 83.712 1.00 29.57 72 PRO D N 1
ATOM 11569 C CA . PRO D 1 90 ? 18.688 -89.113 82.784 1.00 28.84 72 PRO D CA 1
ATOM 11570 C C . PRO D 1 90 ? 17.643 -89.238 81.673 1.00 31.98 72 PRO D C 1
ATOM 11571 O O . PRO D 1 90 ? 18.040 -89.458 80.533 1.00 31.79 72 PRO D O 1
ATOM 11575 N N . ALA D 1 91 ? 16.330 -89.078 81.980 1.00 27.98 73 ALA D N 1
ATOM 11576 C CA . ALA D 1 91 ? 15.278 -89.139 80.937 1.00 27.46 73 ALA D CA 1
ATOM 11577 C C . ALA D 1 91 ? 15.370 -87.945 79.962 1.00 33.95 73 ALA D C 1
ATOM 11578 O O . ALA D 1 91 ? 15.078 -88.112 78.783 1.00 33.99 73 ALA D O 1
ATOM 11580 N N . MET D 1 92 ? 15.799 -86.760 80.446 1.00 31.56 74 MET D N 1
ATOM 11581 C CA . MET D 1 92 ? 16.002 -85.565 79.620 1.00 31.75 74 MET D CA 1
ATOM 11582 C C . MET D 1 92 ? 17.138 -85.850 78.614 1.00 33.51 74 MET D C 1
ATOM 11583 O O . MET D 1 92 ? 16.970 -85.620 77.409 1.00 31.76 74 MET D O 1
ATOM 11588 N N . ALA D 1 93 ? 18.255 -86.425 79.121 1.00 28.66 75 ALA D N 1
ATOM 11589 C CA . ALA D 1 93 ? 19.447 -86.795 78.357 1.00 28.33 75 ALA D CA 1
ATOM 11590 C C . ALA D 1 93 ? 19.205 -87.964 77.374 1.00 31.93 75 ALA D C 1
ATOM 11591 O O . ALA D 1 93 ? 19.911 -88.055 76.374 1.00 30.98 75 ALA D O 1
ATOM 11593 N N . ALA D 1 94 ? 18.197 -88.833 77.649 1.00 27.91 76 ALA D N 1
ATOM 11594 C CA . ALA D 1 94 ? 17.840 -89.994 76.818 1.00 26.49 76 ALA D CA 1
ATOM 11595 C C . ALA D 1 94 ? 16.799 -89.687 75.730 1.00 30.18 76 ALA D C 1
ATOM 11596 O O . ALA D 1 94 ? 16.575 -90.537 74.867 1.00 30.75 76 ALA D O 1
ATOM 11598 N N . MET D 1 95 ? 16.180 -88.486 75.743 1.00 25.96 77 MET D N 1
ATOM 11599 C CA . MET D 1 95 ? 15.203 -88.080 74.720 1.00 25.29 77 MET D CA 1
ATOM 11600 C C . MET D 1 95 ? 15.897 -88.036 73.354 1.00 29.42 77 MET D C 1
ATOM 11601 O O . MET D 1 95 ? 17.031 -87.573 73.252 1.00 28.84 77 MET D O 1
ATOM 11606 N N . GLY D 1 96 ? 15.193 -88.466 72.316 1.00 26.18 78 GLY D N 1
ATOM 11607 C CA . GLY D 1 96 ? 15.673 -88.353 70.948 1.00 24.58 78 GLY D CA 1
ATOM 11608 C C . GLY D 1 96 ? 15.673 -86.879 70.568 1.00 26.28 78 GLY D C 1
ATOM 11609 O O . GLY D 1 96 ? 14.908 -86.091 71.151 1.00 24.23 78 GLY D O 1
ATOM 11610 N N . ALA D 1 97 ? 16.556 -86.481 69.624 1.00 21.79 79 ALA D N 1
ATOM 11611 C CA . ALA D 1 97 ? 16.653 -85.078 69.163 1.00 21.97 79 ALA D CA 1
ATOM 11612 C C . ALA D 1 97 ? 15.292 -84.571 68.624 1.00 26.65 79 ALA D C 1
ATOM 11613 O O . ALA D 1 97 ? 14.902 -83.435 68.910 1.00 24.37 79 ALA D O 1
ATOM 11615 N N . TYR D 1 98 ? 14.549 -85.453 67.908 1.00 23.91 80 TYR D N 1
ATOM 11616 C CA . TYR D 1 98 ? 13.226 -85.163 67.350 1.00 23.44 80 TYR D CA 1
ATOM 11617 C C . TYR D 1 98 ? 12.176 -84.946 68.469 1.00 27.90 80 TYR D C 1
ATOM 11618 O O . TYR D 1 98 ? 11.192 -84.236 68.248 1.00 27.98 80 TYR D O 1
ATOM 11627 N N . GLU D 1 99 ? 12.378 -85.562 69.656 1.00 24.64 81 GLU D N 1
ATOM 11628 C CA . GLU D 1 99 ? 11.453 -85.377 70.790 1.00 24.25 81 GLU D CA 1
ATOM 11629 C C . GLU D 1 99 ? 11.659 -83.991 71.402 1.00 27.48 81 GLU D C 1
ATOM 11630 O O . GLU D 1 99 ? 10.680 -83.328 71.736 1.00 26.64 81 GLU D O 1
ATOM 11636 N N . ARG D 1 100 ? 12.932 -83.546 71.519 1.00 24.87 82 ARG D N 1
ATOM 11637 C CA . ARG D 1 100 ? 13.285 -82.203 72.016 1.00 24.16 82 ARG D CA 1
ATOM 11638 C C . ARG D 1 100 ? 12.704 -81.168 71.066 1.00 26.54 82 ARG D C 1
ATOM 11639 O O . ARG D 1 100 ? 12.076 -80.217 71.523 1.00 26.24 82 ARG D O 1
ATOM 11647 N N . LYS D 1 101 ? 12.840 -81.410 69.737 1.00 23.76 83 LYS D N 1
ATOM 11648 C CA . LYS D 1 101 ? 12.272 -80.581 68.677 1.00 23.51 83 LYS D CA 1
ATOM 11649 C C . LYS D 1 101 ? 10.755 -80.482 68.789 1.00 25.84 83 LYS D C 1
ATOM 11650 O O . LYS D 1 101 ? 10.226 -79.384 68.665 1.00 24.71 83 LYS D O 1
ATOM 11656 N N . ALA D 1 102 ? 10.060 -81.635 68.966 1.00 22.64 84 ALA D N 1
ATOM 11657 C CA . ALA D 1 102 ? 8.596 -81.686 69.091 1.00 24.24 84 ALA D CA 1
ATOM 11658 C C . ALA D 1 102 ? 8.084 -80.833 70.256 1.00 26.89 84 ALA D C 1
ATOM 11659 O O . ALA D 1 102 ? 7.069 -80.161 70.086 1.00 26.22 84 ALA D O 1
ATOM 11661 N N . VAL D 1 103 ? 8.819 -80.809 71.409 1.00 25.20 85 VAL D N 1
ATOM 11662 C CA . VAL D 1 103 ? 8.459 -79.989 72.576 1.00 25.33 85 VAL D CA 1
ATOM 11663 C C . VAL D 1 103 ? 8.489 -78.511 72.153 1.00 28.42 85 VAL D C 1
ATOM 11664 O O . VAL D 1 103 ? 7.512 -77.791 72.351 1.00 29.85 85 VAL D O 1
ATOM 11668 N N . LEU D 1 104 ? 9.611 -78.078 71.572 1.00 23.59 86 LEU D N 1
ATOM 11669 C CA . LEU D 1 104 ? 9.836 -76.697 71.142 1.00 23.07 86 LEU D CA 1
ATOM 11670 C C . LEU D 1 104 ? 8.848 -76.232 70.065 1.00 27.81 86 LEU D C 1
ATOM 11671 O O . LEU D 1 104 ? 8.404 -75.087 70.112 1.00 27.43 86 LEU D O 1
ATOM 11676 N N . GLU D 1 105 ? 8.465 -77.130 69.149 1.00 24.85 87 GLU D N 1
ATOM 11677 C CA . GLU D 1 105 ? 7.490 -76.835 68.094 1.00 25.63 87 GLU D CA 1
ATOM 11678 C C . GLU D 1 105 ? 6.082 -76.693 68.683 1.00 30.05 87 GLU D C 1
ATOM 11679 O O . GLU D 1 105 ? 5.296 -75.876 68.202 1.00 29.82 87 GLU D O 1
ATOM 11685 N N . LYS D 1 106 ? 5.777 -77.478 69.732 1.00 27.54 88 LYS D N 1
ATOM 11686 C CA . LYS D 1 106 ? 4.501 -77.395 70.445 1.00 28.53 88 LYS D CA 1
ATOM 11687 C C . LYS D 1 106 ? 4.391 -76.076 71.205 1.00 30.84 88 LYS D C 1
ATOM 11688 O O . LYS D 1 106 ? 3.306 -75.509 71.262 1.00 31.55 88 LYS D O 1
ATOM 11694 N N . VAL D 1 107 ? 5.525 -75.557 71.718 1.00 26.46 89 VAL D N 1
ATOM 11695 C CA . VAL D 1 107 ? 5.584 -74.258 72.404 1.00 25.55 89 VAL D CA 1
ATOM 11696 C C . VAL D 1 107 ? 5.295 -73.151 71.364 1.00 31.35 89 VAL D C 1
ATOM 11697 O O . VAL D 1 107 ? 4.458 -72.281 71.622 1.00 33.51 89 VAL D O 1
ATOM 11701 N N . VAL D 1 108 ? 5.967 -73.209 70.186 1.00 26.61 90 VAL D N 1
ATOM 11702 C CA . VAL D 1 108 ? 5.773 -72.276 69.063 1.00 25.27 90 VAL D CA 1
ATOM 11703 C C . VAL D 1 108 ? 4.276 -72.193 68.689 1.00 29.20 90 VAL D C 1
ATOM 11704 O O . VAL D 1 108 ? 3.737 -71.090 68.617 1.00 29.43 90 VAL D O 1
ATOM 11708 N N . ALA D 1 109 ? 3.611 -73.364 68.524 1.00 25.41 91 ALA D N 1
ATOM 11709 C CA . ALA D 1 109 ? 2.200 -73.486 68.138 1.00 26.30 91 ALA D CA 1
ATOM 11710 C C . ALA D 1 109 ? 1.254 -72.896 69.197 1.00 31.70 91 ALA D C 1
ATOM 11711 O O . ALA D 1 109 ? 0.295 -72.223 68.835 1.00 29.54 91 ALA D O 1
ATOM 11713 N N . GLU D 1 110 ? 1.554 -73.107 70.498 1.00 30.48 92 GLU D N 1
ATOM 11714 C CA . GLU D 1 110 ? 0.755 -72.566 71.596 1.00 30.89 92 GLU D CA 1
ATOM 11715 C C . GLU D 1 110 ? 0.934 -71.054 71.761 1.00 34.69 92 GLU D C 1
ATOM 11716 O O . GLU D 1 110 ? -0.037 -70.370 72.066 1.00 37.12 92 GLU D O 1
ATOM 11722 N N . LEU D 1 111 ? 2.151 -70.532 71.525 1.00 29.27 93 LEU D N 1
ATOM 11723 C CA . LEU D 1 111 ? 2.438 -69.096 71.579 1.00 28.59 93 LEU D CA 1
ATOM 11724 C C . LEU D 1 111 ? 1.673 -68.355 70.467 1.00 35.65 93 LEU D C 1
ATOM 11725 O O . LEU D 1 111 ? 1.118 -67.287 70.724 1.00 36.33 93 LEU D O 1
ATOM 11730 N N . LYS D 1 112 ? 1.598 -68.943 69.257 1.00 32.65 94 LYS D N 1
ATOM 11731 C CA . LYS D 1 112 ? 0.866 -68.369 68.124 1.00 33.78 94 LYS D CA 1
ATOM 11732 C C . LYS D 1 112 ? -0.638 -68.337 68.398 1.00 40.54 94 LYS D C 1
ATOM 11733 O O . LYS D 1 112 ? -1.300 -67.346 68.087 1.00 40.81 94 LYS D O 1
ATOM 11739 N N . ASN D 1 113 ? -1.154 -69.413 69.011 1.00 37.91 95 ASN D N 1
ATOM 11740 C CA . ASN D 1 113 ? -2.552 -69.627 69.338 1.00 38.91 95 ASN D CA 1
ATOM 11741 C C . ASN D 1 113 ? -3.063 -68.680 70.424 1.00 42.80 95 ASN D C 1
ATOM 11742 O O . ASN D 1 113 ? -4.212 -68.248 70.364 1.00 42.85 95 ASN D O 1
ATOM 11747 N N . ARG D 1 114 ? -2.214 -68.367 71.416 1.00 38.39 96 ARG D N 1
ATOM 11748 C CA . ARG D 1 114 ? -2.548 -67.500 72.550 1.00 36.66 96 ARG D CA 1
ATOM 11749 C C . ARG D 1 114 ? -1.863 -66.118 72.436 1.00 37.39 96 ARG D C 1
ATOM 11750 O O . ARG D 1 114 ? -1.748 -65.419 73.443 1.00 36.94 96 ARG D O 1
ATOM 11758 N N . PHE D 1 115 ? -1.432 -65.729 71.216 1.00 31.71 97 PHE D N 1
ATOM 11759 C CA . PHE D 1 115 ? -0.667 -64.509 70.913 1.00 30.54 97 PHE D CA 1
ATOM 11760 C C . PHE D 1 115 ? -1.155 -63.229 71.630 1.00 34.22 97 PHE D C 1
ATOM 11761 O O . PHE D 1 115 ? -0.386 -62.647 72.397 1.00 32.83 97 PHE D O 1
ATOM 11769 N N . GLU D 1 116 ? -2.382 -62.766 71.324 1.00 32.51 98 GLU D N 1
ATOM 11770 C CA . GLU D 1 116 ? -2.959 -61.545 71.878 1.00 33.00 98 GLU D CA 1
ATOM 11771 C C . GLU D 1 116 ? -3.126 -61.600 73.375 1.00 37.55 98 GLU D C 1
ATOM 11772 O O . GLU D 1 116 ? -2.806 -60.619 74.047 1.00 38.18 98 GLU D O 1
ATOM 11778 N N . GLU D 1 117 ? -3.581 -62.747 73.904 1.00 33.91 99 GLU D N 1
ATOM 11779 C CA . GLU D 1 117 ? -3.738 -62.969 75.346 1.00 33.97 99 GLU D CA 1
ATOM 11780 C C . GLU D 1 117 ? -2.386 -62.797 76.073 1.00 36.66 99 GLU D C 1
ATOM 11781 O O . GLU D 1 117 ? -2.339 -62.131 77.102 1.00 36.48 99 GLU D O 1
ATOM 11787 N N . ILE D 1 118 ? -1.297 -63.383 75.518 1.00 32.53 100 ILE D N 1
ATOM 11788 C CA . ILE D 1 118 ? 0.055 -63.290 76.080 1.00 30.84 100 ILE D CA 1
ATOM 11789 C C . ILE D 1 118 ? 0.536 -61.835 76.008 1.00 33.43 100 ILE D C 1
ATOM 11790 O O . ILE D 1 118 ? 1.038 -61.329 77.005 1.00 32.83 100 ILE D O 1
ATOM 11795 N N . ALA D 1 119 ? 0.333 -61.154 74.854 1.00 31.05 101 ALA D N 1
ATOM 11796 C CA . ALA D 1 119 ? 0.699 -59.738 74.649 1.00 30.10 101 ALA D CA 1
ATOM 11797 C C . ALA D 1 119 ? -0.016 -58.824 75.657 1.00 32.69 101 ALA D C 1
ATOM 11798 O O . ALA D 1 119 ? 0.634 -57.967 76.262 1.00 30.53 101 ALA D O 1
ATOM 11800 N N . GLN D 1 120 ? -1.329 -59.050 75.881 1.00 29.53 102 GLN D N 1
ATOM 11801 C CA . GLN D 1 120 ? -2.128 -58.281 76.846 1.00 30.83 102 GLN D CA 1
ATOM 11802 C C . GLN D 1 120 ? -1.624 -58.460 78.278 1.00 33.34 102 GLN D C 1
ATOM 11803 O O . GLN D 1 120 ? -1.502 -57.474 78.996 1.00 34.07 102 GLN D O 1
ATOM 11809 N N . THR D 1 121 ? -1.280 -59.708 78.663 1.00 28.71 103 THR D N 1
ATOM 11810 C CA . THR D 1 121 ? -0.740 -60.062 79.984 1.00 28.42 103 THR D CA 1
ATOM 11811 C C . THR D 1 121 ? 0.631 -59.405 80.172 1.00 32.48 103 THR D C 1
ATOM 11812 O O . THR D 1 121 ? 0.944 -58.934 81.260 1.00 34.19 103 THR D O 1
ATOM 11816 N N . LEU D 1 122 ? 1.439 -59.394 79.102 1.00 27.71 104 LEU D N 1
ATOM 11817 C CA . LEU D 1 122 ? 2.753 -58.774 79.060 1.00 28.44 104 LEU D CA 1
ATOM 11818 C C . LEU D 1 122 ? 2.667 -57.235 79.286 1.00 33.23 104 LEU D C 1
ATOM 11819 O O . LEU D 1 122 ? 3.382 -56.714 80.145 1.00 32.67 104 LEU D O 1
ATOM 11824 N N . THR D 1 123 ? 1.772 -56.528 78.565 1.00 30.17 105 THR D N 1
ATOM 11825 C CA . THR D 1 123 ? 1.559 -55.082 78.757 1.00 30.96 105 THR D CA 1
ATOM 11826 C C . THR D 1 123 ? 1.098 -54.801 80.188 1.00 35.49 105 THR D C 1
ATOM 11827 O O . THR D 1 123 ? 1.613 -53.892 80.825 1.00 34.73 105 THR D O 1
ATOM 11831 N N . MET D 1 124 ? 0.168 -55.610 80.697 1.00 33.08 106 MET D N 1
ATOM 11832 C CA . MET D 1 124 ? -0.377 -55.473 82.041 1.00 34.20 106 MET D CA 1
ATOM 11833 C C . MET D 1 124 ? 0.702 -55.579 83.143 1.00 37.84 106 MET D C 1
ATOM 11834 O O . MET D 1 124 ? 0.833 -54.663 83.969 1.00 37.45 106 MET D O 1
ATOM 11839 N N . GLU D 1 125 ? 1.469 -56.687 83.161 1.00 33.23 107 GLU D N 1
ATOM 11840 C CA . GLU D 1 125 ? 2.455 -56.890 84.223 1.00 32.82 107 GLU D CA 1
ATOM 11841 C C . GLU D 1 125 ? 3.766 -56.116 84.046 1.00 36.88 107 GLU D C 1
ATOM 11842 O O . GLU D 1 125 ? 4.475 -55.934 85.036 1.00 35.54 107 GLU D O 1
ATOM 11848 N N . SER D 1 126 ? 4.118 -55.718 82.804 1.00 32.74 108 SER D N 1
ATOM 11849 C CA . SER D 1 126 ? 5.375 -55.011 82.581 1.00 32.68 108 SER D CA 1
ATOM 11850 C C . SER D 1 126 ? 5.217 -53.522 82.347 1.00 36.81 108 SER D C 1
ATOM 11851 O O . SER D 1 126 ? 6.175 -52.786 82.531 1.00 38.14 108 SER D O 1
ATOM 11854 N N . GLY D 1 127 ? 4.035 -53.091 81.925 1.00 33.43 109 GLY D N 1
ATOM 11855 C CA . GLY D 1 127 ? 3.759 -51.690 81.605 1.00 32.52 109 GLY D CA 1
ATOM 11856 C C . GLY D 1 127 ? 4.232 -51.279 80.227 1.00 34.66 109 GLY D C 1
ATOM 11857 O O . GLY D 1 127 ? 4.151 -50.095 79.881 1.00 34.45 109 GLY D O 1
ATOM 11858 N N . LYS D 1 128 ? 4.760 -52.240 79.423 1.00 31.36 110 LYS D N 1
ATOM 11859 C CA . LYS D 1 128 ? 5.255 -51.900 78.089 1.00 31.91 110 LYS D CA 1
ATOM 11860 C C . LYS D 1 128 ? 4.102 -51.691 77.101 1.00 38.21 110 LYS D C 1
ATOM 11861 O O . LYS D 1 128 ? 3.103 -52.406 77.191 1.00 38.10 110 LYS D O 1
ATOM 11867 N N . PRO D 1 129 ? 4.195 -50.715 76.167 1.00 35.66 111 PRO D N 1
ATOM 11868 C CA . PRO D 1 129 ? 3.087 -50.514 75.209 1.00 35.47 111 PRO D CA 1
ATOM 11869 C C . PRO D 1 129 ? 2.715 -51.801 74.460 1.00 37.22 111 PRO D C 1
ATOM 11870 O O . PRO D 1 129 ? 3.596 -52.611 74.164 1.00 36.54 111 PRO D O 1
ATOM 11874 N N . ILE D 1 130 ? 1.412 -52.004 74.195 1.00 33.48 112 ILE D N 1
ATOM 11875 C CA . ILE D 1 130 ? 0.883 -53.192 73.515 1.00 33.58 112 ILE D CA 1
ATOM 11876 C C . ILE D 1 130 ? 1.642 -53.519 72.187 1.00 38.53 112 ILE D C 1
ATOM 11877 O O . ILE D 1 130 ? 1.917 -54.695 71.934 1.00 36.48 112 ILE D O 1
ATOM 11882 N N . LYS D 1 131 ? 2.039 -52.495 71.400 1.00 37.56 113 LYS D N 1
ATOM 11883 C CA . LYS D 1 131 ? 2.795 -52.722 70.163 1.00 37.92 113 LYS D CA 1
ATOM 11884 C C . LYS D 1 131 ? 4.137 -53.419 70.478 1.00 41.16 113 LYS D C 1
ATOM 11885 O O . LYS D 1 131 ? 4.519 -54.355 69.764 1.00 40.87 113 LYS D O 1
ATOM 11891 N N . ASP D 1 132 ? 4.829 -52.976 71.560 1.00 35.98 114 ASP D N 1
ATOM 11892 C CA . ASP D 1 132 ? 6.102 -53.556 71.998 1.00 34.76 114 ASP D CA 1
ATOM 11893 C C . ASP D 1 132 ? 5.898 -54.966 72.566 1.00 35.68 114 ASP D C 1
ATOM 11894 O O . ASP D 1 132 ? 6.732 -55.840 72.320 1.00 35.03 114 ASP D O 1
ATOM 11899 N N . ALA D 1 133 ? 4.794 -55.179 73.322 1.00 29.96 115 ALA D N 1
ATOM 11900 C CA . ALA D 1 133 ? 4.424 -56.463 73.905 1.00 28.55 115 ALA D CA 1
ATOM 11901 C C . ALA D 1 133 ? 4.206 -57.513 72.805 1.00 33.44 115 ALA D C 1
ATOM 11902 O O . ALA D 1 133 ? 4.698 -58.638 72.935 1.00 33.31 115 ALA D O 1
ATOM 11904 N N . ARG D 1 134 ? 3.529 -57.125 71.704 1.00 31.01 116 ARG D N 1
ATOM 11905 C CA . ARG D 1 134 ? 3.280 -57.990 70.532 1.00 30.20 116 ARG D CA 1
ATOM 11906 C C . ARG D 1 134 ? 4.599 -58.354 69.849 1.00 31.36 116 ARG D C 1
ATOM 11907 O O . ARG D 1 134 ? 4.792 -59.513 69.506 1.00 30.96 116 ARG D O 1
ATOM 11915 N N . GLY D 1 135 ? 5.506 -57.386 69.733 1.00 26.87 117 GLY D N 1
ATOM 11916 C CA . GLY D 1 135 ? 6.849 -57.607 69.198 1.00 26.82 117 GLY D CA 1
ATOM 11917 C C . GLY D 1 135 ? 7.670 -58.567 70.052 1.00 29.65 117 GLY D C 1
ATOM 11918 O O . GLY D 1 135 ? 8.443 -59.363 69.512 1.00 28.74 117 GLY D O 1
ATOM 11919 N N . GLU D 1 136 ? 7.489 -58.529 71.395 1.00 26.89 118 GLU D N 1
ATOM 11920 C CA . GLU D 1 136 ? 8.187 -59.440 72.312 1.00 25.96 118 GLU D CA 1
ATOM 11921 C C . GLU D 1 136 ? 7.681 -60.886 72.125 1.00 29.94 118 GLU D C 1
ATOM 11922 O O . GLU D 1 136 ? 8.490 -61.810 72.128 1.00 28.87 118 GLU D O 1
ATOM 11928 N N . VAL D 1 137 ? 6.346 -61.071 71.942 1.00 27.80 119 VAL D N 1
ATOM 11929 C CA . VAL D 1 137 ? 5.738 -62.391 71.686 1.00 27.48 119 VAL D CA 1
ATOM 11930 C C . VAL D 1 137 ? 6.290 -62.937 70.349 1.00 32.25 119 VAL D C 1
ATOM 11931 O O . VAL D 1 137 ? 6.668 -64.108 70.276 1.00 32.14 119 VAL D O 1
ATOM 11935 N N . THR D 1 138 ? 6.402 -62.071 69.332 1.00 29.26 120 THR D N 1
ATOM 11936 C CA . THR D 1 138 ? 6.961 -62.417 68.019 1.00 28.82 120 THR D CA 1
ATOM 11937 C C . THR D 1 138 ? 8.397 -62.902 68.184 1.00 33.14 120 THR D C 1
ATOM 11938 O O . THR D 1 138 ? 8.725 -63.989 67.716 1.00 32.60 120 THR D O 1
ATOM 11942 N N . ARG D 1 139 ? 9.227 -62.121 68.910 1.00 30.36 121 ARG D N 1
ATOM 11943 C CA . ARG D 1 139 ? 10.619 -62.447 69.160 1.00 29.50 121 ARG D CA 1
ATOM 11944 C C . ARG D 1 139 ? 10.773 -63.752 69.935 1.00 30.14 121 ARG D C 1
ATOM 11945 O O . ARG D 1 139 ? 11.719 -64.490 69.665 1.00 28.71 121 ARG D O 1
ATOM 11953 N N . THR D 1 140 ? 9.812 -64.062 70.843 1.00 28.85 122 THR D N 1
ATOM 11954 C CA . THR D 1 140 ? 9.755 -65.286 71.676 1.00 27.92 122 THR D CA 1
ATOM 11955 C C . THR D 1 140 ? 9.441 -66.483 70.801 1.00 29.03 122 THR D C 1
ATOM 11956 O O . THR D 1 140 ? 10.019 -67.549 71.008 1.00 28.05 122 THR D O 1
ATOM 11960 N N . ILE D 1 141 ? 8.514 -66.307 69.834 1.00 25.67 123 ILE D N 1
ATOM 11961 C CA . ILE D 1 141 ? 8.156 -67.341 68.860 1.00 25.60 123 ILE D CA 1
ATOM 11962 C C . ILE D 1 141 ? 9.417 -67.680 68.037 1.00 29.26 123 ILE D C 1
ATOM 11963 O O . ILE D 1 141 ? 9.733 -68.861 67.882 1.00 28.92 123 ILE D O 1
ATOM 11968 N N . ASP D 1 142 ? 10.166 -66.646 67.580 1.00 25.63 124 ASP D N 1
ATOM 11969 C CA . ASP D 1 142 ? 11.400 -66.831 66.807 1.00 24.92 124 ASP D CA 1
ATOM 11970 C C . ASP D 1 142 ? 12.470 -67.569 67.613 1.00 29.63 124 ASP D C 1
ATOM 11971 O O . ASP D 1 142 ? 13.170 -68.411 67.056 1.00 29.69 124 ASP D O 1
ATOM 11976 N N . THR D 1 143 ? 12.592 -67.252 68.923 1.00 25.23 125 THR D N 1
ATOM 11977 C CA . THR D 1 143 ? 13.561 -67.860 69.842 1.00 23.48 125 THR D CA 1
ATOM 11978 C C . THR D 1 143 ? 13.280 -69.354 69.990 1.00 25.99 125 THR D C 1
ATOM 11979 O O . THR D 1 143 ? 14.193 -70.152 69.854 1.00 24.90 125 THR D O 1
ATOM 11983 N N . PHE D 1 144 ? 12.012 -69.720 70.260 1.00 23.49 126 PHE D N 1
ATOM 11984 C CA . PHE D 1 144 ? 11.597 -71.112 70.387 1.00 22.73 126 PHE D CA 1
ATOM 11985 C C . PHE D 1 144 ? 11.744 -71.867 69.057 1.00 27.20 126 PHE D C 1
ATOM 11986 O O . PHE D 1 144 ? 12.103 -73.049 69.062 1.00 26.50 126 PHE D O 1
ATOM 11994 N N . GLN D 1 145 ? 11.503 -71.167 67.931 1.00 24.55 127 GLN D N 1
ATOM 11995 C CA . GLN D 1 145 ? 11.629 -71.719 66.581 1.00 24.66 127 GLN D CA 1
ATOM 11996 C C . GLN D 1 145 ? 13.091 -72.008 66.249 1.00 27.65 127 GLN D C 1
ATOM 11997 O O . GLN D 1 145 ? 13.383 -73.097 65.778 1.00 28.53 127 GLN D O 1
ATOM 12003 N N . VAL D 1 146 ? 14.007 -71.070 66.556 1.00 24.99 128 VAL D N 1
ATOM 12004 C CA . VAL D 1 146 ? 15.459 -71.263 66.362 1.00 24.42 128 VAL D CA 1
ATOM 12005 C C . VAL D 1 146 ? 15.900 -72.475 67.204 1.00 27.38 128 VAL D C 1
ATOM 12006 O O . VAL D 1 146 ? 16.638 -73.319 66.702 1.00 27.38 128 VAL D O 1
ATOM 12010 N N . ALA D 1 147 ? 15.436 -72.561 68.478 1.00 23.98 129 ALA D N 1
ATOM 12011 C CA . ALA D 1 147 ? 15.776 -73.668 69.380 1.00 22.93 129 ALA D CA 1
ATOM 12012 C C . ALA D 1 147 ? 15.293 -75.012 68.834 1.00 25.68 129 ALA D C 1
ATOM 12013 O O . ALA D 1 147 ? 16.046 -75.985 68.906 1.00 24.63 129 ALA D O 1
ATOM 12015 N N . ALA D 1 148 ? 14.061 -75.057 68.261 1.00 21.50 130 ALA D N 1
ATOM 12016 C CA . ALA D 1 148 ? 13.521 -76.277 67.637 1.00 21.54 130 ALA D CA 1
ATOM 12017 C C . ALA D 1 148 ? 14.473 -76.776 66.520 1.00 24.09 130 ALA D C 1
ATOM 12018 O O . ALA D 1 148 ? 14.778 -77.964 66.463 1.00 22.71 130 ALA D O 1
ATOM 12020 N N . GLU D 1 149 ? 14.980 -75.852 65.687 1.00 21.47 131 GLU D N 1
ATOM 12021 C CA . GLU D 1 149 ? 15.873 -76.176 64.570 1.00 21.23 131 GLU D CA 1
ATOM 12022 C C . GLU D 1 149 ? 17.274 -76.566 65.036 1.00 26.63 131 GLU D C 1
ATOM 12023 O O . GLU D 1 149 ? 17.898 -77.432 64.429 1.00 24.62 131 GLU D O 1
ATOM 12029 N N . GLU D 1 150 ? 17.754 -75.930 66.126 1.00 25.26 132 GLU D N 1
ATOM 12030 C CA . GLU D 1 150 ? 19.051 -76.210 66.720 1.00 23.26 132 GLU D CA 1
ATOM 12031 C C . GLU D 1 150 ? 19.072 -77.546 67.471 1.00 26.61 132 GLU D C 1
ATOM 12032 O O . GLU D 1 150 ? 20.129 -78.182 67.531 1.00 25.51 132 GLU D O 1
ATOM 12038 N N . SER D 1 151 ? 17.917 -77.970 68.045 1.00 23.12 133 SER D N 1
ATOM 12039 C CA . SER D 1 151 ? 17.806 -79.223 68.817 1.00 22.28 133 SER D CA 1
ATOM 12040 C C . SER D 1 151 ? 18.196 -80.468 68.004 1.00 24.62 133 SER D C 1
ATOM 12041 O O . SER D 1 151 ? 18.656 -81.446 68.594 1.00 22.50 133 SER D O 1
ATOM 12044 N N . VAL D 1 152 ? 18.002 -80.429 66.644 1.00 23.14 134 VAL D N 1
ATOM 12045 C CA . VAL D 1 152 ? 18.328 -81.530 65.731 1.00 22.57 134 VAL D CA 1
ATOM 12046 C C . VAL D 1 152 ? 19.681 -81.298 65.015 1.00 27.51 134 VAL D C 1
ATOM 12047 O O . VAL D 1 152 ? 20.022 -82.016 64.082 1.00 26.97 134 VAL D O 1
ATOM 12051 N N . ARG D 1 153 ? 20.469 -80.324 65.483 1.00 25.93 135 ARG D N 1
ATOM 12052 C CA . ARG D 1 153 ? 21.751 -79.933 64.871 1.00 25.53 135 ARG D CA 1
ATOM 12053 C C . ARG D 1 153 ? 22.898 -79.888 65.836 1.00 25.24 135 ARG D C 1
ATOM 12054 O O . ARG D 1 153 ? 23.833 -79.128 65.600 1.00 24.77 135 ARG D O 1
ATOM 12062 N N . ILE D 1 154 ? 22.853 -80.677 66.907 1.00 21.85 136 ILE D N 1
ATOM 12063 C CA . ILE D 1 154 ? 23.971 -80.696 67.847 1.00 21.62 136 ILE D CA 1
ATOM 12064 C C . ILE D 1 154 ? 24.993 -81.651 67.272 1.00 25.69 136 ILE D C 1
ATOM 12065 O O . ILE D 1 154 ? 24.857 -82.864 67.385 1.00 25.30 136 ILE D O 1
ATOM 12070 N N . TYR D 1 155 ? 25.981 -81.080 66.577 1.00 23.95 137 TYR D N 1
ATOM 12071 C CA . TYR D 1 155 ? 27.032 -81.828 65.914 1.00 23.75 137 TYR D CA 1
ATOM 12072 C C . TYR D 1 155 ? 28.220 -82.055 66.817 1.00 28.06 137 TYR D C 1
AT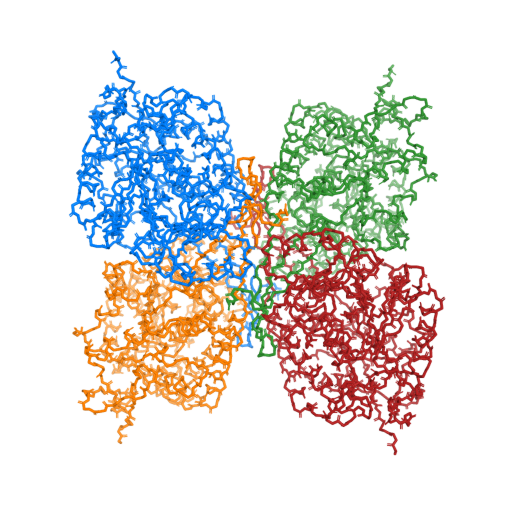OM 12073 O O . TYR D 1 155 ? 28.492 -81.267 67.711 1.00 28.82 137 TYR D O 1
ATOM 12082 N N . GLY D 1 156 ? 28.901 -83.158 66.580 1.00 24.69 138 GLY D N 1
ATOM 12083 C CA . GLY D 1 156 ? 30.148 -83.503 67.239 1.00 24.15 138 GLY D CA 1
ATOM 12084 C C . GLY D 1 156 ? 31.244 -83.529 66.191 1.00 26.71 138 GLY D C 1
ATOM 12085 O O . GLY D 1 156 ? 30.996 -83.244 65.010 1.00 22.90 138 GLY D O 1
ATOM 12086 N N . GLU D 1 157 ? 32.454 -83.903 66.599 1.00 26.84 139 GLU D N 1
ATOM 12087 C CA . GLU D 1 157 ? 33.570 -83.995 65.675 1.00 27.99 139 GLU D CA 1
ATOM 12088 C C . GLU D 1 157 ? 34.178 -85.380 65.692 1.00 31.78 139 GLU D C 1
ATOM 12089 O O . GLU D 1 157 ? 34.212 -86.045 66.727 1.00 31.33 139 GLU D O 1
ATOM 12095 N N . HIS D 1 158 ? 34.744 -85.766 64.559 1.00 28.34 140 HIS D N 1
ATOM 12096 C CA . HIS D 1 158 ? 35.593 -86.929 64.456 1.00 28.20 140 HIS D CA 1
ATOM 12097 C C . HIS D 1 158 ? 36.964 -86.278 64.294 1.00 31.43 140 HIS D C 1
ATOM 12098 O O . HIS D 1 158 ? 37.177 -85.494 63.357 1.00 30.37 140 HIS D O 1
ATOM 12105 N N . ILE D 1 159 ? 37.861 -86.532 65.255 1.00 27.20 141 ILE D N 1
ATOM 12106 C CA . ILE D 1 159 ? 39.167 -85.902 65.238 1.00 27.23 141 ILE D CA 1
ATOM 12107 C C . ILE D 1 159 ? 40.305 -86.914 65.083 1.00 30.14 141 ILE D C 1
ATOM 12108 O O . ILE D 1 159 ? 40.318 -87.927 65.781 1.00 29.80 141 ILE D O 1
ATOM 12113 N N . PRO D 1 160 ? 41.285 -86.651 64.181 1.00 25.62 142 PRO D N 1
ATOM 12114 C CA . PRO D 1 160 ? 42.482 -87.511 64.158 1.00 25.37 142 PRO D CA 1
ATOM 12115 C C . PRO D 1 160 ? 43.311 -87.132 65.406 1.00 27.63 142 PRO D C 1
ATOM 12116 O O . PRO D 1 160 ? 43.388 -85.935 65.775 1.00 27.57 142 PRO D O 1
ATOM 12120 N N . LEU D 1 161 ? 43.841 -88.127 66.113 1.00 23.12 143 LEU D N 1
ATOM 12121 C CA . LEU D 1 161 ? 44.634 -87.819 67.308 1.00 22.63 143 LEU D CA 1
ATOM 12122 C C . LEU D 1 161 ? 46.091 -88.230 67.137 1.00 28.67 143 LEU D C 1
ATOM 12123 O O . LEU D 1 161 ? 46.914 -87.951 68.001 1.00 30.46 143 LEU D O 1
ATOM 12128 N N . ASP D 1 162 ? 46.422 -88.807 65.973 1.00 25.97 144 ASP D N 1
ATOM 12129 C CA . ASP D 1 162 ? 47.782 -89.231 65.607 1.00 25.88 144 ASP D CA 1
ATOM 12130 C C . ASP D 1 162 ? 48.540 -88.028 65.018 1.00 31.44 144 ASP D C 1
ATOM 12131 O O . ASP D 1 162 ? 48.956 -88.023 63.851 1.00 31.68 144 ASP D O 1
ATOM 12136 N N . ILE D 1 163 ? 48.701 -86.996 65.856 1.00 29.27 145 ILE D N 1
ATOM 12137 C CA . ILE D 1 163 ? 49.349 -85.717 65.509 1.00 29.76 145 ILE D CA 1
ATOM 12138 C C . ILE D 1 163 ? 50.886 -85.799 65.532 1.00 32.34 145 ILE D C 1
ATOM 12139 O O . ILE D 1 163 ? 51.548 -84.909 65.010 1.00 32.22 145 ILE D O 1
ATOM 12144 N N . SER D 1 164 ? 51.427 -86.847 66.165 1.00 28.71 146 SER D N 1
ATOM 12145 C CA . SER D 1 164 ? 52.860 -87.125 66.313 1.00 28.86 146 SER D CA 1
ATOM 12146 C C . SER D 1 164 ? 53.024 -88.631 66.436 1.00 31.02 146 SER D C 1
ATOM 12147 O O . SER D 1 164 ? 52.025 -89.330 66.628 1.00 30.08 146 SER D O 1
ATOM 12150 N N . ALA D 1 165 ? 54.256 -89.137 66.248 1.00 29.31 147 ALA D N 1
ATOM 12151 C CA . ALA D 1 165 ? 54.591 -90.571 66.265 1.00 29.60 147 ALA D CA 1
ATOM 12152 C C . ALA D 1 165 ? 54.176 -91.310 67.540 1.00 35.23 147 ALA D C 1
ATOM 12153 O O . ALA D 1 165 ? 53.718 -92.454 67.458 1.00 34.84 147 ALA D O 1
ATOM 12155 N N . ARG D 1 166 ? 54.311 -90.649 68.711 1.00 33.10 148 ARG D N 1
ATOM 12156 C CA . ARG D 1 166 ? 53.924 -91.220 70.011 1.00 33.33 148 ARG D CA 1
ATOM 12157 C C . ARG D 1 166 ? 52.410 -91.467 70.092 1.00 36.80 148 ARG D C 1
ATOM 12158 O O . ARG D 1 166 ? 51.973 -92.340 70.846 1.00 37.52 148 ARG D O 1
ATOM 12166 N N . ASN D 1 167 ? 51.622 -90.739 69.259 1.00 30.71 149 ASN D N 1
ATOM 12167 C CA . ASN D 1 167 ? 50.170 -90.826 69.207 1.00 28.55 149 ASN D CA 1
ATOM 12168 C C . ASN D 1 167 ? 49.632 -91.684 68.066 1.00 30.82 149 ASN D C 1
ATOM 12169 O O . ASN D 1 167 ? 48.447 -91.611 67.772 1.00 31.41 149 ASN D O 1
ATOM 12174 N N . LYS D 1 168 ? 50.482 -92.526 67.458 1.00 26.25 150 LYS D N 1
ATOM 12175 C CA . LYS D 1 168 ? 50.121 -93.452 66.383 1.00 25.82 150 LYS D CA 1
ATOM 12176 C C . LYS D 1 168 ? 48.891 -94.335 66.779 1.00 30.60 150 LYS D C 1
ATOM 12177 O O . LYS D 1 168 ? 48.826 -94.831 67.906 1.00 32.32 150 LYS D O 1
ATOM 12183 N N . GLY D 1 169 ? 47.965 -94.533 65.842 1.00 24.93 151 GLY D N 1
ATOM 12184 C CA . GLY D 1 169 ? 46.790 -95.377 66.029 1.00 24.21 151 GLY D CA 1
ATOM 12185 C C . GLY D 1 169 ? 45.691 -94.780 66.887 1.00 27.49 151 GLY D C 1
ATOM 12186 O O . GLY D 1 169 ? 44.784 -95.491 67.314 1.00 26.22 151 GLY D O 1
ATOM 12187 N N . LEU D 1 170 ? 45.756 -93.456 67.122 1.00 25.98 152 LEU D N 1
ATOM 12188 C CA . LEU D 1 170 ? 44.775 -92.747 67.929 1.00 25.60 152 LEU D CA 1
ATOM 12189 C C . LEU D 1 170 ? 43.839 -91.889 67.106 1.00 27.24 152 LEU D C 1
ATOM 12190 O O . LEU D 1 170 ? 44.230 -91.253 66.129 1.00 24.83 152 LEU D O 1
ATOM 12195 N N . GLN D 1 171 ? 42.574 -91.915 67.499 1.00 24.97 153 GLN D N 1
ATOM 12196 C CA . GLN D 1 171 ? 41.496 -91.147 66.892 1.00 25.22 153 GLN D CA 1
ATOM 12197 C C . GLN D 1 171 ? 40.460 -90.836 67.979 1.00 30.15 153 GLN D C 1
ATOM 12198 O O . GLN D 1 171 ? 40.390 -91.538 68.977 1.00 29.62 153 GLN D O 1
ATOM 12204 N N . GLY D 1 172 ? 39.686 -89.782 67.787 1.00 28.55 154 GLY D N 1
ATOM 12205 C CA . GLY D 1 172 ? 38.689 -89.402 68.764 1.00 27.58 154 GLY D CA 1
ATOM 12206 C C . GLY D 1 172 ? 37.354 -89.008 68.196 1.00 29.50 154 GLY D C 1
ATOM 12207 O O . GLY D 1 172 ? 37.252 -88.553 67.054 1.00 28.24 154 GLY D O 1
ATOM 12208 N N . ILE D 1 173 ? 36.325 -89.223 69.001 1.00 24.83 155 ILE D N 1
ATOM 12209 C CA . ILE D 1 173 ? 34.962 -88.780 68.728 1.00 24.30 155 ILE D CA 1
ATOM 12210 C C . ILE D 1 173 ? 34.650 -87.802 69.844 1.00 26.69 155 ILE D C 1
ATOM 12211 O O . ILE D 1 173 ? 34.728 -88.165 71.013 1.00 24.56 155 ILE D O 1
ATOM 12216 N N . VAL D 1 174 ? 34.383 -86.554 69.480 1.00 25.02 156 VAL D N 1
ATOM 12217 C CA . VAL D 1 174 ? 34.064 -85.486 70.419 1.00 26.18 156 VAL D CA 1
ATOM 12218 C C . VAL D 1 174 ? 32.561 -85.256 70.312 1.00 33.31 156 VAL D C 1
ATOM 12219 O O . VAL D 1 174 ? 32.065 -84.949 69.230 1.00 33.41 156 VAL D O 1
ATOM 12223 N N . LYS D 1 175 ? 31.845 -85.432 71.425 1.00 29.24 157 LYS D N 1
ATOM 12224 C CA . LYS D 1 175 ? 30.396 -85.285 71.479 1.00 28.52 157 LYS D CA 1
ATOM 12225 C C . LYS D 1 175 ? 30.048 -84.380 72.652 1.00 31.92 157 LYS D C 1
ATOM 12226 O O . LYS D 1 175 ? 30.829 -84.267 73.601 1.00 31.68 157 LYS D O 1
ATOM 12232 N N . LYS D 1 176 ? 28.901 -83.692 72.559 1.00 27.32 158 LYS D N 1
ATOM 12233 C CA . LYS D 1 176 ? 28.422 -82.778 73.587 1.00 26.52 158 LYS D CA 1
ATOM 12234 C C . LYS D 1 176 ? 27.255 -83.395 74.345 1.00 28.33 158 LYS D C 1
ATOM 12235 O O . LYS D 1 176 ? 26.404 -84.059 73.755 1.00 27.24 158 LYS D O 1
ATOM 12241 N N . PHE D 1 177 ? 27.252 -83.221 75.663 1.00 23.38 159 PHE D N 1
ATOM 12242 C CA . PHE D 1 177 ? 26.257 -83.804 76.550 1.00 21.02 159 PHE D CA 1
ATOM 12243 C C . PHE D 1 177 ? 25.579 -82.742 77.375 1.00 23.10 159 PHE D C 1
ATOM 12244 O O . PHE D 1 177 ? 26.236 -81.762 77.726 1.00 21.64 159 PHE D O 1
ATOM 12252 N N . PRO D 1 178 ? 24.276 -82.899 77.742 1.00 21.00 160 PRO D N 1
ATOM 12253 C CA . PRO D 1 178 ? 23.660 -81.916 78.661 1.00 20.59 160 PRO D CA 1
ATOM 12254 C C . PRO D 1 178 ? 24.502 -81.732 79.934 1.00 23.26 160 PRO D C 1
ATOM 12255 O O . PRO D 1 178 ? 25.005 -82.716 80.500 1.00 23.36 160 PRO D O 1
ATOM 12259 N N . ILE D 1 179 ? 24.714 -80.471 80.355 1.00 18.97 161 ILE D N 1
ATOM 12260 C CA . ILE D 1 179 ? 25.477 -80.151 81.573 1.00 17.97 161 ILE D CA 1
ATOM 12261 C C . ILE D 1 179 ? 24.758 -80.689 82.835 1.00 22.99 161 ILE D C 1
ATOM 12262 O O . ILE D 1 179 ? 25.406 -81.067 83.813 1.00 22.53 161 ILE D O 1
ATOM 12267 N N . GLY D 1 180 ? 23.432 -80.783 82.757 1.00 21.18 162 GLY D N 1
ATOM 12268 C CA . GLY D 1 180 ? 22.592 -81.245 83.850 1.00 21.85 162 GLY D CA 1
ATOM 12269 C C . GLY D 1 180 ? 21.620 -80.167 84.300 1.00 25.06 162 GLY D C 1
ATOM 12270 O O . GLY D 1 180 ? 21.357 -79.237 83.536 1.00 22.54 162 GLY D O 1
ATOM 12271 N N . PRO D 1 181 ? 21.103 -80.246 85.556 1.00 23.25 163 PRO D N 1
ATOM 12272 C CA . PRO D 1 181 ? 20.130 -79.240 86.035 1.00 23.03 163 PRO D CA 1
ATOM 12273 C C . PRO D 1 181 ? 20.611 -77.782 85.988 1.00 24.78 163 PRO D C 1
ATOM 12274 O O . PRO D 1 181 ? 21.723 -77.448 86.431 1.00 23.58 163 PRO D O 1
ATOM 12278 N N . VAL D 1 182 ? 19.757 -76.922 85.448 1.00 20.47 164 VAL D N 1
ATOM 12279 C CA . VAL D 1 182 ? 20.047 -75.499 85.263 1.00 20.86 164 VAL D CA 1
ATOM 12280 C C . VAL D 1 182 ? 19.207 -74.629 86.185 1.00 26.49 164 VAL D C 1
ATOM 12281 O O . VAL D 1 182 ? 17.984 -74.776 86.253 1.00 25.11 164 VAL D O 1
ATOM 12285 N N . SER D 1 183 ? 19.885 -73.704 86.877 1.00 23.06 165 SER D N 1
ATOM 12286 C CA . SER D 1 183 ? 19.257 -72.684 87.702 1.00 22.11 165 SER D CA 1
ATOM 12287 C C . SER D 1 183 ? 19.105 -71.424 86.822 1.00 24.51 165 SER D C 1
ATOM 12288 O O . SER D 1 183 ? 20.095 -70.910 86.282 1.00 22.59 165 SER D O 1
ATOM 12291 N N . MET D 1 184 ? 17.859 -70.960 86.660 1.00 22.57 166 MET D N 1
ATOM 12292 C CA . MET D 1 184 ? 17.540 -69.792 85.843 1.00 22.35 166 MET D CA 1
ATOM 12293 C C . MET D 1 184 ? 16.915 -68.705 86.681 1.00 28.21 166 MET D C 1
ATOM 12294 O O . MET D 1 184 ? 15.999 -68.971 87.456 1.00 29.37 166 MET D O 1
ATOM 12299 N N . VAL D 1 185 ? 17.422 -67.480 86.537 1.00 25.70 167 VAL D N 1
ATOM 12300 C CA . VAL D 1 185 ? 16.935 -66.297 87.251 1.00 25.52 167 VAL D CA 1
ATOM 12301 C C . VAL D 1 185 ? 16.745 -65.242 86.167 1.00 29.16 167 VAL D C 1
ATOM 12302 O O . VAL D 1 185 ? 17.704 -64.850 85.498 1.00 27.11 167 VAL D O 1
ATOM 12306 N N . SER D 1 186 ? 15.490 -64.861 85.933 1.00 26.94 168 SER D N 1
ATOM 12307 C CA . SER D 1 186 ? 15.117 -63.971 84.847 1.00 27.38 168 SER D CA 1
ATOM 12308 C C . SER D 1 186 ? 14.684 -62.554 85.297 1.00 32.43 168 SER D C 1
ATOM 12309 O O . SER D 1 186 ? 14.376 -62.352 86.476 1.00 32.45 168 SER D O 1
ATOM 12312 N N . PRO D 1 187 ? 14.666 -61.556 84.378 1.00 30.58 169 PRO D N 1
ATOM 12313 C CA . PRO D 1 187 ? 14.323 -60.180 84.801 1.00 31.61 169 PRO D CA 1
ATOM 12314 C C . PRO D 1 187 ? 12.861 -59.774 84.565 1.00 35.23 169 PRO D C 1
ATOM 12315 O O . PRO D 1 187 ? 12.046 -60.554 84.051 1.00 32.95 169 PRO D O 1
ATOM 12319 N N . TRP D 1 188 ? 12.557 -58.512 84.900 1.00 34.09 170 TRP D N 1
ATOM 12320 C CA . TRP D 1 188 ? 11.227 -57.931 84.739 1.00 34.63 170 TRP D CA 1
ATOM 12321 C C . TRP D 1 188 ? 11.042 -57.108 83.454 1.00 36.96 170 TRP D C 1
ATOM 12322 O O . TRP D 1 188 ? 9.896 -56.822 83.096 1.00 36.55 170 TRP D O 1
ATOM 12333 N N . ASN D 1 189 ? 12.143 -56.706 82.779 1.00 33.95 171 ASN D N 1
ATOM 12334 C CA . ASN D 1 189 ? 12.066 -55.835 81.595 1.00 34.55 171 ASN D CA 1
ATOM 12335 C C . ASN D 1 189 ? 11.573 -56.553 80.303 1.00 40.57 171 ASN D C 1
ATOM 12336 O O . ASN D 1 189 ? 10.844 -55.940 79.513 1.00 43.41 171 ASN D O 1
ATOM 12341 N N . PHE D 1 190 ? 11.942 -57.812 80.089 1.00 35.63 172 PHE D N 1
ATOM 12342 C CA . PHE D 1 190 ? 11.419 -58.608 78.955 1.00 35.19 172 PHE D CA 1
ATOM 12343 C C . PHE D 1 190 ? 11.054 -59.946 79.600 1.00 37.65 172 PHE D C 1
ATOM 12344 O O . PHE D 1 190 ? 11.804 -60.916 79.456 1.00 35.72 172 PHE D O 1
ATOM 12352 N N . PRO D 1 191 ? 9.946 -59.986 80.389 1.00 34.29 173 PRO D N 1
ATOM 12353 C CA . PRO D 1 191 ? 9.647 -61.204 81.170 1.00 33.55 173 PRO D CA 1
ATOM 12354 C C . PRO D 1 191 ? 9.284 -62.448 80.370 1.00 36.10 173 PRO D C 1
ATOM 12355 O O . PRO D 1 191 ? 9.157 -63.519 80.965 1.00 36.09 173 PRO D O 1
ATOM 12359 N N . LEU D 1 192 ? 9.101 -62.318 79.045 1.00 30.52 174 LEU D N 1
ATOM 12360 C CA . LEU D 1 192 ? 8.812 -63.475 78.215 1.00 28.78 174 LEU D CA 1
ATOM 12361 C C . LEU D 1 192 ? 10.054 -63.850 77.392 1.00 30.00 174 LEU D C 1
ATOM 12362 O O . LEU D 1 192 ? 10.523 -64.983 77.491 1.00 27.55 174 LEU D O 1
ATOM 12367 N N . ASN D 1 193 ? 10.605 -62.894 76.635 1.00 26.97 175 ASN D N 1
ATOM 12368 C CA . ASN D 1 193 ? 11.747 -63.129 75.753 1.00 27.57 175 ASN D CA 1
ATOM 12369 C C . ASN D 1 193 ? 13.054 -63.439 76.489 1.00 30.60 175 ASN D C 1
ATOM 12370 O O . ASN D 1 193 ? 13.837 -64.261 76.023 1.00 29.68 175 ASN D O 1
ATOM 12375 N N . LEU D 1 194 ? 13.285 -62.808 77.626 1.00 29.15 176 LEU D N 1
ATOM 12376 C CA . LEU D 1 194 ? 14.519 -63.092 78.348 1.00 28.20 176 LEU D CA 1
ATOM 12377 C C . LEU D 1 194 ? 14.396 -64.400 79.158 1.00 31.46 176 LEU D C 1
ATOM 12378 O O . LEU D 1 194 ? 15.410 -65.002 79.494 1.00 30.45 176 LEU D O 1
ATOM 12383 N N . VAL D 1 195 ? 13.157 -64.909 79.323 1.00 28.01 177 VAL D N 1
ATOM 12384 C CA . VAL D 1 195 ? 12.902 -66.235 79.893 1.00 26.33 177 VAL D CA 1
ATOM 12385 C C . VAL D 1 195 ? 13.158 -67.256 78.747 1.00 28.88 177 VAL D C 1
ATOM 12386 O O . VAL D 1 195 ? 13.883 -68.234 78.949 1.00 28.65 177 VAL D O 1
ATOM 12390 N N . ALA D 1 196 ? 12.573 -66.996 77.540 1.00 24.50 178 ALA D N 1
ATOM 12391 C CA . ALA D 1 196 ? 12.701 -67.845 76.353 1.00 24.31 178 ALA D CA 1
ATOM 12392 C C . ALA D 1 196 ? 14.170 -68.112 76.008 1.00 27.35 178 ALA D C 1
ATOM 12393 O O . ALA D 1 196 ? 14.511 -69.254 75.711 1.00 24.90 178 ALA D O 1
ATOM 12395 N N . HIS D 1 197 ? 15.045 -67.088 76.152 1.00 24.35 179 HIS D N 1
ATOM 12396 C CA . HIS D 1 197 ? 16.474 -67.190 75.855 1.00 24.02 179 HIS D CA 1
ATOM 12397 C C . HIS D 1 197 ? 17.257 -68.121 76.828 1.00 27.46 179 HIS D C 1
ATOM 12398 O O . HIS D 1 197 ? 18.422 -68.454 76.553 1.00 24.90 179 HIS D O 1
ATOM 12405 N N . LYS D 1 198 ? 16.599 -68.578 77.915 1.00 23.66 180 LYS D N 1
ATOM 12406 C CA . LYS D 1 198 ? 17.180 -69.534 78.863 1.00 24.12 180 LYS D CA 1
ATOM 12407 C C . LYS D 1 198 ? 16.472 -70.885 78.716 1.00 26.33 180 LYS D C 1
ATOM 12408 O O . LYS D 1 198 ? 17.142 -71.917 78.586 1.00 26.22 180 LYS D O 1
ATOM 12414 N N . VAL D 1 199 ? 15.129 -70.870 78.698 1.00 21.78 181 VAL D N 1
ATOM 12415 C CA . VAL D 1 199 ? 14.267 -72.058 78.617 1.00 22.06 181 VAL D CA 1
ATOM 12416 C C . VAL D 1 199 ? 14.374 -72.811 77.264 1.00 25.46 181 VAL D C 1
ATOM 12417 O O . VAL D 1 199 ? 14.505 -74.037 77.266 1.00 25.59 181 VAL D O 1
ATOM 12421 N N . ALA D 1 200 ? 14.278 -72.095 76.129 1.00 22.73 182 ALA D N 1
ATOM 12422 C CA . ALA D 1 200 ? 14.354 -72.730 74.789 1.00 22.20 182 ALA D CA 1
ATOM 12423 C C . ALA D 1 200 ? 15.699 -73.480 74.587 1.00 25.23 182 ALA D C 1
ATOM 12424 O O . ALA D 1 200 ? 15.651 -74.663 74.262 1.00 22.71 182 ALA D O 1
ATOM 12426 N N . PRO D 1 201 ? 16.883 -72.896 74.928 1.00 25.28 183 PRO D N 1
ATOM 12427 C CA . PRO D 1 201 ? 18.147 -73.663 74.794 1.00 24.24 183 PRO D CA 1
ATOM 12428 C C . PRO D 1 201 ? 18.242 -74.874 75.719 1.00 26.70 183 PRO D C 1
ATOM 12429 O O . PRO D 1 201 ? 18.817 -75.884 75.294 1.00 23.36 183 PRO D O 1
ATOM 12433 N N . ALA D 1 202 ? 17.685 -74.780 76.973 1.00 24.41 184 ALA D N 1
ATOM 12434 C CA . ALA D 1 202 ? 17.682 -75.886 77.951 1.00 24.27 184 ALA D CA 1
ATOM 12435 C C . ALA D 1 202 ? 16.925 -77.110 77.409 1.00 25.80 184 ALA D C 1
ATOM 12436 O O . ALA D 1 202 ? 17.412 -78.238 77.514 1.00 25.11 184 ALA D O 1
ATOM 12438 N N . ILE D 1 203 ? 15.757 -76.868 76.790 1.00 22.14 185 ILE D N 1
ATOM 12439 C CA . ILE D 1 203 ? 14.951 -77.911 76.173 1.00 21.84 185 ILE D CA 1
ATOM 12440 C C . ILE D 1 203 ? 15.641 -78.438 74.891 1.00 26.22 185 ILE D C 1
ATOM 12441 O O . ILE D 1 203 ? 15.688 -79.657 74.684 1.00 26.55 185 ILE D O 1
ATOM 12446 N N . ALA D 1 204 ? 16.218 -77.532 74.076 1.00 21.70 186 ALA D N 1
ATOM 12447 C CA . ALA D 1 204 ? 16.923 -77.905 72.821 1.00 20.76 186 ALA D CA 1
ATOM 12448 C C . ALA D 1 204 ? 18.088 -78.867 73.072 1.00 24.73 186 ALA D C 1
ATOM 12449 O O . ALA D 1 204 ? 18.378 -79.707 72.238 1.00 23.60 186 ALA D O 1
ATOM 12451 N N . VAL D 1 205 ? 18.732 -78.739 74.239 1.00 23.66 187 VAL D N 1
ATOM 12452 C CA . VAL D 1 205 ? 19.878 -79.523 74.677 1.00 23.48 187 VAL D CA 1
ATOM 12453 C C . VAL D 1 205 ? 19.459 -80.780 75.471 1.00 26.34 187 VAL D C 1
ATOM 12454 O O . VAL D 1 205 ? 20.093 -81.821 75.341 1.00 24.85 187 VAL D O 1
ATOM 12458 N N . GLY D 1 206 ? 18.410 -80.668 76.278 1.00 23.47 188 GLY D N 1
ATOM 12459 C CA . GLY D 1 206 ? 17.954 -81.766 77.119 1.00 22.76 188 GLY D CA 1
ATOM 12460 C C . GLY D 1 206 ? 18.412 -81.607 78.557 1.00 25.95 188 GLY D C 1
ATOM 12461 O O . GLY D 1 206 ? 18.794 -82.586 79.199 1.00 25.11 188 GLY D O 1
ATOM 12462 N N . CYS D 1 207 ? 18.341 -80.363 79.086 1.00 23.98 189 CYS D N 1
ATOM 12463 C CA . CYS D 1 207 ? 18.675 -80.020 80.477 1.00 24.14 189 CYS D CA 1
ATOM 12464 C C . CYS D 1 207 ? 17.399 -79.810 81.265 1.00 27.06 189 CYS D C 1
ATOM 12465 O O . CYS D 1 207 ? 16.622 -78.930 80.874 1.00 26.10 189 CYS D O 1
ATOM 12468 N N . PRO D 1 208 ? 17.211 -80.453 82.439 1.00 23.09 190 PRO D N 1
ATOM 12469 C CA . PRO D 1 208 ? 16.071 -80.057 83.289 1.00 23.50 190 PRO D CA 1
ATOM 12470 C C . PRO D 1 208 ? 16.390 -78.683 83.929 1.00 28.09 190 PRO D C 1
ATOM 12471 O O . PRO D 1 208 ? 17.559 -78.297 84.050 1.00 27.05 190 PRO D O 1
ATOM 12475 N N . PHE D 1 209 ? 15.372 -77.922 84.308 1.00 25.30 191 PHE D N 1
ATOM 12476 C CA . PHE D 1 209 ? 15.638 -76.610 84.879 1.00 24.40 191 PHE D CA 1
ATOM 12477 C C . PHE D 1 209 ? 14.653 -76.201 85.965 1.00 27.57 191 PHE D C 1
ATOM 12478 O O . PHE D 1 209 ? 13.521 -76.680 85.989 1.00 25.84 191 PHE D O 1
ATOM 12486 N N . VAL D 1 210 ? 15.093 -75.261 86.829 1.00 23.29 192 VAL D N 1
ATOM 12487 C CA . VAL D 1 210 ? 14.270 -74.639 87.847 1.00 22.02 192 VAL D CA 1
ATOM 12488 C C . VAL D 1 210 ? 14.389 -73.127 87.572 1.00 27.11 192 VAL D C 1
ATOM 12489 O O . VAL D 1 210 ? 15.481 -72.551 87.635 1.00 27.23 192 VAL D O 1
ATOM 12493 N N . LEU D 1 211 ? 13.273 -72.508 87.216 1.00 23.84 193 LEU D N 1
ATOM 12494 C CA . LEU D 1 211 ? 13.256 -71.082 86.910 1.00 22.96 193 LEU D CA 1
ATOM 12495 C C . LEU D 1 211 ? 12.646 -70.228 88.027 1.00 28.02 193 LEU D C 1
ATOM 12496 O O . LEU D 1 211 ? 11.537 -70.511 88.496 1.00 26.17 193 LEU D O 1
ATOM 12501 N N . LYS D 1 212 ? 13.372 -69.170 88.418 1.00 26.24 194 LYS D N 1
ATOM 12502 C CA . LYS D 1 212 ? 12.905 -68.184 89.391 1.00 26.85 194 LYS D CA 1
ATOM 12503 C C . LYS D 1 212 ? 12.539 -66.953 88.558 1.00 31.15 194 LYS D C 1
ATOM 12504 O O . LYS D 1 212 ? 13.432 -66.199 88.165 1.00 29.44 194 LYS D O 1
ATOM 12510 N N . PRO D 1 213 ? 11.249 -66.753 88.220 1.00 28.80 195 PRO D N 1
ATOM 12511 C CA . PRO D 1 213 ? 10.893 -65.543 87.461 1.00 28.46 195 PRO D CA 1
ATOM 12512 C C . PRO D 1 213 ? 10.931 -64.318 88.370 1.00 30.01 195 PRO D C 1
ATOM 12513 O O . PRO D 1 213 ? 10.861 -64.480 89.605 1.00 29.57 195 PRO D O 1
ATOM 12517 N N . ALA D 1 214 ? 11.035 -63.096 87.790 1.00 26.04 196 ALA D N 1
ATOM 12518 C CA . ALA D 1 214 ? 11.000 -61.873 88.608 1.00 25.69 196 ALA D CA 1
ATOM 12519 C C . ALA D 1 214 ? 9.603 -61.793 89.275 1.00 30.36 196 ALA D C 1
ATOM 12520 O O . ALA D 1 214 ? 8.582 -62.051 88.620 1.00 29.12 196 ALA D O 1
ATOM 12522 N N . SER D 1 215 ? 9.568 -61.506 90.584 1.00 28.23 197 SER D N 1
ATOM 12523 C CA . SER D 1 215 ? 8.318 -61.430 91.343 1.00 29.75 197 SER D CA 1
ATOM 12524 C C . SER D 1 215 ? 7.356 -60.334 90.866 1.00 32.99 197 SER D C 1
ATOM 12525 O O . SER D 1 215 ? 6.150 -60.506 91.029 1.00 31.75 197 SER D O 1
ATOM 12528 N N . ARG D 1 216 ? 7.874 -59.259 90.236 1.00 31.68 198 ARG D N 1
ATOM 12529 C CA . ARG D 1 216 ? 7.055 -58.174 89.672 1.00 33.35 198 ARG D CA 1
ATOM 12530 C C . ARG D 1 216 ? 6.382 -58.580 88.359 1.00 35.94 198 ARG D C 1
ATOM 12531 O O . ARG D 1 216 ? 5.308 -58.070 88.040 1.00 34.95 198 ARG D O 1
ATOM 12539 N N . THR D 1 217 ? 7.028 -59.469 87.581 1.00 32.83 199 THR D N 1
ATOM 12540 C CA . THR D 1 217 ? 6.528 -59.924 86.272 1.00 31.74 199 THR D CA 1
ATOM 12541 C C . THR D 1 217 ? 6.592 -61.471 86.111 1.00 34.45 199 THR D C 1
ATOM 12542 O O . THR D 1 217 ? 7.250 -61.954 85.171 1.00 34.56 199 THR D O 1
ATOM 12546 N N . PRO D 1 218 ? 5.897 -62.278 86.949 1.00 30.39 200 PRO D N 1
ATOM 12547 C CA . PRO D 1 218 ? 5.992 -63.743 86.782 1.00 29.50 200 PRO D CA 1
ATOM 12548 C C . PRO D 1 218 ? 5.026 -64.383 85.784 1.00 32.05 200 PRO D C 1
ATOM 12549 O O . PRO D 1 218 ? 5.212 -65.552 85.443 1.00 31.35 200 PRO D O 1
ATOM 12553 N N . LEU D 1 219 ? 3.956 -63.673 85.404 1.00 29.09 201 LEU D N 1
ATOM 12554 C CA . LEU D 1 219 ? 2.864 -64.210 84.571 1.00 29.43 201 LEU D CA 1
ATOM 12555 C C . LEU D 1 219 ? 3.313 -64.698 83.217 1.00 34.16 201 LEU D C 1
ATOM 12556 O O . LEU D 1 219 ? 2.806 -65.722 82.772 1.00 33.78 201 LEU D O 1
ATOM 12561 N N . SER D 1 220 ? 4.270 -64.017 82.578 1.00 32.85 202 SER D N 1
ATOM 12562 C CA . SER D 1 220 ? 4.791 -64.476 81.283 1.00 33.37 202 SER D CA 1
ATOM 12563 C C . SER D 1 220 ? 5.470 -65.853 81.444 1.00 35.76 202 SER D C 1
ATOM 12564 O O . SER D 1 220 ? 5.194 -66.761 80.665 1.00 35.89 202 SER D O 1
ATOM 12567 N N . ALA D 1 221 ? 6.277 -66.022 82.508 1.00 30.87 203 ALA D N 1
ATOM 12568 C CA . ALA D 1 221 ? 6.942 -67.284 82.834 1.00 29.66 203 ALA D CA 1
ATOM 12569 C C . ALA D 1 221 ? 5.925 -68.377 83.172 1.00 32.12 203 ALA D C 1
ATOM 12570 O O . ALA D 1 221 ? 6.106 -69.503 82.734 1.00 31.55 203 ALA D O 1
ATOM 12572 N N . LEU D 1 222 ? 4.856 -68.045 83.927 1.00 30.17 204 LEU D N 1
ATOM 12573 C CA . LEU D 1 222 ? 3.802 -69.000 84.280 1.00 30.48 204 LEU D CA 1
ATOM 12574 C C . LEU D 1 222 ? 2.961 -69.444 83.071 1.00 33.83 204 LEU D C 1
ATOM 12575 O O . LEU D 1 222 ? 2.504 -70.577 83.073 1.00 32.53 204 LEU D O 1
ATOM 12580 N N . ILE D 1 223 ? 2.816 -68.597 82.019 1.00 32.42 205 ILE D N 1
ATOM 12581 C CA . ILE D 1 223 ? 2.132 -68.995 80.775 1.00 32.93 205 ILE D CA 1
ATOM 12582 C C . ILE D 1 223 ? 3.000 -70.069 80.051 1.00 34.32 205 ILE D C 1
ATOM 12583 O O . ILE D 1 223 ? 2.454 -71.095 79.643 1.00 30.77 205 ILE D O 1
ATOM 12588 N N . LEU D 1 224 ? 4.357 -69.889 80.017 1.00 31.90 206 LEU D N 1
ATOM 12589 C CA . LEU D 1 224 ? 5.268 -70.897 79.459 1.00 31.85 206 LEU D CA 1
ATOM 12590 C C . LEU D 1 224 ? 5.142 -72.227 80.200 1.00 33.87 206 LEU D C 1
ATOM 12591 O O . LEU D 1 224 ? 5.125 -73.277 79.556 1.00 33.33 206 LEU D O 1
ATOM 12596 N N . GLY D 1 225 ? 4.977 -72.158 81.527 1.00 29.97 207 GLY D N 1
ATOM 12597 C CA . GLY D 1 225 ? 4.777 -73.315 82.394 1.00 28.97 207 GLY D CA 1
ATOM 12598 C C . GLY D 1 225 ? 3.500 -74.061 82.073 1.00 30.26 207 GLY D C 1
ATOM 12599 O O . GLY D 1 225 ? 3.515 -75.292 81.995 1.00 28.36 207 GLY D O 1
ATOM 12600 N N . GLU D 1 226 ? 2.383 -73.311 81.853 1.00 27.68 208 GLU D N 1
ATOM 12601 C CA . GLU D 1 226 ? 1.073 -73.851 81.455 1.00 26.94 208 GLU D CA 1
ATOM 12602 C C . GLU D 1 226 ? 1.207 -74.617 80.138 1.00 31.67 208 GLU D C 1
ATOM 12603 O O . GLU D 1 226 ? 0.669 -75.722 80.006 1.00 32.96 208 GLU D O 1
ATOM 12609 N N . ILE D 1 227 ? 1.968 -74.041 79.190 1.00 27.18 209 ILE D N 1
ATOM 12610 C CA . ILE D 1 227 ? 2.236 -74.606 77.866 1.00 26.81 209 ILE D CA 1
ATOM 12611 C C . ILE D 1 227 ? 3.050 -75.895 78.028 1.00 28.78 209 ILE D C 1
ATOM 12612 O O . ILE D 1 227 ? 2.637 -76.954 77.538 1.00 26.84 209 ILE D O 1
ATOM 12617 N N . LEU D 1 228 ? 4.144 -75.819 78.800 1.00 25.22 210 LEU D N 1
ATOM 12618 C CA . LEU D 1 228 ? 5.021 -76.964 79.027 1.00 24.23 210 LEU D CA 1
ATOM 12619 C C . LEU D 1 228 ? 4.335 -78.123 79.747 1.00 27.71 210 LEU D C 1
ATOM 12620 O O . LEU D 1 228 ? 4.581 -79.268 79.408 1.00 26.58 210 LEU D O 1
ATOM 12625 N N . HIS D 1 229 ? 3.453 -77.830 80.705 1.00 26.92 211 HIS D N 1
ATOM 12626 C CA . HIS D 1 229 ? 2.712 -78.841 81.461 1.00 27.78 211 HIS D CA 1
ATOM 12627 C C . HIS D 1 229 ? 1.889 -79.786 80.545 1.00 32.01 211 HIS D C 1
ATOM 12628 O O . HIS D 1 229 ? 1.788 -80.973 80.834 1.00 30.87 211 HIS D O 1
ATOM 12635 N N . LYS D 1 230 ? 1.325 -79.254 79.455 1.00 30.07 212 LYS D N 1
ATOM 12636 C CA . LYS D 1 230 ? 0.512 -80.006 78.498 1.00 31.84 212 LYS D CA 1
ATOM 12637 C C . LYS D 1 230 ? 1.336 -80.809 77.465 1.00 36.61 212 LYS D C 1
ATOM 12638 O O . LYS D 1 230 ? 0.750 -81.537 76.675 1.00 37.70 212 LYS D O 1
ATOM 12644 N N . ILE D 1 231 ? 2.673 -80.698 77.478 1.00 33.21 213 ILE D N 1
ATOM 12645 C CA . ILE D 1 231 ? 3.528 -81.414 76.520 1.00 32.65 213 ILE D CA 1
ATOM 12646 C C . ILE D 1 231 ? 4.018 -82.766 77.097 1.00 37.88 213 ILE D C 1
ATOM 12647 O O . ILE D 1 231 ? 4.893 -82.819 77.971 1.00 36.79 213 ILE D O 1
ATOM 12652 N N . GLU D 1 232 ? 3.439 -83.851 76.564 1.00 37.02 214 GLU D N 1
ATOM 12653 C CA . GLU D 1 232 ? 3.670 -85.249 76.956 1.00 38.07 214 GLU D CA 1
ATOM 12654 C C . GLU D 1 232 ? 5.100 -85.728 76.737 1.00 40.47 214 GLU D C 1
ATOM 12655 O O . GLU D 1 232 ? 5.579 -86.499 77.560 1.00 40.10 214 GLU D O 1
ATOM 12661 N N . GLU D 1 233 ? 5.781 -85.268 75.651 1.00 37.59 215 GLU D N 1
ATOM 12662 C CA . GLU D 1 233 ? 7.171 -85.606 75.298 1.00 37.20 215 GLU D CA 1
ATOM 12663 C C . GLU D 1 233 ? 8.164 -85.168 76.379 1.00 38.49 215 GLU D C 1
ATOM 12664 O O . GLU D 1 233 ? 9.226 -85.767 76.503 1.00 39.63 215 GLU D O 1
ATOM 12670 N N . LEU D 1 234 ? 7.837 -84.112 77.130 1.00 31.79 216 LEU D N 1
ATOM 12671 C CA . LEU D 1 234 ? 8.709 -83.581 78.165 1.00 30.60 216 LEU D CA 1
ATOM 12672 C C . LEU D 1 234 ? 8.621 -84.411 79.451 1.00 32.84 216 LEU D C 1
ATOM 12673 O O . LEU D 1 234 ? 7.541 -84.516 80.028 1.00 32.73 216 LEU D O 1
ATOM 12678 N N . PRO D 1 235 ? 9.726 -85.082 79.870 1.00 29.34 217 PRO D N 1
ATOM 12679 C CA . PRO D 1 235 ? 9.664 -85.936 81.077 1.00 29.49 217 PRO D CA 1
ATOM 12680 C C . PRO D 1 235 ? 9.176 -85.223 82.339 1.00 33.95 217 PRO D C 1
ATOM 12681 O O . PRO D 1 235 ? 9.360 -84.006 82.480 1.00 30.95 217 PRO D O 1
ATOM 12685 N N . LEU D 1 236 ? 8.544 -85.988 83.256 1.00 32.67 218 LEU D N 1
ATOM 12686 C CA . LEU D 1 236 ? 8.048 -85.466 84.527 1.00 33.18 218 LEU D CA 1
ATOM 12687 C C . LEU D 1 236 ? 9.225 -84.965 85.371 1.00 36.23 218 LEU D C 1
ATOM 12688 O O . LEU D 1 236 ? 10.223 -85.677 85.515 1.00 35.83 218 LEU D O 1
ATOM 12693 N N . GLY D 1 237 ? 9.112 -83.734 85.868 1.00 30.70 219 GLY D N 1
ATOM 12694 C CA . GLY D 1 237 ? 10.161 -83.116 86.669 1.00 29.93 219 GLY D CA 1
ATOM 12695 C C . GLY D 1 237 ? 11.207 -82.360 85.879 1.00 33.25 219 GLY D C 1
ATOM 12696 O O . GLY D 1 237 ? 12.153 -81.841 86.468 1.00 34.29 219 GLY D O 1
ATOM 12697 N N . ALA D 1 238 ? 11.049 -82.280 84.544 1.00 29.45 220 ALA D N 1
ATOM 12698 C CA . ALA D 1 238 ? 11.955 -81.569 83.629 1.00 28.76 220 ALA D CA 1
ATOM 12699 C C . ALA D 1 238 ? 11.984 -80.065 83.914 1.00 31.52 220 ALA D C 1
ATOM 12700 O O . ALA D 1 238 ? 12.963 -79.386 83.598 1.00 29.69 220 ALA D O 1
ATOM 12702 N N . PHE D 1 239 ? 10.887 -79.537 84.457 1.00 27.17 221 PHE D N 1
ATOM 12703 C CA . PHE D 1 239 ? 10.826 -78.118 84.748 1.00 25.71 221 PHE D CA 1
ATOM 12704 C C . PHE D 1 239 ? 10.046 -77.795 86.016 1.00 28.54 221 PHE D C 1
ATOM 12705 O O . PHE D 1 239 ? 9.116 -78.511 86.397 1.00 27.14 221 PHE D O 1
ATOM 12713 N N . SER D 1 240 ? 10.414 -76.657 86.618 1.00 23.37 222 SER D N 1
ATOM 12714 C CA . SER D 1 240 ? 9.734 -76.018 87.716 1.00 22.28 222 SER D CA 1
ATOM 12715 C C . SER D 1 240 ? 9.865 -74.522 87.480 1.00 27.69 222 SER D C 1
ATOM 12716 O O . SER D 1 240 ? 10.909 -74.045 87.009 1.00 26.41 222 SER D O 1
ATOM 12719 N N . ILE D 1 241 ? 8.789 -73.792 87.768 1.00 25.81 223 ILE D N 1
ATOM 12720 C CA . ILE D 1 241 ? 8.749 -72.334 87.662 1.00 25.85 223 ILE D CA 1
ATOM 12721 C C . ILE D 1 241 ? 8.221 -71.829 89.001 1.00 29.71 223 ILE D C 1
ATOM 12722 O O . ILE D 1 241 ? 7.038 -71.994 89.344 1.00 29.42 223 ILE D O 1
ATOM 12727 N N . LEU D 1 242 ? 9.135 -71.278 89.781 1.00 25.68 224 LEU D N 1
ATOM 12728 C CA . LEU D 1 242 ? 8.830 -70.881 91.146 1.00 25.66 224 LEU D CA 1
ATOM 12729 C C . LEU D 1 242 ? 9.142 -69.444 91.524 1.00 29.65 224 LEU D C 1
ATOM 12730 O O . LEU D 1 242 ? 10.317 -69.123 91.730 1.00 28.30 224 LEU D O 1
ATOM 12735 N N . PRO D 1 243 ? 8.107 -68.603 91.755 1.00 27.45 225 PRO D N 1
ATOM 12736 C CA . PRO D 1 243 ? 8.351 -67.276 92.342 1.00 28.04 225 PRO D CA 1
ATOM 12737 C C . PRO D 1 243 ? 8.783 -67.551 93.797 1.00 34.56 225 PRO D C 1
ATOM 12738 O O . PRO D 1 243 ? 8.188 -68.392 94.484 1.00 33.68 225 PRO D O 1
ATOM 12742 N N . VAL D 1 244 ? 9.888 -66.941 94.216 1.00 32.69 226 VAL D N 1
ATOM 12743 C CA . VAL D 1 244 ? 10.525 -67.220 95.498 1.00 33.54 226 VAL D CA 1
ATOM 12744 C C . VAL D 1 244 ? 10.729 -65.944 96.334 1.00 38.90 226 VAL D C 1
ATOM 12745 O O . VAL D 1 244 ? 11.032 -64.872 95.784 1.00 38.49 226 VAL D O 1
ATOM 12749 N N . SER D 1 245 ? 10.572 -66.075 97.673 1.00 36.81 227 SER D N 1
ATOM 12750 C CA . SER D 1 245 ? 10.815 -64.989 98.639 1.00 37.98 227 SER D CA 1
ATOM 12751 C C . SER D 1 245 ? 12.321 -64.713 98.740 1.00 42.12 227 SER D C 1
ATOM 12752 O O . SER D 1 245 ? 13.124 -65.515 98.249 1.00 40.99 227 SER D O 1
ATOM 12755 N N . ARG D 1 246 ? 12.714 -63.585 99.348 1.00 40.04 228 ARG D N 1
ATOM 12756 C CA . ARG D 1 246 ? 14.143 -63.271 99.494 1.00 40.41 228 ARG D CA 1
ATOM 12757 C C . ARG D 1 246 ? 14.841 -64.258 100.452 1.00 42.23 228 ARG D C 1
ATOM 12758 O O . ARG D 1 246 ? 16.025 -64.517 100.290 1.00 40.10 228 ARG D O 1
ATOM 12766 N N . GLU D 1 247 ? 14.085 -64.823 101.432 1.00 39.96 229 GLU D N 1
ATOM 12767 C CA . GLU D 1 247 ? 14.595 -65.768 102.434 1.00 39.71 229 GLU D CA 1
ATOM 12768 C C . GLU D 1 247 ? 15.127 -67.087 101.842 1.00 42.73 229 GLU D C 1
ATOM 12769 O O . GLU D 1 247 ? 15.922 -67.775 102.496 1.00 42.83 229 GLU D O 1
ATOM 12775 N N . ASP D 1 248 ? 14.700 -67.426 100.614 1.00 37.07 230 ASP D N 1
ATOM 12776 C CA . ASP D 1 248 ? 15.039 -68.669 99.923 1.00 35.32 230 ASP D CA 1
ATOM 12777 C C . ASP D 1 248 ? 15.696 -68.475 98.569 1.00 37.52 230 ASP D C 1
ATOM 12778 O O . ASP D 1 248 ? 16.130 -69.470 97.973 1.00 35.86 230 ASP D O 1
ATOM 12783 N N . ALA D 1 249 ? 15.745 -67.226 98.063 1.00 33.89 231 ALA D N 1
ATOM 12784 C CA . ALA D 1 249 ? 16.295 -66.900 96.739 1.00 33.48 231 ALA D CA 1
ATOM 12785 C C . ALA D 1 249 ? 17.738 -67.378 96.532 1.00 35.09 231 ALA D C 1
ATOM 12786 O O . ALA D 1 249 ? 18.080 -67.773 95.419 1.00 34.99 231 ALA D O 1
ATOM 12788 N N . ASP D 1 250 ? 18.556 -67.391 97.617 1.00 28.89 232 ASP D N 1
ATOM 12789 C CA . ASP D 1 250 ? 19.946 -67.828 97.610 1.00 28.73 232 ASP D CA 1
ATOM 12790 C C . ASP D 1 250 ? 20.139 -69.282 97.141 1.00 32.21 232 ASP D C 1
ATOM 12791 O O . ASP D 1 250 ? 21.197 -69.576 96.585 1.00 30.32 232 ASP D O 1
ATOM 12796 N N . MET D 1 251 ? 19.108 -70.160 97.275 1.00 29.25 233 MET D N 1
ATOM 12797 C CA . MET D 1 251 ? 19.172 -71.548 96.802 1.00 29.92 233 MET D CA 1
ATOM 12798 C C . MET D 1 251 ? 19.519 -71.632 95.304 1.00 31.50 233 MET D C 1
ATOM 12799 O O . MET D 1 251 ? 20.319 -72.479 94.899 1.00 28.92 233 MET D O 1
ATOM 12804 N N . PHE D 1 252 ? 18.966 -70.703 94.503 1.00 28.80 234 PHE D N 1
ATOM 12805 C CA . PHE D 1 252 ? 19.206 -70.605 93.062 1.00 28.58 234 PHE D CA 1
ATOM 12806 C C . PHE D 1 252 ? 20.669 -70.317 92.737 1.00 32.41 234 PHE D C 1
ATOM 12807 O O . PHE D 1 252 ? 21.134 -70.629 91.644 1.00 30.98 234 PHE D O 1
ATOM 12815 N N . THR D 1 253 ? 21.394 -69.754 93.707 1.00 29.94 235 THR D N 1
ATOM 12816 C CA . THR D 1 253 ? 22.800 -69.419 93.585 1.00 29.73 235 THR D CA 1
ATOM 12817 C C . THR D 1 253 ? 23.727 -70.530 94.090 1.00 30.07 235 THR D C 1
ATOM 12818 O O . THR D 1 253 ? 24.591 -70.972 93.347 1.00 27.53 235 THR D O 1
ATOM 12822 N N . VAL D 1 254 ? 23.557 -70.953 95.348 1.00 27.17 236 VAL D N 1
ATOM 12823 C CA . VAL D 1 254 ? 24.474 -71.851 96.068 1.00 27.03 236 VAL D CA 1
ATOM 12824 C C . VAL D 1 254 ? 24.238 -73.355 95.898 1.00 30.50 236 VAL D C 1
ATOM 12825 O O . VAL D 1 254 ? 25.185 -74.111 96.103 1.00 29.40 236 VAL D O 1
ATOM 12829 N N . ASP D 1 255 ? 23.010 -73.798 95.584 1.00 28.37 237 ASP D N 1
ATOM 12830 C CA . ASP D 1 255 ? 22.739 -75.234 95.554 1.00 28.58 237 ASP D CA 1
ATOM 12831 C C . ASP D 1 255 ? 23.657 -76.017 94.605 1.00 31.16 237 ASP D C 1
ATOM 12832 O O . ASP D 1 255 ? 23.741 -75.721 93.409 1.00 30.28 237 ASP D O 1
ATOM 12837 N N . GLU D 1 256 ? 24.371 -76.994 95.178 1.00 27.93 238 GLU D N 1
ATOM 12838 C CA . GLU D 1 256 ? 25.348 -77.795 94.454 1.00 28.81 238 GLU D CA 1
ATOM 12839 C C . GLU D 1 256 ? 24.725 -78.791 93.461 1.00 31.51 238 GLU D C 1
ATOM 12840 O O . GLU D 1 256 ? 25.450 -79.290 92.614 1.00 31.88 238 GLU D O 1
ATOM 12846 N N . ARG D 1 257 ? 23.406 -79.065 93.552 1.00 27.30 239 ARG D N 1
ATOM 12847 C CA . ARG D 1 257 ? 22.714 -79.959 92.613 1.00 26.25 239 ARG D CA 1
ATOM 12848 C C . ARG D 1 257 ? 22.573 -79.316 91.231 1.00 28.15 239 ARG D C 1
ATOM 12849 O O . ARG D 1 257 ? 22.419 -80.038 90.245 1.00 27.17 239 ARG D O 1
ATOM 12857 N N . PHE D 1 258 ? 22.617 -77.956 91.150 1.00 24.63 240 PHE D N 1
ATOM 12858 C CA . PHE D 1 258 ? 22.581 -77.236 89.874 1.00 22.91 240 PHE D CA 1
ATOM 12859 C C . PHE D 1 258 ? 23.987 -77.241 89.285 1.00 26.74 240 PHE D C 1
ATOM 12860 O O . PHE D 1 258 ? 24.964 -77.048 90.012 1.00 26.32 240 PHE D O 1
ATOM 12868 N N . LYS D 1 259 ? 24.091 -77.475 87.980 1.00 23.43 241 LYS D N 1
ATOM 12869 C CA . LYS D 1 259 ? 25.374 -77.541 87.275 1.00 23.49 241 LYS D CA 1
ATOM 12870 C C . LYS D 1 259 ? 25.698 -76.224 86.584 1.00 28.35 241 LYS D C 1
ATOM 12871 O O . LYS D 1 259 ? 26.847 -75.962 86.212 1.00 28.43 241 LYS D O 1
ATOM 12877 N N . LEU D 1 260 ? 24.669 -75.403 86.395 1.00 25.00 242 LEU D N 1
ATOM 12878 C CA . LEU D 1 260 ? 24.795 -74.112 85.756 1.00 24.29 242 LEU D CA 1
ATOM 12879 C C . LEU D 1 260 ? 23.815 -73.140 86.335 1.00 27.06 242 LEU D C 1
ATOM 12880 O O . LEU D 1 260 ? 22.661 -73.484 86.586 1.00 25.55 242 LEU D O 1
ATOM 12885 N N . LEU D 1 261 ? 24.296 -71.907 86.521 1.00 24.91 243 LEU D N 1
ATOM 12886 C CA . LEU D 1 261 ? 23.496 -70.758 86.910 1.00 23.75 243 LEU D CA 1
ATOM 12887 C C . LEU D 1 261 ? 23.516 -69.811 85.733 1.00 27.73 243 LEU D C 1
ATOM 12888 O O . LEU D 1 261 ? 24.581 -69.410 85.270 1.00 26.30 243 LEU D O 1
ATOM 12893 N N . THR D 1 262 ? 22.338 -69.488 85.229 1.00 25.24 244 THR D N 1
ATOM 12894 C CA . THR D 1 262 ? 22.190 -68.511 84.164 1.00 25.18 244 THR D CA 1
ATOM 12895 C C . THR D 1 262 ? 21.289 -67.388 84.723 1.00 28.12 244 THR D C 1
ATOM 12896 O O . THR D 1 262 ? 20.141 -67.631 85.101 1.00 27.43 244 THR D O 1
ATOM 12900 N N . PHE D 1 263 ? 21.858 -66.180 84.823 1.00 25.47 245 PHE D N 1
ATOM 12901 C CA . PHE D 1 263 ? 21.217 -64.988 85.383 1.00 25.01 245 PHE D CA 1
ATOM 12902 C C . PHE D 1 263 ? 21.159 -63.832 84.415 1.00 29.96 245 PHE D C 1
ATOM 12903 O O . PHE D 1 263 ? 22.144 -63.533 83.738 1.00 29.71 245 PHE D O 1
ATOM 12911 N N . THR D 1 264 ? 19.996 -63.170 84.373 1.00 27.23 246 THR D N 1
ATOM 12912 C CA . THR D 1 264 ? 19.764 -61.940 83.628 1.00 27.16 246 THR D CA 1
ATOM 12913 C C . THR D 1 264 ? 19.151 -60.974 84.599 1.00 32.27 246 THR D C 1
ATOM 12914 O O . THR D 1 264 ? 18.108 -61.271 85.185 1.00 30.74 246 THR D O 1
ATOM 12918 N N . GLY D 1 265 ? 19.820 -59.846 84.796 1.00 31.52 247 GLY D N 1
ATOM 12919 C CA . GLY D 1 265 ? 19.356 -58.806 85.708 1.00 31.38 247 GLY D CA 1
ATOM 12920 C C . GLY D 1 265 ? 20.422 -57.807 86.100 1.00 35.90 247 GLY D C 1
ATOM 12921 O O . GLY D 1 265 ? 21.356 -57.543 85.341 1.00 33.56 247 GLY D O 1
ATOM 12922 N N . SER D 1 266 ? 20.258 -57.232 87.289 1.00 35.62 248 SER D N 1
ATOM 12923 C CA . SER D 1 266 ? 21.123 -56.212 87.885 1.00 36.57 248 SER D CA 1
ATOM 12924 C C . SER D 1 266 ? 22.563 -56.696 88.103 1.00 39.36 248 SER D C 1
ATOM 12925 O O . SER D 1 266 ? 22.784 -57.781 88.649 1.00 38.35 248 SER D O 1
ATOM 12928 N N . GLY D 1 267 ? 23.513 -55.874 87.658 1.00 35.71 249 GLY D N 1
ATOM 12929 C CA . GLY D 1 267 ? 24.949 -56.119 87.764 1.00 35.27 249 GLY D CA 1
ATOM 12930 C C . GLY D 1 267 ? 25.438 -56.408 89.176 1.00 37.74 249 GLY D C 1
ATOM 12931 O O . GLY D 1 267 ? 26.033 -57.466 89.396 1.00 36.35 249 GLY D O 1
ATOM 12932 N N . PRO D 1 268 ? 25.175 -55.532 90.180 1.00 35.97 250 PRO D N 1
ATOM 12933 C CA . PRO D 1 268 ? 25.644 -55.826 91.552 1.00 36.57 250 PRO D CA 1
ATOM 12934 C C . PRO D 1 268 ? 25.105 -57.146 92.116 1.00 40.97 250 PRO D C 1
ATOM 12935 O O . PRO D 1 268 ? 25.837 -57.858 92.802 1.00 40.00 250 PRO D O 1
ATOM 12939 N N . ILE D 1 269 ? 23.837 -57.477 91.794 1.00 37.21 251 ILE D N 1
ATOM 12940 C CA . ILE D 1 269 ? 23.186 -58.724 92.196 1.00 36.18 251 ILE D CA 1
ATOM 12941 C C . ILE D 1 269 ? 23.896 -59.907 91.499 1.00 37.16 251 ILE D C 1
ATOM 12942 O O . ILE D 1 269 ? 24.273 -60.867 92.164 1.00 35.23 251 ILE D O 1
ATOM 12947 N N . GLY D 1 270 ? 24.091 -59.793 90.179 1.00 33.28 252 GLY D N 1
ATOM 12948 C CA . GLY D 1 270 ? 24.739 -60.801 89.345 1.00 31.31 252 GLY D CA 1
ATOM 12949 C C . GLY D 1 270 ? 26.159 -61.132 89.758 1.00 31.78 252 GLY D C 1
ATOM 12950 O O . GLY D 1 270 ? 26.483 -62.304 89.949 1.00 30.10 252 GLY D O 1
ATOM 12951 N N . TRP D 1 271 ? 27.012 -60.111 89.916 1.00 28.29 253 TRP D N 1
ATOM 12952 C CA . TRP D 1 271 ? 28.399 -60.309 90.350 1.00 28.30 253 TRP D CA 1
ATOM 12953 C C . TRP D 1 271 ? 28.496 -60.954 91.733 1.00 30.55 253 TRP D C 1
ATOM 12954 O O . TRP D 1 271 ? 29.363 -61.797 91.958 1.00 29.99 253 TRP D O 1
ATOM 12965 N N . ASP D 1 272 ? 27.579 -60.598 92.632 1.00 26.84 254 ASP D N 1
ATOM 12966 C CA . ASP D 1 272 ? 27.504 -61.191 93.965 1.00 27.78 254 ASP D CA 1
ATOM 12967 C C . ASP D 1 272 ? 27.048 -62.670 93.899 1.00 31.22 254 ASP D C 1
ATOM 12968 O O . ASP D 1 272 ? 27.560 -63.496 94.664 1.00 30.71 254 ASP D O 1
ATOM 12973 N N . MET D 1 273 ? 26.161 -63.014 92.942 1.00 26.61 255 MET D N 1
ATOM 12974 C CA . MET D 1 273 ? 25.736 -64.406 92.732 1.00 26.53 255 MET D CA 1
ATOM 12975 C C . MET D 1 273 ? 26.885 -65.253 92.188 1.00 28.93 255 MET D C 1
ATOM 12976 O O . MET D 1 273 ? 27.044 -66.405 92.606 1.00 26.76 255 MET D O 1
ATOM 12981 N N . LYS D 1 274 ? 27.692 -64.674 91.258 1.00 25.22 256 LYS D N 1
ATOM 12982 C CA . LYS D 1 274 ? 28.849 -65.348 90.677 1.00 23.67 256 LYS D CA 1
ATOM 12983 C C . LYS D 1 274 ? 29.855 -65.668 91.810 1.00 28.80 256 LYS D C 1
ATOM 12984 O O . LYS D 1 274 ? 30.366 -66.789 91.867 1.00 28.55 256 LYS D O 1
ATOM 12990 N N . ALA D 1 275 ? 30.069 -64.705 92.740 1.00 25.46 257 ALA D N 1
ATOM 12991 C CA . ALA D 1 275 ? 30.975 -64.862 93.896 1.00 25.88 257 ALA D CA 1
ATOM 12992 C C . ALA D 1 275 ? 30.518 -65.990 94.863 1.00 32.08 257 ALA D C 1
ATOM 12993 O O . ALA D 1 275 ? 31.355 -66.705 95.425 1.00 32.13 257 ALA D O 1
ATOM 12995 N N . ARG D 1 276 ? 29.193 -66.177 95.000 1.00 29.02 258 ARG D N 1
ATOM 12996 C CA . ARG D 1 276 ? 28.627 -67.177 95.900 1.00 29.05 258 ARG D CA 1
ATOM 12997 C C . ARG D 1 276 ? 28.131 -68.478 95.222 1.00 31.46 258 ARG D C 1
ATOM 12998 O O . ARG D 1 276 ? 27.643 -69.362 95.923 1.00 30.91 258 ARG D O 1
ATOM 13006 N N . ALA D 1 277 ? 28.297 -68.627 93.896 1.00 27.30 259 ALA D N 1
ATOM 13007 C CA . ALA D 1 277 ? 27.763 -69.771 93.149 1.00 26.86 259 ALA D CA 1
ATOM 13008 C C . ALA D 1 277 ? 28.357 -71.142 93.487 1.00 31.52 259 ALA D C 1
ATOM 13009 O O . ALA D 1 277 ? 27.687 -72.147 93.259 1.00 30.72 259 ALA D O 1
ATOM 13011 N N . GLY D 1 278 ? 29.562 -71.192 94.040 1.00 28.35 260 GLY D N 1
ATOM 13012 C CA . GLY D 1 278 ? 30.194 -72.477 94.313 1.00 27.97 260 GLY D CA 1
ATOM 13013 C C . GLY D 1 278 ? 30.854 -73.037 93.061 1.00 31.75 260 GLY D C 1
ATOM 13014 O O . GLY D 1 278 ? 31.369 -72.282 92.242 1.00 31.49 260 GLY D O 1
ATOM 13015 N N . LYS D 1 279 ? 30.791 -74.359 92.867 1.00 29.12 261 LYS D N 1
ATOM 13016 C CA . LYS D 1 279 ? 31.447 -75.085 91.767 1.00 27.89 261 LYS D CA 1
ATOM 13017 C C . LYS D 1 279 ? 30.830 -74.920 90.380 1.00 28.84 261 LYS D C 1
ATOM 13018 O O . LYS D 1 279 ? 31.556 -75.010 89.389 1.00 26.68 261 LYS D O 1
ATOM 13024 N N . LYS D 1 280 ? 29.504 -74.714 90.303 1.00 25.18 262 LYS D N 1
ATOM 13025 C CA . LYS D 1 280 ? 28.761 -74.584 89.042 1.00 24.84 262 LYS D CA 1
ATOM 13026 C C . LYS D 1 280 ? 29.280 -73.499 88.082 1.00 29.98 262 LYS D C 1
ATOM 13027 O O . LYS D 1 280 ? 29.862 -72.481 88.505 1.00 30.34 262 LYS D O 1
ATOM 13033 N N . LYS D 1 281 ? 29.007 -73.705 86.791 1.00 25.50 263 LYS D N 1
ATOM 13034 C CA . LYS D 1 281 ? 29.282 -72.726 85.748 1.00 24.83 263 LYS D CA 1
ATOM 13035 C C . LYS D 1 281 ? 28.261 -71.579 85.900 1.00 27.43 263 LYS D C 1
ATOM 13036 O O . LYS D 1 281 ? 27.153 -71.779 86.397 1.00 26.45 263 LYS D O 1
ATOM 13042 N N . VAL D 1 282 ? 28.673 -70.373 85.541 1.00 25.38 264 VAL D N 1
ATOM 13043 C CA . VAL D 1 282 ? 27.861 -69.167 85.677 1.00 25.70 264 VAL D CA 1
ATOM 13044 C C . VAL D 1 282 ? 27.813 -68.406 84.336 1.00 30.04 264 VAL D C 1
ATOM 13045 O O . VAL D 1 282 ? 28.861 -68.163 83.755 1.00 32.06 264 VAL D O 1
ATOM 13049 N N . VAL D 1 283 ? 26.604 -68.039 83.870 1.00 24.70 265 VAL D N 1
ATOM 13050 C CA . VAL D 1 283 ? 26.274 -67.230 82.681 1.00 24.21 265 VAL D CA 1
ATOM 13051 C C . VAL D 1 283 ? 25.587 -65.949 83.207 1.00 28.25 265 VAL D C 1
ATOM 13052 O O . VAL D 1 283 ? 24.602 -66.042 83.960 1.00 25.96 265 VAL D O 1
ATOM 13056 N N . MET D 1 284 ? 26.101 -64.771 82.822 1.00 26.33 266 MET D N 1
ATOM 13057 C CA . MET D 1 284 ? 25.558 -63.490 83.318 1.00 27.90 266 MET D CA 1
ATOM 13058 C C . MET D 1 284 ? 25.234 -62.523 82.191 1.00 31.91 266 MET D C 1
ATOM 13059 O O . MET D 1 284 ? 26.136 -62.142 81.452 1.00 31.10 266 MET D O 1
ATOM 13064 N N . GLU D 1 285 ? 23.968 -62.083 82.103 1.00 29.14 267 GLU D N 1
ATOM 13065 C CA . GLU D 1 285 ? 23.506 -61.069 81.150 1.00 28.44 267 GLU D CA 1
ATOM 13066 C C . GLU D 1 285 ? 23.113 -59.887 82.009 1.00 33.28 267 GLU D C 1
ATOM 13067 O O . GLU D 1 285 ? 22.080 -59.915 82.684 1.00 32.11 267 GLU D O 1
ATOM 13073 N N . LEU D 1 286 ? 23.997 -58.884 82.086 1.00 32.09 268 LEU D N 1
ATOM 13074 C CA . LEU D 1 286 ? 23.785 -57.738 82.978 1.00 32.46 268 LEU D CA 1
ATOM 13075 C C . LEU D 1 286 ? 23.477 -56.466 82.201 1.00 38.66 268 LEU D C 1
ATOM 13076 O O . LEU D 1 286 ? 23.131 -56.545 81.024 1.00 40.56 268 LEU D O 1
ATOM 13081 N N . GLY D 1 287 ? 23.522 -55.323 82.861 1.00 35.86 269 GLY D N 1
ATOM 13082 C CA . GLY D 1 287 ? 23.184 -54.053 82.222 1.00 36.44 269 GLY D CA 1
ATOM 13083 C C . GLY D 1 287 ? 24.199 -53.491 81.248 1.00 37.92 269 GLY D C 1
ATOM 13084 O O . GLY D 1 287 ? 25.211 -54.123 80.947 1.00 36.89 269 GLY D O 1
ATOM 13085 N N . GLY D 1 288 ? 23.910 -52.293 80.758 1.00 32.78 270 GLY D N 1
ATOM 13086 C CA . GLY D 1 288 ? 24.775 -51.580 79.835 1.00 31.95 270 GLY D CA 1
ATOM 13087 C C . GLY D 1 288 ? 24.612 -50.075 79.895 1.00 34.59 270 GLY D C 1
ATOM 13088 O O . GLY D 1 288 ? 23.772 -49.558 80.628 1.00 33.89 270 GLY D O 1
ATOM 13089 N N . ASN D 1 289 ? 25.435 -49.362 79.142 1.00 30.38 271 ASN D N 1
ATOM 13090 C CA . ASN D 1 289 ? 25.388 -47.907 79.011 1.00 30.51 271 ASN D CA 1
ATOM 13091 C C . ASN D 1 289 ? 25.817 -47.707 77.574 1.00 34.01 271 ASN D C 1
ATOM 13092 O O . ASN D 1 289 ? 26.956 -47.309 77.312 1.00 33.79 271 ASN D O 1
ATOM 13097 N N . ALA D 1 290 ? 24.920 -48.101 76.640 1.00 30.08 272 ALA D N 1
ATOM 13098 C CA . ALA D 1 290 ? 25.180 -48.151 75.204 1.00 29.17 272 ALA D CA 1
ATOM 13099 C C . ALA D 1 290 ? 25.326 -46.807 74.500 1.00 30.23 272 ALA D C 1
ATOM 13100 O O . ALA D 1 290 ? 24.412 -45.985 74.494 1.00 29.58 272 ALA D O 1
ATOM 13102 N N . PRO D 1 291 ? 26.471 -46.628 73.819 1.00 26.03 273 PRO D N 1
ATOM 13103 C CA . PRO D 1 291 ? 26.683 -45.405 73.038 1.00 25.69 273 PRO D CA 1
ATOM 13104 C C . PRO D 1 291 ? 26.380 -45.629 71.534 1.00 29.64 273 PRO D C 1
ATOM 13105 O O . PRO D 1 291 ? 26.347 -46.762 71.038 1.00 26.37 273 PRO D O 1
ATOM 13109 N N . CYS D 1 292 ? 26.195 -44.535 70.800 1.00 28.02 274 CYS D N 1
ATOM 13110 C CA . CYS D 1 292 ? 26.021 -44.582 69.356 1.00 27.55 274 CYS D CA 1
ATOM 13111 C C . CYS D 1 292 ? 26.780 -43.438 68.742 1.00 31.80 274 CYS D C 1
ATOM 13112 O O . CYS D 1 292 ? 26.671 -42.309 69.222 1.00 32.04 274 CYS D O 1
ATOM 13115 N N . ILE D 1 293 ? 27.545 -43.730 67.672 1.00 27.26 275 ILE D N 1
ATOM 13116 C CA . ILE D 1 293 ? 28.270 -42.731 66.897 1.00 26.43 275 ILE D CA 1
ATOM 13117 C C . ILE D 1 293 ? 27.446 -42.440 65.637 1.00 29.83 275 ILE D C 1
ATOM 13118 O O . ILE D 1 293 ? 27.038 -43.363 64.944 1.00 28.35 275 ILE D O 1
ATOM 13123 N N . VAL D 1 294 ? 27.219 -41.161 65.340 1.00 27.74 276 VAL D N 1
ATOM 13124 C CA . VAL D 1 294 ? 26.559 -40.725 64.116 1.00 27.64 276 VAL D CA 1
ATOM 13125 C C . VAL D 1 294 ? 27.620 -39.937 63.346 1.00 31.82 276 VAL D C 1
ATOM 13126 O O . VAL D 1 294 ? 27.898 -38.785 63.690 1.00 32.08 276 VAL D O 1
ATOM 13130 N N . ASP D 1 295 ? 28.272 -40.594 62.360 1.00 28.33 277 ASP D N 1
ATOM 13131 C CA . ASP D 1 295 ? 29.308 -39.981 61.522 1.00 28.29 277 ASP D CA 1
ATOM 13132 C C . ASP D 1 295 ? 28.806 -39.710 60.105 1.00 32.59 277 ASP D C 1
ATOM 13133 O O . ASP D 1 295 ? 29.472 -39.017 59.340 1.00 33.73 277 ASP D O 1
ATOM 13138 N N . ASP D 1 296 ? 27.603 -40.207 59.787 1.00 28.39 278 ASP D N 1
ATOM 13139 C CA . ASP D 1 296 ? 26.905 -40.056 58.515 1.00 28.55 278 ASP D CA 1
ATOM 13140 C C . ASP D 1 296 ? 25.422 -40.356 58.724 1.00 32.42 278 ASP D C 1
ATOM 13141 O O . ASP D 1 296 ? 25.046 -40.881 59.772 1.00 30.68 278 ASP D O 1
ATOM 13146 N N . TYR D 1 297 ? 24.589 -40.053 57.711 1.00 31.72 279 TYR D N 1
ATOM 13147 C CA . TYR D 1 297 ? 23.162 -40.377 57.704 1.00 32.65 279 TYR D CA 1
ATOM 13148 C C . TYR D 1 297 ? 23.041 -41.586 56.788 1.00 34.84 279 TYR D C 1
ATOM 13149 O O . TYR D 1 297 ? 23.449 -41.512 55.631 1.00 33.81 279 TYR D O 1
ATOM 13158 N N . VAL D 1 298 ? 22.597 -42.730 57.319 1.00 31.47 280 VAL D N 1
ATOM 13159 C CA . VAL D 1 298 ? 22.545 -43.943 56.490 1.00 30.93 280 VAL D CA 1
ATOM 13160 C C . VAL D 1 298 ? 21.154 -44.618 56.526 1.00 35.79 280 VAL D C 1
ATOM 13161 O O . VAL D 1 298 ? 20.781 -45.120 57.582 1.00 36.11 280 VAL D O 1
ATOM 13165 N N . PRO D 1 299 ? 20.407 -44.719 55.388 1.00 32.75 281 PRO D N 1
ATOM 13166 C CA . PRO D 1 299 ? 20.705 -44.158 54.049 1.00 32.44 281 PRO D CA 1
ATOM 13167 C C . PRO D 1 299 ? 20.470 -42.641 53.975 1.00 39.41 281 PRO D C 1
ATOM 13168 O O . PRO D 1 299 ? 21.000 -41.982 53.073 1.00 40.71 281 PRO D O 1
ATOM 13172 N N . ASP D 1 300 ? 19.671 -42.093 54.910 1.00 35.28 282 ASP D N 1
ATOM 13173 C CA . ASP D 1 300 ? 19.344 -40.668 54.973 1.00 35.83 282 ASP D CA 1
ATOM 13174 C C . ASP D 1 300 ? 19.054 -40.225 56.402 1.00 38.85 282 ASP D C 1
ATOM 13175 O O . ASP D 1 300 ? 19.017 -41.061 57.311 1.00 38.44 282 ASP D O 1
ATOM 13180 N N . LEU D 1 301 ? 18.863 -38.903 56.600 1.00 35.56 283 LEU D N 1
ATOM 13181 C CA . LEU D 1 301 ? 18.584 -38.281 57.901 1.00 35.00 283 LEU D CA 1
ATOM 13182 C C . LEU D 1 301 ? 17.329 -38.827 58.580 1.00 39.01 283 LEU D C 1
ATOM 13183 O O . LEU D 1 301 ? 17.381 -39.165 59.759 1.00 36.90 283 LEU D O 1
ATOM 13188 N N . ASP D 1 302 ? 16.216 -38.916 57.830 1.00 38.36 284 ASP D N 1
ATOM 13189 C CA . ASP D 1 302 ? 14.931 -39.414 58.323 1.00 39.39 284 ASP D CA 1
ATOM 13190 C C . ASP D 1 302 ? 15.034 -40.799 58.924 1.00 39.17 284 ASP D C 1
ATOM 13191 O O . ASP D 1 302 ? 14.587 -41.006 60.049 1.00 36.58 284 ASP D O 1
ATOM 13196 N N . TYR D 1 303 ? 15.660 -41.732 58.189 1.00 35.29 285 TYR D N 1
ATOM 13197 C CA . TYR D 1 303 ? 15.864 -43.092 58.663 1.00 34.91 285 TYR D CA 1
ATOM 13198 C C . TYR D 1 303 ? 16.820 -43.124 59.877 1.00 37.66 285 TYR D C 1
ATOM 13199 O O . TYR D 1 303 ? 16.558 -43.872 60.818 1.00 35.45 285 TYR D O 1
ATOM 13208 N N . THR D 1 304 ? 17.898 -42.300 59.855 1.00 33.75 286 THR D N 1
ATOM 13209 C CA . THR D 1 304 ? 18.862 -42.203 60.963 1.00 33.16 286 THR D CA 1
ATOM 13210 C C . THR D 1 304 ? 18.163 -41.753 62.256 1.00 35.98 286 THR D C 1
ATOM 13211 O O . THR D 1 304 ? 18.300 -42.434 63.268 1.00 35.27 286 THR D O 1
ATOM 13215 N N . ILE D 1 305 ? 17.360 -40.665 62.192 1.00 33.54 287 ILE D N 1
ATOM 13216 C CA . ILE D 1 305 ? 16.578 -40.127 63.320 1.00 32.82 287 ILE D CA 1
ATOM 13217 C C . ILE D 1 305 ? 15.621 -41.192 63.878 1.00 35.06 287 ILE D C 1
ATOM 13218 O O . ILE D 1 305 ? 15.614 -41.417 65.090 1.00 34.99 287 ILE D O 1
ATOM 13223 N N . GLN D 1 306 ? 14.858 -41.869 63.000 1.00 31.21 288 GLN D N 1
ATOM 13224 C CA . GLN D 1 306 ? 13.924 -42.927 63.399 1.00 31.61 288 GLN D CA 1
ATOM 13225 C C . GLN D 1 306 ? 14.611 -44.027 64.227 1.00 34.75 288 GLN D C 1
ATOM 13226 O O . GLN D 1 306 ? 14.056 -44.446 65.246 1.00 34.33 288 GLN D O 1
ATOM 13232 N N . ARG D 1 307 ? 15.827 -44.455 63.814 1.00 30.14 289 ARG D N 1
ATOM 13233 C CA . ARG D 1 307 ? 16.616 -45.491 64.495 1.00 29.09 289 ARG D CA 1
ATOM 13234 C C . ARG D 1 307 ? 17.193 -44.996 65.812 1.00 33.27 289 ARG D C 1
ATOM 13235 O O . ARG D 1 307 ? 17.241 -45.757 66.781 1.00 31.87 289 ARG D O 1
ATOM 13243 N N . LEU D 1 308 ? 17.584 -43.703 65.868 1.00 32.01 290 LEU D N 1
ATOM 13244 C CA . LEU D 1 308 ? 18.080 -43.081 67.097 1.00 31.65 290 LEU D CA 1
ATOM 13245 C C . LEU D 1 308 ? 16.930 -42.954 68.114 1.00 35.72 290 LEU D C 1
ATOM 13246 O O . LEU D 1 308 ? 17.148 -43.179 69.303 1.00 35.73 290 LEU D O 1
ATOM 13251 N N . ILE D 1 309 ? 15.713 -42.629 67.636 1.00 31.64 291 ILE D N 1
ATOM 13252 C CA . ILE D 1 309 ? 14.497 -42.547 68.465 1.00 31.88 291 ILE D CA 1
ATOM 13253 C C . ILE D 1 309 ? 14.182 -43.956 69.010 1.00 35.58 291 ILE D C 1
ATOM 13254 O O . ILE D 1 309 ? 13.921 -44.112 70.201 1.00 35.29 291 ILE D O 1
ATOM 13259 N N . ASN D 1 310 ? 14.261 -44.979 68.138 1.00 32.29 292 ASN D N 1
ATOM 13260 C CA . ASN D 1 310 ? 14.050 -46.371 68.517 1.00 30.96 292 ASN D CA 1
ATOM 13261 C C . ASN D 1 310 ? 15.073 -46.781 69.576 1.00 32.71 292 ASN D C 1
ATOM 13262 O O . ASN D 1 310 ? 14.703 -47.333 70.602 1.00 31.66 292 ASN D O 1
ATOM 13267 N N . GLY D 1 311 ? 16.340 -46.465 69.341 1.00 28.33 293 GLY D N 1
ATOM 13268 C CA . GLY D 1 311 ? 17.395 -46.791 70.293 1.00 27.61 293 GLY D CA 1
ATOM 13269 C C . GLY D 1 311 ? 17.277 -46.094 71.629 1.00 30.32 293 GLY D C 1
ATOM 13270 O O . GLY D 1 311 ? 17.450 -46.711 72.674 1.00 27.66 293 GLY D O 1
ATOM 13271 N N . GLY D 1 312 ? 17.010 -44.800 71.584 1.00 30.19 294 GLY D N 1
ATOM 13272 C CA . GLY D 1 312 ? 16.921 -43.968 72.774 1.00 30.53 294 GLY D CA 1
ATOM 13273 C C . GLY D 1 312 ? 15.695 -44.145 73.645 1.00 35.60 294 GLY D C 1
ATOM 13274 O O . GLY D 1 312 ? 15.759 -43.862 74.848 1.00 34.17 294 GLY D O 1
ATOM 13275 N N . PHE D 1 313 ? 14.558 -44.580 73.046 1.00 34.56 295 PHE D N 1
ATOM 13276 C CA . PHE D 1 313 ? 13.288 -44.638 73.773 1.00 35.64 295 PHE D CA 1
ATOM 13277 C C . PHE D 1 313 ? 12.466 -45.931 73.623 1.00 47.52 295 PHE D C 1
ATOM 13278 O O . PHE D 1 313 ? 11.432 -46.022 74.284 1.00 48.51 295 PHE D O 1
ATOM 13286 N N . TYR D 1 314 ? 12.914 -46.937 72.838 1.00 50.64 296 TYR D N 1
ATOM 13287 C CA . TYR D 1 314 ? 12.187 -48.226 72.755 1.00 53.52 296 TYR D CA 1
ATOM 13288 C C . TYR D 1 314 ? 12.197 -48.884 74.147 1.00 54.33 296 TYR D C 1
ATOM 13289 O O . TYR D 1 314 ? 13.210 -48.790 74.855 1.00 52.84 296 TYR D O 1
ATOM 13298 N N . GLN D 1 315 ? 11.042 -49.465 74.565 1.00 50.18 297 GLN D N 1
ATOM 13299 C CA . GLN D 1 315 ? 10.827 -50.085 75.891 1.00 48.65 297 GLN D CA 1
ATOM 13300 C C . GLN D 1 315 ? 11.009 -49.044 77.010 1.00 49.01 297 GLN D C 1
ATOM 13301 O O . GLN D 1 315 ? 11.276 -49.412 78.156 1.00 49.08 297 GLN D O 1
ATOM 13307 N N . GLY D 1 316 ? 10.882 -47.759 76.655 1.00 42.62 298 GLY D N 1
ATOM 13308 C CA . GLY D 1 316 ? 11.059 -46.639 77.574 1.00 41.96 298 GLY D CA 1
ATOM 13309 C C . GLY D 1 316 ? 12.441 -46.563 78.196 1.00 42.52 298 GLY D C 1
ATOM 13310 O O . GLY D 1 316 ? 12.591 -46.090 79.325 1.00 41.45 298 GLY D O 1
ATOM 13311 N N . GLY D 1 317 ? 13.434 -47.080 77.470 1.00 37.67 299 GLY D N 1
ATOM 13312 C CA . GLY D 1 317 ? 14.816 -47.158 77.916 1.00 36.82 299 GLY D CA 1
ATOM 13313 C C . GLY D 1 317 ? 15.070 -48.242 78.948 1.00 39.86 299 GLY D C 1
ATOM 13314 O O . GLY D 1 317 ? 16.201 -48.379 79.430 1.00 39.52 299 GLY D O 1
ATOM 13315 N N . GLN D 1 318 ? 14.023 -49.031 79.287 1.00 35.58 300 GLN D N 1
ATOM 13316 C CA . GLN D 1 318 ? 14.080 -50.135 80.248 1.00 35.99 300 GLN D CA 1
ATOM 13317 C C . GLN D 1 318 ? 14.600 -51.381 79.526 1.00 40.06 300 GLN D C 1
ATOM 13318 O O . GLN D 1 318 ? 13.908 -52.394 79.385 1.00 40.27 300 GLN D O 1
ATOM 13324 N N . SER D 1 319 ? 15.826 -51.255 79.017 1.00 36.47 301 SER D N 1
ATOM 13325 C CA . SER D 1 319 ? 16.519 -52.257 78.230 1.00 35.77 301 SER D CA 1
ATOM 13326 C C . SER D 1 319 ? 18.005 -52.165 78.513 1.00 38.70 301 SER D C 1
ATOM 13327 O O . SER D 1 319 ? 18.549 -51.064 78.667 1.00 37.70 301 SER D O 1
ATOM 13330 N N . CYS D 1 320 ? 18.659 -53.322 78.553 1.00 35.82 302 CYS D N 1
ATOM 13331 C CA . CYS D 1 320 ? 20.097 -53.432 78.787 1.00 37.78 302 CYS D CA 1
ATOM 13332 C C . CYS D 1 320 ? 20.916 -52.907 77.602 1.00 36.25 302 CYS D C 1
ATOM 13333 O O . CYS D 1 320 ? 22.098 -52.614 77.773 1.00 35.02 302 CYS D O 1
ATOM 13336 N N . ILE D 1 321 ? 20.268 -52.726 76.422 1.00 31.13 303 ILE D N 1
ATOM 13337 C CA . ILE D 1 321 ? 20.898 -52.192 75.203 1.00 30.54 303 ILE D CA 1
ATOM 13338 C C . ILE D 1 321 ? 20.259 -50.853 74.767 1.00 34.05 303 ILE D C 1
ATOM 13339 O O . ILE D 1 321 ? 20.432 -50.426 73.622 1.00 33.26 303 ILE D O 1
ATOM 13344 N N . HIS D 1 322 ? 19.550 -50.178 75.695 1.00 29.95 304 HIS D N 1
ATOM 13345 C CA . HIS D 1 322 ? 18.970 -48.846 75.472 1.00 28.65 304 HIS D CA 1
ATOM 13346 C C . HIS D 1 322 ? 20.119 -47.890 75.028 1.00 32.94 304 HIS D C 1
ATOM 13347 O O . HIS D 1 322 ? 21.216 -47.970 75.587 1.00 32.49 304 HIS D O 1
ATOM 13354 N N . MET D 1 323 ? 19.885 -47.029 74.014 1.00 29.10 305 MET D N 1
ATOM 13355 C CA . MET D 1 323 ? 20.910 -46.069 73.583 1.00 28.12 305 MET D CA 1
ATOM 13356 C C . MET D 1 323 ? 20.912 -44.894 74.573 1.00 30.87 305 MET D C 1
ATOM 13357 O O . MET D 1 323 ? 20.051 -44.003 74.512 1.00 28.78 305 MET D O 1
ATOM 13362 N N . GLN D 1 324 ? 21.863 -44.931 75.516 1.00 27.84 306 GLN D N 1
ATOM 13363 C CA . GLN D 1 324 ? 21.951 -43.921 76.567 1.00 28.72 306 GLN D CA 1
ATOM 13364 C C . GLN D 1 324 ? 22.795 -42.730 76.159 1.00 33.47 306 GLN D C 1
ATOM 13365 O O . GLN D 1 324 ? 22.541 -41.634 76.634 1.00 33.48 306 GLN D O 1
ATOM 13371 N N . ARG D 1 325 ? 23.824 -42.945 75.321 1.00 30.88 307 ARG D N 1
ATOM 13372 C CA . ARG D 1 325 ? 24.769 -41.900 74.899 1.00 30.79 307 ARG D CA 1
ATOM 13373 C C . ARG D 1 325 ? 24.817 -41.779 73.373 1.00 32.28 307 ARG D C 1
ATOM 13374 O O . ARG D 1 325 ? 24.915 -42.778 72.664 1.00 29.00 307 ARG D O 1
ATOM 13382 N N . LEU D 1 326 ? 24.733 -40.547 72.881 1.00 29.89 308 LEU D N 1
ATOM 13383 C CA . LEU D 1 326 ? 24.694 -40.263 71.455 1.00 29.13 308 LEU D CA 1
ATOM 13384 C C . LEU D 1 326 ? 25.778 -39.253 71.101 1.00 31.66 308 LEU D C 1
ATOM 13385 O O . LEU D 1 326 ? 25.724 -38.105 71.539 1.00 31.20 308 LEU D O 1
ATOM 13390 N N . TYR D 1 327 ? 26.765 -39.714 70.318 1.00 28.28 309 TYR D N 1
ATOM 13391 C CA . TYR D 1 327 ? 27.918 -38.953 69.851 1.00 28.84 309 TYR D CA 1
ATOM 13392 C C . TYR D 1 327 ? 27.718 -38.612 68.386 1.00 31.54 309 TYR D C 1
ATOM 13393 O O . TYR D 1 327 ? 27.624 -39.504 67.553 1.00 29.92 309 TYR D O 1
ATOM 13402 N N . VAL D 1 328 ? 27.552 -37.316 68.089 1.00 29.51 310 VAL D N 1
ATOM 13403 C CA . VAL D 1 328 ? 27.287 -36.839 66.733 1.00 29.03 310 VAL D CA 1
ATOM 13404 C C . VAL D 1 328 ? 28.432 -35.964 66.272 1.00 34.30 310 VAL D C 1
ATOM 13405 O O . VAL D 1 328 ? 28.865 -35.074 67.002 1.00 33.60 310 VAL D O 1
ATOM 13409 N N . HIS D 1 329 ? 28.931 -36.233 65.057 1.00 32.24 311 HIS D N 1
ATOM 13410 C CA . HIS D 1 329 ? 30.018 -35.441 64.493 1.00 32.10 311 HIS D CA 1
ATOM 13411 C C . HIS D 1 329 ? 29.575 -33.976 64.364 1.00 35.96 311 HIS D C 1
ATOM 13412 O O . HIS D 1 329 ? 28.425 -33.725 64.000 1.00 33.07 311 HIS D O 1
ATOM 13419 N N . GLU D 1 330 ? 30.492 -33.031 64.693 1.00 35.38 312 GLU D N 1
ATOM 13420 C CA . GLU D 1 330 ? 30.284 -31.579 64.691 0.50 37.23 312 GLU D CA 1
ATOM 13421 C C . GLU D 1 330 ? 29.608 -31.018 63.431 1.00 43.34 312 GLU D C 1
ATOM 13422 O O . GLU D 1 330 ? 28.799 -30.103 63.567 1.00 45.29 312 GLU D O 1
ATOM 13428 N N . ARG D 1 331 ? 29.918 -31.549 62.226 1.00 40.37 313 ARG D N 1
ATOM 13429 C CA . ARG D 1 331 ? 29.313 -31.065 60.972 1.00 40.63 313 ARG D CA 1
ATOM 13430 C C . ARG D 1 331 ? 27.825 -31.445 60.859 1.00 42.77 313 ARG D C 1
ATOM 13431 O O . ARG D 1 331 ? 27.094 -30.814 60.102 1.00 44.98 313 ARG D O 1
ATOM 13439 N N . LEU D 1 332 ? 27.389 -32.475 61.595 1.00 35.30 314 LEU D N 1
ATOM 13440 C CA . LEU D 1 332 ? 26.009 -32.976 61.559 1.00 33.25 314 LEU D CA 1
ATOM 13441 C C . LEU D 1 332 ? 25.227 -32.614 62.808 1.00 37.58 314 LEU D C 1
ATOM 13442 O O . LEU D 1 332 ? 24.004 -32.731 62.810 1.00 36.53 314 LEU D O 1
ATOM 13447 N N . TYR D 1 333 ? 25.931 -32.213 63.874 1.00 35.92 315 TYR D N 1
ATOM 13448 C CA . TYR D 1 333 ? 25.396 -31.960 65.205 1.00 36.54 315 TYR D CA 1
ATOM 13449 C C . TYR D 1 333 ? 24.093 -31.137 65.272 1.00 41.97 315 TYR D C 1
ATOM 13450 O O . TYR D 1 333 ? 23.124 -31.640 65.839 1.00 40.79 315 TYR D O 1
ATOM 13459 N N . ASP D 1 334 ? 24.076 -29.882 64.760 1.00 40.19 316 ASP D N 1
ATOM 13460 C CA . ASP D 1 334 ? 22.890 -29.018 64.833 1.00 40.05 316 ASP D CA 1
ATOM 13461 C C . ASP D 1 334 ? 21.685 -29.616 64.124 1.00 42.16 316 ASP D C 1
ATOM 13462 O O . ASP D 1 334 ? 20.583 -29.594 64.673 1.00 41.74 316 ASP D O 1
ATOM 13467 N N . GLU D 1 335 ? 21.903 -30.199 62.937 1.00 38.50 317 GLU D N 1
ATOM 13468 C CA . GLU D 1 335 ? 20.851 -30.842 62.150 1.00 38.07 317 GLU D CA 1
ATOM 13469 C C . GLU D 1 335 ? 20.265 -32.073 62.879 1.00 41.91 317 GLU D C 1
ATOM 13470 O O . GLU D 1 335 ? 19.039 -32.194 62.964 1.00 42.18 317 GLU D O 1
ATOM 13476 N N . VAL D 1 336 ? 21.138 -32.938 63.452 1.00 37.49 318 VAL D N 1
ATOM 13477 C CA . VAL D 1 336 ? 20.740 -34.139 64.207 1.00 36.45 318 VAL D CA 1
ATOM 13478 C C . VAL D 1 336 ? 19.989 -33.742 65.476 1.00 41.41 318 VAL D C 1
ATOM 13479 O O . VAL D 1 336 ? 18.882 -34.236 65.684 1.00 40.86 318 VAL D O 1
ATOM 13483 N N . LYS D 1 337 ? 20.563 -32.834 66.298 1.00 38.75 319 LYS D N 1
ATOM 13484 C CA . LYS D 1 337 ? 19.950 -32.341 67.542 1.00 38.79 319 LYS D CA 1
ATOM 13485 C C . LYS D 1 337 ? 18.531 -31.802 67.281 1.00 44.50 319 LYS D C 1
ATOM 13486 O O . LYS D 1 337 ? 17.593 -32.174 67.994 1.00 44.67 319 LYS D O 1
ATOM 13492 N N . GLU D 1 338 ? 18.382 -30.958 66.247 1.00 41.37 320 GLU D N 1
ATOM 13493 C CA . GLU D 1 338 ? 17.105 -30.372 65.849 1.00 42.04 320 GLU D CA 1
ATOM 13494 C C . GLU D 1 338 ? 16.071 -31.461 65.489 1.00 43.99 320 GLU D C 1
ATOM 13495 O O . GLU D 1 338 ? 14.990 -31.491 66.082 1.00 43.37 320 GLU D O 1
ATOM 13501 N N . GLY D 1 339 ? 16.434 -32.355 64.561 1.00 38.84 321 GLY D N 1
ATOM 13502 C CA . GLY D 1 339 ? 15.588 -33.457 64.106 1.00 37.65 321 GLY D CA 1
ATOM 13503 C C . GLY D 1 339 ? 15.243 -34.452 65.199 1.00 40.31 321 GLY D C 1
ATOM 13504 O O . GLY D 1 339 ? 14.085 -34.871 65.315 1.00 39.56 321 GLY D O 1
ATOM 13505 N N . PHE D 1 340 ? 16.247 -34.811 66.028 1.00 35.25 322 PHE D N 1
ATOM 13506 C CA . PHE D 1 340 ? 16.097 -35.741 67.138 1.00 35.12 322 PHE D CA 1
ATOM 13507 C C . PHE D 1 340 ? 15.159 -35.189 68.216 1.00 39.28 322 PHE D C 1
ATOM 13508 O O . PHE D 1 340 ? 14.196 -35.872 68.568 1.00 38.73 322 PHE D O 1
ATOM 13516 N N . VAL D 1 341 ? 15.402 -33.951 68.695 1.00 36.92 323 VAL D N 1
ATOM 13517 C CA . VAL D 1 341 ? 14.571 -33.291 69.722 1.00 37.18 323 VAL D CA 1
ATOM 13518 C C . VAL D 1 341 ? 13.132 -33.112 69.218 1.00 40.45 323 VAL D C 1
ATOM 13519 O O . VAL D 1 341 ? 12.200 -33.409 69.966 1.00 40.35 323 VAL D O 1
ATOM 13523 N N . ALA D 1 342 ? 12.951 -32.670 67.949 1.00 36.33 324 ALA D N 1
ATOM 13524 C CA . ALA D 1 342 ? 11.624 -32.514 67.343 1.00 36.35 324 ALA D CA 1
ATOM 13525 C C . ALA D 1 342 ? 10.873 -33.862 67.319 1.00 41.87 324 ALA D C 1
ATOM 13526 O O . ALA D 1 342 ? 9.694 -33.905 67.678 1.00 43.35 324 ALA D O 1
ATOM 13528 N N . ALA D 1 343 ? 11.575 -34.968 66.972 1.00 37.95 325 ALA D N 1
ATOM 13529 C CA . ALA D 1 343 ? 10.982 -36.304 66.931 1.00 36.62 325 ALA D CA 1
ATOM 13530 C C . ALA D 1 343 ? 10.639 -36.834 68.333 1.00 41.06 325 ALA D C 1
ATOM 13531 O O . ALA D 1 343 ? 9.585 -37.455 68.493 1.00 40.11 325 ALA D O 1
ATOM 13533 N N . VAL D 1 344 ? 11.479 -36.527 69.349 1.00 38.36 326 VAL D N 1
ATOM 13534 C CA . VAL D 1 344 ? 11.246 -36.876 70.762 1.00 39.25 326 VAL D CA 1
ATOM 13535 C C . VAL D 1 344 ? 9.909 -36.242 71.229 1.00 44.90 326 VAL D C 1
ATOM 13536 O O . VAL D 1 344 ? 9.068 -36.913 71.839 1.00 45.16 326 VAL D O 1
ATOM 13540 N N . LYS D 1 345 ? 9.725 -34.955 70.907 1.00 41.74 327 LYS D N 1
ATOM 13541 C CA . LYS D 1 345 ? 8.564 -34.150 71.288 1.00 42.98 327 LYS D CA 1
ATOM 13542 C C . LYS D 1 345 ? 7.231 -34.670 70.727 1.00 48.28 327 LYS D C 1
ATOM 13543 O O . LYS D 1 345 ? 6.181 -34.360 71.287 1.00 49.62 327 LYS D O 1
ATOM 13549 N N . LYS D 1 346 ? 7.286 -35.504 69.678 1.00 43.90 328 LYS D N 1
ATOM 13550 C CA . LYS D 1 346 ? 6.128 -36.101 69.013 1.00 43.69 328 LYS D CA 1
ATOM 13551 C C . LYS D 1 346 ? 5.735 -37.463 69.599 1.00 45.95 328 LYS D C 1
ATOM 13552 O O . LYS D 1 346 ? 4.667 -37.976 69.258 1.00 46.02 328 LYS D O 1
ATOM 13558 N N . LEU D 1 347 ? 6.595 -38.050 70.462 1.00 41.02 329 LEU D N 1
ATOM 13559 C CA . LEU D 1 347 ? 6.382 -39.375 71.061 1.00 39.67 329 LEU D CA 1
ATOM 13560 C C . LEU D 1 347 ? 5.194 -39.398 72.016 1.00 45.06 329 LEU D C 1
ATOM 13561 O O . LEU D 1 347 ? 5.149 -38.613 72.962 1.00 44.50 329 LEU D O 1
ATOM 13566 N N . LYS D 1 348 ? 4.227 -40.289 71.754 1.00 41.65 330 LYS D N 1
ATOM 13567 C CA . LYS D 1 348 ? 3.052 -40.413 72.604 1.00 41.22 330 LYS D CA 1
ATOM 13568 C C . LYS D 1 348 ? 3.351 -41.216 73.871 1.00 44.14 330 LYS D C 1
ATOM 13569 O O . LYS D 1 348 ? 3.733 -42.386 73.804 1.00 43.31 330 LYS D O 1
ATOM 13575 N N . MET D 1 349 ? 3.171 -40.568 75.015 1.00 40.83 331 MET D N 1
ATOM 13576 C CA . MET D 1 349 ? 3.355 -41.135 76.337 1.00 40.78 331 MET D CA 1
ATOM 13577 C C . MET D 1 349 ? 1.970 -41.265 76.992 1.00 44.38 331 MET D C 1
ATOM 13578 O O . MET D 1 349 ? 1.194 -40.307 76.993 1.00 44.88 331 MET D O 1
ATOM 13583 N N . GLY D 1 350 ? 1.665 -42.446 77.516 1.00 39.64 332 GLY D N 1
ATOM 13584 C CA . GLY D 1 350 ? 0.392 -42.682 78.178 1.00 39.41 332 GLY D CA 1
ATOM 13585 C C . GLY D 1 350 ? 0.071 -44.129 78.443 1.00 41.74 332 GLY D C 1
ATOM 13586 O O . GLY D 1 350 ? 0.979 -44.940 78.646 1.00 40.56 332 GLY D O 1
ATOM 13587 N N . ASN D 1 351 ? -1.240 -44.444 78.449 1.00 38.48 333 ASN D N 1
ATOM 13588 C CA . ASN D 1 351 ? -1.809 -45.769 78.668 1.00 37.79 333 ASN D CA 1
ATOM 13589 C C . ASN D 1 351 ? -1.156 -46.791 77.716 1.00 39.93 333 ASN D C 1
ATOM 13590 O O . ASN D 1 351 ? -1.347 -46.677 76.501 1.00 38.94 333 ASN D O 1
ATOM 13595 N N . PRO D 1 352 ? -0.351 -47.763 78.245 1.00 35.65 334 PRO D N 1
ATOM 13596 C CA . PRO D 1 352 ? 0.320 -48.738 77.360 1.00 34.15 334 PRO D CA 1
ATOM 13597 C C . PRO D 1 352 ? -0.627 -49.659 76.573 1.00 38.07 334 PRO D C 1
ATOM 13598 O O . PRO D 1 352 ? -0.223 -50.221 75.559 1.00 37.29 334 PRO D O 1
ATOM 13602 N N . PHE D 1 353 ? -1.887 -49.792 77.019 1.00 35.65 335 PHE D N 1
ATOM 13603 C CA . PHE D 1 353 ? -2.892 -50.612 76.337 1.00 35.51 335 PHE D CA 1
ATOM 13604 C C . PHE D 1 353 ? -3.387 -49.964 75.037 1.00 41.18 335 PHE D C 1
ATOM 13605 O O . PHE D 1 353 ? -3.933 -50.678 74.195 1.00 41.69 335 PHE D O 1
ATOM 13613 N N . GLU D 1 354 ? -3.188 -48.630 74.863 1.00 38.41 336 GLU D N 1
ATOM 13614 C CA . GLU D 1 354 ? -3.578 -47.921 73.635 1.00 39.17 336 GLU D CA 1
ATOM 13615 C C . GLU D 1 354 ? -2.605 -48.214 72.509 1.00 43.56 336 GLU D C 1
ATOM 13616 O O . GLU D 1 354 ? -1.393 -48.190 72.719 1.00 42.99 336 GLU D O 1
ATOM 13622 N N . GLU D 1 355 ? -3.143 -48.491 71.314 1.00 40.70 337 GLU D N 1
ATOM 13623 C CA . GLU D 1 355 ? -2.400 -48.842 70.100 0.50 39.79 337 GLU D CA 1
ATOM 13624 C C . GLU D 1 355 ? -1.369 -47.814 69.662 1.00 43.35 337 GLU D C 1
ATOM 13625 O O . GLU D 1 355 ? -0.349 -48.195 69.105 1.00 42.51 337 GLU D O 1
ATOM 13631 N N . ASP D 1 356 ? -1.627 -46.524 69.897 1.00 41.29 338 ASP D N 1
ATOM 13632 C CA . ASP D 1 356 ? -0.725 -45.455 69.464 1.00 41.69 338 ASP D CA 1
ATOM 13633 C C . ASP D 1 356 ? 0.245 -44.955 70.562 1.00 44.03 338 ASP D C 1
ATOM 13634 O O . ASP D 1 356 ? 0.986 -43.999 70.323 1.00 45.01 338 ASP D O 1
ATOM 13639 N N . THR D 1 357 ? 0.260 -45.593 71.744 1.00 38.04 339 THR D N 1
ATOM 13640 C CA . THR D 1 357 ? 1.196 -45.225 72.807 1.00 36.75 339 THR D CA 1
ATOM 13641 C C . THR D 1 357 ? 2.594 -45.744 72.440 1.00 39.34 339 THR D C 1
ATOM 13642 O O . THR D 1 357 ? 2.770 -46.926 72.125 1.00 39.01 339 THR D O 1
ATOM 13646 N N . TYR D 1 358 ? 3.571 -44.843 72.462 1.00 35.63 340 TYR D N 1
ATOM 13647 C CA . TYR D 1 358 ? 4.956 -45.160 72.184 1.00 34.50 340 TYR D CA 1
ATOM 13648 C C . TYR D 1 358 ? 5.680 -45.449 73.495 1.00 38.38 340 TYR D C 1
ATOM 13649 O O . TYR D 1 358 ? 6.493 -46.377 73.557 1.00 37.82 340 TYR D O 1
ATOM 13658 N N . LEU D 1 359 ? 5.406 -44.628 74.527 1.00 35.66 341 LEU D N 1
ATOM 13659 C CA . LEU D 1 359 ? 6.058 -44.698 75.826 1.00 35.85 341 LEU D CA 1
ATOM 13660 C C . LEU D 1 359 ? 5.068 -44.960 76.968 1.00 39.05 341 LEU D C 1
ATOM 13661 O O . LEU D 1 359 ? 4.191 -44.148 77.234 1.00 39.66 341 LEU D O 1
ATOM 13666 N N . GLY D 1 360 ? 5.243 -46.090 77.633 1.00 34.37 342 GLY D N 1
ATOM 13667 C CA . GLY D 1 360 ? 4.450 -46.479 78.788 1.00 34.16 342 GLY D CA 1
ATOM 13668 C C . GLY D 1 360 ? 5.079 -46.018 80.093 1.00 37.53 342 GLY D C 1
ATOM 13669 O O . GLY D 1 360 ? 6.073 -45.284 80.078 1.00 36.51 342 GLY D O 1
ATOM 13670 N N . PRO D 1 361 ? 4.541 -46.416 81.262 1.00 35.48 343 PRO D N 1
ATOM 13671 C CA . PRO D 1 361 ? 5.165 -45.971 82.525 1.00 35.78 343 PRO D CA 1
ATOM 13672 C C . PRO D 1 361 ? 6.420 -46.785 82.871 1.00 39.46 343 PRO D C 1
ATOM 13673 O O . PRO D 1 361 ? 6.667 -47.822 82.247 1.00 38.52 343 PRO D O 1
ATOM 13677 N N . MET D 1 362 ? 7.202 -46.335 83.879 1.00 36.06 344 MET D N 1
ATOM 13678 C CA . MET D 1 362 ? 8.357 -47.091 84.389 1.00 35.39 344 MET D CA 1
ATOM 13679 C C . MET D 1 362 ? 7.790 -48.222 85.258 1.00 40.58 344 MET D C 1
ATOM 13680 O O . MET D 1 362 ? 6.614 -48.158 85.637 1.00 41.07 344 MET D O 1
ATOM 13685 N N . ILE D 1 363 ? 8.598 -49.265 85.541 1.00 37.17 345 ILE D N 1
ATOM 13686 C CA . ILE D 1 363 ? 8.172 -50.454 86.292 1.00 36.82 345 ILE D CA 1
ATOM 13687 C C . ILE D 1 363 ? 7.540 -50.103 87.662 1.00 39.76 345 ILE D C 1
ATOM 13688 O O . ILE D 1 363 ? 6.655 -50.818 88.114 1.00 40.13 345 ILE D O 1
ATOM 13693 N N . SER D 1 364 ? 7.962 -48.990 88.273 1.00 35.55 346 SER D N 1
ATOM 13694 C CA . SER D 1 364 ? 7.457 -48.494 89.548 1.00 36.09 346 SER D CA 1
ATOM 13695 C C . SER D 1 364 ? 7.680 -46.989 89.650 1.00 41.58 346 SER D C 1
ATOM 13696 O O . SER D 1 364 ? 8.488 -46.426 88.896 1.00 41.62 346 SER D O 1
ATOM 13699 N N . GLU D 1 365 ? 6.981 -46.346 90.603 1.00 39.02 347 GLU D N 1
ATOM 13700 C CA . GLU D 1 365 ? 7.110 -44.921 90.882 1.00 40.07 347 GLU D CA 1
ATOM 13701 C C . GLU D 1 365 ? 8.514 -44.635 91.449 1.00 45.27 347 GLU D C 1
ATOM 13702 O O . GLU D 1 365 ? 9.098 -43.599 91.131 1.00 45.64 347 GLU D O 1
ATOM 13708 N N . SER D 1 366 ? 9.060 -45.577 92.252 1.00 41.72 348 SER D N 1
ATOM 13709 C CA . SER D 1 366 ? 10.402 -45.527 92.839 1.00 41.46 348 SER D CA 1
ATOM 13710 C C . SER D 1 366 ? 11.475 -45.535 91.714 1.00 44.56 348 SER D C 1
ATOM 13711 O O . SER D 1 366 ? 12.456 -44.785 91.795 1.00 44.67 348 SER D O 1
ATOM 13714 N N . ALA D 1 367 ? 11.271 -46.366 90.668 1.00 40.08 349 ALA D N 1
ATOM 13715 C CA . ALA D 1 367 ? 12.159 -46.434 89.495 1.00 38.69 349 ALA D CA 1
ATOM 13716 C C . ALA D 1 367 ? 12.157 -45.065 88.799 1.00 41.34 349 ALA D C 1
ATOM 13717 O O . ALA D 1 367 ? 13.234 -44.519 88.545 1.00 41.54 349 ALA D O 1
ATOM 13719 N N . ALA D 1 368 ? 10.951 -44.484 88.580 1.00 37.40 350 ALA D N 1
ATOM 13720 C CA . ALA D 1 368 ? 10.745 -43.164 87.970 1.00 37.73 350 ALA D CA 1
ATOM 13721 C C . ALA D 1 368 ? 11.397 -42.040 88.794 1.00 43.59 350 ALA D C 1
ATOM 13722 O O . ALA D 1 368 ? 12.073 -41.190 88.213 1.00 43.58 350 ALA D O 1
ATOM 13724 N N . LYS D 1 369 ? 11.230 -42.059 90.149 1.00 40.83 351 LYS D N 1
ATOM 13725 C CA . LYS D 1 369 ? 11.827 -41.077 91.068 1.00 41.05 351 LYS D CA 1
ATOM 13726 C C . LYS D 1 369 ? 13.362 -41.100 90.976 1.00 44.95 351 LYS D C 1
ATOM 13727 O O . LYS D 1 369 ? 13.978 -40.031 90.966 1.00 45.33 351 LYS D O 1
ATOM 13733 N N . GLY D 1 370 ? 13.945 -42.308 90.880 1.00 39.71 352 GLY D N 1
ATOM 13734 C CA . GLY D 1 370 ? 15.381 -42.526 90.730 1.00 38.96 352 GLY D CA 1
ATOM 13735 C C . GLY D 1 370 ? 15.932 -41.902 89.461 1.00 43.76 352 GLY D C 1
ATOM 13736 O O . GLY D 1 370 ? 16.969 -41.230 89.502 1.00 45.33 352 GLY D O 1
ATOM 13737 N N . ILE D 1 371 ? 15.212 -42.086 88.326 1.00 38.56 353 ILE D N 1
ATOM 13738 C CA . ILE D 1 371 ? 15.562 -41.516 87.009 1.00 37.00 353 ILE D CA 1
ATOM 13739 C C . ILE D 1 371 ? 15.491 -39.985 87.084 1.00 42.79 353 ILE D C 1
ATOM 13740 O O . ILE D 1 371 ? 16.436 -39.310 86.665 1.00 42.16 353 ILE D O 1
ATOM 13745 N N . GLU D 1 372 ? 14.386 -39.452 87.658 1.00 40.76 354 GLU D N 1
ATOM 13746 C CA . GLU D 1 372 ? 14.139 -38.019 87.863 1.00 41.50 354 GLU D CA 1
ATOM 13747 C C . GLU D 1 372 ? 15.280 -37.368 88.682 1.00 45.56 354 GLU D C 1
ATOM 13748 O O . GLU D 1 372 ? 15.725 -36.272 88.324 1.00 44.73 354 GLU D O 1
ATOM 13754 N N . ASP D 1 373 ? 15.752 -38.049 89.761 1.00 42.82 355 ASP D N 1
ATOM 13755 C CA . ASP D 1 373 ? 16.852 -37.567 90.608 1.00 43.96 355 ASP D CA 1
ATOM 13756 C C . ASP D 1 373 ? 18.152 -37.473 89.802 1.00 47.24 355 ASP D C 1
ATOM 13757 O O . ASP D 1 373 ? 18.854 -36.465 89.897 1.00 47.70 355 ASP D O 1
ATOM 13762 N N . TRP D 1 374 ? 18.440 -38.494 88.967 1.00 42.07 356 TRP D N 1
ATOM 13763 C CA . TRP D 1 374 ? 19.629 -38.509 88.116 1.00 41.13 356 TRP D CA 1
ATOM 13764 C C . TRP D 1 374 ? 19.563 -37.446 87.024 1.00 43.80 356 TRP D C 1
ATOM 13765 O O . TRP D 1 374 ? 20.597 -36.872 86.700 1.00 43.80 356 TRP D O 1
ATOM 13776 N N . VAL D 1 375 ? 18.355 -37.140 86.502 1.00 40.16 357 VAL D N 1
ATOM 13777 C CA . VAL D 1 375 ? 18.160 -36.084 85.497 1.00 40.75 357 VAL D CA 1
ATOM 13778 C C . VAL D 1 375 ? 18.460 -34.719 86.137 1.00 47.14 357 VAL D C 1
ATOM 13779 O O . VAL D 1 375 ? 19.235 -33.944 85.565 1.00 47.45 357 VAL D O 1
ATOM 13783 N N . LYS D 1 376 ? 17.886 -34.455 87.345 1.00 44.37 358 LYS D N 1
ATOM 13784 C CA . LYS D 1 376 ? 18.107 -33.208 88.083 1.00 45.46 358 LYS D CA 1
ATOM 13785 C C . LYS D 1 376 ? 19.587 -33.049 88.426 1.00 49.88 358 LYS D C 1
ATOM 13786 O O . LYS D 1 376 ? 20.137 -31.967 88.224 1.00 50.55 358 LYS D O 1
ATOM 13792 N N . GLU D 1 377 ? 20.238 -34.139 88.885 1.00 46.10 359 GLU D N 1
ATOM 13793 C CA . GLU D 1 377 ? 21.662 -34.142 89.217 1.00 46.55 359 GLU D CA 1
ATOM 13794 C C . GLU D 1 377 ? 22.523 -33.822 87.973 1.00 51.23 359 GLU D C 1
ATOM 13795 O O . GLU D 1 377 ? 23.472 -33.041 88.081 1.00 52.71 359 GLU D O 1
ATOM 13801 N N . ALA D 1 378 ? 22.159 -34.381 86.801 1.00 46.13 360 ALA D N 1
ATOM 13802 C CA . ALA D 1 378 ? 22.872 -34.161 85.533 1.00 45.27 360 ALA D CA 1
ATOM 13803 C C . ALA D 1 378 ? 22.832 -32.686 85.142 1.00 48.97 360 ALA D C 1
ATOM 13804 O O . ALA D 1 378 ? 23.867 -32.135 84.759 1.00 48.93 360 ALA D O 1
ATOM 13806 N N . VAL D 1 379 ? 21.647 -32.040 85.283 1.00 45.82 361 VAL D N 1
ATOM 13807 C CA . VAL D 1 379 ? 21.441 -30.612 84.982 1.00 46.30 361 VAL D CA 1
ATOM 13808 C C . VAL D 1 379 ? 22.190 -29.735 86.020 1.00 52.20 361 VAL D C 1
ATOM 13809 O O . VAL D 1 379 ? 22.794 -28.734 85.634 1.00 52.14 361 VAL D O 1
ATOM 13813 N N . ALA D 1 380 ? 22.191 -30.146 87.317 1.00 49.66 362 ALA D N 1
ATOM 13814 C CA . ALA D 1 380 ? 22.882 -29.433 88.409 1.00 50.45 362 ALA D CA 1
ATOM 13815 C C . ALA D 1 380 ? 24.406 -29.406 88.202 1.00 53.91 362 ALA D C 1
ATOM 13816 O O . ALA D 1 380 ? 25.056 -28.406 88.505 1.00 54.26 362 ALA D O 1
ATOM 13818 N N . LYS D 1 381 ? 24.949 -30.482 87.629 1.00 49.48 363 LYS D N 1
ATOM 13819 C CA . LYS D 1 381 ? 26.367 -30.650 87.317 1.00 48.64 363 LYS D CA 1
ATOM 13820 C C . LYS D 1 381 ? 26.809 -29.990 85.985 1.00 52.48 363 LYS D C 1
ATOM 13821 O O . LYS D 1 381 ? 27.982 -30.097 85.615 1.00 51.95 363 LYS D O 1
ATOM 13827 N N . GLY D 1 382 ? 25.891 -29.303 85.297 1.00 48.55 364 GLY D N 1
ATOM 13828 C CA . GLY D 1 382 ? 26.217 -28.619 84.049 1.00 48.21 364 GLY D CA 1
ATOM 13829 C C . GLY D 1 382 ? 25.534 -29.089 82.778 1.00 51.11 364 GLY D C 1
ATOM 13830 O O . GLY D 1 382 ? 25.686 -28.446 81.737 1.00 51.96 364 GLY D O 1
ATOM 13831 N N . GLY D 1 383 ? 24.782 -30.183 82.847 1.00 45.76 365 GLY D N 1
ATOM 13832 C CA . GLY D 1 383 ? 24.046 -30.699 81.696 1.00 44.55 365 GLY D CA 1
ATOM 13833 C C . GLY D 1 383 ? 22.918 -29.784 81.248 1.00 47.69 365 GLY D C 1
ATOM 13834 O O . GLY D 1 383 ? 22.202 -29.226 82.080 1.00 46.21 365 GLY D O 1
ATOM 13835 N N . LYS D 1 384 ? 22.756 -29.616 79.926 1.00 44.97 366 LYS D N 1
ATOM 13836 C CA . LYS D 1 384 ? 21.708 -28.763 79.369 1.00 45.62 366 LYS D CA 1
ATOM 13837 C C . LYS D 1 384 ? 20.499 -29.598 78.932 1.00 47.64 366 LYS D C 1
ATOM 13838 O O . LYS D 1 384 ? 20.595 -30.403 77.999 1.00 46.20 366 LYS D O 1
ATOM 13844 N N . LEU D 1 385 ? 19.367 -29.408 79.618 1.00 43.42 367 LEU D N 1
ATOM 13845 C CA . LEU D 1 385 ? 18.124 -30.104 79.306 1.00 42.08 367 LEU D CA 1
ATOM 13846 C C . LEU D 1 385 ? 17.532 -29.568 77.991 1.00 47.31 367 LEU D C 1
ATOM 13847 O O . LEU D 1 385 ? 17.212 -28.381 77.907 1.00 47.27 367 LEU D O 1
ATOM 13852 N N . LEU D 1 386 ? 17.423 -30.436 76.956 1.00 44.02 368 LEU D N 1
ATOM 13853 C CA . LEU D 1 386 ? 16.867 -30.037 75.652 1.00 44.22 368 LEU D CA 1
ATOM 13854 C C . LEU D 1 386 ? 15.357 -30.317 75.529 1.00 48.02 368 LEU D C 1
ATOM 13855 O O . LEU D 1 386 ? 14.682 -29.668 74.724 1.00 48.00 368 LEU D O 1
ATOM 13860 N N . THR D 1 387 ? 14.840 -31.286 76.322 1.00 43.81 369 THR D N 1
ATOM 13861 C CA . THR D 1 387 ? 13.429 -31.687 76.371 1.00 43.91 369 THR D CA 1
ATOM 13862 C C . THR D 1 387 ? 13.182 -32.685 77.521 1.00 49.93 369 THR D C 1
ATOM 13863 O O . THR D 1 387 ? 14.114 -33.366 77.951 1.00 50.14 369 THR D O 1
ATOM 13867 N N . GLY D 1 388 ? 11.930 -32.768 77.978 1.00 46.71 370 GLY D N 1
ATOM 13868 C CA . GLY D 1 388 ? 11.493 -33.682 79.028 1.00 45.38 370 GLY D CA 1
ATOM 13869 C C . GLY D 1 388 ? 12.079 -33.438 80.405 1.00 48.56 370 GLY D C 1
ATOM 13870 O O . GLY D 1 388 ? 12.268 -32.295 80.809 1.00 47.54 370 GLY D O 1
ATOM 13871 N N . GLY D 1 389 ? 12.349 -34.520 81.124 1.00 45.72 371 GLY D N 1
ATOM 13872 C CA . GLY D 1 389 ? 12.921 -34.470 82.466 1.00 46.15 371 GLY D CA 1
ATOM 13873 C C . GLY D 1 389 ? 11.921 -34.440 83.608 1.00 51.00 371 GLY D C 1
ATOM 13874 O O . GLY D 1 389 ? 12.328 -34.476 84.775 1.00 51.13 371 GLY D O 1
ATOM 13875 N N . ASN D 1 390 ? 10.610 -34.378 83.298 1.00 47.69 372 ASN D N 1
ATOM 13876 C CA . ASN D 1 390 ? 9.566 -34.330 84.336 1.00 47.59 372 ASN D CA 1
ATOM 13877 C C . ASN D 1 390 ? 8.937 -35.690 84.631 1.00 50.73 372 ASN D C 1
ATOM 13878 O O . ASN D 1 390 ? 8.801 -36.531 83.734 1.00 50.06 372 ASN D O 1
ATOM 13883 N N . ARG D 1 391 ? 8.563 -35.895 85.901 1.00 46.84 373 ARG D N 1
ATOM 13884 C CA . ARG D 1 391 ? 7.931 -37.117 86.380 1.00 46.19 373 ARG D CA 1
ATOM 13885 C C . ARG D 1 391 ? 6.453 -36.864 86.687 1.00 51.57 373 ARG D C 1
ATOM 13886 O O . ARG D 1 391 ? 6.095 -35.819 87.230 1.00 51.87 373 ARG D O 1
ATOM 13894 N N . LYS D 1 392 ? 5.609 -37.839 86.345 1.00 48.29 374 LYS D N 1
ATOM 13895 C CA . LYS D 1 392 ? 4.170 -37.842 86.586 1.00 48.39 374 LYS D CA 1
ATOM 13896 C C . LYS D 1 392 ? 3.883 -39.283 87.052 1.00 49.11 374 LYS D C 1
ATOM 13897 O O . LYS D 1 392 ? 3.692 -40.173 86.221 1.00 47.70 374 LYS D O 1
ATOM 13903 N N . GLY D 1 393 ? 3.954 -39.509 88.364 1.00 43.54 375 GLY D N 1
ATOM 13904 C CA . GLY D 1 393 ? 3.782 -40.828 88.965 1.00 42.38 375 GLY D CA 1
ATOM 13905 C C . GLY D 1 393 ? 4.923 -41.750 88.571 1.00 46.87 375 GLY D C 1
ATOM 13906 O O . GLY D 1 393 ? 6.082 -41.471 88.887 1.00 46.21 375 GLY D O 1
ATOM 13907 N N . ALA D 1 394 ? 4.611 -42.831 87.829 1.00 43.08 376 ALA D N 1
ATOM 13908 C CA . ALA D 1 394 ? 5.619 -43.774 87.346 1.00 41.91 376 ALA D CA 1
ATOM 13909 C C . ALA D 1 394 ? 6.121 -43.381 85.930 1.00 44.43 376 ALA D C 1
ATOM 13910 O O . ALA D 1 394 ? 7.056 -43.997 85.411 1.00 43.19 376 ALA D O 1
ATOM 13912 N N . PHE D 1 395 ? 5.520 -42.336 85.330 1.00 40.11 377 PHE D N 1
ATOM 13913 C CA . PHE D 1 395 ? 5.898 -41.838 84.011 1.00 40.10 377 PHE D CA 1
ATOM 13914 C C . PHE D 1 395 ? 7.047 -40.837 84.066 1.00 45.24 377 PHE D C 1
ATOM 13915 O O . PHE D 1 395 ? 7.043 -39.927 84.896 1.00 45.41 377 PHE D O 1
ATOM 13923 N N . ILE D 1 396 ? 8.027 -41.014 83.165 1.00 41.30 378 ILE D N 1
ATOM 13924 C CA . ILE D 1 396 ? 9.152 -40.114 82.947 1.00 40.84 378 ILE D CA 1
ATOM 13925 C C . ILE D 1 396 ? 9.030 -39.676 81.489 1.00 43.91 378 ILE D C 1
ATOM 13926 O O . ILE D 1 396 ? 8.962 -40.526 80.588 1.00 43.28 378 ILE D O 1
ATOM 13931 N N . GLU D 1 397 ? 9.015 -38.356 81.261 1.00 39.72 379 GLU D N 1
ATOM 13932 C CA . GLU D 1 397 ? 8.966 -37.786 79.917 1.00 39.17 379 GLU D CA 1
ATOM 13933 C C . GLU D 1 397 ? 10.215 -38.208 79.124 1.00 41.79 379 GLU D C 1
ATOM 13934 O O . GLU D 1 397 ? 11.289 -38.340 79.724 1.00 39.11 379 GLU D O 1
ATOM 13940 N N . PRO D 1 398 ? 10.113 -38.436 77.790 1.00 39.55 380 PRO D N 1
ATOM 13941 C CA . PRO D 1 398 ? 11.338 -38.760 77.021 1.00 39.23 380 PRO D CA 1
ATOM 13942 C C . PRO D 1 398 ? 12.283 -37.555 77.122 1.00 42.75 380 PRO D C 1
ATOM 13943 O O . PRO D 1 398 ? 11.871 -36.420 76.880 1.00 42.08 380 PRO D O 1
ATOM 13947 N N . THR D 1 399 ? 13.504 -37.801 77.614 1.00 39.37 381 THR D N 1
ATOM 13948 C CA . THR D 1 399 ? 14.482 -36.774 77.979 1.00 39.51 381 THR D CA 1
ATOM 13949 C C . THR D 1 399 ? 15.755 -36.799 77.143 1.00 41.96 381 THR D C 1
ATOM 13950 O O . THR D 1 399 ? 16.299 -37.860 76.861 1.00 40.86 381 THR D O 1
ATOM 13954 N N . VAL D 1 400 ? 16.241 -35.610 76.781 1.00 38.07 382 VAL D N 1
ATOM 13955 C CA . VAL D 1 400 ? 17.490 -35.436 76.057 1.00 37.45 382 VAL D CA 1
ATOM 13956 C C . VAL D 1 400 ? 18.270 -34.360 76.808 1.00 42.35 382 VAL D C 1
ATOM 13957 O O . VAL D 1 400 ? 17.742 -33.270 77.040 1.00 41.76 382 VAL D O 1
ATOM 13961 N N . ILE D 1 401 ? 19.492 -34.713 77.264 1.00 39.97 383 ILE D N 1
ATOM 13962 C CA . ILE D 1 401 ? 20.390 -33.826 78.005 1.00 40.33 383 ILE D CA 1
ATOM 13963 C C . ILE D 1 401 ? 21.723 -33.740 77.267 1.00 45.41 383 ILE D C 1
ATOM 13964 O O . ILE D 1 401 ? 22.320 -34.754 76.916 1.00 45.03 383 ILE D O 1
ATOM 13969 N N . GLU D 1 402 ? 22.187 -32.520 77.060 1.00 43.83 384 GLU D N 1
ATOM 13970 C CA . GLU D 1 402 ? 23.419 -32.197 76.360 1.00 43.83 384 GLU D CA 1
ATOM 13971 C C . GLU D 1 402 ? 24.571 -31.903 77.343 1.00 49.49 384 GLU D C 1
ATOM 13972 O O . GLU D 1 402 ? 24.358 -31.265 78.376 1.00 49.45 384 GLU D O 1
ATOM 13978 N N . ASP D 1 403 ? 25.782 -32.407 77.015 1.00 46.21 385 ASP D N 1
ATOM 13979 C CA . ASP D 1 403 ? 27.049 -32.208 77.731 1.00 45.68 385 ASP D CA 1
ATOM 13980 C C . ASP D 1 403 ? 26.992 -32.529 79.237 1.00 46.94 385 ASP D C 1
ATOM 13981 O O . ASP D 1 403 ? 27.423 -31.732 80.072 1.00 46.65 385 ASP D O 1
ATOM 13986 N N . VAL D 1 404 ? 26.501 -33.724 79.567 1.00 41.53 386 VAL D N 1
ATOM 13987 C CA . VAL D 1 404 ? 26.465 -34.193 80.947 1.00 40.85 386 VAL D CA 1
ATOM 13988 C C . VAL D 1 404 ? 27.910 -34.617 81.339 1.00 44.94 386 VAL D C 1
ATOM 13989 O O . VAL D 1 404 ? 28.509 -35.427 80.628 1.00 43.88 386 VAL D O 1
ATOM 13993 N N . PRO D 1 405 ? 28.501 -34.057 82.428 1.00 42.62 387 PRO D N 1
ATOM 13994 C CA . PRO D 1 405 ? 29.868 -34.454 82.796 1.00 41.88 387 PRO D CA 1
ATOM 13995 C C . PRO D 1 405 ? 29.979 -35.904 83.277 1.00 45.06 387 PRO D C 1
ATOM 13996 O O . PRO D 1 405 ? 28.985 -36.496 83.729 1.00 43.20 387 PRO D O 1
ATOM 14000 N N . ILE D 1 406 ? 31.200 -36.467 83.159 1.00 42.34 388 ILE D N 1
ATOM 14001 C CA . ILE D 1 406 ? 31.555 -37.842 83.512 1.00 42.95 388 ILE D CA 1
ATOM 14002 C C . ILE D 1 406 ? 31.231 -38.199 84.990 1.00 48.60 388 ILE D C 1
ATOM 14003 O O . ILE D 1 406 ? 30.933 -39.357 85.280 1.00 47.97 388 ILE D O 1
ATOM 14008 N N . GLU D 1 407 ? 31.283 -37.213 85.905 1.00 46.65 389 GLU D N 1
ATOM 14009 C CA . GLU D 1 407 ? 31.027 -37.447 87.325 1.00 47.10 389 GLU D CA 1
ATOM 14010 C C . GLU D 1 407 ? 29.530 -37.673 87.640 1.00 50.42 389 GLU D C 1
ATOM 14011 O O . GLU D 1 407 ? 29.228 -38.320 88.650 1.00 50.23 389 GLU D O 1
ATOM 14017 N N . ALA D 1 408 ? 28.603 -37.185 86.771 1.00 45.29 390 ALA D N 1
ATOM 14018 C CA . ALA D 1 408 ? 27.158 -37.379 86.969 1.00 44.23 390 ALA D CA 1
ATOM 14019 C C . ALA D 1 408 ? 26.748 -38.846 86.816 1.00 46.81 390 ALA D C 1
ATOM 14020 O O . ALA D 1 408 ? 27.231 -39.530 85.905 1.00 46.35 390 ALA D O 1
ATOM 14022 N N . ASN D 1 409 ? 25.857 -39.325 87.714 1.00 42.63 391 ASN D N 1
ATOM 14023 C CA . ASN D 1 409 ? 25.328 -40.698 87.713 1.00 41.47 391 ASN D CA 1
ATOM 14024 C C . ASN D 1 409 ? 24.656 -41.084 86.399 1.00 42.31 391 ASN D C 1
ATOM 14025 O O . ASN D 1 409 ? 24.768 -42.237 85.984 1.00 40.26 391 ASN D O 1
ATOM 14030 N N . ALA D 1 410 ? 23.984 -40.118 85.741 1.00 38.64 392 ALA D N 1
ATOM 14031 C CA . ALA D 1 410 ? 23.322 -40.306 84.450 1.00 38.12 392 ALA D CA 1
ATOM 14032 C C . ALA D 1 410 ? 24.333 -40.698 83.350 1.00 42.88 392 ALA D C 1
ATOM 14033 O O . ALA D 1 410 ? 23.957 -41.426 82.436 1.00 41.80 392 ALA D O 1
ATOM 14035 N N . ARG D 1 411 ? 25.610 -40.252 83.454 1.00 39.66 393 ARG D N 1
ATOM 14036 C CA . ARG D 1 411 ? 26.673 -40.610 82.499 1.00 39.07 393 ARG D CA 1
ATOM 14037 C C . ARG D 1 411 ? 27.466 -41.871 82.944 1.00 43.75 393 ARG D C 1
ATOM 14038 O O . ARG D 1 411 ? 27.780 -42.747 82.138 1.00 42.35 393 ARG D O 1
ATOM 14046 N N . LYS D 1 412 ? 27.800 -41.916 84.227 1.00 42.93 394 LYS D N 1
ATOM 14047 C CA . LYS D 1 412 ? 28.576 -42.936 84.924 1.00 42.85 394 LYS D CA 1
ATOM 14048 C C . LYS D 1 412 ? 27.847 -44.292 84.991 1.00 45.96 394 LYS D C 1
ATOM 14049 O O . LYS D 1 412 ? 28.499 -45.333 84.907 1.00 46.06 394 LYS D O 1
ATOM 14055 N N . GLU D 1 413 ? 26.511 -44.279 85.159 1.00 40.73 395 GLU D N 1
ATOM 14056 C CA . GLU D 1 413 ? 25.723 -45.492 85.359 1.00 39.69 395 GLU D CA 1
ATOM 14057 C C . GLU D 1 413 ? 24.575 -45.711 84.390 1.00 42.19 395 GLU D C 1
ATOM 14058 O O . GLU D 1 413 ? 24.146 -44.779 83.700 1.00 41.88 395 GLU D O 1
ATOM 14064 N N . GLU D 1 414 ? 24.058 -46.961 84.368 1.00 37.15 396 GLU D N 1
ATOM 14065 C CA . GLU D 1 414 ? 22.901 -47.354 83.570 1.00 36.29 396 GLU D CA 1
ATOM 14066 C C . GLU D 1 414 ? 21.667 -46.622 84.128 1.00 40.89 396 GLU D C 1
ATOM 14067 O O . GLU D 1 414 ? 21.340 -46.797 85.301 1.00 41.44 396 GLU D O 1
ATOM 14073 N N . ILE D 1 415 ? 21.013 -45.785 83.305 1.00 38.46 397 ILE D N 1
ATOM 14074 C CA . ILE D 1 415 ? 19.828 -45.022 83.711 1.00 39.10 397 ILE D CA 1
ATOM 14075 C C . ILE D 1 415 ? 18.554 -45.907 83.683 1.00 43.25 397 ILE D C 1
ATOM 14076 O O . ILE D 1 415 ? 17.730 -45.772 84.593 1.00 43.42 397 ILE D O 1
ATOM 14081 N N . PHE D 1 416 ? 18.406 -46.817 82.668 1.00 38.87 398 PHE D N 1
ATOM 14082 C CA . PHE D 1 416 ? 17.240 -47.718 82.501 1.00 37.63 398 PHE D CA 1
ATOM 14083 C C . PHE D 1 416 ? 15.922 -46.901 82.462 1.00 40.82 398 PHE D C 1
ATOM 14084 O O . PHE D 1 416 ? 14.917 -47.248 83.100 1.00 40.00 398 PHE D O 1
ATOM 14092 N N . GLY D 1 417 ? 15.983 -45.791 81.734 1.00 36.94 399 GLY D N 1
ATOM 14093 C CA . GLY D 1 417 ? 14.891 -44.842 81.585 1.00 37.07 399 GLY D CA 1
ATOM 14094 C C . GLY D 1 417 ? 14.920 -44.169 80.233 1.00 39.74 399 GLY D C 1
ATOM 14095 O O . GLY D 1 417 ? 15.884 -44.356 79.485 1.00 39.44 399 GLY D O 1
ATOM 14096 N N . PRO D 1 418 ? 13.871 -43.391 79.874 1.00 35.17 400 PRO D N 1
ATOM 14097 C CA . PRO D 1 418 ? 13.860 -42.749 78.546 1.00 35.14 400 PRO D CA 1
ATOM 14098 C C . PRO D 1 418 ? 14.698 -41.469 78.523 1.00 38.17 400 PRO D C 1
ATOM 14099 O O . PRO D 1 418 ? 14.173 -40.364 78.369 1.00 38.02 400 PRO D O 1
ATOM 14103 N N . VAL D 1 419 ? 16.015 -41.630 78.730 1.00 33.92 401 VAL D N 1
ATOM 14104 C CA . VAL D 1 419 ? 16.969 -40.523 78.805 1.00 33.54 401 VAL D CA 1
ATOM 14105 C C . VAL D 1 419 ? 18.118 -40.773 77.837 1.00 37.05 401 VAL D C 1
ATOM 14106 O O . VAL D 1 419 ? 18.756 -41.825 77.899 1.00 36.74 401 VAL D O 1
ATOM 14110 N N . VAL D 1 420 ? 18.395 -39.795 76.963 1.00 34.00 402 VAL D N 1
ATOM 14111 C CA . VAL D 1 420 ? 19.507 -39.848 76.016 1.00 32.72 402 VAL D CA 1
ATOM 14112 C C . VAL D 1 420 ? 20.494 -38.715 76.329 1.00 36.61 402 VAL D C 1
ATOM 14113 O O . VAL D 1 420 ? 20.097 -37.554 76.415 1.00 34.97 402 VAL D O 1
ATOM 14117 N N . LEU D 1 421 ? 21.791 -39.065 76.479 1.00 34.55 403 LEU D N 1
ATOM 14118 C CA . LEU D 1 421 ? 22.857 -38.093 76.726 1.00 35.07 403 LEU D CA 1
ATOM 14119 C C . LEU D 1 421 ? 23.527 -37.754 75.398 1.00 37.02 403 LEU D C 1
ATOM 14120 O O . LEU D 1 421 ? 24.115 -38.627 74.768 1.00 35.30 403 LEU D O 1
ATOM 14125 N N . LEU D 1 422 ? 23.367 -36.497 74.951 1.00 33.61 404 LEU D N 1
ATOM 14126 C CA . LEU D 1 422 ? 23.855 -35.995 73.669 1.00 32.73 404 LEU D CA 1
ATOM 14127 C C . LEU D 1 422 ? 25.177 -35.260 73.765 1.00 36.22 404 LEU D C 1
ATOM 14128 O O . LEU D 1 422 ? 25.326 -34.330 74.568 1.00 35.92 404 LEU D O 1
ATOM 14133 N N . TYR D 1 423 ? 26.121 -35.669 72.894 1.00 32.43 405 TYR D N 1
ATOM 14134 C CA . TYR D 1 423 ? 27.476 -35.137 72.802 1.00 31.42 405 TYR D CA 1
ATOM 14135 C C . TYR D 1 423 ? 27.897 -34.898 71.357 1.00 35.41 405 TYR D C 1
ATOM 14136 O O . TYR D 1 423 ? 27.456 -35.585 70.432 1.00 33.72 405 TYR D O 1
ATOM 14145 N N . LYS D 1 424 ? 28.812 -33.949 71.192 1.00 33.38 406 LYS D N 1
ATOM 14146 C CA . LYS D 1 424 ? 29.428 -33.578 69.924 1.00 33.14 406 LYS D CA 1
ATOM 14147 C C . LYS D 1 424 ? 30.872 -34.082 69.959 1.00 35.50 406 LYS D C 1
ATOM 14148 O O . LYS D 1 424 ? 31.479 -34.138 71.024 1.00 34.21 406 LYS D O 1
ATOM 14154 N N . TYR D 1 425 ? 31.421 -34.438 68.799 1.00 32.53 407 TYR D N 1
ATOM 14155 C CA . TYR D 1 425 ? 32.827 -34.816 68.667 1.00 31.30 407 TYR D CA 1
ATOM 14156 C C . TYR D 1 425 ? 33.361 -34.269 67.342 1.00 33.44 407 TYR D C 1
ATOM 14157 O O . TYR D 1 425 ? 32.582 -34.003 66.422 1.00 31.76 407 TYR D O 1
ATOM 14166 N N . SER D 1 426 ? 34.681 -34.118 67.244 1.00 31.86 408 SER D N 1
ATOM 14167 C CA . SER D 1 426 ? 35.340 -33.652 66.018 1.00 34.08 408 SER D CA 1
ATOM 14168 C C . SER D 1 426 ? 36.247 -34.749 65.431 1.00 40.91 408 SER D C 1
ATOM 14169 O O . SER D 1 426 ? 36.463 -34.784 64.215 1.00 42.70 408 SER D O 1
ATOM 14172 N N . ASP D 1 427 ? 36.795 -35.617 66.302 1.00 36.23 409 ASP D N 1
ATOM 14173 C CA . ASP D 1 427 ? 37.688 -36.704 65.925 1.00 36.49 409 ASP D CA 1
ATOM 14174 C C . ASP D 1 427 ? 37.019 -38.074 66.135 1.00 38.28 409 ASP D C 1
ATOM 14175 O O . ASP D 1 427 ? 36.578 -38.381 67.243 1.00 37.47 409 ASP D O 1
ATOM 14180 N N . PHE D 1 428 ? 36.950 -38.881 65.062 1.00 34.17 410 PHE D N 1
ATOM 14181 C CA . PHE D 1 428 ? 36.346 -40.217 65.069 1.00 32.28 410 PHE D CA 1
ATOM 14182 C C . PHE D 1 428 ? 37.003 -41.173 66.071 1.00 34.59 410 PHE D C 1
ATOM 14183 O O . PHE D 1 428 ? 36.289 -41.854 66.809 1.00 33.38 410 PHE D O 1
ATOM 14191 N N . LYS D 1 429 ? 38.345 -41.239 66.084 1.00 33.06 411 LYS D N 1
ATOM 14192 C CA . LYS D 1 429 ? 39.113 -42.097 67.001 1.00 33.21 411 LYS D CA 1
ATOM 14193 C C . LYS D 1 429 ? 38.757 -41.766 68.458 1.00 37.33 411 LYS D C 1
ATOM 14194 O O . LYS D 1 429 ? 38.597 -42.669 69.281 1.00 37.38 411 LYS D O 1
ATOM 14200 N N . GLU D 1 430 ? 38.606 -40.467 68.749 1.00 33.42 412 GLU D N 1
ATOM 14201 C CA . GLU D 1 430 ? 38.242 -39.941 70.058 1.00 32.91 412 GLU D CA 1
ATOM 14202 C C . GLU D 1 430 ? 36.811 -40.313 70.433 1.00 33.12 412 GLU D C 1
ATOM 14203 O O . GLU D 1 430 ? 36.551 -40.580 71.606 1.00 32.53 412 GLU D O 1
ATOM 14209 N N . ALA D 1 431 ? 35.889 -40.325 69.444 1.00 27.63 413 ALA D N 1
ATOM 14210 C CA . ALA D 1 431 ? 34.499 -40.716 69.666 1.00 28.08 413 ALA D CA 1
ATOM 14211 C C . ALA D 1 431 ? 34.440 -42.195 70.081 1.00 32.58 413 ALA D C 1
ATOM 14212 O O . ALA D 1 431 ? 33.715 -42.517 71.022 1.00 33.56 413 ALA D O 1
ATOM 14214 N N . VAL D 1 432 ? 35.251 -43.072 69.419 1.00 27.43 414 VAL D N 1
ATOM 14215 C CA . VAL D 1 432 ? 35.346 -44.510 69.720 1.00 25.98 414 VAL D CA 1
ATOM 14216 C C . VAL D 1 432 ? 35.872 -44.703 71.162 1.00 31.13 414 VAL D C 1
ATOM 14217 O O . VAL D 1 432 ? 35.314 -45.506 71.924 1.00 28.42 414 VAL D O 1
ATOM 14221 N N . LYS D 1 433 ? 36.937 -43.948 71.514 1.00 28.75 415 LYS D N 1
ATOM 14222 C CA . LYS D 1 433 ? 37.563 -43.954 72.828 1.00 29.24 415 LYS D CA 1
ATOM 14223 C C . LYS D 1 433 ? 36.524 -43.538 73.891 1.00 33.86 415 LYS D C 1
ATOM 14224 O O . LYS D 1 433 ? 36.453 -44.165 74.947 1.00 33.46 415 LYS D O 1
ATOM 14230 N N . GLU D 1 434 ? 35.688 -42.523 73.584 1.00 30.11 416 GLU D N 1
ATOM 14231 C CA . GLU D 1 434 ? 34.651 -42.071 74.500 1.00 30.15 416 GLU D CA 1
ATOM 14232 C C . GLU D 1 434 ? 33.506 -43.090 74.640 1.00 33.31 416 GLU D C 1
ATOM 14233 O O . GLU D 1 434 ? 32.955 -43.238 75.737 1.00 32.93 416 GLU D O 1
ATOM 14239 N N . CYS D 1 435 ? 33.191 -43.829 73.555 1.00 29.32 417 CYS D N 1
ATOM 14240 C CA . CYS D 1 435 ? 32.203 -44.920 73.576 1.00 28.70 417 CYS D CA 1
ATOM 14241 C C . CYS D 1 435 ? 32.636 -45.985 74.588 1.00 33.07 417 CYS D C 1
ATOM 14242 O O . CYS D 1 435 ? 31.805 -46.525 75.334 1.00 31.81 417 CYS D O 1
ATOM 14245 N N . ASN D 1 436 ? 33.961 -46.259 74.614 1.00 30.24 418 ASN D N 1
ATOM 14246 C CA . ASN D 1 436 ? 34.615 -47.222 75.491 1.00 30.09 418 ASN D CA 1
ATOM 14247 C C . ASN D 1 436 ? 34.818 -46.705 76.909 1.00 33.38 418 ASN D C 1
ATOM 14248 O O . ASN D 1 436 ? 35.155 -47.494 77.780 1.00 30.79 418 ASN D O 1
ATOM 14253 N N . ASN D 1 437 ? 34.631 -45.388 77.136 1.00 32.52 419 ASN D N 1
ATOM 14254 C CA . ASN D 1 437 ? 34.822 -44.728 78.431 1.00 33.53 419 ASN D CA 1
ATOM 14255 C C . ASN D 1 437 ? 33.617 -44.985 79.351 1.00 36.77 419 ASN D C 1
ATOM 14256 O O . ASN D 1 437 ? 32.817 -44.091 79.657 1.00 36.32 419 ASN D O 1
ATOM 14261 N N . THR D 1 438 ? 33.502 -46.250 79.770 1.00 32.45 420 THR D N 1
ATOM 14262 C CA . THR D 1 438 ? 32.410 -46.790 80.579 1.00 31.93 420 THR D CA 1
ATOM 14263 C C . THR D 1 438 ? 32.864 -48.111 81.198 1.00 35.97 420 THR D C 1
ATOM 14264 O O . THR D 1 438 ? 33.753 -48.773 80.656 1.00 35.01 420 THR D O 1
ATOM 14268 N N . HIS D 1 439 ? 32.225 -48.499 82.300 1.00 33.34 421 HIS D N 1
ATOM 14269 C CA . HIS D 1 439 ? 32.500 -49.751 82.990 1.00 32.80 421 HIS D CA 1
ATOM 14270 C C . HIS D 1 439 ? 31.593 -50.883 82.486 1.00 31.61 421 HIS D C 1
ATOM 14271 O O . HIS D 1 439 ? 31.733 -52.027 82.908 1.00 30.47 421 HIS D O 1
ATOM 14278 N N . TYR D 1 440 ? 30.722 -50.569 81.523 1.00 27.48 422 TYR D N 1
ATOM 14279 C CA . TYR D 1 440 ? 29.845 -51.526 80.844 1.00 26.90 422 TYR D CA 1
ATOM 14280 C C . TYR D 1 440 ? 30.466 -51.854 79.460 1.00 28.91 422 TYR D C 1
ATOM 14281 O O . TYR D 1 440 ? 31.439 -51.220 79.058 1.00 26.42 422 TYR D O 1
ATOM 14290 N N . GLY D 1 441 ? 29.915 -52.835 78.759 1.00 26.85 423 GLY D N 1
ATOM 14291 C CA . GLY D 1 441 ? 30.412 -53.218 77.437 1.00 27.65 423 GLY D CA 1
ATOM 14292 C C . GLY D 1 441 ? 29.512 -54.203 76.726 1.00 31.20 423 GLY D C 1
ATOM 14293 O O . GLY D 1 441 ? 29.960 -55.256 76.285 1.00 29.34 423 GLY D O 1
ATOM 14294 N N . LEU D 1 442 ? 28.232 -53.868 76.621 1.00 29.19 424 LEU D N 1
ATOM 14295 C CA . LEU D 1 442 ? 27.239 -54.741 76.018 1.00 28.62 424 LEU D CA 1
ATOM 14296 C C . LEU D 1 442 ? 27.159 -54.548 74.502 1.00 29.26 424 LEU D C 1
ATOM 14297 O O . LEU D 1 442 ? 27.602 -55.425 73.761 1.00 27.31 424 LEU D O 1
ATOM 14302 N N . GLN D 1 443 ? 26.632 -53.406 74.051 1.00 26.67 425 GLN D N 1
ATOM 14303 C CA . GLN D 1 443 ? 26.512 -53.085 72.634 1.00 27.72 425 GLN D CA 1
ATOM 14304 C C . GLN D 1 443 ? 26.808 -51.632 72.355 1.00 32.06 425 GLN D C 1
ATOM 14305 O O . GLN D 1 443 ? 26.733 -50.800 73.250 1.00 31.77 425 GLN D O 1
ATOM 14311 N N . SER D 1 444 ? 27.196 -51.347 71.103 1.00 28.79 426 SER D N 1
ATOM 14312 C CA . SER D 1 444 ? 27.491 -50.007 70.591 1.00 28.36 426 SER D CA 1
ATOM 14313 C C . SER D 1 444 ? 26.903 -49.920 69.194 1.00 29.93 426 SER D C 1
ATOM 14314 O O . SER D 1 444 ? 26.712 -50.941 68.553 1.00 30.36 426 SER D O 1
ATOM 14317 N N . GLY D 1 445 ? 26.611 -48.712 68.758 1.00 25.55 427 GLY D N 1
ATOM 14318 C CA . GLY D 1 445 ? 26.084 -48.428 67.439 1.00 25.27 427 GLY D CA 1
ATOM 14319 C C . GLY D 1 445 ? 26.966 -47.430 66.712 1.00 29.61 427 GLY D C 1
ATOM 14320 O O . GLY D 1 445 ? 27.663 -46.628 67.337 1.00 28.41 427 GLY D O 1
ATOM 14321 N N . ILE D 1 446 ? 26.958 -47.492 65.376 1.00 27.02 428 ILE D N 1
ATOM 14322 C CA . ILE D 1 446 ? 27.731 -46.584 64.528 1.00 26.25 428 ILE D CA 1
ATOM 14323 C C . ILE D 1 446 ? 27.040 -46.400 63.181 1.00 29.93 428 ILE D C 1
ATOM 14324 O O . ILE D 1 446 ? 26.749 -47.382 62.495 1.00 28.96 428 ILE D O 1
ATOM 14329 N N . PHE D 1 447 ? 26.797 -45.142 62.808 1.00 26.80 429 PHE D N 1
ATOM 14330 C CA . PHE D 1 447 ? 26.268 -44.784 61.499 1.00 26.35 429 PHE D CA 1
ATOM 14331 C C . PHE D 1 447 ? 27.440 -44.234 60.704 1.00 31.12 429 PHE D C 1
ATOM 14332 O O . PHE D 1 447 ? 28.033 -43.220 61.083 1.00 31.04 429 PHE D O 1
ATOM 14340 N N . THR D 1 448 ? 27.813 -44.937 59.645 1.00 27.53 430 THR D N 1
ATOM 14341 C CA . THR D 1 448 ? 28.935 -44.546 58.785 1.00 27.51 430 THR D CA 1
ATOM 14342 C C . THR D 1 448 ? 28.761 -45.071 57.348 1.00 31.13 430 THR D C 1
ATOM 14343 O O . THR D 1 448 ? 28.168 -46.126 57.140 1.00 30.42 430 THR D O 1
ATOM 14347 N N . LYS D 1 449 ? 29.311 -44.347 56.369 1.00 28.64 431 LYS D N 1
ATOM 14348 C CA . LYS D 1 449 ? 29.351 -44.765 54.955 1.00 27.75 431 LYS D CA 1
ATOM 14349 C C . LYS D 1 449 ? 30.792 -45.204 54.632 1.00 32.36 431 LYS D C 1
ATOM 14350 O O . LYS D 1 449 ? 31.092 -45.646 53.512 1.00 31.29 431 LYS D O 1
ATOM 14356 N N . ASP D 1 450 ? 31.685 -45.044 55.627 1.00 29.09 432 ASP D N 1
ATOM 14357 C CA . ASP D 1 450 ? 33.118 -45.284 55.512 1.00 28.16 432 ASP D CA 1
ATOM 14358 C C . ASP D 1 450 ? 33.498 -46.714 55.893 1.00 29.71 432 ASP D C 1
ATOM 14359 O O . ASP D 1 450 ? 33.320 -47.132 57.032 1.00 28.92 432 ASP D O 1
ATOM 14364 N N . LEU D 1 451 ? 34.043 -47.449 54.928 1.00 25.52 433 LEU D N 1
ATOM 14365 C CA . LEU D 1 451 ? 34.505 -48.821 55.067 1.00 24.94 433 LEU D CA 1
ATOM 14366 C C . LEU D 1 451 ? 35.490 -49.000 56.252 1.00 29.07 433 LEU D C 1
ATOM 14367 O O . LEU D 1 451 ? 35.332 -49.916 57.068 1.00 26.97 433 LEU D O 1
ATOM 14372 N N . ASN D 1 452 ? 36.502 -48.129 56.331 1.00 27.31 434 ASN D N 1
ATOM 14373 C CA . ASN D 1 452 ? 37.530 -48.197 57.364 1.00 27.35 434 ASN D CA 1
ATOM 14374 C C . ASN D 1 452 ? 37.023 -47.808 58.744 1.00 31.28 434 ASN D C 1
ATOM 14375 O O . ASN D 1 452 ? 37.409 -48.454 59.708 1.00 30.48 434 ASN D O 1
ATOM 14380 N N . LYS D 1 453 ? 36.127 -46.807 58.841 1.00 27.58 435 LYS D N 1
ATOM 14381 C CA . LYS D 1 453 ? 35.533 -46.392 60.124 1.00 26.91 435 LYS D CA 1
ATOM 14382 C C . LYS D 1 453 ? 34.664 -47.511 60.698 1.00 31.56 435 LYS D C 1
ATOM 14383 O O . LYS D 1 453 ? 34.704 -47.753 61.906 1.00 31.48 435 LYS D O 1
ATOM 14389 N N . ALA D 1 454 ? 33.912 -48.215 59.818 1.00 27.52 436 ALA D N 1
ATOM 14390 C CA . ALA D 1 454 ? 33.040 -49.331 60.179 1.00 26.07 436 ALA D CA 1
ATOM 14391 C C . ALA D 1 454 ? 33.860 -50.451 60.813 1.00 27.75 436 ALA D C 1
ATOM 14392 O O . ALA D 1 454 ? 33.537 -50.892 61.915 1.00 27.08 436 ALA D O 1
ATOM 14394 N N . PHE D 1 455 ? 34.964 -50.848 60.156 1.00 24.60 437 PHE D N 1
ATOM 14395 C CA . PHE D 1 455 ? 35.817 -51.933 60.632 1.00 24.94 437 PHE D CA 1
ATOM 14396 C C . PHE D 1 455 ? 36.763 -51.506 61.750 1.00 27.29 437 PHE D C 1
ATOM 14397 O O . PHE D 1 455 ? 37.141 -52.357 62.544 1.00 27.15 437 PHE D O 1
ATOM 14405 N N . TYR D 1 456 ? 37.096 -50.201 61.861 1.00 23.76 438 TYR D N 1
ATOM 14406 C CA . TYR D 1 456 ? 37.900 -49.683 62.963 1.00 23.26 438 TYR D CA 1
ATOM 14407 C C . TYR D 1 456 ? 37.032 -49.792 64.237 1.00 28.22 438 TYR D C 1
ATOM 14408 O O . TYR D 1 456 ? 37.514 -50.259 65.274 1.00 26.62 438 TYR D O 1
ATOM 14417 N N . ALA D 1 457 ? 35.738 -49.387 64.135 1.00 25.52 439 ALA D N 1
ATOM 14418 C CA . ALA D 1 457 ? 34.796 -49.477 65.254 1.00 25.24 439 ALA D CA 1
ATOM 14419 C C . ALA D 1 457 ? 34.577 -50.959 65.672 1.00 28.72 439 ALA D C 1
ATOM 14420 O O . ALA D 1 457 ? 34.521 -51.251 66.867 1.00 28.53 439 ALA D O 1
ATOM 14422 N N . PHE D 1 458 ? 34.491 -51.888 64.696 1.00 25.19 440 PHE D N 1
ATOM 14423 C CA . PHE D 1 458 ? 34.333 -53.320 64.999 1.00 24.41 440 PHE D CA 1
ATOM 14424 C C . PHE D 1 458 ? 35.536 -53.824 65.801 1.00 27.26 440 PHE D C 1
ATOM 14425 O O . PHE D 1 458 ? 35.375 -54.500 66.807 1.00 27.19 440 PHE D O 1
ATOM 14433 N N . GLU D 1 459 ? 36.720 -53.405 65.402 1.00 25.61 441 GLU D N 1
ATOM 14434 C CA . GLU D 1 459 ? 37.974 -53.768 66.038 1.00 25.59 441 GLU D CA 1
ATOM 14435 C C . GLU D 1 459 ? 38.192 -53.186 67.435 1.00 29.71 441 GLU D C 1
ATOM 14436 O O . GLU D 1 459 ? 38.687 -53.899 68.301 1.00 30.38 441 GLU D O 1
ATOM 14442 N N . HIS D 1 460 ? 37.864 -51.902 67.648 1.00 27.21 442 HIS D N 1
ATOM 14443 C CA . HIS D 1 460 ? 38.205 -51.190 68.874 1.00 28.57 442 HIS D CA 1
ATOM 14444 C C . HIS D 1 460 ? 37.086 -50.985 69.886 1.00 31.21 442 HIS D C 1
ATOM 14445 O O . HIS D 1 460 ? 37.410 -50.711 71.044 1.00 30.99 442 HIS D O 1
ATOM 14452 N N . MET D 1 461 ? 35.806 -51.158 69.506 1.00 25.53 443 MET D N 1
ATOM 14453 C CA . MET D 1 461 ? 34.733 -51.000 70.491 1.00 24.85 443 MET D CA 1
ATOM 14454 C C . MET D 1 461 ? 34.720 -52.191 71.456 1.00 29.00 443 MET D C 1
ATOM 14455 O O . MET D 1 461 ? 34.648 -53.345 71.025 1.00 27.53 443 MET D O 1
ATOM 14460 N N . GLU D 1 462 ? 34.845 -51.899 72.761 1.00 26.01 444 GLU D N 1
ATOM 14461 C CA . GLU D 1 462 ? 34.930 -52.894 73.843 1.00 25.64 444 GLU D CA 1
ATOM 14462 C C . GLU D 1 462 ? 33.552 -53.365 74.266 1.00 28.42 444 GLU D C 1
ATOM 14463 O O . GLU D 1 462 ? 33.102 -53.102 75.374 1.00 29.43 444 GLU D O 1
ATOM 14469 N N . VAL D 1 463 ? 32.878 -54.058 73.349 1.00 24.64 445 VAL D N 1
ATOM 14470 C CA . VAL D 1 463 ? 31.509 -54.564 73.503 1.00 22.24 445 VAL D CA 1
ATOM 14471 C C . VAL D 1 463 ? 31.409 -55.988 72.932 1.00 24.84 445 VAL D C 1
ATOM 14472 O O . VAL D 1 463 ? 32.318 -56.432 72.224 1.00 24.18 445 VAL D O 1
ATOM 14476 N N . GLY D 1 464 ? 30.270 -56.638 73.177 1.00 21.41 446 GLY D N 1
ATOM 14477 C CA . GLY D 1 464 ? 29.945 -57.940 72.606 1.00 20.67 446 GLY D CA 1
ATOM 14478 C C . GLY D 1 464 ? 29.317 -57.813 71.216 1.00 24.47 446 GLY D C 1
ATOM 14479 O O . GLY D 1 464 ? 29.396 -58.734 70.403 1.00 22.18 446 GLY D O 1
ATOM 14480 N N . GLY D 1 465 ? 28.673 -56.680 70.939 1.00 22.98 447 GLY D N 1
ATOM 14481 C CA . GLY D 1 465 ? 28.032 -56.455 69.648 1.00 23.31 447 GLY D CA 1
ATOM 14482 C C . GLY D 1 465 ? 28.141 -55.025 69.156 1.00 28.49 447 GLY D C 1
ATOM 14483 O O . GLY D 1 465 ? 27.838 -54.091 69.896 1.00 27.63 447 GLY D O 1
ATOM 14484 N N . VAL D 1 466 ? 28.596 -54.851 67.902 1.00 25.11 448 VAL D N 1
ATOM 14485 C CA . VAL D 1 466 ? 28.704 -53.545 67.266 1.00 24.44 448 VAL D CA 1
ATOM 14486 C C . VAL D 1 466 ? 27.591 -53.495 66.202 1.00 29.21 448 VAL D C 1
ATOM 14487 O O . VAL D 1 466 ? 27.592 -54.316 65.290 1.00 28.16 448 VAL D O 1
ATOM 14491 N N . ILE D 1 467 ? 26.639 -52.551 66.336 1.00 25.29 449 ILE D N 1
ATOM 14492 C CA . ILE D 1 467 ? 25.543 -52.413 65.376 1.00 25.06 449 ILE D CA 1
ATOM 14493 C C . ILE D 1 467 ? 25.938 -51.370 64.334 1.00 29.94 449 ILE D C 1
ATOM 14494 O O . ILE D 1 467 ? 26.221 -50.220 64.680 1.00 29.99 449 ILE D O 1
ATOM 14499 N N . LEU D 1 468 ? 26.039 -51.811 63.067 1.00 26.57 450 LEU D N 1
ATOM 14500 C CA . LEU D 1 468 ? 26.440 -50.996 61.937 1.00 25.51 450 LEU D CA 1
ATOM 14501 C C . LEU D 1 468 ? 25.228 -50.480 61.160 1.00 27.91 450 LEU D C 1
ATOM 14502 O O . LEU D 1 468 ? 24.461 -51.265 60.610 1.00 25.86 450 LEU D O 1
ATOM 14507 N N . ASN D 1 469 ? 25.056 -49.142 61.171 1.00 25.55 451 ASN D N 1
ATOM 14508 C CA . ASN D 1 469 ? 23.992 -48.378 60.511 1.00 26.39 451 ASN D CA 1
ATOM 14509 C C . ASN D 1 469 ? 22.606 -48.684 61.094 1.00 30.43 451 ASN D C 1
ATOM 14510 O O . ASN D 1 469 ? 21.590 -48.790 60.396 1.00 30.10 451 ASN D O 1
ATOM 14515 N N . ASP D 1 470 ? 22.603 -48.790 62.419 1.00 26.90 452 ASP D N 1
ATOM 14516 C CA . ASP D 1 470 ? 21.460 -48.893 63.302 1.00 28.24 452 ASP D CA 1
ATOM 14517 C C . ASP D 1 470 ? 21.985 -48.551 64.684 1.00 33.59 452 ASP D C 1
ATOM 14518 O O . ASP D 1 470 ? 23.209 -48.494 64.890 1.00 32.63 452 ASP D O 1
ATOM 14523 N N . SER D 1 471 ? 21.071 -48.253 65.614 1.00 30.78 453 SER D N 1
ATOM 14524 C CA . SER D 1 471 ? 21.405 -47.899 66.990 1.00 29.83 453 SER D CA 1
ATOM 14525 C C . SER D 1 471 ? 21.821 -49.177 67.749 1.00 32.33 453 SER D C 1
ATOM 14526 O O . SER D 1 471 ? 21.509 -50.279 67.286 1.00 30.98 453 SER D O 1
ATOM 14529 N N . PRO D 1 472 ? 22.479 -49.053 68.931 1.00 30.14 454 PRO D N 1
ATOM 14530 C CA . PRO D 1 472 ? 22.867 -50.256 69.694 1.00 29.83 454 PRO D CA 1
ATOM 14531 C C . PRO D 1 472 ? 21.699 -51.085 70.250 1.00 35.42 454 PRO D C 1
ATOM 14532 O O . PRO D 1 472 ? 21.944 -52.164 70.795 1.00 34.10 454 PRO D O 1
ATOM 14536 N N . ALA D 1 473 ? 20.440 -50.576 70.155 1.00 32.15 455 ALA D N 1
ATOM 14537 C CA . ALA D 1 473 ? 19.271 -51.276 70.689 1.00 30.97 455 ALA D CA 1
ATOM 14538 C C . ALA D 1 473 ? 18.800 -52.477 69.843 1.00 36.66 455 ALA D C 1
ATOM 14539 O O . ALA D 1 473 ? 17.817 -53.139 70.201 1.00 37.76 455 ALA D O 1
ATOM 14541 N N . LEU D 1 474 ? 19.533 -52.799 68.768 1.00 31.13 456 LEU D N 1
ATOM 14542 C CA . LEU D 1 474 ? 19.202 -53.915 67.904 1.00 29.90 456 LEU D CA 1
ATOM 14543 C C . LEU D 1 474 ? 19.707 -55.264 68.420 1.00 33.03 456 LEU D C 1
ATOM 14544 O O . LEU D 1 474 ? 20.889 -55.419 68.760 1.00 31.72 456 LEU D O 1
ATOM 14549 N N . ARG D 1 475 ? 18.795 -56.247 68.449 1.00 29.50 457 ARG D N 1
ATOM 14550 C CA . ARG D 1 475 ? 19.121 -57.625 68.786 1.00 28.66 457 ARG D CA 1
ATOM 14551 C C . ARG D 1 475 ? 18.319 -58.594 67.934 1.00 31.39 457 ARG D C 1
ATOM 14552 O O . ARG D 1 475 ? 17.087 -58.534 67.929 1.00 31.50 457 ARG D O 1
ATOM 14560 N N . VAL D 1 476 ? 19.026 -59.503 67.237 1.00 27.89 458 VAL D N 1
ATOM 14561 C CA . VAL D 1 476 ? 18.430 -60.603 66.471 1.00 27.17 458 VAL D CA 1
ATOM 14562 C C . VAL D 1 476 ? 18.551 -61.790 67.428 1.00 31.24 458 VAL D C 1
ATOM 14563 O O . VAL D 1 476 ? 19.615 -62.015 67.988 1.00 28.82 458 VAL D O 1
ATOM 14567 N N . ASP D 1 477 ? 17.465 -62.550 67.606 1.00 31.46 459 ASP D N 1
ATOM 14568 C CA . ASP D 1 477 ? 17.390 -63.643 68.579 1.00 31.63 459 ASP D CA 1
ATOM 14569 C C . ASP D 1 477 ? 18.330 -64.838 68.285 1.00 33.51 459 ASP D C 1
ATOM 14570 O O . ASP D 1 477 ? 18.506 -65.696 69.156 1.00 31.80 459 ASP D O 1
ATOM 14575 N N . SER D 1 478 ? 19.035 -64.807 67.145 1.00 28.73 460 SER D N 1
ATOM 14576 C CA . SER D 1 478 ? 20.019 -65.824 66.785 1.00 28.29 460 SER D CA 1
ATOM 14577 C C . SER D 1 478 ? 21.491 -65.341 66.934 1.00 32.29 460 SER D C 1
ATOM 14578 O O . SER D 1 478 ? 22.406 -66.167 66.870 1.00 33.74 460 SER D O 1
ATOM 14581 N N . GLN D 1 479 ? 21.717 -64.023 67.105 1.00 25.33 461 GLN D N 1
ATOM 14582 C CA . GLN D 1 479 ? 23.053 -63.453 67.233 1.00 23.56 461 GLN D CA 1
ATOM 14583 C C . GLN D 1 479 ? 23.697 -63.767 68.603 1.00 27.02 461 GLN D C 1
ATOM 14584 O O . GLN D 1 479 ? 22.954 -63.894 69.581 1.00 27.41 461 GLN D O 1
ATOM 14590 N N . PRO D 1 480 ? 25.058 -63.859 68.719 1.00 22.65 462 PRO D N 1
ATOM 14591 C CA . PRO D 1 480 ? 25.670 -64.004 70.068 1.00 21.32 462 PRO D CA 1
ATOM 14592 C C . PRO D 1 480 ? 25.502 -62.675 70.817 1.00 26.93 462 PRO D C 1
ATOM 14593 O O . PRO D 1 480 ? 25.972 -61.627 70.367 1.00 26.35 462 PRO D O 1
ATOM 14597 N N . TYR D 1 481 ? 24.728 -62.711 71.898 1.00 24.95 463 TYR D N 1
ATOM 14598 C CA . TYR D 1 481 ? 24.374 -61.532 72.666 1.00 25.46 463 TYR D CA 1
ATOM 14599 C C . TYR D 1 481 ? 24.948 -61.616 74.076 1.00 29.71 463 TYR D C 1
ATOM 14600 O O . TYR D 1 481 ? 24.730 -62.589 74.793 1.00 28.60 463 TYR D O 1
ATOM 14609 N N . GLY D 1 482 ? 25.659 -60.572 74.460 1.00 26.43 464 GLY D N 1
ATOM 14610 C CA . GLY D 1 482 ? 26.307 -60.489 75.760 1.00 25.86 464 GLY D CA 1
ATOM 14611 C C . GLY D 1 482 ? 27.397 -59.450 75.724 1.00 31.56 464 GLY D C 1
ATOM 14612 O O . GLY D 1 482 ? 27.573 -58.760 74.717 1.00 32.41 464 GLY D O 1
ATOM 14613 N N . GLY D 1 483 ? 28.102 -59.298 76.820 1.00 30.64 465 GLY D N 1
ATOM 14614 C CA . GLY D 1 483 ? 29.103 -58.251 76.851 1.00 31.30 465 GLY D CA 1
ATOM 14615 C C . GLY D 1 483 ? 30.388 -58.468 77.594 1.00 33.58 465 GLY D C 1
ATOM 14616 O O . GLY D 1 483 ? 30.694 -59.559 78.074 1.00 33.67 465 GLY D O 1
ATOM 14617 N N . LEU D 1 484 ? 31.155 -57.392 77.634 1.00 30.37 466 LEU D N 1
ATOM 14618 C CA . LEU D 1 484 ? 32.448 -57.293 78.295 1.00 29.17 466 LEU D CA 1
ATOM 14619 C C . LEU D 1 484 ? 32.265 -56.439 79.531 1.00 31.39 466 LEU D C 1
ATOM 14620 O O . LEU D 1 484 ? 31.181 -55.867 79.736 1.00 32.14 466 LEU D O 1
ATOM 14625 N N . LYS D 1 485 ? 33.325 -56.347 80.354 1.00 24.85 467 LYS D N 1
ATOM 14626 C CA . LYS D 1 485 ? 33.383 -55.529 81.564 1.00 24.65 467 LYS D CA 1
ATOM 14627 C C . LYS D 1 485 ? 32.229 -55.866 82.560 1.00 29.20 467 LYS D C 1
ATOM 14628 O O . LYS D 1 485 ? 32.049 -57.050 82.866 1.00 28.59 467 LYS D O 1
ATOM 14634 N N . ASP D 1 486 ? 31.458 -54.867 83.045 1.00 26.40 468 ASP D N 1
ATOM 14635 C CA . ASP D 1 486 ? 30.365 -55.114 84.002 1.00 27.19 468 ASP D CA 1
ATOM 14636 C C . ASP D 1 486 ? 29.074 -55.626 83.366 1.00 32.17 468 ASP D C 1
ATOM 14637 O O . ASP D 1 486 ? 28.132 -55.946 84.095 1.00 33.93 468 ASP D O 1
ATOM 14642 N N . SER D 1 487 ? 29.042 -55.753 82.028 1.00 26.70 469 SER D N 1
ATOM 14643 C CA . SER D 1 487 ? 27.854 -56.220 81.310 1.00 26.52 469 SER D CA 1
ATOM 14644 C C . SER D 1 487 ? 27.625 -57.745 81.394 1.00 29.95 469 SER D C 1
ATOM 14645 O O . SER D 1 487 ? 26.555 -58.211 81.022 1.00 29.58 469 SER D O 1
ATOM 14648 N N . GLY D 1 488 ? 28.595 -58.480 81.930 1.00 26.58 470 GLY D N 1
ATOM 14649 C CA . GLY D 1 488 ? 28.463 -59.906 82.189 1.00 26.49 470 GLY D CA 1
ATOM 14650 C C . GLY D 1 488 ? 29.559 -60.794 81.650 1.00 28.74 470 GLY D C 1
ATOM 14651 O O . GLY D 1 488 ? 30.647 -60.336 81.314 1.00 26.48 470 GLY D O 1
ATOM 14652 N N . ILE D 1 489 ? 29.253 -62.084 81.573 1.00 27.98 471 ILE D N 1
ATOM 14653 C CA . ILE D 1 489 ? 30.118 -63.148 81.058 1.00 29.29 471 ILE D CA 1
ATOM 14654 C C . ILE D 1 489 ? 29.295 -64.121 80.205 1.00 30.67 471 ILE D C 1
ATOM 14655 O O . ILE D 1 489 ? 28.163 -64.445 80.552 1.00 28.44 471 ILE D O 1
ATOM 14660 N N . GLN D 1 490 ? 29.881 -64.584 79.092 1.00 25.93 472 GLN D N 1
ATOM 14661 C CA . GLN D 1 490 ? 29.288 -65.531 78.118 1.00 24.85 472 GLN D CA 1
ATOM 14662 C C . GLN D 1 490 ? 28.235 -64.873 77.227 1.00 27.74 472 GLN D C 1
ATOM 14663 O O . GLN D 1 490 ? 28.004 -63.657 77.299 1.00 27.33 472 GLN D O 1
ATOM 14669 N N . ARG D 1 491 ? 27.640 -65.676 76.342 1.00 23.41 473 ARG D N 1
ATOM 14670 C CA . ARG D 1 491 ? 26.673 -65.211 75.374 1.00 22.47 473 ARG D CA 1
ATOM 14671 C C . ARG D 1 491 ? 25.384 -66.004 75.371 1.00 26.98 473 ARG D C 1
ATOM 14672 O O . ARG D 1 491 ? 25.387 -67.224 75.522 1.00 26.26 473 ARG D O 1
ATOM 14680 N N . GLU D 1 492 ? 24.289 -65.289 75.125 1.00 23.62 474 GLU D N 1
ATOM 14681 C CA . GLU D 1 492 ? 22.965 -65.822 74.848 1.00 23.02 474 GLU D CA 1
ATOM 14682 C C . GLU D 1 492 ? 22.740 -65.630 73.357 1.00 27.17 474 GLU D C 1
ATOM 14683 O O . GLU D 1 492 ? 23.665 -65.220 72.647 1.00 27.65 474 GLU D O 1
ATOM 14689 N N . GLY D 1 493 ? 21.566 -65.995 72.877 1.00 24.73 475 GLY D N 1
ATOM 14690 C CA . GLY D 1 493 ? 21.302 -66.178 71.459 1.00 25.82 475 GLY D CA 1
ATOM 14691 C C . GLY D 1 493 ? 21.345 -67.693 71.433 1.00 30.38 475 GLY D C 1
ATOM 14692 O O . GLY D 1 493 ? 22.289 -68.293 71.972 1.00 28.07 475 GLY D O 1
ATOM 14693 N N . VAL D 1 494 ? 20.273 -68.314 70.942 1.00 28.05 476 VAL D N 1
ATOM 14694 C CA . VAL D 1 494 ? 19.968 -69.743 71.095 1.00 27.05 476 VAL D CA 1
ATOM 14695 C C . VAL D 1 494 ? 21.187 -70.690 71.008 1.00 29.47 476 VAL D C 1
ATOM 14696 O O . VAL D 1 494 ? 21.459 -71.357 72.008 1.00 28.30 476 VAL D O 1
ATOM 14700 N N . LYS D 1 495 ? 21.902 -70.766 69.863 1.00 26.11 477 LYS D N 1
ATOM 14701 C CA . LYS D 1 495 ? 23.017 -71.701 69.701 1.00 24.05 477 LYS D CA 1
ATOM 14702 C C . LYS D 1 495 ? 24.202 -71.426 70.675 1.00 26.43 477 LYS D C 1
ATOM 14703 O O . LYS D 1 495 ? 24.831 -72.376 71.132 1.00 24.62 477 LYS D O 1
ATOM 14709 N N . TYR D 1 496 ? 24.421 -70.158 71.088 1.00 23.66 478 TYR D N 1
ATOM 14710 C CA . TYR D 1 496 ? 25.469 -69.813 72.059 1.00 23.68 478 TYR D CA 1
ATOM 14711 C C . TYR D 1 496 ? 25.058 -70.167 73.481 1.00 28.63 478 TYR D C 1
ATOM 14712 O O . TYR D 1 496 ? 25.893 -70.648 74.256 1.00 28.45 478 TYR D O 1
ATOM 14721 N N . ALA D 1 497 ? 23.765 -69.972 73.821 1.00 23.98 479 ALA D N 1
ATOM 14722 C CA . ALA D 1 497 ? 23.261 -70.344 75.140 1.00 22.70 479 ALA D CA 1
ATOM 14723 C C . ALA D 1 497 ? 23.258 -71.914 75.248 1.00 26.75 479 ALA D C 1
ATOM 14724 O O . ALA D 1 497 ? 23.516 -72.473 76.317 1.00 26.23 479 ALA D O 1
ATOM 14726 N N . MET D 1 498 ? 23.014 -72.606 74.130 1.00 23.10 480 MET D N 1
ATOM 14727 C CA . MET D 1 498 ? 23.062 -74.085 74.110 1.00 22.83 480 MET D CA 1
ATOM 14728 C C . MET D 1 498 ? 24.476 -74.598 74.463 1.00 28.96 480 MET D C 1
ATOM 14729 O O . MET D 1 498 ? 24.587 -75.511 75.266 1.00 27.58 480 MET D O 1
ATOM 14734 N N . ASP D 1 499 ? 25.536 -73.919 73.957 1.00 30.27 481 ASP D N 1
ATOM 14735 C CA . ASP D 1 499 ? 26.942 -74.241 74.220 1.00 30.85 481 ASP D CA 1
ATOM 14736 C C . ASP D 1 499 ? 27.306 -74.251 75.690 1.00 31.80 481 ASP D C 1
ATOM 14737 O O . ASP D 1 499 ? 28.012 -75.159 76.128 1.00 30.87 481 ASP D O 1
ATOM 14742 N N . ASP D 1 500 ? 26.789 -73.279 76.465 1.00 28.02 482 ASP D N 1
ATOM 14743 C CA . ASP D 1 500 ? 27.021 -73.219 77.914 1.00 27.76 482 ASP D CA 1
ATOM 14744 C C . ASP D 1 500 ? 26.261 -74.297 78.681 1.00 27.70 482 ASP D C 1
ATOM 14745 O O . ASP D 1 500 ? 26.627 -74.600 79.809 1.00 27.09 482 ASP D O 1
ATOM 14750 N N . MET D 1 501 ? 25.227 -74.894 78.067 1.00 23.41 483 MET D N 1
ATOM 14751 C CA . MET D 1 501 ? 24.426 -75.969 78.661 1.00 22.35 483 MET D CA 1
ATOM 14752 C C . MET D 1 501 ? 24.907 -77.352 78.199 1.00 26.48 483 MET D C 1
ATOM 14753 O O . MET D 1 501 ? 24.241 -78.368 78.436 1.00 26.59 483 MET D O 1
ATOM 14758 N N . LEU D 1 502 ? 26.058 -77.380 77.519 1.00 22.80 484 LEU D N 1
ATOM 14759 C CA . LEU D 1 502 ? 26.645 -78.599 76.987 1.00 22.90 484 LEU D CA 1
ATOM 14760 C C . LEU D 1 502 ? 28.044 -78.818 77.507 1.00 28.71 484 LEU D C 1
ATOM 14761 O O . LEU D 1 502 ? 28.805 -77.864 77.649 1.00 28.58 484 LEU D O 1
ATOM 14766 N N . GLU D 1 503 ? 28.382 -80.081 77.793 1.00 26.06 485 GLU D N 1
ATOM 14767 C CA . GLU D 1 503 ? 29.716 -80.475 78.220 1.00 24.90 485 GLU D CA 1
ATOM 14768 C C . GLU D 1 503 ? 30.345 -81.322 77.143 1.00 26.69 485 GLU D C 1
ATOM 14769 O O . GLU D 1 503 ? 29.687 -82.182 76.559 1.00 25.07 485 GLU D O 1
ATOM 14775 N N . THR D 1 504 ? 31.624 -81.083 76.892 1.00 21.85 486 THR D N 1
ATOM 14776 C CA . THR D 1 504 ? 32.395 -81.818 75.901 1.00 21.46 486 THR D CA 1
ATOM 14777 C C . THR D 1 504 ? 32.903 -83.124 76.513 1.00 25.43 486 THR D C 1
ATOM 14778 O O . THR D 1 504 ? 33.438 -83.122 77.622 1.00 27.97 486 THR D O 1
ATOM 14782 N N . LYS D 1 505 ? 32.747 -84.224 75.786 1.00 20.23 487 LYS D N 1
ATOM 14783 C CA . LYS D 1 505 ? 33.288 -85.529 76.152 1.00 18.98 487 LYS D CA 1
ATOM 14784 C C . LYS D 1 505 ? 33.974 -86.104 74.921 1.00 22.69 487 LYS D C 1
ATOM 14785 O O . LYS D 1 505 ? 33.400 -86.113 73.841 1.00 23.58 487 LYS D O 1
ATOM 14791 N N . VAL D 1 506 ? 35.197 -86.583 75.086 1.00 19.64 488 VAL D N 1
ATOM 14792 C CA . VAL D 1 506 ? 35.941 -87.204 73.996 1.00 18.76 488 VAL D CA 1
ATOM 14793 C C . VAL D 1 506 ? 36.095 -88.720 74.255 1.00 23.89 488 VAL D C 1
ATOM 14794 O O . VAL D 1 506 ? 36.375 -89.138 75.375 1.00 24.08 488 VAL D O 1
ATOM 14798 N N . LEU D 1 507 ? 35.916 -89.517 73.204 1.00 20.10 489 LEU D N 1
ATOM 14799 C CA . LEU D 1 507 ? 36.148 -90.946 73.209 1.00 20.04 489 LEU D CA 1
ATOM 14800 C C . LEU D 1 507 ? 37.473 -91.100 72.465 1.00 23.43 489 LEU D C 1
ATOM 14801 O O . LEU D 1 507 ? 37.523 -90.864 71.259 1.00 21.07 489 LEU D O 1
ATOM 14806 N N . VAL D 1 508 ? 38.560 -91.383 73.215 1.00 21.20 490 VAL D N 1
ATOM 14807 C CA . VAL D 1 508 ? 39.896 -91.565 72.641 1.00 22.32 490 VAL D CA 1
ATOM 14808 C C . VAL D 1 508 ? 40.011 -93.040 72.319 1.00 28.21 490 VAL D C 1
ATOM 14809 O O . VAL D 1 508 ? 39.908 -93.872 73.213 1.00 28.50 490 VAL D O 1
ATOM 14813 N N . MET D 1 509 ? 40.153 -93.358 71.024 1.00 25.70 491 MET D N 1
ATOM 14814 C CA . MET D 1 509 ? 40.144 -94.723 70.516 1.00 25.78 491 MET D CA 1
ATOM 14815 C C . MET D 1 509 ? 41.499 -95.212 70.048 1.00 29.99 491 MET D C 1
ATOM 14816 O O . MET D 1 509 ? 42.054 -94.681 69.089 1.00 29.81 491 MET D O 1
ATOM 14821 N N . ARG D 1 510 ? 42.007 -96.262 70.704 1.00 26.80 492 ARG D N 1
ATOM 14822 C CA . ARG D 1 510 ? 43.286 -96.877 70.391 1.00 27.24 492 ARG D CA 1
ATOM 14823 C C . ARG D 1 510 ? 43.121 -98.102 69.474 1.00 30.32 492 ARG D C 1
ATOM 14824 O O . ARG D 1 510 ? 42.536 -99.111 69.882 1.00 30.27 492 ARG D O 1
ATOM 14832 N N . ASN D 1 511 ? 43.640 -97.986 68.235 1.00 25.05 493 ASN D N 1
ATOM 14833 C CA . ASN D 1 511 ? 43.619 -99.005 67.178 1.00 25.31 493 ASN D CA 1
ATOM 14834 C C . ASN D 1 511 ? 42.227 -99.628 66.969 1.00 27.90 493 ASN D C 1
ATOM 14835 O O . ASN D 1 511 ? 42.101 -100.839 66.814 1.00 26.00 493 ASN D O 1
ATOM 14840 N N . VAL D 1 512 ? 41.186 -98.788 66.967 1.00 27.01 494 VAL D N 1
ATOM 14841 C CA . VAL D 1 512 ? 39.821 -99.256 66.733 1.00 27.78 494 VAL D CA 1
ATOM 14842 C C . VAL D 1 512 ? 39.686 -99.504 65.213 1.00 31.74 494 VAL D C 1
ATOM 14843 O O . VAL D 1 512 ? 39.986 -98.622 64.407 1.00 31.69 494 VAL D O 1
ATOM 14847 N N . GLY D 1 513 ? 39.287 -100.711 64.861 1.00 27.49 495 GLY D N 1
ATOM 14848 C CA . GLY D 1 513 ? 39.182 -101.128 63.477 1.00 27.77 495 GLY D CA 1
ATOM 14849 C C . GLY D 1 513 ? 40.314 -102.039 63.065 1.00 32.17 495 GLY D C 1
ATOM 14850 O O . GLY D 1 513 ? 40.406 -102.396 61.895 1.00 32.68 495 GLY D O 1
ATOM 14851 N N . THR D 1 514 ? 41.196 -102.401 64.012 1.00 30.70 496 THR D N 1
ATOM 14852 C CA . THR D 1 514 ? 42.280 -103.341 63.754 1.00 32.05 496 THR D CA 1
ATOM 14853 C C . THR D 1 514 ? 41.755 -104.720 64.149 1.00 34.42 496 THR D C 1
ATOM 14854 O O . THR D 1 514 ? 41.335 -104.930 65.288 1.00 34.70 496 THR D O 1
ATOM 14858 N N . LEU D 1 515 ? 41.704 -105.632 63.192 1.00 31.15 497 LEU D N 1
ATOM 14859 C CA . LEU D 1 515 ? 41.195 -106.972 63.460 1.00 36.87 497 LEU D CA 1
ATOM 14860 C C . LEU D 1 515 ? 42.239 -107.873 64.157 1.00 59.61 497 LEU D C 1
ATOM 14861 O O . LEU D 1 515 ? 43.453 -107.660 63.937 1.00 60.51 497 LEU D O 1
#